Protein 6DL4 (pdb70)

Organism: Homo sapiens (NCBI:txid9606)

Structure (mmCIF, N/CA/C/O backbone):
data_6DL4
#
_entry.id   6DL4
#
loop_
_atom_site.group_PDB
_atom_site.id
_atom_site.type_symbol
_atom_site.label_atom_id
_atom_site.label_alt_id
_atom_site.label_comp_id
_atom_site.label_asym_id
_atom_site.label_entity_id
_atom_site.label_seq_id
_atom_site.pdbx_PDB_ins_code
_atom_site.Cartn_x
_atom_site.Cartn_y
_atom_site.Cartn_z
_atom_site.occupancy
_atom_site.B_iso_or_equiv
_atom_site.auth_seq_id
_atom_site.auth_comp_id
_atom_site.auth_asym_id
_atom_site.auth_atom_id
_atom_site.pdbx_PDB_model_num
ATOM 1 N N . ARG A 1 1 ? 61.241 -18.728 27.549 1.00 0.00 1 ARG A N 1
ATOM 2 C CA . ARG A 1 1 ? 60.206 -19.514 26.819 1.00 0.00 1 ARG A CA 1
ATOM 3 C C . ARG A 1 1 ? 59.659 -18.659 25.681 1.00 0.00 1 ARG A C 1
ATOM 4 O O . ARG A 1 1 ? 59.208 -19.176 24.654 1.00 0.00 1 ARG A O 1
ATOM 27 N N . MET A 1 2 ? 59.711 -17.339 25.861 1.00 0.00 2 MET A N 1
ATOM 28 C CA . MET A 1 2 ? 59.231 -16.410 24.834 1.00 0.00 2 MET A CA 1
ATOM 29 C C . MET A 1 2 ? 60.412 -15.803 24.096 1.00 0.00 2 MET A C 1
ATOM 30 O O . MET A 1 2 ? 61.142 -14.976 24.640 1.00 0.00 2 MET A O 1
ATOM 44 N N . ALA A 1 3 ? 60.597 -16.225 22.857 1.00 0.00 3 ALA A N 1
ATOM 45 C CA . ALA A 1 3 ? 61.694 -15.728 22.047 1.00 0.00 3 ALA A CA 1
ATOM 46 C C . ALA A 1 3 ? 61.538 -14.227 21.795 1.00 0.00 3 ALA A C 1
ATOM 47 O O . ALA A 1 3 ? 62.522 -13.485 21.724 1.00 0.00 3 ALA A O 1
ATOM 54 N N . HIS A 1 4 ? 60.293 -13.791 21.662 1.00 0.00 4 HIS A N 1
ATOM 55 C CA . HIS A 1 4 ? 59.997 -12.387 21.422 1.00 0.00 4 HIS A CA 1
ATOM 56 C C . HIS A 1 4 ? 59.973 -11.612 22.738 1.00 0.00 4 HIS A C 1
ATOM 57 O O . HIS A 1 4 ? 59.247 -11.970 23.661 1.00 0.00 4 HIS A O 1
ATOM 71 N N . GLU A 1 5 ? 60.776 -10.552 22.817 1.00 0.00 5 GLU A N 1
ATOM 72 C CA . GLU A 1 5 ? 60.837 -9.739 24.028 1.00 0.00 5 GLU A CA 1
ATOM 73 C C . GLU A 1 5 ? 61.348 -8.338 23.700 1.00 0.00 5 GLU A C 1
ATOM 74 O O . GLU A 1 5 ? 61.171 -7.397 24.477 1.00 0.00 5 GLU A O 1
ATOM 86 N N . GLY A 1 6 ? 61.969 -8.212 22.529 1.00 0.00 6 GLY A N 1
ATOM 87 C CA . GLY A 1 6 ? 62.498 -6.929 22.068 1.00 0.00 6 GLY A CA 1
ATOM 88 C C . GLY A 1 6 ? 62.542 -6.887 20.539 1.00 0.00 6 GLY A C 1
ATOM 89 O O . GLY A 1 6 ? 62.582 -7.928 19.884 1.00 0.00 6 GLY A O 1
ATOM 93 N N . ALA A 1 7 ? 62.521 -5.682 19.979 1.00 0.00 7 ALA A N 1
ATOM 94 C CA . ALA A 1 7 ? 62.544 -5.518 18.528 1.00 0.00 7 ALA A CA 1
ATOM 95 C C . ALA A 1 7 ? 63.831 -6.068 17.930 1.00 0.00 7 ALA A C 1
ATOM 96 O O . ALA A 1 7 ? 64.908 -5.903 18.501 1.00 0.00 7 ALA A O 1
ATOM 103 N N . LEU A 1 8 ? 63.709 -6.712 16.772 1.00 0.00 8 LEU A N 1
ATOM 104 C CA . LEU A 1 8 ? 64.864 -7.282 16.093 1.00 0.00 8 LEU A CA 1
ATOM 105 C C . LEU A 1 8 ? 65.529 -6.217 15.227 1.00 0.00 8 LEU A C 1
ATOM 106 O O . LEU A 1 8 ? 64.877 -5.597 14.385 1.00 0.00 8 LEU A O 1
ATOM 122 N N . THR A 1 9 ? 66.828 -6.002 15.434 1.00 0.00 9 THR A N 1
ATOM 123 C CA . THR A 1 9 ? 67.550 -5.001 14.652 1.00 0.00 9 THR A CA 1
ATOM 124 C C . THR A 1 9 ? 67.692 -5.463 13.206 1.00 0.00 9 THR A C 1
ATOM 125 O O . THR A 1 9 ? 68.039 -6.613 12.940 1.00 0.00 9 THR A O 1
ATOM 136 N N . GLY A 1 10 ? 67.418 -4.562 12.273 1.00 0.00 10 GLY A N 1
ATOM 137 C CA . GLY A 1 10 ? 67.521 -4.895 10.859 1.00 0.00 10 GLY A CA 1
ATOM 138 C C . GLY A 1 10 ? 68.946 -5.294 10.494 1.00 0.00 10 GLY A C 1
ATOM 139 O O . GLY A 1 10 ? 69.900 -4.919 11.178 1.00 0.00 10 GLY A O 1
ATOM 143 N N . VAL A 1 11 ? 69.082 -6.060 9.412 1.00 0.00 11 VAL A N 1
ATOM 144 C CA . VAL A 1 11 ? 70.395 -6.506 8.941 1.00 0.00 11 VAL A CA 1
ATOM 145 C C . VAL A 1 11 ? 70.789 -5.736 7.684 1.00 0.00 11 VAL A C 1
ATOM 146 O O . VAL A 1 11 ? 71.954 -5.380 7.492 1.00 0.00 11 VAL A O 1
ATOM 159 N N . THR A 1 12 ? 69.803 -5.477 6.833 1.00 0.00 12 THR A N 1
ATOM 160 C CA . THR A 1 12 ? 70.039 -4.751 5.592 1.00 0.00 12 THR A CA 1
ATOM 161 C C . THR A 1 12 ? 70.659 -3.364 5.844 1.00 0.00 12 THR A C 1
ATOM 162 O O . THR A 1 12 ? 70.794 -2.568 4.915 1.00 0.00 12 THR A O 1
ATOM 173 N N . THR A 1 13 ? 71.066 -3.080 7.086 1.00 0.00 13 THR A N 1
ATOM 174 C CA . THR A 1 13 ? 71.673 -1.777 7.390 1.00 0.00 13 THR A CA 1
ATOM 175 C C . THR A 1 13 ? 72.787 -1.438 6.398 1.00 0.00 13 THR A C 1
ATOM 176 O O . THR A 1 13 ? 72.940 -0.275 6.020 1.00 0.00 13 THR A O 1
ATOM 187 N N . ASP A 1 14 ? 73.566 -2.441 5.981 1.00 0.00 14 ASP A N 1
ATOM 188 C CA . ASP A 1 14 ? 74.661 -2.208 5.033 1.00 0.00 14 ASP A CA 1
ATOM 189 C C . ASP A 1 14 ? 75.288 -3.532 4.587 1.00 0.00 14 ASP A C 1
ATOM 190 O O . ASP A 1 14 ? 75.378 -3.823 3.391 1.00 0.00 14 ASP A O 1
ATOM 199 N N . GLN A 1 15 ? 75.713 -4.339 5.559 1.00 0.00 15 GLN A N 1
ATOM 200 C CA . GLN A 1 15 ? 76.322 -5.647 5.274 1.00 0.00 15 GLN A CA 1
ATOM 201 C C . GLN A 1 15 ? 75.464 -6.749 5.872 1.00 0.00 15 GLN A C 1
ATOM 202 O O . GLN A 1 15 ? 74.477 -6.474 6.557 1.00 0.00 15 GLN A O 1
ATOM 216 N N . LYS A 1 16 ? 75.837 -8.000 5.612 1.00 0.00 16 LYS A N 1
ATOM 217 C CA . LYS A 1 16 ? 75.089 -9.142 6.139 1.00 0.00 16 LYS A CA 1
ATOM 218 C C . LYS A 1 16 ? 75.924 -9.882 7.180 1.00 0.00 16 LYS A C 1
ATOM 219 O O . LYS A 1 16 ? 75.401 -10.349 8.196 1.00 0.00 16 LYS A O 1
ATOM 238 N N . GLU A 1 17 ? 77.227 -9.996 6.902 1.00 0.00 17 GLU A N 1
ATOM 239 C CA . GLU A 1 17 ? 78.158 -10.700 7.792 1.00 0.00 17 GLU A CA 1
ATOM 240 C C . GLU A 1 17 ? 79.246 -9.777 8.362 1.00 0.00 17 GLU A C 1
ATOM 241 O O . GLU A 1 17 ? 80.029 -9.175 7.624 1.00 0.00 17 GLU A O 1
ATOM 253 N N . LYS A 1 18 ? 79.276 -9.676 9.693 1.00 0.00 18 LYS A N 1
ATOM 254 C CA . LYS A 1 18 ? 80.257 -8.830 10.378 1.00 0.00 18 LYS A CA 1
ATOM 255 C C . LYS A 1 18 ? 81.574 -9.578 10.572 1.00 0.00 18 LYS A C 1
ATOM 256 O O . LYS A 1 18 ? 81.661 -10.535 11.343 1.00 0.00 18 LYS A O 1
ATOM 275 N N . GLN A 1 19 ? 82.601 -9.126 9.862 1.00 0.00 19 GLN A N 1
ATOM 276 C CA . GLN A 1 19 ? 83.924 -9.744 9.940 1.00 0.00 19 GLN A CA 1
ATOM 277 C C . GLN A 1 19 ? 84.853 -8.853 10.750 1.00 0.00 19 GLN A C 1
ATOM 278 O O . GLN A 1 19 ? 84.551 -7.679 10.978 1.00 0.00 19 GLN A O 1
ATOM 292 N N . LYS A 1 20 ? 85.964 -9.423 11.214 1.00 0.00 20 LYS A N 1
ATOM 293 C CA . LYS A 1 20 ? 86.918 -8.675 12.033 1.00 0.00 20 LYS A CA 1
ATOM 294 C C . LYS A 1 20 ? 87.890 -7.877 11.151 1.00 0.00 20 LYS A C 1
ATOM 295 O O . LYS A 1 20 ? 88.342 -8.382 10.122 1.00 0.00 20 LYS A O 1
ATOM 314 N N . PRO A 1 21 ? 88.224 -6.649 11.522 1.00 0.00 21 PRO A N 1
ATOM 315 C CA . PRO A 1 21 ? 89.160 -5.805 10.718 1.00 0.00 21 PRO A CA 1
ATOM 316 C C . PRO A 1 21 ? 90.485 -6.533 10.433 1.00 0.00 21 PRO A C 1
ATOM 317 O O . PRO A 1 21 ? 90.859 -7.450 11.159 1.00 0.00 21 PRO A O 1
ATOM 328 N N . ASP A 1 22 ? 91.200 -6.093 9.390 1.00 0.00 22 ASP A N 1
ATOM 329 C CA . ASP A 1 22 ? 92.498 -6.685 9.027 1.00 0.00 22 ASP A CA 1
ATOM 330 C C . ASP A 1 22 ? 92.982 -6.091 7.702 1.00 0.00 22 ASP A C 1
ATOM 331 O O . ASP A 1 22 ? 92.424 -6.385 6.647 1.00 0.00 22 ASP A O 1
ATOM 340 N N . ILE A 1 23 ? 93.985 -5.217 7.751 1.00 0.00 23 ILE A N 1
ATOM 341 C CA . ILE A 1 23 ? 94.467 -4.578 6.523 1.00 0.00 23 ILE A CA 1
ATOM 342 C C . ILE A 1 23 ? 95.418 -5.465 5.702 1.00 0.00 23 ILE A C 1
ATOM 343 O O . ILE A 1 23 ? 96.066 -6.376 6.223 1.00 0.00 23 ILE A O 1
ATOM 359 N N . VAL A 1 24 ? 95.485 -5.151 4.402 1.00 0.00 24 VAL A N 1
ATOM 360 C CA . VAL A 1 24 ? 96.343 -5.857 3.440 1.00 0.00 24 VAL A CA 1
ATOM 361 C C . VAL A 1 24 ? 97.416 -4.902 2.911 1.00 0.00 24 VAL A C 1
ATOM 362 O O . VAL A 1 24 ? 97.119 -3.771 2.509 1.00 0.00 24 VAL A O 1
ATOM 375 N N . LEU A 1 25 ? 98.662 -5.369 2.887 1.00 0.00 25 LEU A N 1
ATOM 376 C CA . LEU A 1 25 ? 99.768 -4.551 2.391 1.00 0.00 25 LEU A CA 1
ATOM 377 C C . LEU A 1 25 ? 100.897 -5.443 1.855 1.00 0.00 25 LEU A C 1
ATOM 378 O O . LEU A 1 25 ? 100.661 -6.593 1.476 1.00 0.00 25 LEU A O 1
ATOM 394 N N . TYR A 1 26 ? 102.120 -4.903 1.812 1.00 0.00 26 TYR A N 1
ATOM 395 C CA . TYR A 1 26 ? 103.289 -5.645 1.317 1.00 0.00 26 TYR A CA 1
ATOM 396 C C . TYR A 1 26 ? 104.285 -5.864 2.462 1.00 0.00 26 TYR A C 1
ATOM 397 O O . TYR A 1 26 ? 105.190 -5.050 2.660 1.00 0.00 26 TYR A O 1
ATOM 415 N N . PRO A 1 27 ? 104.170 -6.943 3.200 1.00 0.00 27 PRO A N 1
ATOM 416 C CA . PRO A 1 27 ? 105.124 -7.220 4.301 1.00 0.00 27 PRO A CA 1
ATOM 417 C C . PRO A 1 27 ? 106.512 -7.515 3.738 1.00 0.00 27 PRO A C 1
ATOM 418 O O . PRO A 1 27 ? 107.522 -7.355 4.421 1.00 0.00 27 PRO A O 1
ATOM 429 N N . GLU A 1 28 ? 106.542 -7.942 2.478 1.00 0.00 28 GLU A N 1
ATOM 430 C CA . GLU A 1 28 ? 107.803 -8.254 1.815 1.00 0.00 28 GLU A CA 1
ATOM 431 C C . GLU A 1 28 ? 108.409 -6.993 1.211 1.00 0.00 28 GLU A C 1
ATOM 432 O O . GLU A 1 28 ? 107.817 -6.413 0.303 1.00 0.00 28 GLU A O 1
ATOM 444 N N . PRO A 1 29 ? 109.560 -6.552 1.655 1.00 0.00 29 PRO A N 1
ATOM 445 C CA . PRO A 1 29 ? 110.176 -5.339 1.068 1.00 0.00 29 PRO A CA 1
ATOM 446 C C . PRO A 1 29 ? 110.395 -5.503 -0.435 1.00 0.00 29 PRO A C 1
ATOM 447 O O . PRO A 1 29 ? 110.635 -6.610 -0.917 1.00 0.00 29 PRO A O 1
ATOM 458 N N . VAL A 1 30 ? 110.327 -4.397 -1.180 1.00 0.00 30 VAL A N 1
ATOM 459 C CA . VAL A 1 30 ? 110.547 -4.451 -2.638 1.00 0.00 30 VAL A CA 1
ATOM 460 C C . VAL A 1 30 ? 111.534 -3.370 -3.078 1.00 0.00 30 VAL A C 1
ATOM 461 O O . VAL A 1 30 ? 111.499 -2.238 -2.588 1.00 0.00 30 VAL A O 1
ATOM 474 N N . ARG A 1 31 ? 112.428 -3.747 -4.001 1.00 0.00 31 ARG A N 1
ATOM 475 C CA . ARG A 1 31 ? 113.458 -2.838 -4.525 1.00 0.00 31 ARG A CA 1
ATOM 476 C C . ARG A 1 31 ? 113.400 -2.766 -6.046 1.00 0.00 31 ARG A C 1
ATOM 477 O O . ARG A 1 31 ? 113.305 -3.794 -6.722 1.00 0.00 31 ARG A O 1
ATOM 498 N N . VAL A 1 32 ? 113.465 -1.550 -6.590 1.00 0.00 32 VAL A N 1
ATOM 499 C CA . VAL A 1 32 ? 113.427 -1.367 -8.043 1.00 0.00 32 VAL A CA 1
ATOM 500 C C . VAL A 1 32 ? 114.476 -0.340 -8.460 1.00 0.00 32 VAL A C 1
ATOM 501 O O . VAL A 1 32 ? 114.799 0.560 -7.692 1.00 0.00 32 VAL A O 1
ATOM 514 N N . LEU A 1 33 ? 114.997 -0.478 -9.677 1.00 0.00 33 LEU A N 1
ATOM 515 C CA . LEU A 1 33 ? 116.007 0.450 -10.184 1.00 0.00 33 LEU A CA 1
ATOM 516 C C . LEU A 1 33 ? 115.321 1.592 -10.933 1.00 0.00 33 LEU A C 1
ATOM 517 O O . LEU A 1 33 ? 114.355 1.368 -11.663 1.00 0.00 33 LEU A O 1
ATOM 533 N N . GLU A 1 34 ? 115.807 2.815 -10.736 1.00 0.00 34 GLU A N 1
ATOM 534 C CA . GLU A 1 34 ? 115.215 3.979 -11.396 1.00 0.00 34 GLU A CA 1
ATOM 535 C C . GLU A 1 34 ? 115.039 3.721 -12.880 1.00 0.00 34 GLU A C 1
ATOM 536 O O . GLU A 1 34 ? 115.912 3.147 -13.528 1.00 0.00 34 GLU A O 1
ATOM 548 N N . GLY A 1 35 ? 113.904 4.157 -13.409 1.00 0.00 35 GLY A N 1
ATOM 549 C CA . GLY A 1 35 ? 113.593 3.973 -14.829 1.00 0.00 35 GLY A CA 1
ATOM 550 C C . GLY A 1 35 ? 112.571 2.863 -14.981 1.00 0.00 35 GLY A C 1
ATOM 551 O O . GLY A 1 35 ? 112.133 2.539 -16.084 1.00 0.00 35 GLY A O 1
ATOM 555 N N . GLU A 1 36 ? 112.182 2.298 -13.845 1.00 0.00 36 GLU A N 1
ATOM 556 C CA . GLU A 1 36 ? 111.185 1.235 -13.808 1.00 0.00 36 GLU A CA 1
ATOM 557 C C . GLU A 1 36 ? 109.987 1.677 -12.992 1.00 0.00 36 GLU A C 1
ATOM 558 O O . GLU A 1 36 ? 110.128 2.292 -11.935 1.00 0.00 36 GLU A O 1
ATOM 570 N N . THR A 1 37 ? 108.816 1.344 -13.491 1.00 0.00 37 THR A N 1
ATOM 571 C CA . THR A 1 37 ? 107.576 1.689 -12.812 1.00 0.00 37 THR A CA 1
ATOM 572 C C . THR A 1 37 ? 107.306 0.657 -11.737 1.00 0.00 37 THR A C 1
ATOM 573 O O . THR A 1 37 ? 107.502 -0.536 -11.956 1.00 0.00 37 THR A O 1
ATOM 584 N N . ALA A 1 38 ? 106.867 1.119 -10.575 1.00 0.00 38 ALA A N 1
ATOM 585 C CA . ALA A 1 38 ? 106.586 0.220 -9.463 1.00 0.00 38 ALA A CA 1
ATOM 586 C C . ALA A 1 38 ? 105.087 0.109 -9.246 1.00 0.00 38 ALA A C 1
ATOM 587 O O . ALA A 1 38 ? 104.345 1.070 -9.459 1.00 0.00 38 ALA A O 1
ATOM 594 N N . ARG A 1 39 ? 104.646 -1.066 -8.808 1.00 0.00 39 ARG A N 1
ATOM 595 C CA . ARG A 1 39 ? 103.227 -1.291 -8.548 1.00 0.00 39 ARG A CA 1
ATOM 596 C C . ARG A 1 39 ? 103.027 -1.997 -7.219 1.00 0.00 39 ARG A C 1
ATOM 597 O O . ARG A 1 39 ? 103.512 -3.109 -7.006 1.00 0.00 39 ARG A O 1
ATOM 618 N N . PHE A 1 40 ? 102.285 -1.341 -6.334 1.00 0.00 40 PHE A N 1
ATOM 619 C CA . PHE A 1 40 ? 101.977 -1.892 -5.017 1.00 0.00 40 PHE A CA 1
ATOM 620 C C . PHE A 1 40 ? 100.505 -1.706 -4.727 1.00 0.00 40 PHE A C 1
ATOM 621 O O . PHE A 1 40 ? 99.882 -0.783 -5.248 1.00 0.00 40 PHE A O 1
ATOM 638 N N . ARG A 1 41 ? 99.945 -2.582 -3.902 1.00 0.00 41 ARG A N 1
ATOM 639 C CA . ARG A 1 41 ? 98.532 -2.492 -3.555 1.00 0.00 41 ARG A CA 1
ATOM 640 C C . ARG A 1 41 ? 98.362 -2.254 -2.055 1.00 0.00 41 ARG A C 1
ATOM 641 O O . ARG A 1 41 ? 99.070 -2.841 -1.234 1.00 0.00 41 ARG A O 1
ATOM 662 N N . CYS A 1 42 ? 97.399 -1.399 -1.712 1.00 0.00 42 CYS A N 1
ATOM 663 C CA . CYS A 1 42 ? 97.101 -1.079 -0.317 1.00 0.00 42 CYS A CA 1
ATOM 664 C C . CYS A 1 42 ? 95.601 -0.870 -0.158 1.00 0.00 42 CYS A C 1
ATOM 665 O O . CYS A 1 42 ? 95.060 0.173 -0.522 1.00 0.00 42 CYS A O 1
ATOM 673 N N . ARG A 1 43 ? 94.947 -1.880 0.390 1.00 0.00 43 ARG A N 1
ATOM 674 C CA . ARG A 1 43 ? 93.501 -1.852 0.613 1.00 0.00 43 ARG A CA 1
ATOM 675 C C . ARG A 1 43 ? 93.236 -2.298 2.034 1.00 0.00 43 AR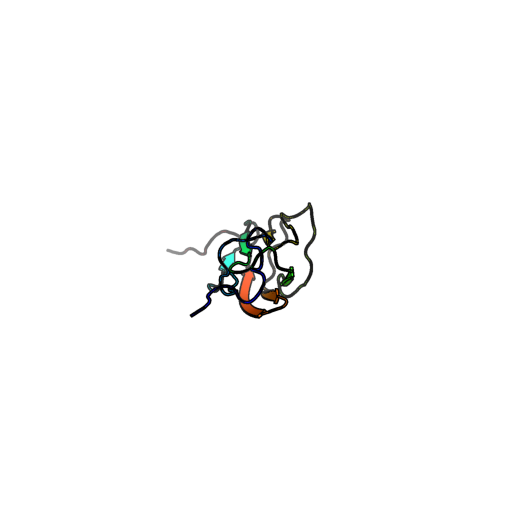G A C 1
ATOM 676 O O . ARG A 1 43 ? 94.166 -2.722 2.725 1.00 0.00 43 ARG A O 1
ATOM 697 N N . VAL A 1 44 ? 91.987 -2.249 2.490 1.00 0.00 44 VAL A N 1
ATOM 698 C CA . VAL A 1 44 ? 91.644 -2.690 3.831 1.00 0.00 44 VAL A CA 1
ATOM 699 C C . VAL A 1 44 ? 90.507 -3.702 3.686 1.00 0.00 44 VAL A C 1
ATOM 700 O O . VAL A 1 44 ? 89.942 -3.833 2.596 1.00 0.00 44 VAL A O 1
ATOM 713 N N . THR A 1 45 ? 90.154 -4.414 4.750 1.00 0.00 45 THR A N 1
ATOM 714 C CA . THR A 1 45 ? 89.075 -5.393 4.649 1.00 0.00 45 THR A CA 1
ATOM 715 C C . THR A 1 45 ? 88.579 -5.793 6.041 1.00 0.00 45 THR A C 1
ATOM 716 O O . THR A 1 45 ? 89.118 -5.345 7.053 1.00 0.00 45 THR A O 1
ATOM 727 N N . GLY A 1 46 ? 87.551 -6.633 6.082 1.00 0.00 46 GLY A N 1
ATOM 728 C CA . GLY A 1 46 ? 86.984 -7.093 7.343 1.00 0.00 46 GLY A CA 1
ATOM 729 C C . GLY A 1 46 ? 85.911 -6.133 7.845 1.00 0.00 46 GLY A C 1
ATOM 730 O O . GLY A 1 46 ? 85.080 -6.499 8.677 1.00 0.00 46 GLY A O 1
ATOM 734 N N . TYR A 1 47 ? 85.939 -4.893 7.357 1.00 0.00 47 TYR A N 1
ATOM 735 C CA . TYR A 1 47 ? 84.967 -3.885 7.787 1.00 0.00 47 TYR A CA 1
ATOM 736 C C . TYR A 1 47 ? 84.534 -3.018 6.587 1.00 0.00 47 TYR A C 1
ATOM 737 O O . TYR A 1 47 ? 85.365 -2.696 5.735 1.00 0.00 47 TYR A O 1
ATOM 755 N N . PRO A 1 48 ? 83.276 -2.627 6.491 1.00 0.00 48 PRO A N 1
ATOM 756 C CA . PRO A 1 48 ? 82.812 -1.781 5.352 1.00 0.00 48 PRO A CA 1
ATOM 757 C C . PRO A 1 48 ? 83.648 -0.498 5.206 1.00 0.00 48 PRO A C 1
ATOM 758 O O . PRO A 1 48 ? 84.208 -0.001 6.180 1.00 0.00 48 PRO A O 1
ATOM 769 N N . GLN A 1 49 ? 83.714 0.001 3.969 1.00 0.00 49 GLN A N 1
ATOM 770 C CA . GLN A 1 49 ? 84.466 1.219 3.616 1.00 0.00 49 GLN A CA 1
ATOM 771 C C . GLN A 1 49 ? 84.904 2.047 4.836 1.00 0.00 49 GLN A C 1
ATOM 772 O O . GLN A 1 49 ? 84.257 3.035 5.181 1.00 0.00 49 GLN A O 1
ATOM 786 N N . PRO A 1 50 ? 85.999 1.680 5.468 1.00 0.00 50 PRO A N 1
ATOM 787 C CA . PRO A 1 50 ? 86.550 2.420 6.645 1.00 0.00 50 PRO A CA 1
ATOM 788 C C . PRO A 1 50 ? 87.272 3.698 6.193 1.00 0.00 50 PRO A C 1
ATOM 789 O O . PRO A 1 50 ? 87.272 4.028 5.005 1.00 0.00 50 PRO A O 1
ATOM 800 N N . LYS A 1 51 ? 87.895 4.413 7.137 1.00 0.00 51 LYS A N 1
ATOM 801 C CA . LYS A 1 51 ? 88.622 5.647 6.805 1.00 0.00 51 LYS A CA 1
ATOM 802 C C . LYS A 1 51 ? 90.098 5.465 7.109 1.00 0.00 51 LYS A C 1
ATOM 803 O O . LYS A 1 51 ? 90.528 5.666 8.242 1.00 0.00 51 LYS A O 1
ATOM 822 N N . VAL A 1 52 ? 90.876 5.057 6.106 1.00 0.00 52 VAL A N 1
ATOM 823 C CA . VAL A 1 52 ? 92.302 4.816 6.302 1.00 0.00 52 VAL A CA 1
ATOM 824 C C . VAL A 1 52 ? 93.138 5.790 5.487 1.00 0.00 52 VAL A C 1
ATOM 825 O O . VAL A 1 52 ? 92.650 6.423 4.546 1.00 0.00 52 VAL A O 1
ATOM 838 N N . ASN A 1 53 ? 94.404 5.887 5.859 1.00 0.00 53 ASN A N 1
ATOM 839 C CA . ASN A 1 53 ? 95.348 6.757 5.174 1.00 0.00 53 ASN A CA 1
ATOM 840 C C . ASN A 1 53 ? 96.685 6.035 5.071 1.00 0.00 53 ASN A C 1
ATOM 841 O O . ASN A 1 53 ? 96.844 4.950 5.629 1.00 0.00 53 ASN A O 1
ATOM 852 N N . TRP A 1 54 ? 97.646 6.602 4.347 1.00 0.00 54 TRP A N 1
ATOM 853 C CA . TRP A 1 54 ? 98.945 5.919 4.198 1.00 0.00 54 TRP A CA 1
ATOM 854 C C . TRP A 1 54 ? 100.083 6.928 4.054 1.00 0.00 54 TRP A C 1
ATOM 855 O O . TRP A 1 54 ? 99.854 8.123 3.860 1.00 0.00 54 TRP A O 1
ATOM 876 N N . TYR A 1 55 ? 101.314 6.421 4.152 1.00 0.00 55 TYR A N 1
ATOM 877 C CA . TYR A 1 55 ? 102.514 7.259 4.041 1.00 0.00 55 TYR A CA 1
ATOM 878 C C . TYR A 1 55 ? 103.474 6.710 2.982 1.00 0.00 55 TYR A C 1
ATOM 879 O O . TYR A 1 55 ? 103.995 5.609 3.130 1.00 0.00 55 TYR A O 1
ATOM 897 N N . LEU A 1 56 ? 103.728 7.489 1.930 1.00 0.00 56 LEU A N 1
ATOM 898 C CA . LEU A 1 56 ? 104.661 7.063 0.884 1.00 0.00 56 LEU A CA 1
ATOM 899 C C . LEU A 1 56 ? 106.054 7.545 1.267 1.00 0.00 56 LEU A C 1
ATOM 900 O O . LEU A 1 56 ? 106.218 8.709 1.620 1.00 0.00 56 LEU A O 1
ATOM 916 N N . ASN A 1 57 ? 107.068 6.676 1.197 1.00 0.00 57 ASN A N 1
ATOM 917 C CA . ASN A 1 57 ? 108.421 7.087 1.558 1.00 0.00 57 ASN A CA 1
ATOM 918 C C . ASN A 1 57 ? 108.415 7.792 2.913 1.00 0.00 57 ASN A C 1
ATOM 919 O O . ASN A 1 57 ? 109.418 8.377 3.323 1.00 0.00 57 ASN A O 1
ATOM 930 N N . GLY A 1 58 ? 107.279 7.719 3.610 1.00 0.00 58 GLY A N 1
ATOM 931 C CA . GLY A 1 58 ? 107.132 8.356 4.920 1.00 0.00 58 GLY A CA 1
ATOM 932 C C . GLY A 1 58 ? 106.425 9.705 4.774 1.00 0.00 58 GLY A C 1
ATOM 933 O O . GLY A 1 58 ? 106.579 10.599 5.611 1.00 0.00 58 GLY A O 1
ATOM 937 N N . GLN A 1 59 ? 105.656 9.838 3.689 1.00 0.00 59 GLN A N 1
ATOM 938 C CA . GLN A 1 59 ? 104.918 11.071 3.389 1.00 0.00 59 GLN A CA 1
ATOM 939 C C . GLN A 1 59 ? 103.416 10.792 3.243 1.00 0.00 59 GLN A C 1
ATOM 940 O O . GLN A 1 59 ? 102.991 10.052 2.354 1.00 0.00 59 GLN A O 1
ATOM 954 N N . LEU A 1 60 ? 102.628 11.410 4.114 1.00 0.00 60 LEU A N 1
ATOM 955 C CA . LEU A 1 60 ? 101.170 11.270 4.103 1.00 0.00 60 LEU A CA 1
ATOM 956 C C . LEU A 1 60 ? 100.563 12.046 2.944 1.00 0.00 60 LEU A C 1
ATOM 957 O O . LEU A 1 60 ? 101.136 13.038 2.520 1.00 0.00 60 LEU A O 1
ATOM 973 N N . ILE A 1 61 ? 99.417 11.565 2.435 1.00 0.00 61 ILE A N 1
ATOM 974 C CA . ILE A 1 61 ? 98.714 12.233 1.313 1.00 0.00 61 ILE A CA 1
ATOM 975 C C . ILE A 1 61 ? 99.556 12.303 0.031 1.00 0.00 61 ILE A C 1
ATOM 976 O O . ILE A 1 61 ? 100.554 13.017 -0.049 1.00 0.00 61 ILE A O 1
ATOM 992 N N . ARG A 1 62 ? 99.088 11.548 -0.977 1.00 0.00 62 ARG A N 1
ATOM 993 C CA . ARG A 1 62 ? 99.718 11.488 -2.309 1.00 0.00 62 ARG A CA 1
ATOM 994 C C . ARG A 1 62 ? 98.798 12.157 -3.341 1.00 0.00 62 ARG A C 1
ATOM 995 O O . ARG A 1 62 ? 97.586 12.229 -3.141 1.00 0.00 62 ARG A O 1
ATOM 1016 N N . LYS A 1 63 ? 99.386 12.671 -4.418 1.00 0.00 63 LYS A N 1
ATOM 1017 C CA . LYS A 1 63 ? 98.624 13.371 -5.452 1.00 0.00 63 LYS A CA 1
ATOM 1018 C C . LYS A 1 63 ? 97.525 12.510 -6.080 1.00 0.00 63 LYS A C 1
ATOM 1019 O O . LYS A 1 63 ? 97.649 11.293 -6.201 1.00 0.00 63 LYS A O 1
ATOM 1038 N N . SER A 1 64 ? 96.435 13.186 -6.447 1.00 0.00 64 SER A N 1
ATOM 1039 C CA . SER A 1 64 ? 95.257 12.555 -7.040 1.00 0.00 64 SER A CA 1
ATOM 1040 C C . SER A 1 64 ? 95.493 12.116 -8.489 1.00 0.00 64 SER A C 1
ATOM 1041 O O . SER A 1 64 ? 96.515 11.513 -8.796 1.00 0.00 64 SER A O 1
ATOM 1049 N N . LYS A 1 65 ? 94.487 12.384 -9.330 1.00 0.00 65 LYS A N 1
ATOM 1050 C CA . LYS A 1 65 ? 94.465 12.020 -10.758 1.00 0.00 65 LYS A CA 1
ATOM 1051 C C . LYS A 1 65 ? 95.831 11.660 -11.356 1.00 0.00 65 LYS A C 1
ATOM 1052 O O . LYS A 1 65 ? 95.897 10.835 -12.264 1.00 0.00 65 LYS A O 1
ATOM 1071 N N . ARG A 1 66 ? 96.912 12.252 -10.861 1.00 0.00 66 ARG A N 1
ATOM 1072 C CA . ARG A 1 66 ? 98.235 11.931 -11.392 1.00 0.00 66 ARG A CA 1
ATOM 1073 C C . ARG A 1 66 ? 98.525 10.447 -11.172 1.00 0.00 66 ARG A C 1
ATOM 1074 O O . ARG A 1 66 ? 99.115 9.785 -12.023 1.00 0.00 66 ARG A O 1
ATOM 1095 N N . PHE A 1 67 ? 98.105 9.947 -10.011 1.00 0.00 67 PHE A N 1
ATOM 1096 C CA . PHE A 1 67 ? 98.300 8.545 -9.634 1.00 0.00 67 PHE A CA 1
ATOM 1097 C C . PHE A 1 67 ? 96.958 7.923 -9.235 1.00 0.00 67 PHE A C 1
ATOM 1098 O O . PHE A 1 67 ? 96.069 8.625 -8.758 1.00 0.00 67 PHE A O 1
ATOM 1115 N N . ARG A 1 68 ? 96.794 6.612 -9.432 1.00 0.00 68 ARG A N 1
ATOM 1116 C CA . ARG A 1 68 ? 95.533 5.978 -9.075 1.00 0.00 68 ARG A CA 1
ATOM 1117 C C . ARG A 1 68 ? 95.386 5.954 -7.566 1.00 0.00 68 ARG A C 1
ATOM 1118 O O . ARG A 1 68 ? 96.106 5.242 -6.866 1.00 0.00 68 ARG A O 1
ATOM 1139 N N . VAL A 1 69 ? 94.449 6.750 -7.064 1.00 0.00 69 VAL A N 1
ATOM 1140 C CA . VAL A 1 69 ? 94.221 6.821 -5.628 1.00 0.00 69 VAL A CA 1
ATOM 1141 C C . VAL A 1 69 ? 92.780 7.216 -5.332 1.00 0.00 69 VAL A C 1
ATOM 1142 O O . VAL A 1 69 ? 92.239 8.135 -5.943 1.00 0.00 69 VAL A O 1
ATOM 1155 N N . ARG A 1 70 ? 92.169 6.527 -4.380 1.00 0.00 70 ARG A N 1
ATOM 1156 C CA . ARG A 1 70 ? 90.791 6.824 -3.993 1.00 0.00 70 ARG A CA 1
ATOM 1157 C C . ARG A 1 70 ? 90.647 6.646 -2.491 1.00 0.00 70 ARG A C 1
ATOM 1158 O O . ARG A 1 70 ? 90.767 5.537 -1.972 1.00 0.00 70 ARG A O 1
ATOM 1179 N N . TYR A 1 71 ? 90.404 7.741 -1.785 1.00 0.00 71 TYR A N 1
ATOM 1180 C CA . TYR A 1 71 ? 90.276 7.659 -0.337 1.00 0.00 71 TYR A CA 1
ATOM 1181 C C . TYR A 1 71 ? 88.905 7.124 0.054 1.00 0.00 71 TYR A C 1
ATOM 1182 O O . TYR A 1 71 ? 87.967 7.889 0.278 1.00 0.00 71 TYR A O 1
ATOM 1200 N N . ASP A 1 72 ? 88.825 5.803 0.147 1.00 0.00 72 ASP A N 1
ATOM 1201 C CA . ASP A 1 72 ? 87.601 5.102 0.521 1.00 0.00 72 ASP A CA 1
ATOM 1202 C C . ASP A 1 72 ? 87.952 3.646 0.800 1.00 0.00 72 ASP A C 1
ATOM 1203 O O . ASP A 1 72 ? 87.124 2.746 0.641 1.00 0.00 72 ASP A O 1
ATOM 1212 N N . GLY A 1 73 ? 89.207 3.425 1.199 1.00 0.00 73 GLY A N 1
ATOM 1213 C CA . GLY A 1 73 ? 89.700 2.082 1.482 1.00 0.00 73 GLY A CA 1
ATOM 1214 C C . GLY A 1 73 ? 90.616 1.583 0.354 1.00 0.00 73 GLY A C 1
ATOM 1215 O O . GLY A 1 73 ? 91.360 0.627 0.545 1.00 0.00 73 GLY A O 1
ATOM 1219 N N . ILE A 1 74 ? 90.523 2.211 -0.836 1.00 0.00 74 ILE A N 1
ATOM 1220 C CA . ILE A 1 74 ? 91.325 1.789 -2.005 1.00 0.00 74 ILE A CA 1
ATOM 1221 C C . ILE A 1 74 ? 92.479 2.752 -2.295 1.00 0.00 74 ILE A C 1
ATOM 1222 O O . ILE A 1 74 ? 92.258 3.913 -2.622 1.00 0.00 74 ILE A O 1
ATOM 1238 N N . HIS A 1 75 ? 93.720 2.260 -2.199 1.00 0.00 75 HIS A N 1
ATOM 1239 C CA . HIS A 1 75 ? 94.892 3.108 -2.488 1.00 0.00 75 HIS A CA 1
ATOM 1240 C C . HIS A 1 75 ? 96.021 2.323 -3.189 1.00 0.00 75 HIS A C 1
ATOM 1241 O O . HIS A 1 75 ? 96.691 1.494 -2.573 1.00 0.00 75 HIS A O 1
ATOM 1255 N N . TYR A 1 76 ? 96.243 2.622 -4.479 1.00 0.00 76 TYR A N 1
ATOM 1256 C CA . TYR A 1 76 ? 97.306 1.969 -5.260 1.00 0.00 76 TYR A CA 1
ATOM 1257 C C . TYR A 1 76 ? 98.458 2.955 -5.481 1.00 0.00 76 TYR A C 1
ATOM 1258 O O . TYR A 1 76 ? 98.234 4.118 -5.802 1.00 0.00 76 TYR A O 1
ATOM 1276 N N . LEU A 1 77 ? 99.692 2.480 -5.288 1.00 0.00 77 LEU A N 1
ATOM 1277 C CA . LEU A 1 77 ? 100.883 3.322 -5.461 1.00 0.00 77 LEU A CA 1
ATOM 1278 C C . LEU A 1 77 ? 101.553 3.061 -6.813 1.00 0.00 77 LEU A C 1
ATOM 1279 O O . LEU A 1 77 ? 102.272 2.075 -6.956 1.00 0.00 77 LEU A O 1
ATOM 1295 N N . ASP A 1 78 ? 101.348 3.946 -7.790 1.00 0.00 78 ASP A N 1
ATOM 1296 C CA . ASP A 1 78 ? 101.972 3.784 -9.113 1.00 0.00 78 ASP A CA 1
ATOM 1297 C C . ASP A 1 78 ? 102.968 4.907 -9.375 1.00 0.00 78 ASP A C 1
ATOM 1298 O O . ASP A 1 78 ? 102.572 6.041 -9.634 1.00 0.00 78 ASP A O 1
ATOM 1307 N N . ILE A 1 79 ? 104.266 4.598 -9.311 1.00 0.00 79 ILE A N 1
ATOM 1308 C CA . ILE A 1 79 ? 105.297 5.616 -9.551 1.00 0.00 79 ILE A CA 1
ATOM 1309 C C . ILE A 1 79 ? 105.980 5.393 -10.903 1.00 0.00 79 ILE A C 1
ATOM 1310 O O . ILE A 1 79 ? 106.780 4.472 -11.060 1.00 0.00 79 ILE A O 1
ATOM 1326 N N . VAL A 1 80 ? 105.691 6.274 -11.858 1.00 0.00 80 VAL A N 1
ATOM 1327 C CA . VAL A 1 80 ? 106.289 6.222 -13.185 1.00 0.00 80 VAL A CA 1
ATOM 1328 C C . VAL A 1 80 ? 106.634 7.647 -13.617 1.00 0.00 80 VAL A C 1
ATOM 1329 O O . VAL A 1 80 ? 107.021 7.898 -14.758 1.00 0.00 80 VAL A O 1
ATOM 1342 N N . ASP A 1 81 ? 106.476 8.588 -12.686 1.00 0.00 81 ASP A N 1
ATOM 1343 C CA . ASP A 1 81 ? 106.753 9.989 -12.974 1.00 0.00 81 ASP A CA 1
ATOM 1344 C C . ASP A 1 81 ? 108.225 10.174 -13.312 1.00 0.00 81 ASP A C 1
ATOM 1345 O O . ASP A 1 81 ? 108.661 11.270 -13.669 1.00 0.00 81 ASP A O 1
ATOM 1354 N N . CYS A 1 82 ? 108.969 9.068 -13.251 1.00 0.00 82 CYS A N 1
ATOM 1355 C CA . CYS A 1 82 ? 110.388 9.062 -13.606 1.00 0.00 82 CYS A CA 1
ATOM 1356 C C . CYS A 1 82 ? 111.282 9.455 -12.428 1.00 0.00 82 CYS A C 1
ATOM 1357 O O . CYS A 1 82 ? 112.505 9.314 -12.496 1.00 0.00 82 CYS A O 1
ATOM 1365 N N . LYS A 1 83 ? 110.666 9.883 -11.328 1.00 0.00 83 LYS A N 1
ATOM 1366 C CA . LYS A 1 83 ? 111.416 10.212 -10.114 1.00 0.00 83 LYS A CA 1
ATOM 1367 C C . LYS A 1 83 ? 111.204 9.040 -9.167 1.00 0.00 83 LYS A C 1
ATOM 1368 O O . LYS A 1 83 ? 110.175 8.940 -8.507 1.00 0.00 83 LYS A O 1
ATOM 1387 N N . SER A 1 84 ? 112.182 8.140 -9.133 1.00 0.00 84 SER A N 1
ATOM 1388 C CA . SER A 1 84 ? 112.109 6.949 -8.312 1.00 0.00 84 SER A CA 1
ATOM 1389 C C . SER A 1 84 ? 113.402 6.790 -7.508 1.00 0.00 84 SER A C 1
ATOM 1390 O O . SER A 1 84 ? 113.382 6.269 -6.400 1.00 0.00 84 SER A O 1
ATOM 1398 N N . TYR A 1 85 ? 114.520 7.207 -8.112 1.00 0.00 85 TYR A N 1
ATOM 1399 C CA . TYR A 1 85 ? 115.857 7.083 -7.499 1.00 0.00 85 TYR A CA 1
ATOM 1400 C C . TYR A 1 85 ? 115.926 7.660 -6.079 1.00 0.00 85 TYR A C 1
ATOM 1401 O O . TYR A 1 85 ? 116.647 8.619 -5.824 1.00 0.00 85 TYR A O 1
ATOM 1419 N N . ASP A 1 86 ? 115.169 7.102 -5.152 1.00 0.00 86 ASP A N 1
ATOM 1420 C CA . ASP A 1 86 ? 115.185 7.599 -3.794 1.00 0.00 86 ASP A CA 1
ATOM 1421 C C . ASP A 1 86 ? 114.655 6.526 -2.856 1.00 0.00 86 ASP A C 1
ATOM 1422 O O . ASP A 1 86 ? 113.498 6.121 -2.948 1.00 0.00 86 ASP A O 1
ATOM 1431 N N . THR A 1 87 ? 115.503 6.027 -1.973 1.00 0.00 87 THR A N 1
ATOM 1432 C CA . THR A 1 87 ? 115.067 4.986 -1.050 1.00 0.00 87 THR A CA 1
ATOM 1433 C C . THR A 1 87 ? 114.352 5.607 0.147 1.00 0.00 87 THR A C 1
ATOM 1434 O O . THR A 1 87 ? 114.856 6.548 0.755 1.00 0.00 87 THR A O 1
ATOM 1445 N N . GLY A 1 88 ? 113.160 5.096 0.481 1.00 0.00 88 GLY A N 1
ATOM 1446 C CA . GLY A 1 88 ? 112.396 5.646 1.603 1.00 0.00 88 GLY A CA 1
ATOM 1447 C C . GLY A 1 88 ? 111.669 4.543 2.363 1.00 0.00 88 GLY A C 1
ATOM 1448 O O . GLY A 1 88 ? 112.069 3.376 2.325 1.00 0.00 88 GLY A O 1
ATOM 1452 N N . GLU A 1 89 ? 110.588 4.907 3.057 1.00 0.00 89 GLU A N 1
ATOM 1453 C CA . GLU A 1 89 ? 109.823 3.921 3.823 1.00 0.00 89 GLU A CA 1
ATOM 1454 C C . GLU A 1 89 ? 108.342 4.193 3.723 1.00 0.00 89 GLU A C 1
ATOM 1455 O O . GLU A 1 89 ? 107.904 5.344 3.692 1.00 0.00 89 GLU A O 1
ATOM 1467 N N . VAL A 1 90 ? 107.569 3.117 3.657 1.00 0.00 90 VAL A N 1
ATOM 1468 C CA . VAL A 1 90 ? 106.122 3.213 3.554 1.00 0.00 90 VAL A CA 1
ATOM 1469 C C . VAL A 1 90 ? 105.492 2.633 4.815 1.00 0.00 90 VAL A C 1
ATOM 1470 O O . VAL A 1 90 ? 105.904 1.581 5.295 1.00 0.00 90 VAL A O 1
ATOM 1483 N N . LYS A 1 91 ? 104.489 3.314 5.349 1.00 0.00 91 LYS A N 1
ATOM 1484 C CA . LYS A 1 91 ? 103.804 2.842 6.545 1.00 0.00 91 LYS A CA 1
ATOM 1485 C C . LYS A 1 91 ? 102.325 3.140 6.398 1.00 0.00 91 LYS A C 1
ATOM 1486 O O . LYS A 1 91 ? 101.945 4.274 6.121 1.00 0.00 91 LYS A O 1
ATOM 1505 N N . VAL A 1 92 ? 101.489 2.118 6.554 1.00 0.00 92 VAL A N 1
ATOM 1506 C CA . VAL A 1 92 ? 100.046 2.285 6.397 1.00 0.00 92 VAL A CA 1
ATOM 1507 C C . VAL A 1 92 ? 99.315 2.030 7.715 1.00 0.00 92 VAL A C 1
ATOM 1508 O O . VAL A 1 92 ? 99.626 1.093 8.445 1.00 0.00 92 VAL A O 1
ATOM 1521 N N . THR A 1 93 ? 98.334 2.880 7.998 1.00 0.00 93 THR A N 1
ATOM 1522 C CA . THR A 1 93 ? 97.531 2.776 9.213 1.00 0.00 93 THR A CA 1
ATOM 1523 C C . THR A 1 93 ? 96.071 2.825 8.814 1.00 0.00 93 THR A C 1
ATOM 1524 O O . THR A 1 93 ? 95.750 3.231 7.701 1.00 0.00 93 THR A O 1
ATOM 1535 N N . ALA A 1 94 ? 95.184 2.422 9.707 1.00 0.00 94 ALA A N 1
ATOM 1536 C CA . ALA A 1 94 ? 93.758 2.447 9.395 1.00 0.00 94 ALA A CA 1
ATOM 1537 C C . ALA A 1 94 ? 92.967 2.804 10.629 1.00 0.00 94 ALA A C 1
ATOM 1538 O O . ALA A 1 94 ? 93.422 2.589 11.750 1.00 0.00 94 ALA A O 1
ATOM 1545 N N . GLU A 1 95 ? 91.778 3.350 10.423 1.00 0.00 95 GLU A N 1
ATOM 1546 C CA . GLU A 1 95 ? 90.927 3.737 11.535 1.00 0.00 95 GLU A CA 1
ATOM 1547 C C . GLU A 1 95 ? 89.561 3.105 11.359 1.00 0.00 95 GLU A C 1
ATOM 1548 O O . GLU A 1 95 ? 89.093 2.917 10.230 1.00 0.00 95 GLU A O 1
ATOM 1560 N N . ASN A 1 96 ? 88.926 2.791 12.477 1.00 0.00 96 ASN A N 1
ATOM 1561 C CA . ASN A 1 96 ? 87.611 2.184 12.463 1.00 0.00 96 ASN A CA 1
ATOM 1562 C C . ASN A 1 96 ? 86.919 2.506 13.790 1.00 0.00 96 ASN A C 1
ATOM 1563 O O . ASN A 1 96 ? 87.583 2.535 14.827 1.00 0.00 96 ASN A O 1
ATOM 1574 N N . PRO A 1 97 ? 85.628 2.746 13.808 1.00 0.00 97 PRO A N 1
ATOM 1575 C CA . PRO A 1 97 ? 84.939 3.053 15.084 1.00 0.00 97 PRO A CA 1
ATOM 1576 C C . PRO A 1 97 ? 85.143 1.939 16.112 1.00 0.00 97 PRO A C 1
ATOM 1577 O O . PRO A 1 97 ? 85.014 2.171 17.314 1.00 0.00 97 PRO A O 1
ATOM 1588 N N . GLU A 1 98 ? 85.447 0.721 15.641 1.00 0.00 98 GLU A N 1
ATOM 1589 C CA . GLU A 1 98 ? 85.643 -0.419 16.548 1.00 0.00 98 GLU A CA 1
ATOM 1590 C C . GLU A 1 98 ? 87.056 -1.026 16.458 1.00 0.00 98 GLU A C 1
ATOM 1591 O O . GLU A 1 98 ? 87.345 -1.997 17.162 1.00 0.00 98 GLU A O 1
ATOM 1603 N N . GLY A 1 99 ? 87.941 -0.479 15.614 1.00 0.00 99 GLY A N 1
ATOM 1604 C CA . GLY A 1 99 ? 89.283 -1.034 15.504 1.00 0.00 99 GLY A CA 1
ATOM 1605 C C . GLY A 1 99 ? 90.276 -0.049 14.897 1.00 0.00 99 GLY A C 1
ATOM 1606 O O . GLY A 1 99 ? 89.912 0.902 14.202 1.00 0.00 99 GLY A O 1
ATOM 1610 N N . VAL A 1 100 ? 91.540 -0.336 15.169 1.00 0.00 100 VAL A N 1
ATOM 1611 C CA . VAL A 1 100 ? 92.665 0.444 14.668 1.00 0.00 100 VAL A CA 1
ATOM 1612 C C . VAL A 1 100 ? 93.810 -0.516 14.350 1.00 0.00 100 VAL A C 1
ATOM 1613 O O . VAL A 1 100 ? 94.097 -1.412 15.142 1.00 0.00 100 VAL A O 1
ATOM 1626 N N . ILE A 1 101 ? 94.465 -0.345 13.197 1.00 0.00 101 ILE A N 1
ATOM 1627 C CA . ILE A 1 101 ? 95.575 -1.239 12.826 1.00 0.00 101 ILE A CA 1
ATOM 1628 C C . ILE A 1 101 ? 96.771 -0.446 12.296 1.00 0.00 101 ILE A C 1
ATOM 1629 O O . ILE A 1 101 ? 96.644 0.717 11.933 1.00 0.00 101 ILE A O 1
ATOM 1645 N N . GLU A 1 102 ? 97.927 -1.104 12.263 1.00 0.00 102 GLU A N 1
ATOM 1646 C CA . GLU A 1 102 ? 99.160 -0.481 11.785 1.00 0.00 102 GLU A CA 1
ATOM 1647 C C . GLU A 1 102 ? 100.173 -1.534 11.326 1.00 0.00 102 GLU A C 1
ATOM 1648 O O . GLU A 1 102 ? 100.335 -2.573 11.963 1.00 0.00 102 GLU A O 1
ATOM 1660 N N . HIS A 1 103 ? 100.844 -1.246 10.211 1.00 0.00 103 HIS A N 1
ATOM 1661 C CA . HIS A 1 103 ? 101.848 -2.157 9.646 1.00 0.00 103 HIS A CA 1
ATOM 1662 C C . HIS A 1 103 ? 102.987 -1.356 8.998 1.00 0.00 103 HIS A C 1
ATOM 1663 O O . HIS A 1 103 ? 102.744 -0.378 8.293 1.00 0.00 103 HIS A O 1
ATOM 1677 N N . LYS A 1 104 ? 104.235 -1.782 9.232 1.00 0.00 104 LYS A N 1
ATOM 1678 C CA . LYS A 1 104 ? 105.401 -1.095 8.656 1.00 0.00 104 LYS A CA 1
ATOM 1679 C C . LYS A 1 104 ? 106.115 -1.959 7.622 1.00 0.00 104 LYS A C 1
ATOM 1680 O O . LYS A 1 104 ? 106.389 -3.141 7.853 1.00 0.00 104 LYS A O 1
ATOM 1699 N N . VAL A 1 105 ? 106.446 -1.341 6.490 1.00 0.00 105 VAL A N 1
ATOM 1700 C CA . VAL A 1 105 ? 107.171 -2.024 5.414 1.00 0.00 105 VAL A CA 1
ATOM 1701 C C . VAL A 1 105 ? 108.270 -1.098 4.879 1.00 0.00 105 VAL A C 1
ATOM 1702 O O . VAL A 1 105 ? 108.196 0.116 5.059 1.00 0.00 105 VAL A O 1
ATOM 1715 N N . LYS A 1 106 ? 109.293 -1.675 4.241 1.00 0.00 106 LYS A N 1
ATOM 1716 C CA . LYS A 1 106 ? 110.414 -0.877 3.707 1.00 0.00 106 LYS A CA 1
ATOM 1717 C C . LYS A 1 106 ? 110.546 -0.985 2.181 1.00 0.00 106 LYS A C 1
ATOM 1718 O O . LYS A 1 106 ? 110.679 -2.083 1.622 1.00 0.00 106 LYS A O 1
ATOM 1737 N N . LEU A 1 107 ? 110.568 0.173 1.513 1.00 0.00 107 LEU A N 1
ATOM 1738 C CA . LEU A 1 107 ? 110.746 0.224 0.059 1.00 0.00 107 LEU A CA 1
ATOM 1739 C C . LEU A 1 107 ? 111.975 1.066 -0.247 1.00 0.00 107 LEU A C 1
ATOM 1740 O O . LEU A 1 107 ? 112.063 2.208 0.190 1.00 0.00 107 LEU A O 1
ATOM 1756 N N . GLU A 1 108 ? 112.925 0.498 -0.992 1.00 0.00 108 GLU A N 1
ATOM 1757 C CA . GLU A 1 108 ? 114.148 1.217 -1.352 1.00 0.00 108 GLU A CA 1
ATOM 1758 C C . GLU A 1 108 ? 114.306 1.220 -2.868 1.00 0.00 108 GLU A C 1
ATOM 1759 O O . GLU A 1 108 ? 114.264 0.165 -3.500 1.00 0.00 108 GLU A O 1
ATOM 1771 N N . ILE A 1 109 ? 114.464 2.409 -3.461 1.00 0.00 109 ILE A N 1
ATOM 1772 C CA . ILE A 1 109 ? 114.604 2.510 -4.912 1.00 0.00 109 ILE A CA 1
ATOM 1773 C C . ILE A 1 109 ? 116.034 2.889 -5.303 1.00 0.00 109 ILE A C 1
ATOM 1774 O O . ILE A 1 109 ? 116.479 4.003 -5.023 1.00 0.00 109 ILE A O 1
ATOM 1790 N N . GLN A 1 110 ? 116.735 1.962 -5.958 1.00 0.00 110 GLN A N 1
ATOM 1791 C CA . GLN A 1 110 ? 118.111 2.202 -6.393 1.00 0.00 110 GLN A CA 1
ATOM 1792 C C . GLN A 1 110 ? 118.143 3.066 -7.658 1.00 0.00 110 GLN A C 1
ATOM 1793 O O . GLN A 1 110 ? 117.450 4.075 -7.738 1.00 0.00 110 GLN A O 1
ATOM 1807 N N . GLN A 1 111 ? 118.962 2.674 -8.641 1.00 0.00 111 GLN A N 1
ATOM 1808 C CA . GLN A 1 111 ? 119.080 3.442 -9.878 1.00 0.00 111 GLN A CA 1
ATOM 1809 C C . GLN A 1 111 ? 119.584 2.580 -11.035 1.00 0.00 111 GLN A C 1
ATOM 1810 O O . GLN A 1 111 ? 120.232 1.557 -10.826 1.00 0.00 111 GLN A O 1
ATOM 1824 N N . LEU A 1 112 ? 119.294 3.033 -12.256 1.00 0.00 112 LEU A N 1
ATOM 1825 C CA . LEU A 1 112 ? 119.724 2.344 -13.479 1.00 0.00 112 LEU A CA 1
ATOM 1826 C C . LEU A 1 112 ? 118.701 1.297 -13.923 1.00 0.00 112 LEU A C 1
ATOM 1827 O O . LEU A 1 112 ? 117.499 1.500 -13.800 1.00 0.00 112 LEU A O 1
ATOM 1843 N N . GLU A 1 113 ? 119.188 0.180 -14.459 1.00 0.00 113 GLU A N 1
ATOM 1844 C CA . GLU A 1 113 ? 118.296 -0.875 -14.928 1.00 0.00 113 GLU A CA 1
ATOM 1845 C C . GLU A 1 113 ? 119.091 -2.132 -15.286 1.00 0.00 113 GLU A C 1
ATOM 1846 O O . GLU A 1 113 ? 118.582 -3.248 -15.192 1.00 0.00 113 GLU A O 1
ATOM 1858 N N . HIS A 1 114 ? 120.345 -1.928 -15.691 1.00 0.00 114 HIS A N 1
ATOM 1859 C CA . HIS A 1 114 ? 121.230 -3.030 -16.071 1.00 0.00 114 HIS A CA 1
ATOM 1860 C C . HIS A 1 114 ? 121.964 -3.603 -14.864 1.00 0.00 114 HIS A C 1
ATOM 1861 O O . HIS A 1 114 ? 122.489 -2.865 -14.031 1.00 0.00 114 HIS A O 1
ATOM 1875 N N . HIS A 1 115 ? 122.014 -4.929 -14.795 1.00 0.00 115 HIS A N 1
ATOM 1876 C CA . HIS A 1 115 ? 122.706 -5.601 -13.706 1.00 0.00 115 HIS A CA 1
ATOM 1877 C C . HIS A 1 115 ? 124.181 -5.750 -14.051 1.00 0.00 115 HIS A C 1
ATOM 1878 O O . HIS A 1 115 ? 124.566 -5.701 -15.220 1.00 0.00 115 HIS A O 1
ATOM 1892 N N . HIS A 1 116 ? 124.992 -5.929 -13.023 1.00 0.00 116 HIS A N 1
ATOM 1893 C CA . HIS A 1 116 ? 126.426 -6.086 -13.210 1.00 0.00 116 HIS A CA 1
ATOM 1894 C C . HIS A 1 116 ? 126.723 -7.392 -13.939 1.00 0.00 116 HIS A C 1
ATOM 1895 O O . HIS A 1 116 ? 125.936 -8.332 -13.878 1.00 0.00 116 HIS A O 1
ATOM 1909 N N . HIS A 1 117 ? 127.865 -7.451 -14.629 1.00 0.00 117 HIS A N 1
ATOM 1910 C CA . HIS A 1 117 ? 128.240 -8.662 -15.362 1.00 0.00 117 HIS A CA 1
ATOM 1911 C C . HIS A 1 117 ? 129.756 -8.849 -15.381 1.00 0.00 117 HIS A C 1
ATOM 1912 O O . HIS A 1 117 ? 130.517 -7.887 -15.248 1.00 0.00 117 HIS A O 1
ATOM 1926 N N . HIS A 1 118 ? 130.186 -10.098 -15.546 1.00 0.00 118 HIS A N 1
ATOM 1927 C CA . HIS A 1 118 ? 131.613 -10.417 -15.582 1.00 0.00 118 HIS A CA 1
ATOM 1928 C C . HIS A 1 118 ? 131.860 -11.658 -16.431 1.00 0.00 118 HIS A C 1
ATOM 1929 O O . HIS A 1 118 ? 130.953 -12.163 -17.094 1.00 0.00 118 HIS A O 1
ATOM 1943 N N . HIS A 1 119 ? 133.093 -12.142 -16.411 1.00 0.00 119 HIS A N 1
ATOM 1944 C CA . HIS A 1 119 ? 133.442 -13.321 -17.187 1.00 0.00 119 HIS A CA 1
ATOM 1945 C C . HIS A 1 119 ? 132.410 -14.426 -16.960 1.00 0.00 119 HIS A C 1
ATOM 1946 O O . HIS A 1 119 ? 132.241 -14.826 -15.821 1.00 0.00 119 HIS A O 1
ATOM 1961 N N . ARG A 1 1 ? 76.934 15.005 -20.956 1.00 0.00 1 ARG A N 2
ATOM 1962 C CA . ARG A 1 1 ? 75.698 14.169 -21.015 1.00 0.00 1 ARG A CA 2
ATOM 1963 C C . ARG A 1 1 ? 76.073 12.691 -20.883 1.00 0.00 1 ARG A C 2
ATOM 1964 O O . ARG A 1 1 ? 76.529 12.251 -19.826 1.00 0.00 1 ARG A O 2
ATOM 1987 N N . MET A 1 2 ? 75.877 11.924 -21.964 1.00 0.00 2 MET A N 2
ATOM 1988 C CA . MET A 1 2 ? 76.200 10.493 -21.951 1.00 0.00 2 MET A CA 2
ATOM 1989 C C . MET A 1 2 ? 77.633 10.260 -22.408 1.00 0.00 2 MET A C 2
ATOM 1990 O O . MET A 1 2 ? 78.039 10.715 -23.474 1.00 0.00 2 MET A O 2
ATOM 2004 N N . ALA A 1 3 ? 78.392 9.541 -21.589 1.00 0.00 3 ALA A N 2
ATOM 2005 C CA . ALA A 1 3 ? 79.784 9.235 -21.905 1.00 0.00 3 ALA A CA 2
ATOM 2006 C C . ALA A 1 3 ? 79.887 7.892 -22.615 1.00 0.00 3 ALA A C 2
ATOM 2007 O O . ALA A 1 3 ? 80.367 7.802 -23.744 1.00 0.00 3 ALA A O 2
ATOM 2014 N N . HIS A 1 4 ? 79.435 6.845 -21.926 1.00 0.00 4 HIS A N 2
ATOM 2015 C CA . HIS A 1 4 ? 79.478 5.490 -22.472 1.00 0.00 4 HIS A CA 2
ATOM 2016 C C . HIS A 1 4 ? 78.362 4.638 -21.868 1.00 0.00 4 HIS A C 2
ATOM 2017 O O . HIS A 1 4 ? 77.187 5.000 -21.943 1.00 0.00 4 HIS A O 2
ATOM 2031 N N . GLU A 1 5 ? 78.729 3.504 -21.275 1.00 0.00 5 GLU A N 2
ATOM 2032 C CA . GLU A 1 5 ? 77.730 2.626 -20.675 1.00 0.00 5 GLU A CA 2
ATOM 2033 C C . GLU A 1 5 ? 76.967 3.362 -19.594 1.00 0.00 5 GLU A C 2
ATOM 2034 O O . GLU A 1 5 ? 77.560 3.973 -18.704 1.00 0.00 5 GLU A O 2
ATOM 2046 N N . GLY A 1 6 ? 75.649 3.295 -19.673 1.00 0.00 6 GLY A N 2
ATOM 2047 C CA . GLY A 1 6 ? 74.806 3.956 -18.690 1.00 0.00 6 GLY A CA 2
ATOM 2048 C C . GLY A 1 6 ? 74.986 3.343 -17.301 1.00 0.00 6 GLY A C 2
ATOM 2049 O O . GLY A 1 6 ? 75.066 4.062 -16.307 1.00 0.00 6 GLY A O 2
ATOM 2053 N N . ALA A 1 7 ? 75.043 2.013 -17.234 1.00 0.00 7 ALA A N 2
ATOM 2054 C CA . ALA A 1 7 ? 75.208 1.330 -15.951 1.00 0.00 7 ALA A CA 2
ATOM 2055 C C . ALA A 1 7 ? 76.587 1.618 -15.365 1.00 0.00 7 ALA A C 2
ATOM 2056 O O . ALA A 1 7 ? 77.588 1.601 -16.082 1.00 0.00 7 ALA A O 2
ATOM 2063 N N . LEU A 1 8 ? 76.646 1.895 -14.058 1.00 0.00 8 LEU A N 2
ATOM 2064 C CA . LEU A 1 8 ? 77.925 2.203 -13.411 1.00 0.00 8 LEU A CA 2
ATOM 2065 C C . LEU A 1 8 ? 78.509 0.988 -12.713 1.00 0.00 8 LEU A C 2
ATOM 2066 O O . LEU A 1 8 ? 77.847 0.344 -11.901 1.00 0.00 8 LEU A O 2
ATOM 2082 N N . THR A 1 9 ? 79.772 0.695 -13.006 1.00 0.00 9 THR A N 2
ATOM 2083 C CA . THR A 1 9 ? 80.448 -0.429 -12.362 1.00 0.00 9 THR A CA 2
ATOM 2084 C C . THR A 1 9 ? 81.274 0.098 -11.192 1.00 0.00 9 THR A C 2
ATOM 2085 O O . THR A 1 9 ? 82.117 0.983 -11.354 1.00 0.00 9 THR A O 2
ATOM 2096 N N . GLY A 1 10 ? 81.020 -0.444 -10.009 1.00 0.00 10 GLY A N 2
ATOM 2097 C CA . GLY A 1 10 ? 81.729 -0.011 -8.820 1.00 0.00 10 GLY A CA 2
ATOM 2098 C C . GLY A 1 10 ? 81.068 -0.559 -7.558 1.00 0.00 10 GLY A C 2
ATOM 2099 O O . GLY A 1 10 ? 81.581 -0.372 -6.457 1.00 0.00 10 GLY A O 2
ATOM 2103 N N . VAL A 1 11 ? 79.929 -1.234 -7.725 1.00 0.00 11 VAL A N 2
ATOM 2104 C CA . VAL A 1 11 ? 79.220 -1.803 -6.574 1.00 0.00 11 VAL A CA 2
ATOM 2105 C C . VAL A 1 11 ? 79.721 -3.225 -6.310 1.00 0.00 11 VAL A C 2
ATOM 2106 O O . VAL A 1 11 ? 79.754 -4.063 -7.215 1.00 0.00 11 VAL A O 2
ATOM 2119 N N . THR A 1 12 ? 80.091 -3.493 -5.057 1.00 0.00 12 THR A N 2
ATOM 2120 C CA . THR A 1 12 ? 80.569 -4.824 -4.664 1.00 0.00 12 THR A CA 2
ATOM 2121 C C . THR A 1 12 ? 80.163 -5.110 -3.228 1.00 0.00 12 THR A C 2
ATOM 2122 O O . THR A 1 12 ? 80.767 -5.945 -2.548 1.00 0.00 12 THR A O 2
ATOM 2133 N N . THR A 1 13 ? 79.109 -4.435 -2.776 1.00 0.00 13 THR A N 2
ATOM 2134 C CA . THR A 1 13 ? 78.596 -4.638 -1.432 1.00 0.00 13 THR A CA 2
ATOM 2135 C C . THR A 1 13 ? 77.784 -5.927 -1.411 1.00 0.00 13 THR A C 2
ATOM 2136 O O . THR A 1 13 ? 77.251 -6.339 -2.441 1.00 0.00 13 THR A O 2
ATOM 2147 N N . ASP A 1 14 ? 77.707 -6.588 -0.262 1.00 0.00 14 ASP A N 2
ATOM 2148 C CA . ASP A 1 14 ? 76.973 -7.847 -0.187 1.00 0.00 14 ASP A CA 2
ATOM 2149 C C . ASP A 1 14 ? 76.553 -8.176 1.241 1.00 0.00 14 ASP A C 2
ATOM 2150 O O . ASP A 1 14 ? 75.377 -8.423 1.508 1.00 0.00 14 ASP A O 2
ATOM 2159 N N . GLN A 1 15 ? 77.521 -8.181 2.162 1.00 0.00 15 GLN A N 2
ATOM 2160 C CA . GLN A 1 15 ? 77.244 -8.487 3.570 1.00 0.00 15 GLN A CA 2
ATOM 2161 C C . GLN A 1 15 ? 77.450 -7.237 4.434 1.00 0.00 15 GLN A C 2
ATOM 2162 O O . GLN A 1 15 ? 78.192 -6.331 4.063 1.00 0.00 15 GLN A O 2
ATOM 2176 N N . LYS A 1 16 ? 76.761 -7.199 5.581 1.00 0.00 16 LYS A N 2
ATOM 2177 C CA . LYS A 1 16 ? 76.838 -6.054 6.500 1.00 0.00 16 LYS A CA 2
ATOM 2178 C C . LYS A 1 16 ? 77.212 -6.531 7.903 1.00 0.00 16 LYS A C 2
ATOM 2179 O O . LYS A 1 16 ? 77.198 -5.756 8.861 1.00 0.00 16 LYS A O 2
ATOM 2198 N N . GLU A 1 17 ? 77.545 -7.810 8.009 1.00 0.00 17 GLU A N 2
ATOM 2199 C CA . GLU A 1 17 ? 77.919 -8.396 9.292 1.00 0.00 17 GLU A CA 2
ATOM 2200 C C . GLU A 1 17 ? 79.287 -7.910 9.745 1.00 0.00 17 GLU A C 2
ATOM 2201 O O . GLU A 1 17 ? 80.259 -7.954 8.987 1.00 0.00 17 GLU A O 2
ATOM 2213 N N . LYS A 1 18 ? 79.355 -7.458 10.995 1.00 0.00 18 LYS A N 2
ATOM 2214 C CA . LYS A 1 18 ? 80.608 -6.969 11.563 1.00 0.00 18 LYS A CA 2
ATOM 2215 C C . LYS A 1 18 ? 81.597 -8.121 11.711 1.00 0.00 18 LYS A C 2
ATOM 2216 O O . LYS A 1 18 ? 81.228 -9.209 12.153 1.00 0.00 18 LYS A O 2
ATOM 2235 N N . GLN A 1 19 ? 82.852 -7.884 11.331 1.00 0.00 19 GLN A N 2
ATOM 2236 C CA . GLN A 1 19 ? 83.890 -8.920 11.419 1.00 0.00 19 GLN A CA 2
ATOM 2237 C C . GLN A 1 19 ? 85.173 -8.345 12.026 1.00 0.00 19 GLN A C 2
ATOM 2238 O O . GLN A 1 19 ? 85.207 -7.189 12.446 1.00 0.00 19 GLN A O 2
ATOM 2252 N N . LYS A 1 20 ? 86.225 -9.163 12.075 1.00 0.00 20 LYS A N 2
ATOM 2253 C CA . LYS A 1 20 ? 87.504 -8.731 12.644 1.00 0.00 20 LYS A CA 2
ATOM 2254 C C . LYS A 1 20 ? 88.323 -7.949 11.603 1.00 0.00 20 LYS A C 2
ATOM 2255 O O . LYS A 1 20 ? 88.591 -8.474 10.520 1.00 0.00 20 LYS A O 2
ATOM 2274 N N . PRO A 1 21 ? 88.739 -6.724 11.883 1.00 0.00 21 PRO A N 2
ATOM 2275 C CA . PRO A 1 21 ? 89.545 -5.938 10.907 1.00 0.00 21 PRO A CA 2
ATOM 2276 C C . PRO A 1 21 ? 90.845 -6.659 10.546 1.00 0.00 21 PRO A C 2
ATOM 2277 O O . PRO A 1 21 ? 91.265 -7.582 11.239 1.00 0.00 21 PRO A O 2
ATOM 2288 N N . ASP A 1 22 ? 91.480 -6.198 9.471 1.00 0.00 22 ASP A N 2
ATOM 2289 C CA . ASP A 1 22 ? 92.749 -6.766 9.015 1.00 0.00 22 ASP A CA 2
ATOM 2290 C C . ASP A 1 22 ? 93.082 -6.259 7.616 1.00 0.00 22 ASP A C 2
ATOM 2291 O O . ASP A 1 22 ? 92.489 -6.697 6.629 1.00 0.00 22 ASP A O 2
ATOM 2300 N N . ILE A 1 23 ? 94.024 -5.328 7.536 1.00 0.00 23 ILE A N 2
ATOM 2301 C CA . ILE A 1 23 ? 94.412 -4.771 6.246 1.00 0.00 23 ILE A CA 2
ATOM 2302 C C . ILE A 1 23 ? 95.361 -5.706 5.498 1.00 0.00 23 ILE A C 2
ATOM 2303 O O . ILE A 1 23 ? 96.011 -6.567 6.095 1.00 0.00 23 ILE A O 2
ATOM 2319 N N . VAL A 1 24 ? 95.457 -5.489 4.187 1.00 0.00 24 VAL A N 2
ATOM 2320 C CA . VAL A 1 24 ? 96.351 -6.258 3.320 1.00 0.00 24 VAL A CA 2
ATOM 2321 C C . VAL A 1 24 ? 97.381 -5.291 2.749 1.00 0.00 24 VAL A C 2
ATOM 2322 O O . VAL A 1 24 ? 97.035 -4.177 2.332 1.00 0.00 24 VAL A O 2
ATOM 2335 N N . LEU A 1 25 ? 98.646 -5.714 2.743 1.00 0.00 25 LEU A N 2
ATOM 2336 C CA . LEU A 1 25 ? 99.733 -4.879 2.244 1.00 0.00 25 LEU A CA 2
ATOM 2337 C C . LEU A 1 25 ? 100.872 -5.756 1.700 1.00 0.00 25 LEU A C 2
ATOM 2338 O O . LEU A 1 25 ? 100.643 -6.905 1.329 1.00 0.00 25 LEU A O 2
ATOM 2354 N N . TYR A 1 26 ? 102.097 -5.211 1.657 1.00 0.00 26 TYR A N 2
ATOM 2355 C CA . TYR A 1 26 ? 103.274 -5.958 1.161 1.00 0.00 26 TYR A CA 2
ATOM 2356 C C . TYR A 1 26 ? 104.250 -6.263 2.318 1.00 0.00 26 TYR A C 2
ATOM 2357 O O . TYR A 1 26 ? 105.097 -5.433 2.637 1.00 0.00 26 TYR A O 2
ATOM 2375 N N . PRO A 1 27 ? 104.168 -7.419 2.945 1.00 0.00 27 PRO A N 2
ATOM 2376 C CA . PRO A 1 27 ? 105.089 -7.771 4.067 1.00 0.00 27 PRO A CA 2
ATOM 2377 C C . PRO A 1 27 ? 106.535 -7.946 3.596 1.00 0.00 27 PRO A C 2
ATOM 2378 O O . PRO A 1 27 ? 107.477 -7.831 4.380 1.00 0.00 27 PRO A O 2
ATOM 2389 N N . GLU A 1 28 ? 106.693 -8.230 2.310 1.00 0.00 28 GLU A N 2
ATOM 2390 C CA . GLU A 1 28 ? 108.012 -8.427 1.723 1.00 0.00 28 GLU A CA 2
ATOM 2391 C C . GLU A 1 28 ? 108.551 -7.094 1.178 1.00 0.00 28 GLU A C 2
ATOM 2392 O O . GLU A 1 28 ? 107.889 -6.468 0.353 1.00 0.00 28 GLU A O 2
ATOM 2404 N N . PRO A 1 29 ? 109.722 -6.641 1.586 1.00 0.00 29 PRO A N 2
ATOM 2405 C CA . PRO A 1 29 ? 110.272 -5.364 1.055 1.00 0.00 29 PRO A CA 2
ATOM 2406 C C . PRO A 1 29 ? 110.446 -5.445 -0.461 1.00 0.00 29 PRO A C 2
ATOM 2407 O O . PRO A 1 29 ? 110.707 -6.521 -1.001 1.00 0.00 29 PRO A O 2
ATOM 2418 N N . VAL A 1 30 ? 110.314 -4.308 -1.144 1.00 0.00 30 VAL A N 2
ATOM 2419 C CA . VAL A 1 30 ? 110.475 -4.279 -2.607 1.00 0.00 30 VAL A CA 2
ATOM 2420 C C . VAL A 1 30 ? 111.451 -3.181 -3.019 1.00 0.00 30 VAL A C 2
ATOM 2421 O O . VAL A 1 30 ? 111.418 -2.068 -2.495 1.00 0.00 30 VAL A O 2
ATOM 2434 N N . ARG A 1 31 ? 112.332 -3.521 -3.960 1.00 0.00 31 ARG A N 2
ATOM 2435 C CA . ARG A 1 31 ? 113.346 -2.590 -4.460 1.00 0.00 31 ARG A CA 2
ATOM 2436 C C . ARG A 1 31 ? 113.284 -2.496 -5.985 1.00 0.00 31 ARG A C 2
ATOM 2437 O O . ARG A 1 31 ? 113.173 -3.512 -6.670 1.00 0.00 31 ARG A O 2
ATOM 2458 N N . VAL A 1 32 ? 113.359 -1.271 -6.516 1.00 0.00 32 VAL A N 2
ATOM 2459 C CA . VAL A 1 32 ? 113.313 -1.067 -7.969 1.00 0.00 32 VAL A CA 2
ATOM 2460 C C . VAL A 1 32 ? 114.417 -0.093 -8.393 1.00 0.00 32 VAL A C 2
ATOM 2461 O O . VAL A 1 32 ? 114.861 0.735 -7.597 1.00 0.00 32 VAL A O 2
ATOM 2474 N N . LEU A 1 33 ? 114.871 -0.220 -9.641 1.00 0.00 33 LEU A N 2
ATOM 2475 C CA . LEU A 1 33 ? 115.945 0.630 -10.167 1.00 0.00 33 LEU A CA 2
ATOM 2476 C C . LEU A 1 33 ? 115.372 1.818 -10.952 1.00 0.00 33 LEU A C 2
ATOM 2477 O O . LEU A 1 33 ? 114.447 1.660 -11.746 1.00 0.00 33 LEU A O 2
ATOM 2493 N N . GLU A 1 34 ? 115.936 3.005 -10.721 1.00 0.00 34 GLU A N 2
ATOM 2494 C CA . GLU A 1 34 ? 115.482 4.222 -11.408 1.00 0.00 34 GLU A CA 2
ATOM 2495 C C . GLU A 1 34 ? 115.179 3.959 -12.871 1.00 0.00 34 GLU A C 2
ATOM 2496 O O . GLU A 1 34 ? 116.009 3.417 -13.600 1.00 0.00 34 GLU A O 2
ATOM 2508 N N . GLY A 1 35 ? 113.991 4.369 -13.307 1.00 0.00 35 GLY A N 2
ATOM 2509 C CA . GLY A 1 35 ? 113.593 4.190 -14.703 1.00 0.00 35 GLY A CA 2
ATOM 2510 C C . GLY A 1 35 ? 112.624 3.030 -14.840 1.00 0.00 35 GLY A C 2
ATOM 2511 O O . GLY A 1 35 ? 112.174 2.705 -15.938 1.00 0.00 35 GLY A O 2
ATOM 2515 N N . GLU A 1 36 ? 112.295 2.420 -13.706 1.00 0.00 36 GLU A N 2
ATOM 2516 C CA . GLU A 1 36 ? 111.362 1.299 -13.677 1.00 0.00 36 GLU A CA 2
ATOM 2517 C C . GLU A 1 36 ? 110.154 1.641 -12.829 1.00 0.00 36 GLU A C 2
ATOM 2518 O O . GLU A 1 36 ? 110.273 2.161 -11.718 1.00 0.00 36 GLU A O 2
ATOM 2530 N N . THR A 1 37 ? 108.992 1.349 -13.380 1.00 0.00 37 THR A N 2
ATOM 2531 C CA . THR A 1 37 ? 107.732 1.621 -12.702 1.00 0.00 37 THR A CA 2
ATOM 2532 C C . THR A 1 37 ? 107.365 0.465 -11.777 1.00 0.00 37 THR A C 2
ATOM 2533 O O . THR A 1 37 ? 107.749 -0.681 -12.016 1.00 0.00 37 THR A O 2
ATOM 2544 N N . ALA A 1 38 ? 106.628 0.776 -10.711 1.00 0.00 38 ALA A N 2
ATOM 2545 C CA . ALA A 1 38 ? 106.218 -0.238 -9.732 1.00 0.00 38 ALA A CA 2
ATOM 2546 C C . ALA A 1 38 ? 104.705 -0.321 -9.649 1.00 0.00 38 ALA A C 2
ATOM 2547 O O . ALA A 1 38 ? 104.001 0.635 -9.969 1.00 0.00 38 ALA A O 2
ATOM 2554 N N . ARG A 1 39 ? 104.205 -1.470 -9.201 1.00 0.00 39 ARG A N 2
ATOM 2555 C CA . ARG A 1 39 ? 102.766 -1.668 -9.061 1.00 0.00 39 ARG A CA 2
ATOM 2556 C C . ARG A 1 39 ? 102.452 -2.308 -7.714 1.00 0.00 39 ARG A C 2
ATOM 2557 O O . ARG A 1 39 ? 102.811 -3.456 -7.462 1.00 0.00 39 ARG A O 2
ATOM 2578 N N . PHE A 1 40 ? 101.768 -1.550 -6.858 1.00 0.00 40 PHE A N 2
ATOM 2579 C CA . PHE A 1 40 ? 101.387 -2.032 -5.528 1.00 0.00 40 PHE A CA 2
ATOM 2580 C C . PHE A 1 40 ? 99.891 -1.849 -5.329 1.00 0.00 40 PHE A C 2
ATOM 2581 O O . PHE A 1 40 ? 99.304 -0.891 -5.829 1.00 0.00 40 PHE A O 2
ATOM 2598 N N . ARG A 1 41 ? 99.278 -2.760 -4.582 1.00 0.00 41 ARG A N 2
ATOM 2599 C CA . ARG A 1 41 ? 97.845 -2.682 -4.298 1.00 0.00 41 ARG A CA 2
ATOM 2600 C C . ARG A 1 41 ? 97.631 -2.886 -2.808 1.00 0.00 41 ARG A C 2
ATOM 2601 O O . ARG A 1 41 ? 98.352 -3.660 -2.174 1.00 0.00 41 ARG A O 2
ATOM 2622 N N . CYS A 1 42 ? 96.638 -2.211 -2.244 1.00 0.00 42 CYS A N 2
ATOM 2623 C CA . CYS A 1 42 ? 96.356 -2.365 -0.823 1.00 0.00 42 CYS A CA 2
ATOM 2624 C C . CYS A 1 42 ? 94.902 -1.999 -0.548 1.00 0.00 42 CYS A C 2
ATOM 2625 O O . CYS A 1 42 ? 94.364 -1.052 -1.120 1.00 0.00 42 CYS A O 2
ATOM 2633 N N . ARG A 1 43 ? 94.264 -2.789 0.307 1.00 0.00 43 ARG A N 2
ATOM 2634 C CA . ARG A 1 43 ? 92.851 -2.596 0.645 1.00 0.00 43 ARG A CA 2
ATOM 2635 C C . ARG A 1 43 ? 92.623 -2.903 2.105 1.00 0.00 43 ARG A C 2
ATOM 2636 O O . ARG A 1 43 ? 93.559 -3.276 2.808 1.00 0.00 43 ARG A O 2
ATOM 2657 N N . VAL A 1 44 ? 91.375 -2.804 2.573 1.00 0.00 44 VAL A N 2
ATOM 2658 C CA . VAL A 1 44 ? 91.056 -3.138 3.958 1.00 0.00 44 VAL A CA 2
ATOM 2659 C C . VAL A 1 44 ? 90.120 -4.345 3.924 1.00 0.00 44 VAL A C 2
ATOM 2660 O O . VAL A 1 44 ? 89.525 -4.636 2.886 1.00 0.00 44 VAL A O 2
ATOM 2673 N N . THR A 1 45 ? 89.962 -5.043 5.047 1.00 0.00 45 THR A N 2
ATOM 2674 C CA . THR A 1 45 ? 89.065 -6.202 5.075 1.00 0.00 45 THR A CA 2
ATOM 2675 C C . THR A 1 45 ? 88.387 -6.359 6.436 1.00 0.00 45 THR A C 2
ATOM 2676 O O . THR A 1 45 ? 88.956 -6.025 7.475 1.00 0.00 45 THR A O 2
ATOM 2687 N N . GLY A 1 46 ? 87.176 -6.909 6.404 1.00 0.00 46 GLY A N 2
ATOM 2688 C CA . GLY A 1 46 ? 86.405 -7.167 7.613 1.00 0.00 46 GLY A CA 2
ATOM 2689 C C . GLY A 1 46 ? 85.560 -5.969 8.018 1.00 0.00 46 GLY A C 2
ATOM 2690 O O . GLY A 1 46 ? 84.785 -6.054 8.970 1.00 0.00 46 GLY A O 2
ATOM 2694 N N . TYR A 1 47 ? 85.707 -4.849 7.307 1.00 0.00 47 TYR A N 2
ATOM 2695 C CA . TYR A 1 47 ? 84.934 -3.649 7.635 1.00 0.00 47 TYR A CA 2
ATOM 2696 C C . TYR A 1 47 ? 84.479 -2.897 6.366 1.00 0.00 47 TYR A C 2
ATOM 2697 O O . TYR A 1 47 ? 85.304 -2.624 5.493 1.00 0.00 47 TYR A O 2
ATOM 2715 N N . PRO A 1 48 ? 83.210 -2.531 6.239 1.00 0.00 48 PRO A N 2
ATOM 2716 C CA . PRO A 1 48 ? 82.732 -1.780 5.040 1.00 0.00 48 PRO A CA 2
ATOM 2717 C C . PRO A 1 48 ? 83.431 -0.414 4.926 1.00 0.00 48 PRO A C 2
ATOM 2718 O O . PRO A 1 48 ? 84.000 0.074 5.903 1.00 0.00 48 PRO A O 2
ATOM 2729 N N . GLN A 1 49 ? 83.373 0.175 3.721 1.00 0.00 49 GLN A N 2
ATOM 2730 C CA . GLN A 1 49 ? 83.985 1.489 3.420 1.00 0.00 49 GLN A CA 2
ATOM 2731 C C . GLN A 1 49 ? 84.615 2.166 4.647 1.00 0.00 49 GLN A C 2
ATOM 2732 O O . GLN A 1 49 ? 84.041 3.098 5.208 1.00 0.00 49 GLN A O 2
ATOM 2746 N N . PRO A 1 50 ? 85.777 1.731 5.058 1.00 0.00 50 PRO A N 2
ATOM 2747 C CA . PRO A 1 50 ? 86.495 2.324 6.221 1.00 0.00 50 PRO A CA 2
ATOM 2748 C C . PRO A 1 50 ? 87.184 3.633 5.820 1.00 0.00 50 PRO A C 2
ATOM 2749 O O . PRO A 1 50 ? 87.395 3.881 4.632 1.00 0.00 50 PRO A O 2
ATOM 2760 N N . LYS A 1 51 ? 87.552 4.462 6.804 1.00 0.00 51 LYS A N 2
ATOM 2761 C CA . LYS A 1 51 ? 88.233 5.730 6.520 1.00 0.00 51 LYS A CA 2
ATOM 2762 C C . LYS A 1 51 ? 89.710 5.589 6.860 1.00 0.00 51 LYS A C 2
ATOM 2763 O O . LYS A 1 51 ? 90.075 5.553 8.034 1.00 0.00 51 LYS A O 2
ATOM 2782 N N . VAL A 1 52 ? 90.556 5.437 5.840 1.00 0.00 52 VAL A N 2
ATOM 2783 C CA . VAL A 1 52 ? 91.987 5.220 6.061 1.00 0.00 52 VAL A CA 2
ATOM 2784 C C . VAL A 1 52 ? 92.862 6.171 5.232 1.00 0.00 52 VAL A C 2
ATOM 2785 O O . VAL A 1 52 ? 92.398 6.791 4.273 1.00 0.00 52 VAL A O 2
ATOM 2798 N N . ASN A 1 53 ? 94.143 6.246 5.607 1.00 0.00 53 ASN A N 2
ATOM 2799 C CA . ASN A 1 53 ? 95.127 7.083 4.908 1.00 0.00 53 ASN A CA 2
ATOM 2800 C C . ASN A 1 53 ? 96.438 6.314 4.838 1.00 0.00 53 ASN A C 2
ATOM 2801 O O . ASN A 1 53 ? 96.528 5.210 5.377 1.00 0.00 53 ASN A O 2
ATOM 2812 N N . TRP A 1 54 ? 97.458 6.864 4.176 1.00 0.00 54 TRP A N 2
ATOM 2813 C CA . TRP A 1 54 ? 98.733 6.146 4.077 1.00 0.00 54 TRP A CA 2
ATOM 2814 C C . TRP A 1 54 ? 99.919 7.101 4.126 1.00 0.00 54 TRP A C 2
ATOM 2815 O O . TRP A 1 54 ? 99.758 8.311 3.991 1.00 0.00 54 TRP A O 2
ATOM 2836 N N . TYR A 1 55 ? 101.109 6.524 4.325 1.00 0.00 55 TYR A N 2
ATOM 2837 C CA . TYR A 1 55 ? 102.356 7.286 4.407 1.00 0.00 55 TYR A CA 2
ATOM 2838 C C . TYR A 1 55 ? 103.365 6.777 3.374 1.00 0.00 55 TYR A C 2
ATOM 2839 O O . TYR A 1 55 ? 103.919 5.697 3.534 1.00 0.00 55 TYR A O 2
ATOM 2857 N N . LEU A 1 56 ? 103.622 7.558 2.333 1.00 0.00 56 LEU A N 2
ATOM 2858 C CA . LEU A 1 56 ? 104.596 7.152 1.317 1.00 0.00 56 LEU A CA 2
ATOM 2859 C C . LEU A 1 56 ? 105.975 7.624 1.753 1.00 0.00 56 LEU A C 2
ATOM 2860 O O . LEU A 1 56 ? 106.121 8.757 2.209 1.00 0.00 56 LEU A O 2
ATOM 2876 N N . ASN A 1 57 ? 106.994 6.779 1.607 1.00 0.00 57 ASN A N 2
ATOM 2877 C CA . ASN A 1 57 ? 108.342 7.166 1.993 1.00 0.00 57 ASN A CA 2
ATOM 2878 C C . ASN A 1 57 ? 108.364 7.806 3.381 1.00 0.00 57 ASN A C 2
ATOM 2879 O O . ASN A 1 57 ? 109.394 8.333 3.801 1.00 0.00 57 ASN A O 2
ATOM 2890 N N . GLY A 1 58 ? 107.230 7.753 4.091 1.00 0.00 58 GLY A N 2
ATOM 2891 C CA . GLY A 1 58 ? 107.124 8.348 5.429 1.00 0.00 58 GLY A CA 2
ATOM 2892 C C . GLY A 1 58 ? 106.370 9.685 5.366 1.00 0.00 58 GLY A C 2
ATOM 2893 O O . GLY A 1 58 ? 106.536 10.537 6.239 1.00 0.00 58 GLY A O 2
ATOM 2897 N N . GLN A 1 59 ? 105.549 9.867 4.318 1.00 0.00 59 GLN A N 2
ATOM 2898 C CA . GLN A 1 59 ? 104.778 11.112 4.134 1.00 0.00 59 GLN A CA 2
ATOM 2899 C C . GLN A 1 59 ? 103.277 10.830 3.984 1.00 0.00 59 GLN A C 2
ATOM 2900 O O . GLN A 1 59 ? 102.858 10.159 3.042 1.00 0.00 59 GLN A O 2
ATOM 2914 N N . LEU A 1 60 ? 102.478 11.366 4.912 1.00 0.00 60 LEU A N 2
ATOM 2915 C CA . LEU A 1 60 ? 101.024 11.183 4.891 1.00 0.00 60 LEU A CA 2
ATOM 2916 C C . LEU A 1 60 ? 100.371 11.856 3.685 1.00 0.00 60 LEU A C 2
ATOM 2917 O O . LEU A 1 60 ? 100.773 12.946 3.301 1.00 0.00 60 LEU A O 2
ATOM 2933 N N . ILE A 1 61 ? 99.336 11.214 3.122 1.00 0.00 61 ILE A N 2
ATOM 2934 C CA . ILE A 1 61 ? 98.600 11.790 1.986 1.00 0.00 61 ILE A CA 2
ATOM 2935 C C . ILE A 1 61 ? 99.321 11.585 0.652 1.00 0.00 61 ILE A C 2
ATOM 2936 O O . ILE A 1 61 ? 100.340 12.210 0.358 1.00 0.00 61 ILE A O 2
ATOM 2952 N N . ARG A 1 62 ? 98.732 10.719 -0.161 1.00 0.00 62 ARG A N 2
ATOM 2953 C CA . ARG A 1 62 ? 99.251 10.440 -1.502 1.00 0.00 62 ARG A CA 2
ATOM 2954 C C . ARG A 1 62 ? 98.653 11.429 -2.497 1.00 0.00 62 ARG A C 2
ATOM 2955 O O . ARG A 1 62 ? 97.533 11.906 -2.315 1.00 0.00 62 ARG A O 2
ATOM 2976 N N . LYS A 1 63 ? 99.395 11.729 -3.555 1.00 0.00 63 LYS A N 2
ATOM 2977 C CA . LYS A 1 63 ? 98.905 12.657 -4.567 1.00 0.00 63 LYS A CA 2
ATOM 2978 C C . LYS A 1 63 ? 97.697 12.068 -5.288 1.00 0.00 63 LYS A C 2
ATOM 2979 O O . LYS A 1 63 ? 97.645 10.872 -5.571 1.00 0.00 63 LYS A O 2
ATOM 2998 N N . SER A 1 64 ? 96.714 12.921 -5.541 1.00 0.00 64 SER A N 2
ATOM 2999 C CA . SER A 1 64 ? 95.473 12.504 -6.186 1.00 0.00 64 SER A CA 2
ATOM 3000 C C . SER A 1 64 ? 95.633 12.276 -7.686 1.00 0.00 64 SER A C 2
ATOM 3001 O O . SER A 1 64 ? 96.619 11.706 -8.130 1.00 0.00 64 SER A O 2
ATOM 3009 N N . LYS A 1 65 ? 94.605 12.699 -8.425 1.00 0.00 65 LYS A N 2
ATOM 3010 C CA . LYS A 1 65 ? 94.513 12.557 -9.884 1.00 0.00 65 LYS A CA 2
ATOM 3011 C C . LYS A 1 65 ? 95.848 12.217 -10.572 1.00 0.00 65 LYS A C 2
ATOM 3012 O O . LYS A 1 65 ? 95.861 11.447 -11.533 1.00 0.00 65 LYS A O 2
ATOM 3031 N N . ARG A 1 66 ? 96.962 12.773 -10.097 1.00 0.00 66 ARG A N 2
ATOM 3032 C CA . ARG A 1 66 ? 98.263 12.480 -10.709 1.00 0.00 66 ARG A CA 2
ATOM 3033 C C . ARG A 1 66 ? 98.588 10.991 -10.560 1.00 0.00 66 ARG A C 2
ATOM 3034 O O . ARG A 1 66 ? 99.103 10.356 -11.481 1.00 0.00 66 ARG A O 2
ATOM 3055 N N . PHE A 1 67 ? 98.256 10.445 -9.394 1.00 0.00 67 PHE A N 2
ATOM 3056 C CA . PHE A 1 67 ? 98.468 9.029 -9.090 1.00 0.00 67 PHE A CA 2
ATOM 3057 C C . PHE A 1 67 ? 97.124 8.416 -8.716 1.00 0.00 67 PHE A C 2
ATOM 3058 O O . PHE A 1 67 ? 96.266 9.098 -8.155 1.00 0.00 67 PHE A O 2
ATOM 3075 N N . ARG A 1 68 ? 96.921 7.149 -9.048 1.00 0.00 68 ARG A N 2
ATOM 3076 C CA . ARG A 1 68 ? 95.646 6.506 -8.757 1.00 0.00 68 ARG A CA 2
ATOM 3077 C C . ARG A 1 68 ? 95.463 6.255 -7.266 1.00 0.00 68 ARG A C 2
ATOM 3078 O O . ARG A 1 68 ? 96.192 5.471 -6.648 1.00 0.00 68 ARG A O 2
ATOM 3099 N N . VAL A 1 69 ? 94.451 6.904 -6.703 1.00 0.00 69 VAL A N 2
ATOM 3100 C CA . VAL A 1 69 ? 94.129 6.735 -5.295 1.00 0.00 69 VAL A CA 2
ATOM 3101 C C . VAL A 1 69 ? 92.652 7.017 -5.074 1.00 0.00 69 VAL A C 2
ATOM 3102 O O . VAL A 1 69 ? 92.133 8.034 -5.531 1.00 0.00 69 VAL A O 2
ATOM 3115 N N . ARG A 1 70 ? 91.981 6.124 -4.358 1.00 0.00 70 ARG A N 2
ATOM 3116 C CA . ARG A 1 70 ? 90.559 6.300 -4.065 1.00 0.00 70 ARG A CA 2
ATOM 3117 C C . ARG A 1 70 ? 90.353 6.149 -2.574 1.00 0.00 70 ARG A C 2
ATOM 3118 O O . ARG A 1 70 ? 90.388 5.040 -2.041 1.00 0.00 70 ARG A O 2
ATOM 3139 N N . TYR A 1 71 ? 90.164 7.262 -1.886 1.00 0.00 71 TYR A N 2
ATOM 3140 C CA . TYR A 1 71 ? 89.997 7.193 -0.448 1.00 0.00 71 TYR A CA 2
ATOM 3141 C C . TYR A 1 71 ? 88.622 6.646 -0.094 1.00 0.00 71 TYR A C 2
ATOM 3142 O O . TYR A 1 71 ? 87.661 7.394 0.072 1.00 0.00 71 TYR A O 2
ATOM 3160 N N . ASP A 1 72 ? 88.555 5.327 0.032 1.00 0.00 72 ASP A N 2
ATOM 3161 C CA . ASP A 1 72 ? 87.325 4.637 0.386 1.00 0.00 72 ASP A CA 2
ATOM 3162 C C . ASP A 1 72 ? 87.654 3.174 0.657 1.00 0.00 72 ASP A C 2
ATOM 3163 O O . ASP A 1 72 ? 86.826 2.286 0.460 1.00 0.00 72 ASP A O 2
ATOM 3172 N N . GLY A 1 73 ? 88.891 2.941 1.111 1.00 0.00 73 GLY A N 2
ATOM 3173 C CA . GLY A 1 73 ? 89.367 1.593 1.417 1.00 0.00 73 GLY A CA 2
ATOM 3174 C C . GLY A 1 73 ? 90.343 1.084 0.353 1.00 0.00 73 GLY A C 2
ATOM 3175 O O . GLY A 1 73 ? 91.066 0.116 0.594 1.00 0.00 73 GLY A O 2
ATOM 3179 N N . ILE A 1 74 ? 90.326 1.717 -0.833 1.00 0.00 74 ILE A N 2
ATOM 3180 C CA . ILE A 1 74 ? 91.193 1.302 -1.954 1.00 0.00 74 ILE A CA 2
ATOM 3181 C C . ILE A 1 74 ? 92.281 2.328 -2.259 1.00 0.00 74 ILE A C 2
ATOM 3182 O O . ILE A 1 74 ? 91.990 3.484 -2.543 1.00 0.00 74 ILE A O 2
ATOM 3198 N N . HIS A 1 75 ? 93.539 1.893 -2.242 1.00 0.00 75 HIS A N 2
ATOM 3199 C CA . HIS A 1 75 ? 94.648 2.797 -2.561 1.00 0.00 75 HIS A CA 2
ATOM 3200 C C . HIS A 1 75 ? 95.745 2.109 -3.379 1.00 0.00 75 HIS A C 2
ATOM 3201 O O . HIS A 1 75 ? 96.439 1.229 -2.876 1.00 0.00 75 HIS A O 2
ATOM 3215 N N . TYR A 1 76 ? 95.910 2.530 -4.638 1.00 0.00 76 TYR A N 2
ATOM 3216 C CA . TYR A 1 76 ? 96.949 1.954 -5.503 1.00 0.00 76 TYR A CA 2
ATOM 3217 C C . TYR A 1 76 ? 98.184 2.860 -5.487 1.00 0.00 76 TYR A C 2
ATOM 3218 O O . TYR A 1 76 ? 98.101 4.040 -5.835 1.00 0.00 76 TYR A O 2
ATOM 3236 N N . LEU A 1 77 ? 99.335 2.295 -5.110 1.00 0.00 77 LEU A N 2
ATOM 3237 C CA . LEU A 1 77 ? 100.598 3.045 -5.084 1.00 0.00 77 LEU A CA 2
ATOM 3238 C C . LEU A 1 77 ? 101.480 2.606 -6.259 1.00 0.00 77 LEU A C 2
ATOM 3239 O O . LEU A 1 77 ? 102.077 1.531 -6.213 1.00 0.00 77 LEU A O 2
ATOM 3255 N N . ASP A 1 78 ? 101.547 3.417 -7.324 1.00 0.00 78 ASP A N 2
ATOM 3256 C CA . ASP A 1 78 ? 102.346 3.055 -8.508 1.00 0.00 78 ASP A CA 2
ATOM 3257 C C . ASP A 1 78 ? 103.380 4.115 -8.873 1.00 0.00 78 ASP A C 2
ATOM 3258 O O . ASP A 1 78 ? 103.071 5.302 -8.980 1.00 0.00 78 ASP A O 2
ATOM 3267 N N . ILE A 1 79 ? 104.610 3.655 -9.106 1.00 0.00 79 ILE A N 2
ATOM 3268 C CA . ILE A 1 79 ? 105.690 4.544 -9.513 1.00 0.00 79 ILE A CA 2
ATOM 3269 C C . ILE A 1 79 ? 105.646 4.700 -11.021 1.00 0.00 79 ILE A C 2
ATOM 3270 O O . ILE A 1 79 ? 105.057 3.869 -11.712 1.00 0.00 79 ILE A O 2
ATOM 3286 N N . VAL A 1 80 ? 106.285 5.744 -11.535 1.00 0.00 80 VAL A N 2
ATOM 3287 C CA . VAL A 1 80 ? 106.318 5.984 -12.974 1.00 0.00 80 VAL A CA 2
ATOM 3288 C C . VAL A 1 80 ? 107.757 6.178 -13.416 1.00 0.00 80 VAL A C 2
ATOM 3289 O O . VAL A 1 80 ? 108.637 6.382 -12.580 1.00 0.00 80 VAL A O 2
ATOM 3302 N N . ASP A 1 81 ? 107.990 6.101 -14.720 1.00 0.00 81 ASP A N 2
ATOM 3303 C CA . ASP A 1 81 ? 109.333 6.265 -15.263 1.00 0.00 81 ASP A CA 2
ATOM 3304 C C . ASP A 1 81 ? 109.834 7.683 -15.011 1.00 0.00 81 ASP A C 2
ATOM 3305 O O . ASP A 1 81 ? 110.174 8.413 -15.943 1.00 0.00 81 ASP A O 2
ATOM 3314 N N . CYS A 1 82 ? 109.892 8.056 -13.741 1.00 0.00 82 CYS A N 2
ATOM 3315 C CA . CYS A 1 82 ? 110.363 9.373 -13.346 1.00 0.00 82 CYS A CA 2
ATOM 3316 C C . CYS A 1 82 ? 110.025 9.600 -11.876 1.00 0.00 82 CYS A C 2
ATOM 3317 O O . CYS A 1 82 ? 108.917 9.289 -11.438 1.00 0.00 82 CYS A O 2
ATOM 3325 N N . LYS A 1 83 ? 110.993 10.119 -11.122 1.00 0.00 83 LYS A N 2
ATOM 3326 C CA . LYS A 1 83 ? 110.809 10.371 -9.693 1.00 0.00 83 LYS A CA 2
ATOM 3327 C C . LYS A 1 83 ? 110.769 9.055 -8.922 1.00 0.00 83 LYS A C 2
ATOM 3328 O O . LYS A 1 83 ? 109.744 8.700 -8.338 1.00 0.00 83 LYS A O 2
ATOM 3347 N N . SER A 1 84 ? 111.892 8.322 -8.925 1.00 0.00 84 SER A N 2
ATOM 3348 C CA . SER A 1 84 ? 111.975 7.045 -8.228 1.00 0.00 84 SER A CA 2
ATOM 3349 C C . SER A 1 84 ? 113.317 6.905 -7.499 1.00 0.00 84 SER A C 2
ATOM 3350 O O . SER A 1 84 ? 113.360 6.369 -6.410 1.00 0.00 84 SER A O 2
ATOM 3358 N N . TYR A 1 85 ? 114.394 7.379 -8.136 1.00 0.00 85 TYR A N 2
ATOM 3359 C CA . TYR A 1 85 ? 115.766 7.289 -7.582 1.00 0.00 85 TYR A CA 2
ATOM 3360 C C . TYR A 1 85 ? 115.897 7.857 -6.158 1.00 0.00 85 TYR A C 2
ATOM 3361 O O . TYR A 1 85 ? 116.680 8.773 -5.917 1.00 0.00 85 TYR A O 2
ATOM 3379 N N . ASP A 1 86 ? 115.149 7.309 -5.217 1.00 0.00 86 ASP A N 2
ATOM 3380 C CA . ASP A 1 86 ? 115.206 7.784 -3.837 1.00 0.00 86 ASP A CA 2
ATOM 3381 C C . ASP A 1 86 ? 114.672 6.717 -2.883 1.00 0.00 86 ASP A C 2
ATOM 3382 O O . ASP A 1 86 ? 113.514 6.306 -2.971 1.00 0.00 86 ASP A O 2
ATOM 3391 N N . THR A 1 87 ? 115.526 6.226 -1.994 1.00 0.00 87 THR A N 2
ATOM 3392 C CA . THR A 1 87 ? 115.100 5.194 -1.057 1.00 0.00 87 THR A CA 2
ATOM 3393 C C . THR A 1 87 ? 114.398 5.810 0.142 1.00 0.00 87 THR A C 2
ATOM 3394 O O . THR A 1 87 ? 114.938 6.697 0.799 1.00 0.00 87 THR A O 2
ATOM 3405 N N . GLY A 1 88 ? 113.183 5.332 0.423 1.00 0.00 88 GLY A N 2
ATOM 3406 C CA . GLY A 1 88 ? 112.401 5.836 1.549 1.00 0.00 88 GLY A CA 2
ATOM 3407 C C . GLY A 1 88 ? 111.721 4.676 2.271 1.00 0.00 88 GLY A C 2
ATOM 3408 O O . GLY A 1 88 ? 112.148 3.520 2.155 1.00 0.00 88 GLY A O 2
ATOM 3412 N N . GLU A 1 89 ? 110.650 4.975 3.004 1.00 0.00 89 GLU A N 2
ATOM 3413 C CA . GLU A 1 89 ? 109.924 3.929 3.727 1.00 0.00 89 GLU A CA 2
ATOM 3414 C C . GLU A 1 89 ? 108.427 4.108 3.598 1.00 0.00 89 GLU A C 2
ATOM 3415 O O . GLU A 1 89 ? 107.902 5.207 3.785 1.00 0.00 89 GLU A O 2
ATOM 3427 N N . VAL A 1 90 ? 107.727 3.012 3.309 1.00 0.00 90 VAL A N 2
ATOM 3428 C CA . VAL A 1 90 ? 106.282 3.044 3.193 1.00 0.00 90 VAL A CA 2
ATOM 3429 C C . VAL A 1 90 ? 105.695 2.426 4.453 1.00 0.00 90 VAL A C 2
ATOM 3430 O O . VAL A 1 90 ? 106.248 1.482 5.012 1.00 0.00 90 VAL A O 2
ATOM 3443 N N . LYS A 1 91 ? 104.599 2.992 4.910 1.00 0.00 91 LYS A N 2
ATOM 3444 C CA . LYS A 1 91 ? 103.933 2.548 6.111 1.00 0.00 91 LYS A CA 2
ATOM 3445 C C . LYS A 1 91 ? 102.458 2.806 5.906 1.00 0.00 91 LYS A C 2
ATOM 3446 O O . LYS A 1 91 ? 102.042 3.949 5.730 1.00 0.00 91 LYS A O 2
ATOM 3465 N N . VAL A 1 92 ? 101.667 1.754 5.890 1.00 0.00 92 VAL A N 2
ATOM 3466 C CA . VAL A 1 92 ? 100.238 1.911 5.655 1.00 0.00 92 VAL A CA 2
ATOM 3467 C C . VAL A 1 92 ? 99.493 2.077 6.974 1.00 0.00 92 VAL A C 2
ATOM 3468 O O . VAL A 1 92 ? 99.700 1.318 7.915 1.00 0.00 92 VAL A O 2
ATOM 3481 N N . THR A 1 93 ? 98.626 3.091 7.037 1.00 0.00 93 THR A N 2
ATOM 3482 C CA . THR A 1 93 ? 97.854 3.364 8.258 1.00 0.00 93 THR A CA 2
ATOM 3483 C C . THR A 1 93 ? 96.365 3.257 7.963 1.00 0.00 93 THR A C 2
ATOM 3484 O O . THR A 1 93 ? 95.938 3.415 6.817 1.00 0.00 93 THR A O 2
ATOM 3495 N N . ALA A 1 94 ? 95.570 2.992 8.995 1.00 0.00 94 ALA A N 2
ATOM 3496 C CA . ALA A 1 94 ? 94.131 2.865 8.817 1.00 0.00 94 ALA A CA 2
ATOM 3497 C C . ALA A 1 94 ? 93.392 3.280 10.081 1.00 0.00 94 ALA A C 2
ATOM 3498 O O . ALA A 1 94 ? 93.900 3.124 11.192 1.00 0.00 94 ALA A O 2
ATOM 3505 N N . GLU A 1 95 ? 92.177 3.788 9.899 1.00 0.00 95 GLU A N 2
ATOM 3506 C CA . GLU A 1 95 ? 91.342 4.201 11.021 1.00 0.00 95 GLU A CA 2
ATOM 3507 C C . GLU A 1 95 ? 89.952 3.609 10.847 1.00 0.00 95 GLU A C 2
ATOM 3508 O O . GLU A 1 95 ? 89.461 3.434 9.720 1.00 0.00 95 GLU A O 2
ATOM 3520 N N . ASN A 1 96 ? 89.314 3.317 11.973 1.00 0.00 96 ASN A N 2
ATOM 3521 C CA . ASN A 1 96 ? 87.977 2.747 11.970 1.00 0.00 96 ASN A CA 2
ATOM 3522 C C . ASN A 1 96 ? 87.266 3.135 13.272 1.00 0.00 96 ASN A C 2
ATOM 3523 O O . ASN A 1 96 ? 87.918 3.312 14.301 1.00 0.00 96 ASN A O 2
ATOM 3534 N N . PRO A 1 97 ? 85.961 3.255 13.266 1.00 0.00 97 PRO A N 2
ATOM 3535 C CA . PRO A 1 97 ? 85.208 3.608 14.499 1.00 0.00 97 PRO A CA 2
ATOM 3536 C C . PRO A 1 97 ? 85.448 2.582 15.620 1.00 0.00 97 PRO A C 2
ATOM 3537 O O . PRO A 1 97 ? 85.238 2.885 16.794 1.00 0.00 97 PRO A O 2
ATOM 3548 N N . GLU A 1 98 ? 85.853 1.358 15.246 1.00 0.00 98 GLU A N 2
ATOM 3549 C CA . GLU A 1 98 ? 86.074 0.291 16.238 1.00 0.00 98 GLU A CA 2
ATOM 3550 C C . GLU A 1 98 ? 87.511 -0.255 16.244 1.00 0.00 98 GLU A C 2
ATOM 3551 O O . GLU A 1 98 ? 87.776 -1.243 16.925 1.00 0.00 98 GLU A O 2
ATOM 3563 N N . GLY A 1 99 ? 88.443 0.352 15.506 1.00 0.00 99 GLY A N 2
ATOM 3564 C CA . GLY A 1 99 ? 89.803 -0.159 15.505 1.00 0.00 99 GLY A CA 2
ATOM 3565 C C . GLY A 1 99 ? 90.754 0.756 14.739 1.00 0.00 99 GLY A C 2
ATOM 3566 O O . GLY A 1 99 ? 90.337 1.702 14.079 1.00 0.00 99 GLY A O 2
ATOM 3570 N N . VAL A 1 100 ? 92.035 0.435 14.823 1.00 0.00 100 VAL A N 2
ATOM 3571 C CA . VAL A 1 100 ? 93.076 1.189 14.126 1.00 0.00 100 VAL A CA 2
ATOM 3572 C C . VAL A 1 100 ? 94.214 0.232 13.781 1.00 0.00 100 VAL A C 2
ATOM 3573 O O . VAL A 1 100 ? 94.631 -0.551 14.634 1.00 0.00 100 VAL A O 2
ATOM 3586 N N . ILE A 1 101 ? 94.712 0.264 12.539 1.00 0.00 101 ILE A N 2
ATOM 3587 C CA . ILE A 1 101 ? 95.794 -0.653 12.151 1.00 0.00 101 ILE A CA 2
ATOM 3588 C C . ILE A 1 101 ? 96.901 0.051 11.369 1.00 0.00 101 ILE A C 2
ATOM 3589 O O . ILE A 1 101 ? 96.642 0.881 10.503 1.00 0.00 101 ILE A O 2
ATOM 3605 N N . GLU A 1 102 ? 98.140 -0.324 11.675 1.00 0.00 102 GLU A N 2
ATOM 3606 C CA . GLU A 1 102 ? 99.319 0.225 11.006 1.00 0.00 102 GLU A CA 2
ATOM 3607 C C . GLU A 1 102 ? 100.324 -0.901 10.738 1.00 0.00 102 GLU A C 2
ATOM 3608 O O . GLU A 1 102 ? 100.361 -1.892 11.464 1.00 0.00 102 GLU A O 2
ATOM 3620 N N . HIS A 1 103 ? 101.140 -0.739 9.700 1.00 0.00 103 HIS A N 2
ATOM 3621 C CA . HIS A 1 103 ? 102.148 -1.744 9.347 1.00 0.00 103 HIS A CA 2
ATOM 3622 C C . HIS A 1 103 ? 103.403 -1.051 8.815 1.00 0.00 103 HIS A C 2
ATOM 3623 O O . HIS A 1 103 ? 103.313 -0.016 8.155 1.00 0.00 103 HIS A O 2
ATOM 3637 N N . LYS A 1 104 ? 104.572 -1.617 9.116 1.00 0.00 104 LYS A N 2
ATOM 3638 C CA . LYS A 1 104 ? 105.846 -1.031 8.679 1.00 0.00 104 LYS A CA 2
ATOM 3639 C C . LYS A 1 104 ? 106.556 -1.913 7.661 1.00 0.00 104 LYS A C 2
ATOM 3640 O O . LYS A 1 104 ? 106.798 -3.097 7.902 1.00 0.00 104 LYS A O 2
ATOM 3659 N N . VAL A 1 105 ? 106.910 -1.307 6.528 1.00 0.00 105 VAL A N 2
ATOM 3660 C CA . VAL A 1 105 ? 107.622 -2.009 5.463 1.00 0.00 105 VAL A CA 2
ATOM 3661 C C . VAL A 1 105 ? 108.713 -1.098 4.903 1.00 0.00 105 VAL A C 2
ATOM 3662 O O . VAL A 1 105 ? 108.627 0.123 5.027 1.00 0.00 105 VAL A O 2
ATOM 3675 N N . LYS A 1 106 ? 109.742 -1.691 4.299 1.00 0.00 106 LYS A N 2
ATOM 3676 C CA . LYS A 1 106 ? 110.852 -0.911 3.738 1.00 0.00 106 LYS A CA 2
ATOM 3677 C C . LYS A 1 106 ? 110.902 -1.010 2.216 1.00 0.00 106 LYS A C 2
ATOM 3678 O O . LYS A 1 106 ? 111.038 -2.099 1.650 1.00 0.00 106 LYS A O 2
ATOM 3697 N N . LEU A 1 107 ? 110.835 0.146 1.557 1.00 0.00 107 LEU A N 2
ATOM 3698 C CA . LEU A 1 107 ? 110.921 0.200 0.099 1.00 0.00 107 LEU A CA 2
ATOM 3699 C C . LEU A 1 107 ? 112.054 1.134 -0.272 1.00 0.00 107 LEU A C 2
ATOM 3700 O O . LEU A 1 107 ? 112.027 2.316 0.078 1.00 0.00 107 LEU A O 2
ATOM 3716 N N . GLU A 1 108 ? 113.054 0.605 -0.964 1.00 0.00 108 GLU A N 2
ATOM 3717 C CA . GLU A 1 108 ? 114.207 1.403 -1.363 1.00 0.00 108 GLU A CA 2
ATOM 3718 C C . GLU A 1 108 ? 114.355 1.422 -2.879 1.00 0.00 108 GLU A C 2
ATOM 3719 O O . GLU A 1 108 ? 114.308 0.379 -3.522 1.00 0.00 108 GLU A O 2
ATOM 3731 N N . ILE A 1 109 ? 114.533 2.619 -3.452 1.00 0.00 109 ILE A N 2
ATOM 3732 C CA . ILE A 1 109 ? 114.697 2.740 -4.900 1.00 0.00 109 ILE A CA 2
ATOM 3733 C C . ILE A 1 109 ? 116.137 3.137 -5.225 1.00 0.00 109 ILE A C 2
ATOM 3734 O O . ILE A 1 109 ? 116.563 4.253 -4.917 1.00 0.00 109 ILE A O 2
ATOM 3750 N N . GLN A 1 110 ? 116.874 2.219 -5.855 1.00 0.00 110 GLN A N 2
ATOM 3751 C CA . GLN A 1 110 ? 118.271 2.478 -6.218 1.00 0.00 110 GLN A CA 2
ATOM 3752 C C . GLN A 1 110 ? 118.353 3.185 -7.567 1.00 0.00 110 GLN A C 2
ATOM 3753 O O . GLN A 1 110 ? 117.697 4.205 -7.778 1.00 0.00 110 GLN A O 2
ATOM 3767 N N . GLN A 1 111 ? 119.158 2.642 -8.485 1.00 0.00 111 GLN A N 2
ATOM 3768 C CA . GLN A 1 111 ? 119.308 3.237 -9.811 1.00 0.00 111 GLN A CA 2
ATOM 3769 C C . GLN A 1 111 ? 119.604 2.161 -10.854 1.00 0.00 111 GLN A C 2
ATOM 3770 O O . GLN A 1 111 ? 120.145 1.103 -10.531 1.00 0.00 111 GLN A O 2
ATOM 3784 N N . LEU A 1 112 ? 119.248 2.443 -12.113 1.00 0.00 112 LEU A N 2
ATOM 3785 C CA . LEU A 1 112 ? 119.482 1.501 -13.214 1.00 0.00 112 LEU A CA 2
ATOM 3786 C C . LEU A 1 112 ? 120.709 1.936 -14.006 1.00 0.00 112 LEU A C 2
ATOM 3787 O O . LEU A 1 112 ? 121.446 1.103 -14.542 1.00 0.00 112 LEU A O 2
ATOM 3803 N N . GLU A 1 113 ? 120.927 3.245 -14.069 1.00 0.00 113 GLU A N 2
ATOM 3804 C CA . GLU A 1 113 ? 122.072 3.785 -14.792 1.00 0.00 113 GLU A CA 2
ATOM 3805 C C . GLU A 1 113 ? 123.359 3.605 -13.993 1.00 0.00 113 GLU A C 2
ATOM 3806 O O . GLU A 1 113 ? 123.362 3.686 -12.761 1.00 0.00 113 GLU A O 2
ATOM 3818 N N . HIS A 1 114 ? 124.453 3.373 -14.709 1.00 0.00 114 HIS A N 2
ATOM 3819 C CA . HIS A 1 114 ? 125.755 3.197 -14.079 1.00 0.00 114 HIS A CA 2
ATOM 3820 C C . HIS A 1 114 ? 126.228 4.520 -13.497 1.00 0.00 114 HIS A C 2
ATOM 3821 O O . HIS A 1 114 ? 125.500 5.513 -13.522 1.00 0.00 114 HIS A O 2
ATOM 3835 N N . HIS A 1 115 ? 127.452 4.538 -12.985 1.00 0.00 115 HIS A N 2
ATOM 3836 C CA . HIS A 1 115 ? 128.001 5.760 -12.415 1.00 0.00 115 HIS A CA 2
ATOM 3837 C C . HIS A 1 115 ? 128.134 6.822 -13.499 1.00 0.00 115 HIS A C 2
ATOM 3838 O O . HIS A 1 115 ? 127.842 7.996 -13.270 1.00 0.00 115 HIS A O 2
ATOM 3852 N N . HIS A 1 116 ? 128.568 6.399 -14.689 1.00 0.00 116 HIS A N 2
ATOM 3853 C CA . HIS A 1 116 ? 128.725 7.325 -15.810 1.00 0.00 116 HIS A CA 2
ATOM 3854 C C . HIS A 1 116 ? 127.397 7.498 -16.538 1.00 0.00 116 HIS A C 2
ATOM 3855 O O . HIS A 1 116 ? 126.497 6.665 -16.420 1.00 0.00 116 HIS A O 2
ATOM 3869 N N . HIS A 1 117 ? 127.280 8.592 -17.285 1.00 0.00 117 HIS A N 2
ATOM 3870 C CA . HIS A 1 117 ? 126.057 8.890 -18.031 1.00 0.00 117 HIS A CA 2
ATOM 3871 C C . HIS A 1 117 ? 126.403 9.470 -19.396 1.00 0.00 117 HIS A C 2
ATOM 3872 O O . HIS A 1 117 ? 127.529 9.911 -19.629 1.00 0.00 117 HIS A O 2
ATOM 3886 N N . HIS A 1 118 ? 125.431 9.462 -20.297 1.00 0.00 118 HIS A N 2
ATOM 3887 C CA . HIS A 1 118 ? 125.647 9.982 -21.637 1.00 0.00 118 HIS A CA 2
ATOM 3888 C C . HIS A 1 118 ? 125.991 11.465 -21.592 1.00 0.00 118 HIS A C 2
ATOM 3889 O O . HIS A 1 118 ? 125.312 12.255 -20.934 1.00 0.00 118 HIS A O 2
ATOM 3903 N N . HIS A 1 119 ? 127.050 11.831 -22.301 1.00 0.00 119 HIS A N 2
ATOM 3904 C CA . HIS A 1 119 ? 127.488 13.217 -22.349 1.00 0.00 119 HIS A CA 2
ATOM 3905 C C . HIS A 1 119 ? 126.336 14.127 -22.762 1.00 0.00 119 HIS A C 2
ATOM 3906 O O . HIS A 1 119 ? 125.343 13.606 -23.242 1.00 0.00 119 HIS A O 2
ATOM 3921 N N . ARG A 1 1 ? 92.101 -5.360 -26.864 1.00 0.00 1 ARG A N 3
ATOM 3922 C CA . ARG A 1 1 ? 90.895 -6.233 -26.825 1.00 0.00 1 ARG A CA 3
ATOM 3923 C C . ARG A 1 1 ? 91.290 -7.610 -26.299 1.00 0.00 1 ARG A C 3
ATOM 3924 O O . ARG A 1 1 ? 90.652 -8.612 -26.622 1.00 0.00 1 ARG A O 3
ATOM 3947 N N . MET A 1 2 ? 92.349 -7.655 -25.495 1.00 0.00 2 MET A N 3
ATOM 3948 C CA . MET A 1 2 ? 92.826 -8.920 -24.938 1.00 0.00 2 MET A CA 3
ATOM 3949 C C . MET A 1 2 ? 92.031 -9.293 -23.686 1.00 0.00 2 MET A C 3
ATOM 3950 O O . MET A 1 2 ? 91.650 -8.423 -22.902 1.00 0.00 2 MET A O 3
ATOM 3964 N N . ALA A 1 3 ? 91.781 -10.593 -23.510 1.00 0.00 3 ALA A N 3
ATOM 3965 C CA . ALA A 1 3 ? 91.025 -11.075 -22.351 1.00 0.00 3 ALA A CA 3
ATOM 3966 C C . ALA A 1 3 ? 91.363 -12.532 -22.040 1.00 0.00 3 ALA A C 3
ATOM 3967 O O . ALA A 1 3 ? 91.817 -13.277 -22.909 1.00 0.00 3 ALA A O 3
ATOM 3974 N N . HIS A 1 4 ? 91.135 -12.931 -20.789 1.00 0.00 4 HIS A N 3
ATOM 3975 C CA . HIS A 1 4 ? 91.410 -14.299 -20.359 1.00 0.00 4 HIS A CA 3
ATOM 3976 C C . HIS A 1 4 ? 90.584 -14.639 -19.117 1.00 0.00 4 HIS A C 3
ATOM 3977 O O . HIS A 1 4 ? 91.102 -15.179 -18.138 1.00 0.00 4 HIS A O 3
ATOM 3991 N N . GLU A 1 5 ? 89.291 -14.314 -19.164 1.00 0.00 5 GLU A N 3
ATOM 3992 C CA . GLU A 1 5 ? 88.396 -14.586 -18.038 1.00 0.00 5 GLU A CA 3
ATOM 3993 C C . GLU A 1 5 ? 87.695 -15.930 -18.222 1.00 0.00 5 GLU A C 3
ATOM 3994 O O . GLU A 1 5 ? 86.624 -16.005 -18.825 1.00 0.00 5 GLU A O 3
ATOM 4006 N N . GLY A 1 6 ? 88.307 -16.990 -17.702 1.00 0.00 6 GLY A N 3
ATOM 4007 C CA . GLY A 1 6 ? 87.732 -18.329 -17.818 1.00 0.00 6 GLY A CA 3
ATOM 4008 C C . GLY A 1 6 ? 86.744 -18.610 -16.687 1.00 0.00 6 GLY A C 3
ATOM 4009 O O . GLY A 1 6 ? 85.592 -18.968 -16.932 1.00 0.00 6 GLY A O 3
ATOM 4013 N N . ALA A 1 7 ? 87.208 -18.454 -15.450 1.00 0.00 7 ALA A N 3
ATOM 4014 C CA . ALA A 1 7 ? 86.365 -18.702 -14.280 1.00 0.00 7 ALA A CA 3
ATOM 4015 C C . ALA A 1 7 ? 85.238 -17.677 -14.181 1.00 0.00 7 ALA A C 3
ATOM 4016 O O . ALA A 1 7 ? 85.390 -16.528 -14.597 1.00 0.00 7 ALA A O 3
ATOM 4023 N N . LEU A 1 8 ? 84.107 -18.105 -13.619 1.00 0.00 8 LEU A N 3
ATOM 4024 C CA . LEU A 1 8 ? 82.950 -17.225 -13.454 1.00 0.00 8 LEU A CA 3
ATOM 4025 C C . LEU A 1 8 ? 83.050 -16.457 -12.136 1.00 0.00 8 LEU A C 3
ATOM 4026 O O . LEU A 1 8 ? 83.277 -17.046 -11.078 1.00 0.00 8 LEU A O 3
ATOM 4042 N N . THR A 1 9 ? 82.888 -15.136 -12.217 1.00 0.00 9 THR A N 3
ATOM 4043 C CA . THR A 1 9 ? 82.969 -14.273 -11.032 1.00 0.00 9 THR A CA 3
ATOM 4044 C C . THR A 1 9 ? 81.610 -14.120 -10.359 1.00 0.00 9 THR A C 3
ATOM 4045 O O . THR A 1 9 ? 80.567 -14.351 -10.972 1.00 0.00 9 THR A O 3
ATOM 4056 N N . GLY A 1 10 ? 81.636 -13.718 -9.092 1.00 0.00 10 GLY A N 3
ATOM 4057 C CA . GLY A 1 10 ? 80.407 -13.519 -8.341 1.00 0.00 10 GLY A CA 3
ATOM 4058 C C . GLY A 1 10 ? 79.561 -12.430 -8.990 1.00 0.00 10 GLY A C 3
ATOM 4059 O O . GLY A 1 10 ? 80.048 -11.659 -9.816 1.00 0.00 10 GLY A O 3
ATOM 4063 N N . VAL A 1 11 ? 78.290 -12.385 -8.617 1.00 0.00 11 VAL A N 3
ATOM 4064 C CA . VAL A 1 11 ? 77.360 -11.403 -9.170 1.00 0.00 11 VAL A CA 3
ATOM 4065 C C . VAL A 1 11 ? 77.461 -10.063 -8.439 1.00 0.00 11 VAL A C 3
ATOM 4066 O O . VAL A 1 11 ? 77.479 -10.012 -7.208 1.00 0.00 11 VAL A O 3
ATOM 4079 N N . THR A 1 12 ? 77.518 -8.980 -9.213 1.00 0.00 12 THR A N 3
ATOM 4080 C CA . THR A 1 12 ? 77.610 -7.637 -8.641 1.00 0.00 12 THR A CA 3
ATOM 4081 C C . THR A 1 12 ? 76.321 -7.273 -7.909 1.00 0.00 12 THR A C 3
ATOM 4082 O O . THR A 1 12 ? 75.594 -6.367 -8.319 1.00 0.00 12 THR A O 3
ATOM 4093 N N . THR A 1 13 ? 76.049 -7.974 -6.815 1.00 0.00 13 THR A N 3
ATOM 4094 C CA . THR A 1 13 ? 74.848 -7.704 -6.030 1.00 0.00 13 THR A CA 3
ATOM 4095 C C . THR A 1 13 ? 75.083 -6.513 -5.103 1.00 0.00 13 THR A C 3
ATOM 4096 O O . THR A 1 13 ? 75.294 -5.391 -5.562 1.00 0.00 13 THR A O 3
ATOM 4107 N N . ASP A 1 14 ? 75.047 -6.767 -3.798 1.00 0.00 14 ASP A N 3
ATOM 4108 C CA . ASP A 1 14 ? 75.258 -5.715 -2.807 1.00 0.00 14 ASP A CA 3
ATOM 4109 C C . ASP A 1 14 ? 75.855 -6.308 -1.535 1.00 0.00 14 ASP A C 3
ATOM 4110 O O . ASP A 1 14 ? 75.478 -7.403 -1.115 1.00 0.00 14 ASP A O 3
ATOM 4119 N N . GLN A 1 15 ? 76.793 -5.585 -0.929 1.00 0.00 15 GLN A N 3
ATOM 4120 C CA . GLN A 1 15 ? 77.445 -6.054 0.294 1.00 0.00 15 GLN A CA 3
ATOM 4121 C C . GLN A 1 15 ? 76.734 -5.509 1.529 1.00 0.00 15 GLN A C 3
ATOM 4122 O O . GLN A 1 15 ? 76.686 -4.298 1.750 1.00 0.00 15 GLN A O 3
ATOM 4136 N N . LYS A 1 16 ? 76.191 -6.420 2.337 1.00 0.00 16 LYS A N 3
ATOM 4137 C CA . LYS A 1 16 ? 75.485 -6.047 3.565 1.00 0.00 16 LYS A CA 3
ATOM 4138 C C . LYS A 1 16 ? 76.076 -6.789 4.756 1.00 0.00 16 LYS A C 3
ATOM 4139 O O . LYS A 1 16 ? 75.559 -6.707 5.871 1.00 0.00 16 LYS A O 3
ATOM 4158 N N . GLU A 1 17 ? 77.163 -7.515 4.508 1.00 0.00 17 GLU A N 3
ATOM 4159 C CA . GLU A 1 17 ? 77.834 -8.282 5.557 1.00 0.00 17 GLU A CA 3
ATOM 4160 C C . GLU A 1 17 ? 79.054 -7.530 6.067 1.00 0.00 17 GLU A C 3
ATOM 4161 O O . GLU A 1 17 ? 79.963 -7.212 5.299 1.00 0.00 17 GLU A O 3
ATOM 4173 N N . LYS A 1 18 ? 79.077 -7.259 7.369 1.00 0.00 18 LYS A N 3
ATOM 4174 C CA . LYS A 1 18 ? 80.200 -6.554 7.973 1.00 0.00 18 LYS A CA 3
ATOM 4175 C C . LYS A 1 18 ? 81.304 -7.540 8.329 1.00 0.00 18 LYS A C 3
ATOM 4176 O O . LYS A 1 18 ? 81.045 -8.600 8.898 1.00 0.00 18 LYS A O 3
ATOM 4195 N N . GLN A 1 19 ? 82.538 -7.199 7.971 1.00 0.00 19 GLN A N 3
ATOM 4196 C CA . GLN A 1 19 ? 83.682 -8.068 8.243 1.00 0.00 19 GLN A CA 3
ATOM 4197 C C . GLN A 1 19 ? 84.524 -7.479 9.365 1.00 0.00 19 GLN A C 3
ATOM 4198 O O . GLN A 1 19 ? 84.290 -6.353 9.804 1.00 0.00 19 GLN A O 3
ATOM 4212 N N . LYS A 1 20 ? 85.506 -8.242 9.830 1.00 0.00 20 LYS A N 3
ATOM 4213 C CA . LYS A 1 20 ? 86.380 -7.771 10.897 1.00 0.00 20 LYS A CA 3
ATOM 4214 C C . LYS A 1 20 ? 87.522 -6.947 10.294 1.00 0.00 20 LYS A C 3
ATOM 4215 O O . LYS A 1 20 ? 88.041 -7.305 9.237 1.00 0.00 20 LYS A O 3
ATOM 4234 N N . PRO A 1 21 ? 87.932 -5.864 10.916 1.00 0.00 21 PRO A N 3
ATOM 4235 C CA . PRO A 1 21 ? 89.037 -5.034 10.365 1.00 0.00 21 PRO A CA 3
ATOM 4236 C C . PRO A 1 21 ? 90.280 -5.886 10.094 1.00 0.00 21 PRO A C 3
ATOM 4237 O O . PRO A 1 21 ? 90.620 -6.762 10.889 1.00 0.00 21 PRO A O 3
ATOM 4248 N N . ASP A 1 22 ? 90.967 -5.593 8.984 1.00 0.00 22 ASP A N 3
ATOM 4249 C CA . ASP A 1 22 ? 92.190 -6.319 8.625 1.00 0.00 22 ASP A CA 3
ATOM 4250 C C . ASP A 1 22 ? 92.789 -5.770 7.328 1.00 0.00 22 ASP A C 3
ATOM 4251 O O . ASP A 1 22 ? 92.252 -5.994 6.240 1.00 0.00 22 ASP A O 3
ATOM 4260 N N . ILE A 1 23 ? 93.883 -5.022 7.456 1.00 0.00 23 ILE A N 3
ATOM 4261 C CA . ILE A 1 23 ? 94.540 -4.423 6.285 1.00 0.00 23 ILE A CA 3
ATOM 4262 C C . ILE A 1 23 ? 95.514 -5.388 5.611 1.00 0.00 23 ILE A C 3
ATOM 4263 O O . ILE A 1 23 ? 96.095 -6.262 6.252 1.00 0.00 23 ILE A O 3
ATOM 4279 N N . VAL A 1 24 ? 95.688 -5.194 4.301 1.00 0.00 24 VAL A N 3
ATOM 4280 C CA . VAL A 1 24 ? 96.604 -6.003 3.494 1.00 0.00 24 VAL A CA 3
ATOM 4281 C C . VAL A 1 24 ? 97.608 -5.075 2.809 1.00 0.00 24 VAL A C 3
ATOM 4282 O O . VAL A 1 24 ? 97.262 -3.956 2.412 1.00 0.00 24 VAL A O 3
ATOM 4295 N N . LEU A 1 25 ? 98.843 -5.546 2.665 1.00 0.00 25 LEU A N 3
ATOM 4296 C CA . LEU A 1 25 ? 99.897 -4.765 2.029 1.00 0.00 25 LEU A CA 3
ATOM 4297 C C . LEU A 1 25 ? 100.970 -5.704 1.475 1.00 0.00 25 LEU A C 3
ATOM 4298 O O . LEU A 1 25 ? 100.677 -6.853 1.153 1.00 0.00 25 LEU A O 3
ATOM 4314 N N . TYR A 1 26 ? 102.210 -5.222 1.382 1.00 0.00 26 TYR A N 3
ATOM 4315 C CA . TYR A 1 26 ? 103.324 -6.041 0.893 1.00 0.00 26 TYR A CA 3
ATOM 4316 C C . TYR A 1 26 ? 104.044 -6.667 2.109 1.00 0.00 26 TYR A C 3
ATOM 4317 O O . TYR A 1 26 ? 104.705 -5.948 2.857 1.00 0.00 26 TYR A O 3
ATOM 4335 N N . PRO A 1 27 ? 103.915 -7.959 2.353 1.00 0.00 27 PRO A N 3
ATOM 4336 C CA . PRO A 1 27 ? 104.564 -8.589 3.541 1.00 0.00 27 PRO A CA 3
ATOM 4337 C C . PRO A 1 27 ? 106.092 -8.472 3.517 1.00 0.00 27 PRO A C 3
ATOM 4338 O O . PRO A 1 27 ? 106.732 -8.501 4.569 1.00 0.00 27 PRO A O 3
ATOM 4349 N N . GLU A 1 28 ? 106.675 -8.361 2.321 1.00 0.00 28 GLU A N 3
ATOM 4350 C CA . GLU A 1 28 ? 108.135 -8.268 2.186 1.00 0.00 28 GLU A CA 3
ATOM 4351 C C . GLU A 1 28 ? 108.554 -6.942 1.527 1.00 0.00 28 GLU A C 3
ATOM 4352 O O . GLU A 1 28 ? 107.822 -6.408 0.693 1.00 0.00 28 GLU A O 3
ATOM 4364 N N . PRO A 1 29 ? 109.714 -6.408 1.867 1.00 0.00 29 PRO A N 3
ATOM 4365 C CA . PRO A 1 29 ? 110.201 -5.133 1.262 1.00 0.00 29 PRO A CA 3
ATOM 4366 C C . PRO A 1 29 ? 110.289 -5.241 -0.265 1.00 0.00 29 PRO A C 3
ATOM 4367 O O . PRO A 1 29 ? 110.447 -6.334 -0.807 1.00 0.00 29 PRO A O 3
ATOM 4378 N N . VAL A 1 30 ? 110.191 -4.101 -0.951 1.00 0.00 30 VAL A N 3
ATOM 4379 C CA . VAL A 1 30 ? 110.270 -4.081 -2.419 1.00 0.00 30 VAL A CA 3
ATOM 4380 C C . VAL A 1 30 ? 111.275 -3.030 -2.874 1.00 0.00 30 VAL A C 3
ATOM 4381 O O . VAL A 1 30 ? 111.296 -1.915 -2.354 1.00 0.00 30 VAL A O 3
ATOM 4394 N N . ARG A 1 31 ? 112.104 -3.386 -3.853 1.00 0.00 31 ARG A N 3
ATOM 4395 C CA . ARG A 1 31 ? 113.104 -2.463 -4.383 1.00 0.00 31 ARG A CA 3
ATOM 4396 C C . ARG A 1 31 ? 113.069 -2.463 -5.909 1.00 0.00 31 ARG A C 3
ATOM 4397 O O . ARG A 1 31 ? 112.955 -3.518 -6.534 1.00 0.00 31 ARG A O 3
ATOM 4418 N N . VAL A 1 32 ? 113.157 -1.273 -6.510 1.00 0.00 32 VAL A N 3
ATOM 4419 C CA . VAL A 1 32 ? 113.126 -1.160 -7.976 1.00 0.00 32 VAL A CA 3
ATOM 4420 C C . VAL A 1 32 ? 114.264 -0.244 -8.443 1.00 0.00 32 VAL A C 3
ATOM 4421 O O . VAL A 1 32 ? 114.830 0.499 -7.647 1.00 0.00 32 VAL A O 3
ATOM 4434 N N . LEU A 1 33 ? 114.626 -0.332 -9.725 1.00 0.00 33 LEU A N 3
ATOM 4435 C CA . LEU A 1 33 ? 115.735 0.464 -10.267 1.00 0.00 33 LEU A CA 3
ATOM 4436 C C . LEU A 1 33 ? 115.229 1.683 -11.046 1.00 0.00 33 LEU A C 3
ATOM 4437 O O . LEU A 1 33 ? 114.297 1.581 -11.845 1.00 0.00 33 LEU A O 3
ATOM 4453 N N . GLU A 1 34 ? 115.856 2.833 -10.801 1.00 0.00 34 GLU A N 3
ATOM 4454 C CA . GLU A 1 34 ? 115.473 4.071 -11.476 1.00 0.00 34 GLU A CA 3
ATOM 4455 C C . GLU A 1 34 ? 115.198 3.830 -12.951 1.00 0.00 34 GLU A C 3
ATOM 4456 O O . GLU A 1 34 ? 116.042 3.297 -13.674 1.00 0.00 34 GLU A O 3
ATOM 4468 N N . GLY A 1 35 ? 114.004 4.235 -13.387 1.00 0.00 35 GLY A N 3
ATOM 4469 C CA . GLY A 1 35 ? 113.595 4.071 -14.782 1.00 0.00 35 GLY A CA 3
ATOM 4470 C C . GLY A 1 35 ? 112.652 2.885 -14.932 1.00 0.00 35 GLY A C 3
ATOM 4471 O O . GLY A 1 35 ? 112.237 2.544 -16.041 1.00 0.00 35 GLY A O 3
ATOM 4475 N N . GLU A 1 36 ? 112.305 2.265 -13.803 1.00 0.00 36 GLU A N 3
ATOM 4476 C CA . GLU A 1 36 ? 111.395 1.118 -13.800 1.00 0.00 36 GLU A CA 3
ATOM 4477 C C . GLU A 1 36 ? 110.097 1.474 -13.084 1.00 0.00 36 GLU A C 3
ATOM 4478 O O . GLU A 1 36 ? 110.116 1.959 -11.954 1.00 0.00 36 GLU A O 3
ATOM 4490 N N . THR A 1 37 ? 108.973 1.214 -13.738 1.00 0.00 37 THR A N 3
ATOM 4491 C CA . THR A 1 37 ? 107.672 1.493 -13.145 1.00 0.00 37 THR A CA 3
ATOM 4492 C C . THR A 1 37 ? 107.319 0.384 -12.166 1.00 0.00 37 THR A C 3
ATOM 4493 O O . THR A 1 37 ? 107.677 -0.773 -12.383 1.00 0.00 37 THR A O 3
ATOM 4504 N N . ALA A 1 38 ? 106.636 0.735 -11.077 1.00 0.00 38 ALA A N 3
ATOM 4505 C CA . ALA A 1 38 ? 106.265 -0.262 -10.062 1.00 0.00 38 ALA A CA 3
ATOM 4506 C C . ALA A 1 38 ? 104.764 -0.257 -9.810 1.00 0.00 38 ALA A C 3
ATOM 4507 O O . ALA A 1 38 ? 104.074 0.704 -10.137 1.00 0.00 38 ALA A O 3
ATOM 4514 N N . ARG A 1 39 ? 104.273 -1.345 -9.216 1.00 0.00 39 ARG A N 3
ATOM 4515 C CA . ARG A 1 39 ? 102.850 -1.480 -8.898 1.00 0.00 39 ARG A CA 3
ATOM 4516 C C . ARG A 1 39 ? 102.682 -2.105 -7.518 1.00 0.00 39 ARG A C 3
ATOM 4517 O O . ARG A 1 39 ? 103.258 -3.154 -7.229 1.00 0.00 39 ARG A O 3
ATOM 4538 N N . PHE A 1 40 ? 101.882 -1.465 -6.673 1.00 0.00 40 PHE A N 3
ATOM 4539 C CA . PHE A 1 40 ? 101.632 -1.973 -5.320 1.00 0.00 40 PHE A CA 3
ATOM 4540 C C . PHE A 1 40 ? 100.139 -2.060 -5.062 1.00 0.00 40 PHE A C 3
ATOM 4541 O O . PHE A 1 40 ? 99.402 -1.107 -5.312 1.00 0.00 40 PHE A O 3
ATOM 4558 N N . ARG A 1 41 ? 99.695 -3.199 -4.548 1.00 0.00 41 ARG A N 3
ATOM 4559 C CA . ARG A 1 41 ? 98.283 -3.395 -4.245 1.00 0.00 41 ARG A CA 3
ATOM 4560 C C . ARG A 1 41 ? 98.077 -3.308 -2.742 1.00 0.00 41 ARG A C 3
ATOM 4561 O O . ARG A 1 41 ? 98.738 -4.012 -1.977 1.00 0.00 41 ARG A O 3
ATOM 4582 N N . CYS A 1 42 ? 97.139 -2.467 -2.319 1.00 0.00 42 CYS A N 3
ATOM 4583 C CA . CYS A 1 42 ? 96.841 -2.333 -0.897 1.00 0.00 42 CYS A CA 3
ATOM 4584 C C . CYS A 1 42 ? 95.366 -2.013 -0.705 1.00 0.00 42 CYS A C 3
ATOM 4585 O O . CYS A 1 42 ? 94.837 -1.074 -1.300 1.00 0.00 42 CYS A O 3
ATOM 4593 N N . ARG A 1 43 ? 94.698 -2.826 0.103 1.00 0.00 43 ARG A N 3
ATOM 4594 C CA . ARG A 1 43 ? 93.263 -2.667 0.353 1.00 0.00 43 ARG A CA 3
ATOM 4595 C C . ARG A 1 43 ? 93.009 -2.828 1.845 1.00 0.00 43 ARG A C 3
ATOM 4596 O O . ARG A 1 43 ? 93.935 -3.130 2.591 1.00 0.00 43 ARG A O 3
ATOM 4617 N N . VAL A 1 44 ? 91.770 -2.657 2.299 1.00 0.00 44 VAL A N 3
ATOM 4618 C CA . VAL A 1 44 ? 91.433 -2.835 3.708 1.00 0.00 44 VAL A CA 3
ATOM 4619 C C . VAL A 1 44 ? 90.147 -3.665 3.743 1.00 0.00 44 VAL A C 3
ATOM 4620 O O . VAL A 1 44 ? 89.555 -3.901 2.690 1.00 0.00 44 VAL A O 3
ATOM 4633 N N . THR A 1 45 ? 89.680 -4.091 4.917 1.00 0.00 45 THR A N 3
ATOM 4634 C CA . THR A 1 45 ? 88.433 -4.862 4.980 1.00 0.00 45 THR A CA 3
ATOM 4635 C C . THR A 1 45 ? 87.675 -4.533 6.264 1.00 0.00 45 THR A C 3
ATOM 4636 O O . THR A 1 45 ? 88.266 -4.062 7.235 1.00 0.00 45 THR A O 3
ATOM 4647 N N . GLY A 1 46 ? 86.366 -4.793 6.264 1.00 0.00 46 GLY A N 3
ATOM 4648 C CA . GLY A 1 46 ? 85.541 -4.529 7.442 1.00 0.00 46 GLY A CA 3
ATOM 4649 C C . GLY A 1 46 ? 84.142 -4.052 7.063 1.00 0.00 46 GLY A C 3
ATOM 4650 O O . GLY A 1 46 ? 83.196 -4.837 7.017 1.00 0.00 46 GLY A O 3
ATOM 4654 N N . TYR A 1 47 ? 84.022 -2.750 6.816 1.00 0.00 47 TYR A N 3
ATOM 4655 C CA . TYR A 1 47 ? 82.736 -2.137 6.465 1.00 0.00 47 TYR A CA 3
ATOM 4656 C C . TYR A 1 47 ? 82.922 -1.127 5.315 1.00 0.00 47 TYR A C 3
ATOM 4657 O O . TYR A 1 47 ? 83.914 -0.399 5.298 1.00 0.00 47 TYR A O 3
ATOM 4675 N N . PRO A 1 48 ? 82.010 -1.058 4.359 1.00 0.00 48 PRO A N 3
ATOM 4676 C CA . PRO A 1 48 ? 82.144 -0.096 3.226 1.00 0.00 48 PRO A CA 3
ATOM 4677 C C . PRO A 1 48 ? 82.362 1.344 3.711 1.00 0.00 48 PRO A C 3
ATOM 4678 O O . PRO A 1 48 ? 81.694 1.814 4.631 1.00 0.00 48 PRO A O 3
ATOM 4689 N N . GLN A 1 49 ? 83.318 2.017 3.076 1.00 0.00 49 GLN A N 3
ATOM 4690 C CA . GLN A 1 49 ? 83.675 3.395 3.406 1.00 0.00 49 GLN A CA 3
ATOM 4691 C C . GLN A 1 49 ? 84.414 3.465 4.748 1.00 0.00 49 GLN A C 3
ATOM 4692 O O . GLN A 1 49 ? 83.902 4.028 5.716 1.00 0.00 49 GLN A O 3
ATOM 4706 N N . PRO A 1 50 ? 85.618 2.930 4.816 1.00 0.00 50 PRO A N 3
ATOM 4707 C CA . PRO A 1 50 ? 86.467 2.952 6.044 1.00 0.00 50 PRO A CA 3
ATOM 4708 C C . PRO A 1 50 ? 87.343 4.210 6.098 1.00 0.00 50 PRO A C 3
ATOM 4709 O O . PRO A 1 50 ? 87.306 5.043 5.192 1.00 0.00 50 PRO A O 3
ATOM 4720 N N . LYS A 1 51 ? 88.167 4.309 7.143 1.00 0.00 51 LYS A N 3
ATOM 4721 C CA . LYS A 1 51 ? 89.095 5.433 7.287 1.00 0.00 51 LYS A CA 3
ATOM 4722 C C . LYS A 1 51 ? 90.502 4.962 6.925 1.00 0.00 51 LYS A C 3
ATOM 4723 O O . LYS A 1 51 ? 90.932 3.897 7.366 1.00 0.00 51 LYS A O 3
ATOM 4742 N N . VAL A 1 52 ? 91.218 5.739 6.103 1.00 0.00 52 VAL A N 3
ATOM 4743 C CA . VAL A 1 52 ? 92.570 5.350 5.687 1.00 0.00 52 VAL A CA 3
ATOM 4744 C C . VAL A 1 52 ? 93.512 6.546 5.587 1.00 0.00 52 VAL A C 3
ATOM 4745 O O . VAL A 1 52 ? 93.148 7.604 5.071 1.00 0.00 52 VAL A O 3
ATOM 4758 N N . ASN A 1 53 ? 94.743 6.342 6.054 1.00 0.00 53 ASN A N 3
ATOM 4759 C CA . ASN A 1 53 ? 95.786 7.368 5.995 1.00 0.00 53 ASN A CA 3
ATOM 4760 C C . ASN A 1 53 ? 97.037 6.745 5.385 1.00 0.00 53 ASN A C 3
ATOM 4761 O O . ASN A 1 53 ? 97.462 5.663 5.798 1.00 0.00 53 ASN A O 3
ATOM 4772 N N . TRP A 1 54 ? 97.598 7.400 4.367 1.00 0.00 54 TRP A N 3
ATOM 4773 C CA . TRP A 1 54 ? 98.771 6.862 3.666 1.00 0.00 54 TRP A CA 3
ATOM 4774 C C . TRP A 1 54 ? 100.028 7.677 3.925 1.00 0.00 54 TRP A C 3
ATOM 4775 O O . TRP A 1 54 ? 100.006 8.903 3.886 1.00 0.00 54 TRP A O 3
ATOM 4796 N N . TYR A 1 55 ? 101.135 6.964 4.145 1.00 0.00 55 TYR A N 3
ATOM 4797 C CA . TYR A 1 55 ? 102.433 7.595 4.369 1.00 0.00 55 TYR A CA 3
ATOM 4798 C C . TYR A 1 55 ? 103.450 7.063 3.357 1.00 0.00 55 TYR A C 3
ATOM 4799 O O . TYR A 1 55 ? 103.980 5.969 3.520 1.00 0.00 55 TYR A O 3
ATOM 4817 N N . LEU A 1 56 ? 103.726 7.839 2.312 1.00 0.00 56 LEU A N 3
ATOM 4818 C CA . LEU A 1 56 ? 104.692 7.418 1.292 1.00 0.00 56 LEU A CA 3
ATOM 4819 C C . LEU A 1 56 ? 106.082 7.903 1.686 1.00 0.00 56 LEU A C 3
ATOM 4820 O O . LEU A 1 56 ? 106.243 9.043 2.114 1.00 0.00 56 LEU A O 3
ATOM 4836 N N . ASN A 1 57 ? 107.096 7.051 1.534 1.00 0.00 57 ASN A N 3
ATOM 4837 C CA . ASN A 1 57 ? 108.460 7.433 1.884 1.00 0.00 57 ASN A CA 3
ATOM 4838 C C . ASN A 1 57 ? 108.516 8.087 3.261 1.00 0.00 57 ASN A C 3
ATOM 4839 O O . ASN A 1 57 ? 109.552 8.620 3.648 1.00 0.00 57 ASN A O 3
ATOM 4850 N N . GLY A 1 58 ? 107.404 8.035 3.998 1.00 0.00 58 GLY A N 3
ATOM 4851 C CA . GLY A 1 58 ? 107.337 8.643 5.329 1.00 0.00 58 GLY A CA 3
ATOM 4852 C C . GLY A 1 58 ? 106.674 10.020 5.246 1.00 0.00 58 GLY A C 3
ATOM 4853 O O . GLY A 1 58 ? 106.876 10.875 6.109 1.00 0.00 58 GLY A O 3
ATOM 4857 N N . GLN A 1 59 ? 105.876 10.215 4.192 1.00 0.00 59 GLN A N 3
ATOM 4858 C CA . GLN A 1 59 ? 105.161 11.476 3.965 1.00 0.00 59 GLN A CA 3
ATOM 4859 C C . GLN A 1 59 ? 103.665 11.208 3.842 1.00 0.00 59 GLN A C 3
ATOM 4860 O O . GLN A 1 59 ? 103.237 10.387 3.033 1.00 0.00 59 GLN A O 3
ATOM 4874 N N . LEU A 1 60 ? 102.879 11.903 4.650 1.00 0.00 60 LEU A N 3
ATOM 4875 C CA . LEU A 1 60 ? 101.428 11.733 4.644 1.00 0.00 60 LEU A CA 3
ATOM 4876 C C . LEU A 1 60 ? 100.802 12.350 3.386 1.00 0.00 60 LEU A C 3
ATOM 4877 O O . LEU A 1 60 ? 101.368 13.274 2.815 1.00 0.00 60 LEU A O 3
ATOM 4893 N N . ILE A 1 61 ? 99.661 11.773 2.957 1.00 0.00 61 ILE A N 3
ATOM 4894 C CA . ILE A 1 61 ? 98.924 12.216 1.752 1.00 0.00 61 ILE A CA 3
ATOM 4895 C C . ILE A 1 61 ? 99.710 12.008 0.461 1.00 0.00 61 ILE A C 3
ATOM 4896 O O . ILE A 1 61 ? 100.677 12.714 0.169 1.00 0.00 61 ILE A O 3
ATOM 4912 N N . ARG A 1 62 ? 99.224 11.055 -0.334 1.00 0.00 62 ARG A N 3
ATOM 4913 C CA . ARG A 1 62 ? 99.797 10.755 -1.639 1.00 0.00 62 ARG A CA 3
ATOM 4914 C C . ARG A 1 62 ? 98.988 11.529 -2.683 1.00 0.00 62 ARG A C 3
ATOM 4915 O O . ARG A 1 62 ? 97.769 11.648 -2.564 1.00 0.00 62 ARG A O 3
ATOM 4936 N N . LYS A 1 63 ? 99.668 12.101 -3.666 1.00 0.00 63 LYS A N 3
ATOM 4937 C CA . LYS A 1 63 ? 98.989 12.917 -4.673 1.00 0.00 63 LYS A CA 3
ATOM 4938 C C . LYS A 1 63 ? 97.889 12.159 -5.409 1.00 0.00 63 LYS A C 3
ATOM 4939 O O . LYS A 1 63 ? 97.973 10.952 -5.634 1.00 0.00 63 LYS A O 3
ATOM 4958 N N . SER A 1 64 ? 96.847 12.911 -5.759 1.00 0.00 64 SER A N 3
ATOM 4959 C CA . SER A 1 64 ? 95.677 12.381 -6.454 1.00 0.00 64 SER A CA 3
ATOM 4960 C C . SER A 1 64 ? 95.964 12.118 -7.934 1.00 0.00 64 SER A C 3
ATOM 4961 O O . SER A 1 64 ? 96.989 11.545 -8.272 1.00 0.00 64 SER A O 3
ATOM 4969 N N . LYS A 1 65 ? 95.001 12.509 -8.777 1.00 0.00 65 LYS A N 3
ATOM 4970 C CA . LYS A 1 65 ? 95.040 12.327 -10.239 1.00 0.00 65 LYS A CA 3
ATOM 4971 C C . LYS A 1 65 ? 96.405 11.894 -10.805 1.00 0.00 65 LYS A C 3
ATOM 4972 O O . LYS A 1 65 ? 96.449 11.085 -11.731 1.00 0.00 65 LYS A O 3
ATOM 4991 N N . ARG A 1 66 ? 97.510 12.403 -10.269 1.00 0.00 66 ARG A N 3
ATOM 4992 C CA . ARG A 1 66 ? 98.823 12.003 -10.778 1.00 0.00 66 ARG A CA 3
ATOM 4993 C C . ARG A 1 66 ? 99.010 10.497 -10.578 1.00 0.00 66 ARG A C 3
ATOM 4994 O O . ARG A 1 66 ? 99.538 9.804 -11.447 1.00 0.00 66 ARG A O 3
ATOM 5015 N N . PHE A 1 67 ? 98.538 9.998 -9.436 1.00 0.00 67 PHE A N 3
ATOM 5016 C CA . PHE A 1 67 ? 98.609 8.568 -9.112 1.00 0.00 67 PHE A CA 3
ATOM 5017 C C . PHE A 1 67 ? 97.195 8.045 -8.881 1.00 0.00 67 PHE A C 3
ATOM 5018 O O . PHE A 1 67 ? 96.302 8.815 -8.529 1.00 0.00 67 PHE A O 3
ATOM 5035 N N . ARG A 1 68 ? 96.979 6.744 -9.069 1.00 0.00 68 ARG A N 3
ATOM 5036 C CA . ARG A 1 68 ? 95.652 6.179 -8.857 1.00 0.00 68 ARG A CA 3
ATOM 5037 C C . ARG A 1 68 ? 95.327 6.215 -7.369 1.00 0.00 68 ARG A C 3
ATOM 5038 O O . ARG A 1 68 ? 95.938 5.500 -6.571 1.00 0.00 68 ARG A O 3
ATOM 5059 N N . VAL A 1 69 ? 94.368 7.068 -7.001 1.00 0.00 69 VAL A N 3
ATOM 5060 C CA . VAL A 1 69 ? 93.969 7.220 -5.601 1.00 0.00 69 VAL A CA 3
ATOM 5061 C C . VAL A 1 69 ? 92.451 7.252 -5.452 1.00 0.00 69 VAL A C 3
ATOM 5062 O O . VAL A 1 69 ? 91.764 8.010 -6.137 1.00 0.00 69 VAL A O 3
ATOM 5075 N N . ARG A 1 70 ? 91.946 6.476 -4.503 1.00 0.00 70 ARG A N 3
ATOM 5076 C CA . ARG A 1 70 ? 90.526 6.466 -4.204 1.00 0.00 70 ARG A CA 3
ATOM 5077 C C . ARG A 1 70 ? 90.379 6.201 -2.719 1.00 0.00 70 ARG A C 3
ATOM 5078 O O . ARG A 1 70 ? 90.476 5.057 -2.268 1.00 0.00 70 ARG A O 3
ATOM 5099 N N . TYR A 1 71 ? 90.180 7.269 -1.949 1.00 0.00 71 TYR A N 3
ATOM 5100 C CA . TYR A 1 71 ? 90.070 7.118 -0.511 1.00 0.00 71 TYR A CA 3
ATOM 5101 C C . TYR A 1 71 ? 88.720 6.515 -0.149 1.00 0.00 71 TYR A C 3
ATOM 5102 O O . TYR A 1 71 ? 87.757 7.228 0.130 1.00 0.00 71 TYR A O 3
ATOM 5120 N N . ASP A 1 72 ? 88.683 5.192 -0.143 1.00 0.00 72 ASP A N 3
ATOM 5121 C CA . ASP A 1 72 ? 87.484 4.440 0.192 1.00 0.00 72 ASP A CA 3
ATOM 5122 C C . ASP A 1 72 ? 87.892 2.998 0.462 1.00 0.00 72 ASP A C 3
ATOM 5123 O O . ASP A 1 72 ? 87.100 2.068 0.312 1.00 0.00 72 ASP A O 3
ATOM 5132 N N . GLY A 1 73 ? 89.160 2.832 0.850 1.00 0.00 73 GLY A N 3
ATOM 5133 C CA . GLY A 1 73 ? 89.725 1.519 1.134 1.00 0.00 73 GLY A CA 3
ATOM 5134 C C . GLY A 1 73 ? 90.597 1.037 -0.027 1.00 0.00 73 GLY A C 3
ATOM 5135 O O . GLY A 1 73 ? 91.362 0.076 0.113 1.00 0.00 73 GLY A O 3
ATOM 5139 N N . ILE A 1 74 ? 90.447 1.695 -1.181 1.00 0.00 74 ILE A N 3
ATOM 5140 C CA . ILE A 1 74 ? 91.191 1.336 -2.394 1.00 0.00 74 ILE A CA 3
ATOM 5141 C C . ILE A 1 74 ? 92.345 2.297 -2.633 1.00 0.00 74 ILE A C 3
ATOM 5142 O O . ILE A 1 74 ? 92.128 3.485 -2.869 1.00 0.00 74 ILE A O 3
ATOM 5158 N N . HIS A 1 75 ? 93.575 1.793 -2.561 1.00 0.00 75 HIS A N 3
ATOM 5159 C CA . HIS A 1 75 ? 94.747 2.654 -2.763 1.00 0.00 75 HIS A CA 3
ATOM 5160 C C . HIS A 1 75 ? 95.851 1.942 -3.561 1.00 0.00 75 HIS A C 3
ATOM 5161 O O . HIS A 1 75 ? 96.502 1.011 -3.065 1.00 0.00 75 HIS A O 3
ATOM 5175 N N . TYR A 1 76 ? 96.044 2.390 -4.802 1.00 0.00 76 TYR A N 3
ATOM 5176 C CA . TYR A 1 76 ? 97.067 1.814 -5.687 1.00 0.00 76 TYR A CA 3
ATOM 5177 C C . TYR A 1 76 ? 98.228 2.800 -5.867 1.00 0.00 76 TYR A C 3
ATOM 5178 O O . TYR A 1 76 ? 98.020 3.935 -6.295 1.00 0.00 76 TYR A O 3
ATOM 5196 N N . LEU A 1 77 ? 99.457 2.351 -5.581 1.00 0.00 77 LEU A N 3
ATOM 5197 C CA . LEU A 1 77 ? 100.648 3.198 -5.763 1.00 0.00 77 LEU A CA 3
ATOM 5198 C C . LEU A 1 77 ? 101.423 2.738 -6.997 1.00 0.00 77 LEU A C 3
ATOM 5199 O O . LEU A 1 77 ? 102.052 1.678 -6.967 1.00 0.00 77 LEU A O 3
ATOM 5215 N N . ASP A 1 78 ? 101.378 3.515 -8.082 1.00 0.00 78 ASP A N 3
ATOM 5216 C CA . ASP A 1 78 ? 102.087 3.139 -9.316 1.00 0.00 78 ASP A CA 3
ATOM 5217 C C . ASP A 1 78 ? 103.123 4.186 -9.725 1.00 0.00 78 ASP A C 3
ATOM 5218 O O . ASP A 1 78 ? 102.779 5.314 -10.078 1.00 0.00 78 ASP A O 3
ATOM 5227 N N . ILE A 1 79 ? 104.397 3.787 -9.700 1.00 0.00 79 ILE A N 3
ATOM 5228 C CA . ILE A 1 79 ? 105.483 4.681 -10.097 1.00 0.00 79 ILE A CA 3
ATOM 5229 C C . ILE A 1 79 ? 105.547 4.737 -11.613 1.00 0.00 79 ILE A C 3
ATOM 5230 O O . ILE A 1 79 ? 105.053 3.831 -12.290 1.00 0.00 79 ILE A O 3
ATOM 5246 N N . VAL A 1 80 ? 106.213 5.758 -12.144 1.00 0.00 80 VAL A N 3
ATOM 5247 C CA . VAL A 1 80 ? 106.394 5.893 -13.579 1.00 0.00 80 VAL A CA 3
ATOM 5248 C C . VAL A 1 80 ? 107.840 6.275 -13.823 1.00 0.00 80 VAL A C 3
ATOM 5249 O O . VAL A 1 80 ? 108.532 6.664 -12.885 1.00 0.00 80 VAL A O 3
ATOM 5262 N N . ASP A 1 81 ? 108.306 6.162 -15.054 1.00 0.00 81 ASP A N 3
ATOM 5263 C CA . ASP A 1 81 ? 109.688 6.515 -15.343 1.00 0.00 81 ASP A CA 3
ATOM 5264 C C . ASP A 1 81 ? 109.878 8.016 -15.162 1.00 0.00 81 ASP A C 3
ATOM 5265 O O . ASP A 1 81 ? 110.161 8.736 -16.119 1.00 0.00 81 ASP A O 3
ATOM 5274 N N . CYS A 1 82 ? 109.704 8.488 -13.921 1.00 0.00 82 CYS A N 3
ATOM 5275 C CA . CYS A 1 82 ? 109.843 9.914 -13.618 1.00 0.00 82 CYS A CA 3
ATOM 5276 C C . CYS A 1 82 ? 110.683 10.136 -12.364 1.00 0.00 82 CYS A C 3
ATOM 5277 O O . CYS A 1 82 ? 111.841 10.547 -12.445 1.00 0.00 82 CYS A O 3
ATOM 5285 N N . LYS A 1 83 ? 110.086 9.871 -11.201 1.00 0.00 83 LYS A N 3
ATOM 5286 C CA . LYS A 1 83 ? 110.775 10.057 -9.920 1.00 0.00 83 LYS A CA 3
ATOM 5287 C C . LYS A 1 83 ? 110.725 8.777 -9.098 1.00 0.00 83 LYS A C 3
ATOM 5288 O O . LYS A 1 83 ? 109.684 8.429 -8.541 1.00 0.00 83 LYS A O 3
ATOM 5307 N N . SER A 1 84 ? 111.853 8.073 -9.026 1.00 0.00 84 SER A N 3
ATOM 5308 C CA . SER A 1 84 ? 111.923 6.828 -8.272 1.00 0.00 84 SER A CA 3
ATOM 5309 C C . SER A 1 84 ? 113.279 6.695 -7.574 1.00 0.00 84 SER A C 3
ATOM 5310 O O . SER A 1 84 ? 113.348 6.160 -6.483 1.00 0.00 84 SER A O 3
ATOM 5318 N N . TYR A 1 85 ? 114.341 7.165 -8.238 1.00 0.00 85 TYR A N 3
ATOM 5319 C CA . TYR A 1 85 ? 115.724 7.087 -7.718 1.00 0.00 85 TYR A CA 3
ATOM 5320 C C . TYR A 1 85 ? 115.883 7.666 -6.303 1.00 0.00 85 TYR A C 3
ATOM 5321 O O . TYR A 1 85 ? 116.667 8.588 -6.081 1.00 0.00 85 TYR A O 3
ATOM 5339 N N . ASP A 1 86 ? 115.155 7.120 -5.342 1.00 0.00 86 ASP A N 3
ATOM 5340 C CA . ASP A 1 86 ? 115.245 7.601 -3.972 1.00 0.00 86 ASP A CA 3
ATOM 5341 C C . ASP A 1 86 ? 114.656 6.578 -3.000 1.00 0.00 86 ASP A C 3
ATOM 5342 O O . ASP A 1 86 ? 113.511 6.145 -3.143 1.00 0.00 86 ASP A O 3
ATOM 5351 N N . THR A 1 87 ? 115.461 6.154 -2.036 1.00 0.00 87 THR A N 3
ATOM 5352 C CA . THR A 1 87 ? 115.017 5.157 -1.068 1.00 0.00 87 THR A CA 3
ATOM 5353 C C . THR A 1 87 ? 114.331 5.814 0.131 1.00 0.00 87 THR A C 3
ATOM 5354 O O . THR A 1 87 ? 114.862 6.759 0.715 1.00 0.00 87 THR A O 3
ATOM 5365 N N . GLY A 1 88 ? 113.146 5.311 0.497 1.00 0.00 88 GLY A N 3
ATOM 5366 C CA . GLY A 1 88 ? 112.395 5.857 1.633 1.00 0.00 88 GLY A CA 3
ATOM 5367 C C . GLY A 1 88 ? 111.684 4.741 2.401 1.00 0.00 88 GLY A C 3
ATOM 5368 O O . GLY A 1 88 ? 112.093 3.577 2.346 1.00 0.00 88 GLY A O 3
ATOM 5372 N N . GLU A 1 89 ? 110.606 5.092 3.112 1.00 0.00 89 GLU A N 3
ATOM 5373 C CA . GLU A 1 89 ? 109.853 4.088 3.880 1.00 0.00 89 GLU A CA 3
ATOM 5374 C C . GLU A 1 89 ? 108.350 4.321 3.768 1.00 0.00 89 GLU A C 3
ATOM 5375 O O . GLU A 1 89 ? 107.887 5.463 3.781 1.00 0.00 89 GLU A O 3
ATOM 5387 N N . VAL A 1 90 ? 107.587 3.229 3.646 1.00 0.00 90 VAL A N 3
ATOM 5388 C CA . VAL A 1 90 ? 106.132 3.313 3.520 1.00 0.00 90 VAL A CA 3
ATOM 5389 C C . VAL A 1 90 ? 105.467 2.714 4.758 1.00 0.00 90 VAL A C 3
ATOM 5390 O O . VAL A 1 90 ? 105.867 1.656 5.239 1.00 0.00 90 VAL A O 3
ATOM 5403 N N . LYS A 1 91 ? 104.443 3.396 5.255 1.00 0.00 91 LYS A N 3
ATOM 5404 C CA . LYS A 1 91 ? 103.693 2.939 6.421 1.00 0.00 91 LYS A CA 3
ATOM 5405 C C . LYS A 1 91 ? 102.208 3.108 6.137 1.00 0.00 91 LYS A C 3
ATOM 5406 O O . LYS A 1 91 ? 101.754 4.204 5.816 1.00 0.00 91 LYS A O 3
ATOM 5425 N N . VAL A 1 92 ? 101.452 2.017 6.217 1.00 0.00 92 VAL A N 3
ATOM 5426 C CA . VAL A 1 92 ? 100.020 2.061 5.926 1.00 0.00 92 VAL A CA 3
ATOM 5427 C C . VAL A 1 92 ? 99.226 1.782 7.185 1.00 0.00 92 VAL A C 3
ATOM 5428 O O . VAL A 1 92 ? 99.525 0.844 7.918 1.00 0.00 92 VAL A O 3
ATOM 5441 N N . THR A 1 93 ? 98.213 2.601 7.437 1.00 0.00 93 THR A N 3
ATOM 5442 C CA . THR A 1 93 ? 97.388 2.423 8.632 1.00 0.00 93 THR A CA 3
ATOM 5443 C C . THR A 1 93 ? 95.951 2.806 8.343 1.00 0.00 93 THR A C 3
ATOM 5444 O O . THR A 1 93 ? 95.678 3.571 7.421 1.00 0.00 93 THR A O 3
ATOM 5455 N N . ALA A 1 94 ? 95.030 2.266 9.132 1.00 0.00 94 ALA A N 3
ATOM 5456 C CA . ALA A 1 94 ? 93.616 2.554 8.952 1.00 0.00 94 ALA A CA 3
ATOM 5457 C C . ALA A 1 94 ? 92.929 2.608 10.303 1.00 0.00 94 ALA A C 3
ATOM 5458 O O . ALA A 1 94 ? 93.392 2.006 11.272 1.00 0.00 94 ALA A O 3
ATOM 5465 N N . GLU A 1 95 ? 91.828 3.340 10.362 1.00 0.00 95 GLU A N 3
ATOM 5466 C CA . GLU A 1 95 ? 91.066 3.488 11.595 1.00 0.00 95 GLU A CA 3
ATOM 5467 C C . GLU A 1 95 ? 89.672 2.902 11.397 1.00 0.00 95 GLU A C 3
ATOM 5468 O O . GLU A 1 95 ? 89.203 2.755 10.262 1.00 0.00 95 GLU A O 3
ATOM 5480 N N . ASN A 1 96 ? 89.014 2.577 12.503 1.00 0.00 96 ASN A N 3
ATOM 5481 C CA . ASN A 1 96 ? 87.675 2.008 12.467 1.00 0.00 96 ASN A CA 3
ATOM 5482 C C . ASN A 1 96 ? 86.988 2.325 13.795 1.00 0.00 96 ASN A C 3
ATOM 5483 O O . ASN A 1 96 ? 87.661 2.622 14.781 1.00 0.00 96 ASN A O 3
ATOM 5494 N N . PRO A 1 97 ? 85.686 2.279 13.852 1.00 0.00 97 PRO A N 3
ATOM 5495 C CA . PRO A 1 97 ? 84.949 2.584 15.105 1.00 0.00 97 PRO A CA 3
ATOM 5496 C C . PRO A 1 97 ? 85.623 1.937 16.318 1.00 0.00 97 PRO A C 3
ATOM 5497 O O . PRO A 1 97 ? 86.004 2.621 17.268 1.00 0.00 97 PRO A O 3
ATOM 5508 N N . GLU A 1 98 ? 85.752 0.613 16.278 1.00 0.00 98 GLU A N 3
ATOM 5509 C CA . GLU A 1 98 ? 86.367 -0.138 17.380 1.00 0.00 98 GLU A CA 3
ATOM 5510 C C . GLU A 1 98 ? 87.595 -0.922 16.918 1.00 0.00 98 GLU A C 3
ATOM 5511 O O . GLU A 1 98 ? 87.968 -1.914 17.546 1.00 0.00 98 GLU A O 3
ATOM 5523 N N . GLY A 1 99 ? 88.227 -0.490 15.821 1.00 0.00 99 GLY A N 3
ATOM 5524 C CA . GLY A 1 99 ? 89.406 -1.178 15.302 1.00 0.00 99 GLY A CA 3
ATOM 5525 C C . GLY A 1 99 ? 90.509 -0.186 14.964 1.00 0.00 99 GLY A C 3
ATOM 5526 O O . GLY A 1 99 ? 90.289 0.786 14.242 1.00 0.00 99 GLY A O 3
ATOM 5530 N N . VAL A 1 100 ? 91.704 -0.461 15.468 1.00 0.00 100 VAL A N 3
ATOM 5531 C CA . VAL A 1 100 ? 92.868 0.383 15.205 1.00 0.00 100 VAL A CA 3
ATOM 5532 C C . VAL A 1 100 ? 93.987 -0.504 14.673 1.00 0.00 100 VAL A C 3
ATOM 5533 O O . VAL A 1 100 ? 94.303 -1.532 15.271 1.00 0.00 100 VAL A O 3
ATOM 5546 N N . ILE A 1 101 ? 94.566 -0.129 13.535 1.00 0.00 101 ILE A N 3
ATOM 5547 C CA . ILE A 1 101 ? 95.627 -0.937 12.929 1.00 0.00 101 ILE A CA 3
ATOM 5548 C C . ILE A 1 101 ? 96.707 -0.086 12.260 1.00 0.00 101 ILE A C 3
ATOM 5549 O O . ILE A 1 101 ? 96.456 1.027 11.798 1.00 0.00 101 ILE A O 3
ATOM 5565 N N . GLU A 1 102 ? 97.913 -0.656 12.209 1.00 0.00 102 GLU A N 3
ATOM 5566 C CA . GLU A 1 102 ? 99.069 -0.010 11.592 1.00 0.00 102 GLU A CA 3
ATOM 5567 C C . GLU A 1 102 ? 100.054 -1.080 11.117 1.00 0.00 102 GLU A C 3
ATOM 5568 O O . GLU A 1 102 ? 100.129 -2.160 11.703 1.00 0.00 102 GLU A O 3
ATOM 5580 N N . HIS A 1 103 ? 100.798 -0.794 10.049 1.00 0.00 103 HIS A N 3
ATOM 5581 C CA . HIS A 1 103 ? 101.755 -1.764 9.506 1.00 0.00 103 HIS A CA 3
ATOM 5582 C C . HIS A 1 103 ? 102.995 -1.044 8.969 1.00 0.00 103 HIS A C 3
ATOM 5583 O O . HIS A 1 103 ? 102.881 -0.039 8.268 1.00 0.00 103 HIS A O 3
ATOM 5597 N N . LYS A 1 104 ? 104.181 -1.558 9.310 1.00 0.00 104 LYS A N 3
ATOM 5598 C CA . LYS A 1 104 ? 105.442 -0.946 8.862 1.00 0.00 104 LYS A CA 3
ATOM 5599 C C . LYS A 1 104 ? 106.122 -1.797 7.786 1.00 0.00 104 LYS A C 3
ATOM 5600 O O . LYS A 1 104 ? 106.357 -2.991 7.974 1.00 0.00 104 LYS A O 3
ATOM 5619 N N . VAL A 1 105 ? 106.452 -1.154 6.664 1.00 0.00 105 VAL A N 3
ATOM 5620 C CA . VAL A 1 105 ? 107.129 -1.821 5.548 1.00 0.00 105 VAL A CA 3
ATOM 5621 C C . VAL A 1 105 ? 108.119 -0.848 4.908 1.00 0.00 105 VAL A C 3
ATOM 5622 O O . VAL A 1 105 ? 107.846 0.349 4.825 1.00 0.00 105 VAL A O 3
ATOM 5635 N N . LYS A 1 106 ? 109.286 -1.352 4.486 1.00 0.00 106 LYS A N 3
ATOM 5636 C CA . LYS A 1 106 ? 110.318 -0.488 3.890 1.00 0.00 106 LYS A CA 3
ATOM 5637 C C . LYS A 1 106 ? 110.502 -0.742 2.392 1.00 0.00 106 LYS A C 3
ATOM 5638 O O . LYS A 1 106 ? 110.611 -1.887 1.935 1.00 0.00 106 LYS A O 3
ATOM 5657 N N . LEU A 1 107 ? 110.554 0.359 1.636 1.00 0.00 107 LEU A N 3
ATOM 5658 C CA . LEU A 1 107 ? 110.751 0.307 0.185 1.00 0.00 107 LEU A CA 3
ATOM 5659 C C . LEU A 1 107 ? 111.975 1.144 -0.174 1.00 0.00 107 LEU A C 3
ATOM 5660 O O . LEU A 1 107 ? 112.050 2.312 0.207 1.00 0.00 107 LEU A O 3
ATOM 5676 N N . GLU A 1 108 ? 112.934 0.560 -0.899 1.00 0.00 108 GLU A N 3
ATOM 5677 C CA . GLU A 1 108 ? 114.146 1.292 -1.285 1.00 0.00 108 GLU A CA 3
ATOM 5678 C C . GLU A 1 108 ? 114.325 1.263 -2.805 1.00 0.00 108 GLU A C 3
ATOM 5679 O O . GLU A 1 108 ? 114.373 0.194 -3.417 1.00 0.00 108 GLU A O 3
ATOM 5691 N N . ILE A 1 109 ? 114.429 2.449 -3.417 1.00 0.00 109 ILE A N 3
ATOM 5692 C CA . ILE A 1 109 ? 114.608 2.534 -4.870 1.00 0.00 109 ILE A CA 3
ATOM 5693 C C . ILE A 1 109 ? 116.051 2.908 -5.195 1.00 0.00 109 ILE A C 3
ATOM 5694 O O . ILE A 1 109 ? 116.506 4.000 -4.842 1.00 0.00 109 ILE A O 3
ATOM 5710 N N . GLN A 1 110 ? 116.770 1.994 -5.866 1.00 0.00 110 GLN A N 3
ATOM 5711 C CA . GLN A 1 110 ? 118.176 2.238 -6.218 1.00 0.00 110 GLN A CA 3
ATOM 5712 C C . GLN A 1 110 ? 118.318 2.857 -7.611 1.00 0.00 110 GLN A C 3
ATOM 5713 O O . GLN A 1 110 ? 117.733 3.904 -7.884 1.00 0.00 110 GLN A O 3
ATOM 5727 N N . GLN A 1 111 ? 119.119 2.234 -8.484 1.00 0.00 111 GLN A N 3
ATOM 5728 C CA . GLN A 1 111 ? 119.333 2.784 -9.826 1.00 0.00 111 GLN A CA 3
ATOM 5729 C C . GLN A 1 111 ? 119.593 1.686 -10.860 1.00 0.00 111 GLN A C 3
ATOM 5730 O O . GLN A 1 111 ? 120.132 0.628 -10.537 1.00 0.00 111 GLN A O 3
ATOM 5744 N N . LEU A 1 112 ? 119.214 1.962 -12.115 1.00 0.00 112 LEU A N 3
ATOM 5745 C CA . LEU A 1 112 ? 119.417 1.010 -13.208 1.00 0.00 112 LEU A CA 3
ATOM 5746 C C . LEU A 1 112 ? 120.781 0.337 -13.083 1.00 0.00 112 LEU A C 3
ATOM 5747 O O . LEU A 1 112 ? 121.817 0.962 -13.306 1.00 0.00 112 LEU A O 3
ATOM 5763 N N . GLU A 1 113 ? 120.768 -0.938 -12.719 1.00 0.00 113 GLU A N 3
ATOM 5764 C CA . GLU A 1 113 ? 122.005 -1.696 -12.556 1.00 0.00 113 GLU A CA 3
ATOM 5765 C C . GLU A 1 113 ? 122.523 -2.193 -13.900 1.00 0.00 113 GLU A C 3
ATOM 5766 O O . GLU A 1 113 ? 121.770 -2.304 -14.869 1.00 0.00 113 GLU A O 3
ATOM 5778 N N . HIS A 1 114 ? 123.813 -2.504 -13.945 1.00 0.00 114 HIS A N 3
ATOM 5779 C CA . HIS A 1 114 ? 124.424 -3.005 -15.169 1.00 0.00 114 HIS A CA 3
ATOM 5780 C C . HIS A 1 114 ? 124.015 -4.456 -15.392 1.00 0.00 114 HIS A C 3
ATOM 5781 O O . HIS A 1 114 ? 123.948 -5.240 -14.447 1.00 0.00 114 HIS A O 3
ATOM 5795 N N . HIS A 1 115 ? 123.737 -4.807 -16.642 1.00 0.00 115 HIS A N 3
ATOM 5796 C CA . HIS A 1 115 ? 123.330 -6.168 -16.966 1.00 0.00 115 HIS A CA 3
ATOM 5797 C C . HIS A 1 115 ? 124.293 -7.178 -16.348 1.00 0.00 115 HIS A C 3
ATOM 5798 O O . HIS A 1 115 ? 125.251 -7.608 -16.992 1.00 0.00 115 HIS A O 3
ATOM 5812 N N . HIS A 1 116 ? 124.031 -7.557 -15.100 1.00 0.00 116 HIS A N 3
ATOM 5813 C CA . HIS A 1 116 ? 124.882 -8.519 -14.417 1.00 0.00 116 HIS A CA 3
ATOM 5814 C C . HIS A 1 116 ? 124.804 -9.875 -15.112 1.00 0.00 116 HIS A C 3
ATOM 5815 O O . HIS A 1 116 ? 125.819 -10.535 -15.323 1.00 0.00 116 HIS A O 3
ATOM 5829 N N . HIS A 1 117 ? 123.587 -10.277 -15.475 1.00 0.00 117 HIS A N 3
ATOM 5830 C CA . HIS A 1 117 ? 123.380 -11.551 -16.157 1.00 0.00 117 HIS A CA 3
ATOM 5831 C C . HIS A 1 117 ? 123.613 -11.387 -17.654 1.00 0.00 117 HIS A C 3
ATOM 5832 O O . HIS A 1 117 ? 123.050 -10.495 -18.288 1.00 0.00 117 HIS A O 3
ATOM 5846 N N . HIS A 1 118 ? 124.457 -12.253 -18.214 1.00 0.00 118 HIS A N 3
ATOM 5847 C CA . HIS A 1 118 ? 124.775 -12.205 -19.643 1.00 0.00 118 HIS A CA 3
ATOM 5848 C C . HIS A 1 118 ? 124.490 -13.553 -20.296 1.00 0.00 118 HIS A C 3
ATOM 5849 O O . HIS A 1 118 ? 124.941 -14.592 -19.815 1.00 0.00 118 HIS A O 3
ATOM 5863 N N . HIS A 1 119 ? 123.736 -13.531 -21.390 1.00 0.00 119 HIS A N 3
ATOM 5864 C CA . HIS A 1 119 ? 123.396 -14.763 -22.095 1.00 0.00 119 HIS A CA 3
ATOM 5865 C C . HIS A 1 119 ? 122.851 -14.453 -23.486 1.00 0.00 119 HIS A C 3
ATOM 5866 O O . HIS A 1 119 ? 123.072 -15.255 -24.380 1.00 0.00 119 HIS A O 3
ATOM 5881 N N . ARG A 1 1 ? 57.754 1.516 21.159 1.00 0.00 1 ARG A N 4
ATOM 5882 C CA . ARG A 1 1 ? 58.848 0.697 21.747 1.00 0.00 1 ARG A CA 4
ATOM 5883 C C . ARG A 1 1 ? 58.253 -0.571 22.355 1.00 0.00 1 ARG A C 4
ATOM 5884 O O . ARG A 1 1 ? 58.761 -1.094 23.346 1.00 0.00 1 ARG A O 4
ATOM 5907 N N . MET A 1 2 ? 57.177 -1.059 21.743 1.00 0.00 2 MET A N 4
ATOM 5908 C CA . MET A 1 2 ? 56.520 -2.273 22.215 1.00 0.00 2 MET A CA 4
ATOM 5909 C C . MET A 1 2 ? 57.253 -3.497 21.676 1.00 0.00 2 MET A C 4
ATOM 5910 O O . MET A 1 2 ? 56.874 -4.635 21.954 1.00 0.00 2 MET A O 4
ATOM 5924 N N . ALA A 1 3 ? 58.302 -3.251 20.897 1.00 0.00 3 ALA A N 4
ATOM 5925 C CA . ALA A 1 3 ? 59.081 -4.336 20.314 1.00 0.00 3 ALA A CA 4
ATOM 5926 C C . ALA A 1 3 ? 59.535 -5.297 21.404 1.00 0.00 3 ALA A C 4
ATOM 5927 O O . ALA A 1 3 ? 59.748 -4.897 22.549 1.00 0.00 3 ALA A O 4
ATOM 5934 N N . HIS A 1 4 ? 59.670 -6.569 21.047 1.00 0.00 4 HIS A N 4
ATOM 5935 C CA . HIS A 1 4 ? 60.084 -7.574 22.013 1.00 0.00 4 HIS A CA 4
ATOM 5936 C C . HIS A 1 4 ? 61.460 -7.245 22.572 1.00 0.00 4 HIS A C 4
ATOM 5937 O O . HIS A 1 4 ? 62.371 -6.861 21.839 1.00 0.00 4 HIS A O 4
ATOM 5951 N N . GLU A 1 5 ? 61.598 -7.396 23.882 1.00 0.00 5 GLU A N 4
ATOM 5952 C CA . GLU A 1 5 ? 62.862 -7.116 24.548 1.00 0.00 5 GLU A CA 4
ATOM 5953 C C . GLU A 1 5 ? 63.819 -8.293 24.385 1.00 0.00 5 GLU A C 4
ATOM 5954 O O . GLU A 1 5 ? 64.537 -8.655 25.318 1.00 0.00 5 GLU A O 4
ATOM 5966 N N . GLY A 1 6 ? 63.826 -8.886 23.192 1.00 0.00 6 GLY A N 4
ATOM 5967 C CA . GLY A 1 6 ? 64.701 -10.020 22.916 1.00 0.00 6 GLY A CA 4
ATOM 5968 C C . GLY A 1 6 ? 66.164 -9.595 22.986 1.00 0.00 6 GLY A C 4
ATOM 5969 O O . GLY A 1 6 ? 67.013 -10.331 23.487 1.00 0.00 6 GLY A O 4
ATOM 5973 N N . ALA A 1 7 ? 66.446 -8.396 22.481 1.00 0.00 7 ALA A N 4
ATOM 5974 C CA . ALA A 1 7 ? 67.803 -7.855 22.489 1.00 0.00 7 ALA A CA 4
ATOM 5975 C C . ALA A 1 7 ? 68.002 -6.955 23.710 1.00 0.00 7 ALA A C 4
ATOM 5976 O O . ALA A 1 7 ? 67.195 -6.061 23.967 1.00 0.00 7 ALA A O 4
ATOM 5983 N N . LEU A 1 8 ? 69.073 -7.197 24.460 1.00 0.00 8 LEU A N 4
ATOM 5984 C CA . LEU A 1 8 ? 69.349 -6.397 25.651 1.00 0.00 8 LEU A CA 4
ATOM 5985 C C . LEU A 1 8 ? 69.851 -5.009 25.261 1.00 0.00 8 LEU A C 4
ATOM 5986 O O . LEU A 1 8 ? 70.672 -4.863 24.356 1.00 0.00 8 LEU A O 4
ATOM 6002 N N . THR A 1 9 ? 69.344 -3.991 25.953 1.00 0.00 9 THR A N 4
ATOM 6003 C CA . THR A 1 9 ? 69.733 -2.607 25.682 1.00 0.00 9 THR A CA 4
ATOM 6004 C C . THR A 1 9 ? 71.023 -2.244 26.410 1.00 0.00 9 THR A C 4
ATOM 6005 O O . THR A 1 9 ? 71.425 -2.919 27.358 1.00 0.00 9 THR A O 4
ATOM 6016 N N . GLY A 1 10 ? 71.665 -1.168 25.960 1.00 0.00 10 GLY A N 4
ATOM 6017 C CA . GLY A 1 10 ? 72.909 -0.711 26.574 1.00 0.00 10 GLY A CA 4
ATOM 6018 C C . GLY A 1 10 ? 73.717 0.132 25.594 1.00 0.00 10 GLY A C 4
ATOM 6019 O O . GLY A 1 10 ? 74.105 1.261 25.897 1.00 0.00 10 GLY A O 4
ATOM 6023 N N . VAL A 1 11 ? 73.964 -0.430 24.419 1.00 0.00 11 VAL A N 4
ATOM 6024 C CA . VAL A 1 11 ? 74.726 0.257 23.384 1.00 0.00 11 VAL A CA 4
ATOM 6025 C C . VAL A 1 11 ? 73.943 1.447 22.828 1.00 0.00 11 VAL A C 4
ATOM 6026 O O . VAL A 1 11 ? 72.719 1.394 22.706 1.00 0.00 11 VAL A O 4
ATOM 6039 N N . THR A 1 12 ? 74.659 2.515 22.485 1.00 0.00 12 THR A N 4
ATOM 6040 C CA . THR A 1 12 ? 74.019 3.704 21.932 1.00 0.00 12 THR A CA 4
ATOM 6041 C C . THR A 1 12 ? 73.633 3.443 20.482 1.00 0.00 12 THR A C 4
ATOM 6042 O O . THR A 1 12 ? 73.889 4.264 19.599 1.00 0.00 12 THR A O 4
ATOM 6053 N N . THR A 1 13 ? 73.039 2.281 20.244 1.00 0.00 13 THR A N 4
ATOM 6054 C CA . THR A 1 13 ? 72.636 1.893 18.900 1.00 0.00 13 THR A CA 4
ATOM 6055 C C . THR A 1 13 ? 73.789 2.106 17.925 1.00 0.00 13 THR A C 4
ATOM 6056 O O . THR A 1 13 ? 74.596 1.199 17.719 1.00 0.00 13 THR A O 4
ATOM 6067 N N . ASP A 1 14 ? 73.849 3.303 17.326 1.00 0.00 14 ASP A N 4
ATOM 6068 C CA . ASP A 1 14 ? 74.897 3.651 16.352 1.00 0.00 14 ASP A CA 4
ATOM 6069 C C . ASP A 1 14 ? 75.464 2.412 15.658 1.00 0.00 14 ASP A C 4
ATOM 6070 O O . ASP A 1 14 ? 74.728 1.665 15.014 1.00 0.00 14 ASP A O 4
ATOM 6079 N N . GLN A 1 15 ? 76.768 2.194 15.791 1.00 0.00 15 GLN A N 4
ATOM 6080 C CA . GLN A 1 15 ? 77.404 1.037 15.168 1.00 0.00 15 GLN A CA 4
ATOM 6081 C C . GLN A 1 15 ? 77.208 -0.208 16.023 1.00 0.00 15 GLN A C 4
ATOM 6082 O O . GLN A 1 15 ? 77.752 -0.313 17.122 1.00 0.00 15 GLN A O 4
ATOM 6096 N N . LYS A 1 16 ? 76.418 -1.147 15.504 1.00 0.00 16 LYS A N 4
ATOM 6097 C CA . LYS A 1 16 ? 76.130 -2.395 16.212 1.00 0.00 16 LYS A CA 4
ATOM 6098 C C . LYS A 1 16 ? 76.442 -3.596 15.323 1.00 0.00 16 LYS A C 4
ATOM 6099 O O . LYS A 1 16 ? 76.072 -4.726 15.637 1.00 0.00 16 LYS A O 4
ATOM 6118 N N . GLU A 1 17 ? 77.139 -3.343 14.214 1.00 0.00 17 GLU A N 4
ATOM 6119 C CA . GLU A 1 17 ? 77.510 -4.410 13.285 1.00 0.00 17 GLU A CA 4
ATOM 6120 C C . GLU A 1 17 ? 78.939 -4.869 13.555 1.00 0.00 17 GLU A C 4
ATOM 6121 O O . GLU A 1 17 ? 79.870 -4.062 13.562 1.00 0.00 17 GLU A O 4
ATOM 6133 N N . LYS A 1 18 ? 79.108 -6.174 13.786 1.00 0.00 18 LYS A N 4
ATOM 6134 C CA . LYS A 1 18 ? 80.428 -6.742 14.066 1.00 0.00 18 LYS A CA 4
ATOM 6135 C C . LYS A 1 18 ? 81.041 -7.330 12.804 1.00 0.00 18 LYS A C 4
ATOM 6136 O O . LYS A 1 18 ? 80.407 -8.105 12.089 1.00 0.00 18 LYS A O 4
ATOM 6155 N N . GLN A 1 19 ? 82.291 -6.962 12.555 1.00 0.00 19 GLN A N 4
ATOM 6156 C CA . GLN A 1 19 ? 83.024 -7.454 11.393 1.00 0.00 19 GLN A CA 4
ATOM 6157 C C . GLN A 1 19 ? 84.492 -7.631 11.772 1.00 0.00 19 GLN A C 4
ATOM 6158 O O . GLN A 1 19 ? 84.967 -6.977 12.693 1.00 0.00 19 GLN A O 4
ATOM 6172 N N . LYS A 1 20 ? 85.207 -8.506 11.067 1.00 0.00 20 LYS A N 4
ATOM 6173 C CA . LYS A 1 20 ? 86.627 -8.737 11.356 1.00 0.00 20 LYS A CA 4
ATOM 6174 C C . LYS A 1 20 ? 87.496 -7.696 10.614 1.00 0.00 20 LYS A C 4
ATOM 6175 O O . LYS A 1 20 ? 87.596 -7.762 9.390 1.00 0.00 20 LYS A O 4
ATOM 6194 N N . PRO A 1 21 ? 88.130 -6.739 11.291 1.00 0.00 21 PRO A N 4
ATOM 6195 C CA . PRO A 1 21 ? 88.976 -5.720 10.594 1.00 0.00 21 PRO A CA 4
ATOM 6196 C C . PRO A 1 21 ? 90.282 -6.318 10.074 1.00 0.00 21 PRO A C 4
ATOM 6197 O O . PRO A 1 21 ? 90.804 -7.285 10.633 1.00 0.00 21 PRO A O 4
ATOM 6208 N N . ASP A 1 22 ? 90.804 -5.728 9.006 1.00 0.00 22 ASP A N 4
ATOM 6209 C CA . ASP A 1 22 ? 92.049 -6.199 8.423 1.00 0.00 22 ASP A CA 4
ATOM 6210 C C . ASP A 1 22 ? 92.584 -5.194 7.403 1.00 0.00 22 ASP A C 4
ATOM 6211 O O . ASP A 1 22 ? 91.879 -4.269 6.995 1.00 0.00 22 ASP A O 4
ATOM 6220 N N . ILE A 1 23 ? 93.826 -5.403 6.980 1.00 0.00 23 ILE A N 4
ATOM 6221 C CA . ILE A 1 23 ? 94.457 -4.534 5.985 1.00 0.00 23 ILE A CA 4
ATOM 6222 C C . ILE A 1 23 ? 95.418 -5.324 5.091 1.00 0.00 23 ILE A C 4
ATOM 6223 O O . ILE A 1 23 ? 96.171 -6.177 5.561 1.00 0.00 23 ILE A O 4
ATOM 6239 N N . VAL A 1 24 ? 95.392 -5.029 3.792 1.00 0.00 24 VAL A N 4
ATOM 6240 C CA . VAL A 1 24 ? 96.274 -5.699 2.833 1.00 0.00 24 VAL A CA 4
ATOM 6241 C C . VAL A 1 24 ? 97.450 -4.778 2.520 1.00 0.00 24 VAL A C 4
ATOM 6242 O O . VAL A 1 24 ? 97.261 -3.601 2.213 1.00 0.00 24 VAL A O 4
ATOM 6255 N N . LEU A 1 25 ? 98.667 -5.309 2.634 1.00 0.00 25 LEU A N 4
ATOM 6256 C CA . LEU A 1 25 ? 99.864 -4.508 2.395 1.00 0.00 25 LEU A CA 4
ATOM 6257 C C . LEU A 1 25 ? 101.008 -5.382 1.878 1.00 0.00 25 LEU A C 4
ATOM 6258 O O . LEU A 1 25 ? 100.785 -6.516 1.452 1.00 0.00 25 LEU A O 4
ATOM 6274 N N . TYR A 1 26 ? 102.234 -4.847 1.918 1.00 0.00 26 TYR A N 4
ATOM 6275 C CA . TYR A 1 26 ? 103.418 -5.582 1.460 1.00 0.00 26 TYR A CA 4
ATOM 6276 C C . TYR A 1 26 ? 104.339 -5.897 2.650 1.00 0.00 26 TYR A C 4
ATOM 6277 O O . TYR A 1 26 ? 105.183 -5.080 3.008 1.00 0.00 26 TYR A O 4
ATOM 6295 N N . PRO A 1 27 ? 104.211 -7.056 3.262 1.00 0.00 27 PRO A N 4
ATOM 6296 C CA . PRO A 1 27 ? 105.076 -7.434 4.414 1.00 0.00 27 PRO A CA 4
ATOM 6297 C C . PRO A 1 27 ? 106.526 -7.653 3.976 1.00 0.00 27 PRO A C 4
ATOM 6298 O O . PRO A 1 27 ? 107.440 -7.661 4.800 1.00 0.00 27 PRO A O 4
ATOM 6309 N N . GLU A 1 28 ? 106.722 -7.850 2.672 1.00 0.00 28 GLU A N 4
ATOM 6310 C CA . GLU A 1 28 ? 108.058 -8.091 2.120 1.00 0.00 28 GLU A CA 4
ATOM 6311 C C . GLU A 1 28 ? 108.665 -6.792 1.550 1.00 0.00 28 GLU A C 4
ATOM 6312 O O . GLU A 1 28 ? 108.032 -6.136 0.722 1.00 0.00 28 GLU A O 4
ATOM 6324 N N . PRO A 1 29 ? 109.871 -6.404 1.938 1.00 0.00 29 PRO A N 4
ATOM 6325 C CA . PRO A 1 29 ? 110.494 -5.167 1.383 1.00 0.00 29 PRO A CA 4
ATOM 6326 C C . PRO A 1 29 ? 110.681 -5.285 -0.137 1.00 0.00 29 PRO A C 4
ATOM 6327 O O . PRO A 1 29 ? 110.984 -6.366 -0.643 1.00 0.00 29 PRO A O 4
ATOM 6338 N N . VAL A 1 30 ? 110.518 -4.172 -0.862 1.00 0.00 30 VAL A N 4
ATOM 6339 C CA . VAL A 1 30 ? 110.695 -4.184 -2.327 1.00 0.00 30 VAL A CA 4
ATOM 6340 C C . VAL A 1 30 ? 111.679 -3.096 -2.768 1.00 0.00 30 VAL A C 4
ATOM 6341 O O . VAL A 1 30 ? 111.573 -1.940 -2.355 1.00 0.00 30 VAL A O 4
ATOM 6354 N N . ARG A 1 31 ? 112.628 -3.483 -3.624 1.00 0.00 31 ARG A N 4
ATOM 6355 C CA . ARG A 1 31 ? 113.636 -2.562 -4.157 1.00 0.00 31 ARG A CA 4
ATOM 6356 C C . ARG A 1 31 ? 113.596 -2.565 -5.688 1.00 0.00 31 ARG A C 4
ATOM 6357 O O . ARG A 1 31 ? 113.658 -3.622 -6.313 1.00 0.00 31 ARG A O 4
ATOM 6378 N N . VAL A 1 32 ? 113.497 -1.373 -6.286 1.00 0.00 32 VAL A N 4
ATOM 6379 C CA . VAL A 1 32 ? 113.454 -1.237 -7.753 1.00 0.00 32 VAL A CA 4
ATOM 6380 C C . VAL A 1 32 ? 114.582 -0.291 -8.187 1.00 0.00 32 VAL A C 4
ATOM 6381 O O . VAL A 1 32 ? 115.330 0.188 -7.340 1.00 0.00 32 VAL A O 4
ATOM 6394 N N . LEU A 1 33 ? 114.735 -0.050 -9.494 1.00 0.00 33 LEU A N 4
ATOM 6395 C CA . LEU A 1 33 ? 115.805 0.823 -10.002 1.00 0.00 33 LEU A CA 4
ATOM 6396 C C . LEU A 1 33 ? 115.235 1.950 -10.869 1.00 0.00 33 LEU A C 4
ATOM 6397 O O . LEU A 1 33 ? 114.392 1.707 -11.728 1.00 0.00 33 LEU A O 4
ATOM 6413 N N . GLU A 1 34 ? 115.716 3.177 -10.663 1.00 0.00 34 GLU A N 4
ATOM 6414 C CA . GLU A 1 34 ? 115.257 4.321 -11.462 1.00 0.00 34 GLU A CA 4
ATOM 6415 C C . GLU A 1 34 ? 115.091 3.914 -12.922 1.00 0.00 34 GLU A C 4
ATOM 6416 O O . GLU A 1 34 ? 116.016 3.377 -13.532 1.00 0.00 34 GLU A O 4
ATOM 6428 N N . GLY A 1 35 ? 113.904 4.163 -13.474 1.00 0.00 35 GLY A N 4
ATOM 6429 C CA . GLY A 1 35 ? 113.621 3.807 -14.868 1.00 0.00 35 GLY A CA 4
ATOM 6430 C C . GLY A 1 35 ? 112.752 2.552 -14.951 1.00 0.00 35 GLY A C 4
ATOM 6431 O O . GLY A 1 35 ? 112.439 2.078 -16.044 1.00 0.00 35 GLY A O 4
ATOM 6435 N N . GLU A 1 36 ? 112.356 2.022 -13.790 1.00 0.00 36 GLU A N 4
ATOM 6436 C CA . GLU A 1 36 ? 111.504 0.826 -13.731 1.00 0.00 36 GLU A CA 4
ATOM 6437 C C . GLU A 1 36 ? 110.211 1.144 -12.987 1.00 0.00 36 GLU A C 4
ATOM 6438 O O . GLU A 1 36 ? 110.239 1.661 -11.870 1.00 0.00 36 GLU A O 4
ATOM 6450 N N . THR A 1 37 ? 109.080 0.825 -13.608 1.00 0.00 37 THR A N 4
ATOM 6451 C CA . THR A 1 37 ? 107.786 1.076 -12.985 1.00 0.00 37 THR A CA 4
ATOM 6452 C C . THR A 1 37 ? 107.449 -0.049 -12.020 1.00 0.00 37 THR A C 4
ATOM 6453 O O . THR A 1 37 ? 107.964 -1.160 -12.146 1.00 0.00 37 THR A O 4
ATOM 6464 N N . ALA A 1 38 ? 106.586 0.241 -11.049 1.00 0.00 38 ALA A N 4
ATOM 6465 C CA . ALA A 1 38 ? 106.192 -0.759 -10.056 1.00 0.00 38 ALA A CA 4
ATOM 6466 C C . ALA A 1 38 ? 104.688 -0.695 -9.805 1.00 0.00 38 ALA A C 4
ATOM 6467 O O . ALA A 1 38 ? 104.013 0.241 -10.245 1.00 0.00 38 ALA A O 4
ATOM 6474 N N . ARG A 1 39 ? 104.181 -1.693 -9.081 1.00 0.00 39 ARG A N 4
ATOM 6475 C CA . ARG A 1 39 ? 102.753 -1.759 -8.759 1.00 0.00 39 ARG A CA 4
ATOM 6476 C C . ARG A 1 39 ? 102.531 -2.281 -7.342 1.00 0.00 39 ARG A C 4
ATOM 6477 O O . ARG A 1 39 ? 103.058 -3.329 -6.965 1.00 0.00 39 ARG A O 4
ATOM 6498 N N . PHE A 1 40 ? 101.729 -1.549 -6.569 1.00 0.00 40 PHE A N 4
ATOM 6499 C CA . PHE A 1 40 ? 101.409 -1.938 -5.192 1.00 0.00 40 PHE A CA 4
ATOM 6500 C C . PHE A 1 40 ? 99.906 -1.825 -4.955 1.00 0.00 40 PHE A C 4
ATOM 6501 O O . PHE A 1 40 ? 99.247 -0.939 -5.503 1.00 0.00 40 PHE A O 4
ATOM 6518 N N . ARG A 1 41 ? 99.369 -2.722 -4.131 1.00 0.00 41 ARG A N 4
ATOM 6519 C CA . ARG A 1 41 ? 97.938 -2.721 -3.812 1.00 0.00 41 ARG A CA 4
ATOM 6520 C C . ARG A 1 41 ? 97.744 -2.634 -2.306 1.00 0.00 41 ARG A C 4
ATOM 6521 O O . ARG A 1 41 ? 98.467 -3.275 -1.544 1.00 0.00 41 ARG A O 4
ATOM 6542 N N . CYS A 1 42 ? 96.758 -1.845 -1.873 1.00 0.00 42 CYS A N 4
ATOM 6543 C CA . CYS A 1 42 ? 96.484 -1.703 -0.443 1.00 0.00 42 CYS A CA 4
ATOM 6544 C C . CYS A 1 42 ? 94.995 -1.472 -0.189 1.00 0.00 42 CYS A C 4
ATOM 6545 O O . CYS A 1 42 ? 94.389 -0.574 -0.774 1.00 0.00 42 CYS A O 4
ATOM 6553 N N . ARG A 1 43 ? 94.413 -2.295 0.692 1.00 0.00 43 ARG A N 4
ATOM 6554 C CA . ARG A 1 43 ? 92.989 -2.190 1.032 1.00 0.00 43 ARG A CA 4
ATOM 6555 C C . ARG A 1 43 ? 92.840 -2.007 2.541 1.00 0.00 43 ARG A C 4
ATOM 6556 O O . ARG A 1 43 ? 93.806 -2.182 3.282 1.00 0.00 43 ARG A O 4
ATOM 6577 N N . VAL A 1 44 ? 91.633 -1.672 3.000 1.00 0.00 44 VAL A N 4
ATOM 6578 C CA . VAL A 1 44 ? 91.371 -1.488 4.428 1.00 0.00 44 VAL A CA 4
ATOM 6579 C C . VAL A 1 44 ? 89.865 -1.637 4.672 1.00 0.00 44 VAL A C 4
ATOM 6580 O O . VAL A 1 44 ? 89.120 -0.683 4.453 1.00 0.00 44 VAL A O 4
ATOM 6593 N N . THR A 1 45 ? 89.401 -2.823 5.097 1.00 0.00 45 THR A N 4
ATOM 6594 C CA . THR A 1 45 ? 87.957 -3.030 5.321 1.00 0.00 45 THR A CA 4
ATOM 6595 C C . THR A 1 45 ? 87.659 -3.676 6.670 1.00 0.00 45 THR A C 4
ATOM 6596 O O . THR A 1 45 ? 88.275 -4.672 7.050 1.00 0.00 45 THR A O 4
ATOM 6607 N N . GLY A 1 46 ? 86.690 -3.101 7.374 1.00 0.00 46 GLY A N 4
ATOM 6608 C CA . GLY A 1 46 ? 86.274 -3.611 8.673 1.00 0.00 46 GLY A CA 4
ATOM 6609 C C . GLY A 1 46 ? 84.962 -2.956 9.097 1.00 0.00 46 GLY A C 4
ATOM 6610 O O . GLY A 1 46 ? 84.038 -3.620 9.548 1.00 0.00 46 GLY A O 4
ATOM 6614 N N . TYR A 1 47 ? 84.889 -1.641 8.936 1.00 0.00 47 TYR A N 4
ATOM 6615 C CA . TYR A 1 47 ? 83.690 -0.877 9.294 1.00 0.00 47 TYR A CA 4
ATOM 6616 C C . TYR A 1 47 ? 83.407 0.140 8.182 1.00 0.00 47 TYR A C 4
ATOM 6617 O O . TYR A 1 47 ? 84.209 0.282 7.261 1.00 0.00 47 TYR A O 4
ATOM 6635 N N . PRO A 1 48 ? 82.301 0.842 8.238 1.00 0.00 48 PRO A N 4
ATOM 6636 C CA . PRO A 1 48 ? 81.971 1.839 7.188 1.00 0.00 48 PRO A CA 4
ATOM 6637 C C . PRO A 1 48 ? 83.011 2.963 7.103 1.00 0.00 48 PRO A C 4
ATOM 6638 O O . PRO A 1 48 ? 83.399 3.547 8.116 1.00 0.00 48 PRO A O 4
ATOM 6649 N N . GLN A 1 49 ? 83.433 3.250 5.871 1.00 0.00 49 GLN A N 4
ATOM 6650 C CA . GLN A 1 49 ? 84.414 4.301 5.587 1.00 0.00 49 GLN A CA 4
ATOM 6651 C C . GLN A 1 49 ? 85.377 4.525 6.749 1.00 0.00 49 GLN A C 4
ATOM 6652 O O . GLN A 1 49 ? 85.300 5.537 7.449 1.00 0.00 49 GLN A O 4
ATOM 6666 N N . PRO A 1 50 ? 86.297 3.621 6.944 1.00 0.00 50 PRO A N 4
ATOM 6667 C CA . PRO A 1 50 ? 87.314 3.739 8.020 1.00 0.00 50 PRO A CA 4
ATOM 6668 C C . PRO A 1 50 ? 88.339 4.806 7.629 1.00 0.00 50 PRO A C 4
ATOM 6669 O O . PRO A 1 50 ? 88.504 5.084 6.442 1.00 0.00 50 PRO A O 4
ATOM 6680 N N . LYS A 1 51 ? 89.035 5.405 8.594 1.00 0.00 51 LYS A N 4
ATOM 6681 C CA . LYS A 1 51 ? 90.019 6.417 8.228 1.00 0.00 51 LYS A CA 4
ATOM 6682 C C . LYS A 1 51 ? 91.209 5.731 7.573 1.00 0.00 51 LYS A C 4
ATOM 6683 O O . LYS A 1 51 ? 91.736 4.748 8.096 1.00 0.00 51 LYS A O 4
ATOM 6702 N N . VAL A 1 52 ? 91.616 6.242 6.414 1.00 0.00 52 VAL A N 4
ATOM 6703 C CA . VAL A 1 52 ? 92.735 5.661 5.669 1.00 0.00 52 VAL A CA 4
ATOM 6704 C C . VAL A 1 52 ? 93.754 6.724 5.293 1.00 0.00 52 VAL A C 4
ATOM 6705 O O . VAL A 1 52 ? 93.399 7.802 4.813 1.00 0.00 52 VAL A O 4
ATOM 6718 N N . ASN A 1 53 ? 95.024 6.402 5.500 1.00 0.00 53 ASN A N 4
ATOM 6719 C CA . ASN A 1 53 ? 96.111 7.317 5.170 1.00 0.00 53 ASN A CA 4
ATOM 6720 C C . ASN A 1 53 ? 97.322 6.523 4.698 1.00 0.00 53 ASN A C 4
ATOM 6721 O O . ASN A 1 53 ? 97.722 5.546 5.344 1.00 0.00 53 ASN A O 4
ATOM 6732 N N . TRP A 1 54 ? 97.912 6.939 3.572 1.00 0.00 54 TRP A N 4
ATOM 6733 C CA . TRP A 1 54 ? 99.085 6.241 3.035 1.00 0.00 54 TRP A CA 4
ATOM 6734 C C . TRP A 1 54 ? 100.334 7.050 3.330 1.00 0.00 54 TRP A C 4
ATOM 6735 O O . TRP A 1 54 ? 100.318 8.268 3.209 1.00 0.00 54 TRP A O 4
ATOM 6756 N N . TYR A 1 55 ? 101.424 6.369 3.679 1.00 0.00 55 TYR A N 4
ATOM 6757 C CA . TYR A 1 55 ? 102.688 7.056 3.946 1.00 0.00 55 TYR A CA 4
ATOM 6758 C C . TYR A 1 55 ? 103.743 6.562 2.974 1.00 0.00 55 TYR A C 4
ATOM 6759 O O . TYR A 1 55 ? 104.334 5.509 3.175 1.00 0.00 55 TYR A O 4
ATOM 6777 N N . LEU A 1 56 ? 103.974 7.325 1.916 1.00 0.00 56 LEU A N 4
ATOM 6778 C CA . LEU A 1 56 ? 104.966 6.945 0.918 1.00 0.00 56 LEU A CA 4
ATOM 6779 C C . LEU A 1 56 ? 106.306 7.556 1.289 1.00 0.00 56 LEU A C 4
ATOM 6780 O O . LEU A 1 56 ? 106.372 8.725 1.658 1.00 0.00 56 LEU A O 4
ATOM 6796 N N . ASN A 1 57 ? 107.379 6.782 1.182 1.00 0.00 57 ASN A N 4
ATOM 6797 C CA . ASN A 1 57 ? 108.700 7.292 1.511 1.00 0.00 57 ASN A CA 4
ATOM 6798 C C . ASN A 1 57 ? 108.718 7.948 2.887 1.00 0.00 57 ASN A C 4
ATOM 6799 O O . ASN A 1 57 ? 109.716 8.552 3.269 1.00 0.00 57 ASN A O 4
ATOM 6810 N N . GLY A 1 58 ? 107.623 7.802 3.640 1.00 0.00 58 GLY A N 4
ATOM 6811 C CA . GLY A 1 58 ? 107.532 8.387 4.985 1.00 0.00 58 GLY A CA 4
ATOM 6812 C C . GLY A 1 58 ? 106.719 9.683 4.970 1.00 0.00 58 GLY A C 4
ATOM 6813 O O . GLY A 1 58 ? 106.677 10.409 5.962 1.00 0.00 58 GLY A O 4
ATOM 6817 N N . GLN A 1 59 ? 106.073 9.964 3.834 1.00 0.00 59 GLN A N 4
ATOM 6818 C CA . GLN A 1 59 ? 105.255 11.176 3.676 1.00 0.00 59 GLN A CA 4
ATOM 6819 C C . GLN A 1 59 ? 103.783 10.797 3.511 1.00 0.00 59 GLN A C 4
ATOM 6820 O O . GLN A 1 59 ? 103.452 9.945 2.688 1.00 0.00 59 GLN A O 4
ATOM 6834 N N . LEU A 1 60 ? 102.903 11.428 4.294 1.00 0.00 60 LEU A N 4
ATOM 6835 C CA . LEU A 1 60 ? 101.469 11.129 4.222 1.00 0.00 60 LEU A CA 4
ATOM 6836 C C . LEU A 1 60 ? 100.794 11.849 3.059 1.00 0.00 60 LEU A C 4
ATOM 6837 O O . LEU A 1 60 ? 101.211 12.937 2.681 1.00 0.00 60 LEU A O 4
ATOM 6853 N N . ILE A 1 61 ? 99.724 11.238 2.529 1.00 0.00 61 ILE A N 4
ATOM 6854 C CA . ILE A 1 61 ? 98.948 11.836 1.429 1.00 0.00 61 ILE A CA 4
ATOM 6855 C C . ILE A 1 61 ? 99.681 11.816 0.089 1.00 0.00 61 ILE A C 4
ATOM 6856 O O . ILE A 1 61 ? 100.652 12.540 -0.130 1.00 0.00 61 ILE A O 4
ATOM 6872 N N . ARG A 1 62 ? 99.145 11.021 -0.819 1.00 0.00 62 ARG A N 4
ATOM 6873 C CA . ARG A 1 62 ? 99.664 10.936 -2.186 1.00 0.00 62 ARG A CA 4
ATOM 6874 C C . ARG A 1 62 ? 98.784 11.808 -3.085 1.00 0.00 62 ARG A C 4
ATOM 6875 O O . ARG A 1 62 ? 97.597 11.985 -2.809 1.00 0.00 62 ARG A O 4
ATOM 6896 N N . LYS A 1 63 ? 99.359 12.370 -4.140 1.00 0.00 63 LYS A N 4
ATOM 6897 C CA . LYS A 1 63 ? 98.595 13.241 -5.032 1.00 0.00 63 LYS A CA 4
ATOM 6898 C C . LYS A 1 63 ? 97.427 12.495 -5.681 1.00 0.00 63 LYS A C 4
ATOM 6899 O O . LYS A 1 63 ? 97.481 11.284 -5.896 1.00 0.00 63 LYS A O 4
ATOM 6918 N N . SER A 1 64 ? 96.358 13.243 -5.953 1.00 0.00 64 SER A N 4
ATOM 6919 C CA . SER A 1 64 ? 95.136 12.691 -6.540 1.00 0.00 64 SER A CA 4
ATOM 6920 C C . SER A 1 64 ? 95.315 12.338 -8.016 1.00 0.00 64 SER A C 4
ATOM 6921 O O . SER A 1 64 ? 96.301 11.718 -8.384 1.00 0.00 64 SER A O 4
ATOM 6929 N N . LYS A 1 65 ? 94.311 12.694 -8.823 1.00 0.00 65 LYS A N 4
ATOM 6930 C CA . LYS A 1 65 ? 94.281 12.400 -10.267 1.00 0.00 65 LYS A CA 4
ATOM 6931 C C . LYS A 1 65 ? 95.657 12.096 -10.878 1.00 0.00 65 LYS A C 4
ATOM 6932 O O . LYS A 1 65 ? 95.749 11.283 -11.798 1.00 0.00 65 LYS A O 4
ATOM 6951 N N . ARG A 1 66 ? 96.722 12.725 -10.390 1.00 0.00 66 ARG A N 4
ATOM 6952 C CA . ARG A 1 66 ? 98.045 12.453 -10.948 1.00 0.00 66 ARG A CA 4
ATOM 6953 C C . ARG A 1 66 ? 98.402 10.986 -10.732 1.00 0.00 66 ARG A C 4
ATOM 6954 O O . ARG A 1 66 ? 98.962 10.334 -11.613 1.00 0.00 66 ARG A O 4
ATOM 6975 N N . PHE A 1 67 ? 98.027 10.466 -9.567 1.00 0.00 67 PHE A N 4
ATOM 6976 C CA . PHE A 1 67 ? 98.252 9.062 -9.229 1.00 0.00 67 PHE A CA 4
ATOM 6977 C C . PHE A 1 67 ? 96.909 8.424 -8.892 1.00 0.00 67 PHE A C 4
ATOM 6978 O O . PHE A 1 67 ? 95.988 9.103 -8.439 1.00 0.00 67 PHE A O 4
ATOM 6995 N N . ARG A 1 68 ? 96.791 7.129 -9.131 1.00 0.00 68 ARG A N 4
ATOM 6996 C CA . ARG A 1 68 ? 95.542 6.435 -8.860 1.00 0.00 68 ARG A CA 4
ATOM 6997 C C . ARG A 1 68 ? 95.329 6.286 -7.353 1.00 0.00 68 ARG A C 4
ATOM 6998 O O . ARG A 1 68 ? 96.025 5.514 -6.689 1.00 0.00 68 ARG A O 4
ATOM 7019 N N . VAL A 1 69 ? 94.325 6.994 -6.826 1.00 0.00 69 VAL A N 4
ATOM 7020 C CA . VAL A 1 69 ? 93.988 6.896 -5.407 1.00 0.00 69 VAL A CA 4
ATOM 7021 C C . VAL A 1 69 ? 92.492 7.140 -5.211 1.00 0.00 69 VAL A C 4
ATOM 7022 O O . VAL A 1 69 ? 91.961 8.166 -5.635 1.00 0.00 69 VAL A O 4
ATOM 7035 N N . ARG A 1 70 ? 91.819 6.205 -4.540 1.00 0.00 70 ARG A N 4
ATOM 7036 C CA . ARG A 1 70 ? 90.389 6.343 -4.256 1.00 0.00 70 ARG A CA 4
ATOM 7037 C C . ARG A 1 70 ? 90.201 6.342 -2.749 1.00 0.00 70 ARG A C 4
ATOM 7038 O O . ARG A 1 70 ? 90.232 5.295 -2.107 1.00 0.00 70 ARG A O 4
ATOM 7059 N N . TYR A 1 71 ? 90.041 7.527 -2.180 1.00 0.00 71 TYR A N 4
ATOM 7060 C CA . TYR A 1 71 ? 89.899 7.639 -0.739 1.00 0.00 71 TYR A CA 4
ATOM 7061 C C . TYR A 1 71 ? 88.522 7.164 -0.291 1.00 0.00 71 TYR A C 4
ATOM 7062 O O . TYR A 1 71 ? 87.530 7.885 -0.395 1.00 0.00 71 TYR A O 4
ATOM 7080 N N . ASP A 1 72 ? 88.490 5.937 0.208 1.00 0.00 72 ASP A N 4
ATOM 7081 C CA . ASP A 1 72 ? 87.256 5.317 0.685 1.00 0.00 72 ASP A CA 4
ATOM 7082 C C . ASP A 1 72 ? 87.567 3.933 1.240 1.00 0.00 72 ASP A C 4
ATOM 7083 O O . ASP A 1 72 ? 86.862 3.421 2.110 1.00 0.00 72 ASP A O 4
ATOM 7092 N N . GLY A 1 73 ? 88.636 3.340 0.720 1.00 0.00 73 GLY A N 4
ATOM 7093 C CA . GLY A 1 73 ? 89.068 2.020 1.142 1.00 0.00 73 GLY A CA 4
ATOM 7094 C C . GLY A 1 73 ? 90.097 1.470 0.156 1.00 0.00 73 GLY A C 4
ATOM 7095 O O . GLY A 1 73 ? 90.873 0.576 0.483 1.00 0.00 73 GLY A O 4
ATOM 7099 N N . ILE A 1 74 ? 90.069 1.994 -1.072 1.00 0.00 74 ILE A N 4
ATOM 7100 C CA . ILE A 1 74 ? 90.977 1.547 -2.132 1.00 0.00 74 ILE A CA 4
ATOM 7101 C C . ILE A 1 74 ? 92.062 2.579 -2.410 1.00 0.00 74 ILE A C 4
ATOM 7102 O O . ILE A 1 74 ? 91.773 3.717 -2.764 1.00 0.00 74 ILE A O 4
ATOM 7118 N N . HIS A 1 75 ? 93.314 2.171 -2.262 1.00 0.00 75 HIS A N 4
ATOM 7119 C CA . HIS A 1 75 ? 94.434 3.081 -2.511 1.00 0.00 75 HIS A CA 4
ATOM 7120 C C . HIS A 1 75 ? 95.600 2.381 -3.214 1.00 0.00 75 HIS A C 4
ATOM 7121 O O . HIS A 1 75 ? 96.287 1.552 -2.617 1.00 0.00 75 HIS A O 4
ATOM 7135 N N . TYR A 1 76 ? 95.816 2.727 -4.485 1.00 0.00 76 TYR A N 4
ATOM 7136 C CA . TYR A 1 76 ? 96.908 2.131 -5.264 1.00 0.00 76 TYR A CA 4
ATOM 7137 C C . TYR A 1 76 ? 98.119 3.067 -5.292 1.00 0.00 76 TYR A C 4
ATOM 7138 O O . TYR A 1 76 ? 98.012 4.224 -5.695 1.00 0.00 76 TYR A O 4
ATOM 7156 N N . LEU A 1 77 ? 99.277 2.548 -4.882 1.00 0.00 77 LEU A N 4
ATOM 7157 C CA . LEU A 1 77 ? 100.527 3.322 -4.881 1.00 0.00 77 LEU A CA 4
ATOM 7158 C C . LEU A 1 77 ? 101.402 2.883 -6.056 1.00 0.00 77 LEU A C 4
ATOM 7159 O O . LEU A 1 77 ? 102.099 1.871 -5.968 1.00 0.00 77 LEU A O 4
ATOM 7175 N N . ASP A 1 78 ? 101.334 3.614 -7.174 1.00 0.00 78 ASP A N 4
ATOM 7176 C CA . ASP A 1 78 ? 102.097 3.245 -8.378 1.00 0.00 78 ASP A CA 4
ATOM 7177 C C . ASP A 1 78 ? 103.190 4.257 -8.727 1.00 0.00 78 ASP A C 4
ATOM 7178 O O . ASP A 1 78 ? 103.049 5.457 -8.501 1.00 0.00 78 ASP A O 4
ATOM 7187 N N . ILE A 1 79 ? 104.275 3.749 -9.317 1.00 0.00 79 ILE A N 4
ATOM 7188 C CA . ILE A 1 79 ? 105.403 4.589 -9.748 1.00 0.00 79 ILE A CA 4
ATOM 7189 C C . ILE A 1 79 ? 105.664 4.358 -11.232 1.00 0.00 79 ILE A C 4
ATOM 7190 O O . ILE A 1 79 ? 105.178 3.381 -11.802 1.00 0.00 79 ILE A O 4
ATOM 7206 N N . VAL A 1 80 ? 106.416 5.261 -11.871 1.00 0.00 80 VAL A N 4
ATOM 7207 C CA . VAL A 1 80 ? 106.701 5.133 -13.302 1.00 0.00 80 VAL A CA 4
ATOM 7208 C C . VAL A 1 80 ? 108.183 5.323 -13.569 1.00 0.00 80 VAL A C 4
ATOM 7209 O O . VAL A 1 80 ? 108.933 5.726 -12.681 1.00 0.00 80 VAL A O 4
ATOM 7222 N N . ASP A 1 81 ? 108.599 5.016 -14.793 1.00 0.00 81 ASP A N 4
ATOM 7223 C CA . ASP A 1 81 ? 110.000 5.149 -15.169 1.00 0.00 81 ASP A CA 4
ATOM 7224 C C . ASP A 1 81 ? 110.427 6.612 -15.110 1.00 0.00 81 ASP A C 4
ATOM 7225 O O . ASP A 1 81 ? 110.703 7.233 -16.135 1.00 0.00 81 ASP A O 4
ATOM 7234 N N . CYS A 1 82 ? 110.469 7.144 -13.889 1.00 0.00 82 CYS A N 4
ATOM 7235 C CA . CYS A 1 82 ? 110.851 8.531 -13.642 1.00 0.00 82 CYS A CA 4
ATOM 7236 C C . CYS A 1 82 ? 110.314 8.954 -12.277 1.00 0.00 82 CYS A C 4
ATOM 7237 O O . CYS A 1 82 ? 109.222 8.547 -11.887 1.00 0.00 82 CYS A O 4
ATOM 7245 N N . LYS A 1 83 ? 111.091 9.753 -11.550 1.00 0.00 83 LYS A N 4
ATOM 7246 C CA . LYS A 1 83 ? 110.674 10.199 -10.231 1.00 0.00 83 LYS A CA 4
ATOM 7247 C C . LYS A 1 83 ? 110.577 9.010 -9.281 1.00 0.00 83 LYS A C 4
ATOM 7248 O O . LYS A 1 83 ? 109.527 8.770 -8.687 1.00 0.00 83 LYS A O 4
ATOM 7267 N N . SER A 1 84 ? 111.679 8.263 -9.129 1.00 0.00 84 SER A N 4
ATOM 7268 C CA . SER A 1 84 ? 111.701 7.108 -8.243 1.00 0.00 84 SER A CA 4
ATOM 7269 C C . SER A 1 84 ? 112.996 7.090 -7.418 1.00 0.00 84 SER A C 4
ATOM 7270 O O . SER A 1 84 ? 112.992 6.648 -6.279 1.00 0.00 84 SER A O 4
ATOM 7278 N N . TYR A 1 85 ? 114.094 7.549 -8.030 1.00 0.00 85 TYR A N 4
ATOM 7279 C CA . TYR A 1 85 ? 115.438 7.564 -7.407 1.00 0.00 85 TYR A CA 4
ATOM 7280 C C . TYR A 1 85 ? 115.473 8.170 -5.984 1.00 0.00 85 TYR A C 4
ATOM 7281 O O . TYR A 1 85 ? 116.116 9.193 -5.748 1.00 0.00 85 TYR A O 4
ATOM 7299 N N . ASP A 1 86 ? 114.769 7.543 -5.034 1.00 0.00 86 ASP A N 4
ATOM 7300 C CA . ASP A 1 86 ? 114.737 8.041 -3.653 1.00 0.00 86 ASP A CA 4
ATOM 7301 C C . ASP A 1 86 ? 114.448 6.906 -2.653 1.00 0.00 86 ASP A C 4
ATOM 7302 O O . ASP A 1 86 ? 113.330 6.391 -2.580 1.00 0.00 86 ASP A O 4
ATOM 7311 N N . THR A 1 87 ? 115.439 6.495 -1.875 1.00 0.00 87 THR A N 4
ATOM 7312 C CA . THR A 1 87 ? 115.192 5.427 -0.912 1.00 0.00 87 THR A CA 4
ATOM 7313 C C . THR A 1 87 ? 114.411 5.984 0.276 1.00 0.00 87 THR A C 4
ATOM 7314 O O . THR A 1 87 ? 114.827 6.971 0.883 1.00 0.00 87 THR A O 4
ATOM 7325 N N . GLY A 1 88 ? 113.274 5.362 0.605 1.00 0.00 88 GLY A N 4
ATOM 7326 C CA . GLY A 1 88 ? 112.455 5.835 1.725 1.00 0.00 88 GLY A CA 4
ATOM 7327 C C . GLY A 1 88 ? 111.772 4.672 2.441 1.00 0.00 88 GLY A C 4
ATOM 7328 O O . GLY A 1 88 ? 112.280 3.544 2.443 1.00 0.00 88 GLY A O 4
ATOM 7332 N N . GLU A 1 89 ? 110.610 4.935 3.045 1.00 0.00 89 GLU A N 4
ATOM 7333 C CA . GLU A 1 89 ? 109.887 3.872 3.760 1.00 0.00 89 GLU A CA 4
ATOM 7334 C C . GLU A 1 89 ? 108.380 3.994 3.568 1.00 0.00 89 GLU A C 4
ATOM 7335 O O . GLU A 1 89 ? 107.836 5.098 3.547 1.00 0.00 89 GLU A O 4
ATOM 7347 N N . VAL A 1 90 ? 107.707 2.846 3.436 1.00 0.00 90 VAL A N 4
ATOM 7348 C CA . VAL A 1 90 ? 106.256 2.813 3.254 1.00 0.00 90 VAL A CA 4
ATOM 7349 C C . VAL A 1 90 ? 105.601 2.221 4.494 1.00 0.00 90 VAL A C 4
ATOM 7350 O O . VAL A 1 90 ? 106.034 1.193 5.009 1.00 0.00 90 VAL A O 4
ATOM 7363 N N . LYS A 1 91 ? 104.550 2.877 4.957 1.00 0.00 91 LYS A N 4
ATOM 7364 C CA . LYS A 1 91 ? 103.816 2.423 6.129 1.00 0.00 91 LYS A CA 4
ATOM 7365 C C . LYS A 1 91 ? 102.331 2.677 5.923 1.00 0.00 91 LYS A C 4
ATOM 7366 O O . LYS A 1 91 ? 101.936 3.748 5.467 1.00 0.00 91 LYS A O 4
ATOM 7385 N N . VAL A 1 92 ? 101.508 1.689 6.249 1.00 0.00 92 VAL A N 4
ATOM 7386 C CA . VAL A 1 92 ? 100.063 1.818 6.084 1.00 0.00 92 VAL A CA 4
ATOM 7387 C C . VAL A 1 92 ? 99.410 1.874 7.452 1.00 0.00 92 VAL A C 4
ATOM 7388 O O . VAL A 1 92 ? 99.632 1.000 8.291 1.00 0.00 92 VAL A O 4
ATOM 7401 N N . THR A 1 93 ? 98.613 2.918 7.681 1.00 0.00 93 THR A N 4
ATOM 7402 C CA . THR A 1 93 ? 97.944 3.085 8.970 1.00 0.00 93 THR A CA 4
ATOM 7403 C C . THR A 1 93 ? 96.456 3.329 8.789 1.00 0.00 93 THR A C 4
ATOM 7404 O O . THR A 1 93 ? 96.043 4.215 8.040 1.00 0.00 93 THR A O 4
ATOM 7415 N N . ALA A 1 94 ? 95.657 2.542 9.503 1.00 0.00 94 ALA A N 4
ATOM 7416 C CA . ALA A 1 94 ? 94.204 2.663 9.458 1.00 0.00 94 ALA A CA 4
ATOM 7417 C C . ALA A 1 94 ? 93.707 2.890 10.872 1.00 0.00 94 ALA A C 4
ATOM 7418 O O . ALA A 1 94 ? 94.227 2.291 11.810 1.00 0.00 94 ALA A O 4
ATOM 7425 N N . GLU A 1 95 ? 92.726 3.776 11.043 1.00 0.00 95 GLU A N 4
ATOM 7426 C CA . GLU A 1 95 ? 92.226 4.075 12.384 1.00 0.00 95 GLU A CA 4
ATOM 7427 C C . GLU A 1 95 ? 90.708 4.193 12.421 1.00 0.00 95 GLU A C 4
ATOM 7428 O O . GLU A 1 95 ? 90.128 5.189 11.989 1.00 0.00 95 GLU A O 4
ATOM 7440 N N . ASN A 1 96 ? 90.076 3.167 12.978 1.00 0.00 96 ASN A N 4
ATOM 7441 C CA . ASN A 1 96 ? 88.628 3.134 13.132 1.00 0.00 96 ASN A CA 4
ATOM 7442 C C . ASN A 1 96 ? 88.304 3.403 14.609 1.00 0.00 96 ASN A C 4
ATOM 7443 O O . ASN A 1 96 ? 89.058 2.982 15.484 1.00 0.00 96 ASN A O 4
ATOM 7454 N N . PRO A 1 97 ? 87.243 4.110 14.921 1.00 0.00 97 PRO A N 4
ATOM 7455 C CA . PRO A 1 97 ? 86.901 4.426 16.338 1.00 0.00 97 PRO A CA 4
ATOM 7456 C C . PRO A 1 97 ? 86.891 3.198 17.268 1.00 0.00 97 PRO A C 4
ATOM 7457 O O . PRO A 1 97 ? 86.799 3.364 18.484 1.00 0.00 97 PRO A O 4
ATOM 7468 N N . GLU A 1 98 ? 86.933 1.971 16.720 1.00 0.00 98 GLU A N 4
ATOM 7469 C CA . GLU A 1 98 ? 86.870 0.762 17.566 1.00 0.00 98 GLU A CA 4
ATOM 7470 C C . GLU A 1 98 ? 88.174 -0.048 17.582 1.00 0.00 98 GLU A C 4
ATOM 7471 O O . GLU A 1 98 ? 88.379 -0.861 18.482 1.00 0.00 98 GLU A O 4
ATOM 7483 N N . GLY A 1 99 ? 89.054 0.163 16.608 1.00 0.00 99 GLY A N 4
ATOM 7484 C CA . GLY A 1 99 ? 90.308 -0.568 16.568 1.00 0.00 99 GLY A CA 4
ATOM 7485 C C . GLY A 1 99 ? 91.296 0.149 15.669 1.00 0.00 99 GLY A C 4
ATOM 7486 O O . GLY A 1 99 ? 90.932 1.075 14.957 1.00 0.00 99 GLY A O 4
ATOM 7490 N N . VAL A 1 100 ? 92.544 -0.283 15.706 1.00 0.00 100 VAL A N 4
ATOM 7491 C CA . VAL A 1 100 ? 93.589 0.325 14.879 1.00 0.00 100 VAL A CA 4
ATOM 7492 C C . VAL A 1 100 ? 94.573 -0.744 14.413 1.00 0.00 100 VAL A C 4
ATOM 7493 O O . VAL A 1 100 ? 94.981 -1.600 15.196 1.00 0.00 100 VAL A O 4
ATOM 7506 N N . ILE A 1 101 ? 94.959 -0.692 13.136 1.00 0.00 101 ILE A N 4
ATOM 7507 C CA . ILE A 1 101 ? 95.907 -1.669 12.593 1.00 0.00 101 ILE A CA 4
ATOM 7508 C C . ILE A 1 101 ? 96.823 -1.039 11.546 1.00 0.00 101 ILE A C 4
ATOM 7509 O O . ILE A 1 101 ? 96.369 -0.369 10.617 1.00 0.00 101 ILE A O 4
ATOM 7525 N N . GLU A 1 102 ? 98.125 -1.273 11.723 1.00 0.00 102 GLU A N 4
ATOM 7526 C CA . GLU A 1 102 ? 99.144 -0.746 10.817 1.00 0.00 102 GLU A CA 4
ATOM 7527 C C . GLU A 1 102 ? 100.300 -1.735 10.693 1.00 0.00 102 GLU A C 4
ATOM 7528 O O . GLU A 1 102 ? 100.422 -2.659 11.493 1.00 0.00 102 GLU A O 4
ATOM 7540 N N . HIS A 1 103 ? 101.156 -1.517 9.697 1.00 0.00 103 HIS A N 4
ATOM 7541 C CA . HIS A 1 103 ? 102.323 -2.379 9.477 1.00 0.00 103 HIS A CA 4
ATOM 7542 C C . HIS A 1 103 ? 103.484 -1.562 8.912 1.00 0.00 103 HIS A C 4
ATOM 7543 O O . HIS A 1 103 ? 103.280 -0.682 8.077 1.00 0.00 103 HIS A O 4
ATOM 7557 N N . LYS A 1 104 ? 104.704 -1.869 9.358 1.00 0.00 104 LYS A N 4
ATOM 7558 C CA . LYS A 1 104 ? 105.892 -1.162 8.870 1.00 0.00 104 LYS A CA 4
ATOM 7559 C C . LYS A 1 104 ? 106.499 -1.922 7.695 1.00 0.00 104 LYS A C 4
ATOM 7560 O O . LYS A 1 104 ? 106.666 -3.141 7.748 1.00 0.00 104 LYS A O 4
ATOM 7579 N N . VAL A 1 105 ? 106.819 -1.192 6.631 1.00 0.00 105 VAL A N 4
ATOM 7580 C CA . VAL A 1 105 ? 107.403 -1.788 5.427 1.00 0.00 105 VAL A CA 4
ATOM 7581 C C . VAL A 1 105 ? 108.507 -0.877 4.897 1.00 0.00 105 VAL A C 4
ATOM 7582 O O . VAL A 1 105 ? 108.375 0.343 4.935 1.00 0.00 105 VAL A O 4
ATOM 7595 N N . LYS A 1 106 ? 109.613 -1.468 4.429 1.00 0.00 106 LYS A N 4
ATOM 7596 C CA . LYS A 1 106 ? 110.744 -0.683 3.922 1.00 0.00 106 LYS A CA 4
ATOM 7597 C C . LYS A 1 106 ? 110.924 -0.849 2.412 1.00 0.00 106 LYS A C 4
ATOM 7598 O O . LYS A 1 106 ? 111.160 -1.955 1.916 1.00 0.00 106 LYS A O 4
ATOM 7617 N N . LEU A 1 107 ? 110.848 0.271 1.684 1.00 0.00 107 LEU A N 4
ATOM 7618 C CA . LEU A 1 107 ? 111.045 0.260 0.228 1.00 0.00 107 LEU A CA 4
ATOM 7619 C C . LEU A 1 107 ? 112.199 1.181 -0.112 1.00 0.00 107 LEU A C 4
ATOM 7620 O O . LEU A 1 107 ? 112.201 2.349 0.281 1.00 0.00 107 LEU A O 4
ATOM 7636 N N . GLU A 1 108 ? 113.179 0.663 -0.839 1.00 0.00 108 GLU A N 4
ATOM 7637 C CA . GLU A 1 108 ? 114.337 1.458 -1.225 1.00 0.00 108 GLU A CA 4
ATOM 7638 C C . GLU A 1 108 ? 114.459 1.468 -2.740 1.00 0.00 108 GLU A C 4
ATOM 7639 O O . GLU A 1 108 ? 114.594 0.410 -3.347 1.00 0.00 108 GLU A O 4
ATOM 7651 N N . ILE A 1 109 ? 114.428 2.650 -3.364 1.00 0.00 109 ILE A N 4
ATOM 7652 C CA . ILE A 1 109 ? 114.569 2.712 -4.826 1.00 0.00 109 ILE A CA 4
ATOM 7653 C C . ILE A 1 109 ? 115.934 3.316 -5.159 1.00 0.00 109 ILE A C 4
ATOM 7654 O O . ILE A 1 109 ? 116.233 4.462 -4.821 1.00 0.00 109 ILE A O 4
ATOM 7670 N N . GLN A 1 110 ? 116.762 2.483 -5.792 1.00 0.00 110 GLN A N 4
ATOM 7671 C CA . GLN A 1 110 ? 118.131 2.861 -6.147 1.00 0.00 110 GLN A CA 4
ATOM 7672 C C . GLN A 1 110 ? 118.192 3.574 -7.499 1.00 0.00 110 GLN A C 4
ATOM 7673 O O . GLN A 1 110 ? 117.466 4.539 -7.731 1.00 0.00 110 GLN A O 4
ATOM 7687 N N . GLN A 1 111 ? 119.075 3.108 -8.386 1.00 0.00 111 GLN A N 4
ATOM 7688 C CA . GLN A 1 111 ? 119.226 3.731 -9.702 1.00 0.00 111 GLN A CA 4
ATOM 7689 C C . GLN A 1 111 ? 119.688 2.706 -10.740 1.00 0.00 111 GLN A C 4
ATOM 7690 O O . GLN A 1 111 ? 120.304 1.702 -10.384 1.00 0.00 111 GLN A O 4
ATOM 7704 N N . LEU A 1 112 ? 119.363 2.967 -12.019 1.00 0.00 112 LEU A N 4
ATOM 7705 C CA . LEU A 1 112 ? 119.716 2.073 -13.141 1.00 0.00 112 LEU A CA 4
ATOM 7706 C C . LEU A 1 112 ? 120.827 1.083 -12.777 1.00 0.00 112 LEU A C 4
ATOM 7707 O O . LEU A 1 112 ? 120.553 -0.018 -12.299 1.00 0.00 112 LEU A O 4
ATOM 7723 N N . GLU A 1 113 ? 122.078 1.470 -13.021 1.00 0.00 113 GLU A N 4
ATOM 7724 C CA . GLU A 1 113 ? 123.220 0.597 -12.727 1.00 0.00 113 GLU A CA 4
ATOM 7725 C C . GLU A 1 113 ? 124.415 1.413 -12.245 1.00 0.00 113 GLU A C 4
ATOM 7726 O O . GLU A 1 113 ? 125.301 1.757 -13.027 1.00 0.00 113 GLU A O 4
ATOM 7738 N N . HIS A 1 114 ? 124.431 1.719 -10.947 1.00 0.00 114 HIS A N 4
ATOM 7739 C CA . HIS A 1 114 ? 125.520 2.498 -10.351 1.00 0.00 114 HIS A CA 4
ATOM 7740 C C . HIS A 1 114 ? 126.478 1.592 -9.584 1.00 0.00 114 HIS A C 4
ATOM 7741 O O . HIS A 1 114 ? 127.596 1.992 -9.256 1.00 0.00 114 HIS A O 4
ATOM 7755 N N . HIS A 1 115 ? 126.037 0.364 -9.301 1.00 0.00 115 HIS A N 4
ATOM 7756 C CA . HIS A 1 115 ? 126.863 -0.603 -8.569 1.00 0.00 115 HIS A CA 4
ATOM 7757 C C . HIS A 1 115 ? 127.161 -1.815 -9.443 1.00 0.00 115 HIS A C 4
ATOM 7758 O O . HIS A 1 115 ? 126.258 -2.417 -10.024 1.00 0.00 115 HIS A O 4
ATOM 7772 N N . HIS A 1 116 ? 128.442 -2.164 -9.534 1.00 0.00 116 HIS A N 4
ATOM 7773 C CA . HIS A 1 116 ? 128.877 -3.303 -10.342 1.00 0.00 116 HIS A CA 4
ATOM 7774 C C . HIS A 1 116 ? 128.993 -4.560 -9.484 1.00 0.00 116 HIS A C 4
ATOM 7775 O O . HIS A 1 116 ? 129.735 -5.484 -9.818 1.00 0.00 116 HIS A O 4
ATOM 7789 N N . HIS A 1 117 ? 128.259 -4.587 -8.377 1.00 0.00 117 HIS A N 4
ATOM 7790 C CA . HIS A 1 117 ? 128.291 -5.735 -7.477 1.00 0.00 117 HIS A CA 4
ATOM 7791 C C . HIS A 1 117 ? 127.832 -7.001 -8.196 1.00 0.00 117 HIS A C 4
ATOM 7792 O O . HIS A 1 117 ? 128.405 -8.074 -8.011 1.00 0.00 117 HIS A O 4
ATOM 7806 N N . HIS A 1 118 ? 126.791 -6.865 -9.008 1.00 0.00 118 HIS A N 4
ATOM 7807 C CA . HIS A 1 118 ? 126.248 -8.002 -9.746 1.00 0.00 118 HIS A CA 4
ATOM 7808 C C . HIS A 1 118 ? 127.318 -8.645 -10.629 1.00 0.00 118 HIS A C 4
ATOM 7809 O O . HIS A 1 118 ? 127.577 -8.188 -11.743 1.00 0.00 118 HIS A O 4
ATOM 7823 N N . HIS A 1 119 ? 127.933 -9.711 -10.123 1.00 0.00 119 HIS A N 4
ATOM 7824 C CA . HIS A 1 119 ? 128.971 -10.418 -10.868 1.00 0.00 119 HIS A CA 4
ATOM 7825 C C . HIS A 1 119 ? 129.974 -9.438 -11.469 1.00 0.00 119 HIS A C 4
ATOM 7826 O O . HIS A 1 119 ? 130.359 -8.512 -10.773 1.00 0.00 119 HIS A O 4
ATOM 7841 N N . ARG A 1 1 ? 98.578 -15.396 5.964 1.00 0.00 1 ARG A N 5
ATOM 7842 C CA . ARG A 1 1 ? 99.277 -16.638 5.532 1.00 0.00 1 ARG A CA 5
ATOM 7843 C C . ARG A 1 1 ? 99.994 -16.395 4.204 1.00 0.00 1 ARG A C 5
ATOM 7844 O O . ARG A 1 1 ? 99.437 -15.808 3.278 1.00 0.00 1 ARG A O 5
ATOM 7867 N N . MET A 1 2 ? 101.241 -16.850 4.130 1.00 0.00 2 MET A N 5
ATOM 7868 C CA . MET A 1 2 ? 102.047 -16.687 2.925 1.00 0.00 2 MET A CA 5
ATOM 7869 C C . MET A 1 2 ? 101.439 -17.469 1.756 1.00 0.00 2 MET A C 5
ATOM 7870 O O . MET A 1 2 ? 101.443 -17.003 0.616 1.00 0.00 2 MET A O 5
ATOM 7884 N N . ALA A 1 3 ? 100.931 -18.664 2.049 1.00 0.00 3 ALA A N 5
ATOM 7885 C CA . ALA A 1 3 ? 100.336 -19.518 1.018 1.00 0.00 3 ALA A CA 5
ATOM 7886 C C . ALA A 1 3 ? 99.499 -18.708 0.025 1.00 0.00 3 ALA A C 5
ATOM 7887 O O . ALA A 1 3 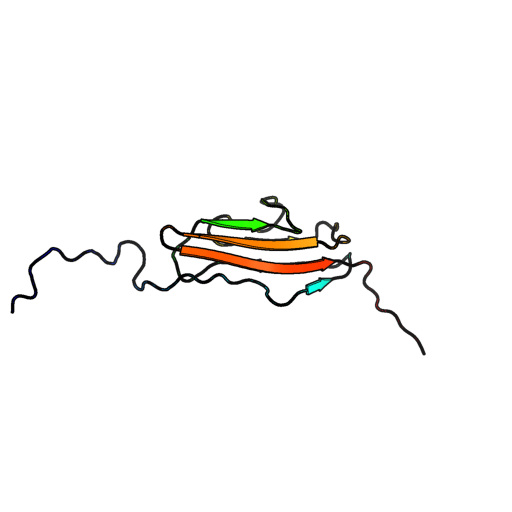? 98.318 -18.450 0.264 1.00 0.00 3 ALA A O 5
ATOM 7894 N N . HIS A 1 4 ? 100.109 -18.321 -1.098 1.00 0.00 4 HIS A N 5
ATOM 7895 C CA . HIS A 1 4 ? 99.389 -17.560 -2.119 1.00 0.00 4 HIS A CA 5
ATOM 7896 C C . HIS A 1 4 ? 98.429 -18.471 -2.890 1.00 0.00 4 HIS A C 5
ATOM 7897 O O . HIS A 1 4 ? 97.284 -18.103 -3.158 1.00 0.00 4 HIS A O 5
ATOM 7911 N N . GLU A 1 5 ? 98.913 -19.654 -3.255 1.00 0.00 5 GLU A N 5
ATOM 7912 C CA . GLU A 1 5 ? 98.106 -20.614 -4.009 1.00 0.00 5 GLU A CA 5
ATOM 7913 C C . GLU A 1 5 ? 97.045 -21.269 -3.125 1.00 0.00 5 GLU A C 5
ATOM 7914 O O . GLU A 1 5 ? 96.714 -22.441 -3.308 1.00 0.00 5 GLU A O 5
ATOM 7926 N N . GLY A 1 6 ? 96.512 -20.508 -2.175 1.00 0.00 6 GLY A N 5
ATOM 7927 C CA . GLY A 1 6 ? 95.486 -21.027 -1.273 1.00 0.00 6 GLY A CA 5
ATOM 7928 C C . GLY A 1 6 ? 94.101 -20.958 -1.912 1.00 0.00 6 GLY A C 5
ATOM 7929 O O . GLY A 1 6 ? 93.916 -21.352 -3.066 1.00 0.00 6 GLY A O 5
ATOM 7933 N N . ALA A 1 7 ? 93.132 -20.462 -1.151 1.00 0.00 7 ALA A N 5
ATOM 7934 C CA . ALA A 1 7 ? 91.761 -20.344 -1.639 1.00 0.00 7 ALA A CA 5
ATOM 7935 C C . ALA A 1 7 ? 91.668 -19.258 -2.706 1.00 0.00 7 ALA A C 5
ATOM 7936 O O . ALA A 1 7 ? 92.367 -18.246 -2.637 1.00 0.00 7 ALA A O 5
ATOM 7943 N N . LEU A 1 8 ? 90.797 -19.464 -3.693 1.00 0.00 8 LEU A N 5
ATOM 7944 C CA . LEU A 1 8 ? 90.631 -18.480 -4.759 1.00 0.00 8 LEU A CA 5
ATOM 7945 C C . LEU A 1 8 ? 89.830 -17.290 -4.243 1.00 0.00 8 LEU A C 5
ATOM 7946 O O . LEU A 1 8 ? 88.828 -17.455 -3.546 1.00 0.00 8 LEU A O 5
ATOM 7962 N N . THR A 1 9 ? 90.278 -16.093 -4.594 1.00 0.00 9 THR A N 5
ATOM 7963 C CA . THR A 1 9 ? 89.596 -14.882 -4.161 1.00 0.00 9 THR A CA 5
ATOM 7964 C C . THR A 1 9 ? 88.206 -14.804 -4.778 1.00 0.00 9 THR A C 5
ATOM 7965 O O . THR A 1 9 ? 87.947 -15.397 -5.826 1.00 0.00 9 THR A O 5
ATOM 7976 N N . GLY A 1 10 ? 87.318 -14.069 -4.123 1.00 0.00 10 GLY A N 5
ATOM 7977 C CA . GLY A 1 10 ? 85.957 -13.915 -4.610 1.00 0.00 10 GLY A CA 5
ATOM 7978 C C . GLY A 1 10 ? 85.269 -12.750 -3.910 1.00 0.00 10 GLY A C 5
ATOM 7979 O O . GLY A 1 10 ? 85.929 -11.874 -3.348 1.00 0.00 10 GLY A O 5
ATOM 7983 N N . VAL A 1 11 ? 83.942 -12.748 -3.944 1.00 0.00 11 VAL A N 5
ATOM 7984 C CA . VAL A 1 11 ? 83.175 -11.688 -3.304 1.00 0.00 11 VAL A CA 5
ATOM 7985 C C . VAL A 1 11 ? 82.944 -12.023 -1.838 1.00 0.00 11 VAL A C 5
ATOM 7986 O O . VAL A 1 11 ? 82.569 -13.145 -1.499 1.00 0.00 11 VAL A O 5
ATOM 7999 N N . THR A 1 12 ? 83.163 -11.041 -0.980 1.00 0.00 12 THR A N 5
ATOM 8000 C CA . THR A 1 12 ? 82.975 -11.228 0.449 1.00 0.00 12 THR A CA 5
ATOM 8001 C C . THR A 1 12 ? 81.532 -11.645 0.778 1.00 0.00 12 THR A C 5
ATOM 8002 O O . THR A 1 12 ? 81.140 -11.652 1.943 1.00 0.00 12 THR A O 5
ATOM 8013 N N . THR A 1 13 ? 80.746 -11.990 -0.247 1.00 0.00 13 THR A N 5
ATOM 8014 C CA . THR A 1 13 ? 79.361 -12.394 -0.027 1.00 0.00 13 THR A CA 5
ATOM 8015 C C . THR A 1 13 ? 78.635 -11.345 0.810 1.00 0.00 13 THR A C 5
ATOM 8016 O O . THR A 1 13 ? 78.690 -11.376 2.036 1.00 0.00 13 THR A O 5
ATOM 8027 N N . ASP A 1 14 ? 77.971 -10.408 0.128 1.00 0.00 14 ASP A N 5
ATOM 8028 C CA . ASP A 1 14 ? 77.241 -9.327 0.797 1.00 0.00 14 ASP A CA 5
ATOM 8029 C C . ASP A 1 14 ? 78.205 -8.189 1.144 1.00 0.00 14 ASP A C 5
ATOM 8030 O O . ASP A 1 14 ? 79.198 -8.395 1.843 1.00 0.00 14 ASP A O 5
ATOM 8039 N N . GLN A 1 15 ? 77.916 -6.997 0.625 1.00 0.00 15 GLN A N 5
ATOM 8040 C CA . GLN A 1 15 ? 78.774 -5.831 0.853 1.00 0.00 15 GLN A CA 5
ATOM 8041 C C . GLN A 1 15 ? 78.362 -5.048 2.104 1.00 0.00 15 GLN A C 5
ATOM 8042 O O . GLN A 1 15 ? 78.811 -3.920 2.312 1.00 0.00 15 GLN A O 5
ATOM 8056 N N . LYS A 1 16 ? 77.527 -5.660 2.944 1.00 0.00 16 LYS A N 5
ATOM 8057 C CA . LYS A 1 16 ? 77.080 -5.019 4.189 1.00 0.00 16 LYS A CA 5
ATOM 8058 C C . LYS A 1 16 ? 77.360 -5.929 5.385 1.00 0.00 16 LYS A C 5
ATOM 8059 O O . LYS A 1 16 ? 76.871 -5.684 6.490 1.00 0.00 16 LYS A O 5
ATOM 8078 N N . GLU A 1 17 ? 78.147 -6.982 5.162 1.00 0.00 17 GLU A N 5
ATOM 8079 C CA . GLU A 1 17 ? 78.478 -7.919 6.238 1.00 0.00 17 GLU A CA 5
ATOM 8080 C C . GLU A 1 17 ? 79.603 -7.365 7.099 1.00 0.00 17 GLU A C 5
ATOM 8081 O O . GLU A 1 17 ? 80.483 -6.659 6.607 1.00 0.00 17 GLU A O 5
ATOM 8093 N N . LYS A 1 18 ? 79.586 -7.706 8.387 1.00 0.00 18 LYS A N 5
ATOM 8094 C CA . LYS A 1 18 ? 80.630 -7.252 9.301 1.00 0.00 18 LYS A CA 5
ATOM 8095 C C . LYS A 1 18 ? 81.706 -8.318 9.435 1.00 0.00 18 LYS A C 5
ATOM 8096 O O . LYS A 1 18 ? 81.437 -9.425 9.904 1.00 0.00 18 LYS A O 5
ATOM 8115 N N . GLN A 1 19 ? 82.926 -7.992 9.013 1.00 0.00 19 GLN A N 5
ATOM 8116 C CA . GLN A 1 19 ? 84.037 -8.939 9.078 1.00 0.00 19 GLN A CA 5
ATOM 8117 C C . GLN A 1 19 ? 85.006 -8.514 10.174 1.00 0.00 19 GLN A C 5
ATOM 8118 O O . GLN A 1 19 ? 84.793 -7.501 10.838 1.00 0.00 19 GLN A O 5
ATOM 8132 N N . LYS A 1 20 ? 86.072 -9.286 10.361 1.00 0.00 20 LYS A N 5
ATOM 8133 C CA . LYS A 1 20 ? 87.060 -8.962 11.387 1.00 0.00 20 LYS A CA 5
ATOM 8134 C C . LYS A 1 20 ? 88.053 -7.925 10.838 1.00 0.00 20 LYS A C 5
ATOM 8135 O O . LYS A 1 20 ? 88.453 -8.021 9.677 1.00 0.00 20 LYS A O 5
ATOM 8154 N N . PRO A 1 21 ? 88.464 -6.944 11.616 1.00 0.00 21 PRO A N 5
ATOM 8155 C CA . PRO A 1 21 ? 89.426 -5.929 11.110 1.00 0.00 21 PRO A CA 5
ATOM 8156 C C . PRO A 1 21 ? 90.714 -6.598 10.633 1.00 0.00 21 PRO A C 5
ATOM 8157 O O . PRO A 1 21 ? 91.223 -7.495 11.301 1.00 0.00 21 PRO A O 5
ATOM 8168 N N . ASP A 1 22 ? 91.250 -6.124 9.503 1.00 0.00 22 ASP A N 5
ATOM 8169 C CA . ASP A 1 22 ? 92.500 -6.664 8.962 1.00 0.00 22 ASP A CA 5
ATOM 8170 C C . ASP A 1 22 ? 92.879 -5.993 7.639 1.00 0.00 22 ASP A C 5
ATOM 8171 O O . ASP A 1 22 ? 92.273 -6.262 6.598 1.00 0.00 22 ASP A O 5
ATOM 8180 N N . ILE A 1 23 ? 93.852 -5.085 7.689 1.00 0.00 23 ILE A N 5
ATOM 8181 C CA . ILE A 1 23 ? 94.269 -4.380 6.475 1.00 0.00 23 ILE A CA 5
ATOM 8182 C C . ILE A 1 23 ? 95.206 -5.243 5.626 1.00 0.00 23 ILE A C 5
ATOM 8183 O O . ILE A 1 23 ? 95.905 -6.115 6.137 1.00 0.00 23 ILE A O 5
ATOM 8199 N N . VAL A 1 24 ? 95.196 -4.989 4.320 1.00 0.00 24 VAL A N 5
ATOM 8200 C CA . VAL A 1 24 ? 96.022 -5.729 3.362 1.00 0.00 24 VAL A CA 5
ATOM 8201 C C . VAL A 1 24 ? 97.115 -4.815 2.800 1.00 0.00 24 VAL A C 5
ATOM 8202 O O . VAL A 1 24 ? 96.836 -3.683 2.392 1.00 0.00 24 VAL A O 5
ATOM 8215 N N . LEU A 1 25 ? 98.358 -5.315 2.773 1.00 0.00 25 LEU A N 5
ATOM 8216 C CA . LEU A 1 25 ? 99.487 -4.537 2.255 1.00 0.00 25 LEU A CA 5
ATOM 8217 C C . LEU A 1 25 ? 100.591 -5.469 1.740 1.00 0.00 25 LEU A C 5
ATOM 8218 O O . LEU A 1 25 ? 100.362 -6.664 1.552 1.00 0.00 25 LEU A O 5
ATOM 8234 N N . TYR A 1 26 ? 101.789 -4.923 1.523 1.00 0.00 26 TYR A N 5
ATOM 8235 C CA . TYR A 1 26 ? 102.908 -5.744 1.045 1.00 0.00 26 TYR A CA 5
ATOM 8236 C C . TYR A 1 26 ? 103.368 -6.681 2.182 1.00 0.00 26 TYR A C 5
ATOM 8237 O O . TYR A 1 26 ? 103.818 -6.197 3.221 1.00 0.00 26 TYR A O 5
ATOM 8255 N N . PRO A 1 27 ? 103.255 -7.994 2.038 1.00 0.00 27 PRO A N 5
ATOM 8256 C CA . PRO A 1 27 ? 103.666 -8.929 3.125 1.00 0.00 27 PRO A CA 5
ATOM 8257 C C . PRO A 1 27 ? 105.148 -8.776 3.478 1.00 0.00 27 PRO A C 5
ATOM 8258 O O . PRO A 1 27 ? 105.560 -9.084 4.597 1.00 0.00 27 PRO A O 5
ATOM 8269 N N . GLU A 1 28 ? 105.952 -8.304 2.520 1.00 0.00 28 GLU A N 5
ATOM 8270 C CA . GLU A 1 28 ? 107.387 -8.127 2.757 1.00 0.00 28 GLU A CA 5
ATOM 8271 C C . GLU A 1 28 ? 107.889 -6.845 2.084 1.00 0.00 28 GLU A C 5
ATOM 8272 O O . GLU A 1 28 ? 107.153 -6.220 1.319 1.00 0.00 28 GLU A O 5
ATOM 8284 N N . PRO A 1 29 ? 109.117 -6.433 2.338 1.00 0.00 29 PRO A N 5
ATOM 8285 C CA . PRO A 1 29 ? 109.689 -5.198 1.724 1.00 0.00 29 PRO A CA 5
ATOM 8286 C C . PRO A 1 29 ? 110.071 -5.422 0.255 1.00 0.00 29 PRO A C 5
ATOM 8287 O O . PRO A 1 29 ? 110.292 -6.559 -0.166 1.00 0.00 29 PRO A O 5
ATOM 8298 N N . VAL A 1 30 ? 110.156 -4.336 -0.522 1.00 0.00 30 VAL A N 5
ATOM 8299 C CA . VAL A 1 30 ? 110.526 -4.449 -1.942 1.00 0.00 30 VAL A CA 5
ATOM 8300 C C . VAL A 1 30 ? 111.474 -3.325 -2.364 1.00 0.00 30 VAL A C 5
ATOM 8301 O O . VAL A 1 30 ? 111.426 -2.210 -1.832 1.00 0.00 30 VAL A O 5
ATOM 8314 N N . ARG A 1 31 ? 112.349 -3.639 -3.325 1.00 0.00 31 ARG A N 5
ATOM 8315 C CA . ARG A 1 31 ? 113.330 -2.676 -3.827 1.00 0.00 31 ARG A CA 5
ATOM 8316 C C . ARG A 1 31 ? 113.318 -2.660 -5.358 1.00 0.00 31 ARG A C 5
ATOM 8317 O O . ARG A 1 31 ? 113.279 -3.720 -5.984 1.00 0.00 31 ARG A O 5
ATOM 8338 N N . VAL A 1 32 ? 113.361 -1.467 -5.966 1.00 0.00 32 VAL A N 5
ATOM 8339 C CA . VAL A 1 32 ? 113.361 -1.359 -7.433 1.00 0.00 32 VAL A CA 5
ATOM 8340 C C . VAL A 1 32 ? 114.513 -0.458 -7.889 1.00 0.00 32 VAL A C 5
ATOM 8341 O O . VAL A 1 32 ? 114.989 0.383 -7.128 1.00 0.00 32 VAL A O 5
ATOM 8354 N N . LEU A 1 33 ? 114.963 -0.644 -9.132 1.00 0.00 33 LEU A N 5
ATOM 8355 C CA . LEU A 1 33 ? 116.064 0.152 -9.673 1.00 0.00 33 LEU A CA 5
ATOM 8356 C C . LEU A 1 33 ? 115.513 1.284 -10.542 1.00 0.00 33 LEU A C 5
ATOM 8357 O O . LEU A 1 33 ? 114.599 1.075 -11.339 1.00 0.00 33 LEU A O 5
ATOM 8373 N N . GLU A 1 34 ? 116.068 2.482 -10.380 1.00 0.00 34 GLU A N 5
ATOM 8374 C CA . GLU A 1 34 ? 115.619 3.640 -11.154 1.00 0.00 34 GLU A CA 5
ATOM 8375 C C . GLU A 1 34 ? 115.504 3.307 -12.634 1.00 0.00 34 GLU A C 5
ATOM 8376 O O . GLU A 1 34 ? 116.380 2.658 -13.204 1.00 0.00 34 GLU A O 5
ATOM 8388 N N . GLY A 1 35 ? 114.408 3.744 -13.247 1.00 0.00 35 GLY A N 5
ATOM 8389 C CA . GLY A 1 35 ? 114.169 3.479 -14.665 1.00 0.00 35 GLY A CA 5
ATOM 8390 C C . GLY A 1 35 ? 113.152 2.361 -14.817 1.00 0.00 35 GLY A C 5
ATOM 8391 O O . GLY A 1 35 ? 112.774 1.988 -15.929 1.00 0.00 35 GLY A O 5
ATOM 8395 N N . GLU A 1 36 ? 112.707 1.840 -13.678 1.00 0.00 36 GLU A N 5
ATOM 8396 C CA . GLU A 1 36 ? 111.718 0.766 -13.648 1.00 0.00 36 GLU A CA 5
ATOM 8397 C C . GLU A 1 36 ? 110.410 1.270 -13.056 1.00 0.00 36 GLU A C 5
ATOM 8398 O O . GLU A 1 36 ? 110.387 1.767 -11.932 1.00 0.00 36 GLU A O 5
ATOM 8410 N N . THR A 1 37 ? 109.317 1.121 -13.792 1.00 0.00 37 THR A N 5
ATOM 8411 C CA . THR A 1 37 ? 108.022 1.549 -13.278 1.00 0.00 37 THR A CA 5
ATOM 8412 C C . THR A 1 37 ? 107.502 0.489 -12.320 1.00 0.00 37 THR A C 5
ATOM 8413 O O . THR A 1 37 ? 107.798 -0.696 -12.487 1.00 0.00 37 THR A O 5
ATOM 8424 N N . ALA A 1 38 ? 106.743 0.909 -11.310 1.00 0.00 38 ALA A N 5
ATOM 8425 C CA . ALA A 1 38 ? 106.210 -0.039 -10.324 1.00 0.00 38 ALA A CA 5
ATOM 8426 C C . ALA A 1 38 ? 104.725 0.191 -10.086 1.00 0.00 38 ALA A C 5
ATOM 8427 O O . ALA A 1 38 ? 104.133 1.126 -10.620 1.00 0.00 38 ALA A O 5
ATOM 8434 N N . ARG A 1 39 ? 104.138 -0.673 -9.265 1.00 0.00 39 ARG A N 5
ATOM 8435 C CA . ARG A 1 39 ? 102.719 -0.579 -8.926 1.00 0.00 39 ARG A CA 5
ATOM 8436 C C . ARG A 1 39 ? 102.470 -1.152 -7.533 1.00 0.00 39 ARG A C 5
ATOM 8437 O O . ARG A 1 39 ? 103.059 -2.165 -7.156 1.00 0.00 39 ARG A O 5
ATOM 8458 N N . PHE A 1 40 ? 101.582 -0.504 -6.778 1.00 0.00 40 PHE A N 5
ATOM 8459 C CA . PHE A 1 40 ? 101.241 -0.958 -5.427 1.00 0.00 40 PHE A CA 5
ATOM 8460 C C . PHE A 1 40 ? 99.739 -0.890 -5.213 1.00 0.00 40 PHE A C 5
ATOM 8461 O O . PHE A 1 40 ? 99.075 0.013 -5.720 1.00 0.00 40 PHE A O 5
ATOM 8478 N N . ARG A 1 41 ? 99.206 -1.839 -4.450 1.00 0.00 41 ARG A N 5
ATOM 8479 C CA . ARG A 1 41 ? 97.775 -1.873 -4.154 1.00 0.00 41 ARG A CA 5
ATOM 8480 C C . ARG A 1 41 ? 97.565 -2.120 -2.666 1.00 0.00 41 ARG A C 5
ATOM 8481 O O . ARG A 1 41 ? 98.367 -2.793 -2.023 1.00 0.00 41 ARG A O 5
ATOM 8502 N N . CYS A 1 42 ? 96.483 -1.576 -2.122 1.00 0.00 42 CYS A N 5
ATOM 8503 C CA . CYS A 1 42 ? 96.186 -1.751 -0.706 1.00 0.00 42 CYS A CA 5
ATOM 8504 C C . CYS A 1 42 ? 94.696 -1.555 -0.452 1.00 0.00 42 CYS A C 5
ATOM 8505 O O . CYS A 1 42 ? 94.078 -0.627 -0.971 1.00 0.00 42 CYS A O 5
ATOM 8513 N N . ARG A 1 43 ? 94.125 -2.455 0.334 1.00 0.00 43 ARG A N 5
ATOM 8514 C CA . ARG A 1 43 ? 92.699 -2.423 0.655 1.00 0.00 43 ARG A CA 5
ATOM 8515 C C . ARG A 1 43 ? 92.535 -2.569 2.162 1.00 0.00 43 ARG A C 5
ATOM 8516 O O . ARG A 1 43 ? 93.519 -2.800 2.856 1.00 0.00 43 ARG A O 5
ATOM 8537 N N . VAL A 1 44 ? 91.307 -2.469 2.679 1.00 0.00 44 VAL A N 5
ATOM 8538 C CA . VAL A 1 44 ? 91.057 -2.641 4.113 1.00 0.00 44 VAL A CA 5
ATOM 8539 C C . VAL A 1 44 ? 90.065 -3.792 4.293 1.00 0.00 44 VAL A C 5
ATOM 8540 O O . VAL A 1 44 ? 89.465 -4.254 3.320 1.00 0.00 44 VAL A O 5
ATOM 8553 N N . THR A 1 45 ? 89.855 -4.230 5.535 1.00 0.00 45 THR A N 5
ATOM 8554 C CA . THR A 1 45 ? 88.884 -5.292 5.805 1.00 0.00 45 THR A CA 5
ATOM 8555 C C . THR A 1 45 ? 88.209 -5.052 7.155 1.00 0.00 45 THR A C 5
ATOM 8556 O O . THR A 1 45 ? 88.786 -4.410 8.034 1.00 0.00 45 THR A O 5
ATOM 8567 N N . GLY A 1 46 ? 86.996 -5.589 7.327 1.00 0.00 46 GLY A N 5
ATOM 8568 C CA . GLY A 1 46 ? 86.271 -5.445 8.592 1.00 0.00 46 GLY A CA 5
ATOM 8569 C C . GLY A 1 46 ? 84.979 -4.645 8.444 1.00 0.00 46 GLY A C 5
ATOM 8570 O O . GLY A 1 46 ? 83.890 -5.176 8.647 1.00 0.00 46 GLY A O 5
ATOM 8574 N N . TYR A 1 47 ? 85.109 -3.355 8.139 1.00 0.00 47 TYR A N 5
ATOM 8575 C CA . TYR A 1 47 ? 83.942 -2.467 8.024 1.00 0.00 47 TYR A CA 5
ATOM 8576 C C . TYR A 1 47 ? 84.074 -1.513 6.821 1.00 0.00 47 TYR A C 5
ATOM 8577 O O . TYR A 1 47 ? 85.183 -1.101 6.490 1.00 0.00 47 TYR A O 5
ATOM 8595 N N . PRO A 1 48 ? 82.981 -1.130 6.169 1.00 0.00 48 PRO A N 5
ATOM 8596 C CA . PRO A 1 48 ? 83.050 -0.190 5.015 1.00 0.00 48 PRO A CA 5
ATOM 8597 C C . PRO A 1 48 ? 83.940 1.023 5.322 1.00 0.00 48 PRO A C 5
ATOM 8598 O O . PRO A 1 48 ? 84.282 1.286 6.472 1.00 0.00 48 PRO A O 5
ATOM 8609 N N . GLN A 1 49 ? 84.275 1.739 4.257 1.00 0.00 49 GLN A N 5
ATOM 8610 C CA . GLN A 1 49 ? 85.109 2.949 4.300 1.00 0.00 49 GLN A CA 5
ATOM 8611 C C . GLN A 1 49 ? 85.482 3.415 5.715 1.00 0.00 49 GLN A C 5
ATOM 8612 O O . GLN A 1 49 ? 84.898 4.372 6.226 1.00 0.00 49 GLN A O 5
ATOM 8626 N N . PRO A 1 50 ? 86.468 2.803 6.326 1.00 0.00 50 PRO A N 5
ATOM 8627 C CA . PRO A 1 50 ? 86.962 3.211 7.674 1.00 0.00 50 PRO A CA 5
ATOM 8628 C C . PRO A 1 50 ? 87.879 4.431 7.533 1.00 0.00 50 PRO A C 5
ATOM 8629 O O . PRO A 1 50 ? 87.772 5.176 6.563 1.00 0.00 50 PRO A O 5
ATOM 8640 N N . LYS A 1 51 ? 88.810 4.609 8.468 1.00 0.00 51 LYS A N 5
ATOM 8641 C CA . LYS A 1 51 ? 89.763 5.715 8.367 1.00 0.00 51 LYS A CA 5
ATOM 8642 C C . LYS A 1 51 ? 91.001 5.185 7.647 1.00 0.00 51 LYS A C 5
ATOM 8643 O O . LYS A 1 51 ? 91.552 4.159 8.040 1.00 0.00 51 LYS A O 5
ATOM 8662 N N . VAL A 1 52 ? 91.421 5.858 6.578 1.00 0.00 52 VAL A N 5
ATOM 8663 C CA . VAL A 1 52 ? 92.583 5.408 5.800 1.00 0.00 52 VAL A CA 5
ATOM 8664 C C . VAL A 1 52 ? 93.617 6.520 5.654 1.00 0.00 52 VAL A C 5
ATOM 8665 O O . VAL A 1 52 ? 93.283 7.654 5.311 1.00 0.00 52 VAL A O 5
ATOM 8678 N N . ASN A 1 53 ? 94.877 6.179 5.908 1.00 0.00 53 ASN A N 5
ATOM 8679 C CA . ASN A 1 53 ? 95.972 7.142 5.793 1.00 0.00 53 ASN A CA 5
ATOM 8680 C C . ASN A 1 53 ? 97.219 6.429 5.293 1.00 0.00 53 ASN A C 5
ATOM 8681 O O . ASN A 1 53 ? 97.582 5.374 5.816 1.00 0.00 53 ASN A O 5
ATOM 8692 N N . TRP A 1 54 ? 97.861 6.983 4.255 1.00 0.00 54 TRP A N 5
ATOM 8693 C CA . TRP A 1 54 ? 99.054 6.348 3.681 1.00 0.00 54 TRP A CA 5
ATOM 8694 C C . TRP A 1 54 ? 100.264 7.260 3.813 1.00 0.00 54 TRP A C 5
ATOM 8695 O O . TRP A 1 54 ? 100.154 8.476 3.685 1.00 0.00 54 TRP A O 5
ATOM 8716 N N . TYR A 1 55 ? 101.424 6.653 4.038 1.00 0.00 55 TYR A N 5
ATOM 8717 C CA . TYR A 1 55 ? 102.674 7.397 4.154 1.00 0.00 55 TYR A CA 5
ATOM 8718 C C . TYR A 1 55 ? 103.659 6.873 3.114 1.00 0.00 55 TYR A C 5
ATOM 8719 O O . TYR A 1 55 ? 104.249 5.815 3.295 1.00 0.00 55 TYR A O 5
ATOM 8737 N N . LEU A 1 56 ? 103.830 7.608 2.017 1.00 0.00 56 LEU A N 5
ATOM 8738 C CA . LEU A 1 56 ? 104.749 7.181 0.960 1.00 0.00 56 LEU A CA 5
ATOM 8739 C C . LEU A 1 56 ? 106.134 7.721 1.255 1.00 0.00 56 LEU A C 5
ATOM 8740 O O . LEU A 1 56 ? 106.275 8.892 1.585 1.00 0.00 56 LEU A O 5
ATOM 8756 N N . ASN A 1 57 ? 107.169 6.897 1.122 1.00 0.00 57 ASN A N 5
ATOM 8757 C CA . ASN A 1 57 ? 108.516 7.373 1.388 1.00 0.00 57 ASN A CA 5
ATOM 8758 C C . ASN A 1 57 ? 108.580 8.050 2.758 1.00 0.00 57 ASN A C 5
ATOM 8759 O O . ASN A 1 57 ? 109.589 8.664 3.103 1.00 0.00 57 ASN A O 5
ATOM 8770 N N . GLY A 1 58 ? 107.497 7.924 3.533 1.00 0.00 58 GLY A N 5
ATOM 8771 C CA . GLY A 1 58 ? 107.418 8.538 4.862 1.00 0.00 58 GLY A CA 5
ATOM 8772 C C . GLY A 1 58 ? 106.712 9.888 4.758 1.00 0.00 58 GLY A C 5
ATOM 8773 O O . GLY A 1 58 ? 106.832 10.745 5.636 1.00 0.00 58 GLY A O 5
ATOM 8777 N N . GLN A 1 59 ? 105.979 10.056 3.656 1.00 0.00 59 GLN A N 5
ATOM 8778 C CA . GLN A 1 59 ? 105.237 11.286 3.371 1.00 0.00 59 GLN A CA 5
ATOM 8779 C C . GLN A 1 59 ? 103.752 10.974 3.161 1.00 0.00 59 GLN A C 5
ATOM 8780 O O . GLN A 1 59 ? 103.398 10.029 2.457 1.00 0.00 59 GLN A O 5
ATOM 8794 N N . LEU A 1 60 ? 102.891 11.760 3.803 1.00 0.00 60 LEU A N 5
ATOM 8795 C CA . LEU A 1 60 ? 101.440 11.550 3.720 1.00 0.00 60 LEU A CA 5
ATOM 8796 C C . LEU A 1 60 ? 100.804 12.253 2.507 1.00 0.00 60 LEU A C 5
ATOM 8797 O O . LEU A 1 60 ? 101.304 13.272 2.039 1.00 0.00 60 LEU A O 5
ATOM 8813 N N . ILE A 1 61 ? 99.689 11.666 2.018 1.00 0.00 61 ILE A N 5
ATOM 8814 C CA . ILE A 1 61 ? 98.927 12.207 0.873 1.00 0.00 61 ILE A CA 5
ATOM 8815 C C . ILE A 1 61 ? 99.732 12.282 -0.432 1.00 0.00 61 ILE A C 5
ATOM 8816 O O . ILE A 1 61 ? 100.649 13.091 -0.585 1.00 0.00 61 ILE A O 5
ATOM 8832 N N . ARG A 1 62 ? 99.297 11.455 -1.393 1.00 0.00 62 ARG A N 5
ATOM 8833 C CA . ARG A 1 62 ? 99.877 11.430 -2.742 1.00 0.00 62 ARG A CA 5
ATOM 8834 C C . ARG A 1 62 ? 99.000 12.271 -3.660 1.00 0.00 62 ARG A C 5
ATOM 8835 O O . ARG A 1 62 ? 97.824 12.489 -3.379 1.00 0.00 62 ARG A O 5
ATOM 8856 N N . LYS A 1 63 ? 99.571 12.740 -4.758 1.00 0.00 63 LYS A N 5
ATOM 8857 C CA . LYS A 1 63 ? 98.809 13.548 -5.694 1.00 0.00 63 LYS A CA 5
ATOM 8858 C C . LYS A 1 63 ? 97.642 12.744 -6.267 1.00 0.00 63 LYS A C 5
ATOM 8859 O O . LYS A 1 63 ? 97.741 11.537 -6.480 1.00 0.00 63 LYS A O 5
ATOM 8878 N N . SER A 1 64 ? 96.527 13.432 -6.480 1.00 0.00 64 SER A N 5
ATOM 8879 C CA . SER A 1 64 ? 95.309 12.809 -6.992 1.00 0.00 64 SER A CA 5
ATOM 8880 C C . SER A 1 64 ? 95.413 12.497 -8.485 1.00 0.00 64 SER A C 5
ATOM 8881 O O . SER A 1 64 ? 96.432 11.999 -8.932 1.00 0.00 64 SER A O 5
ATOM 8889 N N . LYS A 1 65 ? 94.320 12.760 -9.212 1.00 0.00 65 LYS A N 5
ATOM 8890 C CA . LYS A 1 65 ? 94.197 12.496 -10.664 1.00 0.00 65 LYS A CA 5
ATOM 8891 C C . LYS A 1 65 ? 95.489 12.040 -11.360 1.00 0.00 65 LYS A C 5
ATOM 8892 O O . LYS A 1 65 ? 95.449 11.106 -12.162 1.00 0.00 65 LYS A O 5
ATOM 8911 N N . ARG A 1 66 ? 96.621 12.674 -11.086 1.00 0.00 66 ARG A N 5
ATOM 8912 C CA . ARG A 1 66 ? 97.859 12.264 -11.744 1.00 0.00 66 ARG A CA 5
ATOM 8913 C C . ARG A 1 66 ? 98.155 10.806 -11.406 1.00 0.00 66 ARG A C 5
ATOM 8914 O O . ARG A 1 66 ? 98.674 10.058 -12.234 1.00 0.00 66 ARG A O 5
ATOM 8935 N N . PHE A 1 67 ? 97.766 10.399 -10.201 1.00 0.00 67 PHE A N 5
ATOM 8936 C CA . PHE A 1 67 ? 97.926 9.019 -9.747 1.00 0.00 67 PHE A CA 5
ATOM 8937 C C . PHE A 1 67 ? 96.549 8.484 -9.374 1.00 0.00 67 PHE A C 5
ATOM 8938 O O . PHE A 1 67 ? 95.667 9.250 -8.986 1.00 0.00 67 PHE A O 5
ATOM 8955 N N . ARG A 1 68 ? 96.353 7.183 -9.526 1.00 0.00 68 ARG A N 5
ATOM 8956 C CA . ARG A 1 68 ? 95.049 6.590 -9.233 1.00 0.00 68 ARG A CA 5
ATOM 8957 C C . ARG A 1 68 ? 94.834 6.430 -7.726 1.00 0.00 68 ARG A C 5
ATOM 8958 O O . ARG A 1 68 ? 95.536 5.662 -7.060 1.00 0.00 68 ARG A O 5
ATOM 8979 N N . VAL A 1 69 ? 93.824 7.134 -7.197 1.00 0.00 69 VAL A N 5
ATOM 8980 C CA . VAL A 1 69 ? 93.491 7.041 -5.775 1.00 0.00 69 VAL A CA 5
ATOM 8981 C C . VAL A 1 69 ? 91.981 7.187 -5.570 1.00 0.00 69 VAL A C 5
ATOM 8982 O O . VAL A 1 69 ? 91.368 8.139 -6.052 1.00 0.00 69 VAL A O 5
ATOM 8995 N N . ARG A 1 70 ? 91.394 6.250 -4.829 1.00 0.00 70 ARG A N 5
ATOM 8996 C CA . ARG A 1 70 ? 89.960 6.281 -4.530 1.00 0.00 70 ARG A CA 5
ATOM 8997 C C . ARG A 1 70 ? 89.790 6.207 -3.024 1.00 0.00 70 ARG A C 5
ATOM 8998 O O . ARG A 1 70 ? 89.913 5.142 -2.426 1.00 0.00 70 ARG A O 5
ATOM 9019 N N . TYR A 1 71 ? 89.531 7.345 -2.403 1.00 0.00 71 TYR A N 5
ATOM 9020 C CA . TYR A 1 71 ? 89.393 7.370 -0.959 1.00 0.00 71 TYR A CA 5
ATOM 9021 C C . TYR A 1 71 ? 88.065 6.741 -0.543 1.00 0.00 71 TYR A C 5
ATOM 9022 O O . TYR A 1 71 ? 87.059 7.436 -0.394 1.00 0.00 71 TYR A O 5
ATOM 9040 N N . ASP A 1 72 ? 88.085 5.419 -0.352 1.00 0.00 72 ASP A N 5
ATOM 9041 C CA . ASP A 1 72 ? 86.900 4.662 0.050 1.00 0.00 72 ASP A CA 5
ATOM 9042 C C . ASP A 1 72 ? 87.315 3.246 0.445 1.00 0.00 72 ASP A C 5
ATOM 9043 O O . ASP A 1 72 ? 86.557 2.293 0.271 1.00 0.00 72 ASP A O 5
ATOM 9052 N N . GLY A 1 73 ? 88.537 3.116 0.962 1.00 0.00 73 GLY A N 5
ATOM 9053 C CA . GLY A 1 73 ? 89.073 1.815 1.367 1.00 0.00 73 GLY A CA 5
ATOM 9054 C C . GLY A 1 73 ? 90.115 1.325 0.365 1.00 0.00 73 GLY A C 5
ATOM 9055 O O . GLY A 1 73 ? 90.850 0.368 0.644 1.00 0.00 73 GLY A O 5
ATOM 9059 N N . ILE A 1 74 ? 90.140 1.952 -0.824 1.00 0.00 74 ILE A N 5
ATOM 9060 C CA . ILE A 1 74 ? 91.069 1.550 -1.890 1.00 0.00 74 ILE A CA 5
ATOM 9061 C C . ILE A 1 74 ? 92.089 2.641 -2.204 1.00 0.00 74 ILE A C 5
ATOM 9062 O O . ILE A 1 74 ? 91.731 3.787 -2.448 1.00 0.00 74 ILE A O 5
ATOM 9078 N N . HIS A 1 75 ? 93.364 2.278 -2.197 1.00 0.00 75 HIS A N 5
ATOM 9079 C CA . HIS A 1 75 ? 94.434 3.244 -2.486 1.00 0.00 75 HIS A CA 5
ATOM 9080 C C . HIS A 1 75 ? 95.526 2.620 -3.359 1.00 0.00 75 HIS A C 5
ATOM 9081 O O . HIS A 1 75 ? 96.299 1.779 -2.899 1.00 0.00 75 HIS A O 5
ATOM 9095 N N . TYR A 1 76 ? 95.590 3.053 -4.621 1.00 0.00 76 TYR A N 5
ATOM 9096 C CA . TYR A 1 76 ? 96.602 2.549 -5.556 1.00 0.00 76 TYR A CA 5
ATOM 9097 C C . TYR A 1 76 ? 97.721 3.586 -5.682 1.00 0.00 76 TYR A C 5
ATOM 9098 O O . TYR A 1 76 ? 97.503 4.692 -6.175 1.00 0.00 76 TYR A O 5
ATOM 9116 N N . LEU A 1 77 ? 98.923 3.207 -5.244 1.00 0.00 77 LEU A N 5
ATOM 9117 C CA . LEU A 1 77 ? 100.094 4.088 -5.314 1.00 0.00 77 LEU A CA 5
ATOM 9118 C C . LEU A 1 77 ? 101.028 3.612 -6.432 1.00 0.00 77 LEU A C 5
ATOM 9119 O O . LEU A 1 77 ? 101.652 2.560 -6.303 1.00 0.00 77 LEU A O 5
ATOM 9135 N N . ASP A 1 78 ? 101.097 4.358 -7.539 1.00 0.00 78 ASP A N 5
ATOM 9136 C CA . ASP A 1 78 ? 101.938 3.953 -8.680 1.00 0.00 78 ASP A CA 5
ATOM 9137 C C . ASP A 1 78 ? 103.018 4.984 -9.022 1.00 0.00 78 ASP A C 5
ATOM 9138 O O . ASP A 1 78 ? 102.837 6.184 -8.839 1.00 0.00 78 ASP A O 5
ATOM 9147 N N . ILE A 1 79 ? 104.130 4.472 -9.557 1.00 0.00 79 ILE A N 5
ATOM 9148 C CA . ILE A 1 79 ? 105.266 5.291 -9.995 1.00 0.00 79 ILE A CA 5
ATOM 9149 C C . ILE A 1 79 ? 105.531 4.984 -11.463 1.00 0.00 79 ILE A C 5
ATOM 9150 O O . ILE A 1 79 ? 105.014 3.995 -11.985 1.00 0.00 79 ILE A O 5
ATOM 9166 N N . VAL A 1 80 ? 106.318 5.821 -12.142 1.00 0.00 80 VAL A N 5
ATOM 9167 C CA . VAL A 1 80 ? 106.596 5.608 -13.558 1.00 0.00 80 VAL A CA 5
ATOM 9168 C C . VAL A 1 80 ? 108.083 5.743 -13.833 1.00 0.00 80 VAL A C 5
ATOM 9169 O O . VAL A 1 80 ? 108.844 6.168 -12.971 1.00 0.00 80 VAL A O 5
ATOM 9182 N N . ASP A 1 81 ? 108.474 5.359 -15.041 1.00 0.00 81 ASP A N 5
ATOM 9183 C CA . ASP A 1 81 ? 109.869 5.421 -15.459 1.00 0.00 81 ASP A CA 5
ATOM 9184 C C . ASP A 1 81 ? 110.437 6.835 -15.305 1.00 0.00 81 ASP A C 5
ATOM 9185 O O . ASP A 1 81 ? 110.709 7.515 -16.294 1.00 0.00 81 ASP A O 5
ATOM 9194 N N . CYS A 1 82 ? 110.631 7.242 -14.047 1.00 0.00 82 CYS A N 5
ATOM 9195 C CA . CYS A 1 82 ? 111.189 8.553 -13.704 1.00 0.00 82 CYS A CA 5
ATOM 9196 C C . CYS A 1 82 ? 110.793 8.937 -12.277 1.00 0.00 82 CYS A C 5
ATOM 9197 O O . CYS A 1 82 ? 109.697 8.608 -11.825 1.00 0.00 82 CYS A O 5
ATOM 9205 N N . LYS A 1 83 ? 111.707 9.617 -11.575 1.00 0.00 83 LYS A N 5
ATOM 9206 C CA . LYS A 1 83 ? 111.478 10.036 -10.190 1.00 0.00 83 LYS A CA 5
ATOM 9207 C C . LYS A 1 83 ? 111.340 8.815 -9.290 1.00 0.00 83 LYS A C 5
ATOM 9208 O O . LYS A 1 83 ? 110.295 8.609 -8.673 1.00 0.00 83 LYS A O 5
ATOM 9227 N N . SER A 1 84 ? 112.396 7.997 -9.219 1.00 0.00 84 SER A N 5
ATOM 9228 C CA . SER A 1 84 ? 112.374 6.795 -8.398 1.00 0.00 84 SER A CA 5
ATOM 9229 C C . SER A 1 84 ? 113.632 6.695 -7.525 1.00 0.00 84 SER A C 5
ATOM 9230 O O . SER A 1 84 ? 113.548 6.274 -6.384 1.00 0.00 84 SER A O 5
ATOM 9238 N N . TYR A 1 85 ? 114.788 7.071 -8.085 1.00 0.00 85 TYR A N 5
ATOM 9239 C CA . TYR A 1 85 ? 116.074 7.001 -7.363 1.00 0.00 85 TYR A CA 5
ATOM 9240 C C . TYR A 1 85 ? 116.044 7.740 -6.016 1.00 0.00 85 TYR A C 5
ATOM 9241 O O . TYR A 1 85 ? 116.710 8.763 -5.839 1.00 0.00 85 TYR A O 5
ATOM 9259 N N . ASP A 1 86 ? 115.251 7.240 -5.069 1.00 0.00 86 ASP A N 5
ATOM 9260 C CA . ASP A 1 86 ? 115.141 7.871 -3.758 1.00 0.00 86 ASP A CA 5
ATOM 9261 C C . ASP A 1 86 ? 114.757 6.822 -2.713 1.00 0.00 86 ASP A C 5
ATOM 9262 O O . ASP A 1 86 ? 113.644 6.294 -2.728 1.00 0.00 86 ASP A O 5
ATOM 9271 N N . THR A 1 87 ? 115.694 6.473 -1.834 1.00 0.00 87 THR A N 5
ATOM 9272 C CA . THR A 1 87 ? 115.420 5.447 -0.828 1.00 0.00 87 THR A CA 5
ATOM 9273 C C . THR A 1 87 ? 114.659 6.027 0.363 1.00 0.00 87 THR A C 5
ATOM 9274 O O . THR A 1 87 ? 115.141 6.953 1.019 1.00 0.00 87 THR A O 5
ATOM 9285 N N . GLY A 1 88 ? 113.467 5.480 0.652 1.00 0.00 88 GLY A N 5
ATOM 9286 C CA . GLY A 1 88 ? 112.665 5.966 1.778 1.00 0.00 88 GLY A CA 5
ATOM 9287 C C . GLY A 1 88 ? 111.925 4.813 2.456 1.00 0.00 88 GLY A C 5
ATOM 9288 O O . GLY A 1 88 ? 112.381 3.660 2.433 1.00 0.00 88 GLY A O 5
ATOM 9292 N N . GLU A 1 89 ? 110.773 5.116 3.060 1.00 0.00 89 GLU A N 5
ATOM 9293 C CA . GLU A 1 89 ? 109.995 4.073 3.740 1.00 0.00 89 GLU A CA 5
ATOM 9294 C C . GLU A 1 89 ? 108.497 4.306 3.597 1.00 0.00 89 GLU A C 5
ATOM 9295 O O . GLU A 1 89 ? 108.036 5.445 3.540 1.00 0.00 89 GLU A O 5
ATOM 9307 N N . VAL A 1 90 ? 107.737 3.207 3.531 1.00 0.00 90 VAL A N 5
ATOM 9308 C CA . VAL A 1 90 ? 106.285 3.273 3.389 1.00 0.00 90 VAL A CA 5
ATOM 9309 C C . VAL A 1 90 ? 105.615 2.614 4.592 1.00 0.00 90 VAL A C 5
ATOM 9310 O O . VAL A 1 90 ? 106.123 1.635 5.138 1.00 0.00 90 VAL A O 5
ATOM 9323 N N . LYS A 1 91 ? 104.475 3.160 4.997 1.00 0.00 91 LYS A N 5
ATOM 9324 C CA . LYS A 1 91 ? 103.721 2.630 6.129 1.00 0.00 91 LYS A CA 5
ATOM 9325 C C . LYS A 1 91 ? 102.228 2.783 5.857 1.00 0.00 91 LYS A C 5
ATOM 9326 O O . LYS A 1 91 ? 101.768 3.871 5.514 1.00 0.00 91 LYS A O 5
ATOM 9345 N N . VAL A 1 92 ? 101.474 1.691 6.004 1.00 0.00 92 VAL A N 5
ATOM 9346 C CA . VAL A 1 92 ? 100.026 1.718 5.762 1.00 0.00 92 VAL A CA 5
ATOM 9347 C C . VAL A 1 92 ? 99.301 1.454 7.069 1.00 0.00 92 VAL A C 5
ATOM 9348 O O . VAL A 1 92 ? 99.663 0.550 7.811 1.00 0.00 92 VAL A O 5
ATOM 9361 N N . THR A 1 93 ? 98.281 2.248 7.351 1.00 0.00 93 THR A N 5
ATOM 9362 C CA . THR A 1 93 ? 97.521 2.083 8.586 1.00 0.00 93 THR A CA 5
ATOM 9363 C C . THR A 1 93 ? 96.061 2.454 8.367 1.00 0.00 93 THR A C 5
ATOM 9364 O O . THR A 1 93 ? 95.736 3.232 7.468 1.00 0.00 93 THR A O 5
ATOM 9375 N N . ALA A 1 94 ? 95.184 1.905 9.201 1.00 0.00 94 ALA A N 5
ATOM 9376 C CA . ALA A 1 94 ? 93.761 2.189 9.107 1.00 0.00 94 ALA A CA 5
ATOM 9377 C C . ALA A 1 94 ? 93.162 2.012 10.490 1.00 0.00 94 ALA A C 5
ATOM 9378 O O . ALA A 1 94 ? 93.647 1.196 11.268 1.00 0.00 94 ALA A O 5
ATOM 9385 N N . GLU A 1 95 ? 92.133 2.785 10.816 1.00 0.00 95 GLU A N 5
ATOM 9386 C CA . GLU A 1 95 ? 91.527 2.696 12.141 1.00 0.00 95 GLU A CA 5
ATOM 9387 C C . GLU A 1 95 ? 90.007 2.692 12.078 1.00 0.00 95 GLU A C 5
ATOM 9388 O O . GLU A 1 95 ? 89.374 3.717 11.824 1.00 0.00 95 GLU A O 5
ATOM 9400 N N . ASN A 1 96 ? 89.428 1.529 12.352 1.00 0.00 96 ASN A N 5
ATOM 9401 C CA . ASN A 1 96 ? 87.985 1.383 12.365 1.00 0.00 96 ASN A CA 5
ATOM 9402 C C . ASN A 1 96 ? 87.468 1.807 13.740 1.00 0.00 96 ASN A C 5
ATOM 9403 O O . ASN A 1 96 ? 88.273 2.063 14.638 1.00 0.00 96 ASN A O 5
ATOM 9414 N N . PRO A 1 97 ? 86.177 1.909 13.945 1.00 0.00 97 PRO A N 5
ATOM 9415 C CA . PRO A 1 97 ? 85.637 2.340 15.263 1.00 0.00 97 PRO A CA 5
ATOM 9416 C C . PRO A 1 97 ? 85.789 1.260 16.337 1.00 0.00 97 PRO A C 5
ATOM 9417 O O . PRO A 1 97 ? 85.664 1.544 17.529 1.00 0.00 97 PRO A O 5
ATOM 9428 N N . GLU A 1 98 ? 86.028 0.017 15.912 1.00 0.00 98 GLU A N 5
ATOM 9429 C CA . GLU A 1 98 ? 86.159 -1.096 16.856 1.00 0.00 98 GLU A CA 5
ATOM 9430 C C . GLU A 1 98 ? 87.608 -1.582 16.996 1.00 0.00 98 GLU A C 5
ATOM 9431 O O . GLU A 1 98 ? 87.866 -2.517 17.750 1.00 0.00 98 GLU A O 5
ATOM 9443 N N . GLY A 1 99 ? 88.554 -0.974 16.276 1.00 0.00 99 GLY A N 5
ATOM 9444 C CA . GLY A 1 99 ? 89.937 -1.421 16.375 1.00 0.00 99 GLY A CA 5
ATOM 9445 C C . GLY A 1 99 ? 90.911 -0.488 15.659 1.00 0.00 99 GLY A C 5
ATOM 9446 O O . GLY A 1 99 ? 90.516 0.483 15.011 1.00 0.00 99 GLY A O 5
ATOM 9450 N N . VAL A 1 100 ? 92.193 -0.818 15.798 1.00 0.00 100 VAL A N 5
ATOM 9451 C CA . VAL A 1 100 ? 93.287 -0.053 15.188 1.00 0.00 100 VAL A CA 5
ATOM 9452 C C . VAL A 1 100 ? 94.357 -1.006 14.646 1.00 0.00 100 VAL A C 5
ATOM 9453 O O . VAL A 1 100 ? 94.743 -1.963 15.322 1.00 0.00 100 VAL A O 5
ATOM 9466 N N . ILE A 1 101 ? 94.847 -0.730 13.431 1.00 0.00 101 ILE A N 5
ATOM 9467 C CA . ILE A 1 101 ? 95.887 -1.567 12.818 1.00 0.00 101 ILE A CA 5
ATOM 9468 C C . ILE A 1 101 ? 96.942 -0.704 12.131 1.00 0.00 101 ILE A C 5
ATOM 9469 O O . ILE A 1 101 ? 96.659 0.401 11.671 1.00 0.00 101 ILE A O 5
ATOM 9485 N N . GLU A 1 102 ? 98.160 -1.235 12.058 1.00 0.00 102 GLU A N 5
ATOM 9486 C CA . GLU A 1 102 ? 99.271 -0.539 11.414 1.00 0.00 102 GLU A CA 5
ATOM 9487 C C . GLU A 1 102 ? 100.354 -1.537 11.012 1.00 0.00 102 GLU A C 5
ATOM 9488 O O . GLU A 1 102 ? 100.586 -2.528 11.702 1.00 0.00 102 GLU A O 5
ATOM 9500 N N . HIS A 1 103 ? 101.018 -1.266 9.892 1.00 0.00 103 HIS A N 5
ATOM 9501 C CA . HIS A 1 103 ? 102.085 -2.136 9.395 1.00 0.00 103 HIS A CA 5
ATOM 9502 C C . HIS A 1 103 ? 103.233 -1.286 8.866 1.00 0.00 103 HIS A C 5
ATOM 9503 O O . HIS A 1 103 ? 103.019 -0.351 8.096 1.00 0.00 103 HIS A O 5
ATOM 9517 N N . LYS A 1 104 ? 104.450 -1.621 9.276 1.00 0.00 104 LYS A N 5
ATOM 9518 C CA . LYS A 1 104 ? 105.636 -0.890 8.838 1.00 0.00 104 LYS A CA 5
ATOM 9519 C C . LYS A 1 104 ? 106.432 -1.726 7.836 1.00 0.00 104 LYS A C 5
ATOM 9520 O O . LYS A 1 104 ? 106.759 -2.884 8.102 1.00 0.00 104 LYS A O 5
ATOM 9539 N N . VAL A 1 105 ? 106.753 -1.122 6.689 1.00 0.00 105 VAL A N 5
ATOM 9540 C CA . VAL A 1 105 ? 107.530 -1.803 5.646 1.00 0.00 105 VAL A CA 5
ATOM 9541 C C . VAL A 1 105 ? 108.636 -0.874 5.152 1.00 0.00 105 VAL A C 5
ATOM 9542 O O . VAL A 1 105 ? 108.534 0.343 5.292 1.00 0.00 105 VAL A O 5
ATOM 9555 N N . LYS A 1 106 ? 109.695 -1.446 4.571 1.00 0.00 106 LYS A N 5
ATOM 9556 C CA . LYS A 1 106 ? 110.815 -0.643 4.059 1.00 0.00 106 LYS A CA 5
ATOM 9557 C C . LYS A 1 106 ? 110.928 -0.768 2.547 1.00 0.00 106 LYS A C 5
ATOM 9558 O O . LYS A 1 106 ? 111.061 -1.864 2.000 1.00 0.00 106 LYS A O 5
ATOM 9577 N N . LEU A 1 107 ? 110.880 0.373 1.870 1.00 0.00 107 LEU A N 5
ATOM 9578 C CA . LEU A 1 107 ? 110.993 0.406 0.414 1.00 0.00 107 LEU A CA 5
ATOM 9579 C C . LEU A 1 107 ? 112.152 1.310 0.040 1.00 0.00 107 LEU A C 5
ATOM 9580 O O . LEU A 1 107 ? 112.145 2.492 0.382 1.00 0.00 107 LEU A O 5
ATOM 9596 N N . GLU A 1 108 ? 113.146 0.770 -0.667 1.00 0.00 108 GLU A N 5
ATOM 9597 C CA . GLU A 1 108 ? 114.301 1.580 -1.075 1.00 0.00 108 GLU A CA 5
ATOM 9598 C C . GLU A 1 108 ? 114.517 1.477 -2.575 1.00 0.00 108 GLU A C 5
ATOM 9599 O O . GLU A 1 108 ? 114.608 0.378 -3.135 1.00 0.00 108 GLU A O 5
ATOM 9611 N N . ILE A 1 109 ? 114.586 2.635 -3.234 1.00 0.00 109 ILE A N 5
ATOM 9612 C CA . ILE A 1 109 ? 114.784 2.666 -4.679 1.00 0.00 109 ILE A CA 5
ATOM 9613 C C . ILE A 1 109 ? 116.230 3.026 -4.999 1.00 0.00 109 ILE A C 5
ATOM 9614 O O . ILE A 1 109 ? 116.664 4.154 -4.752 1.00 0.00 109 ILE A O 5
ATOM 9630 N N . GLN A 1 110 ? 116.977 2.064 -5.548 1.00 0.00 110 GLN A N 5
ATOM 9631 C CA . GLN A 1 110 ? 118.382 2.294 -5.886 1.00 0.00 110 GLN A CA 5
ATOM 9632 C C . GLN A 1 110 ? 118.514 2.886 -7.295 1.00 0.00 110 GLN A C 5
ATOM 9633 O O . GLN A 1 110 ? 117.837 3.861 -7.628 1.00 0.00 110 GLN A O 5
ATOM 9647 N N . GLN A 1 111 ? 119.381 2.291 -8.125 1.00 0.00 111 GLN A N 5
ATOM 9648 C CA . GLN A 1 111 ? 119.580 2.771 -9.495 1.00 0.00 111 GLN A CA 5
ATOM 9649 C C . GLN A 1 111 ? 119.924 1.608 -10.421 1.00 0.00 111 GLN A C 5
ATOM 9650 O O . GLN A 1 111 ? 120.462 0.592 -9.982 1.00 0.00 111 GLN A O 5
ATOM 9664 N N . LEU A 1 112 ? 119.625 1.771 -11.708 1.00 0.00 112 LEU A N 5
ATOM 9665 C CA . LEU A 1 112 ? 119.922 0.731 -12.696 1.00 0.00 112 LEU A CA 5
ATOM 9666 C C . LEU A 1 112 ? 121.390 0.794 -13.098 1.00 0.00 112 LEU A C 5
ATOM 9667 O O . LEU A 1 112 ? 121.783 1.613 -13.929 1.00 0.00 112 LEU A O 5
ATOM 9683 N N . GLU A 1 113 ? 122.196 -0.081 -12.501 1.00 0.00 113 GLU A N 5
ATOM 9684 C CA . GLU A 1 113 ? 123.627 -0.133 -12.791 1.00 0.00 113 GLU A CA 5
ATOM 9685 C C . GLU A 1 113 ? 124.009 -1.515 -13.313 1.00 0.00 113 GLU A C 5
ATOM 9686 O O . GLU A 1 113 ? 123.740 -2.530 -12.668 1.00 0.00 113 GLU A O 5
ATOM 9698 N N . HIS A 1 114 ? 124.650 -1.547 -14.473 1.00 0.00 114 HIS A N 5
ATOM 9699 C CA . HIS A 1 114 ? 125.078 -2.811 -15.059 1.00 0.00 114 HIS A CA 5
ATOM 9700 C C . HIS A 1 114 ? 126.237 -3.396 -14.247 1.00 0.00 114 HIS A C 5
ATOM 9701 O O . HIS A 1 114 ? 127.133 -4.035 -14.798 1.00 0.00 114 HIS A O 5
ATOM 9715 N N . HIS A 1 115 ? 126.213 -3.160 -12.935 1.00 0.00 115 HIS A N 5
ATOM 9716 C CA . HIS A 1 115 ? 127.262 -3.648 -12.048 1.00 0.00 115 HIS A CA 5
ATOM 9717 C C . HIS A 1 115 ? 127.377 -5.168 -12.117 1.00 0.00 115 HIS A C 5
ATOM 9718 O O . HIS A 1 115 ? 128.483 -5.708 -12.169 1.00 0.00 115 HIS A O 5
ATOM 9732 N N . HIS A 1 116 ? 126.233 -5.857 -12.108 1.00 0.00 116 HIS A N 5
ATOM 9733 C CA . HIS A 1 116 ? 126.219 -7.326 -12.159 1.00 0.00 116 HIS A CA 5
ATOM 9734 C C . HIS A 1 116 ? 125.580 -7.832 -13.454 1.00 0.00 116 HIS A C 5
ATOM 9735 O O . HIS A 1 116 ? 125.011 -8.920 -13.487 1.00 0.00 116 HIS A O 5
ATOM 9749 N N . HIS A 1 117 ? 125.678 -7.038 -14.513 1.00 0.00 117 HIS A N 5
ATOM 9750 C CA . HIS A 1 117 ? 125.106 -7.419 -15.804 1.00 0.00 117 HIS A CA 5
ATOM 9751 C C . HIS A 1 117 ? 125.814 -8.647 -16.377 1.00 0.00 117 HIS A C 5
ATOM 9752 O O . HIS A 1 117 ? 125.174 -9.560 -16.895 1.00 0.00 117 HIS A O 5
ATOM 9766 N N . HIS A 1 118 ? 127.143 -8.651 -16.282 1.00 0.00 118 HIS A N 5
ATOM 9767 C CA . HIS A 1 118 ? 127.956 -9.758 -16.796 1.00 0.00 118 HIS A CA 5
ATOM 9768 C C . HIS A 1 118 ? 128.817 -10.346 -15.680 1.00 0.00 118 HIS A C 5
ATOM 9769 O O . HIS A 1 118 ? 129.475 -9.610 -14.945 1.00 0.00 118 HIS A O 5
ATOM 9783 N N . HIS A 1 119 ? 128.806 -11.671 -15.548 1.00 0.00 119 HIS A N 5
ATOM 9784 C CA . HIS A 1 119 ? 129.594 -12.326 -14.505 1.00 0.00 119 HIS A CA 5
ATOM 9785 C C . HIS A 1 119 ? 131.010 -11.761 -14.479 1.00 0.00 119 HIS A C 5
ATOM 9786 O O . HIS A 1 119 ? 131.524 -11.547 -13.394 1.00 0.00 119 HIS A O 5
ATOM 9801 N N . ARG A 1 1 ? 77.319 -8.448 -15.740 1.00 0.00 1 ARG A N 6
ATOM 9802 C CA . ARG A 1 1 ? 78.063 -8.509 -17.032 1.00 0.00 1 ARG A CA 6
ATOM 9803 C C . ARG A 1 1 ? 79.543 -8.762 -16.765 1.00 0.00 1 ARG A C 6
ATOM 9804 O O . ARG A 1 1 ? 80.095 -8.306 -15.758 1.00 0.00 1 ARG A O 6
ATOM 9827 N N . MET A 1 2 ? 80.188 -9.475 -17.684 1.00 0.00 2 MET A N 6
ATOM 9828 C CA . MET A 1 2 ? 81.616 -9.783 -17.568 1.00 0.00 2 MET A CA 6
ATOM 9829 C C . MET A 1 2 ? 82.415 -8.804 -18.427 1.00 0.00 2 MET A C 6
ATOM 9830 O O . MET A 1 2 ? 82.225 -8.727 -19.641 1.00 0.00 2 MET A O 6
ATOM 9844 N N . ALA A 1 3 ? 83.303 -8.049 -17.786 1.00 0.00 3 ALA A N 6
ATOM 9845 C CA . ALA A 1 3 ? 84.115 -7.071 -18.505 1.00 0.00 3 ALA A CA 6
ATOM 9846 C C . ALA A 1 3 ? 85.383 -6.735 -17.723 1.00 0.00 3 ALA A C 6
ATOM 9847 O O . ALA A 1 3 ? 86.358 -6.242 -18.291 1.00 0.00 3 ALA A O 6
ATOM 9854 N N . HIS A 1 4 ? 85.363 -7.000 -16.423 1.00 0.00 4 HIS A N 6
ATOM 9855 C CA . HIS A 1 4 ? 86.518 -6.718 -15.580 1.00 0.00 4 HIS A CA 6
ATOM 9856 C C . HIS A 1 4 ? 87.694 -7.632 -15.928 1.00 0.00 4 HIS A C 6
ATOM 9857 O O . HIS A 1 4 ? 88.818 -7.169 -16.118 1.00 0.00 4 HIS A O 6
ATOM 9871 N N . GLU A 1 5 ? 87.421 -8.932 -16.007 1.00 0.00 5 GLU A N 6
ATOM 9872 C CA . GLU A 1 5 ? 88.458 -9.909 -16.329 1.00 0.00 5 GLU A CA 6
ATOM 9873 C C . GLU A 1 5 ? 87.856 -11.291 -16.545 1.00 0.00 5 GLU A C 6
ATOM 9874 O O . GLU A 1 5 ? 86.653 -11.491 -16.390 1.00 0.00 5 GLU A O 6
ATOM 9886 N N . GLY A 1 6 ? 88.720 -12.241 -16.879 1.00 0.00 6 GLY A N 6
ATOM 9887 C CA . GLY A 1 6 ? 88.297 -13.614 -17.090 1.00 0.00 6 GLY A CA 6
ATOM 9888 C C . GLY A 1 6 ? 88.160 -14.335 -15.751 1.00 0.00 6 GLY A C 6
ATOM 9889 O O . GLY A 1 6 ? 88.446 -15.525 -15.646 1.00 0.00 6 GLY A O 6
ATOM 9893 N N . ALA A 1 7 ? 87.729 -13.603 -14.723 1.00 0.00 7 ALA A N 6
ATOM 9894 C CA . ALA A 1 7 ? 87.569 -14.197 -13.395 1.00 0.00 7 ALA A CA 6
ATOM 9895 C C . ALA A 1 7 ? 86.533 -15.313 -13.435 1.00 0.00 7 ALA A C 6
ATOM 9896 O O . ALA A 1 7 ? 85.593 -15.268 -14.227 1.00 0.00 7 ALA A O 6
ATOM 9903 N N . LEU A 1 8 ? 86.711 -16.312 -12.574 1.00 0.00 8 LEU A N 6
ATOM 9904 C CA . LEU A 1 8 ? 85.779 -17.431 -12.521 1.00 0.00 8 LEU A CA 6
ATOM 9905 C C . LEU A 1 8 ? 84.537 -17.041 -11.718 1.00 0.00 8 LEU A C 6
ATOM 9906 O O . LEU A 1 8 ? 84.640 -16.570 -10.583 1.00 0.00 8 LEU A O 6
ATOM 9922 N N . THR A 1 9 ? 83.373 -17.253 -12.319 1.00 0.00 9 THR A N 6
ATOM 9923 C CA . THR A 1 9 ? 82.096 -16.945 -11.679 1.00 0.00 9 THR A CA 6
ATOM 9924 C C . THR A 1 9 ? 81.661 -18.102 -10.773 1.00 0.00 9 THR A C 6
ATOM 9925 O O . THR A 1 9 ? 82.008 -19.257 -11.032 1.00 0.00 9 THR A O 6
ATOM 9936 N N . GLY A 1 10 ? 80.893 -17.798 -9.727 1.00 0.00 10 GLY A N 6
ATOM 9937 C CA . GLY A 1 10 ? 80.416 -18.838 -8.820 1.00 0.00 10 GLY A CA 6
ATOM 9938 C C . GLY A 1 10 ? 81.440 -19.120 -7.733 1.00 0.00 10 GLY A C 6
ATOM 9939 O O . GLY A 1 10 ? 81.766 -20.275 -7.461 1.00 0.00 10 GLY A O 6
ATOM 9943 N N . VAL A 1 11 ? 81.954 -18.057 -7.118 1.00 0.00 11 VAL A N 6
ATOM 9944 C CA . VAL A 1 11 ? 82.957 -18.190 -6.056 1.00 0.00 11 VAL A CA 6
ATOM 9945 C C . VAL A 1 11 ? 82.432 -17.643 -4.727 1.00 0.00 11 VAL A C 6
ATOM 9946 O O . VAL A 1 11 ? 82.098 -16.458 -4.606 1.00 0.00 11 VAL A O 6
ATOM 9959 N N . THR A 1 12 ? 82.380 -18.516 -3.729 1.00 0.00 12 THR A N 6
ATOM 9960 C CA . THR A 1 12 ? 81.907 -18.150 -2.394 1.00 0.00 12 THR A CA 6
ATOM 9961 C C . THR A 1 12 ? 82.910 -17.242 -1.671 1.00 0.00 12 THR A C 6
ATOM 9962 O O . THR A 1 12 ? 83.513 -17.641 -0.672 1.00 0.00 12 THR A O 6
ATOM 9973 N N . THR A 1 13 ? 83.093 -16.022 -2.188 1.00 0.00 13 THR A N 6
ATOM 9974 C CA . THR A 1 13 ? 84.038 -15.065 -1.595 1.00 0.00 13 THR A CA 6
ATOM 9975 C C . THR A 1 13 ? 83.341 -14.050 -0.682 1.00 0.00 13 THR A C 6
ATOM 9976 O O . THR A 1 13 ? 82.732 -13.083 -1.150 1.00 0.00 13 THR A O 6
ATOM 9987 N N . ASP A 1 14 ? 83.453 -14.278 0.625 1.00 0.00 14 ASP A N 6
ATOM 9988 C CA . ASP A 1 14 ? 82.858 -13.384 1.617 1.00 0.00 14 ASP A CA 6
ATOM 9989 C C . ASP A 1 14 ? 81.493 -12.881 1.168 1.00 0.00 14 ASP A C 6
ATOM 9990 O O . ASP A 1 14 ? 81.381 -11.782 0.624 1.00 0.00 14 ASP A O 6
ATOM 9999 N N . GLN A 1 15 ? 80.456 -13.673 1.394 1.00 0.00 15 GLN A N 6
ATOM 10000 C CA . GLN A 1 15 ? 79.110 -13.277 0.997 1.00 0.00 15 GLN A CA 6
ATOM 10001 C C . GLN A 1 15 ? 78.693 -11.987 1.700 1.00 0.00 15 GLN A C 6
ATOM 10002 O O . GLN A 1 15 ? 78.991 -10.887 1.239 1.00 0.00 15 GLN A O 6
ATOM 10016 N N . LYS A 1 16 ? 77.995 -12.146 2.828 1.00 0.00 16 LYS A N 6
ATOM 10017 C CA . LYS A 1 16 ? 77.525 -11.007 3.618 1.00 0.00 16 LYS A CA 6
ATOM 10018 C C . LYS A 1 16 ? 78.035 -11.141 5.053 1.00 0.00 16 LYS A C 6
ATOM 10019 O O . LYS A 1 16 ? 77.687 -10.343 5.923 1.00 0.00 16 LYS A O 6
ATOM 10038 N N . GLU A 1 17 ? 78.870 -12.156 5.283 1.00 0.00 17 GLU A N 6
ATOM 10039 C CA . GLU A 1 17 ? 79.440 -12.403 6.610 1.00 0.00 17 GLU A CA 6
ATOM 10040 C C . GLU A 1 17 ? 80.332 -11.227 7.012 1.00 0.00 17 GLU A C 6
ATOM 10041 O O . GLU A 1 17 ? 81.091 -10.707 6.195 1.00 0.00 17 GLU A O 6
ATOM 10053 N N . LYS A 1 18 ? 80.200 -10.786 8.258 1.00 0.00 18 LYS A N 6
ATOM 10054 C CA . LYS A 1 18 ? 80.966 -9.635 8.741 1.00 0.00 18 LYS A CA 6
ATOM 10055 C C . LYS A 1 18 ? 82.471 -9.849 8.613 1.00 0.00 18 LYS A C 6
ATOM 10056 O O . LYS A 1 18 ? 83.011 -10.866 9.049 1.00 0.00 18 LYS A O 6
ATOM 10075 N N . GLN A 1 19 ? 83.135 -8.875 7.994 1.00 0.00 19 GLN A N 6
ATOM 10076 C CA . GLN A 1 19 ? 84.578 -8.953 7.783 1.00 0.00 19 GLN A CA 6
ATOM 10077 C C . GLN A 1 19 ? 85.337 -8.517 9.028 1.00 0.00 19 GLN A C 6
ATOM 10078 O O . GLN A 1 19 ? 84.955 -7.560 9.700 1.00 0.00 19 GLN A O 6
ATOM 10092 N N . LYS A 1 20 ? 86.421 -9.228 9.327 1.00 0.00 20 LYS A N 6
ATOM 10093 C CA . LYS A 1 20 ? 87.245 -8.910 10.489 1.00 0.00 20 LYS A CA 6
ATOM 10094 C C . LYS A 1 20 ? 88.270 -7.836 10.106 1.00 0.00 20 LYS A C 6
ATOM 10095 O O . LYS A 1 20 ? 88.875 -7.931 9.039 1.00 0.00 20 LYS A O 6
ATOM 10114 N N . PRO A 1 21 ? 88.489 -6.818 10.914 1.00 0.00 21 PRO A N 6
ATOM 10115 C CA . PRO A 1 21 ? 89.483 -5.771 10.564 1.00 0.00 21 PRO A CA 6
ATOM 10116 C C . PRO A 1 21 ? 90.869 -6.383 10.315 1.00 0.00 21 PRO A C 6
ATOM 10117 O O . PRO A 1 21 ? 91.287 -7.306 11.010 1.00 0.00 21 PRO A O 6
ATOM 10128 N N . ASP A 1 22 ? 91.572 -5.834 9.323 1.00 0.00 22 ASP A N 6
ATOM 10129 C CA . ASP A 1 22 ? 92.918 -6.281 8.959 1.00 0.00 22 ASP A CA 6
ATOM 10130 C C . ASP A 1 22 ? 93.258 -5.735 7.579 1.00 0.00 22 ASP A C 6
ATOM 10131 O O . ASP A 1 22 ? 92.638 -6.114 6.588 1.00 0.00 22 ASP A O 6
ATOM 10140 N N . ILE A 1 23 ? 94.214 -4.820 7.501 1.00 0.00 23 ILE A N 6
ATOM 10141 C CA . ILE A 1 23 ? 94.568 -4.246 6.209 1.00 0.00 23 ILE A CA 6
ATOM 10142 C C . ILE A 1 23 ? 95.498 -5.167 5.441 1.00 0.00 23 ILE A C 6
ATOM 10143 O O . ILE A 1 23 ? 96.177 -6.012 6.024 1.00 0.00 23 ILE A O 6
ATOM 10159 N N . VAL A 1 24 ? 95.550 -4.966 4.127 1.00 0.00 24 VAL A N 6
ATOM 10160 C CA . VAL A 1 24 ? 96.432 -5.745 3.264 1.00 0.00 24 VAL A CA 6
ATOM 10161 C C . VAL A 1 24 ? 97.446 -4.811 2.622 1.00 0.00 24 VAL A C 6
ATOM 10162 O O . VAL A 1 24 ? 97.093 -3.735 2.124 1.00 0.00 24 VAL A O 6
ATOM 10175 N N . LEU A 1 25 ? 98.705 -5.243 2.615 1.00 0.00 25 LEU A N 6
ATOM 10176 C CA . LEU A 1 25 ? 99.779 -4.464 2.019 1.00 0.00 25 LEU A CA 6
ATOM 10177 C C . LEU A 1 25 ? 100.924 -5.404 1.618 1.00 0.00 25 LEU A C 6
ATOM 10178 O O . LEU A 1 25 ? 100.686 -6.579 1.343 1.00 0.00 25 LEU A O 6
ATOM 10194 N N . TYR A 1 26 ? 102.155 -4.892 1.569 1.00 0.00 26 TYR A N 6
ATOM 10195 C CA . TYR A 1 26 ? 103.318 -5.708 1.191 1.00 0.00 26 TYR A CA 6
ATOM 10196 C C . TYR A 1 26 ? 104.236 -5.922 2.404 1.00 0.00 26 TYR A C 6
ATOM 10197 O O . TYR A 1 26 ? 105.088 -5.082 2.678 1.00 0.00 26 TYR A O 6
ATOM 10215 N N . PRO A 1 27 ? 104.104 -7.009 3.132 1.00 0.00 27 PRO A N 6
ATOM 10216 C CA . PRO A 1 27 ? 104.973 -7.257 4.311 1.00 0.00 27 PRO A CA 6
ATOM 10217 C C . PRO A 1 27 ? 106.422 -7.521 3.892 1.00 0.00 27 PRO A C 6
ATOM 10218 O O . PRO A 1 27 ? 107.340 -7.395 4.697 1.00 0.00 27 PRO A O 6
ATOM 10229 N N . GLU A 1 28 ? 106.612 -7.902 2.632 1.00 0.00 28 GLU A N 6
ATOM 10230 C CA . GLU A 1 28 ? 107.948 -8.196 2.120 1.00 0.00 28 GLU A CA 6
ATOM 10231 C C . GLU A 1 28 ? 108.571 -6.935 1.490 1.00 0.00 28 GLU A C 6
ATOM 10232 O O . GLU A 1 28 ? 107.953 -6.324 0.616 1.00 0.00 28 GLU A O 6
ATOM 10244 N N . PRO A 1 29 ? 109.763 -6.520 1.892 1.00 0.00 29 PRO A N 6
ATOM 10245 C CA . PRO A 1 29 ? 110.393 -5.306 1.300 1.00 0.00 29 PRO A CA 6
ATOM 10246 C C . PRO A 1 29 ? 110.501 -5.429 -0.217 1.00 0.00 29 PRO A C 6
ATOM 10247 O O . PRO A 1 29 ? 110.701 -6.523 -0.750 1.00 0.00 29 PRO A O 6
ATOM 10258 N N . VAL A 1 30 ? 110.374 -4.297 -0.906 1.00 0.00 30 VAL A N 6
ATOM 10259 C CA . VAL A 1 30 ? 110.464 -4.269 -2.372 1.00 0.00 30 VAL A CA 6
ATOM 10260 C C . VAL A 1 30 ? 111.497 -3.224 -2.797 1.00 0.00 30 VAL A C 6
ATOM 10261 O O . VAL A 1 30 ? 111.568 -2.147 -2.209 1.00 0.00 30 VAL A O 6
ATOM 10274 N N . ARG A 1 31 ? 112.311 -3.548 -3.809 1.00 0.00 31 ARG A N 6
ATOM 10275 C CA . ARG A 1 31 ? 113.345 -2.619 -4.283 1.00 0.00 31 ARG A CA 6
ATOM 10276 C C . ARG A 1 31 ? 113.183 -2.346 -5.777 1.00 0.00 31 ARG A C 6
ATOM 10277 O O . ARG A 1 31 ? 113.019 -3.270 -6.574 1.00 0.00 31 ARG A O 6
ATOM 10298 N N . VAL A 1 32 ? 113.229 -1.063 -6.151 1.00 0.00 32 VAL A N 6
ATOM 10299 C CA . VAL A 1 32 ? 113.084 -0.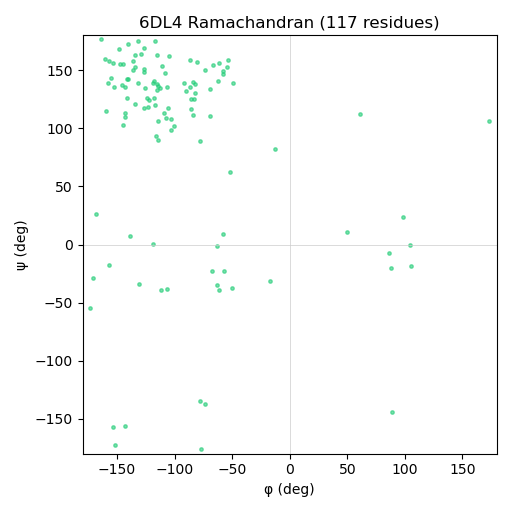655 -7.547 1.00 0.00 32 VAL A CA 6
ATOM 10300 C C . VAL A 1 32 ? 114.374 -0.016 -8.050 1.00 0.00 32 VAL A C 6
ATOM 10301 O O . VAL A 1 32 ? 115.209 0.436 -7.277 1.00 0.00 32 VAL A O 6
ATOM 10314 N N . LEU A 1 33 ? 114.489 0.039 -9.367 1.00 0.00 33 LEU A N 6
ATOM 10315 C CA . LEU A 1 33 ? 115.632 0.652 -10.036 1.00 0.00 33 LEU A CA 6
ATOM 10316 C C . LEU A 1 33 ? 115.152 1.914 -10.735 1.00 0.00 33 LEU A C 6
ATOM 10317 O O . LEU A 1 33 ? 114.171 1.871 -11.476 1.00 0.00 33 LEU A O 6
ATOM 10333 N N . GLU A 1 34 ? 115.829 3.039 -10.502 1.00 0.00 34 GLU A N 6
ATOM 10334 C CA . GLU A 1 34 ? 115.424 4.296 -11.137 1.00 0.00 34 GLU A CA 6
ATOM 10335 C C . GLU A 1 34 ? 115.004 4.058 -12.581 1.00 0.00 34 GLU A C 6
ATOM 10336 O O . GLU A 1 34 ? 115.813 3.636 -13.408 1.00 0.00 34 GLU A O 6
ATOM 10348 N N . GLY A 1 35 ? 113.747 4.377 -12.883 1.00 0.00 35 GLY A N 6
ATOM 10349 C CA . GLY A 1 35 ? 113.228 4.236 -14.249 1.00 0.00 35 GLY A CA 6
ATOM 10350 C C . GLY A 1 35 ? 112.468 2.929 -14.462 1.00 0.00 35 GLY A C 6
ATOM 10351 O O . GLY A 1 35 ? 111.911 2.705 -15.537 1.00 0.00 35 GLY A O 6
ATOM 10355 N N . GLU A 1 36 ? 112.396 2.095 -13.429 1.00 0.00 36 GLU A N 6
ATOM 10356 C CA . GLU A 1 36 ? 111.642 0.845 -13.531 1.00 0.00 36 GLU A CA 6
ATOM 10357 C C . GLU A 1 36 ? 110.309 1.053 -12.832 1.00 0.00 36 GLU A C 6
ATOM 10358 O O . GLU A 1 36 ? 110.260 1.389 -11.648 1.00 0.00 36 GLU A O 6
ATOM 10370 N N . THR A 1 37 ? 109.229 0.899 -13.584 1.00 0.00 37 THR A N 6
ATOM 10371 C CA . THR A 1 37 ? 107.899 1.117 -13.039 1.00 0.00 37 THR A CA 6
ATOM 10372 C C . THR A 1 37 ? 107.514 0.002 -12.098 1.00 0.00 37 THR A C 6
ATOM 10373 O O . THR A 1 37 ? 107.798 -1.172 -12.345 1.00 0.00 37 THR A O 6
ATOM 10384 N N . ALA A 1 38 ? 106.880 0.394 -11.006 1.00 0.00 38 ALA A N 6
ATOM 10385 C CA . ALA A 1 38 ? 106.448 -0.537 -9.977 1.00 0.00 38 ALA A CA 6
ATOM 10386 C C . ALA A 1 38 ? 104.935 -0.427 -9.780 1.00 0.00 38 ALA A C 6
ATOM 10387 O O . ALA A 1 38 ? 104.316 0.570 -10.164 1.00 0.00 38 ALA A O 6
ATOM 10394 N N . ARG A 1 39 ? 104.360 -1.455 -9.156 1.00 0.00 39 ARG A N 6
ATOM 10395 C CA . ARG A 1 39 ? 102.923 -1.485 -8.881 1.00 0.00 39 ARG A CA 6
ATOM 10396 C C . ARG A 1 39 ? 102.671 -2.015 -7.482 1.00 0.00 39 ARG A C 6
ATOM 10397 O O . ARG A 1 39 ? 103.038 -3.144 -7.161 1.00 0.00 39 ARG A O 6
ATOM 10418 N N . PHE A 1 40 ? 102.039 -1.195 -6.654 1.00 0.00 40 PHE A N 6
ATOM 10419 C CA . PHE A 1 40 ? 101.730 -1.581 -5.282 1.00 0.00 40 PHE A CA 6
ATOM 10420 C C . PHE A 1 40 ? 100.229 -1.516 -5.057 1.00 0.00 40 PHE A C 6
ATOM 10421 O O . PHE A 1 40 ? 99.578 -0.531 -5.416 1.00 0.00 40 PHE A O 6
ATOM 10438 N N . ARG A 1 41 ? 99.680 -2.564 -4.449 1.00 0.00 41 ARG A N 6
ATOM 10439 C CA . ARG A 1 41 ? 98.246 -2.622 -4.160 1.00 0.00 41 ARG A CA 6
ATOM 10440 C C . ARG A 1 41 ? 98.033 -2.437 -2.668 1.00 0.00 41 ARG A C 6
ATOM 10441 O O . ARG A 1 41 ? 98.802 -2.945 -1.852 1.00 0.00 41 ARG A O 6
ATOM 10462 N N . CYS A 1 42 ? 96.984 -1.709 -2.319 1.00 0.00 42 CYS A N 6
ATOM 10463 C CA . CYS A 1 42 ? 96.670 -1.456 -0.913 1.00 0.00 42 CYS A CA 6
ATOM 10464 C C . CYS A 1 42 ? 95.166 -1.335 -0.702 1.00 0.00 42 CYS A C 6
ATOM 10465 O O . CYS A 1 42 ? 94.548 -0.366 -1.132 1.00 0.00 42 CYS A O 6
ATOM 10473 N N . ARG A 1 43 ? 94.584 -2.322 -0.029 1.00 0.00 43 ARG A N 6
ATOM 10474 C CA . ARG A 1 43 ? 93.149 -2.326 0.255 1.00 0.00 43 ARG A CA 6
ATOM 10475 C C . ARG A 1 43 ? 92.985 -2.514 1.753 1.00 0.00 43 ARG A C 6
ATOM 10476 O O . ARG A 1 43 ? 93.982 -2.740 2.438 1.00 0.00 43 ARG A O 6
ATOM 10497 N N . VAL A 1 44 ? 91.764 -2.439 2.295 1.00 0.00 44 VAL A N 6
ATOM 10498 C CA . VAL A 1 44 ? 91.562 -2.630 3.731 1.00 0.00 44 VAL A CA 6
ATOM 10499 C C . VAL A 1 44 ? 90.446 -3.660 3.928 1.00 0.00 44 VAL A C 6
ATOM 10500 O O . VAL A 1 44 ? 89.747 -3.999 2.972 1.00 0.00 44 VAL A O 6
ATOM 10513 N N . THR A 1 45 ? 90.236 -4.135 5.159 1.00 0.00 45 THR A N 6
ATOM 10514 C CA . THR A 1 45 ? 89.154 -5.084 5.428 1.00 0.00 45 THR A CA 6
ATOM 10515 C C . THR A 1 45 ? 88.529 -4.769 6.786 1.00 0.00 45 THR A C 6
ATOM 10516 O O . THR A 1 45 ? 89.168 -4.141 7.629 1.00 0.00 45 THR A O 6
ATOM 10527 N N . GLY A 1 46 ? 87.283 -5.196 6.999 1.00 0.00 46 GLY A N 6
ATOM 10528 C CA . GLY A 1 46 ? 86.598 -4.943 8.274 1.00 0.00 46 GLY A CA 6
ATOM 10529 C C . GLY A 1 46 ? 85.143 -4.529 8.054 1.00 0.00 46 GLY A C 6
ATOM 10530 O O . GLY A 1 46 ? 84.219 -5.313 8.282 1.00 0.00 46 GLY A O 6
ATOM 10534 N N . TYR A 1 47 ? 84.950 -3.287 7.617 1.00 0.00 47 TYR A N 6
ATOM 10535 C CA . TYR A 1 47 ? 83.609 -2.749 7.369 1.00 0.00 47 TYR A CA 6
ATOM 10536 C C . TYR A 1 47 ? 83.610 -1.978 6.036 1.00 0.00 47 TYR A C 6
ATOM 10537 O O . TYR A 1 47 ? 84.586 -1.307 5.723 1.00 0.00 47 TYR A O 6
ATOM 10555 N N . PRO A 1 48 ? 82.572 -2.069 5.238 1.00 0.00 48 PRO A N 6
ATOM 10556 C CA . PRO A 1 48 ? 82.546 -1.359 3.930 1.00 0.00 48 PRO A CA 6
ATOM 10557 C C . PRO A 1 48 ? 82.864 0.140 4.054 1.00 0.00 48 PRO A C 6
ATOM 10558 O O . PRO A 1 48 ? 82.132 0.890 4.700 1.00 0.00 48 PRO A O 6
ATOM 10569 N N . GLN A 1 49 ? 83.952 0.557 3.399 1.00 0.00 49 GLN A N 6
ATOM 10570 C CA . GLN A 1 49 ? 84.389 1.958 3.373 1.00 0.00 49 GLN A CA 6
ATOM 10571 C C . GLN A 1 49 ? 84.844 2.493 4.737 1.00 0.00 49 GLN A C 6
ATOM 10572 O O . GLN A 1 49 ? 84.185 3.357 5.322 1.00 0.00 49 GLN A O 6
ATOM 10586 N N . PRO A 1 50 ? 85.982 2.052 5.221 1.00 0.00 50 PRO A N 6
ATOM 10587 C CA . PRO A 1 50 ? 86.570 2.546 6.498 1.00 0.00 50 PRO A CA 6
ATOM 10588 C C . PRO A 1 50 ? 87.410 3.805 6.248 1.00 0.00 50 PRO A C 6
ATOM 10589 O O . PRO A 1 50 ? 87.278 4.454 5.210 1.00 0.00 50 PRO A O 6
ATOM 10600 N N . LYS A 1 51 ? 88.307 4.107 7.188 1.00 0.00 51 LYS A N 6
ATOM 10601 C CA . LYS A 1 51 ? 89.217 5.254 7.054 1.00 0.00 51 LYS A CA 6
ATOM 10602 C C . LYS A 1 51 ? 90.607 4.750 6.662 1.00 0.00 51 LYS A C 6
ATOM 10603 O O . LYS A 1 51 ? 91.058 3.728 7.174 1.00 0.00 51 LYS A O 6
ATOM 10622 N N . VAL A 1 52 ? 91.292 5.451 5.750 1.00 0.00 52 VAL A N 6
ATOM 10623 C CA . VAL A 1 52 ? 92.630 5.015 5.325 1.00 0.00 52 VAL A CA 6
ATOM 10624 C C . VAL A 1 52 ? 93.547 6.194 4.995 1.00 0.00 52 VAL A C 6
ATOM 10625 O O . VAL A 1 52 ? 93.129 7.180 4.386 1.00 0.00 52 VAL A O 6
ATOM 10638 N N . ASN A 1 53 ? 94.818 6.054 5.377 1.00 0.00 53 ASN A N 6
ATOM 10639 C CA . ASN A 1 53 ? 95.838 7.069 5.107 1.00 0.00 53 ASN A CA 6
ATOM 10640 C C . ASN A 1 53 ? 97.148 6.376 4.710 1.00 0.00 53 ASN A C 6
ATOM 10641 O O . ASN A 1 53 ? 97.471 5.322 5.257 1.00 0.00 53 ASN A O 6
ATOM 10652 N N . TRP A 1 54 ? 97.892 6.945 3.742 1.00 0.00 54 TRP A N 6
ATOM 10653 C CA . TRP A 1 54 ? 99.154 6.319 3.286 1.00 0.00 54 TRP A CA 6
ATOM 10654 C C . TRP A 1 54 ? 100.343 7.253 3.456 1.00 0.00 54 TRP A C 6
ATOM 10655 O O . TRP A 1 54 ? 100.215 8.467 3.339 1.00 0.00 54 TRP A O 6
ATOM 10676 N N . TYR A 1 55 ? 101.501 6.654 3.706 1.00 0.00 55 TYR A N 6
ATOM 10677 C CA . TYR A 1 55 ? 102.744 7.398 3.871 1.00 0.00 55 TYR A CA 6
ATOM 10678 C C . TYR A 1 55 ? 103.768 6.926 2.840 1.00 0.00 55 TYR A C 6
ATOM 10679 O O . TYR A 1 55 ? 104.285 5.825 2.952 1.00 0.00 55 TYR A O 6
ATOM 10697 N N . LEU A 1 56 ? 104.064 7.749 1.837 1.00 0.00 56 LEU A N 6
ATOM 10698 C CA . LEU A 1 56 ? 105.047 7.368 0.815 1.00 0.00 56 LEU A CA 6
ATOM 10699 C C . LEU A 1 56 ? 106.427 7.839 1.271 1.00 0.00 56 LEU A C 6
ATOM 10700 O O . LEU A 1 56 ? 106.583 8.988 1.684 1.00 0.00 56 LEU A O 6
ATOM 10716 N N . ASN A 1 57 ? 107.426 6.955 1.222 1.00 0.00 57 ASN A N 6
ATOM 10717 C CA . ASN A 1 57 ? 108.764 7.308 1.664 1.00 0.00 57 ASN A CA 6
ATOM 10718 C C . ASN A 1 57 ? 108.702 7.943 3.048 1.00 0.00 57 ASN A C 6
ATOM 10719 O O . ASN A 1 57 ? 109.701 8.459 3.542 1.00 0.00 57 ASN A O 6
ATOM 10730 N N . GLY A 1 58 ? 107.520 7.875 3.674 1.00 0.00 58 GLY A N 6
ATOM 10731 C CA . GLY A 1 58 ? 107.313 8.438 5.008 1.00 0.00 58 GLY A CA 6
ATOM 10732 C C . GLY A 1 58 ? 106.579 9.780 4.926 1.00 0.00 58 GLY A C 6
ATOM 10733 O O . GLY A 1 58 ? 106.695 10.614 5.825 1.00 0.00 58 GLY A O 6
ATOM 10737 N N . GLN A 1 59 ? 105.826 9.983 3.835 1.00 0.00 59 GLN A N 6
ATOM 10738 C CA . GLN A 1 59 ? 105.071 11.228 3.631 1.00 0.00 59 GLN A CA 6
ATOM 10739 C C . GLN A 1 59 ? 103.576 10.960 3.465 1.00 0.00 59 GLN A C 6
ATOM 10740 O O . GLN A 1 59 ? 103.146 10.297 2.517 1.00 0.00 59 GLN A O 6
ATOM 10754 N N . LEU A 1 60 ? 102.802 11.506 4.392 1.00 0.00 60 LEU A N 6
ATOM 10755 C CA . LEU A 1 60 ? 101.347 11.373 4.395 1.00 0.00 60 LEU A CA 6
ATOM 10756 C C . LEU A 1 60 ? 100.715 12.093 3.202 1.00 0.00 60 LEU A C 6
ATOM 10757 O O . LEU A 1 60 ? 101.304 13.028 2.683 1.00 0.00 60 LEU A O 6
ATOM 10773 N N . ILE A 1 61 ? 99.535 11.593 2.776 1.00 0.00 61 ILE A N 6
ATOM 10774 C CA . ILE A 1 61 ? 98.755 12.136 1.632 1.00 0.00 61 ILE A CA 6
ATOM 10775 C C . ILE A 1 61 ? 99.424 11.917 0.279 1.00 0.00 61 ILE A C 6
ATOM 10776 O O . ILE A 1 61 ? 100.402 12.575 -0.073 1.00 0.00 61 ILE A O 6
ATOM 10792 N N . ARG A 1 62 ? 98.828 11.007 -0.494 1.00 0.00 62 ARG A N 6
ATOM 10793 C CA . ARG A 1 62 ? 99.295 10.709 -1.843 1.00 0.00 62 ARG A CA 6
ATOM 10794 C C . ARG A 1 62 ? 98.658 11.705 -2.815 1.00 0.00 62 ARG A C 6
ATOM 10795 O O . ARG A 1 62 ? 97.628 12.303 -2.503 1.00 0.00 62 ARG A O 6
ATOM 10816 N N . LYS A 1 63 ? 99.260 11.895 -3.984 1.00 0.00 63 LYS A N 6
ATOM 10817 C CA . LYS A 1 63 ? 98.709 12.835 -4.957 1.00 0.00 63 LYS A CA 6
ATOM 10818 C C . LYS A 1 63 ? 97.488 12.243 -5.662 1.00 0.00 63 LYS A C 6
ATOM 10819 O O . LYS A 1 63 ? 97.420 11.042 -5.930 1.00 0.00 63 LYS A O 6
ATOM 10838 N N . SER A 1 64 ? 96.514 13.116 -5.896 1.00 0.00 64 SER A N 6
ATOM 10839 C CA . SER A 1 64 ? 95.237 12.746 -6.505 1.00 0.00 64 SER A CA 6
ATOM 10840 C C . SER A 1 64 ? 95.332 12.480 -8.008 1.00 0.00 64 SER A C 6
ATOM 10841 O O . SER A 1 64 ? 96.246 11.813 -8.482 1.00 0.00 64 SER A O 6
ATOM 10849 N N . LYS A 1 65 ? 94.320 12.970 -8.713 1.00 0.00 65 LYS A N 6
ATOM 10850 C CA . LYS A 1 65 ? 94.154 12.809 -10.160 1.00 0.00 65 LYS A CA 6
ATOM 10851 C C . LYS A 1 65 ? 95.424 12.380 -10.921 1.00 0.00 65 LYS A C 6
ATOM 10852 O O . LYS A 1 65 ? 95.322 11.608 -11.875 1.00 0.00 65 LYS A O 6
ATOM 10871 N N . ARG A 1 66 ? 96.605 12.859 -10.535 1.00 0.00 66 ARG A N 6
ATOM 10872 C CA . ARG A 1 66 ? 97.823 12.464 -11.254 1.00 0.00 66 ARG A CA 6
ATOM 10873 C C . ARG A 1 66 ? 98.028 10.952 -11.152 1.00 0.00 66 ARG A C 6
ATOM 10874 O O . ARG A 1 66 ? 98.440 10.305 -12.116 1.00 0.00 66 ARG A O 6
ATOM 10895 N N . PHE A 1 67 ? 97.712 10.397 -9.986 1.00 0.00 67 PHE A N 6
ATOM 10896 C CA . PHE A 1 67 ? 97.824 8.956 -9.749 1.00 0.00 67 PHE A CA 6
ATOM 10897 C C . PHE A 1 67 ? 96.467 8.429 -9.312 1.00 0.00 67 PHE A C 6
ATOM 10898 O O . PHE A 1 67 ? 95.663 9.164 -8.741 1.00 0.00 67 PHE A O 6
ATOM 10915 N N . ARG A 1 68 ? 96.195 7.166 -9.599 1.00 0.00 68 ARG A N 6
ATOM 10916 C CA . ARG A 1 68 ? 94.909 6.592 -9.239 1.00 0.00 68 ARG A CA 6
ATOM 10917 C C . ARG A 1 68 ? 94.812 6.396 -7.730 1.00 0.00 68 ARG A C 6
ATOM 10918 O O . ARG A 1 68 ? 95.535 5.578 -7.151 1.00 0.00 68 ARG A O 6
ATOM 10939 N N . VAL A 1 69 ? 93.887 7.126 -7.103 1.00 0.00 69 VAL A N 6
ATOM 10940 C CA . VAL A 1 69 ? 93.664 7.005 -5.665 1.00 0.00 69 VAL A CA 6
ATOM 10941 C C . VAL A 1 69 ? 92.206 7.319 -5.344 1.00 0.00 69 VAL A C 6
ATOM 10942 O O . VAL A 1 69 ? 91.669 8.340 -5.776 1.00 0.00 69 VAL A O 6
ATOM 10955 N N . ARG A 1 70 ? 91.580 6.435 -4.578 1.00 0.00 70 ARG A N 6
ATOM 10956 C CA . ARG A 1 70 ? 90.184 6.600 -4.174 1.00 0.00 70 ARG A CA 6
ATOM 10957 C C . ARG A 1 70 ? 90.094 6.354 -2.684 1.00 0.00 70 ARG A C 6
ATOM 10958 O O . ARG A 1 70 ? 90.106 5.208 -2.235 1.00 0.00 70 ARG A O 6
ATOM 10979 N N . TYR A 1 71 ? 90.021 7.422 -1.906 1.00 0.00 71 TYR A N 6
ATOM 10980 C CA . TYR A 1 71 ? 89.964 7.257 -0.465 1.00 0.00 71 TYR A CA 6
ATOM 10981 C C . TYR A 1 71 ? 88.608 6.698 -0.049 1.00 0.00 71 TYR A C 6
ATOM 10982 O O . TYR A 1 71 ? 87.701 7.436 0.327 1.00 0.00 71 TYR A O 6
ATOM 11000 N N . ASP A 1 72 ? 88.505 5.379 -0.095 1.00 0.00 72 ASP A N 6
ATOM 11001 C CA . ASP A 1 72 ? 87.287 4.682 0.290 1.00 0.00 72 ASP A CA 6
ATOM 11002 C C . ASP A 1 72 ? 87.613 3.212 0.506 1.00 0.00 72 ASP A C 6
ATOM 11003 O O . ASP A 1 72 ? 86.749 2.343 0.389 1.00 0.00 72 ASP A O 6
ATOM 11012 N N . GLY A 1 73 ? 88.886 2.941 0.807 1.00 0.00 73 GLY A N 6
ATOM 11013 C CA . GLY A 1 73 ? 89.365 1.577 1.026 1.00 0.00 73 GLY A CA 6
ATOM 11014 C C . GLY A 1 73 ? 90.241 1.117 -0.144 1.00 0.00 73 GLY A C 6
ATOM 11015 O O . GLY A 1 73 ? 90.997 0.151 -0.012 1.00 0.00 73 GLY A O 6
ATOM 11019 N N . ILE A 1 74 ? 90.104 1.802 -1.289 1.00 0.00 74 ILE A N 6
ATOM 11020 C CA . ILE A 1 74 ? 90.863 1.466 -2.507 1.00 0.00 74 ILE A CA 6
ATOM 11021 C C . ILE A 1 74 ? 91.941 2.507 -2.774 1.00 0.00 74 ILE A C 6
ATOM 11022 O O . ILE A 1 74 ? 91.634 3.668 -3.039 1.00 0.00 74 ILE A O 6
ATOM 11038 N N . HIS A 1 75 ? 93.203 2.104 -2.707 1.00 0.00 75 HIS A N 6
ATOM 11039 C CA . HIS A 1 75 ? 94.297 3.049 -2.945 1.00 0.00 75 HIS A CA 6
ATOM 11040 C C . HIS A 1 75 ? 95.425 2.389 -3.735 1.00 0.00 75 HIS A C 6
ATOM 11041 O O . HIS A 1 75 ? 96.122 1.514 -3.220 1.00 0.00 75 HIS A O 6
ATOM 11055 N N . TYR A 1 76 ? 95.602 2.814 -4.982 1.00 0.00 76 TYR A N 6
ATOM 11056 C CA . TYR A 1 76 ? 96.658 2.255 -5.824 1.00 0.00 76 TYR A CA 6
ATOM 11057 C C . TYR A 1 76 ? 97.864 3.183 -5.817 1.00 0.00 76 TYR A C 6
ATOM 11058 O O . TYR A 1 76 ? 97.779 4.328 -6.263 1.00 0.00 76 TYR A O 6
ATOM 11076 N N . LEU A 1 77 ? 99.000 2.673 -5.341 1.00 0.00 77 LEU A N 6
ATOM 11077 C CA . LEU A 1 77 ? 100.239 3.453 -5.312 1.00 0.00 77 LEU A CA 6
ATOM 11078 C C . LEU A 1 77 ? 101.162 2.998 -6.444 1.00 0.00 77 LEU A C 6
ATOM 11079 O O . LEU A 1 77 ? 101.744 1.912 -6.380 1.00 0.00 77 LEU A O 6
ATOM 11095 N N . ASP A 1 78 ? 101.278 3.824 -7.489 1.00 0.00 78 ASP A N 6
ATOM 11096 C CA . ASP A 1 78 ? 102.117 3.487 -8.649 1.00 0.00 78 ASP A CA 6
ATOM 11097 C C . ASP A 1 78 ? 103.184 4.558 -8.900 1.00 0.00 78 ASP A C 6
ATOM 11098 O O . ASP A 1 78 ? 102.926 5.754 -8.746 1.00 0.00 78 ASP A O 6
ATOM 11107 N N . ILE A 1 79 ? 104.387 4.113 -9.291 1.00 0.00 79 ILE A N 6
ATOM 11108 C CA . ILE A 1 79 ? 105.507 5.032 -9.571 1.00 0.00 79 ILE A CA 6
ATOM 11109 C C . ILE A 1 79 ? 106.174 4.663 -10.900 1.00 0.00 79 ILE A C 6
ATOM 11110 O O . ILE A 1 79 ? 106.811 3.620 -11.013 1.00 0.00 79 ILE A O 6
ATOM 11126 N N . VAL A 1 80 ? 106.007 5.506 -11.914 1.00 0.00 80 VAL A N 6
ATOM 11127 C CA . VAL A 1 80 ? 106.577 5.225 -13.233 1.00 0.00 80 VAL A CA 6
ATOM 11128 C C . VAL A 1 80 ? 108.002 5.763 -13.311 1.00 0.00 80 VAL A C 6
ATOM 11129 O O . VAL A 1 80 ? 108.664 5.943 -12.289 1.00 0.00 80 VAL A O 6
ATOM 11142 N N . ASP A 1 81 ? 108.460 6.029 -14.528 1.00 0.00 81 ASP A N 6
ATOM 11143 C CA . ASP A 1 81 ? 109.795 6.565 -14.725 1.00 0.00 81 ASP A CA 6
ATOM 11144 C C . ASP A 1 81 ? 109.806 8.028 -14.326 1.00 0.00 81 ASP A C 6
ATOM 11145 O O . ASP A 1 81 ? 110.241 8.891 -15.091 1.00 0.00 81 ASP A O 6
ATOM 11154 N N . CYS A 1 82 ? 109.327 8.297 -13.112 1.00 0.00 82 CYS A N 6
ATOM 11155 C CA . CYS A 1 82 ? 109.281 9.657 -12.597 1.00 0.00 82 CYS A CA 6
ATOM 11156 C C . CYS A 1 82 ? 109.260 9.667 -11.079 1.00 0.00 82 CYS A C 6
ATOM 11157 O O . CYS A 1 82 ? 108.246 9.332 -10.466 1.00 0.00 82 CYS A O 6
ATOM 11165 N N . LYS A 1 83 ? 110.383 10.052 -10.475 1.00 0.00 83 LYS A N 6
ATOM 11166 C CA . LYS A 1 83 ? 110.500 10.106 -9.024 1.00 0.00 83 LYS A CA 6
ATOM 11167 C C . LYS A 1 83 ? 110.563 8.701 -8.448 1.00 0.00 83 LYS A C 6
ATOM 11168 O O . LYS A 1 83 ? 109.559 8.165 -7.978 1.00 0.00 83 LYS A O 6
ATOM 11187 N N . SER A 1 84 ? 111.750 8.092 -8.505 1.00 0.00 84 SER A N 6
ATOM 11188 C CA . SER A 1 84 ? 111.923 6.738 -8.002 1.00 0.00 84 SER A CA 6
ATOM 11189 C C . SER A 1 84 ? 113.295 6.556 -7.337 1.00 0.00 84 SER A C 6
ATOM 11190 O O . SER A 1 84 ? 113.393 5.918 -6.301 1.00 0.00 84 SER A O 6
ATOM 11198 N N . TYR A 1 85 ? 114.339 7.116 -7.952 1.00 0.00 85 TYR A N 6
ATOM 11199 C CA . TYR A 1 85 ? 115.730 7.009 -7.449 1.00 0.00 85 TYR A CA 6
ATOM 11200 C C . TYR A 1 85 ? 115.908 7.528 -6.016 1.00 0.00 85 TYR A C 6
ATOM 11201 O O . TYR A 1 85 ? 116.705 8.431 -5.769 1.00 0.00 85 TYR A O 6
ATOM 11219 N N . ASP A 1 86 ? 115.170 6.985 -5.065 1.00 0.00 86 ASP A N 6
ATOM 11220 C CA . ASP A 1 86 ? 115.284 7.464 -3.695 1.00 0.00 86 ASP A CA 6
ATOM 11221 C C . ASP A 1 86 ? 114.809 6.415 -2.699 1.00 0.00 86 ASP A C 6
ATOM 11222 O O . ASP A 1 86 ? 113.655 5.975 -2.724 1.00 0.00 86 ASP A O 6
ATOM 11231 N N . THR A 1 87 ? 115.724 5.970 -1.848 1.00 0.00 87 THR A N 6
ATOM 11232 C CA . THR A 1 87 ? 115.388 4.948 -0.869 1.00 0.00 87 THR A CA 6
ATOM 11233 C C . THR A 1 87 ? 114.737 5.574 0.358 1.00 0.00 87 THR A C 6
ATOM 11234 O O . THR A 1 87 ? 115.360 6.359 1.072 1.00 0.00 87 THR A O 6
ATOM 11245 N N . GLY A 1 88 ? 113.470 5.219 0.588 1.00 0.00 88 GLY A N 6
ATOM 11246 C CA . GLY A 1 88 ? 112.709 5.743 1.725 1.00 0.00 88 GLY A CA 6
ATOM 11247 C C . GLY A 1 88 ? 111.920 4.620 2.401 1.00 0.00 88 GLY A C 6
ATOM 11248 O O . GLY A 1 88 ? 112.325 3.453 2.364 1.00 0.00 88 GLY A O 6
ATOM 11252 N N . GLU A 1 89 ? 110.787 4.962 3.023 1.00 0.00 89 GLU A N 6
ATOM 11253 C CA . GLU A 1 89 ? 109.967 3.947 3.700 1.00 0.00 89 GLU A CA 6
ATOM 11254 C C . GLU A 1 89 ? 108.484 4.271 3.585 1.00 0.00 89 GLU A C 6
ATOM 11255 O O . GLU A 1 89 ? 108.095 5.438 3.640 1.00 0.00 89 GLU A O 6
ATOM 11267 N N . VAL A 1 90 ? 107.648 3.234 3.430 1.00 0.00 90 VAL A N 6
ATOM 11268 C CA . VAL A 1 90 ? 106.209 3.426 3.319 1.00 0.00 90 VAL A CA 6
ATOM 11269 C C . VAL A 1 90 ? 105.481 2.745 4.477 1.00 0.00 90 VAL A C 6
ATOM 11270 O O . VAL A 1 90 ? 105.796 1.613 4.843 1.00 0.00 90 VAL A O 6
ATOM 11283 N N . LYS A 1 91 ? 104.505 3.446 5.043 1.00 0.00 91 LYS A N 6
ATOM 11284 C CA . LYS A 1 91 ? 103.721 2.921 6.160 1.00 0.00 91 LYS A CA 6
ATOM 11285 C C . LYS A 1 91 ? 102.233 3.156 5.903 1.00 0.00 91 LYS A C 6
ATOM 11286 O O . LYS A 1 91 ? 101.829 4.259 5.535 1.00 0.00 91 LYS A O 6
ATOM 11305 N N . VAL A 1 92 ? 101.420 2.118 6.088 1.00 0.00 92 VAL A N 6
ATOM 11306 C CA . VAL A 1 92 ? 99.977 2.222 5.862 1.00 0.00 92 VAL A CA 6
ATOM 11307 C C . VAL A 1 92 ? 99.238 1.978 7.175 1.00 0.00 92 VAL A C 6
ATOM 11308 O O . VAL A 1 92 ? 99.535 1.027 7.895 1.00 0.00 92 VAL A O 6
ATOM 11321 N N . THR A 1 93 ? 98.278 2.848 7.480 1.00 0.00 93 THR A N 6
ATOM 11322 C CA . THR A 1 93 ? 97.502 2.725 8.716 1.00 0.00 93 THR A CA 6
ATOM 11323 C C . THR A 1 93 ? 96.024 2.962 8.447 1.00 0.00 93 THR A C 6
ATOM 11324 O O . THR A 1 93 ? 95.662 3.702 7.535 1.00 0.00 93 THR A O 6
ATOM 11335 N N . ALA A 1 94 ? 95.173 2.318 9.244 1.00 0.00 94 ALA A N 6
ATOM 11336 C CA . ALA A 1 94 ? 93.724 2.449 9.087 1.00 0.00 94 ALA A CA 6
ATOM 11337 C C . ALA A 1 94 ? 93.066 2.667 10.440 1.00 0.00 94 ALA A C 6
ATOM 11338 O O . ALA A 1 94 ? 93.644 2.358 11.480 1.00 0.00 94 ALA A O 6
ATOM 11345 N N . GLU A 1 95 ? 91.852 3.203 10.418 1.00 0.00 95 GLU A N 6
ATOM 11346 C CA . GLU A 1 95 ? 91.109 3.465 11.647 1.00 0.00 95 GLU A CA 6
ATOM 11347 C C . GLU A 1 95 ? 89.688 2.939 11.511 1.00 0.00 95 GLU A C 6
ATOM 11348 O O . GLU A 1 95 ? 89.157 2.819 10.402 1.00 0.00 95 GLU A O 6
ATOM 11360 N N . ASN A 1 96 ? 89.069 2.649 12.647 1.00 0.00 96 ASN A N 6
ATOM 11361 C CA . ASN A 1 96 ? 87.704 2.157 12.674 1.00 0.00 96 ASN A CA 6
ATOM 11362 C C . ASN A 1 96 ? 87.096 2.499 14.028 1.00 0.00 96 ASN A C 6
ATOM 11363 O O . ASN A 1 96 ? 87.818 2.610 15.019 1.00 0.00 96 ASN A O 6
ATOM 11374 N N . PRO A 1 97 ? 85.805 2.656 14.111 1.00 0.00 97 PRO A N 6
ATOM 11375 C CA . PRO A 1 97 ? 85.157 2.982 15.405 1.00 0.00 97 PRO A CA 6
ATOM 11376 C C . PRO A 1 97 ? 85.491 1.955 16.501 1.00 0.00 97 PRO A C 6
ATOM 11377 O O . PRO A 1 97 ? 85.469 2.291 17.685 1.00 0.00 97 PRO A O 6
ATOM 11388 N N . GLU A 1 98 ? 85.779 0.709 16.112 1.00 0.00 98 GLU A N 6
ATOM 11389 C CA . GLU A 1 98 ? 86.085 -0.344 17.093 1.00 0.00 98 GLU A CA 6
ATOM 11390 C C . GLU A 1 98 ? 87.459 -0.984 16.883 1.00 0.00 98 GLU A C 6
ATOM 11391 O O . GLU A 1 98 ? 87.780 -1.976 17.543 1.00 0.00 98 GLU A O 6
ATOM 11403 N N . GLY A 1 99 ? 88.275 -0.458 15.968 1.00 0.00 99 GLY A N 6
ATOM 11404 C CA . GLY A 1 99 ? 89.576 -1.066 15.739 1.00 0.00 99 GLY A CA 6
ATOM 11405 C C . GLY A 1 99 ? 90.561 -0.104 15.105 1.00 0.00 99 GLY A C 6
ATOM 11406 O O . GLY A 1 99 ? 90.189 0.873 14.458 1.00 0.00 99 GLY A O 6
ATOM 11410 N N . VAL A 1 100 ? 91.829 -0.417 15.304 1.00 0.00 100 VAL A N 6
ATOM 11411 C CA . VAL A 1 100 ? 92.921 0.377 14.760 1.00 0.00 100 VAL A CA 6
ATOM 11412 C C . VAL A 1 100 ? 94.031 -0.559 14.296 1.00 0.00 100 VAL A C 6
ATOM 11413 O O . VAL A 1 100 ? 94.356 -1.525 14.986 1.00 0.00 100 VAL A O 6
ATOM 11426 N N . ILE A 1 101 ? 94.599 -0.296 13.118 1.00 0.00 101 ILE A N 6
ATOM 11427 C CA . ILE A 1 101 ? 95.658 -1.163 12.581 1.00 0.00 101 ILE A CA 6
ATOM 11428 C C . ILE A 1 101 ? 96.857 -0.339 12.087 1.00 0.00 101 ILE A C 6
ATOM 11429 O O . ILE A 1 101 ? 96.717 0.825 11.716 1.00 0.00 101 ILE A O 6
ATOM 11445 N N . GLU A 1 102 ? 98.034 -0.972 12.075 1.00 0.00 102 GLU A N 6
ATOM 11446 C CA . GLU A 1 102 ? 99.260 -0.313 11.612 1.00 0.00 102 GLU A CA 6
ATOM 11447 C C . GLU A 1 102 ? 100.272 -1.350 11.127 1.00 0.00 102 GLU A C 6
ATOM 11448 O O . GLU A 1 102 ? 100.486 -2.374 11.780 1.00 0.00 102 GLU A O 6
ATOM 11460 N N . HIS A 1 103 ? 100.887 -1.081 9.970 1.00 0.00 103 HIS A N 6
ATOM 11461 C CA . HIS A 1 103 ? 101.874 -2.001 9.389 1.00 0.00 103 HIS A CA 6
ATOM 11462 C C . HIS A 1 103 ? 103.083 -1.234 8.835 1.00 0.00 103 HIS A C 6
ATOM 11463 O O . HIS A 1 103 ? 102.927 -0.251 8.106 1.00 0.00 103 HIS A O 6
ATOM 11477 N N . LYS A 1 104 ? 104.289 -1.701 9.179 1.00 0.00 104 LYS A N 6
ATOM 11478 C CA . LYS A 1 104 ? 105.528 -1.065 8.710 1.00 0.00 104 LYS A CA 6
ATOM 11479 C C . LYS A 1 104 ? 106.264 -1.964 7.717 1.00 0.00 104 LYS A C 6
ATOM 11480 O O . LYS A 1 104 ? 106.489 -3.149 7.975 1.00 0.00 104 LYS A O 6
ATOM 11499 N N . VAL A 1 105 ? 106.660 -1.377 6.590 1.00 0.00 105 VAL A N 6
ATOM 11500 C CA . VAL A 1 105 ? 107.400 -2.099 5.553 1.00 0.00 105 VAL A CA 6
ATOM 11501 C C . VAL A 1 105 ? 108.415 -1.142 4.922 1.00 0.00 105 VAL A C 6
ATOM 11502 O O . VAL A 1 105 ? 108.145 0.052 4.783 1.00 0.00 105 VAL A O 6
ATOM 11515 N N . LYS A 1 106 ? 109.600 -1.659 4.581 1.00 0.00 106 LYS A N 6
ATOM 11516 C CA . LYS A 1 106 ? 110.668 -0.820 4.014 1.00 0.00 106 LYS A CA 6
ATOM 11517 C C . LYS A 1 106 ? 110.838 -1.006 2.512 1.00 0.00 106 LYS A C 6
ATOM 11518 O O . LYS A 1 106 ? 110.875 -2.131 1.999 1.00 0.00 106 LYS A O 6
ATOM 11537 N N . LEU A 1 107 ? 110.968 0.123 1.820 1.00 0.00 107 LEU A N 6
ATOM 11538 C CA . LEU A 1 107 ? 111.165 0.129 0.377 1.00 0.00 107 LEU A CA 6
ATOM 11539 C C . LEU A 1 107 ? 112.385 0.978 0.047 1.00 0.00 107 LEU A C 6
ATOM 11540 O O . LEU A 1 107 ? 112.433 2.160 0.385 1.00 0.00 107 LEU A O 6
ATOM 11556 N N . GLU A 1 108 ? 113.365 0.384 -0.630 1.00 0.00 108 GLU A N 6
ATOM 11557 C CA . GLU A 1 108 ? 114.570 1.117 -1.023 1.00 0.00 108 GLU A CA 6
ATOM 11558 C C . GLU A 1 108 ? 114.684 1.105 -2.535 1.00 0.00 108 GLU A C 6
ATOM 11559 O O . GLU A 1 108 ? 114.714 0.042 -3.152 1.00 0.00 108 GLU A O 6
ATOM 11571 N N . ILE A 1 109 ? 114.721 2.294 -3.144 1.00 0.00 109 ILE A N 6
ATOM 11572 C CA . ILE A 1 109 ? 114.804 2.381 -4.597 1.00 0.00 109 ILE A CA 6
ATOM 11573 C C . ILE A 1 109 ? 116.208 2.783 -5.029 1.00 0.00 109 ILE A C 6
ATOM 11574 O O . ILE A 1 109 ? 116.610 3.938 -4.865 1.00 0.00 109 ILE A O 6
ATOM 11590 N N . GLN A 1 110 ? 116.931 1.816 -5.582 1.00 0.00 110 GLN A N 6
ATOM 11591 C CA . GLN A 1 110 ? 118.299 2.054 -6.036 1.00 0.00 110 GLN A CA 6
ATOM 11592 C C . GLN A 1 110 ? 118.309 2.914 -7.302 1.00 0.00 110 GLN A C 6
ATOM 11593 O O . GLN A 1 110 ? 117.627 3.941 -7.365 1.00 0.00 110 GLN A O 6
ATOM 11607 N N . GLN A 1 111 ? 119.095 2.508 -8.308 1.00 0.00 111 GLN A N 6
ATOM 11608 C CA . GLN A 1 111 ? 119.182 3.281 -9.548 1.00 0.00 111 GLN A CA 6
ATOM 11609 C C . GLN A 1 111 ? 119.560 2.412 -10.746 1.00 0.00 111 GLN A C 6
ATOM 11610 O O . GLN A 1 111 ? 120.213 1.378 -10.602 1.00 0.00 111 GLN A O 6
ATOM 11624 N N . LEU A 1 112 ? 119.156 2.864 -11.939 1.00 0.00 112 LEU A N 6
ATOM 11625 C CA . LEU A 1 112 ? 119.459 2.164 -13.187 1.00 0.00 112 LEU A CA 6
ATOM 11626 C C . LEU A 1 112 ? 120.411 3.009 -14.025 1.00 0.00 112 LEU A C 6
ATOM 11627 O O . LEU A 1 112 ? 120.083 4.139 -14.387 1.00 0.00 112 LEU A O 6
ATOM 11643 N N . GLU A 1 113 ? 121.584 2.467 -14.348 1.00 0.00 113 GLU A N 6
ATOM 11644 C CA . GLU A 1 113 ? 122.550 3.207 -15.161 1.00 0.00 113 GLU A CA 6
ATOM 11645 C C . GLU A 1 113 ? 122.263 2.997 -16.639 1.00 0.00 113 GLU A C 6
ATOM 11646 O O . GLU A 1 113 ? 122.294 1.869 -17.135 1.00 0.00 113 GLU A O 6
ATOM 11658 N N . HIS A 1 114 ? 121.977 4.089 -17.342 1.00 0.00 114 HIS A N 6
ATOM 11659 C CA . HIS A 1 114 ? 121.680 4.014 -18.768 1.00 0.00 114 HIS A CA 6
ATOM 11660 C C . HIS A 1 114 ? 122.970 4.014 -19.583 1.00 0.00 114 HIS A C 6
ATOM 11661 O O . HIS A 1 114 ? 123.868 4.816 -19.337 1.00 0.00 114 HIS A O 6
ATOM 11675 N N . HIS A 1 115 ? 123.047 3.111 -20.556 1.00 0.00 115 HIS A N 6
ATOM 11676 C CA . HIS A 1 115 ? 124.226 3.010 -21.408 1.00 0.00 115 HIS A CA 6
ATOM 11677 C C . HIS A 1 115 ? 124.194 4.071 -22.509 1.00 0.00 115 HIS A C 6
ATOM 11678 O O . HIS A 1 115 ? 124.061 5.264 -22.233 1.00 0.00 115 HIS A O 6
ATOM 11692 N N . HIS A 1 116 ? 124.331 3.624 -23.759 1.00 0.00 116 HIS A N 6
ATOM 11693 C CA . HIS A 1 116 ? 124.333 4.537 -24.900 1.00 0.00 116 HIS A CA 6
ATOM 11694 C C . HIS A 1 116 ? 123.867 3.830 -26.171 1.00 0.00 116 HIS A C 6
ATOM 11695 O O . HIS A 1 116 ? 123.860 2.598 -26.245 1.00 0.00 116 HIS A O 6
ATOM 11709 N N . HIS A 1 117 ? 123.496 4.626 -27.170 1.00 0.00 117 HIS A N 6
ATOM 11710 C CA . HIS A 1 117 ? 123.039 4.095 -28.450 1.00 0.00 117 HIS A CA 6
ATOM 11711 C C . HIS A 1 117 ? 124.197 3.464 -29.215 1.00 0.00 117 HIS A C 6
ATOM 11712 O O . HIS A 1 117 ? 125.325 3.964 -29.177 1.00 0.00 117 HIS A O 6
ATOM 11726 N N . HIS A 1 118 ? 123.911 2.366 -29.906 1.00 0.00 118 HIS A N 6
ATOM 11727 C CA . HIS A 1 118 ? 124.934 1.670 -30.676 1.00 0.00 118 HIS A CA 6
ATOM 11728 C C . HIS A 1 118 ? 125.229 2.406 -31.977 1.00 0.00 118 HIS A C 6
ATOM 11729 O O . HIS A 1 118 ? 124.319 2.861 -32.669 1.00 0.00 118 HIS A O 6
ATOM 11743 N N . HIS A 1 119 ? 126.512 2.513 -32.298 1.00 0.00 119 HIS A N 6
ATOM 11744 C CA . HIS A 1 119 ? 126.934 3.188 -33.516 1.00 0.00 119 HIS A CA 6
ATOM 11745 C C . HIS A 1 119 ? 126.297 4.570 -33.617 1.00 0.00 119 HIS A C 6
ATOM 11746 O O . HIS A 1 119 ? 126.013 4.993 -34.724 1.00 0.00 119 HIS A O 6
ATOM 11761 N N . ARG A 1 1 ? 84.525 11.226 -12.717 1.00 0.00 1 ARG A N 7
ATOM 11762 C CA . ARG A 1 1 ? 84.283 11.289 -14.186 1.00 0.00 1 ARG A CA 7
ATOM 11763 C C . ARG A 1 1 ? 83.882 9.905 -14.685 1.00 0.00 1 ARG A C 7
ATOM 11764 O O . ARG A 1 1 ? 84.273 8.890 -14.107 1.00 0.00 1 ARG A O 7
ATOM 11787 N N . MET A 1 2 ? 83.091 9.870 -15.756 1.00 0.00 2 MET A N 7
ATOM 11788 C CA . MET A 1 2 ? 82.628 8.605 -16.329 1.00 0.00 2 MET A CA 7
ATOM 11789 C C . MET A 1 2 ? 83.492 8.209 -17.528 1.00 0.00 2 MET A C 7
ATOM 11790 O O . MET A 1 2 ? 83.077 8.345 -18.678 1.00 0.00 2 MET A O 7
ATOM 11804 N N . ALA A 1 3 ? 84.694 7.715 -17.244 1.00 0.00 3 ALA A N 7
ATOM 11805 C CA . ALA A 1 3 ? 85.613 7.292 -18.298 1.00 0.00 3 ALA A CA 7
ATOM 11806 C C . ALA A 1 3 ? 86.784 6.519 -17.698 1.00 0.00 3 ALA A C 7
ATOM 11807 O O . ALA A 1 3 ? 87.393 6.962 -16.723 1.00 0.00 3 ALA A O 7
ATOM 11814 N N . HIS A 1 4 ? 87.093 5.362 -18.276 1.00 0.00 4 HIS A N 7
ATOM 11815 C CA . HIS A 1 4 ? 88.193 4.539 -17.776 1.00 0.00 4 HIS A CA 7
ATOM 11816 C C . HIS A 1 4 ? 88.756 3.651 -18.884 1.00 0.00 4 HIS A C 7
ATOM 11817 O O . HIS A 1 4 ? 88.034 3.241 -19.794 1.00 0.00 4 HIS A O 7
ATOM 11831 N N . GLU A 1 5 ? 90.051 3.361 -18.800 1.00 0.00 5 GLU A N 7
ATOM 11832 C CA . GLU A 1 5 ? 90.712 2.525 -19.800 1.00 0.00 5 GLU A CA 7
ATOM 11833 C C . GLU A 1 5 ? 90.220 1.082 -19.724 1.00 0.00 5 GLU A C 7
ATOM 11834 O O . GLU A 1 5 ? 90.034 0.425 -20.749 1.00 0.00 5 GLU A O 7
ATOM 11846 N N . GLY A 1 6 ? 90.015 0.594 -18.508 1.00 0.00 6 GLY A N 7
ATOM 11847 C CA . GLY A 1 6 ? 89.551 -0.773 -18.311 1.00 0.00 6 GLY A CA 7
ATOM 11848 C C . GLY A 1 6 ? 89.174 -0.999 -16.852 1.00 0.00 6 GLY A C 7
ATOM 11849 O O . GLY A 1 6 ? 89.873 -0.542 -15.948 1.00 0.00 6 GLY A O 7
ATOM 11853 N N . ALA A 1 7 ? 88.068 -1.695 -16.625 1.00 0.00 7 ALA A N 7
ATOM 11854 C CA . ALA A 1 7 ? 87.621 -1.958 -15.263 1.00 0.00 7 ALA A CA 7
ATOM 11855 C C . ALA A 1 7 ? 88.594 -2.885 -14.542 1.00 0.00 7 ALA A C 7
ATOM 11856 O O . ALA A 1 7 ? 89.104 -3.840 -15.127 1.00 0.00 7 ALA A O 7
ATOM 11863 N N . LEU A 1 8 ? 88.840 -2.604 -13.265 1.00 0.00 8 LEU A N 7
ATOM 11864 C CA . LEU A 1 8 ? 89.744 -3.434 -12.481 1.00 0.00 8 LEU A CA 7
ATOM 11865 C C . LEU A 1 8 ? 89.046 -4.731 -12.090 1.00 0.00 8 LEU A C 7
ATOM 11866 O O . LEU A 1 8 ? 87.862 -4.731 -11.752 1.00 0.00 8 LEU A O 7
ATOM 11882 N N . THR A 1 9 ? 89.779 -5.833 -12.132 1.00 0.00 9 THR A N 7
ATOM 11883 C CA . THR A 1 9 ? 89.207 -7.122 -11.769 1.00 0.00 9 THR A CA 7
ATOM 11884 C C . THR A 1 9 ? 88.985 -7.203 -10.260 1.00 0.00 9 THR A C 7
ATOM 11885 O O . THR A 1 9 ? 89.838 -6.787 -9.474 1.00 0.00 9 THR A O 7
ATOM 11896 N N . GLY A 1 10 ? 87.833 -7.737 -9.864 1.00 0.00 10 GLY A N 7
ATOM 11897 C CA . GLY A 1 10 ? 87.499 -7.868 -8.447 1.00 0.00 10 GLY A CA 7
ATOM 11898 C C . GLY A 1 10 ? 86.027 -8.232 -8.271 1.00 0.00 10 GLY A C 7
ATOM 11899 O O . GLY A 1 10 ? 85.154 -7.622 -8.888 1.00 0.00 10 GLY A O 7
ATOM 11903 N N . VAL A 1 11 ? 85.749 -9.223 -7.425 1.00 0.00 11 VAL A N 7
ATOM 11904 C CA . VAL A 1 11 ? 84.366 -9.643 -7.184 1.00 0.00 11 VAL A CA 7
ATOM 11905 C C . VAL A 1 11 ? 83.769 -8.837 -6.038 1.00 0.00 11 VAL A C 7
ATOM 11906 O O . VAL A 1 11 ? 84.329 -8.793 -4.943 1.00 0.00 11 VAL A O 7
ATOM 11919 N N . THR A 1 12 ? 82.627 -8.203 -6.290 1.00 0.00 12 THR A N 7
ATOM 11920 C CA . THR A 1 12 ? 81.970 -7.409 -5.261 1.00 0.00 12 THR A CA 7
ATOM 11921 C C . THR A 1 12 ? 81.690 -8.270 -4.031 1.00 0.00 12 THR A C 7
ATOM 11922 O O . THR A 1 12 ? 82.478 -8.292 -3.085 1.00 0.00 12 THR A O 7
ATOM 11933 N N . THR A 1 13 ? 80.565 -8.981 -4.052 1.00 0.00 13 THR A N 7
ATOM 11934 C CA . THR A 1 13 ? 80.188 -9.847 -2.935 1.00 0.00 13 THR A CA 7
ATOM 11935 C C . THR A 1 13 ? 79.621 -9.021 -1.779 1.00 0.00 13 THR A C 7
ATOM 11936 O O . THR A 1 13 ? 80.368 -8.468 -0.971 1.00 0.00 13 THR A O 7
ATOM 11947 N N . ASP A 1 14 ? 78.294 -8.940 -1.721 1.00 0.00 14 ASP A N 7
ATOM 11948 C CA . ASP A 1 14 ? 77.614 -8.173 -0.678 1.00 0.00 14 ASP A CA 7
ATOM 11949 C C . ASP A 1 14 ? 77.472 -8.981 0.612 1.00 0.00 14 ASP A C 7
ATOM 11950 O O . ASP A 1 14 ? 77.316 -10.202 0.584 1.00 0.00 14 ASP A O 7
ATOM 11959 N N . GLN A 1 15 ? 77.518 -8.275 1.745 1.00 0.00 15 GLN A N 7
ATOM 11960 C CA . GLN A 1 15 ? 77.388 -8.902 3.063 1.00 0.00 15 GLN A CA 7
ATOM 11961 C C . GLN A 1 15 ? 76.554 -8.013 3.985 1.00 0.00 15 GLN A C 7
ATOM 11962 O O . GLN A 1 15 ? 76.470 -6.801 3.785 1.00 0.00 15 GLN A O 7
ATOM 11976 N N . LYS A 1 16 ? 75.949 -8.629 5.000 1.00 0.00 16 LYS A N 7
ATOM 11977 C CA . LYS A 1 16 ? 75.123 -7.905 5.973 1.00 0.00 16 LYS A CA 7
ATOM 11978 C C . LYS A 1 16 ? 75.649 -8.191 7.375 1.00 0.00 16 LYS A C 7
ATOM 11979 O O . LYS A 1 16 ? 74.998 -7.899 8.378 1.00 0.00 16 LYS A O 7
ATOM 11998 N N . GLU A 1 17 ? 76.842 -8.781 7.421 1.00 0.00 17 GLU A N 7
ATOM 11999 C CA . GLU A 1 17 ? 77.488 -9.139 8.681 1.00 0.00 17 GLU A CA 7
ATOM 12000 C C . GLU A 1 17 ? 78.772 -8.333 8.865 1.00 0.00 17 GLU A C 7
ATOM 12001 O O . GLU A 1 17 ? 79.605 -8.271 7.963 1.00 0.00 17 GLU A O 7
ATOM 12013 N N . LYS A 1 18 ? 78.930 -7.732 10.038 1.00 0.00 18 LYS A N 7
ATOM 12014 C CA . LYS A 1 18 ? 80.134 -6.951 10.313 1.00 0.00 18 LYS A CA 7
ATOM 12015 C C . LYS A 1 18 ? 81.345 -7.876 10.271 1.00 0.00 18 LYS A C 7
ATOM 12016 O O . LYS A 1 18 ? 81.329 -8.950 10.872 1.00 0.00 18 LYS A O 7
ATOM 12035 N N . GLN A 1 19 ? 82.386 -7.483 9.538 1.00 0.00 19 GLN A N 7
ATOM 12036 C CA . GLN A 1 19 ? 83.577 -8.322 9.414 1.00 0.00 19 GLN A CA 7
ATOM 12037 C C . GLN A 1 19 ? 84.596 -7.997 10.494 1.00 0.00 19 GLN A C 7
ATOM 12038 O O . GLN A 1 19 ? 84.539 -6.942 11.125 1.00 0.00 19 GLN A O 7
ATOM 12052 N N . LYS A 1 20 ? 85.547 -8.909 10.679 1.00 0.00 20 LYS A N 7
ATOM 12053 C CA . LYS A 1 20 ? 86.605 -8.717 11.660 1.00 0.00 20 LYS A CA 7
ATOM 12054 C C . LYS A 1 20 ? 87.740 -7.906 11.017 1.00 0.00 20 LYS A C 7
ATOM 12055 O O . LYS A 1 20 ? 88.070 -8.138 9.853 1.00 0.00 20 LYS A O 7
ATOM 12074 N N . PRO A 1 21 ? 88.342 -6.963 11.711 1.00 0.00 21 PRO A N 7
ATOM 12075 C CA . PRO A 1 21 ? 89.438 -6.155 11.108 1.00 0.00 21 PRO A CA 7
ATOM 12076 C C . PRO A 1 21 ? 90.593 -7.036 10.621 1.00 0.00 21 PRO A C 7
ATOM 12077 O O . PRO A 1 21 ? 90.953 -8.023 11.263 1.00 0.00 21 PRO A O 7
ATOM 12088 N N . ASP A 1 22 ? 91.186 -6.646 9.497 1.00 0.00 22 ASP A N 7
ATOM 12089 C CA . ASP A 1 22 ? 92.322 -7.377 8.945 1.00 0.00 22 ASP A CA 7
ATOM 12090 C C . ASP A 1 22 ? 92.934 -6.591 7.791 1.00 0.00 22 ASP A C 7
ATOM 12091 O O . ASP A 1 22 ? 92.400 -6.555 6.685 1.00 0.00 22 ASP A O 7
ATOM 12100 N N . ILE A 1 23 ? 94.045 -5.930 8.073 1.00 0.00 23 ILE A N 7
ATOM 12101 C CA . ILE A 1 23 ? 94.719 -5.113 7.095 1.00 0.00 23 ILE A CA 7
ATOM 12102 C C . ILE A 1 23 ? 95.612 -5.955 6.171 1.00 0.00 23 ILE A C 7
ATOM 12103 O O . ILE A 1 23 ? 96.372 -6.811 6.627 1.00 0.00 23 ILE A O 7
ATOM 12119 N N . VAL A 1 24 ? 95.517 -5.674 4.866 1.00 0.00 24 VAL A N 7
ATOM 12120 C CA . VAL A 1 24 ? 96.314 -6.363 3.842 1.00 0.00 24 VAL A CA 7
ATOM 12121 C C . VAL A 1 24 ? 97.169 -5.324 3.107 1.00 0.00 24 VAL A C 7
ATOM 12122 O O . VAL A 1 24 ? 96.685 -4.233 2.808 1.00 0.00 24 VAL A O 7
ATOM 12135 N N . LEU A 1 25 ? 98.430 -5.658 2.815 1.00 0.00 25 LEU A N 7
ATOM 12136 C CA . LEU A 1 25 ? 99.324 -4.718 2.113 1.00 0.00 25 LEU A CA 7
ATOM 12137 C C . LEU A 1 25 ? 100.520 -5.460 1.501 1.00 0.00 25 LEU A C 7
ATOM 12138 O O . LEU A 1 25 ? 100.443 -6.655 1.211 1.00 0.00 25 LEU A O 7
ATOM 12154 N N . TYR A 1 26 ? 101.619 -4.733 1.306 1.00 0.00 26 TYR A N 7
ATOM 12155 C CA . TYR A 1 26 ? 102.831 -5.296 0.729 1.00 0.00 26 TYR A CA 7
ATOM 12156 C C . TYR A 1 26 ? 103.117 -6.676 1.341 1.00 0.00 26 TYR A C 7
ATOM 12157 O O . TYR A 1 26 ? 103.397 -6.764 2.536 1.00 0.00 26 TYR A O 7
ATOM 12175 N N . PRO A 1 27 ? 103.073 -7.750 0.579 1.00 0.00 27 PRO A N 7
ATOM 12176 C CA . PRO A 1 27 ? 103.360 -9.095 1.144 1.00 0.00 27 PRO A CA 7
ATOM 12177 C C . PRO A 1 27 ? 104.809 -9.173 1.625 1.00 0.00 27 PRO A C 7
ATOM 12178 O O . PRO A 1 27 ? 105.166 -10.034 2.430 1.00 0.00 27 PRO A O 7
ATOM 12189 N N . GLU A 1 28 ? 105.633 -8.267 1.114 1.00 0.00 28 GLU A N 7
ATOM 12190 C CA . GLU A 1 28 ? 107.041 -8.231 1.480 1.00 0.00 28 GLU A CA 7
ATOM 12191 C C . GLU A 1 28 ? 107.689 -6.950 0.941 1.00 0.00 28 GLU A C 7
ATOM 12192 O O . GLU A 1 28 ? 107.250 -6.422 -0.080 1.00 0.00 28 GLU A O 7
ATOM 12204 N N . PRO A 1 29 ? 108.718 -6.441 1.585 1.00 0.00 29 PRO A N 7
ATOM 12205 C CA . PRO A 1 29 ? 109.402 -5.205 1.108 1.00 0.00 29 PRO A CA 7
ATOM 12206 C C . PRO A 1 29 ? 109.753 -5.334 -0.374 1.00 0.00 29 PRO A C 7
ATOM 12207 O O . PRO A 1 29 ? 110.018 -6.434 -0.858 1.00 0.00 29 PRO A O 7
ATOM 12218 N N . VAL A 1 30 ? 109.757 -4.210 -1.097 1.00 0.00 30 VAL A N 7
ATOM 12219 C CA . VAL A 1 30 ? 110.085 -4.239 -2.526 1.00 0.00 30 VAL A CA 7
ATOM 12220 C C . VAL A 1 30 ? 111.044 -3.109 -2.887 1.00 0.00 30 VAL A C 7
ATOM 12221 O O . VAL A 1 30 ? 110.924 -1.986 -2.392 1.00 0.00 30 VAL A O 7
ATOM 12234 N N . ARG A 1 31 ? 111.987 -3.419 -3.772 1.00 0.00 31 ARG A N 7
ATOM 12235 C CA . ARG A 1 31 ? 112.964 -2.444 -4.240 1.00 0.00 31 ARG A CA 7
ATOM 12236 C C . ARG A 1 31 ? 113.077 -2.534 -5.754 1.00 0.00 31 ARG A C 7
ATOM 12237 O O . ARG A 1 31 ? 113.067 -3.629 -6.317 1.00 0.00 31 ARG A O 7
ATOM 12258 N N . VAL A 1 32 ? 113.186 -1.384 -6.411 1.00 0.00 32 VAL A N 7
ATOM 12259 C CA . VAL A 1 32 ? 113.309 -1.340 -7.870 1.00 0.00 32 VAL A CA 7
ATOM 12260 C C . VAL A 1 32 ? 114.566 -0.545 -8.229 1.00 0.00 32 VAL A C 7
ATOM 12261 O O . VAL A 1 32 ? 115.332 -0.173 -7.346 1.00 0.00 32 VAL A O 7
ATOM 12274 N N . LEU A 1 33 ? 114.779 -0.300 -9.519 1.00 0.00 33 LEU A N 7
ATOM 12275 C CA . LEU A 1 33 ? 115.949 0.453 -9.981 1.00 0.00 33 LEU A CA 7
ATOM 12276 C C . LEU A 1 33 ? 115.483 1.646 -10.801 1.00 0.00 33 LEU A C 7
ATOM 12277 O O . LEU A 1 33 ? 114.472 1.563 -11.496 1.00 0.00 33 LEU A O 7
ATOM 12293 N N . GLU A 1 34 ? 116.214 2.754 -10.736 1.00 0.00 34 GLU A N 7
ATOM 12294 C CA . GLU A 1 34 ? 115.822 3.925 -11.508 1.00 0.00 34 GLU A CA 7
ATOM 12295 C C . GLU A 1 34 ? 115.643 3.524 -12.963 1.00 0.00 34 GLU A C 7
ATOM 12296 O O . GLU A 1 34 ? 116.514 2.880 -13.548 1.00 0.00 34 GLU A O 7
ATOM 12308 N N . GLY A 1 35 ? 114.504 3.893 -13.544 1.00 0.00 35 GLY A N 7
ATOM 12309 C CA . GLY A 1 35 ? 114.215 3.549 -14.934 1.00 0.00 35 GLY A CA 7
ATOM 12310 C C . GLY A 1 35 ? 113.227 2.389 -15.003 1.00 0.00 35 GLY A C 7
ATOM 12311 O O . GLY A 1 35 ? 112.717 2.058 -16.072 1.00 0.00 35 GLY A O 7
ATOM 12315 N N . GLU A 1 36 ? 112.961 1.774 -13.846 1.00 0.00 36 GLU A N 7
ATOM 12316 C CA . GLU A 1 36 ? 112.027 0.647 -13.763 1.00 0.00 36 GLU A CA 7
ATOM 12317 C C . GLU A 1 36 ? 110.759 1.063 -13.019 1.00 0.00 36 GLU A C 7
ATOM 12318 O O . GLU A 1 36 ? 110.824 1.490 -11.866 1.00 0.00 36 GLU A O 7
ATOM 12330 N N . THR A 1 37 ? 109.609 0.934 -13.675 1.00 0.00 37 THR A N 7
ATOM 12331 C CA . THR A 1 37 ? 108.342 1.301 -13.047 1.00 0.00 37 THR A CA 7
ATOM 12332 C C . THR A 1 37 ? 107.899 0.216 -12.071 1.00 0.00 37 THR A C 7
ATOM 12333 O O . THR A 1 37 ? 108.153 -0.968 -12.292 1.00 0.00 37 THR A O 7
ATOM 12344 N N . ALA A 1 38 ? 107.239 0.627 -10.983 1.00 0.00 38 ALA A N 7
ATOM 12345 C CA . ALA A 1 38 ? 106.765 -0.320 -9.964 1.00 0.00 38 ALA A CA 7
ATOM 12346 C C . ALA A 1 38 ? 105.242 -0.270 -9.856 1.00 0.00 38 ALA A C 7
ATOM 12347 O O . ALA A 1 38 ? 104.601 0.632 -10.403 1.00 0.00 38 ALA A O 7
ATOM 12354 N N . ARG A 1 39 ? 104.671 -1.243 -9.141 1.00 0.00 39 ARG A N 7
ATOM 12355 C CA . ARG A 1 39 ? 103.220 -1.310 -8.965 1.00 0.00 39 ARG A CA 7
ATOM 12356 C C . ARG A 1 39 ? 102.874 -1.882 -7.601 1.00 0.00 39 ARG A C 7
ATOM 12357 O O . ARG A 1 39 ? 103.347 -2.956 -7.230 1.00 0.00 39 ARG A O 7
ATOM 12378 N N . PHE A 1 40 ? 102.034 -1.169 -6.856 1.00 0.00 40 PHE A N 7
ATOM 12379 C CA . PHE A 1 40 ? 101.622 -1.628 -5.534 1.00 0.00 40 PHE A CA 7
ATOM 12380 C C . PHE A 1 40 ? 100.139 -1.351 -5.305 1.00 0.00 40 PHE A C 7
ATOM 12381 O O . PHE A 1 40 ? 99.576 -0.408 -5.859 1.00 0.00 40 PHE A O 7
ATOM 12398 N N . ARG A 1 41 ? 99.526 -2.167 -4.453 1.00 0.00 41 ARG A N 7
ATOM 12399 C CA . ARG A 1 41 ? 98.114 -2.014 -4.101 1.00 0.00 41 ARG A CA 7
ATOM 12400 C C . ARG A 1 41 ? 97.975 -2.121 -2.590 1.00 0.00 41 ARG A C 7
ATOM 12401 O O . ARG A 1 41 ? 98.833 -2.704 -1.926 1.00 0.00 41 ARG A O 7
ATOM 12422 N N . CYS A 1 42 ? 96.906 -1.561 -2.039 1.00 0.00 42 CYS A N 7
ATOM 12423 C CA . CYS A 1 42 ? 96.700 -1.613 -0.597 1.00 0.00 42 CYS A CA 7
ATOM 12424 C C . CYS A 1 42 ? 95.215 -1.534 -0.261 1.00 0.00 42 CYS A C 7
ATOM 12425 O O . CYS A 1 42 ? 94.544 -0.571 -0.610 1.00 0.00 42 CYS A O 7
ATOM 12433 N N . ARG A 1 43 ? 94.715 -2.541 0.446 1.00 0.00 43 ARG A N 7
ATOM 12434 C CA . ARG A 1 43 ? 93.312 -2.569 0.859 1.00 0.00 43 ARG A CA 7
ATOM 12435 C C . ARG A 1 43 ? 93.268 -2.746 2.364 1.00 0.00 43 ARG A C 7
ATOM 12436 O O . ARG A 1 43 ? 94.305 -2.978 2.986 1.00 0.00 43 ARG A O 7
ATOM 12457 N N . VAL A 1 44 ? 92.086 -2.679 2.965 1.00 0.00 44 VAL A N 7
ATOM 12458 C CA . VAL A 1 44 ? 91.939 -2.875 4.404 1.00 0.00 44 VAL A CA 7
ATOM 12459 C C . VAL A 1 44 ? 90.671 -3.716 4.586 1.00 0.00 44 VAL A C 7
ATOM 12460 O O . VAL A 1 44 ? 89.949 -3.922 3.609 1.00 0.00 44 VAL A O 7
ATOM 12473 N N . THR A 1 45 ? 90.356 -4.187 5.796 1.00 0.00 45 THR A N 7
ATOM 12474 C CA . THR A 1 45 ? 89.125 -4.970 5.994 1.00 0.00 45 THR A CA 7
ATOM 12475 C C . THR A 1 45 ? 88.434 -4.553 7.287 1.00 0.00 45 THR A C 7
ATOM 12476 O O . THR A 1 45 ? 89.082 -4.089 8.225 1.00 0.00 45 THR A O 7
ATOM 12487 N N . GLY A 1 46 ? 87.113 -4.731 7.330 1.00 0.00 46 GLY A N 7
ATOM 12488 C CA . GLY A 1 46 ? 86.333 -4.378 8.514 1.00 0.00 46 GLY A CA 7
ATOM 12489 C C . GLY A 1 46 ? 84.917 -3.970 8.124 1.00 0.00 46 GLY A C 7
ATOM 12490 O O . GLY A 1 46 ? 83.997 -4.787 8.130 1.00 0.00 46 GLY A O 7
ATOM 12494 N N . TYR A 1 47 ? 84.753 -2.693 7.783 1.00 0.00 47 TYR A N 7
ATOM 12495 C CA . TYR A 1 47 ? 83.450 -2.150 7.386 1.00 0.00 47 TYR A CA 7
ATOM 12496 C C . TYR A 1 47 ? 83.612 -1.292 6.117 1.00 0.00 47 TYR A C 7
ATOM 12497 O O . TYR A 1 47 ? 84.588 -0.550 6.005 1.00 0.00 47 TYR A O 7
ATOM 12515 N N . PRO A 1 48 ? 82.700 -1.358 5.168 1.00 0.00 48 PRO A N 7
ATOM 12516 C CA . PRO A 1 48 ? 82.818 -0.539 3.930 1.00 0.00 48 PRO A CA 7
ATOM 12517 C C . PRO A 1 48 ? 82.931 0.954 4.252 1.00 0.00 48 PRO A C 7
ATOM 12518 O O . PRO A 1 48 ? 82.329 1.439 5.210 1.00 0.00 48 PRO A O 7
ATOM 12529 N N . GLN A 1 49 ? 83.729 1.656 3.449 1.00 0.00 49 GLN A N 7
ATOM 12530 C CA . GLN A 1 49 ? 83.970 3.088 3.620 1.00 0.00 49 GLN A CA 7
ATOM 12531 C C . GLN A 1 49 ? 84.643 3.391 4.960 1.00 0.00 49 GLN A C 7
ATOM 12532 O O . GLN A 1 49 ? 84.049 4.026 5.831 1.00 0.00 49 GLN A O 7
ATOM 12546 N N . PRO A 1 50 ? 85.889 2.990 5.122 1.00 0.00 50 PRO A N 7
ATOM 12547 C CA . PRO A 1 50 ? 86.682 3.262 6.355 1.00 0.00 50 PRO A CA 7
ATOM 12548 C C . PRO A 1 50 ? 87.316 4.656 6.297 1.00 0.00 50 PRO A C 7
ATOM 12549 O O . PRO A 1 50 ? 86.945 5.483 5.465 1.00 0.00 50 PRO A O 7
ATOM 12560 N N . LYS A 1 51 ? 88.290 4.899 7.175 1.00 0.00 51 LYS A N 7
ATOM 12561 C CA . LYS A 1 51 ? 88.990 6.186 7.201 1.00 0.00 51 LYS A CA 7
ATOM 12562 C C . LYS A 1 51 ? 90.479 5.959 7.436 1.00 0.00 51 LYS A C 7
ATOM 12563 O O . LYS A 1 51 ? 90.933 5.887 8.579 1.00 0.00 51 LYS A O 7
ATOM 12582 N N . VAL A 1 52 ? 91.234 5.800 6.343 1.00 0.00 52 VAL A N 7
ATOM 12583 C CA . VAL A 1 52 ? 92.672 5.529 6.428 1.00 0.00 52 VAL A CA 7
ATOM 12584 C C . VAL A 1 52 ? 93.480 6.525 5.590 1.00 0.00 52 VAL A C 7
ATOM 12585 O O . VAL A 1 52 ? 92.931 7.246 4.757 1.00 0.00 52 VAL A O 7
ATOM 12598 N N . ASN A 1 53 ? 94.794 6.537 5.814 1.00 0.00 53 ASN A N 7
ATOM 12599 C CA . ASN A 1 53 ? 95.703 7.418 5.074 1.00 0.00 53 ASN A CA 7
ATOM 12600 C C . ASN A 1 53 ? 96.999 6.675 4.761 1.00 0.00 53 ASN A C 7
ATOM 12601 O O . ASN A 1 53 ? 97.241 5.587 5.300 1.00 0.00 53 ASN A O 7
ATOM 12612 N N . TRP A 1 54 ? 97.830 7.248 3.878 1.00 0.00 54 TRP A N 7
ATOM 12613 C CA . TRP A 1 54 ? 99.096 6.602 3.492 1.00 0.00 54 TRP A CA 7
ATOM 12614 C C . TRP A 1 54 ? 100.284 7.539 3.696 1.00 0.00 54 TRP A C 7
ATOM 12615 O O . TRP A 1 54 ? 100.155 8.759 3.599 1.00 0.00 54 TRP A O 7
ATOM 12636 N N . TYR A 1 55 ? 101.452 6.938 3.923 1.00 0.00 55 TYR A N 7
ATOM 12637 C CA . TYR A 1 55 ? 102.695 7.689 4.078 1.00 0.00 55 TYR A CA 7
ATOM 12638 C C . TYR A 1 55 ? 103.692 7.161 3.053 1.00 0.00 55 TYR A C 7
ATOM 12639 O O . TYR A 1 55 ? 104.275 6.099 3.243 1.00 0.00 55 TYR A O 7
ATOM 12657 N N . LEU A 1 56 ? 103.891 7.894 1.965 1.00 0.00 56 LEU A N 7
ATOM 12658 C CA . LEU A 1 56 ? 104.830 7.453 0.935 1.00 0.00 56 LEU A CA 7
ATOM 12659 C C . LEU A 1 56 ? 106.228 7.919 1.309 1.00 0.00 56 LEU A C 7
ATOM 12660 O O . LEU A 1 56 ? 106.406 9.061 1.728 1.00 0.00 56 LEU A O 7
ATOM 12676 N N . ASN A 1 57 ? 107.230 7.050 1.156 1.00 0.00 57 ASN A N 7
ATOM 12677 C CA . ASN A 1 57 ? 108.603 7.406 1.500 1.00 0.00 57 ASN A CA 7
ATOM 12678 C C . ASN A 1 57 ? 108.672 8.106 2.856 1.00 0.00 57 ASN A C 7
ATOM 12679 O O . ASN A 1 57 ? 109.723 8.621 3.230 1.00 0.00 57 ASN A O 7
ATOM 12690 N N . GLY A 1 58 ? 107.554 8.109 3.588 1.00 0.00 58 GLY A N 7
ATOM 12691 C CA . GLY A 1 58 ? 107.485 8.759 4.895 1.00 0.00 58 GLY A CA 7
ATOM 12692 C C . GLY A 1 58 ? 106.813 10.133 4.773 1.00 0.00 58 GLY A C 7
ATOM 12693 O O . GLY A 1 58 ? 107.052 11.028 5.583 1.00 0.00 58 GLY A O 7
ATOM 12697 N N . GLN A 1 59 ? 105.963 10.283 3.746 1.00 0.00 59 GLN A N 7
ATOM 12698 C CA . GLN A 1 59 ? 105.234 11.538 3.498 1.00 0.00 59 GLN A CA 7
ATOM 12699 C C . GLN A 1 59 ? 103.729 11.265 3.434 1.00 0.00 59 GLN A C 7
ATOM 12700 O O . GLN A 1 59 ? 103.269 10.480 2.607 1.00 0.00 59 GLN A O 7
ATOM 12714 N N . LEU A 1 60 ? 102.977 11.905 4.325 1.00 0.00 60 LEU A N 7
ATOM 12715 C CA . LEU A 1 60 ? 101.524 11.717 4.405 1.00 0.00 60 LEU A CA 7
ATOM 12716 C C . LEU A 1 60 ? 100.767 12.356 3.235 1.00 0.00 60 LEU A C 7
ATOM 12717 O O . LEU A 1 60 ? 101.047 13.488 2.856 1.00 0.00 60 LEU A O 7
ATOM 12733 N N . ILE A 1 61 ? 99.772 11.619 2.707 1.00 0.00 61 ILE A N 7
ATOM 12734 C CA . ILE A 1 61 ? 98.924 12.117 1.610 1.00 0.00 61 ILE A CA 7
ATOM 12735 C C . ILE A 1 61 ? 99.584 12.000 0.236 1.00 0.00 61 ILE A C 7
ATOM 12736 O O . ILE A 1 61 ? 100.488 12.753 -0.119 1.00 0.00 61 ILE A O 7
ATOM 12752 N N . ARG A 1 62 ? 99.054 11.083 -0.551 1.00 0.00 62 ARG A N 7
ATOM 12753 C CA . ARG A 1 62 ? 99.510 10.901 -1.929 1.00 0.00 62 ARG A CA 7
ATOM 12754 C C . ARG A 1 62 ? 98.644 11.769 -2.834 1.00 0.00 62 ARG A C 7
ATOM 12755 O O . ARG A 1 62 ? 97.449 11.925 -2.589 1.00 0.00 62 ARG A O 7
ATOM 12776 N N . LYS A 1 63 ? 99.237 12.337 -3.874 1.00 0.00 63 LYS A N 7
ATOM 12777 C CA . LYS A 1 63 ? 98.475 13.185 -4.780 1.00 0.00 63 LYS A CA 7
ATOM 12778 C C . LYS A 1 63 ? 97.399 12.375 -5.491 1.00 0.00 63 LYS A C 7
ATOM 12779 O O . LYS A 1 63 ? 97.569 11.186 -5.761 1.00 0.00 63 LYS A O 7
ATOM 12798 N N . SER A 1 64 ? 96.283 13.036 -5.765 1.00 0.00 64 SER A N 7
ATOM 12799 C CA . SER A 1 64 ? 95.145 12.403 -6.420 1.00 0.00 64 SER A CA 7
ATOM 12800 C C . SER A 1 64 ? 95.399 12.207 -7.917 1.00 0.00 64 SER A C 7
ATOM 12801 O O . SER A 1 64 ? 96.470 11.772 -8.309 1.00 0.00 64 SER A O 7
ATOM 12809 N N . LYS A 1 65 ? 94.367 12.499 -8.714 1.00 0.00 65 LYS A N 7
ATOM 12810 C CA . LYS A 1 65 ? 94.375 12.353 -10.186 1.00 0.00 65 LYS A CA 7
ATOM 12811 C C . LYS A 1 65 ? 95.742 12.021 -10.813 1.00 0.00 65 LYS A C 7
ATOM 12812 O O . LYS A 1 65 ? 95.802 11.187 -11.716 1.00 0.00 65 LYS A O 7
ATOM 12831 N N . ARG A 1 66 ? 96.833 12.643 -10.368 1.00 0.00 66 ARG A N 7
ATOM 12832 C CA . ARG A 1 66 ? 98.137 12.332 -10.960 1.00 0.00 66 ARG A CA 7
ATOM 12833 C C . ARG A 1 66 ? 98.422 10.855 -10.740 1.00 0.00 66 ARG A C 7
ATOM 12834 O O . ARG A 1 66 ? 98.912 10.157 -11.629 1.00 0.00 66 ARG A O 7
ATOM 12855 N N . PHE A 1 67 ? 98.055 10.382 -9.558 1.00 0.00 67 PHE A N 7
ATOM 12856 C CA . PHE A 1 67 ? 98.198 8.978 -9.197 1.00 0.00 67 PHE A CA 7
ATOM 12857 C C . PHE A 1 67 ? 96.827 8.451 -8.816 1.00 0.00 67 PHE A C 7
ATOM 12858 O O . PHE A 1 67 ? 95.951 9.219 -8.419 1.00 0.00 67 PHE A O 7
ATOM 12875 N N . ARG A 1 68 ? 96.630 7.153 -8.945 1.00 0.00 68 ARG A N 7
ATOM 12876 C CA . ARG A 1 68 ? 95.339 6.570 -8.613 1.00 0.00 68 ARG A CA 7
ATOM 12877 C C . ARG A 1 68 ? 95.181 6.413 -7.107 1.00 0.00 68 ARG A C 7
ATOM 12878 O O . ARG A 1 68 ? 95.963 5.717 -6.461 1.00 0.00 68 ARG A O 7
ATOM 12899 N N . VAL A 1 69 ? 94.135 7.034 -6.560 1.00 0.00 69 VAL A N 7
ATOM 12900 C CA . VAL A 1 69 ? 93.844 6.925 -5.131 1.00 0.00 69 VAL A CA 7
ATOM 12901 C C . VAL A 1 69 ? 92.335 7.009 -4.914 1.00 0.00 69 VAL A C 7
ATOM 12902 O O . VAL A 1 69 ? 91.707 8.008 -5.262 1.00 0.00 69 VAL A O 7
ATOM 12915 N N . ARG A 1 70 ? 91.761 5.966 -4.321 1.00 0.00 70 ARG A N 7
ATOM 12916 C CA . ARG A 1 70 ? 90.325 5.945 -4.037 1.00 0.00 70 ARG A CA 7
ATOM 12917 C C . ARG A 1 70 ? 90.149 5.910 -2.532 1.00 0.00 70 ARG A C 7
ATOM 12918 O O . ARG A 1 70 ? 90.278 4.865 -1.900 1.00 0.00 70 ARG A O 7
ATOM 12939 N N . TYR A 1 71 ? 89.882 7.062 -1.953 1.00 0.00 71 TYR A N 7
ATOM 12940 C CA . TYR A 1 71 ? 89.744 7.137 -0.514 1.00 0.00 71 TYR A CA 7
ATOM 12941 C C . TYR A 1 71 ? 88.434 6.499 -0.068 1.00 0.00 71 TYR A C 7
ATOM 12942 O O . TYR A 1 71 ? 87.411 7.173 0.054 1.00 0.00 71 TYR A O 7
ATOM 12960 N N . ASP A 1 72 ? 88.475 5.187 0.173 1.00 0.00 72 ASP A N 7
ATOM 12961 C CA . ASP A 1 72 ? 87.294 4.451 0.604 1.00 0.00 72 ASP A CA 7
ATOM 12962 C C . ASP A 1 72 ? 87.658 2.994 0.903 1.00 0.00 72 ASP A C 7
ATOM 12963 O O . ASP A 1 72 ? 86.811 2.105 0.816 1.00 0.00 72 ASP A O 7
ATOM 12972 N N . GLY A 1 73 ? 88.928 2.758 1.254 1.00 0.00 73 GLY A N 7
ATOM 12973 C CA . GLY A 1 73 ? 89.406 1.406 1.565 1.00 0.00 73 GLY A CA 7
ATOM 12974 C C . GLY A 1 73 ? 90.469 0.947 0.563 1.00 0.00 73 GLY A C 7
ATOM 12975 O O . GLY A 1 73 ? 91.238 0.026 0.850 1.00 0.00 73 GLY A O 7
ATOM 12979 N N . ILE A 1 74 ? 90.472 1.573 -0.626 1.00 0.00 74 ILE A N 7
ATOM 12980 C CA . ILE A 1 74 ? 91.411 1.214 -1.704 1.00 0.00 74 ILE A CA 7
ATOM 12981 C C . ILE A 1 74 ? 92.400 2.342 -2.010 1.00 0.00 74 ILE A C 7
ATOM 12982 O O . ILE A 1 74 ? 92.007 3.480 -2.222 1.00 0.00 74 ILE A O 7
ATOM 12998 N N . HIS A 1 75 ? 93.688 2.014 -2.052 1.00 0.00 75 HIS A N 7
ATOM 12999 C CA . HIS A 1 75 ? 94.717 3.018 -2.354 1.00 0.00 75 HIS A CA 7
ATOM 13000 C C . HIS A 1 75 ? 95.822 2.433 -3.234 1.00 0.00 75 HIS A C 7
ATOM 13001 O O . HIS A 1 75 ? 96.596 1.587 -2.786 1.00 0.00 75 HIS A O 7
ATOM 13015 N N . TYR A 1 76 ? 95.901 2.894 -4.477 1.00 0.00 76 TYR A N 7
ATOM 13016 C CA . TYR A 1 76 ? 96.933 2.410 -5.394 1.00 0.00 76 TYR A CA 7
ATOM 13017 C C . TYR A 1 76 ? 98.155 3.327 -5.316 1.00 0.00 76 TYR A C 7
ATOM 13018 O O . TYR A 1 76 ? 98.064 4.529 -5.564 1.00 0.00 76 TYR A O 7
ATOM 13036 N N . LEU A 1 77 ? 99.303 2.733 -4.992 1.00 0.00 77 LEU A N 7
ATOM 13037 C CA . LEU A 1 77 ? 100.572 3.462 -4.901 1.00 0.00 77 LEU A CA 7
ATOM 13038 C C . LEU A 1 77 ? 101.459 3.028 -6.067 1.00 0.00 77 LEU A C 7
ATOM 13039 O O . LEU A 1 77 ? 102.123 1.994 -5.989 1.00 0.00 77 LEU A O 7
ATOM 13055 N N . ASP A 1 78 ? 101.441 3.791 -7.164 1.00 0.00 78 ASP A N 7
ATOM 13056 C CA . ASP A 1 78 ? 102.225 3.434 -8.356 1.00 0.00 78 ASP A CA 7
ATOM 13057 C C . ASP A 1 78 ? 103.238 4.514 -8.744 1.00 0.00 78 ASP A C 7
ATOM 13058 O O . ASP A 1 78 ? 102.968 5.710 -8.640 1.00 0.00 78 ASP A O 7
ATOM 13067 N N . ILE A 1 79 ? 104.391 4.057 -9.243 1.00 0.00 79 ILE A N 7
ATOM 13068 C CA . ILE A 1 79 ? 105.465 4.937 -9.724 1.00 0.00 79 ILE A CA 7
ATOM 13069 C C . ILE A 1 79 ? 105.726 4.588 -11.185 1.00 0.00 79 ILE A C 7
ATOM 13070 O O . ILE A 1 79 ? 105.273 3.538 -11.645 1.00 0.00 79 ILE A O 7
ATOM 13086 N N . VAL A 1 80 ? 106.454 5.431 -11.928 1.00 0.00 80 VAL A N 7
ATOM 13087 C CA . VAL A 1 80 ? 106.737 5.140 -13.332 1.00 0.00 80 VAL A CA 7
ATOM 13088 C C . VAL A 1 80 ? 108.187 5.490 -13.641 1.00 0.00 80 VAL A C 7
ATOM 13089 O O . VAL A 1 80 ? 108.875 6.073 -12.805 1.00 0.00 80 VAL A O 7
ATOM 13102 N N . ASP A 1 81 ? 108.644 5.133 -14.835 1.00 0.00 81 ASP A N 7
ATOM 13103 C CA . ASP A 1 81 ? 110.017 5.420 -15.243 1.00 0.00 81 ASP A CA 7
ATOM 13104 C C . ASP A 1 81 ? 110.283 6.929 -15.219 1.00 0.00 81 ASP A C 7
ATOM 13105 O O . ASP A 1 81 ? 110.461 7.545 -16.268 1.00 0.00 81 ASP A O 7
ATOM 13114 N N . CYS A 1 82 ? 110.347 7.494 -14.006 1.00 0.00 82 CYS A N 7
ATOM 13115 C CA . CYS A 1 82 ? 110.624 8.922 -13.809 1.00 0.00 82 CYS A CA 7
ATOM 13116 C C . CYS A 1 82 ? 110.549 9.276 -12.324 1.00 0.00 82 CYS A C 7
ATOM 13117 O O . CYS A 1 82 ? 109.611 8.875 -11.638 1.00 0.00 82 CYS A O 7
ATOM 13125 N N . LYS A 1 83 ? 111.543 10.019 -11.826 1.00 0.00 83 LYS A N 7
ATOM 13126 C CA . LYS A 1 83 ? 111.588 10.417 -10.415 1.00 0.00 83 LYS A CA 7
ATOM 13127 C C . LYS A 1 83 ? 111.298 9.246 -9.481 1.00 0.00 83 LYS A C 7
ATOM 13128 O O . LYS A 1 83 ? 110.278 9.207 -8.795 1.00 0.00 83 LYS A O 7
ATOM 13147 N N . SER A 1 84 ? 112.233 8.295 -9.447 1.00 0.00 84 SER A N 7
ATOM 13148 C CA . SER A 1 84 ? 112.120 7.124 -8.592 1.00 0.00 84 SER A CA 7
ATOM 13149 C C . SER A 1 84 ? 113.390 6.978 -7.749 1.00 0.00 84 SER A C 7
ATOM 13150 O O . SER A 1 84 ? 113.331 6.517 -6.621 1.00 0.00 84 SER A O 7
ATOM 13158 N N . TYR A 1 85 ? 114.526 7.356 -8.343 1.00 0.00 85 TYR A N 7
ATOM 13159 C CA . TYR A 1 85 ? 115.855 7.255 -7.712 1.00 0.00 85 TYR A CA 7
ATOM 13160 C C . TYR A 1 85 ? 115.932 7.866 -6.294 1.00 0.00 85 TYR A C 7
ATOM 13161 O O . TYR A 1 85 ? 116.720 8.778 -6.042 1.00 0.00 85 TYR A O 7
ATOM 13179 N N . ASP A 1 86 ? 115.133 7.345 -5.363 1.00 0.00 86 ASP A N 7
ATOM 13180 C CA . ASP A 1 86 ? 115.139 7.842 -3.982 1.00 0.00 86 ASP A CA 7
ATOM 13181 C C . ASP A 1 86 ? 114.694 6.752 -2.998 1.00 0.00 86 ASP A C 7
ATOM 13182 O O . ASP A 1 86 ? 113.537 6.323 -2.985 1.00 0.00 86 ASP A O 7
ATOM 13191 N N . THR A 1 87 ? 115.624 6.274 -2.183 1.00 0.00 87 THR A N 7
ATOM 13192 C CA . THR A 1 87 ? 115.292 5.228 -1.224 1.00 0.00 87 THR A CA 7
ATOM 13193 C C . THR A 1 87 ? 114.602 5.819 0.003 1.00 0.00 87 THR A C 7
ATOM 13194 O O . THR A 1 87 ? 115.121 6.751 0.617 1.00 0.00 87 THR A O 7
ATOM 13205 N N . GLY A 1 88 ? 113.426 5.287 0.367 1.00 0.00 88 GLY A N 7
ATOM 13206 C CA . GLY A 1 88 ? 112.698 5.800 1.529 1.00 0.00 88 GLY A CA 7
ATOM 13207 C C . GLY A 1 88 ? 111.936 4.685 2.240 1.00 0.00 88 GLY A C 7
ATOM 13208 O O . GLY A 1 88 ? 112.319 3.509 2.184 1.00 0.00 88 GLY A O 7
ATOM 13212 N N . GLU A 1 89 ? 110.842 5.049 2.910 1.00 0.00 89 GLU A N 7
ATOM 13213 C CA . GLU A 1 89 ? 110.042 4.052 3.630 1.00 0.00 89 GLU A CA 7
ATOM 13214 C C . GLU A 1 89 ? 108.555 4.353 3.510 1.00 0.00 89 GLU A C 7
ATOM 13215 O O . GLU A 1 89 ? 108.149 5.515 3.460 1.00 0.00 89 GLU A O 7
ATOM 13227 N N . VAL A 1 90 ? 107.745 3.294 3.445 1.00 0.00 90 VAL A N 7
ATOM 13228 C CA . VAL A 1 90 ? 106.296 3.439 3.315 1.00 0.00 90 VAL A CA 7
ATOM 13229 C C . VAL A 1 90 ? 105.606 2.833 4.535 1.00 0.00 90 VAL A C 7
ATOM 13230 O O . VAL A 1 90 ? 105.948 1.740 4.977 1.00 0.00 90 VAL A O 7
ATOM 13243 N N . LYS A 1 91 ? 104.638 3.563 5.075 1.00 0.00 91 LYS A N 7
ATOM 13244 C CA . LYS A 1 91 ? 103.886 3.120 6.244 1.00 0.00 91 LYS A CA 7
ATOM 13245 C C . LYS A 1 91 ? 102.419 3.484 6.066 1.00 0.00 91 LYS A C 7
ATOM 13246 O O . LYS A 1 91 ? 102.092 4.616 5.721 1.00 0.00 91 LYS A O 7
ATOM 13265 N N . VAL A 1 92 ? 101.534 2.523 6.282 1.00 0.00 92 VAL A N 7
ATOM 13266 C CA . VAL A 1 92 ? 100.100 2.761 6.121 1.00 0.00 92 VAL A CA 7
ATOM 13267 C C . VAL A 1 92 ? 99.366 2.416 7.407 1.00 0.00 92 VAL A C 7
ATOM 13268 O O . VAL A 1 92 ? 99.573 1.351 7.988 1.00 0.00 92 VAL A O 7
ATOM 13281 N N . THR A 1 93 ? 98.508 3.335 7.848 1.00 0.00 93 THR A N 7
ATOM 13282 C CA . THR A 1 93 ? 97.735 3.136 9.078 1.00 0.00 93 THR A CA 7
ATOM 13283 C C . THR A 1 93 ? 96.250 3.247 8.784 1.00 0.00 93 THR A C 7
ATOM 13284 O O . THR A 1 93 ? 95.810 4.169 8.097 1.00 0.00 93 THR A O 7
ATOM 13295 N N . ALA A 1 94 ? 95.478 2.292 9.302 1.00 0.00 94 ALA A N 7
ATOM 13296 C CA . ALA A 1 94 ? 94.035 2.273 9.088 1.00 0.00 94 ALA A CA 7
ATOM 13297 C C . ALA A 1 94 ? 93.302 2.449 10.410 1.00 0.00 94 ALA A C 7
ATOM 13298 O O . ALA A 1 94 ? 93.786 2.038 11.464 1.00 0.00 94 ALA A O 7
ATOM 13305 N N . GLU A 1 95 ? 92.131 3.074 10.341 1.00 0.00 95 GLU A N 7
ATOM 13306 C CA . GLU A 1 95 ? 91.320 3.323 11.529 1.00 0.00 95 GLU A CA 7
ATOM 13307 C C . GLU A 1 95 ? 89.862 2.979 11.244 1.00 0.00 95 GLU A C 7
ATOM 13308 O O . GLU A 1 95 ? 89.405 3.050 10.097 1.00 0.00 95 GLU A O 7
ATOM 13320 N N . ASN A 1 96 ? 89.134 2.618 12.299 1.00 0.00 96 ASN A N 7
ATOM 13321 C CA . ASN A 1 96 ? 87.725 2.266 12.176 1.00 0.00 96 ASN A CA 7
ATOM 13322 C C . ASN A 1 96 ? 87.022 2.521 13.513 1.00 0.00 96 ASN A C 7
ATOM 13323 O O . ASN A 1 96 ? 87.665 2.489 14.563 1.00 0.00 96 ASN A O 7
ATOM 13334 N N . PRO A 1 97 ? 85.737 2.789 13.513 1.00 0.00 97 PRO A N 7
ATOM 13335 C CA . PRO A 1 97 ? 85.000 3.067 14.778 1.00 0.00 97 PRO A CA 7
ATOM 13336 C C . PRO A 1 97 ? 85.124 1.929 15.802 1.00 0.00 97 PRO A C 7
ATOM 13337 O O . PRO A 1 97 ? 85.024 2.172 17.005 1.00 0.00 97 PRO A O 7
ATOM 13348 N N . GLU A 1 98 ? 85.300 0.689 15.329 1.00 0.00 98 GLU A N 7
ATOM 13349 C CA . GLU A 1 98 ? 85.382 -0.468 16.238 1.00 0.00 98 GLU A CA 7
ATOM 13350 C C . GLU A 1 98 ? 86.717 -1.222 16.123 1.00 0.00 98 GLU A C 7
ATOM 13351 O O . GLU A 1 98 ? 86.820 -2.355 16.591 1.00 0.00 98 GLU A O 7
ATOM 13363 N N . GLY A 1 99 ? 87.738 -0.634 15.501 1.00 0.00 99 GLY A N 7
ATOM 13364 C CA . GLY A 1 99 ? 89.004 -1.342 15.372 1.00 0.00 99 GLY A CA 7
ATOM 13365 C C . GLY A 1 99 ? 90.144 -0.401 15.010 1.00 0.00 99 GLY A C 7
ATOM 13366 O O . GLY A 1 99 ? 89.936 0.665 14.432 1.00 0.00 99 GLY A O 7
ATOM 13370 N N . VAL A 1 100 ? 91.356 -0.832 15.338 1.00 0.00 100 VAL A N 7
ATOM 13371 C CA . VAL A 1 100 ? 92.567 -0.072 15.036 1.00 0.00 100 VAL A CA 7
ATOM 13372 C C . VAL A 1 100 ? 93.624 -1.022 14.477 1.00 0.00 100 VAL A C 7
ATOM 13373 O O . VAL A 1 100 ? 93.850 -2.098 15.031 1.00 0.00 100 VAL A O 7
ATOM 13386 N N . ILE A 1 101 ? 94.264 -0.628 13.379 1.00 0.00 101 ILE A N 7
ATOM 13387 C CA . ILE A 1 101 ? 95.292 -1.467 12.748 1.00 0.00 101 ILE A CA 7
ATOM 13388 C C . ILE A 1 101 ? 96.346 -0.605 12.057 1.00 0.00 101 ILE A C 7
ATOM 13389 O O . ILE A 1 101 ? 96.097 0.549 11.729 1.00 0.00 101 ILE A O 7
ATOM 13405 N N . GLU A 1 102 ? 97.529 -1.186 11.855 1.00 0.00 102 GLU A N 7
ATOM 13406 C CA . GLU A 1 102 ? 98.625 -0.475 11.207 1.00 0.00 102 GLU A CA 7
ATOM 13407 C C . GLU A 1 102 ? 99.767 -1.434 10.865 1.00 0.00 102 GLU A C 7
ATOM 13408 O O . GLU A 1 102 ? 99.875 -2.515 11.444 1.00 0.00 102 GLU A O 7
ATOM 13420 N N . HIS A 1 103 ? 100.623 -1.024 9.928 1.00 0.00 103 HIS A N 7
ATOM 13421 C CA . HIS A 1 103 ? 101.764 -1.849 9.522 1.00 0.00 103 HIS A CA 7
ATOM 13422 C C . HIS A 1 103 ? 102.895 -0.977 8.970 1.00 0.00 103 HIS A C 7
ATOM 13423 O O . HIS A 1 103 ? 102.655 0.084 8.396 1.00 0.00 103 HIS A O 7
ATOM 13437 N N . LYS A 1 104 ? 104.131 -1.451 9.144 1.00 0.00 104 LYS A N 7
ATOM 13438 C CA . LYS A 1 104 ? 105.317 -0.734 8.657 1.00 0.00 104 LYS A CA 7
ATOM 13439 C C . LYS A 1 104 ? 106.077 -1.597 7.652 1.00 0.00 104 LYS A C 7
ATOM 13440 O O . LYS A 1 104 ? 106.276 -2.793 7.869 1.00 0.00 104 LYS A O 7
ATOM 13459 N N . VAL A 1 105 ? 106.480 -0.983 6.538 1.00 0.00 105 VAL A N 7
ATOM 13460 C CA . VAL A 1 105 ? 107.205 -1.695 5.480 1.00 0.00 105 VAL A CA 7
ATOM 13461 C C . VAL A 1 105 ? 108.373 -0.846 4.980 1.00 0.00 105 VAL A C 7
ATOM 13462 O O . VAL A 1 105 ? 108.425 0.356 5.242 1.00 0.00 105 VAL A O 7
ATOM 13475 N N . LYS A 1 106 ? 109.314 -1.470 4.262 1.00 0.00 106 LYS A N 7
ATOM 13476 C CA . LYS A 1 106 ? 110.480 -0.749 3.734 1.00 0.00 106 LYS A CA 7
ATOM 13477 C C . LYS A 1 106 ? 110.575 -0.855 2.214 1.00 0.00 106 LYS A C 7
ATOM 13478 O O . LYS A 1 106 ? 110.623 -1.954 1.645 1.00 0.00 106 LYS A O 7
ATOM 13497 N N . LEU A 1 107 ? 110.610 0.308 1.561 1.00 0.00 107 LEU A N 7
ATOM 13498 C CA . LEU A 1 107 ? 110.718 0.371 0.100 1.00 0.00 107 LEU A CA 7
ATOM 13499 C C . LEU A 1 107 ? 111.914 1.229 -0.267 1.00 0.00 107 LEU A C 7
ATOM 13500 O O . LEU A 1 107 ? 112.008 2.373 0.173 1.00 0.00 107 LEU A O 7
ATOM 13516 N N . GLU A 1 108 ? 112.828 0.700 -1.079 1.00 0.00 108 GLU A N 7
ATOM 13517 C CA . GLU A 1 108 ? 114.003 1.471 -1.485 1.00 0.00 108 GLU A CA 7
ATOM 13518 C C . GLU A 1 108 ? 114.236 1.348 -2.985 1.00 0.00 108 GLU A C 7
ATOM 13519 O O . GLU A 1 108 ? 114.345 0.242 -3.510 1.00 0.00 108 GLU A O 7
ATOM 13531 N N . ILE A 1 109 ? 114.315 2.493 -3.684 1.00 0.00 109 ILE A N 7
ATOM 13532 C CA . ILE A 1 109 ? 114.549 2.474 -5.136 1.00 0.00 109 ILE A CA 7
ATOM 13533 C C . ILE A 1 109 ? 115.959 2.990 -5.426 1.00 0.00 109 ILE A C 7
ATOM 13534 O O . ILE A 1 109 ? 116.262 4.168 -5.226 1.00 0.00 109 ILE A O 7
ATOM 13550 N N . GLN A 1 110 ? 116.815 2.070 -5.864 1.00 0.00 110 GLN A N 7
ATOM 13551 C CA . GLN A 1 110 ? 118.216 2.394 -6.145 1.00 0.00 110 GLN A CA 7
ATOM 13552 C C . GLN A 1 110 ? 118.405 3.000 -7.539 1.00 0.00 110 GLN A C 7
ATOM 13553 O O . GLN A 1 110 ? 117.791 4.015 -7.870 1.00 0.00 110 GLN A O 7
ATOM 13567 N N . GLN A 1 111 ? 119.276 2.385 -8.348 1.00 0.00 111 GLN A N 7
ATOM 13568 C CA . GLN A 1 111 ? 119.557 2.886 -9.697 1.00 0.00 111 GLN A CA 7
ATOM 13569 C C . GLN A 1 111 ? 119.897 1.740 -10.647 1.00 0.00 111 GLN A C 7
ATOM 13570 O O . GLN A 1 111 ? 120.353 0.682 -10.216 1.00 0.00 111 GLN A O 7
ATOM 13584 N N . LEU A 1 112 ? 119.702 1.964 -11.944 1.00 0.00 112 LEU A N 7
ATOM 13585 C CA . LEU A 1 112 ? 120.024 0.936 -12.928 1.00 0.00 112 LEU A CA 7
ATOM 13586 C C . LEU A 1 112 ? 121.516 0.636 -12.876 1.00 0.00 112 LEU A C 7
ATOM 13587 O O . LEU A 1 112 ? 121.929 -0.521 -12.937 1.00 0.00 112 LEU A O 7
ATOM 13603 N N . GLU A 1 113 ? 122.324 1.690 -12.754 1.00 0.00 113 GLU A N 7
ATOM 13604 C CA . GLU A 1 113 ? 123.779 1.537 -12.681 1.00 0.00 113 GLU A CA 7
ATOM 13605 C C . GLU A 1 113 ? 124.235 1.502 -11.227 1.00 0.00 113 GLU A C 7
ATOM 13606 O O . GLU A 1 113 ? 123.986 2.435 -10.464 1.00 0.00 113 GLU A O 7
ATOM 13618 N N . HIS A 1 114 ? 124.903 0.417 -10.847 1.00 0.00 114 HIS A N 7
ATOM 13619 C CA . HIS A 1 114 ? 125.389 0.265 -9.478 1.00 0.00 114 HIS A CA 7
ATOM 13620 C C . HIS A 1 114 ? 126.583 -0.683 -9.447 1.00 0.00 114 HIS A C 7
ATOM 13621 O O . HIS A 1 114 ? 126.442 -1.867 -9.138 1.00 0.00 114 HIS A O 7
ATOM 13635 N N . HIS A 1 115 ? 127.757 -0.154 -9.781 1.00 0.00 115 HIS A N 7
ATOM 13636 C CA . HIS A 1 115 ? 128.973 -0.959 -9.799 1.00 0.00 115 HIS A CA 7
ATOM 13637 C C . HIS A 1 115 ? 130.208 -0.071 -9.665 1.00 0.00 115 HIS A C 7
ATOM 13638 O O . HIS A 1 115 ? 131.307 -0.455 -10.071 1.00 0.00 115 HIS A O 7
ATOM 13652 N N . HIS A 1 116 ? 130.022 1.120 -9.100 1.00 0.00 116 HIS A N 7
ATOM 13653 C CA . HIS A 1 116 ? 131.128 2.062 -8.926 1.00 0.00 116 HIS A CA 7
ATOM 13654 C C . HIS A 1 116 ? 131.848 1.826 -7.600 1.00 0.00 116 HIS A C 7
ATOM 13655 O O . HIS A 1 116 ? 132.051 2.758 -6.821 1.00 0.00 116 HIS A O 7
ATOM 13669 N N . HIS A 1 117 ? 132.243 0.576 -7.353 1.00 0.00 117 HIS A N 7
ATOM 13670 C CA . HIS A 1 117 ? 132.958 0.219 -6.122 1.00 0.00 117 HIS A CA 7
ATOM 13671 C C . HIS A 1 117 ? 134.337 -0.340 -6.452 1.00 0.00 117 HIS A C 7
ATOM 13672 O O . HIS A 1 117 ? 134.500 -1.080 -7.422 1.00 0.00 117 HIS A O 7
ATOM 13686 N N . HIS A 1 118 ? 135.328 0.020 -5.642 1.00 0.00 118 HIS A N 7
ATOM 13687 C CA . HIS A 1 118 ? 136.690 -0.457 -5.857 1.00 0.00 118 HIS A CA 7
ATOM 13688 C C . HIS A 1 118 ? 136.771 -1.963 -5.621 1.00 0.00 118 HIS A C 7
ATOM 13689 O O . HIS A 1 118 ? 137.370 -2.695 -6.410 1.00 0.00 118 HIS A O 7
ATOM 13703 N N . HIS A 1 119 ? 136.166 -2.416 -4.525 1.00 0.00 119 HIS A N 7
ATOM 13704 C CA . HIS A 1 119 ? 136.172 -3.838 -4.181 1.00 0.00 119 HIS A CA 7
ATOM 13705 C C . HIS A 1 119 ? 137.543 -4.453 -4.445 1.00 0.00 119 HIS A C 7
ATOM 13706 O O . HIS A 1 119 ? 137.592 -5.635 -4.744 1.00 0.00 119 HIS A O 7
ATOM 13721 N N . ARG A 1 1 ? 66.528 -4.263 -25.173 1.00 0.00 1 ARG A N 8
ATOM 13722 C CA . ARG A 1 1 ? 66.118 -4.297 -23.743 1.00 0.00 1 ARG A CA 8
ATOM 13723 C C . ARG A 1 1 ? 65.706 -2.889 -23.333 1.00 0.00 1 ARG A C 8
ATOM 13724 O O . ARG A 1 1 ? 66.449 -1.927 -23.531 1.00 0.00 1 ARG A O 8
ATOM 13747 N N . MET A 1 2 ? 64.501 -2.777 -22.789 1.00 0.00 2 MET A N 8
ATOM 13748 C CA . MET A 1 2 ? 63.962 -1.484 -22.382 1.00 0.00 2 MET A CA 8
ATOM 13749 C C . MET A 1 2 ? 64.832 -0.811 -21.322 1.00 0.00 2 MET A C 8
ATOM 13750 O O . MET A 1 2 ? 65.045 0.400 -21.368 1.00 0.00 2 MET A O 8
ATOM 13764 N N . ALA A 1 3 ? 65.328 -1.593 -20.370 1.00 0.00 3 ALA A N 8
ATOM 13765 C CA . ALA A 1 3 ? 66.168 -1.046 -19.308 1.00 0.00 3 ALA A CA 8
ATOM 13766 C C . ALA A 1 3 ? 67.566 -0.723 -19.827 1.00 0.00 3 ALA A C 8
ATOM 13767 O O . ALA A 1 3 ? 68.049 -1.350 -20.770 1.00 0.00 3 ALA A O 8
ATOM 13774 N N . HIS A 1 4 ? 68.216 0.250 -19.196 1.00 0.00 4 HIS A N 8
ATOM 13775 C CA . HIS A 1 4 ? 69.563 0.636 -19.593 1.00 0.00 4 HIS A CA 8
ATOM 13776 C C . HIS A 1 4 ? 70.576 -0.382 -19.082 1.00 0.00 4 HIS A C 8
ATOM 13777 O O . HIS A 1 4 ? 70.388 -0.977 -18.020 1.00 0.00 4 HIS A O 8
ATOM 13791 N N . GLU A 1 5 ? 71.645 -0.583 -19.841 1.00 0.00 5 GLU A N 8
ATOM 13792 C CA . GLU A 1 5 ? 72.673 -1.537 -19.450 1.00 0.00 5 GLU A CA 8
ATOM 13793 C C . GLU A 1 5 ? 73.294 -1.141 -18.115 1.00 0.00 5 GLU A C 8
ATOM 13794 O O . GLU A 1 5 ? 73.777 -0.020 -17.947 1.00 0.00 5 GLU A O 8
ATOM 13806 N N . GLY A 1 6 ? 73.284 -2.070 -17.168 1.00 0.00 6 GLY A N 8
ATOM 13807 C CA . GLY A 1 6 ? 73.855 -1.813 -15.854 1.00 0.00 6 GLY A CA 8
ATOM 13808 C C . GLY A 1 6 ? 73.915 -3.097 -15.036 1.00 0.00 6 GLY A C 8
ATOM 13809 O O . GLY A 1 6 ? 73.278 -4.091 -15.382 1.00 0.00 6 GLY A O 8
ATOM 13813 N N . ALA A 1 7 ? 74.683 -3.072 -13.949 1.00 0.00 7 ALA A N 8
ATOM 13814 C CA . ALA A 1 7 ? 74.809 -4.245 -13.090 1.00 0.00 7 ALA A CA 8
ATOM 13815 C C . ALA A 1 7 ? 73.516 -4.466 -12.312 1.00 0.00 7 ALA A C 8
ATOM 13816 O O . ALA A 1 7 ? 72.888 -3.508 -11.861 1.00 0.00 7 ALA A O 8
ATOM 13823 N N . LEU A 1 8 ? 73.117 -5.727 -12.157 1.00 0.00 8 LEU A N 8
ATOM 13824 C CA . LEU A 1 8 ? 71.890 -6.035 -11.429 1.00 0.00 8 LEU A CA 8
ATOM 13825 C C . LEU A 1 8 ? 72.103 -5.842 -9.933 1.00 0.00 8 LEU A C 8
ATOM 13826 O O . LEU A 1 8 ? 73.157 -6.182 -9.395 1.00 0.00 8 LEU A O 8
ATOM 13842 N N . THR A 1 9 ? 71.098 -5.287 -9.268 1.00 0.00 9 THR A N 8
ATOM 13843 C CA . THR A 1 9 ? 71.182 -5.044 -7.835 1.00 0.00 9 THR A CA 8
ATOM 13844 C C . THR A 1 9 ? 70.857 -6.308 -7.051 1.00 0.00 9 THR A C 8
ATOM 13845 O O . THR A 1 9 ? 70.221 -7.227 -7.566 1.00 0.00 9 THR A O 8
ATOM 13856 N N . GLY A 1 10 ? 71.296 -6.340 -5.796 1.00 0.00 10 GLY A N 8
ATOM 13857 C CA . GLY A 1 10 ? 71.053 -7.487 -4.924 1.00 0.00 10 GLY A CA 8
ATOM 13858 C C . GLY A 1 10 ? 69.857 -7.233 -4.013 1.00 0.00 10 GLY A C 8
ATOM 13859 O O . GLY A 1 10 ? 69.647 -7.965 -3.048 1.00 0.00 10 GLY A O 8
ATOM 13863 N N . VAL A 1 11 ? 69.087 -6.188 -4.325 1.00 0.00 11 VAL A N 8
ATOM 13864 C CA . VAL A 1 11 ? 67.913 -5.819 -3.529 1.00 0.00 11 VAL A CA 8
ATOM 13865 C C . VAL A 1 11 ? 68.237 -5.829 -2.032 1.00 0.00 11 VAL A C 8
ATOM 13866 O O . VAL A 1 11 ? 69.339 -6.198 -1.629 1.00 0.00 11 VAL A O 8
ATOM 13879 N N . THR A 1 12 ? 67.272 -5.417 -1.209 1.00 0.00 12 THR A N 8
ATOM 13880 C CA . THR A 1 12 ? 67.471 -5.383 0.243 1.00 0.00 12 THR A CA 8
ATOM 13881 C C . THR A 1 12 ? 68.898 -4.946 0.600 1.00 0.00 12 THR A C 8
ATOM 13882 O O . THR A 1 12 ? 69.756 -5.778 0.893 1.00 0.00 12 THR A O 8
ATOM 13893 N N . THR A 1 13 ? 69.139 -3.634 0.577 1.00 0.00 13 THR A N 8
ATOM 13894 C CA . THR A 1 13 ? 70.461 -3.091 0.902 1.00 0.00 13 THR A CA 8
ATOM 13895 C C . THR A 1 13 ? 70.576 -2.850 2.404 1.00 0.00 13 THR A C 8
ATOM 13896 O O . THR A 1 13 ? 69.772 -2.122 2.986 1.00 0.00 13 THR A O 8
ATOM 13907 N N . ASP A 1 14 ? 71.589 -3.449 3.022 1.00 0.00 14 ASP A N 8
ATOM 13908 C CA . ASP A 1 14 ? 71.807 -3.276 4.454 1.00 0.00 14 ASP A CA 8
ATOM 13909 C C . ASP A 1 14 ? 73.109 -3.934 4.882 1.00 0.00 14 ASP A C 8
ATOM 13910 O O . ASP A 1 14 ? 73.166 -5.148 5.082 1.00 0.00 14 ASP A O 8
ATOM 13919 N N . GLN A 1 15 ? 74.150 -3.124 5.029 1.00 0.00 15 GLN A N 8
ATOM 13920 C CA . GLN A 1 15 ? 75.457 -3.629 5.442 1.00 0.00 15 GLN A CA 8
ATOM 13921 C C . GLN A 1 15 ? 76.151 -2.596 6.330 1.00 0.00 15 GLN A C 8
ATOM 13922 O O . GLN A 1 15 ? 77.167 -2.014 5.952 1.00 0.00 15 GLN A O 8
ATOM 13936 N N . LYS A 1 16 ? 75.580 -2.373 7.516 1.00 0.00 16 LYS A N 8
ATOM 13937 C CA . LYS A 1 16 ? 76.127 -1.406 8.476 1.00 0.00 16 LYS A CA 8
ATOM 13938 C C . LYS A 1 16 ? 76.390 -2.070 9.822 1.00 0.00 16 LYS A C 8
ATOM 13939 O O . LYS A 1 16 ? 76.621 -1.393 10.822 1.00 0.00 16 LYS A O 8
ATOM 13958 N N . GLU A 1 17 ? 76.351 -3.396 9.847 1.00 0.00 17 GLU A N 8
ATOM 13959 C CA . GLU A 1 17 ? 76.587 -4.130 11.083 1.00 0.00 17 GLU A CA 8
ATOM 13960 C C . GLU A 1 17 ? 78.081 -4.291 11.326 1.00 0.00 17 GLU A C 8
ATOM 13961 O O . GLU A 1 17 ? 78.900 -3.931 10.481 1.00 0.00 17 GLU A O 8
ATOM 13973 N N . LYS A 1 18 ? 78.426 -4.832 12.485 1.00 0.00 18 LYS A N 8
ATOM 13974 C CA . LYS A 1 18 ? 79.826 -5.033 12.833 1.00 0.00 18 LYS A CA 8
ATOM 13975 C C . LYS A 1 18 ? 80.445 -6.127 11.961 1.00 0.00 18 LYS A C 8
ATOM 13976 O O . LYS A 1 18 ? 79.832 -7.168 11.721 1.00 0.00 18 LYS A O 8
ATOM 13995 N N . GLN A 1 19 ? 81.670 -5.886 11.500 1.00 0.00 19 GLN A N 8
ATOM 13996 C CA . GLN A 1 19 ? 82.397 -6.840 10.665 1.00 0.00 19 GLN A CA 8
ATOM 13997 C C . GLN A 1 19 ? 83.852 -6.847 11.131 1.00 0.00 19 GLN A C 8
ATOM 13998 O O . GLN A 1 19 ? 84.282 -5.903 11.786 1.00 0.00 19 GLN A O 8
ATOM 14012 N N . LYS A 1 20 ? 84.602 -7.902 10.816 1.00 0.00 20 LYS A N 8
ATOM 14013 C CA . LYS A 1 20 ? 86.003 -7.984 11.243 1.00 0.00 20 LYS A CA 8
ATOM 14014 C C . LYS A 1 20 ? 86.909 -7.217 10.262 1.00 0.00 20 LYS A C 8
ATOM 14015 O O . LYS A 1 20 ? 87.075 -7.661 9.126 1.00 0.00 20 LYS A O 8
ATOM 14034 N N . PRO A 1 21 ? 87.509 -6.095 10.639 1.00 0.00 21 PRO A N 8
ATOM 14035 C CA . PRO A 1 21 ? 88.393 -5.346 9.702 1.00 0.00 21 PRO A CA 8
ATOM 14036 C C . PRO A 1 21 ? 89.720 -6.070 9.488 1.00 0.00 21 PRO A C 8
ATOM 14037 O O . PRO A 1 21 ? 90.110 -6.921 10.288 1.00 0.00 21 PRO A O 8
ATOM 14048 N N . ASP A 1 22 ? 90.415 -5.715 8.413 1.00 0.00 22 ASP A N 8
ATOM 14049 C CA . ASP A 1 22 ? 91.703 -6.333 8.121 1.00 0.00 22 ASP A CA 8
ATOM 14050 C C . ASP A 1 22 ? 92.330 -5.742 6.850 1.00 0.00 22 ASP A C 8
ATOM 14051 O O . ASP A 1 22 ? 91.793 -5.870 5.746 1.00 0.00 22 ASP A O 8
ATOM 14060 N N . ILE A 1 23 ? 93.440 -5.033 7.044 1.00 0.00 23 ILE A N 8
ATOM 14061 C CA . ILE A 1 23 ? 94.149 -4.363 5.950 1.00 0.00 23 ILE A CA 8
ATOM 14062 C C . ILE A 1 23 ? 95.208 -5.272 5.315 1.00 0.00 23 ILE A C 8
ATOM 14063 O O . ILE A 1 23 ? 95.908 -6.018 6.000 1.00 0.00 23 ILE A O 8
ATOM 14079 N N . VAL A 1 24 ? 95.326 -5.166 3.987 1.00 0.00 24 VAL A N 8
ATOM 14080 C CA . VAL A 1 24 ? 96.308 -5.934 3.213 1.00 0.00 24 VAL A CA 8
ATOM 14081 C C . VAL A 1 24 ? 97.329 -4.979 2.596 1.00 0.00 24 VAL A C 8
ATOM 14082 O O . VAL A 1 24 ? 96.970 -3.899 2.113 1.00 0.00 24 VAL A O 8
ATOM 14095 N N . LEU A 1 25 ? 98.601 -5.387 2.604 1.00 0.00 25 LEU A N 8
ATOM 14096 C CA . LEU A 1 25 ? 99.678 -4.570 2.042 1.00 0.00 25 LEU A CA 8
ATOM 14097 C C . LEU A 1 25 ? 100.836 -5.464 1.584 1.00 0.00 25 LEU A C 8
ATOM 14098 O O . LEU A 1 25 ? 100.641 -6.659 1.400 1.00 0.00 25 LEU A O 8
ATOM 14114 N N . TYR A 1 26 ? 102.032 -4.878 1.411 1.00 0.00 26 TYR A N 8
ATOM 14115 C CA . TYR A 1 26 ? 103.229 -5.632 0.993 1.00 0.00 26 TYR A CA 8
ATOM 14116 C C . TYR A 1 26 ? 104.053 -6.022 2.247 1.00 0.00 26 TYR A C 8
ATOM 14117 O O . TYR A 1 26 ? 104.765 -5.174 2.787 1.00 0.00 26 TYR A O 8
ATOM 14135 N N . PRO A 1 27 ? 103.979 -7.252 2.742 1.00 0.00 27 PRO A N 8
ATOM 14136 C CA . PRO A 1 27 ? 104.748 -7.647 3.959 1.00 0.00 27 PRO A CA 8
ATOM 14137 C C . PRO A 1 27 ? 106.253 -7.756 3.692 1.00 0.00 27 PRO A C 8
ATOM 14138 O O . PRO A 1 27 ? 107.060 -7.666 4.616 1.00 0.00 27 PRO A O 8
ATOM 14149 N N . GLU A 1 28 ? 106.619 -7.974 2.429 1.00 0.00 28 GLU A N 8
ATOM 14150 C CA . GLU A 1 28 ? 108.031 -8.123 2.058 1.00 0.00 28 GLU A CA 8
ATOM 14151 C C . GLU A 1 28 ? 108.597 -6.804 1.504 1.00 0.00 28 GLU A C 8
ATOM 14152 O O . GLU A 1 28 ? 107.956 -6.172 0.663 1.00 0.00 28 GLU A O 8
ATOM 14164 N N . PRO A 1 29 ? 109.773 -6.373 1.928 1.00 0.00 29 PRO A N 8
ATOM 14165 C CA . PRO A 1 29 ? 110.365 -5.109 1.403 1.00 0.00 29 PRO A CA 8
ATOM 14166 C C . PRO A 1 29 ? 110.566 -5.201 -0.116 1.00 0.00 29 PRO A C 8
ATOM 14167 O O . PRO A 1 29 ? 110.861 -6.277 -0.635 1.00 0.00 29 PRO A O 8
ATOM 14178 N N . VAL A 1 30 ? 110.423 -4.075 -0.825 1.00 0.00 30 VAL A N 8
ATOM 14179 C CA . VAL A 1 30 ? 110.614 -4.068 -2.288 1.00 0.00 30 VAL A CA 8
ATOM 14180 C C . VAL A 1 30 ? 111.604 -2.977 -2.697 1.00 0.00 30 VAL A C 8
ATOM 14181 O O . VAL A 1 30 ? 111.526 -1.842 -2.228 1.00 0.00 30 VAL A O 8
ATOM 14194 N N . ARG A 1 31 ? 112.532 -3.332 -3.584 1.00 0.00 31 ARG A N 8
ATOM 14195 C CA . ARG A 1 31 ? 113.536 -2.393 -4.073 1.00 0.00 31 ARG A CA 8
ATOM 14196 C C . ARG A 1 31 ? 113.518 -2.364 -5.598 1.00 0.00 31 ARG A C 8
ATOM 14197 O O . ARG A 1 31 ? 113.502 -3.411 -6.244 1.00 0.00 31 ARG A O 8
ATOM 14218 N N . VAL A 1 32 ? 113.516 -1.162 -6.175 1.00 0.00 32 VAL A N 8
ATOM 14219 C CA . VAL A 1 32 ? 113.498 -1.015 -7.636 1.00 0.00 32 VAL A CA 8
ATOM 14220 C C . VAL A 1 32 ? 114.596 -0.051 -8.079 1.00 0.00 32 VAL A C 8
ATOM 14221 O O . VAL A 1 32 ? 114.992 0.835 -7.324 1.00 0.00 32 VAL A O 8
ATOM 14234 N N . LEU A 1 33 ? 115.095 -0.230 -9.302 1.00 0.00 33 LEU A N 8
ATOM 14235 C CA . LEU A 1 33 ? 116.156 0.636 -9.815 1.00 0.00 33 LEU A CA 8
ATOM 14236 C C . LEU A 1 33 ? 115.550 1.787 -10.616 1.00 0.00 33 LEU A C 8
ATOM 14237 O O . LEU A 1 33 ? 114.595 1.596 -11.356 1.00 0.00 33 LEU A O 8
ATOM 14253 N N . GLU A 1 34 ? 116.076 2.990 -10.428 1.00 0.00 34 GLU A N 8
ATOM 14254 C CA . GLU A 1 34 ? 115.532 4.160 -11.116 1.00 0.00 34 GLU A CA 8
ATOM 14255 C C . GLU A 1 34 ? 115.285 3.885 -12.596 1.00 0.00 34 GLU A C 8
ATOM 14256 O O . GLU A 1 34 ? 116.146 3.343 -13.292 1.00 0.00 34 GLU A O 8
ATOM 14268 N N . GLY A 1 35 ? 114.095 4.270 -13.062 1.00 0.00 35 GLY A N 8
ATOM 14269 C CA . GLY A 1 35 ? 113.717 4.075 -14.464 1.00 0.00 35 GLY A CA 8
ATOM 14270 C C . GLY A 1 35 ? 112.797 2.870 -14.621 1.00 0.00 35 GLY A C 8
ATOM 14271 O O . GLY A 1 35 ? 112.439 2.491 -15.735 1.00 0.00 35 GLY A O 8
ATOM 14275 N N . GLU A 1 36 ? 112.412 2.279 -13.494 1.00 0.00 36 GLU A N 8
ATOM 14276 C CA . GLU A 1 36 ? 111.522 1.118 -13.486 1.00 0.00 36 GLU A CA 8
ATOM 14277 C C . GLU A 1 36 ? 110.241 1.464 -12.727 1.00 0.00 36 GLU A C 8
ATOM 14278 O O . GLU A 1 36 ? 110.290 1.859 -11.562 1.00 0.00 36 GLU A O 8
ATOM 14290 N N . THR A 1 37 ? 109.100 1.309 -13.385 1.00 0.00 37 THR A N 8
ATOM 14291 C CA . THR A 1 37 ? 107.820 1.603 -12.753 1.00 0.00 37 THR A CA 8
ATOM 14292 C C . THR A 1 37 ? 107.468 0.500 -11.759 1.00 0.00 37 THR A C 8
ATOM 14293 O O . THR A 1 37 ? 107.936 -0.631 -11.893 1.00 0.00 37 THR A O 8
ATOM 14304 N N . ALA A 1 38 ? 106.664 0.835 -10.750 1.00 0.00 38 ALA A N 8
ATOM 14305 C CA . ALA A 1 38 ? 106.280 -0.139 -9.721 1.00 0.00 38 ALA A CA 8
ATOM 14306 C C . ALA A 1 38 ? 104.772 -0.328 -9.687 1.00 0.00 38 ALA A C 8
ATOM 14307 O O . ALA A 1 38 ? 104.015 0.536 -10.129 1.00 0.00 38 ALA A O 8
ATOM 14314 N N . ARG A 1 39 ? 104.343 -1.473 -9.152 1.00 0.00 39 ARG A N 8
ATOM 14315 C CA . ARG A 1 39 ? 102.917 -1.785 -9.053 1.00 0.00 39 ARG A CA 8
ATOM 14316 C C . ARG A 1 39 ? 102.582 -2.257 -7.645 1.00 0.00 39 ARG A C 8
ATOM 14317 O O . ARG A 1 39 ? 102.888 -3.388 -7.269 1.00 0.00 39 ARG A O 8
ATOM 14338 N N . PHE A 1 40 ? 101.949 -1.379 -6.868 1.00 0.00 40 PHE A N 8
ATOM 14339 C CA . PHE A 1 40 ? 101.565 -1.699 -5.488 1.00 0.00 40 PHE A CA 8
ATOM 14340 C C . PHE A 1 40 ? 100.059 -1.549 -5.323 1.00 0.00 40 PHE A C 8
ATOM 14341 O O . PHE A 1 40 ? 99.426 -0.705 -5.961 1.00 0.00 40 PHE A O 8
ATOM 14358 N N . ARG A 1 41 ? 99.498 -2.377 -4.453 1.00 0.00 41 ARG A N 8
ATOM 14359 C CA . ARG A 1 41 ? 98.069 -2.347 -4.182 1.00 0.00 41 ARG A CA 8
ATOM 14360 C C . ARG A 1 41 ? 97.839 -2.357 -2.680 1.00 0.00 41 ARG A C 8
ATOM 14361 O O . ARG A 1 41 ? 98.619 -2.940 -1.927 1.00 0.00 41 ARG A O 8
ATOM 14382 N N . CYS A 1 42 ? 96.758 -1.728 -2.249 1.00 0.00 42 CYS A N 8
ATOM 14383 C CA . CYS A 1 42 ? 96.424 -1.686 -0.836 1.00 0.00 42 CYS A CA 8
ATOM 14384 C C . CYS A 1 42 ? 94.922 -1.557 -0.687 1.00 0.00 42 CYS A C 8
ATOM 14385 O O . CYS A 1 42 ? 94.306 -0.676 -1.276 1.00 0.00 42 CYS A O 8
ATOM 14393 N N . ARG A 1 43 ? 94.338 -2.450 0.092 1.00 0.00 43 ARG A N 8
ATOM 14394 C CA . ARG A 1 43 ? 92.889 -2.449 0.312 1.00 0.00 43 ARG A CA 8
ATOM 14395 C C . ARG A 1 43 ? 92.617 -2.476 1.799 1.00 0.00 43 ARG A C 8
ATOM 14396 O O . ARG A 1 43 ? 93.550 -2.596 2.593 1.00 0.00 43 ARG A O 8
ATOM 14417 N N . VAL A 1 44 ? 91.351 -2.386 2.201 1.00 0.00 44 VAL A N 8
ATOM 14418 C CA . VAL A 1 44 ? 90.987 -2.426 3.608 1.00 0.00 44 VAL A CA 8
ATOM 14419 C C . VAL A 1 44 ? 89.754 -3.323 3.722 1.00 0.00 44 VAL A C 8
ATOM 14420 O O . VAL A 1 44 ? 89.165 -3.672 2.698 1.00 0.00 44 VAL A O 8
ATOM 14433 N N . THR A 1 45 ? 89.324 -3.674 4.932 1.00 0.00 45 THR A N 8
ATOM 14434 C CA . THR A 1 45 ? 88.117 -4.500 5.081 1.00 0.00 45 THR A CA 8
ATOM 14435 C C . THR A 1 45 ? 87.292 -4.040 6.282 1.00 0.00 45 THR A C 8
ATOM 14436 O O . THR A 1 45 ? 87.831 -3.474 7.236 1.00 0.00 45 THR A O 8
ATOM 14447 N N . GLY A 1 46 ? 85.979 -4.291 6.220 1.00 0.00 46 GLY A N 8
ATOM 14448 C CA . GLY A 1 46 ? 85.055 -3.905 7.295 1.00 0.00 46 GLY A CA 8
ATOM 14449 C C . GLY A 1 46 ? 83.761 -3.333 6.714 1.00 0.00 46 GLY A C 8
ATOM 14450 O O . GLY A 1 46 ? 82.852 -4.081 6.355 1.00 0.00 46 GLY A O 8
ATOM 14454 N N . TYR A 1 47 ? 83.684 -2.000 6.614 1.00 0.00 47 TYR A N 8
ATOM 14455 C CA . TYR A 1 47 ? 82.488 -1.340 6.060 1.00 0.00 47 TYR A CA 8
ATOM 14456 C C . TYR A 1 47 ? 82.906 -0.218 5.094 1.00 0.00 47 TYR A C 8
ATOM 14457 O O . TYR A 1 47 ? 84.063 0.197 5.094 1.00 0.00 47 TYR A O 8
ATOM 14475 N N . PRO A 1 48 ? 81.993 0.295 4.289 1.00 0.00 48 PRO A N 8
ATOM 14476 C CA . PRO A 1 48 ? 82.322 1.397 3.336 1.00 0.00 48 PRO A CA 8
ATOM 14477 C C . PRO A 1 48 ? 82.718 2.694 4.052 1.00 0.00 48 PRO A C 8
ATOM 14478 O O . PRO A 1 48 ? 82.157 3.045 5.090 1.00 0.00 48 PRO A O 8
ATOM 14489 N N . GLN A 1 49 ? 83.682 3.404 3.464 1.00 0.00 49 GLN A N 8
ATOM 14490 C CA . GLN A 1 49 ? 84.171 4.675 4.000 1.00 0.00 49 GLN A CA 8
ATOM 14491 C C . GLN A 1 49 ? 84.855 4.512 5.358 1.00 0.00 49 GLN A C 8
ATOM 14492 O O . GLN A 1 49 ? 84.335 4.968 6.377 1.00 0.00 49 GLN A O 8
ATOM 14506 N N . PRO A 1 50 ? 86.020 3.913 5.388 1.00 0.00 50 PRO A N 8
ATOM 14507 C CA . PRO A 1 50 ? 86.809 3.731 6.639 1.00 0.00 50 PRO A CA 8
ATOM 14508 C C . PRO A 1 50 ? 87.699 4.964 6.894 1.00 0.00 50 PRO A C 8
ATOM 14509 O O . PRO A 1 50 ? 87.771 5.861 6.055 1.00 0.00 50 PRO A O 8
ATOM 14520 N N . LYS A 1 51 ? 88.416 4.977 8.020 1.00 0.00 51 LYS A N 8
ATOM 14521 C CA . LYS A 1 51 ? 89.341 6.077 8.329 1.00 0.00 51 LYS A CA 8
ATOM 14522 C C . LYS A 1 51 ? 90.753 5.550 8.116 1.00 0.00 51 LYS A C 8
ATOM 14523 O O . LYS A 1 51 ? 91.240 4.760 8.923 1.00 0.00 51 LYS A O 8
ATOM 14542 N N . VAL A 1 52 ? 91.420 5.984 7.041 1.00 0.00 52 VAL A N 8
ATOM 14543 C CA . VAL A 1 52 ? 92.783 5.516 6.769 1.00 0.00 52 VAL A CA 8
ATOM 14544 C C . VAL A 1 52 ? 93.621 6.590 6.076 1.00 0.00 52 VAL A C 8
ATOM 14545 O O . VAL A 1 52 ? 93.097 7.564 5.536 1.00 0.00 52 VAL A O 8
ATOM 14558 N N . ASN A 1 53 ? 94.924 6.366 6.069 1.00 0.00 53 ASN A N 8
ATOM 14559 C CA . ASN A 1 53 ? 95.865 7.266 5.417 1.00 0.00 53 ASN A CA 8
ATOM 14560 C C . ASN A 1 53 ? 97.121 6.474 5.087 1.00 0.00 53 ASN A C 8
ATOM 14561 O O . ASN A 1 53 ? 97.441 5.516 5.791 1.00 0.00 53 ASN A O 8
ATOM 14572 N N . TRP A 1 54 ? 97.835 6.856 4.023 1.00 0.00 54 TRP A N 8
ATOM 14573 C CA . TRP A 1 54 ? 99.058 6.132 3.636 1.00 0.00 54 TRP A CA 8
ATOM 14574 C C . TRP A 1 54 ? 100.274 7.040 3.759 1.00 0.00 54 TRP A C 8
ATOM 14575 O O . TRP A 1 54 ? 100.170 8.255 3.610 1.00 0.00 54 TRP A O 8
ATOM 14596 N N . TYR A 1 55 ? 101.431 6.430 4.009 1.00 0.00 55 TYR A N 8
ATOM 14597 C CA . TYR A 1 55 ? 102.679 7.178 4.125 1.00 0.00 55 TYR A CA 8
ATOM 14598 C C . TYR A 1 55 ? 103.695 6.627 3.121 1.00 0.00 55 TYR A C 8
ATOM 14599 O O . TYR A 1 55 ? 104.317 5.594 3.366 1.00 0.00 55 TYR A O 8
ATOM 14617 N N . LEU A 1 56 ? 103.862 7.318 1.993 1.00 0.00 56 LEU A N 8
ATOM 14618 C CA . LEU A 1 56 ? 104.813 6.877 0.963 1.00 0.00 56 LEU A CA 8
ATOM 14619 C C . LEU A 1 56 ? 106.191 7.458 1.267 1.00 0.00 56 LEU A C 8
ATOM 14620 O O . LEU A 1 56 ? 106.294 8.617 1.655 1.00 0.00 56 LEU A O 8
ATOM 14636 N N . ASN A 1 57 ? 107.258 6.675 1.090 1.00 0.00 57 ASN A N 8
ATOM 14637 C CA . ASN A 1 57 ? 108.602 7.171 1.369 1.00 0.00 57 ASN A CA 8
ATOM 14638 C C . ASN A 1 57 ? 108.644 7.884 2.720 1.00 0.00 57 ASN A C 8
ATOM 14639 O O . ASN A 1 57 ? 109.633 8.538 3.046 1.00 0.00 57 ASN A O 8
ATOM 14650 N N . GLY A 1 58 ? 107.570 7.738 3.506 1.00 0.00 58 GLY A N 8
ATOM 14651 C CA . GLY A 1 58 ? 107.483 8.370 4.824 1.00 0.00 58 GLY A CA 8
ATOM 14652 C C . GLY A 1 58 ? 106.770 9.720 4.731 1.00 0.00 58 GLY A C 8
ATOM 14653 O O . GLY A 1 58 ? 106.958 10.592 5.578 1.00 0.00 58 GLY A O 8
ATOM 14657 N N . GLN A 1 59 ? 105.948 9.878 3.689 1.00 0.00 59 GLN A N 8
ATOM 14658 C CA . GLN A 1 59 ? 105.189 11.114 3.461 1.00 0.00 59 GLN A CA 8
ATOM 14659 C C . GLN A 1 59 ? 103.697 10.802 3.347 1.00 0.00 59 GLN A C 8
ATOM 14660 O O . GLN A 1 59 ? 103.303 9.903 2.606 1.00 0.00 59 GLN A O 8
ATOM 14674 N N . LEU A 1 60 ? 102.876 11.548 4.081 1.00 0.00 60 LEU A N 8
ATOM 14675 C CA . LEU A 1 60 ? 101.427 11.342 4.073 1.00 0.00 60 LEU A CA 8
ATOM 14676 C C . LEU A 1 60 ? 100.746 12.037 2.887 1.00 0.00 60 LEU A C 8
ATOM 14677 O O . LEU A 1 60 ? 101.257 13.025 2.374 1.00 0.00 60 LEU A O 8
ATOM 14693 N N . ILE A 1 61 ? 99.600 11.469 2.462 1.00 0.00 61 ILE A N 8
ATOM 14694 C CA . ILE A 1 61 ? 98.803 12.004 1.329 1.00 0.00 61 ILE A CA 8
ATOM 14695 C C . ILE A 1 61 ? 99.581 12.000 0.018 1.00 0.00 61 ILE A C 8
ATOM 14696 O O . ILE A 1 61 ? 100.504 12.787 -0.186 1.00 0.00 61 ILE A O 8
ATOM 14712 N N . ARG A 1 62 ? 99.146 11.118 -0.883 1.00 0.00 62 ARG A N 8
ATOM 14713 C CA . ARG A 1 62 ? 99.736 11.000 -2.217 1.00 0.00 62 ARG A CA 8
ATOM 14714 C C . ARG A 1 62 ? 98.836 11.718 -3.217 1.00 0.00 62 ARG A C 8
ATOM 14715 O O . ARG A 1 62 ? 97.630 11.835 -2.998 1.00 0.00 62 ARG A O 8
ATOM 14736 N N . LYS A 1 63 ? 99.416 12.224 -4.294 1.00 0.00 63 LYS A N 8
ATOM 14737 C CA . LYS A 1 63 ? 98.631 12.956 -5.278 1.00 0.00 63 LYS A CA 8
ATOM 14738 C C . LYS A 1 63 ? 97.459 12.120 -5.798 1.00 0.00 63 LYS A C 8
ATOM 14739 O O . LYS A 1 63 ? 97.580 10.919 -6.035 1.00 0.00 63 LYS A O 8
ATOM 14758 N N . SER A 1 64 ? 96.322 12.793 -5.951 1.00 0.00 64 SER A N 8
ATOM 14759 C CA . SER A 1 64 ? 95.086 12.169 -6.419 1.00 0.00 64 SER A CA 8
ATOM 14760 C C . SER A 1 64 ? 95.123 11.890 -7.924 1.00 0.00 64 SER A C 8
ATOM 14761 O O . SER A 1 64 ? 96.112 11.381 -8.433 1.00 0.00 64 SER A O 8
ATOM 14769 N N . LYS A 1 65 ? 93.998 12.192 -8.589 1.00 0.00 65 LYS A N 8
ATOM 14770 C CA . LYS A 1 65 ? 93.797 11.975 -10.034 1.00 0.00 65 LYS A CA 8
ATOM 14771 C C . LYS A 1 65 ? 95.087 11.721 -10.831 1.00 0.00 65 LYS A C 8
ATOM 14772 O O . LYS A 1 65 ? 95.063 10.966 -11.802 1.00 0.00 65 LYS A O 8
ATOM 14791 N N . ARG A 1 66 ? 96.201 12.330 -10.443 1.00 0.00 66 ARG A N 8
ATOM 14792 C CA . ARG A 1 66 ? 97.446 12.114 -11.176 1.00 0.00 66 ARG A CA 8
ATOM 14793 C C . ARG A 1 66 ? 97.798 10.624 -11.126 1.00 0.00 66 ARG A C 8
ATOM 14794 O O . ARG A 1 66 ? 98.215 10.039 -12.126 1.00 0.00 66 ARG A O 8
ATOM 14815 N N . PHE A 1 67 ? 97.577 10.010 -9.963 1.00 0.00 67 PHE A N 8
ATOM 14816 C CA . PHE A 1 67 ? 97.811 8.574 -9.776 1.00 0.00 67 PHE A CA 8
ATOM 14817 C C . PHE A 1 67 ? 96.495 7.923 -9.362 1.00 0.00 67 PHE A C 8
ATOM 14818 O O . PHE A 1 67 ? 95.553 8.620 -8.983 1.00 0.00 67 PHE A O 8
ATOM 14835 N N . ARG A 1 68 ? 96.410 6.599 -9.438 1.00 0.00 68 ARG A N 8
ATOM 14836 C CA . ARG A 1 68 ? 95.172 5.919 -9.068 1.00 0.00 68 ARG A CA 8
ATOM 14837 C C . ARG A 1 68 ? 94.940 5.994 -7.562 1.00 0.00 68 ARG A C 8
ATOM 14838 O O . ARG A 1 68 ? 95.654 5.367 -6.777 1.00 0.00 68 ARG A O 8
ATOM 14859 N N . VAL A 1 69 ? 93.918 6.761 -7.169 1.00 0.00 69 VAL A N 8
ATOM 14860 C CA . VAL A 1 69 ? 93.566 6.917 -5.758 1.00 0.00 69 VAL A CA 8
ATOM 14861 C C . VAL A 1 69 ? 92.044 6.983 -5.586 1.00 0.00 69 VAL A C 8
ATOM 14862 O O . VAL A 1 69 ? 91.362 7.717 -6.299 1.00 0.00 69 VAL A O 8
ATOM 14875 N N . ARG A 1 70 ? 91.524 6.256 -4.599 1.00 0.00 70 ARG A N 8
ATOM 14876 C CA . ARG A 1 70 ? 90.094 6.284 -4.296 1.00 0.00 70 ARG A CA 8
ATOM 14877 C C . ARG A 1 70 ? 89.936 6.199 -2.784 1.00 0.00 70 ARG A C 8
ATOM 14878 O O . ARG A 1 70 ? 90.058 5.126 -2.194 1.00 0.00 70 ARG A O 8
ATOM 14899 N N . TYR A 1 71 ? 89.686 7.337 -2.155 1.00 0.00 71 TYR A N 8
ATOM 14900 C CA . TYR A 1 71 ? 89.556 7.359 -0.707 1.00 0.00 71 TYR A CA 8
ATOM 14901 C C . TYR A 1 71 ? 88.238 6.722 -0.290 1.00 0.00 71 TYR A C 8
ATOM 14902 O O . TYR A 1 71 ? 87.216 7.395 -0.170 1.00 0.00 71 TYR A O 8
ATOM 14920 N N . ASP A 1 72 ? 88.280 5.412 -0.079 1.00 0.00 72 ASP A N 8
ATOM 14921 C CA . ASP A 1 72 ? 87.100 4.657 0.315 1.00 0.00 72 ASP A CA 8
ATOM 14922 C C . ASP A 1 72 ? 87.507 3.214 0.612 1.00 0.00 72 ASP A C 8
ATOM 14923 O O . ASP A 1 72 ? 86.706 2.290 0.481 1.00 0.00 72 ASP A O 8
ATOM 14932 N N . GLY A 1 73 ? 88.772 3.037 1.008 1.00 0.00 73 GLY A N 8
ATOM 14933 C CA . GLY A 1 73 ? 89.313 1.714 1.319 1.00 0.00 73 GLY A CA 8
ATOM 14934 C C . GLY A 1 73 ? 90.292 1.261 0.240 1.00 0.00 73 GLY A C 8
ATOM 14935 O O . GLY A 1 73 ? 91.128 0.385 0.478 1.00 0.00 73 GLY A O 8
ATOM 14939 N N . ILE A 1 74 ? 90.161 1.841 -0.957 1.00 0.00 74 ILE A N 8
ATOM 14940 C CA . ILE A 1 74 ? 91.020 1.480 -2.093 1.00 0.00 74 ILE A CA 8
ATOM 14941 C C . ILE A 1 74 ? 92.077 2.540 -2.372 1.00 0.00 74 ILE A C 8
ATOM 14942 O O . ILE A 1 74 ? 91.766 3.677 -2.711 1.00 0.00 74 ILE A O 8
ATOM 14958 N N . HIS A 1 75 ? 93.332 2.144 -2.247 1.00 0.00 75 HIS A N 8
ATOM 14959 C CA . HIS A 1 75 ? 94.451 3.053 -2.507 1.00 0.00 75 HIS A CA 8
ATOM 14960 C C . HIS A 1 75 ? 95.583 2.336 -3.253 1.00 0.00 75 HIS A C 8
ATOM 14961 O O . HIS A 1 75 ? 96.333 1.556 -2.666 1.00 0.00 75 HIS A O 8
ATOM 14975 N N . TYR A 1 76 ? 95.702 2.616 -4.551 1.00 0.00 76 TYR A N 8
ATOM 14976 C CA . TYR A 1 76 ? 96.754 2.007 -5.380 1.00 0.00 76 TYR A CA 8
ATOM 14977 C C . TYR A 1 76 ? 97.904 2.996 -5.547 1.00 0.00 76 TYR A C 8
ATOM 14978 O O . TYR A 1 76 ? 97.700 4.138 -5.962 1.00 0.00 76 TYR A O 8
ATOM 14996 N N . LEU A 1 77 ? 99.114 2.545 -5.219 1.00 0.00 77 LEU A N 8
ATOM 14997 C CA . LEU A 1 77 ? 100.312 3.381 -5.327 1.00 0.00 77 LEU A CA 8
ATOM 14998 C C . LEU A 1 77 ? 101.204 2.919 -6.480 1.00 0.00 77 LEU A C 8
ATOM 14999 O O . LEU A 1 77 ? 101.860 1.885 -6.376 1.00 0.00 77 LEU A O 8
ATOM 15015 N N . ASP A 1 78 ? 101.212 3.666 -7.587 1.00 0.00 78 ASP A N 8
ATOM 15016 C CA . ASP A 1 78 ? 102.018 3.288 -8.761 1.00 0.00 78 ASP A CA 8
ATOM 15017 C C . ASP A 1 78 ? 103.129 4.298 -9.064 1.00 0.00 78 ASP A C 8
ATOM 15018 O O . ASP A 1 78 ? 102.918 5.509 -9.007 1.00 0.00 78 ASP A O 8
ATOM 15027 N N . ILE A 1 79 ? 104.307 3.782 -9.437 1.00 0.00 79 ILE A N 8
ATOM 15028 C CA . ILE A 1 79 ? 105.440 4.636 -9.807 1.00 0.00 79 ILE A CA 8
ATOM 15029 C C . ILE A 1 79 ? 105.534 4.689 -11.328 1.00 0.00 79 ILE A C 8
ATOM 15030 O O . ILE A 1 79 ? 105.001 3.811 -12.010 1.00 0.00 79 ILE A O 8
ATOM 15046 N N . VAL A 1 80 ? 106.226 5.699 -11.860 1.00 0.00 80 VAL A N 8
ATOM 15047 C CA . VAL A 1 80 ? 106.386 5.838 -13.307 1.00 0.00 80 VAL A CA 8
ATOM 15048 C C . VAL A 1 80 ? 107.861 6.019 -13.623 1.00 0.00 80 VAL A C 8
ATOM 15049 O O . VAL A 1 80 ? 108.637 6.358 -12.734 1.00 0.00 80 VAL A O 8
ATOM 15062 N N . ASP A 1 81 ? 108.242 5.783 -14.878 1.00 0.00 81 ASP A N 8
ATOM 15063 C CA . ASP A 1 81 ? 109.637 5.925 -15.286 1.00 0.00 81 ASP A CA 8
ATOM 15064 C C . ASP A 1 81 ? 110.130 7.343 -15.008 1.00 0.00 81 ASP A C 8
ATOM 15065 O O . ASP A 1 81 ? 110.362 8.118 -15.932 1.00 0.00 81 ASP A O 8
ATOM 15074 N N . CYS A 1 82 ? 110.284 7.662 -13.723 1.00 0.00 82 CYS A N 8
ATOM 15075 C CA . CYS A 1 82 ? 110.747 8.978 -13.286 1.00 0.00 82 CYS A CA 8
ATOM 15076 C C . CYS A 1 82 ? 110.313 9.228 -11.841 1.00 0.00 82 CYS A C 8
ATOM 15077 O O . CYS A 1 82 ? 109.277 8.729 -11.405 1.00 0.00 82 CYS A O 8
ATOM 15085 N N . LYS A 1 83 ? 111.118 10.001 -11.115 1.00 0.00 83 LYS A N 8
ATOM 15086 C CA . LYS A 1 83 ? 110.826 10.331 -9.720 1.00 0.00 83 LYS A CA 8
ATOM 15087 C C . LYS A 1 83 ? 110.806 9.078 -8.855 1.00 0.00 83 LYS A C 8
ATOM 15088 O O . LYS A 1 83 ? 109.795 8.772 -8.225 1.00 0.00 83 LYS A O 8
ATOM 15107 N N . SER A 1 84 ? 111.920 8.347 -8.821 1.00 0.00 84 SER A N 8
ATOM 15108 C CA . SER A 1 84 ? 111.999 7.133 -8.028 1.00 0.00 84 SER A CA 8
ATOM 15109 C C . SER A 1 84 ? 113.340 7.045 -7.293 1.00 0.00 84 SER A C 8
ATOM 15110 O O . SER A 1 84 ? 113.389 6.555 -6.178 1.00 0.00 84 SER A O 8
ATOM 15118 N N . TYR A 1 85 ? 114.422 7.490 -7.942 1.00 0.00 85 TYR A N 8
ATOM 15119 C CA . TYR A 1 85 ? 115.774 7.409 -7.350 1.00 0.00 85 TYR A CA 8
ATOM 15120 C C . TYR A 1 85 ? 115.874 8.046 -5.957 1.00 0.00 85 TYR A C 8
ATOM 15121 O O . TYR A 1 85 ? 116.550 9.060 -5.775 1.00 0.00 85 TYR A O 8
ATOM 15139 N N . ASP A 1 86 ? 115.204 7.455 -4.974 1.00 0.00 86 ASP A N 8
ATOM 15140 C CA . ASP A 1 86 ? 115.244 7.978 -3.618 1.00 0.00 86 ASP A CA 8
ATOM 15141 C C . ASP A 1 86 ? 114.803 6.902 -2.638 1.00 0.00 86 ASP A C 8
ATOM 15142 O O . ASP A 1 86 ? 113.691 6.377 -2.731 1.00 0.00 86 ASP A O 8
ATOM 15151 N N . THR A 1 87 ? 115.690 6.532 -1.726 1.00 0.00 87 THR A N 8
ATOM 15152 C CA . THR A 1 87 ? 115.364 5.485 -0.766 1.00 0.00 87 THR A CA 8
ATOM 15153 C C . THR A 1 87 ? 114.561 6.042 0.401 1.00 0.00 87 THR A C 8
ATOM 15154 O O . THR A 1 87 ? 115.022 6.933 1.114 1.00 0.00 87 THR A O 8
ATOM 15165 N N . GLY A 1 88 ? 113.350 5.515 0.589 1.00 0.00 88 GLY A N 8
ATOM 15166 C CA . GLY A 1 88 ? 112.473 5.966 1.670 1.00 0.00 88 GLY A CA 8
ATOM 15167 C C . GLY A 1 88 ? 111.847 4.775 2.389 1.00 0.00 88 GLY A C 8
ATOM 15168 O O . GLY A 1 88 ? 112.400 3.671 2.390 1.00 0.00 88 GLY A O 8
ATOM 15172 N N . GLU A 1 89 ? 110.683 4.993 2.994 1.00 0.00 89 GLU A N 8
ATOM 15173 C CA . GLU A 1 89 ? 110.001 3.913 3.708 1.00 0.00 89 GLU A CA 8
ATOM 15174 C C . GLU A 1 89 ? 108.492 4.050 3.584 1.00 0.00 89 GLU A C 8
ATOM 15175 O O . GLU A 1 89 ? 107.963 5.159 3.524 1.00 0.00 89 GLU A O 8
ATOM 15187 N N . VAL A 1 90 ? 107.801 2.914 3.544 1.00 0.00 90 VAL A N 8
ATOM 15188 C CA . VAL A 1 90 ? 106.344 2.896 3.429 1.00 0.00 90 VAL A CA 8
ATOM 15189 C C . VAL A 1 90 ? 105.740 2.347 4.710 1.00 0.00 90 VAL A C 8
ATOM 15190 O O . VAL A 1 90 ? 106.252 1.395 5.293 1.00 0.00 90 VAL A O 8
ATOM 15203 N N . LYS A 1 91 ? 104.637 2.950 5.123 1.00 0.00 91 LYS A N 8
ATOM 15204 C CA . LYS A 1 91 ? 103.924 2.539 6.314 1.00 0.00 91 LYS A CA 8
ATOM 15205 C C . LYS A 1 91 ? 102.455 2.785 6.054 1.00 0.00 91 LYS A C 8
ATOM 15206 O O . LYS A 1 91 ? 102.079 3.869 5.617 1.00 0.00 91 LYS A O 8
ATOM 15225 N N . VAL A 1 92 ? 101.626 1.783 6.294 1.00 0.00 92 VAL A N 8
ATOM 15226 C CA . VAL A 1 92 ? 100.196 1.921 6.051 1.00 0.00 92 VAL A CA 8
ATOM 15227 C C . VAL A 1 92 ? 99.439 1.793 7.355 1.00 0.00 92 VAL A C 8
ATOM 15228 O O . VAL A 1 92 ? 99.688 0.887 8.150 1.00 0.00 92 VAL A O 8
ATOM 15241 N N . THR A 1 93 ? 98.519 2.723 7.573 1.00 0.00 93 THR A N 8
ATOM 15242 C CA . THR A 1 93 ? 97.719 2.732 8.790 1.00 0.00 93 THR A CA 8
ATOM 15243 C C . THR A 1 93 ? 96.238 2.733 8.457 1.00 0.00 93 THR A C 8
ATOM 15244 O O . THR A 1 93 ? 95.729 3.642 7.801 1.00 0.00 93 THR A O 8
ATOM 15255 N N . ALA A 1 94 ? 95.556 1.706 8.939 1.00 0.00 94 ALA A N 8
ATOM 15256 C CA . ALA A 1 94 ? 94.124 1.555 8.738 1.00 0.00 94 ALA A CA 8
ATOM 15257 C C . ALA A 1 94 ? 93.474 1.389 10.098 1.00 0.00 94 ALA A C 8
ATOM 15258 O O . ALA A 1 94 ? 93.933 0.590 10.914 1.00 0.00 94 ALA A O 8
ATOM 15265 N N . GLU A 1 95 ? 92.416 2.149 10.362 1.00 0.00 95 GLU A N 8
ATOM 15266 C CA . GLU A 1 95 ? 91.755 2.056 11.657 1.00 0.00 95 GLU A CA 8
ATOM 15267 C C . GLU A 1 95 ? 90.274 2.374 11.568 1.00 0.00 95 GLU A C 8
ATOM 15268 O O . GLU A 1 95 ? 89.853 3.335 10.912 1.00 0.00 95 GLU A O 8
ATOM 15280 N N . ASN A 1 96 ? 89.497 1.554 12.270 1.00 0.00 96 ASN A N 8
ATOM 15281 C CA . ASN A 1 96 ? 88.051 1.714 12.349 1.00 0.00 96 ASN A CA 8
ATOM 15282 C C . ASN A 1 96 ? 87.728 2.231 13.759 1.00 0.00 96 ASN A C 8
ATOM 15283 O O . ASN A 1 96 ? 88.626 2.295 14.598 1.00 0.00 96 ASN A O 8
ATOM 15294 N N . PRO A 1 97 ? 86.509 2.611 14.052 1.00 0.00 97 PRO A N 8
ATOM 15295 C CA . PRO A 1 97 ? 86.170 3.131 15.408 1.00 0.00 97 PRO A CA 8
ATOM 15296 C C . PRO A 1 97 ? 86.287 2.066 16.505 1.00 0.00 97 PRO A C 8
ATOM 15297 O O . PRO A 1 97 ? 86.356 2.400 17.689 1.00 0.00 97 PRO A O 8
ATOM 15308 N N . GLU A 1 98 ? 86.293 0.787 16.122 1.00 0.00 98 GLU A N 8
ATOM 15309 C CA . GLU A 1 98 ? 86.382 -0.299 17.109 1.00 0.00 98 GLU A CA 8
ATOM 15310 C C . GLU A 1 98 ? 87.787 -0.896 17.184 1.00 0.00 98 GLU A C 8
ATOM 15311 O O . GLU A 1 98 ? 88.023 -1.816 17.967 1.00 0.00 98 GLU A O 8
ATOM 15323 N N . GLY A 1 99 ? 88.722 -0.398 16.379 1.00 0.00 99 GLY A N 8
ATOM 15324 C CA . GLY A 1 99 ? 90.067 -0.944 16.412 1.00 0.00 99 GLY A CA 8
ATOM 15325 C C . GLY A 1 99 ? 91.045 -0.108 15.600 1.00 0.00 99 GLY A C 8
ATOM 15326 O O . GLY A 1 99 ? 90.662 0.835 14.907 1.00 0.00 99 GLY A O 8
ATOM 15330 N N . VAL A 1 100 ? 92.317 -0.478 15.704 1.00 0.00 100 VAL A N 8
ATOM 15331 C CA . VAL A 1 100 ? 93.402 0.205 14.995 1.00 0.00 100 VAL A CA 8
ATOM 15332 C C . VAL A 1 100 ? 94.376 -0.821 14.412 1.00 0.00 100 VAL A C 8
ATOM 15333 O O . VAL A 1 100 ? 94.479 -1.941 14.914 1.00 0.00 100 VAL A O 8
ATOM 15346 N N . ILE A 1 101 ? 95.099 -0.425 13.363 1.00 0.00 101 ILE A N 8
ATOM 15347 C CA . ILE A 1 101 ? 96.085 -1.314 12.730 1.00 0.00 101 ILE A CA 8
ATOM 15348 C C . ILE A 1 101 ? 97.267 -0.503 12.184 1.00 0.00 101 ILE A C 8
ATOM 15349 O O . ILE A 1 101 ? 97.093 0.628 11.728 1.00 0.00 101 ILE A O 8
ATOM 15365 N N . GLU A 1 102 ? 98.463 -1.094 12.212 1.00 0.00 102 GLU A N 8
ATOM 15366 C CA . GLU A 1 102 ? 99.660 -0.418 11.695 1.00 0.00 102 GLU A CA 8
ATOM 15367 C C . GLU A 1 102 ? 100.710 -1.442 11.245 1.00 0.00 102 GLU A C 8
ATOM 15368 O O . GLU A 1 102 ? 100.976 -2.415 11.950 1.00 0.00 102 GLU A O 8
ATOM 15380 N N . HIS A 1 103 ? 101.300 -1.222 10.059 1.00 0.00 103 HIS A N 8
ATOM 15381 C CA . HIS A 1 103 ? 102.317 -2.138 9.519 1.00 0.00 103 HIS A CA 8
ATOM 15382 C C . HIS A 1 103 ? 103.523 -1.358 8.986 1.00 0.00 103 HIS A C 8
ATOM 15383 O O . HIS A 1 103 ? 103.360 -0.391 8.247 1.00 0.00 103 HIS A O 8
ATOM 15397 N N . LYS A 1 104 ? 104.730 -1.794 9.347 1.00 0.00 104 LYS A N 8
ATOM 15398 C CA . LYS A 1 104 ? 105.950 -1.128 8.877 1.00 0.00 104 LYS A CA 8
ATOM 15399 C C . LYS A 1 104 ? 106.539 -1.875 7.684 1.00 0.00 104 LYS A C 8
ATOM 15400 O O . LYS A 1 104 ? 106.590 -3.106 7.663 1.00 0.00 104 LYS A O 8
ATOM 15419 N N . VAL A 1 105 ? 106.973 -1.108 6.691 1.00 0.00 105 VAL A N 8
ATOM 15420 C CA . VAL A 1 105 ? 107.554 -1.659 5.470 1.00 0.00 105 VAL A CA 8
ATOM 15421 C C . VAL A 1 105 ? 108.704 -0.772 4.992 1.00 0.00 105 VAL A C 8
ATOM 15422 O O . VAL A 1 105 ? 108.648 0.447 5.136 1.00 0.00 105 VAL A O 8
ATOM 15435 N N . LYS A 1 106 ? 109.756 -1.386 4.438 1.00 0.00 106 LYS A N 8
ATOM 15436 C CA . LYS A 1 106 ? 110.919 -0.628 3.958 1.00 0.00 106 LYS A CA 8
ATOM 15437 C C . LYS A 1 106 ? 111.090 -0.771 2.445 1.00 0.00 106 LYS A C 8
ATOM 15438 O O . LYS A 1 106 ? 111.263 -1.879 1.923 1.00 0.00 106 LYS A O 8
ATOM 15457 N N . LEU A 1 107 ? 111.063 0.364 1.741 1.00 0.00 107 LEU A N 8
ATOM 15458 C CA . LEU A 1 107 ? 111.245 0.374 0.286 1.00 0.00 107 LEU A CA 8
ATOM 15459 C C . LEU A 1 107 ? 112.401 1.299 -0.054 1.00 0.00 107 LEU A C 8
ATOM 15460 O O . LEU A 1 107 ? 112.407 2.465 0.345 1.00 0.00 107 LEU A O 8
ATOM 15476 N N . GLU A 1 108 ? 113.384 0.777 -0.781 1.00 0.00 108 GLU A N 8
ATOM 15477 C CA . GLU A 1 108 ? 114.558 1.560 -1.161 1.00 0.00 108 GLU A CA 8
ATOM 15478 C C . GLU A 1 108 ? 114.696 1.578 -2.687 1.00 0.00 108 GLU A C 8
ATOM 15479 O O . GLU A 1 108 ? 114.720 0.527 -3.328 1.00 0.00 108 GLU A O 8
ATOM 15491 N N . ILE A 1 109 ? 114.779 2.779 -3.270 1.00 0.00 109 ILE A N 8
ATOM 15492 C CA . ILE A 1 109 ? 114.907 2.899 -4.725 1.00 0.00 109 ILE A CA 8
ATOM 15493 C C . ILE A 1 109 ? 116.327 3.319 -5.094 1.00 0.00 109 ILE A C 8
ATOM 15494 O O . ILE A 1 109 ? 116.753 4.429 -4.771 1.00 0.00 109 ILE A O 8
ATOM 15510 N N . GLN A 1 110 ? 117.058 2.427 -5.768 1.00 0.00 110 GLN A N 8
ATOM 15511 C CA . GLN A 1 110 ? 118.438 2.711 -6.170 1.00 0.00 110 GLN A CA 8
ATOM 15512 C C . GLN A 1 110 ? 118.492 3.287 -7.590 1.00 0.00 110 GLN A C 8
ATOM 15513 O O . GLN A 1 110 ? 117.757 4.221 -7.913 1.00 0.00 110 GLN A O 8
ATOM 15527 N N . GLN A 1 111 ? 119.366 2.732 -8.439 1.00 0.00 111 GLN A N 8
ATOM 15528 C CA . GLN A 1 111 ? 119.505 3.210 -9.818 1.00 0.00 111 GLN A CA 8
ATOM 15529 C C . GLN A 1 111 ? 119.859 2.058 -10.759 1.00 0.00 111 GLN A C 8
ATOM 15530 O O . GLN A 1 111 ? 120.476 1.074 -10.344 1.00 0.00 111 GLN A O 8
ATOM 15544 N N . LEU A 1 112 ? 119.482 2.195 -12.031 1.00 0.00 112 LEU A N 8
ATOM 15545 C CA . LEU A 1 112 ? 119.787 1.167 -13.027 1.00 0.00 112 LEU A CA 8
ATOM 15546 C C . LEU A 1 112 ? 121.292 1.091 -13.236 1.00 0.00 112 LEU A C 8
ATOM 15547 O O . LEU A 1 112 ? 121.956 2.111 -13.414 1.00 0.00 112 LEU A O 8
ATOM 15563 N N . GLU A 1 113 ? 121.829 -0.122 -13.199 1.00 0.00 113 GLU A N 8
ATOM 15564 C CA . GLU A 1 113 ? 123.263 -0.312 -13.371 1.00 0.00 113 GLU A CA 8
ATOM 15565 C C . GLU A 1 113 ? 123.715 0.262 -14.713 1.00 0.00 113 GLU A C 8
ATOM 15566 O O . GLU A 1 113 ? 124.226 1.381 -14.777 1.00 0.00 113 GLU A O 8
ATOM 15578 N N . HIS A 1 114 ? 123.523 -0.505 -15.789 1.00 0.00 114 HIS A N 8
ATOM 15579 C CA . HIS A 1 114 ? 123.915 -0.049 -17.126 1.00 0.00 114 HIS A CA 8
ATOM 15580 C C . HIS A 1 114 ? 122.757 0.662 -17.814 1.00 0.00 114 HIS A C 8
ATOM 15581 O O . HIS A 1 114 ? 121.651 0.129 -17.908 1.00 0.00 114 HIS A O 8
ATOM 15595 N N . HIS A 1 115 ? 123.024 1.873 -18.292 1.00 0.00 115 HIS A N 8
ATOM 15596 C CA . HIS A 1 115 ? 122.006 2.667 -18.975 1.00 0.00 115 HIS A CA 8
ATOM 15597 C C . HIS A 1 115 ? 121.948 2.303 -20.465 1.00 0.00 115 HIS A C 8
ATOM 15598 O O . HIS A 1 115 ? 120.891 1.938 -20.980 1.00 0.00 115 HIS A O 8
ATOM 15612 N N . HIS A 1 116 ? 123.088 2.407 -21.149 1.00 0.00 116 HIS A N 8
ATOM 15613 C CA . HIS A 1 116 ? 123.148 2.087 -22.575 1.00 0.00 116 HIS A CA 8
ATOM 15614 C C . HIS A 1 116 ? 124.570 1.717 -22.988 1.00 0.00 116 HIS A C 8
ATOM 15615 O O . HIS A 1 116 ? 125.524 1.951 -22.246 1.00 0.00 116 HIS A O 8
ATOM 15629 N N . HIS A 1 117 ? 124.702 1.142 -24.177 1.00 0.00 117 HIS A N 8
ATOM 15630 C CA . HIS A 1 117 ? 126.008 0.744 -24.684 1.00 0.00 117 HIS A CA 8
ATOM 15631 C C . HIS A 1 117 ? 126.847 1.974 -25.014 1.00 0.00 117 HIS A C 8
ATOM 15632 O O . HIS A 1 117 ? 126.347 2.938 -25.591 1.00 0.00 117 HIS A O 8
ATOM 15646 N N . HIS A 1 118 ? 128.125 1.928 -24.655 1.00 0.00 118 HIS A N 8
ATOM 15647 C CA . HIS A 1 118 ? 129.023 3.045 -24.931 1.00 0.00 118 HIS A CA 8
ATOM 15648 C C . HIS A 1 118 ? 129.372 3.072 -26.418 1.00 0.00 118 HIS A C 8
ATOM 15649 O O . HIS A 1 118 ? 129.663 2.034 -27.013 1.00 0.00 118 HIS A O 8
ATOM 15663 N N . HIS A 1 119 ? 129.330 4.261 -27.014 1.00 0.00 119 HIS A N 8
ATOM 15664 C CA . HIS A 1 119 ? 129.635 4.401 -28.437 1.00 0.00 119 HIS A CA 8
ATOM 15665 C C . HIS A 1 119 ? 130.897 3.621 -28.796 1.00 0.00 119 HIS A C 8
ATOM 15666 O O . HIS A 1 119 ? 130.810 2.752 -29.647 1.00 0.00 119 HIS A O 8
ATOM 15681 N N . ARG A 1 1 ? 70.636 -1.627 -11.287 1.00 0.00 1 ARG A N 9
ATOM 15682 C CA . ARG A 1 1 ? 71.660 -2.705 -11.175 1.00 0.00 1 ARG A CA 9
ATOM 15683 C C . ARG A 1 1 ? 72.674 -2.573 -12.308 1.00 0.00 1 ARG A C 9
ATOM 15684 O O . ARG A 1 1 ? 73.687 -3.271 -12.328 1.00 0.00 1 ARG A O 9
ATOM 15707 N N . MET A 1 2 ? 72.392 -1.681 -13.252 1.00 0.00 2 MET A N 9
ATOM 15708 C CA . MET A 1 2 ? 73.287 -1.477 -14.387 1.00 0.00 2 MET A CA 9
ATOM 15709 C C . MET A 1 2 ? 74.562 -0.752 -13.957 1.00 0.00 2 MET A C 9
ATOM 15710 O O . MET A 1 2 ? 75.586 -0.829 -14.636 1.00 0.00 2 MET A O 9
ATOM 15724 N N . ALA A 1 3 ? 74.493 -0.048 -12.833 1.00 0.00 3 ALA A N 9
ATOM 15725 C CA . ALA A 1 3 ? 75.654 0.685 -12.335 1.00 0.00 3 ALA A CA 9
ATOM 15726 C C . ALA A 1 3 ? 76.827 -0.262 -12.084 1.00 0.00 3 ALA A C 9
ATOM 15727 O O . ALA A 1 3 ? 77.981 0.095 -12.320 1.00 0.00 3 ALA A O 9
ATOM 15734 N N . HIS A 1 4 ? 76.527 -1.474 -11.616 1.00 0.00 4 HIS A N 9
ATOM 15735 C CA . HIS A 1 4 ? 77.569 -2.469 -11.349 1.00 0.00 4 HIS A CA 9
ATOM 15736 C C . HIS A 1 4 ? 77.710 -3.403 -12.551 1.00 0.00 4 HIS A C 9
ATOM 15737 O O . HIS A 1 4 ? 76.722 -3.961 -13.029 1.00 0.00 4 HIS A O 9
ATOM 15751 N N . GLU A 1 5 ? 78.935 -3.558 -13.051 1.00 0.00 5 GLU A N 9
ATOM 15752 C CA . GLU A 1 5 ? 79.170 -4.416 -14.213 1.00 0.00 5 GLU A CA 9
ATOM 15753 C C . GLU A 1 5 ? 78.885 -5.880 -13.884 1.00 0.00 5 GLU A C 9
ATOM 15754 O O . GLU A 1 5 ? 78.304 -6.605 -14.693 1.00 0.00 5 GLU A O 9
ATOM 15766 N N . GLY A 1 6 ? 79.297 -6.310 -12.695 1.00 0.00 6 GLY A N 9
ATOM 15767 C CA . GLY A 1 6 ? 79.081 -7.692 -12.263 1.00 0.00 6 GLY A CA 9
ATOM 15768 C C . GLY A 1 6 ? 77.908 -7.772 -11.297 1.00 0.00 6 GLY A C 9
ATOM 15769 O O . GLY A 1 6 ? 78.079 -8.100 -10.122 1.00 0.00 6 GLY A O 9
ATOM 15773 N N . ALA A 1 7 ? 76.717 -7.468 -11.797 1.00 0.00 7 ALA A N 9
ATOM 15774 C CA . ALA A 1 7 ? 75.524 -7.505 -10.963 1.00 0.00 7 ALA A CA 9
ATOM 15775 C C . ALA A 1 7 ? 75.204 -8.939 -10.547 1.00 0.00 7 ALA A C 9
ATOM 15776 O O . ALA A 1 7 ? 75.328 -9.873 -11.339 1.00 0.00 7 ALA A O 9
ATOM 15783 N N . LEU A 1 8 ? 74.789 -9.100 -9.294 1.00 0.00 8 LEU A N 9
ATOM 15784 C CA . LEU A 1 8 ? 74.444 -10.415 -8.765 1.00 0.00 8 LEU A CA 9
ATOM 15785 C C . LEU A 1 8 ? 73.001 -10.773 -9.128 1.00 0.00 8 LEU A C 9
ATOM 15786 O O . LEU A 1 8 ? 72.100 -9.938 -9.035 1.00 0.00 8 LEU A O 9
ATOM 15802 N N . THR A 1 9 ? 72.788 -12.023 -9.534 1.00 0.00 9 THR A N 9
ATOM 15803 C CA . THR A 1 9 ? 71.449 -12.487 -9.900 1.00 0.00 9 THR A CA 9
ATOM 15804 C C . THR A 1 9 ? 70.712 -12.982 -8.659 1.00 0.00 9 THR A C 9
ATOM 15805 O O . THR A 1 9 ? 71.206 -13.846 -7.936 1.00 0.00 9 THR A O 9
ATOM 15816 N N . GLY A 1 10 ? 69.534 -12.419 -8.409 1.00 0.00 10 GLY A N 9
ATOM 15817 C CA . GLY A 1 10 ? 68.753 -12.806 -7.240 1.00 0.00 10 GLY A CA 9
ATOM 15818 C C . GLY A 1 10 ? 69.557 -12.563 -5.965 1.00 0.00 10 GLY A C 9
ATOM 15819 O O . GLY A 1 10 ? 70.214 -11.532 -5.824 1.00 0.00 10 GLY A O 9
ATOM 15823 N N . VAL A 1 11 ? 69.512 -13.523 -5.044 1.00 0.00 11 VAL A N 9
ATOM 15824 C CA . VAL A 1 11 ? 70.254 -13.402 -3.792 1.00 0.00 11 VAL A CA 9
ATOM 15825 C C . VAL A 1 11 ? 70.488 -14.780 -3.178 1.00 0.00 11 VAL A C 9
ATOM 15826 O O . VAL A 1 11 ? 69.546 -15.526 -2.913 1.00 0.00 11 VAL A O 9
ATOM 15839 N N . THR A 1 12 ? 71.757 -15.108 -2.949 1.00 0.00 12 THR A N 9
ATOM 15840 C CA . THR A 1 12 ? 72.128 -16.394 -2.354 1.00 0.00 12 THR A CA 9
ATOM 15841 C C . THR A 1 12 ? 72.982 -16.155 -1.116 1.00 0.00 12 THR A C 9
ATOM 15842 O O . THR A 1 12 ? 72.617 -16.541 -0.004 1.00 0.00 12 THR A O 9
ATOM 15853 N N . THR A 1 13 ? 74.121 -15.505 -1.326 1.00 0.00 13 THR A N 9
ATOM 15854 C CA . THR A 1 13 ? 75.045 -15.197 -0.237 1.00 0.00 13 THR A CA 9
ATOM 15855 C C . THR A 1 13 ? 74.761 -13.806 0.327 1.00 0.00 13 THR A C 9
ATOM 15856 O O . THR A 1 13 ? 74.577 -12.848 -0.424 1.00 0.00 13 THR A O 9
ATOM 15867 N N . ASP A 1 14 ? 74.735 -13.696 1.657 1.00 0.00 14 ASP A N 9
ATOM 15868 C CA . ASP A 1 14 ? 74.486 -12.409 2.312 1.00 0.00 14 ASP A CA 9
ATOM 15869 C C . ASP A 1 14 ? 75.800 -11.789 2.784 1.00 0.00 14 ASP A C 9
ATOM 15870 O O . ASP A 1 14 ? 76.384 -12.227 3.776 1.00 0.00 14 ASP A O 9
ATOM 15879 N N . GLN A 1 15 ? 76.263 -10.766 2.064 1.00 0.00 15 GLN A N 9
ATOM 15880 C CA . GLN A 1 15 ? 77.516 -10.082 2.408 1.00 0.00 15 GLN A CA 9
ATOM 15881 C C . GLN A 1 15 ? 77.221 -8.722 3.044 1.00 0.00 15 GLN A C 9
ATOM 15882 O O . GLN A 1 15 ? 77.784 -7.704 2.643 1.00 0.00 15 GLN A O 9
ATOM 15896 N N . LYS A 1 16 ? 76.327 -8.713 4.035 1.00 0.00 16 LYS A N 9
ATOM 15897 C CA . LYS A 1 16 ? 75.952 -7.472 4.724 1.00 0.00 16 LYS A CA 9
ATOM 15898 C C . LYS A 1 16 ? 76.149 -7.601 6.234 1.00 0.00 16 LYS A C 9
ATOM 15899 O O . LYS A 1 16 ? 75.661 -6.773 7.003 1.00 0.00 16 LYS A O 9
ATOM 15918 N N . GLU A 1 17 ? 76.868 -8.642 6.653 1.00 0.00 17 GLU A N 9
ATOM 15919 C CA . GLU A 1 17 ? 77.124 -8.864 8.079 1.00 0.00 17 GLU A CA 9
ATOM 15920 C C . GLU A 1 17 ? 78.365 -8.105 8.541 1.00 0.00 17 GLU A C 9
ATOM 15921 O O . GLU A 1 17 ? 79.340 -7.972 7.800 1.00 0.00 17 GLU A O 9
ATOM 15933 N N . LYS A 1 18 ? 78.323 -7.633 9.785 1.00 0.00 18 LYS A N 9
ATOM 15934 C CA . LYS A 1 18 ? 79.447 -6.912 10.374 1.00 0.00 18 LYS A CA 9
ATOM 15935 C C . LYS A 1 18 ? 80.623 -7.870 10.590 1.00 0.00 18 LYS A C 9
ATOM 15936 O O . LYS A 1 18 ? 80.462 -8.908 11.232 1.00 0.00 18 LYS A O 9
ATOM 15955 N N . GLN A 1 19 ? 81.800 -7.536 10.048 1.00 0.00 19 GLN A N 9
ATOM 15956 C CA . GLN A 1 19 ? 82.980 -8.402 10.194 1.00 0.00 19 GLN A CA 9
ATOM 15957 C C . GLN A 1 19 ? 84.105 -7.665 10.921 1.00 0.00 19 GLN A C 9
ATOM 15958 O O . GLN A 1 19 ? 84.012 -6.465 11.178 1.00 0.00 19 GLN A O 9
ATOM 15972 N N . LYS A 1 20 ? 85.163 -8.402 11.256 1.00 0.00 20 LYS A N 9
ATOM 15973 C CA . LYS A 1 20 ? 86.308 -7.827 11.961 1.00 0.00 20 LYS A CA 9
ATOM 15974 C C . LYS A 1 20 ? 87.287 -7.168 10.964 1.00 0.00 20 LYS A C 9
ATOM 15975 O O . LYS A 1 20 ? 87.534 -7.724 9.894 1.00 0.00 20 LYS A O 9
ATOM 15994 N N . PRO A 1 21 ? 87.853 -6.015 11.281 1.00 0.00 21 PRO A N 9
ATOM 15995 C CA . PRO A 1 21 ? 88.815 -5.329 10.363 1.00 0.00 21 PRO A CA 9
ATOM 15996 C C . PRO A 1 21 ? 90.032 -6.211 10.036 1.00 0.00 21 PRO A C 9
ATOM 15997 O O . PRO A 1 21 ? 90.426 -7.059 10.835 1.00 0.00 21 PRO A O 9
ATOM 16008 N N . ASP A 1 22 ? 90.644 -5.963 8.874 1.00 0.00 22 ASP A N 9
ATOM 16009 C CA . ASP A 1 22 ? 91.842 -6.701 8.473 1.00 0.00 22 ASP A CA 9
ATOM 16010 C C . ASP A 1 22 ? 92.439 -6.103 7.194 1.00 0.00 22 ASP A C 9
ATOM 16011 O O . ASP A 1 22 ? 91.924 -6.307 6.093 1.00 0.00 22 ASP A O 9
ATOM 16020 N N . ILE A 1 23 ? 93.500 -5.319 7.372 1.00 0.00 23 ILE A N 9
ATOM 16021 C CA . ILE A 1 23 ? 94.159 -4.629 6.258 1.00 0.00 23 ILE A CA 9
ATOM 16022 C C . ILE A 1 23 ? 95.150 -5.528 5.509 1.00 0.00 23 ILE A C 9
ATOM 16023 O O . ILE A 1 23 ? 95.836 -6.360 6.101 1.00 0.00 23 ILE A O 9
ATOM 16039 N N . VAL A 1 24 ? 95.221 -5.315 4.189 1.00 0.00 24 VAL A N 9
ATOM 16040 C CA . VAL A 1 24 ? 96.127 -6.056 3.307 1.00 0.00 24 VAL A CA 9
ATOM 16041 C C . VAL A 1 24 ? 97.178 -5.093 2.726 1.00 0.00 24 VAL A C 9
ATOM 16042 O O . VAL A 1 24 ? 96.838 -4.003 2.255 1.00 0.00 24 VAL A O 9
ATOM 16055 N N . LEU A 1 25 ? 98.447 -5.515 2.733 1.00 0.00 25 LEU A N 9
ATOM 16056 C CA . LEU A 1 25 ? 99.541 -4.706 2.180 1.00 0.00 25 LEU A CA 9
ATOM 16057 C C . LEU A 1 25 ? 100.660 -5.629 1.692 1.00 0.00 25 LEU A C 9
ATOM 16058 O O . LEU A 1 25 ? 100.426 -6.817 1.492 1.00 0.00 25 LEU A O 9
ATOM 16074 N N . TYR A 1 26 ? 101.874 -5.090 1.516 1.00 0.00 26 TYR A N 9
ATOM 16075 C CA . TYR A 1 26 ? 103.028 -5.899 1.078 1.00 0.00 26 TYR A CA 9
ATOM 16076 C C . TYR A 1 26 ? 103.921 -6.228 2.298 1.00 0.00 26 TYR A C 9
ATOM 16077 O O . TYR A 1 26 ? 104.694 -5.372 2.728 1.00 0.00 26 TYR A O 9
ATOM 16095 N N . PRO A 1 27 ? 103.846 -7.421 2.876 1.00 0.00 27 PRO A N 9
ATOM 16096 C CA . PRO A 1 27 ? 104.691 -7.769 4.059 1.00 0.00 27 PRO A CA 9
ATOM 16097 C C . PRO A 1 27 ? 106.169 -7.902 3.687 1.00 0.00 27 PRO A C 9
ATOM 16098 O O . PRO A 1 27 ? 107.049 -7.797 4.542 1.00 0.00 27 PRO A O 9
ATOM 16109 N N . GLU A 1 28 ? 106.427 -8.148 2.406 1.00 0.00 28 GLU A N 9
ATOM 16110 C CA . GLU A 1 28 ? 107.796 -8.312 1.914 1.00 0.00 28 GLU A CA 9
ATOM 16111 C C . GLU A 1 28 ? 108.342 -6.977 1.370 1.00 0.00 28 GLU A C 9
ATOM 16112 O O . GLU A 1 28 ? 107.717 -6.379 0.494 1.00 0.00 28 GLU A O 9
ATOM 16124 N N . PRO A 1 29 ? 109.483 -6.492 1.837 1.00 0.00 29 PRO A N 9
ATOM 16125 C CA . PRO A 1 29 ? 110.044 -5.209 1.320 1.00 0.00 29 PRO A CA 9
ATOM 16126 C C . PRO A 1 29 ? 110.330 -5.302 -0.180 1.00 0.00 29 PRO A C 9
ATOM 16127 O O . PRO A 1 29 ? 110.660 -6.374 -0.686 1.00 0.00 29 PRO A O 9
ATOM 16138 N N . VAL A 1 30 ? 110.208 -4.177 -0.889 1.00 0.00 30 VAL A N 9
ATOM 16139 C CA . VAL A 1 30 ? 110.468 -4.162 -2.336 1.00 0.00 30 VAL A CA 9
ATOM 16140 C C . VAL A 1 30 ? 111.364 -2.991 -2.725 1.00 0.00 30 VAL A C 9
ATOM 16141 O O . VAL A 1 30 ? 111.166 -1.860 -2.279 1.00 0.00 30 VAL A O 9
ATOM 16154 N N . ARG A 1 31 ? 112.337 -3.277 -3.583 1.00 0.00 31 ARG A N 9
ATOM 16155 C CA . ARG A 1 31 ? 113.264 -2.265 -4.077 1.00 0.00 31 ARG A CA 9
ATOM 16156 C C . ARG A 1 31 ? 113.243 -2.273 -5.603 1.00 0.00 31 ARG A C 9
ATOM 16157 O O . ARG A 1 31 ? 113.255 -3.339 -6.218 1.00 0.00 31 ARG A O 9
ATOM 16178 N N . VAL A 1 32 ? 113.207 -1.086 -6.216 1.00 0.00 32 VAL A N 9
ATOM 16179 C CA . VAL A 1 32 ? 113.177 -0.987 -7.680 1.00 0.00 32 VAL A CA 9
ATOM 16180 C C . VAL A 1 32 ? 114.278 -0.041 -8.147 1.00 0.00 32 VAL A C 9
ATOM 16181 O O . VAL A 1 32 ? 114.801 0.737 -7.357 1.00 0.00 32 VAL A O 9
ATOM 16194 N N . LEU A 1 33 ? 114.654 -0.136 -9.427 1.00 0.00 33 LEU A N 9
ATOM 16195 C CA . LEU A 1 33 ? 115.722 0.699 -9.975 1.00 0.00 33 LEU A CA 9
ATOM 16196 C C . LEU A 1 33 ? 115.145 1.819 -10.820 1.00 0.00 33 LEU A C 9
ATOM 16197 O O . LEU A 1 33 ? 114.265 1.590 -11.648 1.00 0.00 33 LEU A O 9
ATOM 16213 N N . GLU A 1 34 ? 115.641 3.030 -10.611 1.00 0.00 34 GLU A N 9
ATOM 16214 C CA . GLU A 1 34 ? 115.159 4.171 -11.371 1.00 0.00 34 GLU A CA 9
ATOM 16215 C C . GLU A 1 34 ? 115.069 3.810 -12.846 1.00 0.00 34 GLU A C 9
ATOM 16216 O O . GLU A 1 34 ? 115.994 3.227 -13.412 1.00 0.00 34 GLU A O 9
ATOM 16228 N N . GLY A 1 35 ? 113.941 4.147 -13.457 1.00 0.00 35 GLY A N 9
ATOM 16229 C CA . GLY A 1 35 ? 113.725 3.838 -14.868 1.00 0.00 35 GLY A CA 9
ATOM 16230 C C . GLY A 1 35 ? 112.886 2.572 -15.006 1.00 0.00 35 GLY A C 9
ATOM 16231 O O . GLY A 1 35 ? 112.524 2.172 -16.110 1.00 0.00 35 GLY A O 9
ATOM 16235 N N . GLU A 1 36 ? 112.562 1.955 -13.867 1.00 0.00 36 GLU A N 9
ATOM 16236 C CA . GLU A 1 36 ? 111.736 0.741 -13.849 1.00 0.00 36 GLU A CA 9
ATOM 16237 C C . GLU A 1 36 ? 110.418 1.040 -13.142 1.00 0.00 36 GLU A C 9
ATOM 16238 O O . GLU A 1 36 ? 110.412 1.496 -11.999 1.00 0.00 36 GLU A O 9
ATOM 16250 N N . THR A 1 37 ? 109.304 0.781 -13.814 1.00 0.00 37 THR A N 9
ATOM 16251 C CA . THR A 1 37 ? 107.999 1.035 -13.215 1.00 0.00 37 THR A CA 9
ATOM 16252 C C . THR A 1 37 ? 107.652 -0.066 -12.221 1.00 0.00 37 THR A C 9
ATOM 16253 O O . THR A 1 37 ? 108.078 -1.212 -12.378 1.00 0.00 37 THR A O 9
ATOM 16264 N N . ALA A 1 38 ? 106.889 0.286 -11.184 1.00 0.00 38 ALA A N 9
ATOM 16265 C CA . ALA A 1 38 ? 106.501 -0.683 -10.151 1.00 0.00 38 ALA A CA 9
ATOM 16266 C C . ALA A 1 38 ? 104.997 -0.617 -9.893 1.00 0.00 38 ALA A C 9
ATOM 16267 O O . ALA A 1 38 ? 104.330 0.344 -10.291 1.00 0.00 38 ALA A O 9
ATOM 16274 N N . ARG A 1 39 ? 104.476 -1.636 -9.199 1.00 0.00 39 ARG A N 9
ATOM 16275 C CA . ARG A 1 39 ? 103.046 -1.686 -8.877 1.00 0.00 39 ARG A CA 9
ATOM 16276 C C . ARG A 1 39 ? 102.810 -2.229 -7.470 1.00 0.00 39 ARG A C 9
ATOM 16277 O O . ARG A 1 39 ? 103.229 -3.338 -7.137 1.00 0.00 39 ARG A O 9
ATOM 16298 N N . PHE A 1 40 ? 102.106 -1.434 -6.665 1.00 0.00 40 PHE A N 9
ATOM 16299 C CA . PHE A 1 40 ? 101.765 -1.799 -5.288 1.00 0.00 40 PHE A CA 9
ATOM 16300 C C . PHE A 1 40 ? 100.265 -1.620 -5.072 1.00 0.00 40 PHE A C 9
ATOM 16301 O O . PHE A 1 40 ? 99.644 -0.741 -5.670 1.00 0.00 40 PHE A O 9
ATOM 16318 N N . ARG A 1 41 ? 99.687 -2.461 -4.216 1.00 0.00 41 ARG A N 9
ATOM 16319 C CA . ARG A 1 41 ? 98.255 -2.392 -3.931 1.00 0.00 41 ARG A CA 9
ATOM 16320 C C . ARG A 1 41 ? 98.012 -2.288 -2.432 1.00 0.00 41 ARG A C 9
ATOM 16321 O O . ARG A 1 41 ? 98.712 -2.908 -1.632 1.00 0.00 41 ARG A O 9
ATOM 16342 N N . CYS A 1 42 ? 96.993 -1.520 -2.058 1.00 0.00 42 CYS A N 9
ATOM 16343 C CA . CYS A 1 42 ? 96.631 -1.362 -0.651 1.00 0.00 42 CYS A CA 9
ATOM 16344 C C . CYS A 1 42 ? 95.115 -1.300 -0.524 1.00 0.00 42 CYS A C 9
ATOM 16345 O O . CYS A 1 42 ? 94.482 -0.376 -1.016 1.00 0.00 42 CYS A O 9
ATOM 16353 N N . ARG A 1 43 ? 94.531 -2.303 0.121 1.00 0.00 43 ARG A N 9
ATOM 16354 C CA . ARG A 1 43 ? 93.077 -2.364 0.290 1.00 0.00 43 ARG A CA 9
ATOM 16355 C C . ARG A 1 43 ? 92.765 -2.604 1.763 1.00 0.00 43 ARG A C 9
ATOM 16356 O O . ARG A 1 43 ? 93.678 -2.865 2.545 1.00 0.00 43 ARG A O 9
ATOM 16377 N N . VAL A 1 44 ? 91.490 -2.555 2.155 1.00 0.00 44 VAL A N 9
ATOM 16378 C CA . VAL A 1 44 ? 91.098 -2.810 3.542 1.00 0.00 44 VAL A CA 9
ATOM 16379 C C . VAL A 1 44 ? 89.982 -3.856 3.501 1.00 0.00 44 VAL A C 9
ATOM 16380 O O . VAL A 1 44 ? 89.463 -4.147 2.423 1.00 0.00 44 VAL A O 9
ATOM 16393 N N . THR A 1 45 ? 89.576 -4.400 4.646 1.00 0.00 45 THR A N 9
ATOM 16394 C CA . THR A 1 45 ? 88.482 -5.377 4.659 1.00 0.00 45 THR A CA 9
ATOM 16395 C C . THR A 1 45 ? 87.604 -5.158 5.877 1.00 0.00 45 THR A C 9
ATOM 16396 O O . THR A 1 45 ? 88.061 -4.640 6.896 1.00 0.00 45 THR A O 9
ATOM 16407 N N . GLY A 1 46 ? 86.340 -5.563 5.773 1.00 0.00 46 GLY A N 9
ATOM 16408 C CA . GLY A 1 46 ? 85.399 -5.416 6.883 1.00 0.00 46 GLY A CA 9
ATOM 16409 C C . GLY A 1 46 ? 84.084 -4.802 6.420 1.00 0.00 46 GLY A C 9
ATOM 16410 O O . GLY A 1 46 ? 83.210 -5.488 5.891 1.00 0.00 46 GLY A O 9
ATOM 16414 N N . TYR A 1 47 ? 83.954 -3.498 6.648 1.00 0.00 47 TYR A N 9
ATOM 16415 C CA . TYR A 1 47 ? 82.741 -2.749 6.283 1.00 0.00 47 TYR A CA 9
ATOM 16416 C C . TYR A 1 47 ? 83.060 -1.714 5.198 1.00 0.00 47 TYR A C 9
ATOM 16417 O O . TYR A 1 47 ? 84.219 -1.347 4.999 1.00 0.00 47 TYR A O 9
ATOM 16435 N N . PRO A 1 48 ? 82.054 -1.235 4.502 1.00 0.00 48 PRO A N 9
ATOM 16436 C CA . PRO A 1 48 ? 82.230 -0.220 3.424 1.00 0.00 48 PRO A CA 9
ATOM 16437 C C . PRO A 1 48 ? 83.173 0.924 3.834 1.00 0.00 48 PRO A C 9
ATOM 16438 O O . PRO A 1 48 ? 83.443 1.133 5.017 1.00 0.00 48 PRO A O 9
ATOM 16449 N N . GLN A 1 49 ? 83.648 1.645 2.813 1.00 0.00 49 GLN A N 9
ATOM 16450 C CA . GLN A 1 49 ? 84.563 2.791 2.956 1.00 0.00 49 GLN A CA 9
ATOM 16451 C C . GLN A 1 49 ? 84.869 3.162 4.415 1.00 0.00 49 GLN A C 9
ATOM 16452 O O . GLN A 1 49 ? 84.272 4.092 4.958 1.00 0.00 49 GLN A O 9
ATOM 16466 N N . PRO A 1 50 ? 85.806 2.490 5.041 1.00 0.00 50 PRO A N 9
ATOM 16467 C CA . PRO A 1 50 ? 86.221 2.796 6.439 1.00 0.00 50 PRO A CA 9
ATOM 16468 C C . PRO A 1 50 ? 87.138 4.025 6.471 1.00 0.00 50 PRO A C 9
ATOM 16469 O O . PRO A 1 50 ? 87.122 4.840 5.549 1.00 0.00 50 PRO A O 9
ATOM 16480 N N . LYS A 1 51 ? 87.953 4.140 7.522 1.00 0.00 51 LYS A N 9
ATOM 16481 C CA . LYS A 1 51 ? 88.890 5.263 7.645 1.00 0.00 51 LYS A CA 9
ATOM 16482 C C . LYS A 1 51 ? 90.302 4.770 7.364 1.00 0.00 51 LYS A C 9
ATOM 16483 O O . LYS A 1 51 ? 90.711 3.741 7.896 1.00 0.00 51 LYS A O 9
ATOM 16502 N N . VAL A 1 52 ? 91.043 5.483 6.508 1.00 0.00 52 VAL A N 9
ATOM 16503 C CA . VAL A 1 52 ? 92.402 5.055 6.165 1.00 0.00 52 VAL A CA 9
ATOM 16504 C C . VAL A 1 52 ? 93.341 6.232 5.899 1.00 0.00 52 VAL A C 9
ATOM 16505 O O . VAL A 1 52 ? 92.921 7.313 5.485 1.00 0.00 52 VAL A O 9
ATOM 16518 N N . ASN A 1 53 ? 94.627 5.975 6.122 1.00 0.00 53 ASN A N 9
ATOM 16519 C CA . ASN A 1 53 ? 95.688 6.955 5.898 1.00 0.00 53 ASN A CA 9
ATOM 16520 C C . ASN A 1 53 ? 96.982 6.198 5.590 1.00 0.00 53 ASN A C 9
ATOM 16521 O O . ASN A 1 53 ? 97.253 5.172 6.213 1.00 0.00 53 ASN A O 9
ATOM 16532 N N . TRP A 1 54 ? 97.785 6.682 4.634 1.00 0.00 54 TRP A N 9
ATOM 16533 C CA . TRP A 1 54 ? 99.039 5.990 4.290 1.00 0.00 54 TRP A CA 9
ATOM 16534 C C . TRP A 1 54 ? 100.140 7.001 4.020 1.00 0.00 54 TRP A C 9
ATOM 16535 O O . TRP A 1 54 ? 99.857 8.154 3.695 1.00 0.00 54 TRP A O 9
ATOM 16556 N N . TYR A 1 55 ? 101.404 6.565 4.143 1.00 0.00 55 TYR A N 9
ATOM 16557 C CA . TYR A 1 55 ? 102.541 7.464 3.908 1.00 0.00 55 TYR A CA 9
ATOM 16558 C C . TYR A 1 55 ? 103.584 6.821 2.986 1.00 0.00 55 TYR A C 9
ATOM 16559 O O . TYR A 1 55 ? 104.099 5.744 3.280 1.00 0.00 55 TYR A O 9
ATOM 16577 N N . LEU A 1 56 ? 103.912 7.507 1.892 1.00 0.00 56 LEU A N 9
ATOM 16578 C CA . LEU A 1 56 ? 104.922 7.012 0.951 1.00 0.00 56 LEU A CA 9
ATOM 16579 C C . LEU A 1 56 ? 106.287 7.516 1.395 1.00 0.00 56 LEU A C 9
ATOM 16580 O O . LEU A 1 56 ? 106.420 8.685 1.747 1.00 0.00 56 LEU A O 9
ATOM 16596 N N . ASN A 1 57 ? 107.315 6.669 1.368 1.00 0.00 57 ASN A N 9
ATOM 16597 C CA . ASN A 1 57 ? 108.643 7.102 1.776 1.00 0.00 57 ASN A CA 9
ATOM 16598 C C . ASN A 1 57 ? 108.596 7.871 3.095 1.00 0.00 57 ASN A C 9
ATOM 16599 O O . ASN A 1 57 ? 109.600 8.442 3.510 1.00 0.00 57 ASN A O 9
ATOM 16610 N N . GLY A 1 58 ? 107.431 7.870 3.750 1.00 0.00 58 GLY A N 9
ATOM 16611 C CA . GLY A 1 58 ? 107.256 8.584 5.017 1.00 0.00 58 GLY A CA 9
ATOM 16612 C C . GLY A 1 58 ? 106.532 9.923 4.794 1.00 0.00 58 GLY A C 9
ATOM 16613 O O . GLY A 1 58 ? 106.615 10.828 5.625 1.00 0.00 58 GLY A O 9
ATOM 16617 N N . GLN A 1 59 ? 105.818 10.038 3.665 1.00 0.00 59 GLN A N 9
ATOM 16618 C CA . GLN A 1 59 ? 105.073 11.266 3.326 1.00 0.00 59 GLN A CA 9
ATOM 16619 C C . GLN A 1 59 ? 103.589 10.944 3.134 1.00 0.00 59 GLN A C 9
ATOM 16620 O O . GLN A 1 59 ? 103.235 10.074 2.341 1.00 0.00 59 GLN A O 9
ATOM 16634 N N . LEU A 1 60 ? 102.732 11.646 3.875 1.00 0.00 60 LEU A N 9
ATOM 16635 C CA . LEU A 1 60 ? 101.281 11.430 3.816 1.00 0.00 60 LEU A CA 9
ATOM 16636 C C . LEU A 1 60 ? 100.604 12.193 2.678 1.00 0.00 60 LEU A C 9
ATOM 16637 O O . LEU A 1 60 ? 101.094 13.231 2.249 1.00 0.00 60 LEU A O 9
ATOM 16653 N N . ILE A 1 61 ? 99.462 11.649 2.203 1.00 0.00 61 ILE A N 9
ATOM 16654 C CA . ILE A 1 61 ? 98.671 12.275 1.125 1.00 0.00 61 ILE A CA 9
ATOM 16655 C C . ILE A 1 61 ? 99.470 12.460 -0.167 1.00 0.00 61 ILE A C 9
ATOM 16656 O O . ILE A 1 61 ? 100.379 13.287 -0.255 1.00 0.00 61 ILE A O 9
ATOM 16672 N N . ARG A 1 62 ? 99.046 11.704 -1.185 1.00 0.00 62 ARG A N 9
ATOM 16673 C CA . ARG A 1 62 ? 99.621 11.780 -2.528 1.00 0.00 62 ARG A CA 9
ATOM 16674 C C . ARG A 1 62 ? 98.598 12.480 -3.422 1.00 0.00 62 ARG A C 9
ATOM 16675 O O . ARG A 1 62 ? 97.399 12.420 -3.158 1.00 0.00 62 ARG A O 9
ATOM 16696 N N . LYS A 1 63 ? 99.059 13.148 -4.463 1.00 0.00 63 LYS A N 9
ATOM 16697 C CA . LYS A 1 63 ? 98.151 13.854 -5.356 1.00 0.00 63 LYS A CA 9
ATOM 16698 C C . LYS A 1 63 ? 97.143 12.902 -6.008 1.00 0.00 63 LYS A C 9
ATOM 16699 O O . LYS A 1 63 ? 97.414 11.719 -6.213 1.00 0.00 63 LYS A O 9
ATOM 16718 N N . SER A 1 64 ? 95.967 13.452 -6.300 1.00 0.00 64 SER A N 9
ATOM 16719 C CA . SER A 1 64 ? 94.862 12.702 -6.898 1.00 0.00 64 SER A CA 9
ATOM 16720 C C . SER A 1 64 ? 95.100 12.407 -8.381 1.00 0.00 64 SER A C 9
ATOM 16721 O O . SER A 1 64 ? 96.192 12.015 -8.766 1.00 0.00 64 SER A O 9
ATOM 16729 N N . LYS A 1 65 ? 94.030 12.562 -9.171 1.00 0.00 65 LYS A N 9
ATOM 16730 C CA . LYS A 1 65 ? 94.008 12.300 -10.626 1.00 0.00 65 LYS A CA 9
ATOM 16731 C C . LYS A 1 65 ? 95.375 12.011 -11.264 1.00 0.00 65 LYS A C 9
ATOM 16732 O O . LYS A 1 65 ? 95.468 11.138 -12.126 1.00 0.00 65 LYS A O 9
ATOM 16751 N N . ARG A 1 66 ? 96.428 12.714 -10.870 1.00 0.00 66 ARG A N 9
ATOM 16752 C CA . ARG A 1 66 ? 97.735 12.455 -11.468 1.00 0.00 66 ARG A CA 9
ATOM 16753 C C . ARG A 1 66 ? 98.156 11.015 -11.170 1.00 0.00 66 ARG A C 9
ATOM 16754 O O . ARG A 1 66 ? 98.741 10.340 -12.017 1.00 0.00 66 ARG A O 9
ATOM 16775 N N . PHE A 1 67 ? 97.820 10.546 -9.969 1.00 0.00 67 PHE A N 9
ATOM 16776 C CA . PHE A 1 67 ? 98.122 9.176 -9.548 1.00 0.00 67 PHE A CA 9
ATOM 16777 C C . PHE A 1 67 ? 96.815 8.454 -9.230 1.00 0.00 67 PHE A C 9
ATOM 16778 O O . PHE A 1 67 ? 95.875 9.071 -8.724 1.00 0.00 67 PHE A O 9
ATOM 16795 N N . ARG A 1 68 ? 96.731 7.161 -9.537 1.00 0.00 68 ARG A N 9
ATOM 16796 C CA . ARG A 1 68 ? 95.497 6.425 -9.278 1.00 0.00 68 ARG A CA 9
ATOM 16797 C C . ARG A 1 68 ? 95.308 6.222 -7.775 1.00 0.00 68 ARG A C 9
ATOM 16798 O O . ARG A 1 68 ? 96.046 5.469 -7.131 1.00 0.00 68 ARG A O 9
ATOM 16819 N N . VAL A 1 69 ? 94.301 6.897 -7.225 1.00 0.00 69 VAL A N 9
ATOM 16820 C CA . VAL A 1 69 ? 94.001 6.795 -5.802 1.00 0.00 69 VAL A CA 9
ATOM 16821 C C . VAL A 1 69 ? 92.519 7.056 -5.558 1.00 0.00 69 VAL A C 9
ATOM 16822 O O . VAL A 1 69 ? 91.950 8.004 -6.100 1.00 0.00 69 VAL A O 9
ATOM 16835 N N . ARG A 1 70 ? 91.901 6.222 -4.724 1.00 0.00 70 ARG A N 9
ATOM 16836 C CA . ARG A 1 70 ? 90.483 6.383 -4.392 1.00 0.00 70 ARG A CA 9
ATOM 16837 C C . ARG A 1 70 ? 90.296 6.255 -2.888 1.00 0.00 70 ARG A C 9
ATOM 16838 O O . ARG A 1 70 ? 90.386 5.163 -2.331 1.00 0.00 70 ARG A O 9
ATOM 16859 N N . TYR A 1 71 ? 90.048 7.376 -2.225 1.00 0.00 71 TYR A N 9
ATOM 16860 C CA . TYR A 1 71 ? 89.882 7.353 -0.782 1.00 0.00 71 TYR A CA 9
ATOM 16861 C C . TYR A 1 71 ? 88.539 6.740 -0.400 1.00 0.00 71 TYR A C 9
ATOM 16862 O O . TYR A 1 71 ? 87.539 7.441 -0.264 1.00 0.00 71 TYR A O 9
ATOM 16880 N N . ASP A 1 72 ? 88.545 5.426 -0.214 1.00 0.00 72 ASP A N 9
ATOM 16881 C CA . ASP A 1 72 ? 87.350 4.679 0.169 1.00 0.00 72 ASP A CA 9
ATOM 16882 C C . ASP A 1 72 ? 87.756 3.255 0.541 1.00 0.00 72 ASP A C 9
ATOM 16883 O O . ASP A 1 72 ? 86.956 2.321 0.452 1.00 0.00 72 ASP A O 9
ATOM 16892 N N . GLY A 1 73 ? 89.017 3.103 0.951 1.00 0.00 73 GLY A N 9
ATOM 16893 C CA . GLY A 1 73 ? 89.561 1.799 1.329 1.00 0.00 73 GLY A CA 9
ATOM 16894 C C . GLY A 1 73 ? 90.656 1.363 0.351 1.00 0.00 73 GLY A C 9
ATOM 16895 O O . GLY A 1 73 ? 91.419 0.439 0.643 1.00 0.00 73 GLY A O 9
ATOM 16899 N N . ILE A 1 74 ? 90.696 2.001 -0.830 1.00 0.00 74 ILE A N 9
ATOM 16900 C CA . ILE A 1 74 ? 91.674 1.648 -1.875 1.00 0.00 74 ILE A CA 9
ATOM 16901 C C . ILE A 1 74 ? 92.657 2.782 -2.171 1.00 0.00 74 ILE A C 9
ATOM 16902 O O . ILE A 1 74 ? 92.266 3.900 -2.482 1.00 0.00 74 ILE A O 9
ATOM 16918 N N . HIS A 1 75 ? 93.941 2.467 -2.094 1.00 0.00 75 HIS A N 9
ATOM 16919 C CA . HIS A 1 75 ? 95.000 3.445 -2.373 1.00 0.00 75 HIS A CA 9
ATOM 16920 C C . HIS A 1 75 ? 96.143 2.753 -3.117 1.00 0.00 75 HIS A C 9
ATOM 16921 O O . HIS A 1 75 ? 96.821 1.892 -2.554 1.00 0.00 75 HIS A O 9
ATOM 16935 N N . TYR A 1 76 ? 96.345 3.098 -4.386 1.00 0.00 76 TYR A N 9
ATOM 16936 C CA . TYR A 1 76 ? 97.409 2.455 -5.163 1.00 0.00 76 TYR A CA 9
ATOM 16937 C C . TYR A 1 76 ? 98.677 3.294 -5.151 1.00 0.00 76 TYR A C 9
ATOM 16938 O O . TYR A 1 76 ? 98.674 4.457 -5.556 1.00 0.00 76 TYR A O 9
ATOM 16956 N N . LEU A 1 77 ? 99.773 2.667 -4.740 1.00 0.00 77 LEU A N 9
ATOM 16957 C CA . LEU A 1 77 ? 101.084 3.302 -4.735 1.00 0.00 77 LEU A CA 9
ATOM 16958 C C . LEU A 1 77 ? 101.754 2.978 -6.070 1.00 0.00 77 LEU A C 9
ATOM 16959 O O . LEU A 1 77 ? 102.545 2.038 -6.157 1.00 0.00 77 LEU A O 9
ATOM 16975 N N . ASP A 1 78 ? 101.397 3.714 -7.123 1.00 0.00 78 ASP A N 9
ATOM 16976 C CA . ASP A 1 78 ? 101.943 3.442 -8.461 1.00 0.00 78 ASP A CA 9
ATOM 16977 C C . ASP A 1 78 ? 103.038 4.427 -8.867 1.00 0.00 78 ASP A C 9
ATOM 16978 O O . ASP A 1 78 ? 102.904 5.639 -8.700 1.00 0.00 78 ASP A O 9
ATOM 16987 N N . ILE A 1 79 ? 104.115 3.876 -9.436 1.00 0.00 79 ILE A N 9
ATOM 16988 C CA . ILE A 1 79 ? 105.250 4.673 -9.917 1.00 0.00 79 ILE A CA 9
ATOM 16989 C C . ILE A 1 79 ? 105.536 4.299 -11.367 1.00 0.00 79 ILE A C 9
ATOM 16990 O O . ILE A 1 79 ? 105.054 3.271 -11.847 1.00 0.00 79 ILE A O 9
ATOM 17006 N N . VAL A 1 80 ? 106.310 5.126 -12.075 1.00 0.00 80 VAL A N 9
ATOM 17007 C CA . VAL A 1 80 ? 106.628 4.854 -13.475 1.00 0.00 80 VAL A CA 9
ATOM 17008 C C . VAL A 1 80 ? 108.118 5.040 -13.716 1.00 0.00 80 VAL A C 9
ATOM 17009 O O . VAL A 1 80 ? 108.832 5.516 -12.836 1.00 0.00 80 VAL A O 9
ATOM 17022 N N . ASP A 1 81 ? 108.585 4.649 -14.901 1.00 0.00 81 ASP A N 9
ATOM 17023 C CA . ASP A 1 81 ? 110.003 4.774 -15.233 1.00 0.00 81 ASP A CA 9
ATOM 17024 C C . ASP A 1 81 ? 110.436 6.234 -15.165 1.00 0.00 81 ASP A C 9
ATOM 17025 O O . ASP A 1 81 ? 110.693 6.855 -16.194 1.00 0.00 81 ASP A O 9
ATOM 17034 N N . CYS A 1 82 ? 110.510 6.766 -13.947 1.00 0.00 82 CYS A N 9
ATOM 17035 C CA . CYS A 1 82 ? 110.908 8.155 -13.716 1.00 0.00 82 CYS A CA 9
ATOM 17036 C C . CYS A 1 82 ? 110.408 8.610 -12.345 1.00 0.00 82 CYS A C 9
ATOM 17037 O O . CYS A 1 82 ? 109.318 8.224 -11.920 1.00 0.00 82 CYS A O 9
ATOM 17045 N N . LYS A 1 83 ? 111.217 9.422 -11.662 1.00 0.00 83 LYS A N 9
ATOM 17046 C CA . LYS A 1 83 ? 110.869 9.936 -10.335 1.00 0.00 83 LYS A CA 9
ATOM 17047 C C . LYS A 1 83 ? 110.780 8.808 -9.315 1.00 0.00 83 LYS A C 9
ATOM 17048 O O . LYS A 1 83 ? 109.714 8.552 -8.754 1.00 0.00 83 LYS A O 9
ATOM 17067 N N . SER A 1 84 ? 111.911 8.135 -9.073 1.00 0.00 84 SER A N 9
ATOM 17068 C CA . SER A 1 84 ? 111.959 7.042 -8.118 1.00 0.00 84 SER A CA 9
ATOM 17069 C C . SER A 1 84 ? 113.295 7.038 -7.357 1.00 0.00 84 SER A C 9
ATOM 17070 O O . SER A 1 84 ? 113.339 6.652 -6.194 1.00 0.00 84 SER A O 9
ATOM 17078 N N . TYR A 1 85 ? 114.375 7.422 -8.047 1.00 0.00 85 TYR A N 9
ATOM 17079 C CA . TYR A 1 85 ? 115.742 7.402 -7.477 1.00 0.00 85 TYR A CA 9
ATOM 17080 C C . TYR A 1 85 ? 115.859 8.049 -6.087 1.00 0.00 85 TYR A C 9
ATOM 17081 O O . TYR A 1 85 ? 116.499 9.089 -5.919 1.00 0.00 85 TYR A O 9
ATOM 17099 N N . ASP A 1 86 ? 115.240 7.422 -5.095 1.00 0.00 86 ASP A N 9
ATOM 17100 C CA . ASP A 1 86 ? 115.282 7.920 -3.727 1.00 0.00 86 ASP A CA 9
ATOM 17101 C C . ASP A 1 86 ? 114.821 6.816 -2.771 1.00 0.00 86 ASP A C 9
ATOM 17102 O O . ASP A 1 86 ? 113.711 6.300 -2.884 1.00 0.00 86 ASP A O 9
ATOM 17111 N N . THR A 1 87 ? 115.685 6.411 -1.856 1.00 0.00 87 THR A N 9
ATOM 17112 C CA . THR A 1 87 ? 115.327 5.342 -0.930 1.00 0.00 87 THR A CA 9
ATOM 17113 C C . THR A 1 87 ? 114.522 5.891 0.244 1.00 0.00 87 THR A C 9
ATOM 17114 O O . THR A 1 87 ? 114.932 6.863 0.875 1.00 0.00 87 THR A O 9
ATOM 17125 N N . GLY A 1 88 ? 113.362 5.283 0.541 1.00 0.00 88 GLY A N 9
ATOM 17126 C CA . GLY A 1 88 ? 112.534 5.767 1.647 1.00 0.00 88 GLY A CA 9
ATOM 17127 C C . GLY A 1 88 ? 111.900 4.617 2.416 1.00 0.00 88 GLY A C 9
ATOM 17128 O O . GLY A 1 88 ? 112.363 3.473 2.358 1.00 0.00 88 GLY A O 9
ATOM 17132 N N . GLU A 1 89 ? 110.819 4.928 3.128 1.00 0.00 89 GLU A N 9
ATOM 17133 C CA . GLU A 1 89 ? 110.105 3.919 3.903 1.00 0.00 89 GLU A CA 9
ATOM 17134 C C . GLU A 1 89 ? 108.608 4.162 3.826 1.00 0.00 89 GLU A C 9
ATOM 17135 O O . GLU A 1 89 ? 108.158 5.308 3.779 1.00 0.00 89 GLU A O 9
ATOM 17147 N N . VAL A 1 90 ? 107.837 3.078 3.806 1.00 0.00 90 VAL A N 9
ATOM 17148 C CA . VAL A 1 90 ? 106.383 3.171 3.728 1.00 0.00 90 VAL A CA 9
ATOM 17149 C C . VAL A 1 90 ? 105.753 2.517 4.952 1.00 0.00 90 VAL A C 9
ATOM 17150 O O . VAL A 1 90 ? 106.116 1.408 5.340 1.00 0.00 90 VAL A O 9
ATOM 17163 N N . LYS A 1 91 ? 104.799 3.217 5.540 1.00 0.00 91 LYS A N 9
ATOM 17164 C CA . LYS A 1 91 ? 104.085 2.731 6.710 1.00 0.00 91 LYS A CA 9
ATOM 17165 C C . LYS A 1 91 ? 102.616 3.051 6.519 1.00 0.00 91 LYS A C 9
ATOM 17166 O O . LYS A 1 91 ? 102.268 4.153 6.097 1.00 0.00 91 LYS A O 9
ATOM 17185 N N . VAL A 1 92 ? 101.758 2.078 6.787 1.00 0.00 92 VAL A N 9
ATOM 17186 C CA . VAL A 1 92 ? 100.324 2.264 6.596 1.00 0.00 92 VAL A CA 9
ATOM 17187 C C . VAL A 1 92 ? 99.586 2.216 7.923 1.00 0.00 92 VAL A C 9
ATOM 17188 O O . VAL A 1 92 ? 99.717 1.263 8.691 1.00 0.00 92 VAL A O 9
ATOM 17201 N N . THR A 1 93 ? 98.795 3.254 8.176 1.00 0.00 93 THR A N 9
ATOM 17202 C CA . THR A 1 93 ? 98.011 3.346 9.404 1.00 0.00 93 THR A CA 9
ATOM 17203 C C . THR A 1 93 ? 96.536 3.459 9.058 1.00 0.00 93 THR A C 9
ATOM 17204 O O . THR A 1 93 ? 96.130 4.335 8.295 1.00 0.00 93 THR A O 9
ATOM 17215 N N . ALA A 1 94 ? 95.739 2.553 9.611 1.00 0.00 94 ALA A N 9
ATOM 17216 C CA . ALA A 1 94 ? 94.309 2.523 9.358 1.00 0.00 94 ALA A CA 9
ATOM 17217 C C . ALA A 1 94 ? 93.549 2.697 10.658 1.00 0.00 94 ALA A C 9
ATOM 17218 O O . ALA A 1 94 ? 94.039 2.357 11.733 1.00 0.00 94 ALA A O 9
ATOM 17225 N N . GLU A 1 95 ? 92.346 3.230 10.544 1.00 0.00 95 GLU A N 9
ATOM 17226 C CA . GLU A 1 95 ? 91.490 3.464 11.696 1.00 0.00 95 GLU A CA 9
ATOM 17227 C C . GLU A 1 95 ? 90.126 2.841 11.422 1.00 0.00 95 GLU A C 9
ATOM 17228 O O . GLU A 1 95 ? 89.724 2.696 10.263 1.00 0.00 95 GLU A O 9
ATOM 17240 N N . ASN A 1 96 ? 89.405 2.485 12.479 1.00 0.00 96 ASN A N 9
ATOM 17241 C CA . ASN A 1 96 ? 88.083 1.891 12.334 1.00 0.00 96 ASN A CA 9
ATOM 17242 C C . ASN A 1 96 ? 87.282 2.139 13.615 1.00 0.00 96 ASN A C 9
ATOM 17243 O O . ASN A 1 96 ? 87.868 2.234 14.694 1.00 0.00 96 ASN A O 9
ATOM 17254 N N . PRO A 1 97 ? 85.977 2.246 13.546 1.00 0.00 97 PRO A N 9
ATOM 17255 C CA . PRO A 1 97 ? 85.163 2.483 14.767 1.00 0.00 97 PRO A CA 9
ATOM 17256 C C . PRO A 1 97 ? 85.364 1.397 15.839 1.00 0.00 97 PRO A C 9
ATOM 17257 O O . PRO A 1 97 ? 85.116 1.648 17.018 1.00 0.00 97 PRO A O 9
ATOM 17268 N N . GLU A 1 98 ? 85.780 0.185 15.437 1.00 0.00 98 GLU A N 9
ATOM 17269 C CA . GLU A 1 98 ? 85.963 -0.917 16.405 1.00 0.00 98 GLU A CA 9
ATOM 17270 C C . GLU A 1 98 ? 87.421 -1.379 16.541 1.00 0.00 98 GLU A C 9
ATOM 17271 O O . GLU A 1 98 ? 87.688 -2.329 17.274 1.00 0.00 98 GLU A O 9
ATOM 17283 N N . GLY A 1 99 ? 88.367 -0.735 15.855 1.00 0.00 99 GLY A N 9
ATOM 17284 C CA . GLY A 1 99 ? 89.756 -1.155 15.970 1.00 0.00 99 GLY A CA 9
ATOM 17285 C C . GLY A 1 99 ? 90.704 -0.207 15.246 1.00 0.00 99 GLY A C 9
ATOM 17286 O O . GLY A 1 99 ? 90.281 0.715 14.548 1.00 0.00 99 GLY A O 9
ATOM 17290 N N . VAL A 1 100 ? 91.990 -0.477 15.411 1.00 0.00 100 VAL A N 9
ATOM 17291 C CA . VAL A 1 100 ? 93.051 0.304 14.774 1.00 0.00 100 VAL A CA 9
ATOM 17292 C C . VAL A 1 100 ? 94.195 -0.633 14.400 1.00 0.00 100 VAL A C 9
ATOM 17293 O O . VAL A 1 100 ? 94.514 -1.554 15.150 1.00 0.00 100 VAL A O 9
ATOM 17306 N N . ILE A 1 101 ? 94.790 -0.422 13.224 1.00 0.00 101 ILE A N 9
ATOM 17307 C CA . ILE A 1 101 ? 95.876 -1.292 12.757 1.00 0.00 101 ILE A CA 9
ATOM 17308 C C . ILE A 1 101 ? 97.042 -0.488 12.194 1.00 0.00 101 ILE A C 9
ATOM 17309 O O . ILE A 1 101 ? 96.893 0.675 11.837 1.00 0.00 101 ILE A O 9
ATOM 17325 N N . GLU A 1 102 ? 98.209 -1.129 12.111 1.00 0.00 102 GLU A N 9
ATOM 17326 C CA . GLU A 1 102 ? 99.399 -0.471 11.573 1.00 0.00 102 GLU A CA 9
ATOM 17327 C C . GLU A 1 102 ? 100.454 -1.505 11.179 1.00 0.00 102 GLU A C 9
ATOM 17328 O O . GLU A 1 102 ? 100.603 -2.534 11.840 1.00 0.00 102 GLU A O 9
ATOM 17340 N N . HIS A 1 103 ? 101.185 -1.228 10.096 1.00 0.00 103 HIS A N 9
ATOM 17341 C CA . HIS A 1 103 ? 102.229 -2.144 9.618 1.00 0.00 103 HIS A CA 9
ATOM 17342 C C . HIS A 1 103 ? 103.450 -1.369 9.129 1.00 0.00 103 HIS A C 9
ATOM 17343 O O . HIS A 1 103 ? 103.320 -0.342 8.462 1.00 0.00 103 HIS A O 9
ATOM 17357 N N . LYS A 1 104 ? 104.637 -1.877 9.460 1.00 0.00 104 LYS A N 9
ATOM 17358 C CA . LYS A 1 104 ? 105.885 -1.237 9.046 1.00 0.00 104 LYS A CA 9
ATOM 17359 C C . LYS A 1 104 ? 106.517 -2.006 7.891 1.00 0.00 104 LYS A C 9
ATOM 17360 O O . LYS A 1 104 ? 106.815 -3.194 8.009 1.00 0.00 104 LYS A O 9
ATOM 17379 N N . VAL A 1 105 ? 106.737 -1.306 6.781 1.00 0.00 105 VAL A N 9
ATOM 17380 C CA . VAL A 1 105 ? 107.356 -1.897 5.593 1.00 0.00 105 VAL A CA 9
ATOM 17381 C C . VAL A 1 105 ? 108.459 -0.959 5.111 1.00 0.00 105 VAL A C 9
ATOM 17382 O O . VAL A 1 105 ? 108.501 0.204 5.514 1.00 0.00 105 VAL A O 9
ATOM 17395 N N . LYS A 1 106 ? 109.371 -1.464 4.279 1.00 0.00 106 LYS A N 9
ATOM 17396 C CA . LYS A 1 106 ? 110.485 -0.641 3.794 1.00 0.00 106 LYS A CA 9
ATOM 17397 C C . LYS A 1 106 ? 110.672 -0.758 2.284 1.00 0.00 106 LYS A C 9
ATOM 17398 O O . LYS A 1 106 ? 110.851 -1.853 1.744 1.00 0.00 106 LYS A O 9
ATOM 17417 N N . LEU A 1 107 ? 110.652 0.395 1.609 1.00 0.00 107 LEU A N 9
ATOM 17418 C CA . LEU A 1 107 ? 110.846 0.448 0.159 1.00 0.00 107 LEU A CA 9
ATOM 17419 C C . LEU A 1 107 ? 112.055 1.308 -0.147 1.00 0.00 107 LEU A C 9
ATOM 17420 O O . LEU A 1 107 ? 112.098 2.477 0.232 1.00 0.00 107 LEU A O 9
ATOM 17436 N N . GLU A 1 108 ? 113.049 0.731 -0.821 1.00 0.00 108 GLU A N 9
ATOM 17437 C CA . GLU A 1 108 ? 114.271 1.462 -1.159 1.00 0.00 108 GLU A CA 9
ATOM 17438 C C . GLU A 1 108 ? 114.530 1.350 -2.657 1.00 0.00 108 GLU A C 9
ATOM 17439 O O . GLU A 1 108 ? 114.607 0.238 -3.179 1.00 0.00 108 GLU A O 9
ATOM 17451 N N . ILE A 1 109 ? 114.665 2.484 -3.365 1.00 0.00 109 ILE A N 9
ATOM 17452 C CA . ILE A 1 109 ? 114.914 2.420 -4.816 1.00 0.00 109 ILE A CA 9
ATOM 17453 C C . ILE A 1 109 ? 116.267 3.024 -5.170 1.00 0.00 109 ILE A C 9
ATOM 17454 O O . ILE A 1 109 ? 116.564 4.183 -4.869 1.00 0.00 109 ILE A O 9
ATOM 17470 N N . GLN A 1 110 ? 117.067 2.189 -5.832 1.00 0.00 110 GLN A N 9
ATOM 17471 C CA . GLN A 1 110 ? 118.403 2.571 -6.273 1.00 0.00 110 GLN A CA 9
ATOM 17472 C C . GLN A 1 110 ? 118.340 3.222 -7.657 1.00 0.00 110 GLN A C 9
ATOM 17473 O O . GLN A 1 110 ? 117.616 4.194 -7.854 1.00 0.00 110 GLN A O 9
ATOM 17487 N N . GLN A 1 111 ? 119.099 2.692 -8.614 1.00 0.00 111 GLN A N 9
ATOM 17488 C CA . GLN A 1 111 ? 119.115 3.255 -9.960 1.00 0.00 111 GLN A CA 9
ATOM 17489 C C . GLN A 1 111 ? 119.532 2.204 -10.983 1.00 0.00 111 GLN A C 9
ATOM 17490 O O . GLN A 1 111 ? 120.167 1.205 -10.642 1.00 0.00 111 GLN A O 9
ATOM 17504 N N . LEU A 1 112 ? 119.179 2.444 -12.245 1.00 0.00 112 LEU A N 9
ATOM 17505 C CA . LEU A 1 112 ? 119.521 1.526 -13.332 1.00 0.00 112 LEU A CA 9
ATOM 17506 C C . LEU A 1 112 ? 120.592 2.146 -14.223 1.00 0.00 112 LEU A C 9
ATOM 17507 O O . LEU A 1 112 ? 121.769 1.791 -14.140 1.00 0.00 112 LEU A O 9
ATOM 17523 N N . GLU A 1 113 ? 120.169 3.074 -15.077 1.00 0.00 113 GLU A N 9
ATOM 17524 C CA . GLU A 1 113 ? 121.086 3.746 -15.993 1.00 0.00 113 GLU A CA 9
ATOM 17525 C C . GLU A 1 113 ? 121.739 4.943 -15.305 1.00 0.00 113 GLU A C 9
ATOM 17526 O O . GLU A 1 113 ? 121.049 5.821 -14.786 1.00 0.00 113 GLU A O 9
ATOM 17538 N N . HIS A 1 114 ? 123.070 4.971 -15.295 1.00 0.00 114 HIS A N 9
ATOM 17539 C CA . HIS A 1 114 ? 123.788 6.071 -14.655 1.00 0.00 114 HIS A CA 9
ATOM 17540 C C . HIS A 1 114 ? 123.465 7.400 -15.334 1.00 0.00 114 HIS A C 9
ATOM 17541 O O . HIS A 1 114 ? 123.180 8.393 -14.666 1.00 0.00 114 HIS A O 9
ATOM 17555 N N . HIS A 1 115 ? 123.511 7.415 -16.667 1.00 0.00 115 HIS A N 9
ATOM 17556 C CA . HIS A 1 115 ? 123.221 8.632 -17.429 1.00 0.00 115 HIS A CA 9
ATOM 17557 C C . HIS A 1 115 ? 122.459 8.291 -18.708 1.00 0.00 115 HIS A C 9
ATOM 17558 O O . HIS A 1 115 ? 122.774 7.313 -19.386 1.00 0.00 115 HIS A O 9
ATOM 17572 N N . HIS A 1 116 ? 121.455 9.105 -19.033 1.00 0.00 116 HIS A N 9
ATOM 17573 C CA . HIS A 1 116 ? 120.657 8.879 -20.236 1.00 0.00 116 HIS A CA 9
ATOM 17574 C C . HIS A 1 116 ? 121.363 9.470 -21.453 1.00 0.00 116 HIS A C 9
ATOM 17575 O O . HIS A 1 116 ? 121.767 10.633 -21.449 1.00 0.00 116 HIS A O 9
ATOM 17589 N N . HIS A 1 117 ? 121.521 8.651 -22.486 1.00 0.00 117 HIS A N 9
ATOM 17590 C CA . HIS A 1 117 ? 122.193 9.090 -23.701 1.00 0.00 117 HIS A CA 9
ATOM 17591 C C . HIS A 1 117 ? 121.834 8.177 -24.869 1.00 0.00 117 HIS A C 9
ATOM 17592 O O . HIS A 1 117 ? 122.108 8.493 -26.027 1.00 0.00 117 HIS A O 9
ATOM 17606 N N . HIS A 1 118 ? 121.235 7.030 -24.550 1.00 0.00 118 HIS A N 9
ATOM 17607 C CA . HIS A 1 118 ? 120.852 6.046 -25.566 1.00 0.00 118 HIS A CA 9
ATOM 17608 C C . HIS A 1 118 ? 119.336 5.952 -25.695 1.00 0.00 118 HIS A C 9
ATOM 17609 O O . HIS A 1 118 ? 118.609 6.063 -24.709 1.00 0.00 118 HIS A O 9
ATOM 17623 N N . HIS A 1 119 ? 118.867 5.737 -26.922 1.00 0.00 119 HIS A N 9
ATOM 17624 C CA . HIS A 1 119 ? 117.434 5.619 -27.175 1.00 0.00 119 HIS A CA 9
ATOM 17625 C C . HIS A 1 119 ? 116.657 6.677 -26.395 1.00 0.00 119 HIS A C 9
ATOM 17626 O O . HIS A 1 119 ? 116.942 7.850 -26.580 1.00 0.00 119 HIS A O 9
ATOM 17641 N N . ARG A 1 1 ? 69.279 3.120 -3.495 1.00 0.00 1 ARG A N 10
ATOM 17642 C CA . ARG A 1 1 ? 68.894 2.581 -4.829 1.00 0.00 1 ARG A CA 10
ATOM 17643 C C . ARG A 1 1 ? 70.154 2.276 -5.650 1.00 0.00 1 ARG A C 10
ATOM 17644 O O . ARG A 1 1 ? 70.071 1.838 -6.796 1.00 0.00 1 ARG A O 10
ATOM 17667 N N . MET A 1 2 ? 71.322 2.499 -5.051 1.00 0.00 2 MET A N 10
ATOM 17668 C CA . MET A 1 2 ? 72.589 2.241 -5.735 1.00 0.00 2 MET A CA 10
ATOM 17669 C C . MET A 1 2 ? 72.840 0.740 -5.854 1.00 0.00 2 MET A C 10
ATOM 17670 O O . MET A 1 2 ? 73.978 0.300 -6.011 1.00 0.00 2 MET A O 10
ATOM 17684 N N . ALA A 1 3 ? 71.771 -0.036 -5.769 1.00 0.00 3 ALA A N 10
ATOM 17685 C CA . ALA A 1 3 ? 71.874 -1.486 -5.853 1.00 0.00 3 ALA A CA 10
ATOM 17686 C C . ALA A 1 3 ? 72.457 -1.933 -7.195 1.00 0.00 3 ALA A C 10
ATOM 17687 O O . ALA A 1 3 ? 73.239 -2.880 -7.249 1.00 0.00 3 ALA A O 10
ATOM 17694 N N . HIS A 1 4 ? 72.075 -1.256 -8.276 1.00 0.00 4 HIS A N 10
ATOM 17695 C CA . HIS A 1 4 ? 72.572 -1.609 -9.603 1.00 0.00 4 HIS A CA 10
ATOM 17696 C C . HIS A 1 4 ? 74.062 -1.269 -9.730 1.00 0.00 4 HIS A C 10
ATOM 17697 O O . HIS A 1 4 ? 74.456 -0.479 -10.584 1.00 0.00 4 HIS A O 10
ATOM 17711 N N . GLU A 1 5 ? 74.881 -1.870 -8.865 1.00 0.00 5 GLU A N 10
ATOM 17712 C CA . GLU A 1 5 ? 76.319 -1.617 -8.889 1.00 0.00 5 GLU A CA 10
ATOM 17713 C C . GLU A 1 5 ? 76.952 -2.189 -10.156 1.00 0.00 5 GLU A C 10
ATOM 17714 O O . GLU A 1 5 ? 77.555 -1.460 -10.945 1.00 0.00 5 GLU A O 10
ATOM 17726 N N . GLY A 1 6 ? 76.803 -3.493 -10.347 1.00 0.00 6 GLY A N 10
ATOM 17727 C CA . GLY A 1 6 ? 77.363 -4.149 -11.522 1.00 0.00 6 GLY A CA 10
ATOM 17728 C C . GLY A 1 6 ? 76.875 -5.586 -11.626 1.00 0.00 6 GLY A C 10
ATOM 17729 O O . GLY A 1 6 ? 75.690 -5.843 -11.848 1.00 0.00 6 GLY A O 10
ATOM 17733 N N . ALA A 1 7 ? 77.800 -6.519 -11.463 1.00 0.00 7 ALA A N 10
ATOM 17734 C CA . ALA A 1 7 ? 77.467 -7.932 -11.538 1.00 0.00 7 ALA A CA 10
ATOM 17735 C C . ALA A 1 7 ? 76.433 -8.296 -10.479 1.00 0.00 7 ALA A C 10
ATOM 17736 O O . ALA A 1 7 ? 76.397 -7.702 -9.401 1.00 0.00 7 ALA A O 10
ATOM 17743 N N . LEU A 1 8 ? 75.598 -9.276 -10.801 1.00 0.00 8 LEU A N 10
ATOM 17744 C CA . LEU A 1 8 ? 74.561 -9.727 -9.879 1.00 0.00 8 LEU A CA 10
ATOM 17745 C C . LEU A 1 8 ? 75.152 -10.796 -8.947 1.00 0.00 8 LEU A C 10
ATOM 17746 O O . LEU A 1 8 ? 75.689 -11.804 -9.409 1.00 0.00 8 LEU A O 10
ATOM 17762 N N . THR A 1 9 ? 75.062 -10.561 -7.634 1.00 0.00 9 THR A N 10
ATOM 17763 C CA . THR A 1 9 ? 75.599 -11.501 -6.644 1.00 0.00 9 THR A CA 10
ATOM 17764 C C . THR A 1 9 ? 74.473 -12.315 -6.008 1.00 0.00 9 THR A C 10
ATOM 17765 O O . THR A 1 9 ? 73.357 -11.826 -5.839 1.00 0.00 9 THR A O 10
ATOM 17776 N N . GLY A 1 10 ? 74.777 -13.568 -5.670 1.00 0.00 10 GLY A N 10
ATOM 17777 C CA . GLY A 1 10 ? 73.784 -14.460 -5.066 1.00 0.00 10 GLY A CA 10
ATOM 17778 C C . GLY A 1 10 ? 73.843 -14.399 -3.548 1.00 0.00 10 GLY A C 10
ATOM 17779 O O . GLY A 1 10 ? 73.200 -15.190 -2.860 1.00 0.00 10 GLY A O 10
ATOM 17783 N N . VAL A 1 11 ? 74.621 -13.450 -3.034 1.00 0.00 11 VAL A N 10
ATOM 17784 C CA . VAL A 1 11 ? 74.773 -13.275 -1.592 1.00 0.00 11 VAL A CA 10
ATOM 17785 C C . VAL A 1 11 ? 74.363 -11.863 -1.183 1.00 0.00 11 VAL A C 10
ATOM 17786 O O . VAL A 1 11 ? 74.797 -10.875 -1.778 1.00 0.00 11 VAL A O 10
ATOM 17799 N N . THR A 1 12 ? 73.512 -11.784 -0.165 1.00 0.00 12 THR A N 10
ATOM 17800 C CA . THR A 1 12 ? 73.026 -10.502 0.342 1.00 0.00 12 THR A CA 10
ATOM 17801 C C . THR A 1 12 ? 73.703 -10.171 1.664 1.00 0.00 12 THR A C 10
ATOM 17802 O O . THR A 1 12 ? 73.043 -10.026 2.695 1.00 0.00 12 THR A O 10
ATOM 17813 N N . THR A 1 13 ? 75.023 -10.065 1.625 1.00 0.00 13 THR A N 10
ATOM 17814 C CA . THR A 1 13 ? 75.805 -9.754 2.818 1.00 0.00 13 THR A CA 10
ATOM 17815 C C . THR A 1 13 ? 76.435 -8.376 2.672 1.00 0.00 13 THR A C 10
ATOM 17816 O O . THR A 1 13 ? 75.813 -7.453 2.144 1.00 0.00 13 THR A O 10
ATOM 17827 N N . ASP A 1 14 ? 77.677 -8.247 3.127 1.00 0.00 14 ASP A N 10
ATOM 17828 C CA . ASP A 1 14 ? 78.388 -6.976 3.031 1.00 0.00 14 ASP A CA 10
ATOM 17829 C C . ASP A 1 14 ? 77.534 -5.838 3.553 1.00 0.00 14 ASP A C 10
ATOM 17830 O O . ASP A 1 14 ? 77.712 -4.685 3.156 1.00 0.00 14 ASP A O 10
ATOM 17839 N N . GLN A 1 15 ? 76.605 -6.157 4.433 1.00 0.00 15 GLN A N 10
ATOM 17840 C CA . GLN A 1 15 ? 75.727 -5.142 4.986 1.00 0.00 15 GLN A CA 10
ATOM 17841 C C . GLN A 1 15 ? 76.515 -4.167 5.865 1.00 0.00 15 GLN A C 10
ATOM 17842 O O . GLN A 1 15 ? 77.491 -3.569 5.417 1.00 0.00 15 GLN A O 10
ATOM 17856 N N . LYS A 1 16 ? 76.089 -4.016 7.118 1.00 0.00 16 LYS A N 10
ATOM 17857 C CA . LYS A 1 16 ? 76.756 -3.114 8.065 1.00 0.00 16 LYS A CA 10
ATOM 17858 C C . LYS A 1 16 ? 77.135 -3.879 9.323 1.00 0.00 16 LYS A C 10
ATOM 17859 O O . LYS A 1 16 ? 77.555 -3.290 10.320 1.00 0.00 16 LYS A O 10
ATOM 17878 N N . GLU A 1 17 ? 76.976 -5.192 9.269 1.00 0.00 17 GLU A N 10
ATOM 17879 C CA . GLU A 1 17 ? 77.291 -6.042 10.404 1.00 0.00 17 GLU A CA 10
ATOM 17880 C C . GLU A 1 17 ? 78.781 -5.954 10.728 1.00 0.00 17 GLU A C 10
ATOM 17881 O O . GLU A 1 17 ? 79.607 -5.760 9.837 1.00 0.00 17 GLU A O 10
ATOM 17893 N N . LYS A 1 18 ? 79.117 -6.096 12.005 1.00 0.00 18 LYS A N 10
ATOM 17894 C CA . LYS A 1 18 ? 80.515 -6.029 12.423 1.00 0.00 18 LYS A CA 10
ATOM 17895 C C . LYS A 1 18 ? 81.263 -7.287 12.013 1.00 0.00 18 LYS A C 10
ATOM 17896 O O . LYS A 1 18 ? 80.726 -8.394 12.077 1.00 0.00 18 LYS A O 10
ATOM 17915 N N . GLN A 1 19 ? 82.507 -7.098 11.579 1.00 0.00 19 GLN A N 10
ATOM 17916 C CA . GLN A 1 19 ? 83.360 -8.194 11.134 1.00 0.00 19 GLN A CA 10
ATOM 17917 C C . GLN A 1 19 ? 84.753 -7.995 11.741 1.00 0.00 19 GLN A C 10
ATOM 17918 O O . GLN A 1 19 ? 85.024 -6.950 12.332 1.00 0.00 19 GLN A O 10
ATOM 17932 N N . LYS A 1 20 ? 85.624 -8.991 11.615 1.00 0.00 20 LYS A N 10
ATOM 17933 C CA . LYS A 1 20 ? 86.970 -8.896 12.180 1.00 0.00 20 LYS A CA 10
ATOM 17934 C C . LYS A 1 20 ? 87.899 -8.079 11.258 1.00 0.00 20 LYS A C 10
ATOM 17935 O O . LYS A 1 20 ? 88.171 -8.506 10.135 1.00 0.00 20 LYS A O 10
ATOM 17954 N N . PRO A 1 21 ? 88.406 -6.928 11.693 1.00 0.00 21 PRO A N 10
ATOM 17955 C CA . PRO A 1 21 ? 89.319 -6.104 10.845 1.00 0.00 21 PRO A CA 10
ATOM 17956 C C . PRO A 1 21 ? 90.606 -6.846 10.497 1.00 0.00 21 PRO A C 10
ATOM 17957 O O . PRO A 1 21 ? 91.024 -7.758 11.211 1.00 0.00 21 PRO A O 10
ATOM 17968 N N . ASP A 1 22 ? 91.222 -6.430 9.396 1.00 0.00 22 ASP A N 10
ATOM 17969 C CA . ASP A 1 22 ? 92.461 -7.037 8.935 1.00 0.00 22 ASP A CA 10
ATOM 17970 C C . ASP A 1 22 ? 92.873 -6.429 7.598 1.00 0.00 22 ASP A C 10
ATOM 17971 O O . ASP A 1 22 ? 92.281 -6.727 6.561 1.00 0.00 22 ASP A O 10
ATOM 17980 N N . ILE A 1 23 ? 93.866 -5.551 7.628 1.00 0.00 23 ILE A N 10
ATOM 17981 C CA . ILE A 1 23 ? 94.321 -4.901 6.406 1.00 0.00 23 ILE A CA 10
ATOM 17982 C C . ILE A 1 23 ? 95.259 -5.797 5.605 1.00 0.00 23 ILE A C 10
ATOM 17983 O O . ILE A 1 23 ? 95.941 -6.660 6.159 1.00 0.00 23 ILE A O 10
ATOM 17999 N N . VAL A 1 24 ? 95.291 -5.564 4.291 1.00 0.00 24 VAL A N 10
ATOM 18000 C CA . VAL A 1 24 ? 96.155 -6.317 3.377 1.00 0.00 24 VAL A CA 10
ATOM 18001 C C . VAL A 1 24 ? 97.184 -5.358 2.777 1.00 0.00 24 VAL A C 10
ATOM 18002 O O . VAL A 1 24 ? 96.845 -4.248 2.366 1.00 0.00 24 VAL A O 10
ATOM 18015 N N . LEU A 1 25 ? 98.439 -5.791 2.734 1.00 0.00 25 LEU A N 10
ATOM 18016 C CA . LEU A 1 25 ? 99.518 -4.964 2.193 1.00 0.00 25 LEU A CA 10
ATOM 18017 C C . LEU A 1 25 ? 100.662 -5.860 1.727 1.00 0.00 25 LEU A C 10
ATOM 18018 O O . LEU A 1 25 ? 100.449 -7.043 1.489 1.00 0.00 25 LEU A O 10
ATOM 18034 N N . TYR A 1 26 ? 101.873 -5.309 1.609 1.00 0.00 26 TYR A N 10
ATOM 18035 C CA . TYR A 1 26 ? 103.025 -6.116 1.188 1.00 0.00 26 TYR A CA 10
ATOM 18036 C C . TYR A 1 26 ? 103.642 -6.816 2.421 1.00 0.00 26 TYR A C 10
ATOM 18037 O O . TYR A 1 26 ? 104.200 -6.144 3.289 1.00 0.00 26 TYR A O 10
ATOM 18055 N N . PRO A 1 27 ? 103.547 -8.136 2.540 1.00 0.00 27 PRO A N 10
ATOM 18056 C CA . PRO A 1 27 ? 104.118 -8.850 3.718 1.00 0.00 27 PRO A CA 10
ATOM 18057 C C . PRO A 1 27 ? 105.640 -8.698 3.818 1.00 0.00 27 PRO A C 10
ATOM 18058 O O . PRO A 1 27 ? 106.202 -8.850 4.899 1.00 0.00 27 PRO A O 10
ATOM 18069 N N . GLU A 1 28 ? 106.304 -8.412 2.690 1.00 0.00 28 GLU A N 10
ATOM 18070 C CA . GLU A 1 28 ? 107.772 -8.263 2.681 1.00 0.00 28 GLU A CA 10
ATOM 18071 C C . GLU A 1 28 ? 108.174 -6.943 2.002 1.00 0.00 28 GLU A C 10
ATOM 18072 O O . GLU A 1 28 ? 107.329 -6.302 1.381 1.00 0.00 28 GLU A O 10
ATOM 18084 N N . PRO A 1 29 ? 109.430 -6.516 2.087 1.00 0.00 29 PRO A N 10
ATOM 18085 C CA . PRO A 1 29 ? 109.879 -5.243 1.445 1.00 0.00 29 PRO A CA 10
ATOM 18086 C C . PRO A 1 29 ? 110.068 -5.439 -0.063 1.00 0.00 29 PRO A C 10
ATOM 18087 O O . PRO A 1 29 ? 110.318 -6.556 -0.514 1.00 0.00 29 PRO A O 10
ATOM 18098 N N . VAL A 1 30 ? 109.964 -4.359 -0.840 1.00 0.00 30 VAL A N 10
ATOM 18099 C CA . VAL A 1 30 ? 110.146 -4.459 -2.292 1.00 0.00 30 VAL A CA 10
ATOM 18100 C C . VAL A 1 30 ? 110.977 -3.290 -2.813 1.00 0.00 30 VAL A C 10
ATOM 18101 O O . VAL A 1 30 ? 110.846 -2.163 -2.340 1.00 0.00 30 VAL A O 10
ATOM 18114 N N . ARG A 1 31 ? 111.841 -3.571 -3.791 1.00 0.00 31 ARG A N 10
ATOM 18115 C CA . ARG A 1 31 ? 112.706 -2.540 -4.367 1.00 0.00 31 ARG A CA 10
ATOM 18116 C C . ARG A 1 31 ? 112.828 -2.687 -5.885 1.00 0.00 31 ARG A C 10
ATOM 18117 O O . ARG A 1 31 ? 112.770 -3.795 -6.420 1.00 0.00 31 ARG A O 10
ATOM 18138 N N . VAL A 1 32 ? 113.020 -1.557 -6.575 1.00 0.00 32 VAL A N 10
ATOM 18139 C CA . VAL A 1 32 ? 113.178 -1.563 -8.037 1.00 0.00 32 VAL A CA 10
ATOM 18140 C C . VAL A 1 32 ? 114.440 -0.775 -8.409 1.00 0.00 32 VAL A C 10
ATOM 18141 O O . VAL A 1 32 ? 115.200 -0.382 -7.534 1.00 0.00 32 VAL A O 10
ATOM 18154 N N . LEU A 1 33 ? 114.667 -0.572 -9.706 1.00 0.00 33 LEU A N 10
ATOM 18155 C CA . LEU A 1 33 ? 115.843 0.157 -10.189 1.00 0.00 33 LEU A CA 10
ATOM 18156 C C . LEU A 1 33 ? 115.412 1.408 -10.963 1.00 0.00 33 LEU A C 10
ATOM 18157 O O . LEU A 1 33 ? 114.438 1.367 -11.718 1.00 0.00 33 LEU A O 10
ATOM 18173 N N . GLU A 1 34 ? 116.141 2.513 -10.786 1.00 0.00 34 GLU A N 10
ATOM 18174 C CA . GLU A 1 34 ? 115.807 3.748 -11.502 1.00 0.00 34 GLU A CA 10
ATOM 18175 C C . GLU A 1 34 ? 115.668 3.448 -12.982 1.00 0.00 34 GLU A C 10
ATOM 18176 O O . GLU A 1 34 ? 116.535 2.801 -13.579 1.00 0.00 34 GLU A O 10
ATOM 18188 N N . GLY A 1 35 ? 114.563 3.906 -13.565 1.00 0.00 35 GLY A N 10
ATOM 18189 C CA . GLY A 1 35 ? 114.286 3.670 -14.978 1.00 0.00 35 GLY A CA 10
ATOM 18190 C C . GLY A 1 35 ? 113.242 2.571 -15.117 1.00 0.00 35 GLY A C 10
ATOM 18191 O O . GLY A 1 35 ? 112.795 2.258 -16.217 1.00 0.00 35 GLY A O 10
ATOM 18195 N N . GLU A 1 36 ? 112.843 2.005 -13.975 1.00 0.00 36 GLU A N 10
ATOM 18196 C CA . GLU A 1 36 ? 111.828 0.949 -13.949 1.00 0.00 36 GLU A CA 10
ATOM 18197 C C . GLU A 1 36 ? 110.619 1.423 -13.147 1.00 0.00 36 GLU A C 10
ATOM 18198 O O . GLU A 1 36 ? 110.763 1.903 -12.022 1.00 0.00 36 GLU A O 10
ATOM 18210 N N . THR A 1 37 ? 109.429 1.284 -13.724 1.00 0.00 37 THR A N 10
ATOM 18211 C CA . THR A 1 37 ? 108.211 1.696 -13.039 1.00 0.00 37 THR A CA 10
ATOM 18212 C C . THR A 1 37 ? 107.822 0.634 -12.024 1.00 0.00 37 THR A C 10
ATOM 18213 O O . THR A 1 37 ? 108.253 -0.514 -12.129 1.00 0.00 37 THR A O 10
ATOM 18224 N N . ALA A 1 38 ? 107.041 1.022 -11.014 1.00 0.00 38 ALA A N 10
ATOM 18225 C CA . ALA A 1 38 ? 106.643 0.084 -9.957 1.00 0.00 38 ALA A CA 10
ATOM 18226 C C . ALA A 1 38 ? 105.127 -0.022 -9.853 1.00 0.00 38 ALA A C 10
ATOM 18227 O O . ALA A 1 38 ? 104.402 0.906 -10.206 1.00 0.00 38 ALA A O 10
ATOM 18234 N N . ARG A 1 39 ? 104.653 -1.170 -9.364 1.00 0.00 39 ARG A N 10
ATOM 18235 C CA . ARG A 1 39 ? 103.219 -1.401 -9.211 1.00 0.00 39 ARG A CA 10
ATOM 18236 C C . ARG A 1 39 ? 102.919 -1.962 -7.826 1.00 0.00 39 ARG A C 10
ATOM 18237 O O . ARG A 1 39 ? 103.225 -3.118 -7.530 1.00 0.00 39 ARG A O 10
ATOM 18258 N N . PHE A 1 40 ? 102.305 -1.133 -6.985 1.00 0.00 40 PHE A N 10
ATOM 18259 C CA . PHE A 1 40 ? 101.948 -1.542 -5.627 1.00 0.00 40 PHE A CA 10
ATOM 18260 C C . PHE A 1 40 ? 100.450 -1.328 -5.419 1.00 0.00 40 PHE A C 10
ATOM 18261 O O . PHE A 1 40 ? 99.852 -0.417 -5.997 1.00 0.00 40 PHE A O 10
ATOM 18278 N N . ARG A 1 41 ? 99.850 -2.176 -4.591 1.00 0.00 41 ARG A N 10
ATOM 18279 C CA . ARG A 1 41 ? 98.422 -2.098 -4.294 1.00 0.00 41 ARG A CA 10
ATOM 18280 C C . ARG A 1 41 ? 98.204 -2.272 -2.801 1.00 0.00 41 ARG A C 10
ATOM 18281 O O . ARG A 1 41 ? 98.967 -2.971 -2.137 1.00 0.00 41 ARG A O 10
ATOM 18302 N N . CYS A 1 42 ? 97.147 -1.670 -2.276 1.00 0.00 42 CYS A N 10
ATOM 18303 C CA . CYS A 1 42 ? 96.835 -1.808 -0.862 1.00 0.00 42 CYS A CA 10
ATOM 18304 C C . CYS A 1 42 ? 95.341 -1.637 -0.653 1.00 0.00 42 CYS A C 10
ATOM 18305 O O . CYS A 1 42 ? 94.739 -0.696 -1.160 1.00 0.00 42 CYS A O 10
ATOM 18313 N N . ARG A 1 43 ? 94.744 -2.557 0.087 1.00 0.00 43 ARG A N 10
ATOM 18314 C CA . ARG A 1 43 ? 93.309 -2.515 0.365 1.00 0.00 43 ARG A CA 10
ATOM 18315 C C . ARG A 1 43 ? 93.125 -2.743 1.847 1.00 0.00 43 ARG A C 10
ATOM 18316 O O . ARG A 1 43 ? 94.100 -3.018 2.545 1.00 0.00 43 ARG A O 10
ATOM 18337 N N . VAL A 1 44 ? 91.896 -2.671 2.350 1.00 0.00 44 VAL A N 10
ATOM 18338 C CA . VAL A 1 44 ? 91.640 -2.920 3.766 1.00 0.00 44 VAL A CA 10
ATOM 18339 C C . VAL A 1 44 ? 90.501 -3.935 3.851 1.00 0.00 44 VAL A C 10
ATOM 18340 O O . VAL A 1 44 ? 89.883 -4.249 2.833 1.00 0.00 44 VAL A O 10
ATOM 18353 N N . THR A 1 45 ? 90.203 -4.448 5.048 1.00 0.00 45 THR A N 10
ATOM 18354 C CA . THR A 1 45 ? 89.111 -5.418 5.203 1.00 0.00 45 THR A CA 10
ATOM 18355 C C . THR A 1 45 ? 88.321 -5.139 6.482 1.00 0.00 45 THR A C 10
ATOM 18356 O O . THR A 1 45 ? 88.881 -4.695 7.484 1.00 0.00 45 THR A O 10
ATOM 18367 N N . GLY A 1 46 ? 87.018 -5.409 6.434 1.00 0.00 46 GLY A N 10
ATOM 18368 C CA . GLY A 1 46 ? 86.153 -5.193 7.590 1.00 0.00 46 GLY A CA 10
ATOM 18369 C C . GLY A 1 46 ? 84.717 -4.943 7.155 1.00 0.00 46 GLY A C 10
ATOM 18370 O O . GLY A 1 46 ? 83.947 -5.881 6.945 1.00 0.00 46 GLY A O 10
ATOM 18374 N N . TYR A 1 47 ? 84.354 -3.669 7.033 1.00 0.00 47 TYR A N 10
ATOM 18375 C CA . TYR A 1 47 ? 82.994 -3.297 6.633 1.00 0.00 47 TYR A CA 10
ATOM 18376 C C . TYR A 1 47 ? 83.036 -2.167 5.603 1.00 0.00 47 TYR A C 10
ATOM 18377 O O . TYR A 1 47 ? 84.031 -1.450 5.503 1.00 0.00 47 TYR A O 10
ATOM 18395 N N . PRO A 1 48 ? 81.980 -1.995 4.842 1.00 0.00 48 PRO A N 10
ATOM 18396 C CA . PRO A 1 48 ? 81.926 -0.928 3.810 1.00 0.00 48 PRO A CA 10
ATOM 18397 C C . PRO A 1 48 ? 82.144 0.469 4.398 1.00 0.00 48 PRO A C 10
ATOM 18398 O O . PRO A 1 48 ? 81.652 0.790 5.481 1.00 0.00 48 PRO A O 10
ATOM 18409 N N . GLN A 1 49 ? 82.870 1.290 3.652 1.00 0.00 49 GLN A N 10
ATOM 18410 C CA . GLN A 1 49 ? 83.156 2.666 4.047 1.00 0.00 49 GLN A CA 10
ATOM 18411 C C . GLN A 1 49 ? 84.153 2.739 5.207 1.00 0.00 49 GLN A C 10
ATOM 18412 O O . GLN A 1 49 ? 83.790 3.124 6.316 1.00 0.00 49 GLN A O 10
ATOM 18426 N N . PRO A 1 50 ? 85.405 2.424 4.962 1.00 0.00 50 PRO A N 10
ATOM 18427 C CA . PRO A 1 50 ? 86.487 2.505 5.989 1.00 0.00 50 PRO A CA 10
ATOM 18428 C C . PRO A 1 50 ? 87.071 3.925 6.081 1.00 0.00 50 PRO A C 10
ATOM 18429 O O . PRO A 1 50 ? 86.909 4.726 5.160 1.00 0.00 50 PRO A O 10
ATOM 18440 N N . LYS A 1 51 ? 87.783 4.216 7.178 1.00 0.00 51 LYS A N 10
ATOM 18441 C CA . LYS A 1 51 ? 88.420 5.531 7.347 1.00 0.00 51 LYS A CA 10
ATOM 18442 C C . LYS A 1 51 ? 89.907 5.341 7.594 1.00 0.00 51 LYS A C 10
ATOM 18443 O O . LYS A 1 51 ? 90.321 5.233 8.742 1.00 0.00 51 LYS A O 10
ATOM 18462 N N . VAL A 1 52 ? 90.717 5.256 6.530 1.00 0.00 52 VAL A N 10
ATOM 18463 C CA . VAL A 1 52 ? 92.158 5.033 6.699 1.00 0.00 52 VAL A CA 10
ATOM 18464 C C . VAL A 1 52 ? 92.980 6.104 6.002 1.00 0.00 52 VAL A C 10
ATOM 18465 O O . VAL A 1 52 ? 92.495 6.817 5.126 1.00 0.00 52 VAL A O 10
ATOM 18478 N N . ASN A 1 53 ? 94.243 6.180 6.399 1.00 0.00 53 ASN A N 10
ATOM 18479 C CA . ASN A 1 53 ? 95.190 7.131 5.831 1.00 0.00 53 ASN A CA 10
ATOM 18480 C C . ASN A 1 53 ? 96.516 6.412 5.631 1.00 0.00 53 ASN A C 10
ATOM 18481 O O . ASN A 1 53 ? 96.714 5.329 6.184 1.00 0.00 53 ASN A O 10
ATOM 18492 N N . TRP A 1 54 ? 97.414 6.976 4.828 1.00 0.00 54 TRP A N 10
ATOM 18493 C CA . TRP A 1 54 ? 98.696 6.306 4.573 1.00 0.00 54 TRP A CA 10
ATOM 18494 C C . TRP A 1 54 ? 99.798 7.319 4.311 1.00 0.00 54 TRP A C 10
ATOM 18495 O O . TRP A 1 54 ? 99.535 8.504 4.118 1.00 0.00 54 TRP A O 10
ATOM 18516 N N . TYR A 1 55 ? 101.041 6.842 4.313 1.00 0.00 55 TYR A N 10
ATOM 18517 C CA . TYR A 1 55 ? 102.194 7.710 4.089 1.00 0.00 55 TYR A CA 10
ATOM 18518 C C . TYR A 1 55 ? 103.136 7.136 3.030 1.00 0.00 55 TYR A C 10
ATOM 18519 O O . TYR A 1 55 ? 103.740 6.085 3.238 1.00 0.00 55 TYR A O 10
ATOM 18537 N N . LEU A 1 56 ? 103.302 7.846 1.916 1.00 0.00 56 LEU A N 10
ATOM 18538 C CA . LEU A 1 56 ? 104.224 7.390 0.875 1.00 0.00 56 LEU A CA 10
ATOM 18539 C C . LEU A 1 56 ? 105.629 7.872 1.226 1.00 0.00 56 LEU A C 10
ATOM 18540 O O . LEU A 1 56 ? 105.800 9.019 1.631 1.00 0.00 56 LEU A O 10
ATOM 18556 N N . ASN A 1 57 ? 106.641 7.020 1.062 1.00 0.00 57 ASN A N 10
ATOM 18557 C CA . ASN A 1 57 ? 108.011 7.414 1.372 1.00 0.00 57 ASN A CA 10
ATOM 18558 C C . ASN A 1 57 ? 108.097 8.048 2.756 1.00 0.00 57 ASN A C 10
ATOM 18559 O O . ASN A 1 57 ? 109.137 8.588 3.132 1.00 0.00 57 ASN A O 10
ATOM 18570 N N . GLY A 1 58 ? 107.000 7.974 3.512 1.00 0.00 58 GLY A N 10
ATOM 18571 C CA . GLY A 1 58 ? 106.954 8.560 4.852 1.00 0.00 58 GLY A CA 10
ATOM 18572 C C . GLY A 1 58 ? 106.292 9.931 4.786 1.00 0.00 58 GLY A C 10
ATOM 18573 O O . GLY A 1 58 ? 106.525 10.791 5.635 1.00 0.00 58 GLY A O 10
ATOM 18577 N N . GLN A 1 59 ? 105.466 10.127 3.754 1.00 0.00 59 GLN A N 10
ATOM 18578 C CA . GLN A 1 59 ? 104.764 11.396 3.552 1.00 0.00 59 GLN A CA 10
ATOM 18579 C C . GLN A 1 59 ? 103.253 11.165 3.421 1.00 0.00 59 GLN A C 10
ATOM 18580 O O . GLN A 1 59 ? 102.801 10.452 2.526 1.00 0.00 59 GLN A O 10
ATOM 18594 N N . LEU A 1 60 ? 102.482 11.785 4.319 1.00 0.00 60 LEU A N 10
ATOM 18595 C CA . LEU A 1 60 ? 101.019 11.664 4.320 1.00 0.00 60 LEU A CA 10
ATOM 18596 C C . LEU A 1 60 ? 100.401 12.479 3.188 1.00 0.00 60 LEU A C 10
ATOM 18597 O O . LEU A 1 60 ? 100.960 13.493 2.788 1.00 0.00 60 LEU A O 10
ATOM 18613 N N . ILE A 1 61 ? 99.255 11.997 2.679 1.00 0.00 61 ILE A N 10
ATOM 18614 C CA . ILE A 1 61 ? 98.514 12.665 1.588 1.00 0.00 61 ILE A CA 10
ATOM 18615 C C . ILE A 1 61 ? 99.318 12.740 0.287 1.00 0.00 61 ILE A C 10
ATOM 18616 O O . ILE A 1 61 ? 100.288 13.485 0.163 1.00 0.00 61 ILE A O 10
ATOM 18632 N N . ARG A 1 62 ? 98.848 11.953 -0.689 1.00 0.00 62 ARG A N 10
ATOM 18633 C CA . ARG A 1 62 ? 99.443 11.890 -2.025 1.00 0.00 62 ARG A CA 10
ATOM 18634 C C . ARG A 1 62 ? 98.485 12.523 -3.032 1.00 0.00 62 ARG A C 10
ATOM 18635 O O . ARG A 1 62 ? 97.266 12.457 -2.874 1.00 0.00 62 ARG A O 10
ATOM 18656 N N . LYS A 1 63 ? 99.047 13.160 -4.049 1.00 0.00 63 LYS A N 10
ATOM 18657 C CA . LYS A 1 63 ? 98.246 13.838 -5.064 1.00 0.00 63 LYS A CA 10
ATOM 18658 C C . LYS A 1 63 ? 97.326 12.865 -5.806 1.00 0.00 63 LYS A C 10
ATOM 18659 O O . LYS A 1 63 ? 97.597 11.668 -5.900 1.00 0.00 63 LYS A O 10
ATOM 18678 N N . SER A 1 64 ? 96.208 13.414 -6.283 1.00 0.00 64 SER A N 10
ATOM 18679 C CA . SER A 1 64 ? 95.174 12.650 -6.979 1.00 0.00 64 SER A CA 10
ATOM 18680 C C . SER A 1 64 ? 95.560 12.267 -8.420 1.00 0.00 64 SER A C 10
ATOM 18681 O O . SER A 1 64 ? 96.686 11.861 -8.679 1.00 0.00 64 SER A O 10
ATOM 18689 N N . LYS A 1 65 ? 94.566 12.360 -9.317 1.00 0.00 65 LYS A N 10
ATOM 18690 C CA . LYS A 1 65 ? 94.675 11.995 -10.744 1.00 0.00 65 LYS A CA 10
ATOM 18691 C C . LYS A 1 65 ? 96.090 11.651 -11.246 1.00 0.00 65 LYS A C 10
ATOM 18692 O O . LYS A 1 65 ? 96.237 10.696 -12.010 1.00 0.00 65 LYS A O 10
ATOM 18711 N N . ARG A 1 66 ? 97.123 12.393 -10.851 1.00 0.00 66 ARG A N 10
ATOM 18712 C CA . ARG A 1 66 ? 98.471 12.072 -11.334 1.00 0.00 66 ARG A CA 10
ATOM 18713 C C . ARG A 1 66 ? 98.843 10.660 -10.886 1.00 0.00 66 ARG A C 10
ATOM 18714 O O . ARG A 1 66 ? 99.421 9.885 -11.650 1.00 0.00 66 ARG A O 10
ATOM 18735 N N . PHE A 1 67 ? 98.473 10.323 -9.654 1.00 0.00 67 PHE A N 10
ATOM 18736 C CA . PHE A 1 67 ? 98.721 8.989 -9.095 1.00 0.00 67 PHE A CA 10
ATOM 18737 C C . PHE A 1 67 ? 97.379 8.356 -8.726 1.00 0.00 67 PHE A C 10
ATOM 18738 O O . PHE A 1 67 ? 96.495 9.041 -8.212 1.00 0.00 67 PHE A O 10
ATOM 18755 N N . ARG A 1 68 ? 97.204 7.062 -8.996 1.00 0.00 68 ARG A N 10
ATOM 18756 C CA . ARG A 1 68 ? 95.934 6.410 -8.688 1.00 0.00 68 ARG A CA 10
ATOM 18757 C C . ARG A 1 68 ? 95.726 6.334 -7.185 1.00 0.00 68 ARG A C 10
ATOM 18758 O O . ARG A 1 68 ? 96.477 5.669 -6.472 1.00 0.00 68 ARG A O 10
ATOM 18779 N N . VAL A 1 69 ? 94.692 7.021 -6.706 1.00 0.00 69 VAL A N 10
ATOM 18780 C CA . VAL A 1 69 ? 94.385 7.024 -5.285 1.00 0.00 69 VAL A CA 10
ATOM 18781 C C . VAL A 1 69 ? 92.894 7.250 -5.051 1.00 0.00 69 VAL A C 10
ATOM 18782 O O . VAL A 1 69 ? 92.282 8.138 -5.647 1.00 0.00 69 VAL A O 10
ATOM 18795 N N . ARG A 1 70 ? 92.323 6.439 -4.165 1.00 0.00 70 ARG A N 10
ATOM 18796 C CA . ARG A 1 70 ? 90.905 6.536 -3.823 1.00 0.00 70 ARG A CA 10
ATOM 18797 C C . ARG A 1 70 ? 90.744 6.394 -2.322 1.00 0.00 70 ARG A C 10
ATOM 18798 O O . ARG A 1 70 ? 90.799 5.294 -1.778 1.00 0.00 70 ARG A O 10
ATOM 18819 N N . TYR A 1 71 ? 90.561 7.516 -1.655 1.00 0.00 71 TYR A N 10
ATOM 18820 C CA . TYR A 1 71 ? 90.432 7.504 -0.214 1.00 0.00 71 TYR A CA 10
ATOM 18821 C C . TYR A 1 71 ? 89.088 6.907 0.206 1.00 0.00 71 TYR A C 10
ATOM 18822 O O . TYR A 1 71 ? 88.100 7.622 0.382 1.00 0.00 71 TYR A O 10
ATOM 18840 N N . ASP A 1 72 ? 89.075 5.580 0.372 1.00 0.00 72 ASP A N 10
ATOM 18841 C CA . ASP A 1 72 ? 87.877 4.849 0.782 1.00 0.00 72 ASP A CA 10
ATOM 18842 C C . ASP A 1 72 ? 88.220 3.372 0.980 1.00 0.00 72 ASP A C 10
ATOM 18843 O O . ASP A 1 72 ? 87.369 2.498 0.799 1.00 0.00 72 ASP A O 10
ATOM 18852 N N . GLY A 1 73 ? 89.476 3.104 1.349 1.00 0.00 73 GLY A N 10
ATOM 18853 C CA . GLY A 1 73 ? 89.951 1.732 1.574 1.00 0.00 73 GLY A CA 10
ATOM 18854 C C . GLY A 1 73 ? 90.982 1.312 0.526 1.00 0.00 73 GLY A C 10
ATOM 18855 O O . GLY A 1 73 ? 91.757 0.374 0.753 1.00 0.00 73 GLY A O 10
ATOM 18859 N N . ILE A 1 74 ? 90.962 1.984 -0.634 1.00 0.00 74 ILE A N 10
ATOM 18860 C CA . ILE A 1 74 ? 91.882 1.662 -1.737 1.00 0.00 74 ILE A CA 10
ATOM 18861 C C . ILE A 1 74 ? 92.922 2.757 -1.963 1.00 0.00 74 ILE A C 10
ATOM 18862 O O . ILE A 1 74 ? 92.588 3.913 -2.199 1.00 0.00 74 ILE A O 10
ATOM 18878 N N . HIS A 1 75 ? 94.191 2.369 -1.900 1.00 0.00 75 HIS A N 10
ATOM 18879 C CA . HIS A 1 75 ? 95.295 3.314 -2.107 1.00 0.00 75 HIS A CA 10
ATOM 18880 C C . HIS A 1 75 ? 96.386 2.676 -2.987 1.00 0.00 75 HIS A C 10
ATOM 18881 O O . HIS A 1 75 ? 97.117 1.790 -2.536 1.00 0.00 75 HIS A O 10
ATOM 18895 N N . TYR A 1 76 ? 96.480 3.115 -4.249 1.00 0.00 76 TYR A N 10
ATOM 18896 C CA . TYR A 1 76 ? 97.481 2.563 -5.175 1.00 0.00 76 TYR A CA 10
ATOM 18897 C C . TYR A 1 76 ? 98.689 3.490 -5.275 1.00 0.00 76 TYR A C 10
ATOM 18898 O O . TYR A 1 76 ? 98.565 4.659 -5.642 1.00 0.00 76 TYR A O 10
ATOM 18916 N N . LEU A 1 77 ? 99.867 2.938 -4.981 1.00 0.00 77 LEU A N 10
ATOM 18917 C CA . LEU A 1 77 ? 101.122 3.687 -5.069 1.00 0.00 77 LEU A CA 10
ATOM 18918 C C . LEU A 1 77 ? 101.868 3.283 -6.347 1.00 0.00 77 LEU A C 10
ATOM 18919 O O . LEU A 1 77 ? 102.541 2.258 -6.357 1.00 0.00 77 LEU A O 10
ATOM 18935 N N . ASP A 1 78 ? 101.730 4.058 -7.426 1.00 0.00 78 ASP A N 10
ATOM 18936 C CA . ASP A 1 78 ? 102.392 3.716 -8.697 1.00 0.00 78 ASP A CA 10
ATOM 18937 C C . ASP A 1 78 ? 103.509 4.687 -9.078 1.00 0.00 78 ASP A C 10
ATOM 18938 O O . ASP A 1 78 ? 103.380 5.903 -8.926 1.00 0.00 78 ASP A O 10
ATOM 18947 N N . ILE A 1 79 ? 104.589 4.124 -9.633 1.00 0.00 79 ILE A N 10
ATOM 18948 C CA . ILE A 1 79 ? 105.725 4.915 -10.111 1.00 0.00 79 ILE A CA 10
ATOM 18949 C C . ILE A 1 79 ? 105.738 4.867 -11.633 1.00 0.00 79 ILE A C 10
ATOM 18950 O O . ILE A 1 79 ? 105.154 3.961 -12.229 1.00 0.00 79 ILE A O 10
ATOM 18966 N N . VAL A 1 80 ? 106.429 5.821 -12.254 1.00 0.00 80 VAL A N 10
ATOM 18967 C CA . VAL A 1 80 ? 106.534 5.880 -13.707 1.00 0.00 80 VAL A CA 10
ATOM 18968 C C . VAL A 1 80 ? 108.002 6.092 -14.084 1.00 0.00 80 VAL A C 10
ATOM 18969 O O . VAL A 1 80 ? 108.825 6.370 -13.215 1.00 0.00 80 VAL A O 10
ATOM 18982 N N . ASP A 1 81 ? 108.331 5.948 -15.368 1.00 0.00 81 ASP A N 10
ATOM 18983 C CA . ASP A 1 81 ? 109.713 6.126 -15.819 1.00 0.00 81 ASP A CA 10
ATOM 18984 C C . ASP A 1 81 ? 110.174 7.558 -15.557 1.00 0.00 81 ASP A C 10
ATOM 18985 O O . ASP A 1 81 ? 110.408 8.326 -16.490 1.00 0.00 81 ASP A O 10
ATOM 18994 N N . CYS A 1 82 ? 110.303 7.900 -14.275 1.00 0.00 82 CYS A N 10
ATOM 18995 C CA . CYS A 1 82 ? 110.734 9.235 -13.870 1.00 0.00 82 CYS A CA 10
ATOM 18996 C C . CYS A 1 82 ? 110.415 9.462 -12.391 1.00 0.00 82 CYS A C 10
ATOM 18997 O O . CYS A 1 82 ? 109.300 9.195 -11.938 1.00 0.00 82 CYS A O 10
ATOM 19005 N N . LYS A 1 83 ? 111.407 9.968 -11.659 1.00 0.00 83 LYS A N 10
ATOM 19006 C CA . LYS A 1 83 ? 111.261 10.260 -10.234 1.00 0.00 83 LYS A CA 10
ATOM 19007 C C . LYS A 1 83 ? 111.095 8.992 -9.403 1.00 0.00 83 LYS A C 10
ATOM 19008 O O . LYS A 1 83 ? 110.090 8.828 -8.708 1.00 0.00 83 LYS A O 10
ATOM 19027 N N . SER A 1 84 ? 112.091 8.104 -9.453 1.00 0.00 84 SER A N 10
ATOM 19028 C CA . SER A 1 84 ? 112.054 6.868 -8.685 1.00 0.00 84 SER A CA 10
ATOM 19029 C C . SER A 1 84 ? 113.330 6.728 -7.843 1.00 0.00 84 SER A C 10
ATOM 19030 O O . SER A 1 84 ? 113.268 6.262 -6.714 1.00 0.00 84 SER A O 10
ATOM 19038 N N . TYR A 1 85 ? 114.471 7.128 -8.422 1.00 0.00 85 TYR A N 10
ATOM 19039 C CA . TYR A 1 85 ? 115.794 7.038 -7.771 1.00 0.00 85 TYR A CA 10
ATOM 19040 C C . TYR A 1 85 ? 115.846 7.661 -6.362 1.00 0.00 85 TYR A C 10
ATOM 19041 O O . TYR A 1 85 ? 116.612 8.594 -6.109 1.00 0.00 85 TYR A O 10
ATOM 19059 N N . ASP A 1 86 ? 115.045 7.140 -5.430 1.00 0.00 86 ASP A N 10
ATOM 19060 C CA . ASP A 1 86 ? 115.039 7.667 -4.070 1.00 0.00 86 ASP A CA 10
ATOM 19061 C C . ASP A 1 86 ? 114.518 6.614 -3.082 1.00 0.00 86 ASP A C 10
ATOM 19062 O O . ASP A 1 86 ? 113.359 6.203 -3.128 1.00 0.00 86 ASP A O 10
ATOM 19071 N N . THR A 1 87 ? 115.395 6.145 -2.202 1.00 0.00 87 THR A N 10
ATOM 19072 C CA . THR A 1 87 ? 114.992 5.131 -1.236 1.00 0.00 87 THR A CA 10
ATOM 19073 C C . THR A 1 87 ? 114.251 5.782 -0.066 1.00 0.00 87 THR A C 10
ATOM 19074 O O . THR A 1 87 ? 114.745 6.748 0.515 1.00 0.00 87 THR A O 10
ATOM 19085 N N . GLY A 1 88 ? 113.063 5.266 0.286 1.00 0.00 88 GLY A N 10
ATOM 19086 C CA . GLY A 1 88 ? 112.298 5.840 1.392 1.00 0.00 88 GLY A CA 10
ATOM 19087 C C . GLY A 1 88 ? 111.516 4.758 2.120 1.00 0.00 88 GLY A C 10
ATOM 19088 O O . GLY A 1 88 ? 111.934 3.594 2.159 1.00 0.00 88 GLY A O 10
ATOM 19092 N N . GLU A 1 89 ? 110.378 5.126 2.712 1.00 0.00 89 GLU A N 10
ATOM 19093 C CA . GLU A 1 89 ? 109.587 4.135 3.444 1.00 0.00 89 GLU A CA 10
ATOM 19094 C C . GLU A 1 89 ? 108.091 4.389 3.343 1.00 0.00 89 GLU A C 10
ATOM 19095 O O . GLU A 1 89 ? 107.635 5.532 3.339 1.00 0.00 89 GLU A O 10
ATOM 19107 N N . VAL A 1 90 ? 107.328 3.297 3.273 1.00 0.00 90 VAL A N 10
ATOM 19108 C CA . VAL A 1 90 ? 105.873 3.368 3.187 1.00 0.00 90 VAL A CA 10
ATOM 19109 C C . VAL A 1 90 ? 105.268 2.681 4.407 1.00 0.00 90 VAL A C 10
ATOM 19110 O O . VAL A 1 90 ? 105.739 1.630 4.838 1.00 0.00 90 VAL A O 10
ATOM 19123 N N . LYS A 1 91 ? 104.247 3.300 4.978 1.00 0.00 91 LYS A N 10
ATOM 19124 C CA . LYS A 1 91 ? 103.585 2.777 6.165 1.00 0.00 91 LYS A CA 10
ATOM 19125 C C . LYS A 1 91 ? 102.087 2.980 6.027 1.00 0.00 91 LYS A C 10
ATOM 19126 O O . LYS A 1 91 ? 101.626 4.088 5.763 1.00 0.00 91 LYS A O 10
ATOM 19145 N N . VAL A 1 92 ? 101.332 1.905 6.190 1.00 0.00 92 VAL A N 10
ATOM 19146 C CA . VAL A 1 92 ? 99.881 1.972 6.061 1.00 0.00 92 VAL A CA 10
ATOM 19147 C C . VAL A 1 92 ? 99.212 1.874 7.425 1.00 0.00 92 VAL A C 10
ATOM 19148 O O . VAL A 1 92 ? 99.326 0.864 8.112 1.00 0.00 92 VAL A O 10
ATOM 19161 N N . THR A 1 93 ? 98.494 2.932 7.798 1.00 0.00 93 THR A N 10
ATOM 19162 C CA . THR A 1 93 ? 97.781 2.975 9.077 1.00 0.00 93 THR A CA 10
ATOM 19163 C C . THR A 1 93 ? 96.290 3.088 8.824 1.00 0.00 93 THR A C 10
ATOM 19164 O O . THR A 1 93 ? 95.849 3.958 8.075 1.00 0.00 93 THR A O 10
ATOM 19175 N N . ALA A 1 94 ? 95.510 2.198 9.436 1.00 0.00 94 ALA A N 10
ATOM 19176 C CA . ALA A 1 94 ? 94.063 2.197 9.251 1.00 0.00 94 ALA A CA 10
ATOM 19177 C C . ALA A 1 94 ? 93.349 2.526 10.550 1.00 0.00 94 ALA A C 10
ATOM 19178 O O . ALA A 1 94 ? 93.880 2.316 11.639 1.00 0.00 94 ALA A O 10
ATOM 19185 N N . GLU A 1 95 ? 92.138 3.057 10.420 1.00 0.00 95 GLU A N 10
ATOM 19186 C CA . GLU A 1 95 ? 91.330 3.432 11.576 1.00 0.00 95 GLU A CA 10
ATOM 19187 C C . GLU A 1 95 ? 89.893 2.982 11.356 1.00 0.00 95 GLU A C 10
ATOM 19188 O O . GLU A 1 95 ? 89.408 2.934 10.217 1.00 0.00 95 GLU A O 10
ATOM 19200 N N . ASN A 1 96 ? 89.209 2.659 12.450 1.00 0.00 96 ASN A N 10
ATOM 19201 C CA . ASN A 1 96 ? 87.828 2.208 12.386 1.00 0.00 96 ASN A CA 10
ATOM 19202 C C . ASN A 1 96 ? 87.134 2.520 13.717 1.00 0.00 96 ASN A C 10
ATOM 19203 O O . ASN A 1 96 ? 87.803 2.628 14.746 1.00 0.00 96 ASN A O 10
ATOM 19214 N N . PRO A 1 97 ? 85.831 2.686 13.739 1.00 0.00 97 PRO A N 10
ATOM 19215 C CA . PRO A 1 97 ? 85.126 3.010 15.006 1.00 0.00 97 PRO A CA 10
ATOM 19216 C C . PRO A 1 97 ? 85.325 1.923 16.072 1.00 0.00 97 PRO A C 10
ATOM 19217 O O . PRO A 1 97 ? 85.277 2.212 17.269 1.00 0.00 97 PRO A O 10
ATOM 19228 N N . GLU A 1 98 ? 85.527 0.672 15.636 1.00 0.00 98 GLU A N 10
ATOM 19229 C CA . GLU A 1 98 ? 85.703 -0.451 16.575 1.00 0.00 98 GLU A CA 10
ATOM 19230 C C . GLU A 1 98 ? 87.085 -1.124 16.447 1.00 0.00 98 GLU A C 10
ATOM 19231 O O . GLU A 1 98 ? 87.346 -2.120 17.119 1.00 0.00 98 GLU A O 10
ATOM 19243 N N . GLY A 1 99 ? 87.972 -0.614 15.589 1.00 0.00 99 GLY A N 10
ATOM 19244 C CA . GLY A 1 99 ? 89.283 -1.244 15.438 1.00 0.00 99 GLY A CA 10
ATOM 19245 C C . GLY A 1 99 ? 90.334 -0.275 14.914 1.00 0.00 99 GLY A C 10
ATOM 19246 O O . GLY A 1 99 ? 90.032 0.670 14.189 1.00 0.00 99 GLY A O 10
ATOM 19250 N N . VAL A 1 100 ? 91.583 -0.552 15.273 1.00 0.00 100 VAL A N 10
ATOM 19251 C CA . VAL A 1 100 ? 92.726 0.255 14.840 1.00 0.00 100 VAL A CA 10
ATOM 19252 C C . VAL A 1 100 ? 93.894 -0.674 14.503 1.00 0.00 100 VAL A C 10
ATOM 19253 O O . VAL A 1 100 ? 94.132 -1.652 15.209 1.00 0.00 100 VAL A O 10
ATOM 19266 N N . ILE A 1 101 ? 94.614 -0.389 13.410 1.00 0.00 101 ILE A N 10
ATOM 19267 C CA . ILE A 1 101 ? 95.737 -1.248 13.004 1.00 0.00 101 ILE A CA 10
ATOM 19268 C C . ILE A 1 101 ? 96.896 -0.421 12.451 1.00 0.00 101 ILE A C 10
ATOM 19269 O O . ILE A 1 101 ? 96.704 0.688 11.956 1.00 0.00 101 ILE A O 10
ATOM 19285 N N . GLU A 1 102 ? 98.106 -0.979 12.538 1.00 0.00 102 GLU A N 10
ATOM 19286 C CA . GLU A 1 102 ? 99.299 -0.298 12.036 1.00 0.00 102 GLU A CA 10
ATOM 19287 C C . GLU A 1 102 ? 100.275 -1.305 11.424 1.00 0.00 102 GLU A C 10
ATOM 19288 O O . GLU A 1 102 ? 100.630 -2.301 12.052 1.00 0.00 102 GLU A O 10
ATOM 19300 N N . HIS A 1 103 ? 100.707 -1.025 10.191 1.00 0.00 103 HIS A N 10
ATOM 19301 C CA . HIS A 1 103 ? 101.652 -1.888 9.467 1.00 0.00 103 HIS A CA 10
ATOM 19302 C C . HIS A 1 103 ? 102.783 -1.034 8.886 1.00 0.00 103 HIS A C 10
ATOM 19303 O O . HIS A 1 103 ? 102.524 -0.056 8.190 1.00 0.00 103 HIS A O 10
ATOM 19317 N N . LYS A 1 104 ? 104.030 -1.413 9.160 1.00 0.00 104 LYS A N 10
ATOM 19318 C CA . LYS A 1 104 ? 105.189 -0.674 8.639 1.00 0.00 104 LYS A CA 10
ATOM 19319 C C . LYS A 1 104 ? 105.975 -1.544 7.666 1.00 0.00 104 LYS A C 10
ATOM 19320 O O . LYS A 1 104 ? 106.278 -2.703 7.951 1.00 0.00 104 LYS A O 10
ATOM 19339 N N . VAL A 1 105 ? 106.307 -0.971 6.511 1.00 0.00 105 VAL A N 10
ATOM 19340 C CA . VAL A 1 105 ? 107.072 -1.681 5.487 1.00 0.00 105 VAL A CA 10
ATOM 19341 C C . VAL A 1 105 ? 108.181 -0.779 4.967 1.00 0.00 105 VAL A C 10
ATOM 19342 O O . VAL A 1 105 ? 108.109 0.443 5.101 1.00 0.00 105 VAL A O 10
ATOM 19355 N N . LYS A 1 106 ? 109.204 -1.384 4.372 1.00 0.00 106 LYS A N 10
ATOM 19356 C CA . LYS A 1 106 ? 110.329 -0.626 3.825 1.00 0.00 106 LYS A CA 10
ATOM 19357 C C . LYS A 1 106 ? 110.393 -0.773 2.311 1.00 0.00 106 LYS A C 10
ATOM 19358 O O . LYS A 1 106 ? 110.487 -1.881 1.770 1.00 0.00 106 LYS A O 10
ATOM 19377 N N . LEU A 1 107 ? 110.334 0.366 1.628 1.00 0.00 107 LEU A N 10
ATOM 19378 C CA . LEU A 1 107 ? 110.380 0.394 0.168 1.00 0.00 107 LEU A CA 10
ATOM 19379 C C . LEU A 1 107 ? 111.540 1.262 -0.270 1.00 0.00 107 LEU A C 10
ATOM 19380 O O . LEU A 1 107 ? 111.627 2.426 0.125 1.00 0.00 107 LEU A O 10
ATOM 19396 N N . GLU A 1 108 ? 112.437 0.711 -1.083 1.00 0.00 108 GLU A N 10
ATOM 19397 C CA . GLU A 1 108 ? 113.581 1.483 -1.549 1.00 0.00 108 GLU A CA 10
ATOM 19398 C C . GLU A 1 108 ? 113.836 1.254 -3.029 1.00 0.00 108 GLU A C 10
ATOM 19399 O O . GLU A 1 108 ? 113.807 0.118 -3.505 1.00 0.00 108 GLU A O 10
ATOM 19411 N N . ILE A 1 109 ? 114.092 2.346 -3.765 1.00 0.00 109 ILE A N 10
ATOM 19412 C CA . ILE A 1 109 ? 114.361 2.243 -5.206 1.00 0.00 109 ILE A CA 10
ATOM 19413 C C . ILE A 1 109 ? 115.798 2.694 -5.488 1.00 0.00 109 ILE A C 10
ATOM 19414 O O . ILE A 1 109 ? 116.154 3.862 -5.302 1.00 0.00 109 ILE A O 10
ATOM 19430 N N . GLN A 1 110 ? 116.612 1.718 -5.897 1.00 0.00 110 GLN A N 10
ATOM 19431 C CA . GLN A 1 110 ? 118.033 1.935 -6.171 1.00 0.00 110 GLN A CA 10
ATOM 19432 C C . GLN A 1 110 ? 118.259 2.600 -7.525 1.00 0.00 110 GLN A C 10
ATOM 19433 O O . GLN A 1 110 ? 117.635 3.608 -7.845 1.00 0.00 110 GLN A O 10
ATOM 19447 N N . GLN A 1 111 ? 119.171 2.025 -8.319 1.00 0.00 111 GLN A N 10
ATOM 19448 C CA . GLN A 1 111 ? 119.482 2.563 -9.638 1.00 0.00 111 GLN A CA 10
ATOM 19449 C C . GLN A 1 111 ? 119.891 1.448 -10.594 1.00 0.00 111 GLN A C 10
ATOM 19450 O O . GLN A 1 111 ? 120.368 0.394 -10.170 1.00 0.00 111 GLN A O 10
ATOM 19464 N N . LEU A 1 112 ? 119.711 1.689 -11.890 1.00 0.00 112 LEU A N 10
ATOM 19465 C CA . LEU A 1 112 ? 120.078 0.694 -12.889 1.00 0.00 112 LEU A CA 10
ATOM 19466 C C . LEU A 1 112 ? 121.536 0.291 -12.702 1.00 0.00 112 LEU A C 10
ATOM 19467 O O . LEU A 1 112 ? 122.430 1.139 -12.682 1.00 0.00 112 LEU A O 10
ATOM 19483 N N . GLU A 1 113 ? 121.765 -1.009 -12.553 1.00 0.00 113 GLU A N 10
ATOM 19484 C CA . GLU A 1 113 ? 123.117 -1.520 -12.350 1.00 0.00 113 GLU A CA 10
ATOM 19485 C C . GLU A 1 113 ? 124.011 -1.197 -13.546 1.00 0.00 113 GLU A C 10
ATOM 19486 O O . GLU A 1 113 ? 123.564 -1.220 -14.694 1.00 0.00 113 GLU A O 10
ATOM 19498 N N . HIS A 1 114 ? 125.284 -0.909 -13.262 1.00 0.00 114 HIS A N 10
ATOM 19499 C CA . HIS A 1 114 ? 126.262 -0.596 -14.308 1.00 0.00 114 HIS A CA 10
ATOM 19500 C C . HIS A 1 114 ? 127.033 -1.858 -14.679 1.00 0.00 114 HIS A C 10
ATOM 19501 O O . HIS A 1 114 ? 127.366 -2.671 -13.816 1.00 0.00 114 HIS A O 10
ATOM 19515 N N . HIS A 1 115 ? 127.299 -2.019 -15.971 1.00 0.00 115 HIS A N 10
ATOM 19516 C CA . HIS A 1 115 ? 128.012 -3.196 -16.463 1.00 0.00 115 HIS A CA 10
ATOM 19517 C C . HIS A 1 115 ? 129.397 -3.314 -15.836 1.00 0.00 115 HIS A C 10
ATOM 19518 O O . HIS A 1 115 ? 130.100 -2.318 -15.658 1.00 0.00 115 HIS A O 10
ATOM 19532 N N . HIS A 1 116 ? 129.778 -4.548 -15.501 1.00 0.00 116 HIS A N 10
ATOM 19533 C CA . HIS A 1 116 ? 131.081 -4.807 -14.887 1.00 0.00 116 HIS A CA 10
ATOM 19534 C C . HIS A 1 116 ? 131.614 -6.189 -15.275 1.00 0.00 116 HIS A C 10
ATOM 19535 O O . HIS A 1 116 ? 132.787 -6.333 -15.626 1.00 0.00 116 HIS A O 10
ATOM 19549 N N . HIS A 1 117 ? 130.752 -7.204 -15.205 1.00 0.00 117 HIS A N 10
ATOM 19550 C CA . HIS A 1 117 ? 131.161 -8.566 -15.548 1.00 0.00 117 HIS A CA 10
ATOM 19551 C C . HIS A 1 117 ? 129.953 -9.387 -15.996 1.00 0.00 117 HIS A C 10
ATOM 19552 O O . HIS A 1 117 ? 129.932 -9.925 -17.103 1.00 0.00 117 HIS A O 10
ATOM 19566 N N . HIS A 1 118 ? 128.950 -9.477 -15.125 1.00 0.00 118 HIS A N 10
ATOM 19567 C CA . HIS A 1 118 ? 127.733 -10.232 -15.426 1.00 0.00 118 HIS A CA 10
ATOM 19568 C C . HIS A 1 118 ? 126.730 -9.350 -16.165 1.00 0.00 118 HIS A C 10
ATOM 19569 O O . HIS A 1 118 ? 126.372 -8.269 -15.694 1.00 0.00 118 HIS A O 10
ATOM 19583 N N . HIS A 1 119 ? 126.285 -9.816 -17.329 1.00 0.00 119 HIS A N 10
ATOM 19584 C CA . HIS A 1 119 ? 125.331 -9.065 -18.140 1.00 0.00 119 HIS A CA 10
ATOM 19585 C C . HIS A 1 119 ? 124.409 -10.021 -18.893 1.00 0.00 119 HIS A C 10
ATOM 19586 O O . HIS A 1 119 ? 124.529 -11.215 -18.678 1.00 0.00 119 HIS A O 10
ATOM 19601 N N . ARG A 1 1 ? 64.164 -34.730 -12.847 1.00 0.00 1 ARG A N 11
ATOM 19602 C CA . ARG A 1 1 ? 63.567 -33.369 -12.973 1.00 0.00 1 ARG A CA 11
ATOM 19603 C C . ARG A 1 1 ? 64.689 -32.346 -13.123 1.00 0.00 1 ARG A C 11
ATOM 19604 O O . ARG A 1 1 ? 65.834 -32.618 -12.763 1.00 0.00 1 ARG A O 11
ATOM 19627 N N . MET A 1 2 ? 64.356 -31.174 -13.657 1.00 0.00 2 MET A N 11
ATOM 19628 C CA . MET A 1 2 ? 65.349 -30.120 -13.847 1.00 0.00 2 MET A CA 11
ATOM 19629 C C . MET A 1 2 ? 65.566 -29.344 -12.552 1.00 0.00 2 MET A C 11
ATOM 19630 O O . MET A 1 2 ? 64.622 -29.087 -11.806 1.00 0.00 2 MET A O 11
ATOM 19644 N N . ALA A 1 3 ? 66.818 -28.971 -12.293 1.00 0.00 3 ALA A N 11
ATOM 19645 C CA . ALA A 1 3 ? 67.158 -28.221 -11.086 1.00 0.00 3 ALA A CA 11
ATOM 19646 C C . ALA A 1 3 ? 68.337 -27.294 -11.358 1.00 0.00 3 ALA A C 11
ATOM 19647 O O . ALA A 1 3 ? 69.060 -27.464 -12.338 1.00 0.00 3 ALA A O 11
ATOM 19654 N N . HIS A 1 4 ? 68.522 -26.307 -10.490 1.00 0.00 4 HIS A N 11
ATOM 19655 C CA . HIS A 1 4 ? 69.611 -25.354 -10.658 1.00 0.00 4 HIS A CA 11
ATOM 19656 C C . HIS A 1 4 ? 70.952 -26.078 -10.713 1.00 0.00 4 HIS A C 11
ATOM 19657 O O . HIS A 1 4 ? 71.166 -27.069 -10.016 1.00 0.00 4 HIS A O 11
ATOM 19671 N N . GLU A 1 5 ? 71.846 -25.581 -11.564 1.00 0.00 5 GLU A N 11
ATOM 19672 C CA . GLU A 1 5 ? 73.163 -26.191 -11.726 1.00 0.00 5 GLU A CA 11
ATOM 19673 C C . GLU A 1 5 ? 73.991 -26.072 -10.447 1.00 0.00 5 GLU A C 11
ATOM 19674 O O . GLU A 1 5 ? 74.680 -27.016 -10.059 1.00 0.00 5 GLU A O 11
ATOM 19686 N N . GLY A 1 6 ? 73.930 -24.915 -9.794 1.00 0.00 6 GLY A N 11
ATOM 19687 C CA . GLY A 1 6 ? 74.691 -24.710 -8.565 1.00 0.00 6 GLY A CA 11
ATOM 19688 C C . GLY A 1 6 ? 74.272 -23.422 -7.863 1.00 0.00 6 GLY A C 11
ATOM 19689 O O . GLY A 1 6 ? 74.492 -23.262 -6.663 1.00 0.00 6 GLY A O 11
ATOM 19693 N N . ALA A 1 7 ? 73.670 -22.508 -8.613 1.00 0.00 7 ALA A N 11
ATOM 19694 C CA . ALA A 1 7 ? 73.229 -21.242 -8.039 1.00 0.00 7 ALA A CA 11
ATOM 19695 C C . ALA A 1 7 ? 72.183 -21.486 -6.954 1.00 0.00 7 ALA A C 11
ATOM 19696 O O . ALA A 1 7 ? 71.311 -22.341 -7.103 1.00 0.00 7 ALA A O 11
ATOM 19703 N N . LEU A 1 8 ? 72.276 -20.727 -5.859 1.00 0.00 8 LEU A N 11
ATOM 19704 C CA . LEU A 1 8 ? 71.329 -20.866 -4.750 1.00 0.00 8 LEU A CA 11
ATOM 19705 C C . LEU A 1 8 ? 70.224 -19.817 -4.855 1.00 0.00 8 LEU A C 11
ATOM 19706 O O . LEU A 1 8 ? 70.494 -18.631 -5.037 1.00 0.00 8 LEU A O 11
ATOM 19722 N N . THR A 1 9 ? 68.978 -20.269 -4.740 1.00 0.00 9 THR A N 11
ATOM 19723 C CA . THR A 1 9 ? 67.832 -19.369 -4.822 1.00 0.00 9 THR A CA 11
ATOM 19724 C C . THR A 1 9 ? 67.631 -18.650 -3.489 1.00 0.00 9 THR A C 11
ATOM 19725 O O . THR A 1 9 ? 67.578 -19.288 -2.437 1.00 0.00 9 THR A O 11
ATOM 19736 N N . GLY A 1 10 ? 67.513 -17.325 -3.536 1.00 0.00 10 GLY A N 11
ATOM 19737 C CA . GLY A 1 10 ? 67.313 -16.542 -2.319 1.00 0.00 10 GLY A CA 11
ATOM 19738 C C . GLY A 1 10 ? 67.810 -15.112 -2.499 1.00 0.00 10 GLY A C 11
ATOM 19739 O O . GLY A 1 10 ? 67.886 -14.606 -3.620 1.00 0.00 10 GLY A O 11
ATOM 19743 N N . VAL A 1 11 ? 68.152 -14.466 -1.388 1.00 0.00 11 VAL A N 11
ATOM 19744 C CA . VAL A 1 11 ? 68.643 -13.095 -1.439 1.00 0.00 11 VAL A CA 11
ATOM 19745 C C . VAL A 1 11 ? 70.037 -13.068 -2.056 1.00 0.00 11 VAL A C 11
ATOM 19746 O O . VAL A 1 11 ? 70.686 -14.106 -2.181 1.00 0.00 11 VAL A O 11
ATOM 19759 N N . THR A 1 12 ? 70.487 -11.887 -2.460 1.00 0.00 12 THR A N 11
ATOM 19760 C CA . THR A 1 12 ? 71.799 -11.761 -3.083 1.00 0.00 12 THR A CA 11
ATOM 19761 C C . THR A 1 12 ? 72.916 -12.048 -2.084 1.00 0.00 12 THR A C 11
ATOM 19762 O O . THR A 1 12 ? 73.610 -11.137 -1.633 1.00 0.00 12 THR A O 11
ATOM 19773 N N . THR A 1 13 ? 73.084 -13.340 -1.773 1.00 0.00 13 THR A N 11
ATOM 19774 C CA . THR A 1 13 ? 74.120 -13.824 -0.846 1.00 0.00 13 THR A CA 11
ATOM 19775 C C . THR A 1 13 ? 74.674 -12.713 0.055 1.00 0.00 13 THR A C 11
ATOM 19776 O O . THR A 1 13 ? 73.995 -12.257 0.973 1.00 0.00 13 THR A O 11
ATOM 19787 N N . ASP A 1 14 ? 75.907 -12.286 -0.214 1.00 0.00 14 ASP A N 11
ATOM 19788 C CA . ASP A 1 14 ? 76.537 -11.229 0.580 1.00 0.00 14 ASP A CA 11
ATOM 19789 C C . ASP A 1 14 ? 76.574 -11.596 2.066 1.00 0.00 14 ASP A C 11
ATOM 19790 O O . ASP A 1 14 ? 75.535 -11.752 2.708 1.00 0.00 14 ASP A O 11
ATOM 19799 N N . GLN A 1 15 ? 77.786 -11.727 2.600 1.00 0.00 15 GLN A N 11
ATOM 19800 C CA . GLN A 1 15 ? 77.980 -12.073 4.010 1.00 0.00 15 GLN A CA 11
ATOM 19801 C C . GLN A 1 15 ? 77.681 -10.876 4.913 1.00 0.00 15 GLN A C 11
ATOM 19802 O O . GLN A 1 15 ? 78.060 -9.745 4.605 1.00 0.00 15 GLN A O 11
ATOM 19816 N N . LYS A 1 16 ? 77.011 -11.133 6.042 1.00 0.00 16 LYS A N 11
ATOM 19817 C CA . LYS A 1 16 ? 76.676 -10.074 7.001 1.00 0.00 16 LYS A CA 11
ATOM 19818 C C . LYS A 1 16 ? 77.312 -10.362 8.358 1.00 0.00 16 LYS A C 11
ATOM 19819 O O . LYS A 1 16 ? 77.043 -9.665 9.338 1.00 0.00 16 LYS A O 11
ATOM 19838 N N . GLU A 1 17 ? 78.168 -11.379 8.409 1.00 0.00 17 GLU A N 11
ATOM 19839 C CA . GLU A 1 17 ? 78.846 -11.730 9.653 1.00 0.00 17 GLU A CA 11
ATOM 19840 C C . GLU A 1 17 ? 79.821 -10.614 10.035 1.00 0.00 17 GLU A C 11
ATOM 19841 O O . GLU A 1 17 ? 80.647 -10.198 9.223 1.00 0.00 17 GLU A O 11
ATOM 19853 N N . LYS A 1 18 ? 79.703 -10.117 11.260 1.00 0.00 18 LYS A N 11
ATOM 19854 C CA . LYS A 1 18 ? 80.565 -9.028 11.711 1.00 0.00 18 LYS A CA 11
ATOM 19855 C C . LYS A 1 18 ? 82.036 -9.428 11.677 1.00 0.00 18 LYS A C 11
ATOM 19856 O O . LYS A 1 18 ? 82.459 -10.372 12.344 1.00 0.00 18 LYS A O 11
ATOM 19875 N N . GLN A 1 19 ? 82.806 -8.701 10.867 1.00 0.00 19 GLN A N 11
ATOM 19876 C CA . GLN A 1 19 ? 84.236 -8.970 10.703 1.00 0.00 19 GLN A CA 11
ATOM 19877 C C . GLN A 1 19 ? 85.074 -7.807 11.238 1.00 0.00 19 GLN A C 11
ATOM 19878 O O . GLN A 1 19 ? 84.710 -6.640 11.084 1.00 0.00 19 GLN A O 11
ATOM 19892 N N . LYS A 1 20 ? 86.201 -8.141 11.873 1.00 0.00 20 LYS A N 11
ATOM 19893 C CA . LYS A 1 20 ? 87.094 -7.128 12.440 1.00 0.00 20 LYS A CA 11
ATOM 19894 C C . LYS A 1 20 ? 88.062 -6.601 11.366 1.00 0.00 20 LYS A C 11
ATOM 19895 O O . LYS A 1 20 ? 88.388 -7.315 10.418 1.00 0.00 20 LYS A O 11
ATOM 19914 N N . PRO A 1 21 ? 88.517 -5.373 11.495 1.00 0.00 21 PRO A N 11
ATOM 19915 C CA . PRO A 1 21 ? 89.455 -4.762 10.505 1.00 0.00 21 PRO A CA 11
ATOM 19916 C C . PRO A 1 21 ? 90.676 -5.650 10.230 1.00 0.00 21 PRO A C 11
ATOM 19917 O O . PRO A 1 21 ? 91.060 -6.477 11.057 1.00 0.00 21 PRO A O 11
ATOM 19928 N N . ASP A 1 22 ? 91.303 -5.434 9.069 1.00 0.00 22 ASP A N 11
ATOM 19929 C CA . ASP A 1 22 ? 92.504 -6.181 8.692 1.00 0.00 22 ASP A CA 11
ATOM 19930 C C . ASP A 1 22 ? 93.074 -5.634 7.383 1.00 0.00 22 ASP A C 11
ATOM 19931 O O . ASP A 1 22 ? 92.535 -5.884 6.307 1.00 0.00 22 ASP A O 11
ATOM 19940 N N . ILE A 1 23 ? 94.141 -4.847 7.483 1.00 0.00 23 ILE A N 11
ATOM 19941 C CA . ILE A 1 23 ? 94.735 -4.245 6.293 1.00 0.00 23 ILE A CA 11
ATOM 19942 C C . ILE A 1 23 ? 95.635 -5.210 5.531 1.00 0.00 23 ILE A C 11
ATOM 19943 O O . ILE A 1 23 ? 96.339 -6.032 6.117 1.00 0.00 23 ILE A O 11
ATOM 19959 N N . VAL A 1 24 ? 95.625 -5.062 4.207 1.00 0.00 24 VAL A N 11
ATOM 19960 C CA . VAL A 1 24 ? 96.462 -5.866 3.325 1.00 0.00 24 VAL A CA 11
ATOM 19961 C C . VAL A 1 24 ? 97.523 -4.952 2.726 1.00 0.00 24 VAL A C 11
ATOM 19962 O O . VAL A 1 24 ? 97.221 -3.828 2.310 1.00 0.00 24 VAL A O 11
ATOM 19975 N N . LEU A 1 25 ? 98.765 -5.420 2.700 1.00 0.00 25 LEU A N 11
ATOM 19976 C CA . LEU A 1 25 ? 99.857 -4.616 2.172 1.00 0.00 25 LEU A CA 11
ATOM 19977 C C . LEU A 1 25 ? 100.996 -5.515 1.675 1.00 0.00 25 LEU A C 11
ATOM 19978 O O . LEU A 1 25 ? 100.769 -6.675 1.333 1.00 0.00 25 LEU A O 11
ATOM 19994 N N . TYR A 1 26 ? 102.218 -4.976 1.633 1.00 0.00 26 TYR A N 11
ATOM 19995 C CA . TYR A 1 26 ? 103.388 -5.741 1.183 1.00 0.00 26 TYR A CA 11
ATOM 19996 C C . TYR A 1 26 ? 104.348 -5.979 2.362 1.00 0.00 26 TYR A C 11
ATOM 19997 O O . TYR A 1 26 ? 105.215 -5.144 2.627 1.00 0.00 26 TYR A O 11
ATOM 20015 N N . PRO A 1 27 ? 104.235 -7.089 3.063 1.00 0.00 27 PRO A N 11
ATOM 20016 C CA . PRO A 1 27 ? 105.144 -7.387 4.204 1.00 0.00 27 PRO A CA 11
ATOM 20017 C C . PRO A 1 27 ? 106.564 -7.645 3.703 1.00 0.00 27 PRO A C 11
ATOM 20018 O O . PRO A 1 27 ? 107.536 -7.506 4.445 1.00 0.00 27 PRO A O 11
ATOM 20029 N N . GLU A 1 28 ? 106.662 -8.022 2.431 1.00 0.00 28 GLU A N 11
ATOM 20030 C CA . GLU A 1 28 ? 107.952 -8.304 1.813 1.00 0.00 28 GLU A CA 11
ATOM 20031 C C . GLU A 1 28 ? 108.576 -7.009 1.273 1.00 0.00 28 GLU A C 11
ATOM 20032 O O . GLU A 1 28 ? 107.999 -6.381 0.386 1.00 0.00 28 GLU A O 11
ATOM 20044 N N . PRO A 1 29 ? 109.729 -6.586 1.753 1.00 0.00 29 PRO A N 11
ATOM 20045 C CA . PRO A 1 29 ? 110.353 -5.344 1.232 1.00 0.00 29 PRO A CA 11
ATOM 20046 C C . PRO A 1 29 ? 110.611 -5.471 -0.268 1.00 0.00 29 PRO A C 11
ATOM 20047 O O . PRO A 1 29 ? 110.920 -6.557 -0.759 1.00 0.00 29 PRO A O 11
ATOM 20058 N N . VAL A 1 30 ? 110.495 -4.361 -0.994 1.00 0.00 30 VAL A N 11
ATOM 20059 C CA . VAL A 1 30 ? 110.735 -4.376 -2.443 1.00 0.00 30 VAL A CA 11
ATOM 20060 C C . VAL A 1 30 ? 111.601 -3.186 -2.851 1.00 0.00 30 VAL A C 11
ATOM 20061 O O . VAL A 1 30 ? 111.407 -2.069 -2.370 1.00 0.00 30 VAL A O 11
ATOM 20074 N N . ARG A 1 31 ? 112.567 -3.445 -3.732 1.00 0.00 31 ARG A N 11
ATOM 20075 C CA . ARG A 1 31 ? 113.488 -2.412 -4.211 1.00 0.00 31 ARG A CA 11
ATOM 20076 C C . ARG A 1 31 ? 113.513 -2.390 -5.739 1.00 0.00 31 ARG A C 11
ATOM 20077 O O . ARG A 1 31 ? 113.525 -3.441 -6.378 1.00 0.00 31 ARG A O 11
ATOM 20098 N N . VAL A 1 32 ? 113.512 -1.186 -6.326 1.00 0.00 32 VAL A N 11
ATOM 20099 C CA . VAL A 1 32 ? 113.525 -1.046 -7.790 1.00 0.00 32 VAL A CA 11
ATOM 20100 C C . VAL A 1 32 ? 114.569 -0.017 -8.223 1.00 0.00 32 VAL A C 11
ATOM 20101 O O . VAL A 1 32 ? 114.937 0.869 -7.456 1.00 0.00 32 VAL A O 11
ATOM 20114 N N . LEU A 1 33 ? 115.040 -0.146 -9.460 1.00 0.00 33 LEU A N 11
ATOM 20115 C CA . LEU A 1 33 ? 116.035 0.774 -10.002 1.00 0.00 33 LEU A CA 11
ATOM 20116 C C . LEU A 1 33 ? 115.329 1.960 -10.656 1.00 0.00 33 LEU A C 11
ATOM 20117 O O . LEU A 1 33 ? 114.390 1.779 -11.429 1.00 0.00 33 LEU A O 11
ATOM 20133 N N . GLU A 1 34 ? 115.759 3.175 -10.325 1.00 0.00 34 GLU A N 11
ATOM 20134 C CA . GLU A 1 34 ? 115.113 4.359 -10.878 1.00 0.00 34 GLU A CA 11
ATOM 20135 C C . GLU A 1 34 ? 114.937 4.233 -12.386 1.00 0.00 34 GLU A C 11
ATOM 20136 O O . GLU A 1 34 ? 115.788 3.679 -13.084 1.00 0.00 34 GLU A O 11
ATOM 20148 N N . GLY A 1 35 ? 113.808 4.740 -12.871 1.00 0.00 35 GLY A N 11
ATOM 20149 C CA . GLY A 1 35 ? 113.483 4.675 -14.296 1.00 0.00 35 GLY A CA 11
ATOM 20150 C C . GLY A 1 35 ? 112.565 3.491 -14.558 1.00 0.00 35 GLY A C 11
ATOM 20151 O O . GLY A 1 35 ? 112.194 3.210 -15.699 1.00 0.00 35 GLY A O 11
ATOM 20155 N N . GLU A 1 36 ? 112.195 2.809 -13.475 1.00 0.00 36 GLU A N 11
ATOM 20156 C CA . GLU A 1 36 ? 111.304 1.651 -13.543 1.00 0.00 36 GLU A CA 11
ATOM 20157 C C . GLU A 1 36 ? 110.020 1.934 -12.782 1.00 0.00 36 GLU A C 11
ATOM 20158 O O . GLU A 1 36 ? 110.030 2.621 -11.760 1.00 0.00 36 GLU A O 11
ATOM 20170 N N . THR A 1 37 ? 108.922 1.389 -13.278 1.00 0.00 37 THR A N 11
ATOM 20171 C CA . THR A 1 37 ? 107.625 1.574 -12.633 1.00 0.00 37 THR A CA 11
ATOM 20172 C C . THR A 1 37 ? 107.429 0.516 -11.554 1.00 0.00 37 THR A C 11
ATOM 20173 O O . THR A 1 37 ? 107.814 -0.641 -11.730 1.00 0.00 37 THR A O 11
ATOM 20184 N N . ALA A 1 38 ? 106.843 0.921 -10.428 1.00 0.00 38 ALA A N 11
ATOM 20185 C CA . ALA A 1 38 ? 106.611 0.010 -9.308 1.00 0.00 38 ALA A CA 11
ATOM 20186 C C . ALA A 1 38 ? 105.117 -0.226 -9.145 1.00 0.00 38 ALA A C 11
ATOM 20187 O O . ALA A 1 38 ? 104.314 0.669 -9.413 1.00 0.00 38 ALA A O 11
ATOM 20194 N N . ARG A 1 39 ? 104.739 -1.436 -8.728 1.00 0.00 39 ARG A N 11
ATOM 20195 C CA . ARG A 1 39 ? 103.324 -1.767 -8.562 1.00 0.00 39 ARG A CA 11
ATOM 20196 C C . ARG A 1 39 ? 103.057 -2.421 -7.212 1.00 0.00 39 ARG A C 11
ATOM 20197 O O . ARG A 1 39 ? 103.463 -3.557 -6.959 1.00 0.00 39 ARG A O 11
ATOM 20218 N N . PHE A 1 40 ? 102.336 -1.698 -6.360 1.00 0.00 40 PHE A N 11
ATOM 20219 C CA . PHE A 1 40 ? 101.962 -2.196 -5.037 1.00 0.00 40 PHE A CA 11
ATOM 20220 C C . PHE A 1 40 ? 100.485 -1.904 -4.816 1.00 0.00 40 PHE A C 11
ATOM 20221 O O . PHE A 1 40 ? 99.928 -1.003 -5.444 1.00 0.00 40 PHE A O 11
ATOM 20238 N N . ARG A 1 41 ? 99.848 -2.661 -3.930 1.00 0.00 41 ARG A N 11
ATOM 20239 C CA . ARG A 1 41 ? 98.425 -2.466 -3.641 1.00 0.00 41 ARG A CA 11
ATOM 20240 C C . ARG A 1 41 ? 98.231 -2.178 -2.160 1.00 0.00 41 ARG A C 11
ATOM 20241 O O . ARG A 1 41 ? 98.956 -2.703 -1.315 1.00 0.00 41 ARG A O 11
ATOM 20262 N N . CYS A 1 42 ? 97.234 -1.355 -1.853 1.00 0.00 42 CYS A N 11
ATOM 20263 C CA . CYS A 1 42 ? 96.925 -1.014 -0.465 1.00 0.00 42 CYS A CA 11
ATOM 20264 C C . CYS A 1 42 ? 95.420 -0.936 -0.300 1.00 0.00 42 CYS A C 11
ATOM 20265 O O . CYS A 1 42 ? 94.796 0.023 -0.732 1.00 0.00 42 CYS A O 11
ATOM 20273 N N . ARG A 1 43 ? 94.838 -1.955 0.319 1.00 0.00 43 ARG A N 11
ATOM 20274 C CA . ARG A 1 43 ? 93.386 -1.996 0.522 1.00 0.00 43 ARG A CA 11
ATOM 20275 C C . ARG A 1 43 ? 93.125 -2.298 1.984 1.00 0.00 43 ARG A C 11
ATOM 20276 O O . ARG A 1 43 ? 94.068 -2.562 2.729 1.00 0.00 43 ARG A O 11
ATOM 20297 N N . VAL A 1 44 ? 91.869 -2.276 2.425 1.00 0.00 44 VAL A N 11
ATOM 20298 C CA . VAL A 1 44 ? 91.544 -2.570 3.813 1.00 0.00 44 VAL A CA 11
ATOM 20299 C C . VAL A 1 44 ? 90.336 -3.509 3.795 1.00 0.00 44 VAL A C 11
ATOM 20300 O O . VAL A 1 44 ? 89.756 -3.728 2.733 1.00 0.00 44 VAL A O 11
ATOM 20313 N N . THR A 1 45 ? 89.931 -4.056 4.937 1.00 0.00 45 THR A N 11
ATOM 20314 C CA . THR A 1 45 ? 88.768 -4.942 4.943 1.00 0.00 45 THR A CA 11
ATOM 20315 C C . THR A 1 45 ? 88.211 -5.095 6.353 1.00 0.00 45 THR A C 11
ATOM 20316 O O . THR A 1 45 ? 88.766 -4.561 7.307 1.00 0.00 45 THR A O 11
ATOM 20327 N N . GLY A 1 46 ? 87.115 -5.841 6.467 1.00 0.00 46 GLY A N 11
ATOM 20328 C CA . GLY A 1 46 ? 86.480 -6.087 7.757 1.00 0.00 46 GLY A CA 11
ATOM 20329 C C . GLY A 1 46 ? 85.359 -5.088 8.015 1.00 0.00 46 GLY A C 11
ATOM 20330 O O . GLY A 1 46 ? 84.400 -5.384 8.728 1.00 0.00 46 GLY A O 11
ATOM 20334 N N . TYR A 1 47 ? 85.490 -3.898 7.432 1.00 0.00 47 TYR A N 11
ATOM 20335 C CA . TYR A 1 47 ? 84.485 -2.842 7.597 1.00 0.00 47 TYR A CA 11
ATOM 20336 C C . TYR A 1 47 ? 84.265 -2.102 6.256 1.00 0.00 47 TYR A C 11
ATOM 20337 O O . TYR A 1 47 ? 85.194 -1.482 5.748 1.00 0.00 47 TYR A O 11
ATOM 20355 N N . PRO A 1 48 ? 83.084 -2.133 5.666 1.00 0.00 48 PRO A N 11
ATOM 20356 C CA . PRO A 1 48 ? 82.852 -1.411 4.378 1.00 0.00 48 PRO A CA 11
ATOM 20357 C C . PRO A 1 48 ? 83.012 0.116 4.510 1.00 0.00 48 PRO A C 11
ATOM 20358 O O . PRO A 1 48 ? 82.251 0.768 5.225 1.00 0.00 48 PRO A O 11
ATOM 20369 N N . GLN A 1 49 ? 83.990 0.670 3.795 1.00 0.00 49 GLN A N 11
ATOM 20370 C CA . GLN A 1 49 ? 84.249 2.114 3.796 1.00 0.00 49 GLN A CA 11
ATOM 20371 C C . GLN A 1 49 ? 84.735 2.642 5.149 1.00 0.00 49 GLN A C 11
ATOM 20372 O O . GLN A 1 49 ? 84.042 3.428 5.795 1.00 0.00 49 GLN A O 11
ATOM 20386 N N . PRO A 1 50 ? 85.931 2.290 5.559 1.00 0.00 50 PRO A N 11
ATOM 20387 C CA . PRO A 1 50 ? 86.540 2.803 6.816 1.00 0.00 50 PRO A CA 11
ATOM 20388 C C . PRO A 1 50 ? 87.214 4.147 6.548 1.00 0.00 50 PRO A C 11
ATOM 20389 O O . PRO A 1 50 ? 86.969 4.772 5.517 1.00 0.00 50 PRO A O 11
ATOM 20400 N N . LYS A 1 51 ? 88.086 4.570 7.459 1.00 0.00 51 LYS A N 11
ATOM 20401 C CA . LYS A 1 51 ? 88.818 5.820 7.287 1.00 0.00 51 LYS A CA 11
ATOM 20402 C C . LYS A 1 51 ? 90.300 5.566 7.528 1.00 0.00 51 LYS A C 11
ATOM 20403 O O . LYS A 1 51 ? 90.770 5.666 8.660 1.00 0.00 51 LYS A O 11
ATOM 20422 N N . VAL A 1 52 ? 91.038 5.191 6.473 1.00 0.00 52 VAL A N 11
ATOM 20423 C CA . VAL A 1 52 ? 92.461 4.870 6.606 1.00 0.00 52 VAL A CA 11
ATOM 20424 C C . VAL A 1 52 ? 93.349 5.943 5.972 1.00 0.00 52 VAL A C 11
ATOM 20425 O O . VAL A 1 52 ? 92.888 6.793 5.211 1.00 0.00 52 VAL A O 11
ATOM 20438 N N . ASN A 1 53 ? 94.636 5.865 6.296 1.00 0.00 53 ASN A N 11
ATOM 20439 C CA . ASN A 1 53 ? 95.638 6.789 5.773 1.00 0.00 53 ASN A CA 11
ATOM 20440 C C . ASN A 1 53 ? 96.919 6.011 5.493 1.00 0.00 53 ASN A C 11
ATOM 20441 O O . ASN A 1 53 ? 97.115 4.928 6.049 1.00 0.00 53 ASN A O 11
ATOM 20452 N N . TRP A 1 54 ? 97.792 6.530 4.627 1.00 0.00 54 TRP A N 11
ATOM 20453 C CA . TRP A 1 54 ? 99.032 5.810 4.316 1.00 0.00 54 TRP A CA 11
ATOM 20454 C C . TRP A 1 54 ? 100.176 6.784 4.054 1.00 0.00 54 TRP A C 11
ATOM 20455 O O . TRP A 1 54 ? 99.959 7.985 3.919 1.00 0.00 54 TRP A O 11
ATOM 20476 N N . TYR A 1 55 ? 101.405 6.262 4.011 1.00 0.00 55 TYR A N 11
ATOM 20477 C CA . TYR A 1 55 ? 102.577 7.109 3.792 1.00 0.00 55 TYR A CA 11
ATOM 20478 C C . TYR A 1 55 ? 103.575 6.470 2.818 1.00 0.00 55 TYR A C 11
ATOM 20479 O O . TYR A 1 55 ? 104.126 5.404 3.094 1.00 0.00 55 TYR A O 11
ATOM 20497 N N . LEU A 1 56 ? 103.835 7.148 1.696 1.00 0.00 56 LEU A N 11
ATOM 20498 C CA . LEU A 1 56 ? 104.807 6.650 0.717 1.00 0.00 56 LEU A CA 11
ATOM 20499 C C . LEU A 1 56 ? 106.184 7.126 1.146 1.00 0.00 56 LEU A C 11
ATOM 20500 O O . LEU A 1 56 ? 106.337 8.291 1.511 1.00 0.00 56 LEU A O 11
ATOM 20516 N N . ASN A 1 57 ? 107.199 6.263 1.100 1.00 0.00 57 ASN A N 11
ATOM 20517 C CA . ASN A 1 57 ? 108.539 6.677 1.503 1.00 0.00 57 ASN A CA 11
ATOM 20518 C C . ASN A 1 57 ? 108.499 7.458 2.817 1.00 0.00 57 ASN A C 11
ATOM 20519 O O . ASN A 1 57 ? 109.495 8.063 3.206 1.00 0.00 57 ASN A O 11
ATOM 20530 N N . GLY A 1 58 ? 107.345 7.437 3.494 1.00 0.00 58 GLY A N 11
ATOM 20531 C CA . GLY A 1 58 ? 107.174 8.157 4.757 1.00 0.00 58 GLY A CA 11
ATOM 20532 C C . GLY A 1 58 ? 106.494 9.511 4.520 1.00 0.00 58 GLY A C 11
ATOM 20533 O O . GLY A 1 58 ? 106.684 10.453 5.289 1.00 0.00 58 GLY A O 11
ATOM 20537 N N . GLN A 1 59 ? 105.705 9.601 3.439 1.00 0.00 59 GLN A N 11
ATOM 20538 C CA . GLN A 1 59 ? 104.998 10.845 3.087 1.00 0.00 59 GLN A CA 11
ATOM 20539 C C . GLN A 1 59 ? 103.492 10.601 2.938 1.00 0.00 59 GLN A C 11
ATOM 20540 O O . GLN A 1 59 ? 103.063 9.796 2.111 1.00 0.00 59 GLN A O 11
ATOM 20554 N N . LEU A 1 60 ? 102.702 11.307 3.747 1.00 0.00 60 LEU A N 11
ATOM 20555 C CA . LEU A 1 60 ? 101.236 11.191 3.742 1.00 0.00 60 LEU A CA 11
ATOM 20556 C C . LEU A 1 60 ? 100.595 11.960 2.587 1.00 0.00 60 LEU A C 11
ATOM 20557 O O . LEU A 1 60 ? 101.149 12.950 2.127 1.00 0.00 60 LEU A O 11
ATOM 20573 N N . ILE A 1 61 ? 99.426 11.468 2.139 1.00 0.00 61 ILE A N 11
ATOM 20574 C CA . ILE A 1 61 ? 98.648 12.093 1.047 1.00 0.00 61 ILE A CA 11
ATOM 20575 C C . ILE A 1 61 ? 99.410 12.127 -0.280 1.00 0.00 61 ILE A C 11
ATOM 20576 O O . ILE A 1 61 ? 100.355 12.891 -0.467 1.00 0.00 61 ILE A O 11
ATOM 20592 N N . ARG A 1 62 ? 98.918 11.303 -1.206 1.00 0.00 62 ARG A N 11
ATOM 20593 C CA . ARG A 1 62 ? 99.447 11.205 -2.565 1.00 0.00 62 ARG A CA 11
ATOM 20594 C C . ARG A 1 62 ? 98.500 11.968 -3.480 1.00 0.00 62 ARG A C 11
ATOM 20595 O O . ARG A 1 62 ? 97.320 12.118 -3.166 1.00 0.00 62 ARG A O 11
ATOM 20616 N N . LYS A 1 63 ? 99.005 12.485 -4.582 1.00 0.00 63 LYS A N 11
ATOM 20617 C CA . LYS A 1 63 ? 98.157 13.265 -5.469 1.00 0.00 63 LYS A CA 11
ATOM 20618 C C . LYS A 1 63 ? 96.979 12.445 -5.996 1.00 0.00 63 LYS A C 11
ATOM 20619 O O . LYS A 1 63 ? 97.070 11.231 -6.184 1.00 0.00 63 LYS A O 11
ATOM 20638 N N . SER A 1 64 ? 95.865 13.143 -6.193 1.00 0.00 64 SER A N 11
ATOM 20639 C CA . SER A 1 64 ? 94.621 12.538 -6.658 1.00 0.00 64 SER A CA 11
ATOM 20640 C C . SER A 1 64 ? 94.668 12.183 -8.146 1.00 0.00 64 SER A C 11
ATOM 20641 O O . SER A 1 64 ? 95.649 11.623 -8.624 1.00 0.00 64 SER A O 11
ATOM 20649 N N . LYS A 1 65 ? 93.558 12.478 -8.832 1.00 0.00 65 LYS A N 11
ATOM 20650 C CA . LYS A 1 65 ? 93.362 12.189 -10.260 1.00 0.00 65 LYS A CA 11
ATOM 20651 C C . LYS A 1 65 ? 94.658 11.979 -11.053 1.00 0.00 65 LYS A C 11
ATOM 20652 O O . LYS A 1 65 ? 94.660 11.220 -12.023 1.00 0.00 65 LYS A O 11
ATOM 20671 N N . ARG A 1 66 ? 95.754 12.619 -10.664 1.00 0.00 66 ARG A N 11
ATOM 20672 C CA . ARG A 1 66 ? 97.002 12.430 -11.395 1.00 0.00 66 ARG A CA 11
ATOM 20673 C C . ARG A 1 66 ? 97.404 10.957 -11.329 1.00 0.00 66 ARG A C 11
ATOM 20674 O O . ARG A 1 66 ? 97.852 10.379 -12.320 1.00 0.00 66 ARG A O 11
ATOM 20695 N N . PHE A 1 67 ? 97.217 10.352 -10.156 1.00 0.00 67 PHE A N 11
ATOM 20696 C CA . PHE A 1 67 ? 97.531 8.931 -9.947 1.00 0.00 67 PHE A CA 11
ATOM 20697 C C . PHE A 1 67 ? 96.289 8.204 -9.443 1.00 0.00 67 PHE A C 11
ATOM 20698 O O . PHE A 1 67 ? 95.389 8.831 -8.880 1.00 0.00 67 PHE A O 11
ATOM 20715 N N . ARG A 1 68 ? 96.217 6.892 -9.658 1.00 0.00 68 ARG A N 11
ATOM 20716 C CA . ARG A 1 68 ? 95.049 6.132 -9.228 1.00 0.00 68 ARG A CA 11
ATOM 20717 C C . ARG A 1 68 ? 94.989 6.039 -7.713 1.00 0.00 68 ARG A C 11
ATOM 20718 O O . ARG A 1 68 ? 95.718 5.265 -7.095 1.00 0.00 68 ARG A O 11
ATOM 20739 N N . VAL A 1 69 ? 94.093 6.821 -7.125 1.00 0.00 69 VAL A N 11
ATOM 20740 C CA . VAL A 1 69 ? 93.907 6.810 -5.682 1.00 0.00 69 VAL A CA 11
ATOM 20741 C C . VAL A 1 69 ? 92.508 7.290 -5.329 1.00 0.00 69 VAL A C 11
ATOM 20742 O O . VAL A 1 69 ? 92.083 8.359 -5.765 1.00 0.00 69 VAL A O 11
ATOM 20755 N N . ARG A 1 70 ? 91.794 6.507 -4.529 1.00 0.00 70 ARG A N 11
ATOM 20756 C CA . ARG A 1 70 ? 90.442 6.885 -4.117 1.00 0.00 70 ARG A CA 11
ATOM 20757 C C . ARG A 1 70 ? 90.281 6.613 -2.628 1.00 0.00 70 ARG A C 11
ATOM 20758 O O . ARG A 1 70 ? 90.424 5.483 -2.166 1.00 0.00 70 ARG A O 11
ATOM 20779 N N . TYR A 1 71 ? 90.006 7.658 -1.863 1.00 0.00 71 TYR A N 11
ATOM 20780 C CA . TYR A 1 71 ? 89.873 7.488 -0.427 1.00 0.00 71 TYR A CA 11
ATOM 20781 C C . TYR A 1 71 ? 88.525 6.886 -0.081 1.00 0.00 71 TYR A C 11
ATOM 20782 O O . TYR A 1 71 ? 87.541 7.590 0.145 1.00 0.00 71 TYR A O 11
ATOM 20800 N N . ASP A 1 72 ? 88.513 5.565 -0.038 1.00 0.00 72 ASP A N 11
ATOM 20801 C CA . ASP A 1 72 ? 87.324 4.802 0.282 1.00 0.00 72 ASP A CA 11
ATOM 20802 C C . ASP A 1 72 ? 87.764 3.396 0.652 1.00 0.00 72 ASP A C 11
ATOM 20803 O O . ASP A 1 72 ? 87.023 2.427 0.486 1.00 0.00 72 ASP A O 11
ATOM 20812 N N . GLY A 1 73 ? 89.003 3.304 1.137 1.00 0.00 73 GLY A N 11
ATOM 20813 C CA . GLY A 1 73 ? 89.599 2.032 1.518 1.00 0.00 73 GLY A CA 11
ATOM 20814 C C . GLY A 1 73 ? 90.572 1.553 0.444 1.00 0.00 73 GLY A C 11
ATOM 20815 O O . GLY A 1 73 ? 91.348 0.624 0.675 1.00 0.00 73 GLY A O 11
ATOM 20819 N N . ILE A 1 74 ? 90.496 2.162 -0.752 1.00 0.00 74 ILE A N 11
ATOM 20820 C CA . ILE A 1 74 ? 91.353 1.757 -1.876 1.00 0.00 74 ILE A CA 11
ATOM 20821 C C . ILE A 1 74 ? 92.381 2.821 -2.249 1.00 0.00 74 ILE A C 11
ATOM 20822 O O . ILE A 1 74 ? 92.050 3.961 -2.550 1.00 0.00 74 ILE A O 11
ATOM 20838 N N . HIS A 1 75 ? 93.640 2.416 -2.241 1.00 0.00 75 HIS A N 11
ATOM 20839 C CA . HIS A 1 75 ? 94.740 3.309 -2.588 1.00 0.00 75 HIS A CA 11
ATOM 20840 C C . HIS A 1 75 ? 95.753 2.544 -3.444 1.00 0.00 75 HIS A C 11
ATOM 20841 O O . HIS A 1 75 ? 96.507 1.715 -2.931 1.00 0.00 75 HIS A O 11
ATOM 20855 N N . TYR A 1 76 ? 95.762 2.822 -4.746 1.00 0.00 76 TYR A N 11
ATOM 20856 C CA . TYR A 1 76 ? 96.688 2.145 -5.655 1.00 0.00 76 TYR A CA 11
ATOM 20857 C C . TYR A 1 76 ? 98.017 2.892 -5.680 1.00 0.00 76 TYR A C 11
ATOM 20858 O O . TYR A 1 76 ? 98.079 4.091 -5.954 1.00 0.00 76 TYR A O 11
ATOM 20876 N N . LEU A 1 77 ? 99.074 2.149 -5.390 1.00 0.00 77 LEU A N 11
ATOM 20877 C CA . LEU A 1 77 ? 100.439 2.662 -5.363 1.00 0.00 77 LEU A CA 11
ATOM 20878 C C . LEU A 1 77 ? 101.137 2.438 -6.709 1.00 0.00 77 LEU A C 11
ATOM 20879 O O . LEU A 1 77 ? 101.922 1.497 -6.836 1.00 0.00 77 LEU A O 11
ATOM 20895 N N . ASP A 1 78 ? 100.868 3.279 -7.708 1.00 0.00 78 ASP A N 11
ATOM 20896 C CA . ASP A 1 78 ? 101.510 3.118 -9.026 1.00 0.00 78 ASP A CA 11
ATOM 20897 C C . ASP A 1 78 ? 102.377 4.325 -9.375 1.00 0.00 78 ASP A C 11
ATOM 20898 O O . ASP A 1 78 ? 101.865 5.389 -9.721 1.00 0.00 78 ASP A O 11
ATOM 20907 N N . ILE A 1 79 ? 103.699 4.144 -9.304 1.00 0.00 79 ILE A N 11
ATOM 20908 C CA . ILE A 1 79 ? 104.643 5.219 -9.638 1.00 0.00 79 ILE A CA 11
ATOM 20909 C C . ILE A 1 79 ? 105.334 4.912 -10.964 1.00 0.00 79 ILE A C 11
ATOM 20910 O O . ILE A 1 79 ? 106.076 3.942 -11.077 1.00 0.00 79 ILE A O 11
ATOM 20926 N N . VAL A 1 80 ? 105.080 5.737 -11.967 1.00 0.00 80 VAL A N 11
ATOM 20927 C CA . VAL A 1 80 ? 105.678 5.530 -13.279 1.00 0.00 80 VAL A CA 11
ATOM 20928 C C . VAL A 1 80 ? 107.085 6.117 -13.291 1.00 0.00 80 VAL A C 11
ATOM 20929 O O . VAL A 1 80 ? 107.761 6.138 -12.263 1.00 0.00 80 VAL A O 11
ATOM 20942 N N . ASP A 1 81 ? 107.519 6.595 -14.449 1.00 0.00 81 ASP A N 11
ATOM 20943 C CA . ASP A 1 81 ? 108.845 7.181 -14.570 1.00 0.00 81 ASP A CA 11
ATOM 20944 C C . ASP A 1 81 ? 108.810 8.649 -14.165 1.00 0.00 81 ASP A C 11
ATOM 20945 O O . ASP A 1 81 ? 109.174 9.526 -14.948 1.00 0.00 81 ASP A O 11
ATOM 20954 N N . CYS A 1 82 ? 108.379 8.915 -12.931 1.00 0.00 82 CYS A N 11
ATOM 20955 C CA . CYS A 1 82 ? 108.314 10.285 -12.424 1.00 0.00 82 CYS A CA 11
ATOM 20956 C C . CYS A 1 82 ? 109.461 10.511 -11.456 1.00 0.00 82 CYS A C 11
ATOM 20957 O O . CYS A 1 82 ? 110.515 11.033 -11.820 1.00 0.00 82 CYS A O 11
ATOM 20965 N N . LYS A 1 83 ? 109.241 10.086 -10.219 1.00 0.00 83 LYS A N 11
ATOM 20966 C CA . LYS A 1 83 ? 110.240 10.200 -9.164 1.00 0.00 83 LYS A CA 11
ATOM 20967 C C . LYS A 1 83 ? 110.338 8.864 -8.433 1.00 0.00 83 LYS A C 11
ATOM 20968 O O . LYS A 1 83 ? 109.339 8.344 -7.939 1.00 0.00 83 LYS A O 11
ATOM 20987 N N . SER A 1 84 ? 111.535 8.279 -8.398 1.00 0.00 84 SER A N 11
ATOM 20988 C CA . SER A 1 84 ? 111.716 6.991 -7.753 1.00 0.00 84 SER A CA 11
ATOM 20989 C C . SER A 1 84 ? 113.075 6.920 -7.044 1.00 0.00 84 SER A C 11
ATOM 20990 O O . SER A 1 84 ? 113.182 6.350 -5.973 1.00 0.00 84 SER A O 11
ATOM 20998 N N . TYR A 1 85 ? 114.100 7.476 -7.690 1.00 0.00 85 TYR A N 11
ATOM 20999 C CA . TYR A 1 85 ? 115.485 7.449 -7.179 1.00 0.00 85 TYR A CA 11
ATOM 21000 C C . TYR A 1 85 ? 115.651 7.972 -5.741 1.00 0.00 85 TYR A C 11
ATOM 21001 O O . TYR A 1 85 ? 116.382 8.931 -5.497 1.00 0.00 85 TYR A O 11
ATOM 21019 N N . ASP A 1 86 ? 114.983 7.343 -4.786 1.00 0.00 86 ASP A N 11
ATOM 21020 C CA . ASP A 1 86 ? 115.084 7.769 -3.392 1.00 0.00 86 ASP A CA 11
ATOM 21021 C C . ASP A 1 86 ? 114.667 6.642 -2.455 1.00 0.00 86 ASP A C 11
ATOM 21022 O O . ASP A 1 86 ? 113.532 6.160 -2.494 1.00 0.00 86 ASP A O 11
ATOM 21031 N N . THR A 1 87 ? 115.601 6.187 -1.636 1.00 0.00 87 THR A N 11
ATOM 21032 C CA . THR A 1 87 ? 115.310 5.101 -0.714 1.00 0.00 87 THR A CA 11
ATOM 21033 C C . THR A 1 87 ? 114.595 5.628 0.526 1.00 0.00 87 THR A C 11
ATOM 21034 O O . THR A 1 87 ? 115.129 6.466 1.255 1.00 0.00 87 THR A O 11
ATOM 21045 N N . GLY A 1 88 ? 113.378 5.132 0.760 1.00 0.00 88 GLY A N 11
ATOM 21046 C CA . GLY A 1 88 ? 112.586 5.554 1.914 1.00 0.00 88 GLY A CA 11
ATOM 21047 C C . GLY A 1 88 ? 111.879 4.359 2.538 1.00 0.00 88 GLY A C 11
ATOM 21048 O O . GLY A 1 88 ? 112.378 3.233 2.489 1.00 0.00 88 GLY A O 11
ATOM 21052 N N . GLU A 1 89 ? 110.706 4.599 3.119 1.00 0.00 89 GLU A N 11
ATOM 21053 C CA . GLU A 1 89 ? 109.949 3.515 3.746 1.00 0.00 89 GLU A CA 11
ATOM 21054 C C . GLU A 1 89 ? 108.450 3.740 3.602 1.00 0.00 89 GLU A C 11
ATOM 21055 O O . GLU A 1 89 ? 107.984 4.879 3.551 1.00 0.00 89 GLU A O 11
ATOM 21067 N N . VAL A 1 90 ? 107.694 2.642 3.518 1.00 0.00 90 VAL A N 11
ATOM 21068 C CA . VAL A 1 90 ? 106.242 2.713 3.366 1.00 0.00 90 VAL A CA 11
ATOM 21069 C C . VAL A 1 90 ? 105.558 2.098 4.586 1.00 0.00 90 VAL A C 11
ATOM 21070 O O . VAL A 1 90 ? 105.936 1.024 5.050 1.00 0.00 90 VAL A O 11
ATOM 21083 N N . LYS A 1 91 ? 104.550 2.797 5.101 1.00 0.00 91 LYS A N 11
ATOM 21084 C CA . LYS A 1 91 ? 103.799 2.335 6.274 1.00 0.00 91 LYS A CA 11
ATOM 21085 C C . LYS A 1 91 ? 102.302 2.504 6.031 1.00 0.00 91 LYS A C 11
ATOM 21086 O O . LYS A 1 91 ? 101.858 3.578 5.630 1.00 0.00 91 LYS A O 11
ATOM 21105 N N . VAL A 1 92 ? 101.525 1.441 6.254 1.00 0.00 92 VAL A N 11
ATOM 21106 C CA . VAL A 1 92 ? 100.076 1.494 6.035 1.00 0.00 92 VAL A CA 11
ATOM 21107 C C . VAL A 1 92 ? 99.342 1.199 7.341 1.00 0.00 92 VAL A C 11
ATOM 21108 O O . VAL A 1 92 ? 99.667 0.248 8.049 1.00 0.00 92 VAL A O 11
ATOM 21121 N N . THR A 1 93 ? 98.338 2.021 7.642 1.00 0.00 93 THR A N 11
ATOM 21122 C CA . THR A 1 93 ? 97.543 1.848 8.862 1.00 0.00 93 THR A CA 11
ATOM 21123 C C . THR A 1 93 ? 96.088 2.195 8.592 1.00 0.00 93 THR A C 11
ATOM 21124 O O . THR A 1 93 ? 95.788 3.009 7.720 1.00 0.00 93 THR A O 11
ATOM 21135 N N . ALA A 1 94 ? 95.182 1.565 9.341 1.00 0.00 94 ALA A N 11
ATOM 21136 C CA . ALA A 1 94 ? 93.747 1.804 9.171 1.00 0.00 94 ALA A CA 11
ATOM 21137 C C . ALA A 1 94 ? 93.118 2.232 10.481 1.00 0.00 94 ALA A C 11
ATOM 21138 O O . ALA A 1 94 ? 93.532 1.798 11.552 1.00 0.00 94 ALA A O 11
ATOM 21145 N N . GLU A 1 95 ? 92.107 3.089 10.391 1.00 0.00 95 GLU A N 11
ATOM 21146 C CA . GLU A 1 95 ? 91.418 3.567 11.582 1.00 0.00 95 GLU A CA 11
ATOM 21147 C C . GLU A 1 95 ? 89.913 3.550 11.375 1.00 0.00 95 GLU A C 11
ATOM 21148 O O . GLU A 1 95 ? 89.322 4.528 10.905 1.00 0.00 95 GLU A O 11
ATOM 21160 N N . ASN A 1 96 ? 89.290 2.433 11.739 1.00 0.00 96 ASN A N 11
ATOM 21161 C CA . ASN A 1 96 ? 87.847 2.290 11.624 1.00 0.00 96 ASN A CA 11
ATOM 21162 C C . ASN A 1 96 ? 87.235 2.683 12.970 1.00 0.00 96 ASN A C 11
ATOM 21163 O O . ASN A 1 96 ? 87.969 2.937 13.927 1.00 0.00 96 ASN A O 11
ATOM 21174 N N . PRO A 1 97 ? 85.940 2.754 13.080 1.00 0.00 97 PRO A N 11
ATOM 21175 C CA . PRO A 1 97 ? 85.297 3.150 14.357 1.00 0.00 97 PRO A CA 11
ATOM 21176 C C . PRO A 1 97 ? 85.475 2.093 15.457 1.00 0.00 97 PRO A C 11
ATOM 21177 O O . PRO A 1 97 ? 85.277 2.389 16.635 1.00 0.00 97 PRO A O 11
ATOM 21188 N N . GLU A 1 98 ? 85.803 0.852 15.070 1.00 0.00 98 GLU A N 11
ATOM 21189 C CA . GLU A 1 98 ? 85.943 -0.238 16.049 1.00 0.00 98 GLU A CA 11
ATOM 21190 C C . GLU A 1 98 ? 87.361 -0.813 16.158 1.00 0.00 98 GLU A C 11
ATOM 21191 O O . GLU A 1 98 ? 87.561 -1.772 16.902 1.00 0.00 98 GLU A O 11
ATOM 21203 N N . GLY A 1 99 ? 88.348 -0.273 15.442 1.00 0.00 99 GLY A N 11
ATOM 21204 C CA . GLY A 1 99 ? 89.682 -0.840 15.552 1.00 0.00 99 GLY A CA 11
ATOM 21205 C C . GLY A 1 99 ? 90.738 0.005 14.858 1.00 0.00 99 GLY A C 11
ATOM 21206 O O . GLY A 1 99 ? 90.435 0.961 14.150 1.00 0.00 99 GLY A O 11
ATOM 21210 N N . VAL A 1 100 ? 91.986 -0.390 15.071 1.00 0.00 100 VAL A N 11
ATOM 21211 C CA . VAL A 1 100 ? 93.140 0.282 14.478 1.00 0.00 100 VAL A CA 11
ATOM 21212 C C . VAL A 1 100 ? 94.220 -0.747 14.150 1.00 0.00 100 VAL A C 11
ATOM 21213 O O . VAL A 1 100 ? 94.362 -1.747 14.851 1.00 0.00 100 VAL A O 11
ATOM 21226 N N . ILE A 1 101 ? 94.979 -0.499 13.081 1.00 0.00 101 ILE A N 11
ATOM 21227 C CA . ILE A 1 101 ? 96.043 -1.416 12.671 1.00 0.00 101 ILE A CA 11
ATOM 21228 C C . ILE A 1 101 ? 97.238 -0.633 12.125 1.00 0.00 101 ILE A C 11
ATOM 21229 O O . ILE A 1 101 ? 97.084 0.483 11.632 1.00 0.00 101 ILE A O 11
ATOM 21245 N N . GLU A 1 102 ? 98.425 -1.232 12.207 1.00 0.00 102 GLU A N 11
ATOM 21246 C CA . GLU A 1 102 ? 99.642 -0.590 11.708 1.00 0.00 102 GLU A CA 11
ATOM 21247 C C . GLU A 1 102 ? 100.649 -1.650 11.260 1.00 0.00 102 GLU A C 11
ATOM 21248 O O . GLU A 1 102 ? 100.849 -2.656 11.941 1.00 0.00 102 GLU A O 11
ATOM 21260 N N . HIS A 1 103 ? 101.279 -1.424 10.104 1.00 0.00 103 HIS A N 11
ATOM 21261 C CA . HIS A 1 103 ? 102.266 -2.368 9.561 1.00 0.00 103 HIS A CA 11
ATOM 21262 C C . HIS A 1 103 ? 103.486 -1.618 9.022 1.00 0.00 103 HIS A C 11
ATOM 21263 O O . HIS A 1 103 ? 103.348 -0.672 8.250 1.00 0.00 103 HIS A O 11
ATOM 21277 N N . LYS A 1 104 ? 104.677 -2.070 9.414 1.00 0.00 104 LYS A N 11
ATOM 21278 C CA . LYS A 1 104 ? 105.921 -1.454 8.951 1.00 0.00 104 LYS A CA 11
ATOM 21279 C C . LYS A 1 104 ? 106.457 -2.187 7.727 1.00 0.00 104 LYS A C 11
ATOM 21280 O O . LYS A 1 104 ? 106.510 -3.416 7.695 1.00 0.00 104 LYS A O 11
ATOM 21299 N N . VAL A 1 105 ? 106.857 -1.416 6.722 1.00 0.00 105 VAL A N 11
ATOM 21300 C CA . VAL A 1 105 ? 107.398 -1.974 5.484 1.00 0.00 105 VAL A CA 11
ATOM 21301 C C . VAL A 1 105 ? 108.482 -1.048 4.940 1.00 0.00 105 VAL A C 11
ATOM 21302 O O . VAL A 1 105 ? 108.380 0.170 5.079 1.00 0.00 105 VAL A O 11
ATOM 21315 N N . LYS A 1 106 ? 109.530 -1.624 4.341 1.00 0.00 106 LYS A N 11
ATOM 21316 C CA . LYS A 1 106 ? 110.638 -0.822 3.798 1.00 0.00 106 LYS A CA 11
ATOM 21317 C C . LYS A 1 106 ? 110.815 -1.018 2.294 1.00 0.00 106 LYS A C 11
ATOM 21318 O O . LYS A 1 106 ? 110.961 -2.141 1.803 1.00 0.00 106 LYS A O 11
ATOM 21337 N N . LEU A 1 107 ? 110.844 0.102 1.572 1.00 0.00 107 LEU A N 11
ATOM 21338 C CA . LEU A 1 107 ? 111.052 0.090 0.121 1.00 0.00 107 LEU A CA 11
ATOM 21339 C C . LEU A 1 107 ? 112.249 0.977 -0.192 1.00 0.00 107 LEU A C 11
ATOM 21340 O O . LEU A 1 107 ? 112.241 2.166 0.125 1.00 0.00 107 LEU A O 11
ATOM 21356 N N . GLU A 1 108 ? 113.280 0.401 -0.807 1.00 0.00 108 GLU A N 11
ATOM 21357 C CA . GLU A 1 108 ? 114.484 1.164 -1.144 1.00 0.00 108 GLU A CA 11
ATOM 21358 C C . GLU A 1 108 ? 114.619 1.285 -2.657 1.00 0.00 108 GLU A C 11
ATOM 21359 O O . GLU A 1 108 ? 114.739 0.275 -3.353 1.00 0.00 108 GLU A O 11
ATOM 21371 N N . ILE A 1 109 ? 114.603 2.520 -3.175 1.00 0.00 109 ILE A N 11
ATOM 21372 C CA . ILE A 1 109 ? 114.727 2.723 -4.618 1.00 0.00 109 ILE A CA 11
ATOM 21373 C C . ILE A 1 109 ? 116.137 3.205 -4.957 1.00 0.00 109 ILE A C 11
ATOM 21374 O O . ILE A 1 109 ? 116.531 4.315 -4.587 1.00 0.00 109 ILE A O 11
ATOM 21390 N N . GLN A 1 110 ? 116.880 2.352 -5.664 1.00 0.00 110 GLN A N 11
ATOM 21391 C CA . GLN A 1 110 ? 118.256 2.668 -6.056 1.00 0.00 110 GLN A CA 11
ATOM 21392 C C . GLN A 1 110 ? 118.287 3.440 -7.378 1.00 0.00 110 GLN A C 11
ATOM 21393 O O . GLN A 1 110 ? 117.567 4.427 -7.537 1.00 0.00 110 GLN A O 11
ATOM 21407 N N . GLN A 1 111 ? 119.124 2.999 -8.324 1.00 0.00 111 GLN A N 11
ATOM 21408 C CA . GLN A 1 111 ? 119.230 3.675 -9.615 1.00 0.00 111 GLN A CA 11
ATOM 21409 C C . GLN A 1 111 ? 119.640 2.694 -10.717 1.00 0.00 111 GLN A C 11
ATOM 21410 O O . GLN A 1 111 ? 120.300 1.688 -10.456 1.00 0.00 111 GLN A O 11
ATOM 21424 N N . LEU A 1 112 ? 119.244 3.006 -11.952 1.00 0.00 112 LEU A N 11
ATOM 21425 C CA . LEU A 1 112 ? 119.563 2.166 -13.108 1.00 0.00 112 LEU A CA 11
ATOM 21426 C C . LEU A 1 112 ? 120.722 2.771 -13.900 1.00 0.00 112 LEU A C 11
ATOM 21427 O O . LEU A 1 112 ? 121.383 2.084 -14.681 1.00 0.00 112 LEU A O 11
ATOM 21443 N N . GLU A 1 113 ? 120.954 4.070 -13.702 1.00 0.00 113 GLU A N 11
ATOM 21444 C CA . GLU A 1 113 ? 122.020 4.777 -14.414 1.00 0.00 113 GLU A CA 11
ATOM 21445 C C . GLU A 1 113 ? 123.302 4.826 -13.588 1.00 0.00 113 GLU A C 11
ATOM 21446 O O . GLU A 1 113 ? 123.320 5.354 -12.477 1.00 0.00 113 GLU A O 11
ATOM 21458 N N . HIS A 1 114 ? 124.380 4.278 -14.151 1.00 0.00 114 HIS A N 11
ATOM 21459 C CA . HIS A 1 114 ? 125.685 4.261 -13.485 1.00 0.00 114 HIS A CA 11
ATOM 21460 C C . HIS A 1 114 ? 126.762 4.751 -14.446 1.00 0.00 114 HIS A C 11
ATOM 21461 O O . HIS A 1 114 ? 127.958 4.599 -14.188 1.00 0.00 114 HIS A O 11
ATOM 21475 N N . HIS A 1 115 ? 126.323 5.333 -15.556 1.00 0.00 115 HIS A N 11
ATOM 21476 C CA . HIS A 1 115 ? 127.243 5.841 -16.565 1.00 0.00 115 HIS A CA 11
ATOM 21477 C C . HIS A 1 115 ? 127.967 7.078 -16.050 1.00 0.00 115 HIS A C 11
ATOM 21478 O O . HIS A 1 115 ? 129.051 7.416 -16.523 1.00 0.00 115 HIS A O 11
ATOM 21492 N N . HIS A 1 116 ? 127.356 7.748 -15.078 1.00 0.00 116 HIS A N 11
ATOM 21493 C CA . HIS A 1 116 ? 127.943 8.952 -14.497 1.00 0.00 116 HIS A CA 11
ATOM 21494 C C . HIS A 1 116 ? 128.869 8.593 -13.338 1.00 0.00 116 HIS A C 11
ATOM 21495 O O . HIS A 1 116 ? 128.418 8.388 -12.211 1.00 0.00 116 HIS A O 11
ATOM 21509 N N . HIS A 1 117 ? 130.167 8.518 -13.625 1.00 0.00 117 HIS A N 11
ATOM 21510 C CA . HIS A 1 117 ? 131.158 8.185 -12.600 1.00 0.00 117 HIS A CA 11
ATOM 21511 C C . HIS A 1 117 ? 131.764 9.449 -12.003 1.00 0.00 117 HIS A C 11
ATOM 21512 O O . HIS A 1 117 ? 131.661 9.689 -10.799 1.00 0.00 117 HIS A O 11
ATOM 21526 N N . HIS A 1 118 ? 132.397 10.254 -12.848 1.00 0.00 118 HIS A N 11
ATOM 21527 C CA . HIS A 1 118 ? 133.017 11.489 -12.384 1.00 0.00 118 HIS A CA 11
ATOM 21528 C C . HIS A 1 118 ? 131.953 12.470 -11.900 1.00 0.00 118 HIS A C 11
ATOM 21529 O O . HIS A 1 118 ? 132.090 13.081 -10.839 1.00 0.00 118 HIS A O 11
ATOM 21543 N N . HIS A 1 119 ? 130.891 12.613 -12.687 1.00 0.00 119 HIS A N 11
ATOM 21544 C CA . HIS A 1 119 ? 129.805 13.519 -12.336 1.00 0.00 119 HIS A CA 11
ATOM 21545 C C . HIS A 1 119 ? 128.560 13.195 -13.156 1.00 0.00 119 HIS A C 11
ATOM 21546 O O . HIS A 1 119 ? 127.513 13.006 -12.559 1.00 0.00 119 HIS A O 11
ATOM 21561 N N . ARG A 1 1 ? 75.669 -28.403 2.133 1.00 0.00 1 ARG A N 12
ATOM 21562 C CA . ARG A 1 1 ? 75.948 -28.186 3.578 1.00 0.00 1 ARG A CA 12
ATOM 21563 C C . ARG A 1 1 ? 76.081 -29.548 4.273 1.00 0.00 1 ARG A C 12
ATOM 21564 O O . ARG A 1 1 ? 77.094 -29.851 4.907 1.00 0.00 1 ARG A O 12
ATOM 21587 N N . MET A 1 2 ? 75.035 -30.373 4.181 1.00 0.00 2 MET A N 12
ATOM 21588 C CA . MET A 1 2 ? 75.056 -31.686 4.806 1.00 0.00 2 MET A CA 12
ATOM 21589 C C . MET A 1 2 ? 76.146 -32.521 4.148 1.00 0.00 2 MET A C 12
ATOM 21590 O O . MET A 1 2 ? 76.881 -33.244 4.821 1.00 0.00 2 MET A O 12
ATOM 21604 N N . ALA A 1 3 ? 76.244 -32.408 2.826 1.00 0.00 3 ALA A N 12
ATOM 21605 C CA . ALA A 1 3 ? 77.243 -33.156 2.081 1.00 0.00 3 ALA A CA 12
ATOM 21606 C C . ALA A 1 3 ? 78.653 -32.638 2.341 1.00 0.00 3 ALA A C 12
ATOM 21607 O O . ALA A 1 3 ? 78.860 -31.452 2.596 1.00 0.00 3 ALA A O 12
ATOM 21614 N N . HIS A 1 4 ? 79.632 -33.549 2.278 1.00 0.00 4 HIS A N 12
ATOM 21615 C CA . HIS A 1 4 ? 81.037 -33.186 2.502 1.00 0.00 4 HIS A CA 12
ATOM 21616 C C . HIS A 1 4 ? 81.801 -33.047 1.183 1.00 0.00 4 HIS A C 12
ATOM 21617 O O . HIS A 1 4 ? 83.020 -32.815 1.187 1.00 0.00 4 HIS A O 12
ATOM 21631 N N . GLU A 1 5 ? 81.098 -33.203 0.056 1.00 0.00 5 GLU A N 12
ATOM 21632 C CA . GLU A 1 5 ? 81.749 -33.094 -1.252 1.00 0.00 5 GLU A CA 12
ATOM 21633 C C . GLU A 1 5 ? 82.228 -31.668 -1.522 1.00 0.00 5 GLU A C 12
ATOM 21634 O O . GLU A 1 5 ? 83.301 -31.456 -2.098 1.00 0.00 5 GLU A O 12
ATOM 21646 N N . GLY A 1 6 ? 81.422 -30.690 -1.134 1.00 0.00 6 GLY A N 12
ATOM 21647 C CA . GLY A 1 6 ? 81.791 -29.298 -1.378 1.00 0.00 6 GLY A CA 12
ATOM 21648 C C . GLY A 1 6 ? 82.991 -28.876 -0.532 1.00 0.00 6 GLY A C 12
ATOM 21649 O O . GLY A 1 6 ? 83.002 -29.058 0.698 1.00 0.00 6 GLY A O 12
ATOM 21653 N N . ALA A 1 7 ? 84.009 -28.326 -1.210 1.00 0.00 7 ALA A N 12
ATOM 21654 C CA . ALA A 1 7 ? 85.213 -27.882 -0.524 1.00 0.00 7 ALA A CA 12
ATOM 21655 C C . ALA A 1 7 ? 84.905 -26.660 0.330 1.00 0.00 7 ALA A C 12
ATOM 21656 O O . ALA A 1 7 ? 84.072 -25.828 -0.035 1.00 0.00 7 ALA A O 12
ATOM 21663 N N . LEU A 1 8 ? 85.577 -26.550 1.480 1.00 0.00 8 LEU A N 12
ATOM 21664 C CA . LEU A 1 8 ? 85.361 -25.421 2.370 1.00 0.00 8 LEU A CA 12
ATOM 21665 C C . LEU A 1 8 ? 86.200 -24.217 1.919 1.00 0.00 8 LEU A C 12
ATOM 21666 O O . LEU A 1 8 ? 87.392 -24.370 1.651 1.00 0.00 8 LEU A O 12
ATOM 21682 N N . THR A 1 9 ? 85.560 -23.047 1.809 1.00 0.00 9 THR A N 12
ATOM 21683 C CA . THR A 1 9 ? 86.249 -21.830 1.352 1.00 0.00 9 THR A CA 12
ATOM 21684 C C . THR A 1 9 ? 86.986 -21.165 2.490 1.00 0.00 9 THR A C 12
ATOM 21685 O O . THR A 1 9 ? 86.703 -21.408 3.655 1.00 0.00 9 THR A O 12
ATOM 21696 N N . GLY A 1 10 ? 87.947 -20.332 2.131 1.00 0.00 10 GLY A N 12
ATOM 21697 C CA . GLY A 1 10 ? 88.751 -19.633 3.127 1.00 0.00 10 GLY A CA 12
ATOM 21698 C C . GLY A 1 10 ? 88.086 -18.336 3.549 1.00 0.00 10 GLY A C 12
ATOM 21699 O O . GLY A 1 10 ? 87.295 -17.778 2.809 1.00 0.00 10 GLY A O 12
ATOM 21703 N N . VAL A 1 11 ? 88.387 -17.883 4.765 1.00 0.00 11 VAL A N 12
ATOM 21704 C CA . VAL A 1 11 ? 87.798 -16.640 5.299 1.00 0.00 11 VAL A CA 12
ATOM 21705 C C . VAL A 1 11 ? 86.321 -16.570 4.950 1.00 0.00 11 VAL A C 12
ATOM 21706 O O . VAL A 1 11 ? 85.956 -16.050 3.893 1.00 0.00 11 VAL A O 12
ATOM 21719 N N . THR A 1 12 ? 85.486 -17.091 5.866 1.00 0.00 12 THR A N 12
ATOM 21720 C CA . THR A 1 12 ? 84.036 -17.103 5.691 1.00 0.00 12 THR A CA 12
ATOM 21721 C C . THR A 1 12 ? 83.581 -15.977 4.769 1.00 0.00 12 THR A C 12
ATOM 21722 O O . THR A 1 12 ? 83.100 -16.234 3.664 1.00 0.00 12 THR A O 12
ATOM 21733 N N . THR A 1 13 ? 83.735 -14.743 5.223 1.00 0.00 13 THR A N 12
ATOM 21734 C CA . THR A 1 13 ? 83.345 -13.583 4.435 1.00 0.00 13 THR A CA 12
ATOM 21735 C C . THR A 1 13 ? 81.944 -13.756 3.861 1.00 0.00 13 THR A C 12
ATOM 21736 O O . THR A 1 13 ? 81.781 -14.011 2.660 1.00 0.00 13 THR A O 12
ATOM 21747 N N . ASP A 1 14 ? 80.938 -13.616 4.715 1.00 0.00 14 ASP A N 12
ATOM 21748 C CA . ASP A 1 14 ? 79.550 -13.746 4.279 1.00 0.00 14 ASP A CA 12
ATOM 21749 C C . ASP A 1 14 ? 79.342 -13.004 2.961 1.00 0.00 14 ASP A C 12
ATOM 21750 O O . ASP A 1 14 ? 79.438 -13.604 1.875 1.00 0.00 14 ASP A O 12
ATOM 21759 N N . GLN A 1 15 ? 79.048 -11.703 3.067 1.00 0.00 15 GLN A N 12
ATOM 21760 C CA . GLN A 1 15 ? 78.830 -10.849 1.895 1.00 0.00 15 GLN A CA 12
ATOM 21761 C C . GLN A 1 15 ? 79.396 -9.458 2.138 1.00 0.00 15 GLN A C 12
ATOM 21762 O O . GLN A 1 15 ? 80.573 -9.201 1.882 1.00 0.00 15 GLN A O 12
ATOM 21776 N N . LYS A 1 16 ? 78.543 -8.552 2.635 1.00 0.00 16 LYS A N 12
ATOM 21777 C CA . LYS A 1 16 ? 78.953 -7.165 2.925 1.00 0.00 16 LYS A CA 12
ATOM 21778 C C . LYS A 1 16 ? 78.677 -6.806 4.385 1.00 0.00 16 LYS A C 12
ATOM 21779 O O . LYS A 1 16 ? 78.720 -5.638 4.771 1.00 0.00 16 LYS A O 12
ATOM 21798 N N . GLU A 1 17 ? 78.410 -7.823 5.180 1.00 0.00 17 GLU A N 12
ATOM 21799 C CA . GLU A 1 17 ? 78.121 -7.634 6.580 1.00 0.00 17 GLU A CA 12
ATOM 21800 C C . GLU A 1 17 ? 79.380 -7.238 7.351 1.00 0.00 17 GLU A C 12
ATOM 21801 O O . GLU A 1 17 ? 80.512 -7.321 6.827 1.00 0.00 17 GLU A O 12
ATOM 21813 N N . LYS A 1 18 ? 79.190 -6.831 8.612 1.00 0.00 18 LYS A N 12
ATOM 21814 C CA . LYS A 1 18 ? 80.329 -6.463 9.433 1.00 0.00 18 LYS A CA 12
ATOM 21815 C C . LYS A 1 18 ? 81.249 -7.665 9.574 1.00 0.00 18 LYS A C 12
ATOM 21816 O O . LYS A 1 18 ? 80.788 -8.786 9.814 1.00 0.00 18 LYS A O 12
ATOM 21835 N N . GLN A 1 19 ? 82.552 -7.435 9.382 1.00 0.00 19 GLN A N 12
ATOM 21836 C CA . GLN A 1 19 ? 83.539 -8.496 9.449 1.00 0.00 19 GLN A CA 12
ATOM 21837 C C . GLN A 1 19 ? 84.759 -7.971 10.186 1.00 0.00 19 GLN A C 12
ATOM 21838 O O . GLN A 1 19 ? 84.798 -6.793 10.549 1.00 0.00 19 GLN A O 12
ATOM 21852 N N . LYS A 1 20 ? 85.726 -8.835 10.441 1.00 0.00 20 LYS A N 12
ATOM 21853 C CA . LYS A 1 20 ? 86.917 -8.415 11.176 1.00 0.00 20 LYS A CA 12
ATOM 21854 C C . LYS A 1 20 ? 87.904 -7.708 10.243 1.00 0.00 20 LYS A C 12
ATOM 21855 O O . LYS A 1 20 ? 88.009 -8.071 9.071 1.00 0.00 20 LYS A O 12
ATOM 21874 N N . PRO A 1 21 ? 88.630 -6.710 10.720 1.00 0.00 21 PRO A N 12
ATOM 21875 C CA . PRO A 1 21 ? 89.600 -5.973 9.875 1.00 0.00 21 PRO A CA 12
ATOM 21876 C C . PRO A 1 21 ? 90.565 -6.901 9.144 1.00 0.00 21 PRO A C 12
ATOM 21877 O O . PRO A 1 21 ? 91.117 -7.832 9.720 1.00 0.00 21 PRO A O 12
ATOM 21888 N N . ASP A 1 22 ? 90.780 -6.594 7.871 1.00 0.00 22 ASP A N 12
ATOM 21889 C CA . ASP A 1 22 ? 91.702 -7.333 7.016 1.00 0.00 22 ASP A CA 12
ATOM 21890 C C . ASP A 1 22 ? 92.573 -6.296 6.310 1.00 0.00 22 ASP A C 12
ATOM 21891 O O . ASP A 1 22 ? 92.058 -5.318 5.750 1.00 0.00 22 ASP A O 12
ATOM 21900 N N . ILE A 1 23 ? 93.890 -6.488 6.347 1.00 0.00 23 ILE A N 12
ATOM 21901 C CA . ILE A 1 23 ? 94.816 -5.547 5.734 1.00 0.00 23 ILE A CA 12
ATOM 21902 C C . ILE A 1 23 ? 95.734 -6.270 4.743 1.00 0.00 23 ILE A C 12
ATOM 21903 O O . ILE A 1 23 ? 96.486 -7.158 5.129 1.00 0.00 23 ILE A O 12
ATOM 21919 N N . VAL A 1 24 ? 95.664 -5.889 3.456 1.00 0.00 24 VAL A N 12
ATOM 21920 C CA . VAL A 1 24 ? 96.508 -6.520 2.433 1.00 0.00 24 VAL A CA 12
ATOM 21921 C C . VAL A 1 24 ? 97.532 -5.501 1.903 1.00 0.00 24 VAL A C 12
ATOM 21922 O O . VAL A 1 24 ? 97.172 -4.407 1.475 1.00 0.00 24 VAL A O 12
ATOM 21935 N N . LEU A 1 25 ? 98.807 -5.874 1.951 1.00 0.00 25 LEU A N 12
ATOM 21936 C CA . LEU A 1 25 ? 99.899 -5.006 1.489 1.00 0.00 25 LEU A CA 12
ATOM 21937 C C . LEU A 1 25 ? 101.131 -5.868 1.198 1.00 0.00 25 LEU A C 12
ATOM 21938 O O . LEU A 1 25 ? 101.006 -7.039 0.895 1.00 0.00 25 LEU A O 12
ATOM 21954 N N . TYR A 1 26 ? 102.313 -5.278 1.299 1.00 0.00 26 TYR A N 12
ATOM 21955 C CA . TYR A 1 26 ? 103.575 -5.982 1.055 1.00 0.00 26 TYR A CA 12
ATOM 21956 C C . TYR A 1 26 ? 104.387 -6.086 2.359 1.00 0.00 26 TYR A C 12
ATOM 21957 O O . TYR A 1 26 ? 105.152 -5.177 2.678 1.00 0.00 26 TYR A O 12
ATOM 21975 N N . PRO A 1 27 ? 104.252 -7.163 3.107 1.00 0.00 27 PRO A N 12
ATOM 21976 C CA . PRO A 1 27 ? 105.012 -7.343 4.380 1.00 0.00 27 PRO A CA 12
ATOM 21977 C C . PRO A 1 27 ? 106.525 -7.490 4.135 1.00 0.00 27 PRO A C 12
ATOM 21978 O O . PRO A 1 27 ? 107.339 -7.315 5.039 1.00 0.00 27 PRO A O 12
ATOM 21989 N N . GLU A 1 28 ? 106.881 -7.813 2.892 1.00 0.00 28 GLU A N 12
ATOM 21990 C CA . GLU A 1 28 ? 108.288 -7.985 2.505 1.00 0.00 28 GLU A CA 12
ATOM 21991 C C . GLU A 1 28 ? 108.857 -6.703 1.868 1.00 0.00 28 GLU A C 12
ATOM 21992 O O . GLU A 1 28 ? 108.210 -6.113 1.009 1.00 0.00 28 GLU A O 12
ATOM 22004 N N . PRO A 1 29 ? 110.033 -6.253 2.251 1.00 0.00 29 PRO A N 12
ATOM 22005 C CA . PRO A 1 29 ? 110.613 -5.015 1.661 1.00 0.00 29 PRO A CA 12
ATOM 22006 C C . PRO A 1 29 ? 110.787 -5.139 0.146 1.00 0.00 29 PRO A C 12
ATOM 22007 O O . PRO A 1 29 ? 111.098 -6.205 -0.362 1.00 0.00 29 PRO A O 12
ATOM 22018 N N . VAL A 1 30 ? 110.600 -4.020 -0.577 1.00 0.00 30 VAL A N 12
ATOM 22019 C CA . VAL A 1 30 ? 110.748 -4.015 -2.052 1.00 0.00 30 VAL A CA 12
ATOM 22020 C C . VAL A 1 30 ? 111.646 -2.863 -2.491 1.00 0.00 30 VAL A C 12
ATOM 22021 O O . VAL A 1 30 ? 111.483 -1.720 -2.051 1.00 0.00 30 VAL A O 12
ATOM 22034 N N . ARG A 1 31 ? 112.592 -3.171 -3.364 1.00 0.00 31 ARG A N 12
ATOM 22035 C CA . ARG A 1 31 ? 113.531 -2.178 -3.871 1.00 0.00 31 ARG A CA 12
ATOM 22036 C C . ARG A 1 31 ? 113.738 -2.395 -5.374 1.00 0.00 31 ARG A C 12
ATOM 22037 O O . ARG A 1 31 ? 113.782 -3.535 -5.835 1.00 0.00 31 ARG A O 12
ATOM 22058 N N . VAL A 1 32 ? 113.826 -1.317 -6.145 1.00 0.00 32 VAL A N 12
ATOM 22059 C CA . VAL A 1 32 ? 113.990 -1.439 -7.611 1.00 0.00 32 VAL A CA 12
ATOM 22060 C C . VAL A 1 32 ? 115.063 -0.477 -8.099 1.00 0.00 32 VAL A C 12
ATOM 22061 O O . VAL A 1 32 ? 115.405 0.470 -7.395 1.00 0.00 32 VAL A O 12
ATOM 22074 N N . LEU A 1 33 ? 115.607 -0.739 -9.283 1.00 0.00 33 LEU A N 12
ATOM 22075 C CA . LEU A 1 33 ? 116.647 0.110 -9.846 1.00 0.00 33 LEU A CA 12
ATOM 22076 C C . LEU A 1 33 ? 116.039 1.111 -10.839 1.00 0.00 33 LEU A C 12
ATOM 22077 O O . LEU A 1 33 ? 115.263 0.740 -11.708 1.00 0.00 33 LEU A O 12
ATOM 22093 N N . GLU A 1 34 ? 116.396 2.382 -10.689 1.00 0.00 34 GLU A N 12
ATOM 22094 C CA . GLU A 1 34 ? 115.875 3.441 -11.562 1.00 0.00 34 GLU A CA 12
ATOM 22095 C C . GLU A 1 34 ? 115.777 2.969 -13.001 1.00 0.00 34 GLU A C 12
ATOM 22096 O O . GLU A 1 34 ? 116.743 2.420 -13.542 1.00 0.00 34 GLU A O 12
ATOM 22108 N N . GLY A 1 35 ? 114.601 3.170 -13.614 1.00 0.00 35 GLY A N 12
ATOM 22109 C CA . GLY A 1 35 ? 114.387 2.751 -15.005 1.00 0.00 35 GLY A CA 12
ATOM 22110 C C . GLY A 1 35 ? 113.414 1.594 -15.058 1.00 0.00 35 GLY A C 12
ATOM 22111 O O . GLY A 1 35 ? 113.181 1.020 -16.113 1.00 0.00 35 GLY A O 12
ATOM 22115 N N . GLU A 1 36 ? 112.845 1.242 -13.902 1.00 0.00 36 GLU A N 12
ATOM 22116 C CA . GLU A 1 36 ? 111.894 0.128 -13.822 1.00 0.00 36 GLU A CA 12
ATOM 22117 C C . GLU A 1 36 ? 110.580 0.565 -13.196 1.00 0.00 36 GLU A C 12
ATOM 22118 O O . GLU A 1 36 ? 110.560 1.328 -12.241 1.00 0.00 36 GLU A O 12
ATOM 22130 N N . THR A 1 37 ? 109.488 0.057 -13.740 1.00 0.00 37 THR A N 12
ATOM 22131 C CA . THR A 1 37 ? 108.169 0.395 -13.226 1.00 0.00 37 THR A CA 12
ATOM 22132 C C . THR A 1 37 ? 107.771 -0.598 -12.136 1.00 0.00 37 THR A C 12
ATOM 22133 O O . THR A 1 37 ? 108.047 -1.786 -12.250 1.00 0.00 37 THR A O 12
ATOM 22144 N N . ALA A 1 38 ? 107.165 -0.088 -11.062 1.00 0.00 38 ALA A N 12
ATOM 22145 C CA . ALA A 1 38 ? 106.761 -0.930 -9.919 1.00 0.00 38 ALA A CA 12
ATOM 22146 C C . ALA A 1 38 ? 105.262 -0.838 -9.667 1.00 0.00 38 ALA A C 12
ATOM 22147 O O . ALA A 1 38 ? 104.602 0.075 -10.135 1.00 0.00 38 ALA A O 12
ATOM 22154 N N . ARG A 1 39 ? 104.745 -1.786 -8.900 1.00 0.00 39 ARG A N 12
ATOM 22155 C CA . ARG A 1 39 ? 103.324 -1.815 -8.561 1.00 0.00 39 ARG A CA 12
ATOM 22156 C C . ARG A 1 39 ? 103.126 -2.148 -7.082 1.00 0.00 39 ARG A C 12
ATOM 22157 O O . ARG A 1 39 ? 103.698 -3.107 -6.568 1.00 0.00 39 ARG A O 12
ATOM 22178 N N . PHE A 1 40 ? 102.259 -1.369 -6.416 1.00 0.00 40 PHE A N 12
ATOM 22179 C CA . PHE A 1 40 ? 101.929 -1.595 -5.006 1.00 0.00 40 PHE A CA 12
ATOM 22180 C C . PHE A 1 40 ? 100.431 -1.417 -4.807 1.00 0.00 40 PHE A C 12
ATOM 22181 O O . PHE A 1 40 ? 99.835 -0.571 -5.451 1.00 0.00 40 PHE A O 12
ATOM 22198 N N . ARG A 1 41 ? 99.825 -2.220 -3.931 1.00 0.00 41 ARG A N 12
ATOM 22199 C CA . ARG A 1 41 ? 98.387 -2.126 -3.687 1.00 0.00 41 ARG A CA 12
ATOM 22200 C C . ARG A 1 41 ? 98.096 -2.147 -2.195 1.00 0.00 41 ARG A C 12
ATOM 22201 O O . ARG A 1 41 ? 98.797 -2.799 -1.422 1.00 0.00 41 ARG A O 12
ATOM 22222 N N . CYS A 1 42 ? 97.059 -1.422 -1.795 1.00 0.00 42 CYS A N 12
ATOM 22223 C CA . CYS A 1 42 ? 96.688 -1.378 -0.377 1.00 0.00 42 CYS A CA 12
ATOM 22224 C C . CYS A 1 42 ? 95.185 -1.258 -0.202 1.00 0.00 42 CYS A C 12
ATOM 22225 O O . CYS A 1 42 ? 94.566 -0.308 -0.669 1.00 0.00 42 CYS A O 12
ATOM 22233 N N . ARG A 1 43 ? 94.605 -2.228 0.487 1.00 0.00 43 ARG A N 12
ATOM 22234 C CA . ARG A 1 43 ? 93.164 -2.234 0.744 1.00 0.00 43 ARG A CA 12
ATOM 22235 C C . ARG A 1 43 ? 92.924 -2.490 2.221 1.00 0.00 43 ARG A C 12
ATOM 22236 O O . ARG A 1 43 ? 93.862 -2.816 2.970 1.00 0.00 43 ARG A O 12
ATOM 22257 N N . VAL A 1 44 ? 91.676 -2.366 2.645 1.00 0.00 44 VAL A N 12
ATOM 22258 C CA . VAL A 1 44 ? 91.322 -2.607 4.028 1.00 0.00 44 VAL A CA 12
ATOM 22259 C C . VAL A 1 44 ? 89.828 -2.920 4.095 1.00 0.00 44 VAL A C 12
ATOM 22260 O O . VAL A 1 44 ? 89.004 -2.014 4.014 1.00 0.00 44 VAL A O 12
ATOM 22273 N N . THR A 1 45 ? 89.457 -4.199 4.192 1.00 0.00 45 THR A N 12
ATOM 22274 C CA . THR A 1 45 ? 88.035 -4.568 4.206 1.00 0.00 45 THR A CA 12
ATOM 22275 C C . THR A 1 45 ? 87.693 -5.385 5.423 1.00 0.00 45 THR A C 12
ATOM 22276 O O . THR A 1 45 ? 88.367 -6.360 5.737 1.00 0.00 45 THR A O 12
ATOM 22287 N N . GLY A 1 46 ? 86.657 -4.953 6.121 1.00 0.00 46 GLY A N 12
ATOM 22288 C CA . GLY A 1 46 ? 86.224 -5.638 7.327 1.00 0.00 46 GLY A CA 12
ATOM 22289 C C . GLY A 1 46 ? 85.098 -4.869 7.999 1.00 0.00 46 GLY A C 12
ATOM 22290 O O . GLY A 1 46 ? 84.254 -5.457 8.678 1.00 0.00 46 GLY A O 12
ATOM 22294 N N . TYR A 1 47 ? 85.084 -3.549 7.792 1.00 0.00 47 TYR A N 12
ATOM 22295 C CA . TYR A 1 47 ? 84.060 -2.682 8.363 1.00 0.00 47 TYR A CA 12
ATOM 22296 C C . TYR A 1 47 ? 83.616 -1.685 7.286 1.00 0.00 47 TYR A C 12
ATOM 22297 O O . TYR A 1 47 ? 84.456 -1.190 6.541 1.00 0.00 47 TYR A O 12
ATOM 22315 N N . PRO A 1 48 ? 82.344 -1.387 7.161 1.00 0.00 48 PRO A N 12
ATOM 22316 C CA . PRO A 1 48 ? 81.894 -0.430 6.125 1.00 0.00 48 PRO A CA 12
ATOM 22317 C C . PRO A 1 48 ? 82.652 0.902 6.194 1.00 0.00 48 PRO A C 12
ATOM 22318 O O . PRO A 1 48 ? 82.957 1.403 7.267 1.00 0.00 48 PRO A O 12
ATOM 22329 N N . GLN A 1 49 ? 82.930 1.474 5.027 1.00 0.00 49 GLN A N 12
ATOM 22330 C CA . GLN A 1 49 ? 83.634 2.763 4.943 1.00 0.00 49 GLN A CA 12
ATOM 22331 C C . GLN A 1 49 ? 84.723 2.908 6.007 1.00 0.00 49 GLN A C 12
ATOM 22332 O O . GLN A 1 49 ? 84.569 3.677 6.955 1.00 0.00 49 GLN A O 12
ATOM 22346 N N . PRO A 1 50 ? 85.805 2.212 5.873 1.00 0.00 50 PRO A N 12
ATOM 22347 C CA . PRO A 1 50 ? 86.939 2.286 6.844 1.00 0.00 50 PRO A CA 12
ATOM 22348 C C . PRO A 1 50 ? 87.750 3.572 6.657 1.00 0.00 50 PRO A C 12
ATOM 22349 O O . PRO A 1 50 ? 87.802 4.117 5.550 1.00 0.00 50 PRO A O 12
ATOM 22360 N N . LYS A 1 51 ? 88.402 4.035 7.726 1.00 0.00 51 LYS A N 12
ATOM 22361 C CA . LYS A 1 51 ? 89.231 5.237 7.645 1.00 0.00 51 LYS A CA 12
ATOM 22362 C C . LYS A 1 51 ? 90.677 4.809 7.476 1.00 0.00 51 LYS A C 12
ATOM 22363 O O . LYS A 1 51 ? 91.129 3.899 8.166 1.00 0.00 51 LYS A O 12
ATOM 22382 N N . VAL A 1 52 ? 91.418 5.474 6.569 1.00 0.00 52 VAL A N 12
ATOM 22383 C CA . VAL A 1 52 ? 92.839 5.139 6.368 1.00 0.00 52 VAL A CA 12
ATOM 22384 C C . VAL A 1 52 ? 93.663 6.364 5.989 1.00 0.00 52 VAL A C 12
ATOM 22385 O O . VAL A 1 52 ? 93.125 7.413 5.619 1.00 0.00 52 VAL A O 12
ATOM 22398 N N . ASN A 1 53 ? 94.981 6.203 6.054 1.00 0.00 53 ASN A N 12
ATOM 22399 C CA . ASN A 1 53 ? 95.915 7.271 5.678 1.00 0.00 53 ASN A CA 12
ATOM 22400 C C . ASN A 1 53 ? 97.163 6.658 5.052 1.00 0.00 53 ASN A C 12
ATOM 22401 O O . ASN A 1 53 ? 97.708 5.686 5.587 1.00 0.00 53 ASN A O 12
ATOM 22412 N N . TRP A 1 54 ? 97.653 7.241 3.938 1.00 0.00 54 TRP A N 12
ATOM 22413 C CA . TRP A 1 54 ? 98.880 6.704 3.304 1.00 0.00 54 TRP A CA 12
ATOM 22414 C C . TRP A 1 54 ? 100.053 7.627 3.547 1.00 0.00 54 TRP A C 12
ATOM 22415 O O . TRP A 1 54 ? 99.933 8.848 3.435 1.00 0.00 54 TRP A O 12
ATOM 22436 N N . TYR A 1 55 ? 101.186 7.004 3.857 1.00 0.00 55 TYR A N 12
ATOM 22437 C CA . TYR A 1 55 ? 102.429 7.729 4.095 1.00 0.00 55 TYR A CA 12
ATOM 22438 C C . TYR A 1 55 ? 103.488 7.227 3.121 1.00 0.00 55 TYR A C 12
ATOM 22439 O O . TYR A 1 55 ? 104.083 6.173 3.315 1.00 0.00 55 TYR A O 12
ATOM 22457 N N . LEU A 1 56 ? 103.718 7.969 2.056 1.00 0.00 56 LEU A N 12
ATOM 22458 C CA . LEU A 1 56 ? 104.703 7.563 1.046 1.00 0.00 56 LEU A CA 12
ATOM 22459 C C . LEU A 1 56 ? 106.042 8.190 1.370 1.00 0.00 56 LEU A C 12
ATOM 22460 O O . LEU A 1 56 ? 106.097 9.361 1.744 1.00 0.00 56 LEU A O 12
ATOM 22476 N N . ASN A 1 57 ? 107.129 7.424 1.240 1.00 0.00 57 ASN A N 12
ATOM 22477 C CA . ASN A 1 57 ? 108.455 7.946 1.548 1.00 0.00 57 ASN A CA 12
ATOM 22478 C C . ASN A 1 57 ? 108.487 8.577 2.948 1.00 0.00 57 ASN A C 12
ATOM 22479 O O . ASN A 1 57 ? 109.480 9.196 3.339 1.00 0.00 57 ASN A O 12
ATOM 22490 N N . GLY A 1 58 ? 107.399 8.413 3.694 1.00 0.00 58 GLY A N 12
ATOM 22491 C CA . GLY A 1 58 ? 107.296 8.978 5.033 1.00 0.00 58 GLY A CA 12
ATOM 22492 C C . GLY A 1 58 ? 106.533 10.300 4.999 1.00 0.00 58 GLY A C 12
ATOM 22493 O O . GLY A 1 58 ? 106.663 11.127 5.887 1.00 0.00 58 GLY A O 12
ATOM 22497 N N . GLN A 1 59 ? 105.735 10.501 3.955 1.00 0.00 59 GLN A N 12
ATOM 22498 C CA . GLN A 1 59 ? 104.952 11.737 3.803 1.00 0.00 59 GLN A CA 12
ATOM 22499 C C . GLN A 1 59 ? 103.473 11.413 3.615 1.00 0.00 59 GLN A C 12
ATOM 22500 O O . GLN A 1 59 ? 103.117 10.616 2.763 1.00 0.00 59 GLN A O 12
ATOM 22514 N N . LEU A 1 60 ? 102.612 12.041 4.404 1.00 0.00 60 LEU A N 12
ATOM 22515 C CA . LEU A 1 60 ? 101.175 11.819 4.345 1.00 0.00 60 LEU A CA 12
ATOM 22516 C C . LEU A 1 60 ? 100.522 12.519 3.141 1.00 0.00 60 LEU A C 12
ATOM 22517 O O . LEU A 1 60 ? 101.035 13.525 2.665 1.00 0.00 60 LEU A O 12
ATOM 22533 N N . ILE A 1 61 ? 99.368 11.969 2.689 1.00 0.00 61 ILE A N 12
ATOM 22534 C CA . ILE A 1 61 ? 98.586 12.533 1.577 1.00 0.00 61 ILE A CA 12
ATOM 22535 C C . ILE A 1 61 ? 99.376 12.585 0.271 1.00 0.00 61 ILE A C 12
ATOM 22536 O O . ILE A 1 61 ? 100.302 13.372 0.104 1.00 0.00 61 ILE A O 12
ATOM 22552 N N . ARG A 1 62 ? 98.932 11.766 -0.675 1.00 0.00 62 ARG A N 12
ATOM 22553 C CA . ARG A 1 62 ? 99.516 11.722 -2.010 1.00 0.00 62 ARG A CA 12
ATOM 22554 C C . ARG A 1 62 ? 98.553 12.430 -2.967 1.00 0.00 62 ARG A C 12
ATOM 22555 O O . ARG A 1 62 ? 97.334 12.319 -2.832 1.00 0.00 62 ARG A O 12
ATOM 22576 N N . LYS A 1 63 ? 99.091 13.200 -3.888 1.00 0.00 63 LYS A N 12
ATOM 22577 C CA . LYS A 1 63 ? 98.257 13.968 -4.804 1.00 0.00 63 LYS A CA 12
ATOM 22578 C C . LYS A 1 63 ? 97.191 13.106 -5.463 1.00 0.00 63 LYS A C 12
ATOM 22579 O O . LYS A 1 63 ? 97.347 11.900 -5.600 1.00 0.00 63 LYS A O 12
ATOM 22598 N N . SER A 1 64 ? 96.086 13.738 -5.843 1.00 0.00 64 SER A N 12
ATOM 22599 C CA . SER A 1 64 ? 94.965 13.027 -6.459 1.00 0.00 64 SER A CA 12
ATOM 22600 C C . SER A 1 64 ? 95.280 12.604 -7.882 1.00 0.00 64 SER A C 12
ATOM 22601 O O . SER A 1 64 ? 96.358 12.095 -8.145 1.00 0.00 64 SER A O 12
ATOM 22609 N N . LYS A 1 65 ? 94.294 12.795 -8.767 1.00 0.00 65 LYS A N 12
ATOM 22610 C CA . LYS A 1 65 ? 94.362 12.433 -10.189 1.00 0.00 65 LYS A CA 12
ATOM 22611 C C . LYS A 1 65 ? 95.783 12.100 -10.695 1.00 0.00 65 LYS A C 12
ATOM 22612 O O . LYS A 1 65 ? 95.955 11.204 -11.537 1.00 0.00 65 LYS A O 12
ATOM 22631 N N . ARG A 1 66 ? 96.818 12.788 -10.180 1.00 0.00 66 ARG A N 12
ATOM 22632 C CA . ARG A 1 66 ? 98.182 12.502 -10.598 1.00 0.00 66 ARG A CA 12
ATOM 22633 C C . ARG A 1 66 ? 98.537 11.070 -10.228 1.00 0.00 66 ARG A C 12
ATOM 22634 O O . ARG A 1 66 ? 99.228 10.383 -10.985 1.00 0.00 66 ARG A O 12
ATOM 22655 N N . PHE A 1 67 ? 98.047 10.633 -9.071 1.00 0.00 67 PHE A N 12
ATOM 22656 C CA . PHE A 1 67 ? 98.262 9.273 -8.575 1.00 0.00 67 PHE A CA 12
ATOM 22657 C C . PHE A 1 67 ? 96.917 8.612 -8.336 1.00 0.00 67 PHE A C 12
ATOM 22658 O O . PHE A 1 67 ? 95.926 9.301 -8.054 1.00 0.00 67 PHE A O 12
ATOM 22675 N N . ARG A 1 68 ? 96.861 7.288 -8.491 1.00 0.00 68 ARG A N 12
ATOM 22676 C CA . ARG A 1 68 ? 95.603 6.560 -8.320 1.00 0.00 68 ARG A CA 12
ATOM 22677 C C . ARG A 1 68 ? 95.248 6.419 -6.829 1.00 0.00 68 ARG A C 12
ATOM 22678 O O . ARG A 1 68 ? 95.910 5.688 -6.083 1.00 0.00 68 ARG A O 12
ATOM 22699 N N . VAL A 1 69 ? 94.190 7.129 -6.410 1.00 0.00 69 VAL A N 12
ATOM 22700 C CA . VAL A 1 69 ? 93.731 7.074 -5.006 1.00 0.00 69 VAL A CA 12
ATOM 22701 C C . VAL A 1 69 ? 92.220 7.242 -4.903 1.00 0.00 69 VAL A C 12
ATOM 22702 O O . VAL A 1 69 ? 91.636 8.129 -5.522 1.00 0.00 69 VAL A O 12
ATOM 22715 N N . ARG A 1 70 ? 91.608 6.415 -4.076 1.00 0.00 70 ARG A N 12
ATOM 22716 C CA . ARG A 1 70 ? 90.185 6.472 -3.831 1.00 0.00 70 ARG A CA 12
ATOM 22717 C C . ARG A 1 70 ? 89.950 6.386 -2.322 1.00 0.00 70 ARG A C 12
ATOM 22718 O O . ARG A 1 70 ? 90.055 5.309 -1.716 1.00 0.00 70 ARG A O 12
ATOM 22739 N N . TYR A 1 71 ? 89.627 7.529 -1.697 1.00 0.00 71 TYR A N 12
ATOM 22740 C CA . TYR A 1 71 ? 89.411 7.515 -0.252 1.00 0.00 71 TYR A CA 12
ATOM 22741 C C . TYR A 1 71 ? 88.072 6.809 0.084 1.00 0.00 71 TYR A C 12
ATOM 22742 O O . TYR A 1 71 ? 87.024 7.436 0.237 1.00 0.00 71 TYR A O 12
ATOM 22760 N N . ASP A 1 72 ? 88.130 5.480 0.198 1.00 0.00 72 ASP A N 12
ATOM 22761 C CA . ASP A 1 72 ? 86.961 4.671 0.505 1.00 0.00 72 ASP A CA 12
ATOM 22762 C C . ASP A 1 72 ? 87.414 3.243 0.832 1.00 0.00 72 ASP A C 12
ATOM 22763 O O . ASP A 1 72 ? 86.677 2.285 0.619 1.00 0.00 72 ASP A O 12
ATOM 22772 N N . GLY A 1 73 ? 88.648 3.124 1.320 1.00 0.00 73 GLY A N 12
ATOM 22773 C CA . GLY A 1 73 ? 89.242 1.836 1.666 1.00 0.00 73 GLY A CA 12
ATOM 22774 C C . GLY A 1 73 ? 90.191 1.377 0.549 1.00 0.00 73 GLY A C 12
ATOM 22775 O O . GLY A 1 73 ? 91.012 0.466 0.761 1.00 0.00 73 GLY A O 12
ATOM 22779 N N . ILE A 1 74 ? 90.033 1.988 -0.650 1.00 0.00 74 ILE A N 12
ATOM 22780 C CA . ILE A 1 74 ? 90.829 1.630 -1.834 1.00 0.00 74 ILE A CA 12
ATOM 22781 C C . ILE A 1 74 ? 91.931 2.649 -2.098 1.00 0.00 74 ILE A C 12
ATOM 22782 O O . ILE A 1 74 ? 91.657 3.805 -2.376 1.00 0.00 74 ILE A O 12
ATOM 22798 N N . HIS A 1 75 ? 93.175 2.198 -1.996 1.00 0.00 75 HIS A N 12
ATOM 22799 C CA . HIS A 1 75 ? 94.338 3.059 -2.203 1.00 0.00 75 HIS A CA 12
ATOM 22800 C C . HIS A 1 75 ? 95.465 2.319 -2.949 1.00 0.00 75 HIS A C 12
ATOM 22801 O O . HIS A 1 75 ? 96.171 1.489 -2.371 1.00 0.00 75 HIS A O 12
ATOM 22815 N N . TYR A 1 76 ? 95.620 2.642 -4.240 1.00 0.00 76 TYR A N 12
ATOM 22816 C CA . TYR A 1 76 ? 96.652 2.012 -5.080 1.00 0.00 76 TYR A CA 12
ATOM 22817 C C . TYR A 1 76 ? 97.816 2.963 -5.339 1.00 0.00 76 TYR A C 12
ATOM 22818 O O . TYR A 1 76 ? 97.612 4.064 -5.835 1.00 0.00 76 TYR A O 12
ATOM 22836 N N . LEU A 1 77 ? 99.046 2.515 -5.043 1.00 0.00 77 LEU A N 12
ATOM 22837 C CA . LEU A 1 77 ? 100.250 3.328 -5.301 1.00 0.00 77 LEU A CA 12
ATOM 22838 C C . LEU A 1 77 ? 101.068 2.737 -6.450 1.00 0.00 77 LEU A C 12
ATOM 22839 O O . LEU A 1 77 ? 101.724 1.706 -6.289 1.00 0.00 77 LEU A O 12
ATOM 22855 N N . ASP A 1 78 ? 101.001 3.388 -7.619 1.00 0.00 78 ASP A N 12
ATOM 22856 C CA . ASP A 1 78 ? 101.711 2.919 -8.815 1.00 0.00 78 ASP A CA 12
ATOM 22857 C C . ASP A 1 78 ? 102.769 3.936 -9.277 1.00 0.00 78 ASP A C 12
ATOM 22858 O O . ASP A 1 78 ? 102.560 5.149 -9.235 1.00 0.00 78 ASP A O 12
ATOM 22867 N N . ILE A 1 79 ? 103.899 3.414 -9.754 1.00 0.00 79 ILE A N 12
ATOM 22868 C CA . ILE A 1 79 ? 104.999 4.246 -10.258 1.00 0.00 79 ILE A CA 12
ATOM 22869 C C . ILE A 1 79 ? 105.385 3.752 -11.638 1.00 0.00 79 ILE A C 12
ATOM 22870 O O . ILE A 1 79 ? 105.014 2.637 -12.025 1.00 0.00 79 ILE A O 12
ATOM 22886 N N . VAL A 1 80 ? 106.125 4.568 -12.376 1.00 0.00 80 VAL A N 12
ATOM 22887 C CA . VAL A 1 80 ? 106.549 4.215 -13.719 1.00 0.00 80 VAL A CA 12
ATOM 22888 C C . VAL A 1 80 ? 107.991 4.611 -13.933 1.00 0.00 80 VAL A C 12
ATOM 22889 O O . VAL A 1 80 ? 108.700 4.934 -12.977 1.00 0.00 80 VAL A O 12
ATOM 22902 N N . ASP A 1 81 ? 108.421 4.574 -15.195 1.00 0.00 81 ASP A N 12
ATOM 22903 C CA . ASP A 1 81 ? 109.786 4.932 -15.542 1.00 0.00 81 ASP A CA 12
ATOM 22904 C C . ASP A 1 81 ? 109.932 6.446 -15.657 1.00 0.00 81 ASP A C 12
ATOM 22905 O O . ASP A 1 81 ? 110.426 6.970 -16.671 1.00 0.00 81 ASP A O 12
ATOM 22914 N N . CYS A 1 82 ? 109.510 7.159 -14.610 1.00 0.00 82 CYS A N 12
ATOM 22915 C CA . CYS A 1 82 ? 109.597 8.619 -14.589 1.00 0.00 82 CYS A CA 12
ATOM 22916 C C . CYS A 1 82 ? 110.668 9.037 -13.579 1.00 0.00 82 CYS A C 12
ATOM 22917 O O . CYS A 1 82 ? 111.768 9.443 -13.941 1.00 0.00 82 CYS A O 12
ATOM 22925 N N . LYS A 1 83 ? 110.330 8.898 -12.313 1.00 0.00 83 LYS A N 12
ATOM 22926 C CA . LYS A 1 83 ? 111.250 9.207 -11.222 1.00 0.00 83 LYS A CA 12
ATOM 22927 C C . LYS A 1 83 ? 111.180 8.073 -10.203 1.00 0.00 83 LYS A C 12
ATOM 22928 O O . LYS A 1 83 ? 110.084 7.646 -9.804 1.00 0.00 83 LYS A O 12
ATOM 22947 N N . SER A 1 84 ? 112.341 7.529 -9.819 1.00 0.00 84 SER A N 12
ATOM 22948 C CA . SER A 1 84 ? 112.373 6.419 -8.890 1.00 0.00 84 SER A CA 12
ATOM 22949 C C . SER A 1 84 ? 113.617 6.462 -7.998 1.00 0.00 84 SER A C 12
ATOM 22950 O O . SER A 1 84 ? 113.526 6.116 -6.830 1.00 0.00 84 SER A O 12
ATOM 22958 N N . TYR A 1 85 ? 114.762 6.868 -8.564 1.00 0.00 85 TYR A N 12
ATOM 22959 C CA . TYR A 1 85 ? 116.041 6.932 -7.829 1.00 0.00 85 TYR A CA 12
ATOM 22960 C C . TYR A 1 85 ? 115.952 7.728 -6.521 1.00 0.00 85 TYR A C 12
ATOM 22961 O O . TYR A 1 85 ? 116.604 8.762 -6.351 1.00 0.00 85 TYR A O 12
ATOM 22979 N N . ASP A 1 86 ? 115.144 7.255 -5.579 1.00 0.00 86 ASP A N 12
ATOM 22980 C CA . ASP A 1 86 ? 114.993 7.953 -4.307 1.00 0.00 86 ASP A CA 12
ATOM 22981 C C . ASP A 1 86 ? 114.543 6.979 -3.223 1.00 0.00 86 ASP A C 12
ATOM 22982 O O . ASP A 1 86 ? 113.449 6.406 -3.301 1.00 0.00 86 ASP A O 12
ATOM 22991 N N . THR A 1 87 ? 115.395 6.730 -2.244 1.00 0.00 87 THR A N 12
ATOM 22992 C CA . THR A 1 87 ? 115.050 5.763 -1.198 1.00 0.00 87 THR A CA 12
ATOM 22993 C C . THR A 1 87 ? 114.215 6.422 -0.091 1.00 0.00 87 THR A C 12
ATOM 22994 O O . THR A 1 87 ? 114.566 7.490 0.395 1.00 0.00 87 THR A O 12
ATOM 23005 N N . GLY A 1 88 ? 113.093 5.786 0.296 1.00 0.00 88 GLY A N 12
ATOM 23006 C CA . GLY A 1 88 ? 112.222 6.338 1.349 1.00 0.00 88 GLY A CA 12
ATOM 23007 C C . GLY A 1 88 ? 111.561 5.233 2.184 1.00 0.00 88 GLY A C 12
ATOM 23008 O O . GLY A 1 88 ? 112.040 4.098 2.258 1.00 0.00 88 GLY A O 12
ATOM 23012 N N . GLU A 1 89 ? 110.440 5.580 2.832 1.00 0.00 89 GLU A N 12
ATOM 23013 C CA . GLU A 1 89 ? 109.720 4.621 3.674 1.00 0.00 89 GLU A CA 12
ATOM 23014 C C . GLU A 1 89 ? 108.231 4.749 3.489 1.00 0.00 89 GLU A C 12
ATOM 23015 O O . GLU A 1 89 ? 107.693 5.858 3.435 1.00 0.00 89 GLU A O 12
ATOM 23027 N N . VAL A 1 90 ? 107.559 3.599 3.379 1.00 0.00 90 VAL A N 12
ATOM 23028 C CA . VAL A 1 90 ? 106.116 3.572 3.188 1.00 0.00 90 VAL A CA 12
ATOM 23029 C C . VAL A 1 90 ? 105.469 2.936 4.407 1.00 0.00 90 VAL A C 12
ATOM 23030 O O . VAL A 1 90 ? 105.937 1.902 4.883 1.00 0.00 90 VAL A O 12
ATOM 23043 N N . LYS A 1 91 ? 104.396 3.563 4.909 1.00 0.00 91 LYS A N 12
ATOM 23044 C CA . LYS A 1 91 ? 103.680 3.065 6.070 1.00 0.00 91 LYS A CA 12
ATOM 23045 C C . LYS A 1 91 ? 102.205 3.390 5.920 1.00 0.00 91 LYS A C 12
ATOM 23046 O O . LYS A 1 91 ? 101.868 4.447 5.424 1.00 0.00 91 LYS A O 12
ATOM 23065 N N . VAL A 1 92 ? 101.329 2.476 6.339 1.00 0.00 92 VAL A N 12
ATOM 23066 C CA . VAL A 1 92 ? 99.873 2.705 6.233 1.00 0.00 92 VAL A CA 12
ATOM 23067 C C . VAL A 1 92 ? 99.216 2.544 7.597 1.00 0.00 92 VAL A C 12
ATOM 23068 O O . VAL A 1 92 ? 99.522 1.609 8.350 1.00 0.00 92 VAL A O 12
ATOM 23081 N N . THR A 1 93 ? 98.308 3.470 7.912 1.00 0.00 93 THR A N 12
ATOM 23082 C CA . THR A 1 93 ? 97.575 3.431 9.176 1.00 0.00 93 THR A CA 12
ATOM 23083 C C . THR A 1 93 ? 96.085 3.401 8.884 1.00 0.00 93 THR A C 12
ATOM 23084 O O . THR A 1 93 ? 95.527 4.354 8.348 1.00 0.00 93 THR A O 12
ATOM 23095 N N . ALA A 1 94 ? 95.437 2.291 9.251 1.00 0.00 94 ALA A N 12
ATOM 23096 C CA . ALA A 1 94 ? 93.997 2.135 9.043 1.00 0.00 94 ALA A CA 12
ATOM 23097 C C . ALA A 1 94 ? 93.347 1.728 10.353 1.00 0.00 94 ALA A C 12
ATOM 23098 O O . ALA A 1 94 ? 93.972 1.106 11.203 1.00 0.00 94 ALA A O 12
ATOM 23105 N N . GLU A 1 95 ? 92.098 2.096 10.522 1.00 0.00 95 GLU A N 12
ATOM 23106 C CA . GLU A 1 95 ? 91.409 1.770 11.743 1.00 0.00 95 GLU A CA 12
ATOM 23107 C C . GLU A 1 95 ? 89.895 1.935 11.618 1.00 0.00 95 GLU A C 12
ATOM 23108 O O . GLU A 1 95 ? 89.385 2.913 11.057 1.00 0.00 95 GLU A O 12
ATOM 23120 N N . ASN A 1 96 ? 89.182 0.960 12.156 1.00 0.00 96 ASN A N 12
ATOM 23121 C CA . ASN A 1 96 ? 87.720 0.961 12.155 1.00 0.00 96 ASN A CA 12
ATOM 23122 C C . ASN A 1 96 ? 87.238 1.257 13.575 1.00 0.00 96 ASN A C 12
ATOM 23123 O O . ASN A 1 96 ? 88.053 1.355 14.493 1.00 0.00 96 ASN A O 12
ATOM 23134 N N . PRO A 1 97 ? 85.966 1.418 13.797 1.00 0.00 97 PRO A N 12
ATOM 23135 C CA . PRO A 1 97 ? 85.455 1.738 15.155 1.00 0.00 97 PRO A CA 12
ATOM 23136 C C . PRO A 1 97 ? 85.563 0.572 16.142 1.00 0.00 97 PRO A C 12
ATOM 23137 O O . PRO A 1 97 ? 85.428 0.769 17.343 1.00 0.00 97 PRO A O 12
ATOM 23148 N N . GLU A 1 98 ? 85.794 -0.632 15.646 1.00 0.00 98 GLU A N 12
ATOM 23149 C CA . GLU A 1 98 ? 85.888 -1.817 16.509 1.00 0.00 98 GLU A CA 12
ATOM 23150 C C . GLU A 1 98 ? 87.334 -2.292 16.687 1.00 0.00 98 GLU A C 12
ATOM 23151 O O . GLU A 1 98 ? 87.598 -3.127 17.539 1.00 0.00 98 GLU A O 12
ATOM 23163 N N . GLY A 1 99 ? 88.280 -1.748 15.926 1.00 0.00 99 GLY A N 12
ATOM 23164 C CA . GLY A 1 99 ? 89.661 -2.161 16.079 1.00 0.00 99 GLY A CA 12
ATOM 23165 C C . GLY A 1 99 ? 90.620 -1.243 15.317 1.00 0.00 99 GLY A C 12
ATOM 23166 O O . GLY A 1 99 ? 90.195 -0.286 14.668 1.00 0.00 99 GLY A O 12
ATOM 23170 N N . VAL A 1 100 ? 91.919 -1.546 15.414 1.00 0.00 100 VAL A N 12
ATOM 23171 C CA . VAL A 1 100 ? 92.950 -0.759 14.732 1.00 0.00 100 VAL A CA 12
ATOM 23172 C C . VAL A 1 100 ? 94.051 -1.683 14.181 1.00 0.00 100 VAL A C 12
ATOM 23173 O O . VAL A 1 100 ? 94.534 -2.578 14.874 1.00 0.00 100 VAL A O 12
ATOM 23186 N N . ILE A 1 101 ? 94.457 -1.439 12.929 1.00 0.00 101 ILE A N 12
ATOM 23187 C CA . ILE A 1 101 ? 95.522 -2.222 12.283 1.00 0.00 101 ILE A CA 12
ATOM 23188 C C . ILE A 1 101 ? 96.390 -1.331 11.394 1.00 0.00 101 ILE A C 12
ATOM 23189 O O . ILE A 1 101 ? 95.933 -0.324 10.864 1.00 0.00 101 ILE A O 12
ATOM 23205 N N . GLU A 1 102 ? 97.653 -1.722 11.262 1.00 0.00 102 GLU A N 12
ATOM 23206 C CA . GLU A 1 102 ? 98.626 -0.984 10.457 1.00 0.00 102 GLU A CA 12
ATOM 23207 C C . GLU A 1 102 ? 99.884 -1.842 10.235 1.00 0.00 102 GLU A C 12
ATOM 23208 O O . GLU A 1 102 ? 100.100 -2.824 10.957 1.00 0.00 102 GLU A O 12
ATOM 23220 N N . HIS A 1 103 ? 100.712 -1.478 9.247 1.00 0.00 103 HIS A N 12
ATOM 23221 C CA . HIS A 1 103 ? 101.934 -2.235 8.959 1.00 0.00 103 HIS A CA 12
ATOM 23222 C C . HIS A 1 103 ? 103.027 -1.295 8.461 1.00 0.00 103 HIS A C 12
ATOM 23223 O O . HIS A 1 103 ? 102.767 -0.390 7.656 1.00 0.00 103 HIS A O 12
ATOM 23237 N N . LYS A 1 104 ? 104.244 -1.517 8.943 1.00 0.00 104 LYS A N 12
ATOM 23238 C CA . LYS A 1 104 ? 105.393 -0.705 8.541 1.00 0.00 104 LYS A CA 12
ATOM 23239 C C . LYS A 1 104 ? 106.239 -1.471 7.539 1.00 0.00 104 LYS A C 12
ATOM 23240 O O . LYS A 1 104 ? 106.551 -2.639 7.754 1.00 0.00 104 LYS A O 12
ATOM 23259 N N . VAL A 1 105 ? 106.651 -0.803 6.471 1.00 0.00 105 VAL A N 12
ATOM 23260 C CA . VAL A 1 105 ? 107.505 -1.442 5.466 1.00 0.00 105 VAL A CA 12
ATOM 23261 C C . VAL A 1 105 ? 108.613 -0.494 5.031 1.00 0.00 105 VAL A C 12
ATOM 23262 O O . VAL A 1 105 ? 108.508 0.715 5.227 1.00 0.00 105 VAL A O 12
ATOM 23275 N N . LYS A 1 106 ? 109.682 -1.057 4.461 1.00 0.00 106 LYS A N 12
ATOM 23276 C CA . LYS A 1 106 ? 110.819 -0.267 3.989 1.00 0.00 106 LYS A CA 12
ATOM 23277 C C . LYS A 1 106 ? 111.024 -0.467 2.488 1.00 0.00 106 LYS A C 12
ATOM 23278 O O . LYS A 1 106 ? 111.274 -1.582 2.017 1.00 0.00 106 LYS A O 12
ATOM 23297 N N . LEU A 1 107 ? 110.900 0.631 1.744 1.00 0.00 107 LEU A N 12
ATOM 23298 C CA . LEU A 1 107 ? 111.057 0.600 0.288 1.00 0.00 107 LEU A CA 12
ATOM 23299 C C . LEU A 1 107 ? 112.189 1.559 -0.103 1.00 0.00 107 LEU A C 12
ATOM 23300 O O . LEU A 1 107 ? 112.135 2.754 0.208 1.00 0.00 107 LEU A O 12
ATOM 23316 N N . GLU A 1 108 ? 113.211 1.037 -0.783 1.00 0.00 108 GLU A N 12
ATOM 23317 C CA . GLU A 1 108 ? 114.366 1.842 -1.206 1.00 0.00 108 GLU A CA 12
ATOM 23318 C C . GLU A 1 108 ? 114.623 1.638 -2.691 1.00 0.00 108 GLU A C 12
ATOM 23319 O O . GLU A 1 108 ? 114.699 0.501 -3.173 1.00 0.00 108 GLU A O 12
ATOM 23331 N N . ILE A 1 109 ? 114.735 2.749 -3.421 1.00 0.00 109 ILE A N 12
ATOM 23332 C CA . ILE A 1 109 ? 114.966 2.686 -4.862 1.00 0.00 109 ILE A CA 12
ATOM 23333 C C . ILE A 1 109 ? 116.366 3.156 -5.201 1.00 0.00 109 ILE A C 12
ATOM 23334 O O . ILE A 1 109 ? 116.710 4.318 -4.978 1.00 0.00 109 ILE A O 12
ATOM 23350 N N . GLN A 1 110 ? 117.168 2.241 -5.751 1.00 0.00 110 GLN A N 12
ATOM 23351 C CA . GLN A 1 110 ? 118.541 2.558 -6.126 1.00 0.00 110 GLN A CA 12
ATOM 23352 C C . GLN A 1 110 ? 118.618 3.139 -7.537 1.00 0.00 110 GLN A C 12
ATOM 23353 O O . GLN A 1 110 ? 117.956 4.131 -7.846 1.00 0.00 110 GLN A O 12
ATOM 23367 N N . GLN A 1 111 ? 119.441 2.535 -8.394 1.00 0.00 111 GLN A N 12
ATOM 23368 C CA . GLN A 1 111 ? 119.596 3.040 -9.764 1.00 0.00 111 GLN A CA 12
ATOM 23369 C C . GLN A 1 111 ? 120.184 1.969 -10.687 1.00 0.00 111 GLN A C 12
ATOM 23370 O O . GLN A 1 111 ? 120.774 0.989 -10.227 1.00 0.00 111 GLN A O 12
ATOM 23384 N N . LEU A 1 112 ? 120.040 2.188 -11.975 1.00 0.00 112 LEU A N 12
ATOM 23385 C CA . LEU A 1 112 ? 120.565 1.262 -12.952 1.00 0.00 112 LEU A CA 12
ATOM 23386 C C . LEU A 1 112 ? 122.088 1.247 -12.916 1.00 0.00 112 LEU A C 12
ATOM 23387 O O . LEU A 1 112 ? 122.732 2.292 -12.922 1.00 0.00 112 LEU A O 12
ATOM 23403 N N . GLU A 1 113 ? 122.660 0.046 -12.860 1.00 0.00 113 GLU A N 12
ATOM 23404 C CA . GLU A 1 113 ? 124.124 -0.119 -12.810 1.00 0.00 113 GLU A CA 12
ATOM 23405 C C . GLU A 1 113 ? 124.648 -0.757 -14.119 1.00 0.00 113 GLU A C 12
ATOM 23406 O O . GLU A 1 113 ? 124.482 -0.196 -15.206 1.00 0.00 113 GLU A O 12
ATOM 23418 N N . HIS A 1 114 ? 125.290 -1.926 -14.000 1.00 0.00 114 HIS A N 12
ATOM 23419 C CA . HIS A 1 114 ? 125.840 -2.625 -15.163 1.00 0.00 114 HIS A CA 12
ATOM 23420 C C . HIS A 1 114 ? 125.120 -3.950 -15.357 1.00 0.00 114 HIS A C 12
ATOM 23421 O O . HIS A 1 114 ? 125.001 -4.763 -14.431 1.00 0.00 114 HIS A O 12
ATOM 23435 N N . HIS A 1 115 ? 124.627 -4.160 -16.561 1.00 0.00 115 HIS A N 12
ATOM 23436 C CA . HIS A 1 115 ? 123.914 -5.390 -16.863 1.00 0.00 115 HIS A CA 12
ATOM 23437 C C . HIS A 1 115 ? 124.864 -6.569 -16.806 1.00 0.00 115 HIS A C 12
ATOM 23438 O O . HIS A 1 115 ? 125.874 -6.598 -17.514 1.00 0.00 115 HIS A O 12
ATOM 23452 N N . HIS A 1 116 ? 124.517 -7.543 -15.963 1.00 0.00 116 HIS A N 12
ATOM 23453 C CA . HIS A 1 116 ? 125.329 -8.742 -15.805 1.00 0.00 116 HIS A CA 12
ATOM 23454 C C . HIS A 1 116 ? 125.097 -9.693 -16.979 1.00 0.00 116 HIS A C 12
ATOM 23455 O O . HIS A 1 116 ? 125.652 -10.788 -17.017 1.00 0.00 116 HIS A O 12
ATOM 23469 N N . HIS A 1 117 ? 124.268 -9.274 -17.949 1.00 0.00 117 HIS A N 12
ATOM 23470 C CA . HIS A 1 117 ? 123.991 -10.117 -19.106 1.00 0.00 117 HIS A CA 12
ATOM 23471 C C . HIS A 1 117 ? 125.172 -10.134 -20.058 1.00 0.00 117 HIS A C 12
ATOM 23472 O O . HIS A 1 117 ? 125.571 -9.099 -20.581 1.00 0.00 117 HIS A O 12
ATOM 23486 N N . HIS A 1 118 ? 125.738 -11.316 -20.272 1.00 0.00 118 HIS A N 12
ATOM 23487 C CA . HIS A 1 118 ? 126.880 -11.456 -21.166 1.00 0.00 118 HIS A CA 12
ATOM 23488 C C . HIS A 1 118 ? 126.429 -11.504 -22.633 1.00 0.00 118 HIS A C 12
ATOM 23489 O O . HIS A 1 118 ? 127.191 -11.140 -23.529 1.00 0.00 118 HIS A O 12
ATOM 23503 N N . HIS A 1 119 ? 125.203 -11.981 -22.869 1.00 0.00 119 HIS A N 12
ATOM 23504 C CA . HIS A 1 119 ? 124.678 -12.109 -24.236 1.00 0.00 119 HIS A CA 12
ATOM 23505 C C . HIS A 1 119 ? 124.729 -10.767 -24.972 1.00 0.00 119 HIS A C 12
ATOM 23506 O O . HIS A 1 119 ? 125.377 -10.712 -25.997 1.00 0.00 119 HIS A O 12
ATOM 23521 N N . ARG A 1 1 ? 52.735 2.957 -3.286 1.00 0.00 1 ARG A N 13
ATOM 23522 C CA . ARG A 1 1 ? 52.986 4.424 -3.330 1.00 0.00 1 ARG A CA 13
ATOM 23523 C C . ARG A 1 1 ? 54.218 4.771 -2.493 1.00 0.00 1 ARG A C 13
ATOM 23524 O O . ARG A 1 1 ? 54.976 5.679 -2.840 1.00 0.00 1 ARG A O 13
ATOM 23547 N N . MET A 1 2 ? 54.408 4.049 -1.390 1.00 0.00 2 MET A N 13
ATOM 23548 C CA . MET A 1 2 ? 55.546 4.296 -0.506 1.00 0.00 2 MET A CA 13
ATOM 23549 C C . MET A 1 2 ? 56.861 3.994 -1.209 1.00 0.00 2 MET A C 13
ATOM 23550 O O . MET A 1 2 ? 57.835 4.735 -1.068 1.00 0.00 2 MET A O 13
ATOM 23564 N N . ALA A 1 3 ? 56.886 2.902 -1.963 1.00 0.00 3 ALA A N 13
ATOM 23565 C CA . ALA A 1 3 ? 58.091 2.498 -2.687 1.00 0.00 3 ALA A CA 13
ATOM 23566 C C . ALA A 1 3 ? 57.730 1.938 -4.059 1.00 0.00 3 ALA A C 13
ATOM 23567 O O . ALA A 1 3 ? 57.404 0.759 -4.195 1.00 0.00 3 ALA A O 13
ATOM 23574 N N . HIS A 1 4 ? 57.802 2.795 -5.070 1.00 0.00 4 HIS A N 13
ATOM 23575 C CA . HIS A 1 4 ? 57.491 2.398 -6.437 1.00 0.00 4 HIS A CA 13
ATOM 23576 C C . HIS A 1 4 ? 58.716 1.783 -7.110 1.00 0.00 4 HIS A C 13
ATOM 23577 O O . HIS A 1 4 ? 58.656 1.360 -8.266 1.00 0.00 4 HIS A O 13
ATOM 23591 N N . GLU A 1 5 ? 59.823 1.724 -6.373 1.00 0.00 5 GLU A N 13
ATOM 23592 C CA . GLU A 1 5 ? 61.068 1.146 -6.890 1.00 0.00 5 GLU A CA 13
ATOM 23593 C C . GLU A 1 5 ? 61.508 0.007 -5.978 1.00 0.00 5 GLU A C 13
ATOM 23594 O O . GLU A 1 5 ? 61.283 0.048 -4.768 1.00 0.00 5 GLU A O 13
ATOM 23606 N N . GLY A 1 6 ? 62.131 -1.012 -6.568 1.00 0.00 6 GLY A N 13
ATOM 23607 C CA . GLY A 1 6 ? 62.593 -2.168 -5.804 1.00 0.00 6 GLY A CA 13
ATOM 23608 C C . GLY A 1 6 ? 63.748 -1.800 -4.875 1.00 0.00 6 GLY A C 13
ATOM 23609 O O . GLY A 1 6 ? 64.073 -0.625 -4.707 1.00 0.00 6 GLY A O 13
ATOM 23613 N N . ALA A 1 7 ? 64.356 -2.812 -4.262 1.00 0.00 7 ALA A N 13
ATOM 23614 C CA . ALA A 1 7 ? 65.458 -2.573 -3.334 1.00 0.00 7 ALA A CA 13
ATOM 23615 C C . ALA A 1 7 ? 66.590 -1.802 -4.011 1.00 0.00 7 ALA A C 13
ATOM 23616 O O . ALA A 1 7 ? 66.925 -2.053 -5.168 1.00 0.00 7 ALA A O 13
ATOM 23623 N N . LEU A 1 8 ? 67.182 -0.871 -3.265 1.00 0.00 8 LEU A N 13
ATOM 23624 C CA . LEU A 1 8 ? 68.285 -0.068 -3.783 1.00 0.00 8 LEU A CA 13
ATOM 23625 C C . LEU A 1 8 ? 69.582 -0.859 -3.677 1.00 0.00 8 LEU A C 13
ATOM 23626 O O . LEU A 1 8 ? 69.906 -1.395 -2.617 1.00 0.00 8 LEU A O 13
ATOM 23642 N N . THR A 1 9 ? 70.326 -0.931 -4.777 1.00 0.00 9 THR A N 13
ATOM 23643 C CA . THR A 1 9 ? 71.585 -1.664 -4.779 1.00 0.00 9 THR A CA 13
ATOM 23644 C C . THR A 1 9 ? 72.627 -0.916 -3.962 1.00 0.00 9 THR A C 13
ATOM 23645 O O . THR A 1 9 ? 72.759 0.302 -4.071 1.00 0.00 9 THR A O 13
ATOM 23656 N N . GLY A 1 10 ? 73.372 -1.660 -3.154 1.00 0.00 10 GLY A N 13
ATOM 23657 C CA . GLY A 1 10 ? 74.417 -1.063 -2.335 1.00 0.00 10 GLY A CA 13
ATOM 23658 C C . GLY A 1 10 ? 74.741 -1.944 -1.141 1.00 0.00 10 GLY A C 13
ATOM 23659 O O . GLY A 1 10 ? 75.675 -2.746 -1.179 1.00 0.00 10 GLY A O 13
ATOM 23663 N N . VAL A 1 11 ? 73.962 -1.787 -0.080 1.00 0.00 11 VAL A N 13
ATOM 23664 C CA . VAL A 1 11 ? 74.157 -2.563 1.138 1.00 0.00 11 VAL A CA 13
ATOM 23665 C C . VAL A 1 11 ? 73.230 -3.771 1.134 1.00 0.00 11 VAL A C 13
ATOM 23666 O O . VAL A 1 11 ? 73.510 -4.793 1.761 1.00 0.00 11 VAL A O 13
ATOM 23679 N N . THR A 1 12 ? 72.112 -3.631 0.417 1.00 0.00 12 THR A N 13
ATOM 23680 C CA . THR A 1 12 ? 71.116 -4.703 0.316 1.00 0.00 12 THR A CA 13
ATOM 23681 C C . THR A 1 12 ? 71.697 -5.985 -0.279 1.00 0.00 12 THR A C 13
ATOM 23682 O O . THR A 1 12 ? 70.951 -6.908 -0.598 1.00 0.00 12 THR A O 13
ATOM 23693 N N . THR A 1 13 ? 73.014 -6.050 -0.430 1.00 0.00 13 THR A N 13
ATOM 23694 C CA . THR A 1 13 ? 73.635 -7.246 -1.003 1.00 0.00 13 THR A CA 13
ATOM 23695 C C . THR A 1 13 ? 73.652 -8.382 0.022 1.00 0.00 13 THR A C 13
ATOM 23696 O O . THR A 1 13 ? 73.467 -8.153 1.217 1.00 0.00 13 THR A O 13
ATOM 23707 N N . ASP A 1 14 ? 73.880 -9.608 -0.454 1.00 0.00 14 ASP A N 13
ATOM 23708 C CA . ASP A 1 14 ? 73.922 -10.765 0.442 1.00 0.00 14 ASP A CA 13
ATOM 23709 C C . ASP A 1 14 ? 75.109 -10.664 1.399 1.00 0.00 14 ASP A C 13
ATOM 23710 O O . ASP A 1 14 ? 75.005 -11.016 2.576 1.00 0.00 14 ASP A O 13
ATOM 23719 N N . GLN A 1 15 ? 76.233 -10.177 0.874 1.00 0.00 15 GLN A N 13
ATOM 23720 C CA . GLN A 1 15 ? 77.458 -10.015 1.658 1.00 0.00 15 GLN A CA 13
ATOM 23721 C C . GLN A 1 15 ? 77.478 -8.655 2.333 1.00 0.00 15 GLN A C 13
ATOM 23722 O O . GLN A 1 15 ? 78.143 -7.733 1.862 1.00 0.00 15 GLN A O 13
ATOM 23736 N N . LYS A 1 16 ? 76.740 -8.525 3.429 1.00 0.00 16 LYS A N 13
ATOM 23737 C CA . LYS A 1 16 ? 76.672 -7.256 4.149 1.00 0.00 16 LYS A CA 13
ATOM 23738 C C . LYS A 1 16 ? 77.042 -7.437 5.621 1.00 0.00 16 LYS A C 13
ATOM 23739 O O . LYS A 1 16 ? 76.934 -6.501 6.411 1.00 0.00 16 LYS A O 13
ATOM 23758 N N . GLU A 1 17 ? 77.478 -8.646 5.977 1.00 0.00 17 GLU A N 13
ATOM 23759 C CA . GLU A 1 17 ? 77.856 -8.948 7.357 1.00 0.00 17 GLU A CA 13
ATOM 23760 C C . GLU A 1 17 ? 79.041 -8.102 7.798 1.00 0.00 17 GLU A C 13
ATOM 23761 O O . GLU A 1 17 ? 79.958 -7.842 7.018 1.00 0.00 17 GLU A O 13
ATOM 23773 N N . LYS A 1 18 ? 79.022 -7.671 9.057 1.00 0.00 18 LYS A N 13
ATOM 23774 C CA . LYS A 1 18 ? 80.114 -6.855 9.572 1.00 0.00 18 LYS A CA 13
ATOM 23775 C C . LYS A 1 18 ? 81.320 -7.739 9.846 1.00 0.00 18 LYS A C 13
ATOM 23776 O O . LYS A 1 18 ? 81.263 -8.635 10.687 1.00 0.00 18 LYS A O 13
ATOM 23795 N N . GLN A 1 19 ? 82.408 -7.504 9.107 1.00 0.00 19 GLN A N 13
ATOM 23796 C CA . GLN A 1 19 ? 83.624 -8.309 9.254 1.00 0.00 19 GLN A CA 13
ATOM 23797 C C . GLN A 1 19 ? 84.620 -7.623 10.183 1.00 0.00 19 GLN A C 13
ATOM 23798 O O . GLN A 1 19 ? 84.439 -6.464 10.561 1.00 0.00 19 GLN A O 13
ATOM 23812 N N . LYS A 1 20 ? 85.671 -8.351 10.559 1.00 0.00 20 LYS A N 13
ATOM 23813 C CA . LYS A 1 20 ? 86.682 -7.808 11.460 1.00 0.00 20 LYS A CA 13
ATOM 23814 C C . LYS A 1 20 ? 87.721 -6.993 10.684 1.00 0.00 20 LYS A C 13
ATOM 23815 O O . LYS A 1 20 ? 88.139 -7.410 9.610 1.00 0.00 20 LYS A O 13
ATOM 23834 N N . PRO A 1 21 ? 88.149 -5.850 11.188 1.00 0.00 21 PRO A N 13
ATOM 23835 C CA . PRO A 1 21 ? 89.166 -5.024 10.480 1.00 0.00 21 PRO A CA 13
ATOM 23836 C C . PRO A 1 21 ? 90.473 -5.795 10.243 1.00 0.00 21 PRO A C 13
ATOM 23837 O O . PRO A 1 21 ? 90.881 -6.613 11.065 1.00 0.00 21 PRO A O 13
ATOM 23848 N N . ASP A 1 22 ? 91.137 -5.468 9.133 1.00 0.00 22 ASP A N 13
ATOM 23849 C CA . ASP A 1 22 ? 92.431 -6.065 8.788 1.00 0.00 22 ASP A CA 13
ATOM 23850 C C . ASP A 1 22 ? 92.884 -5.625 7.397 1.00 0.00 22 ASP A C 13
ATOM 23851 O O . ASP A 1 22 ? 92.287 -5.989 6.377 1.00 0.00 22 ASP A O 13
ATOM 23860 N N . ILE A 1 23 ? 93.908 -4.776 7.382 1.00 0.00 23 ILE A N 13
ATOM 23861 C CA . ILE A 1 23 ? 94.435 -4.238 6.134 1.00 0.00 23 ILE A CA 13
ATOM 23862 C C . ILE A 1 23 ? 95.400 -5.200 5.457 1.00 0.00 23 ILE A C 13
ATOM 23863 O O . ILE A 1 23 ? 96.074 -5.993 6.110 1.00 0.00 23 ILE A O 13
ATOM 23879 N N . VAL A 1 24 ? 95.479 -5.077 4.136 1.00 0.00 24 VAL A N 13
ATOM 23880 C CA . VAL A 1 24 ? 96.383 -5.885 3.328 1.00 0.00 24 VAL A CA 13
ATOM 23881 C C . VAL A 1 24 ? 97.406 -4.963 2.671 1.00 0.00 24 VAL A C 13
ATOM 23882 O O . VAL A 1 24 ? 97.043 -3.919 2.124 1.00 0.00 24 VAL A O 13
ATOM 23895 N N . LEU A 1 25 ? 98.676 -5.364 2.711 1.00 0.00 25 LEU A N 13
ATOM 23896 C CA . LEU A 1 25 ? 99.746 -4.579 2.106 1.00 0.00 25 LEU A CA 13
ATOM 23897 C C . LEU A 1 25 ? 100.892 -5.510 1.674 1.00 0.00 25 LEU A C 13
ATOM 23898 O O . LEU A 1 25 ? 100.660 -6.691 1.438 1.00 0.00 25 LEU A O 13
ATOM 23914 N N . TYR A 1 26 ? 102.119 -4.976 1.560 1.00 0.00 26 TYR A N 13
ATOM 23915 C CA . TYR A 1 26 ? 103.288 -5.784 1.156 1.00 0.00 26 TYR A CA 13
ATOM 23916 C C . TYR A 1 26 ? 104.210 -6.059 2.363 1.00 0.00 26 TYR A C 13
ATOM 23917 O O . TYR A 1 26 ? 105.056 -5.226 2.690 1.00 0.00 26 TYR A O 13
ATOM 23935 N N . PRO A 1 27 ? 104.101 -7.199 3.016 1.00 0.00 27 PRO A N 13
ATOM 23936 C CA . PRO A 1 27 ? 104.991 -7.517 4.167 1.00 0.00 27 PRO A CA 13
ATOM 23937 C C . PRO A 1 27 ? 106.436 -7.717 3.708 1.00 0.00 27 PRO A C 13
ATOM 23938 O O . PRO A 1 27 ? 107.373 -7.599 4.499 1.00 0.00 27 PRO A O 13
ATOM 23949 N N . GLU A 1 28 ? 106.598 -8.026 2.426 1.00 0.00 28 GLU A N 13
ATOM 23950 C CA . GLU A 1 28 ? 107.920 -8.254 1.856 1.00 0.00 28 GLU A CA 13
ATOM 23951 C C . GLU A 1 28 ? 108.513 -6.930 1.337 1.00 0.00 28 GLU A C 13
ATOM 23952 O O . GLU A 1 28 ? 107.903 -6.283 0.485 1.00 0.00 28 GLU A O 13
ATOM 23964 N N . PRO A 1 29 ? 109.677 -6.505 1.806 1.00 0.00 29 PRO A N 13
ATOM 23965 C CA . PRO A 1 29 ? 110.292 -5.234 1.315 1.00 0.00 29 PRO A CA 13
ATOM 23966 C C . PRO A 1 29 ? 110.524 -5.293 -0.199 1.00 0.00 29 PRO A C 13
ATOM 23967 O O . PRO A 1 29 ? 110.828 -6.359 -0.733 1.00 0.00 29 PRO A O 13
ATOM 23978 N N . VAL A 1 30 ? 110.394 -4.151 -0.891 1.00 0.00 30 VAL A N 13
ATOM 23979 C CA . VAL A 1 30 ? 110.609 -4.125 -2.355 1.00 0.00 30 VAL A CA 13
ATOM 23980 C C . VAL A 1 30 ? 111.568 -3.004 -2.757 1.00 0.00 30 VAL A C 13
ATOM 23981 O O . VAL A 1 30 ? 111.433 -1.865 -2.311 1.00 0.00 30 VAL A O 13
ATOM 23994 N N . ARG A 1 31 ? 112.524 -3.342 -3.626 1.00 0.00 31 ARG A N 13
ATOM 23995 C CA . ARG A 1 31 ? 113.504 -2.371 -4.121 1.00 0.00 31 ARG A CA 13
ATOM 23996 C C . ARG A 1 31 ? 113.555 -2.418 -5.650 1.00 0.00 31 ARG A C 13
ATOM 23997 O O . ARG A 1 31 ? 113.540 -3.503 -6.238 1.00 0.00 31 ARG A O 13
ATOM 24018 N N . VAL A 1 32 ? 113.606 -1.248 -6.296 1.00 0.00 32 VAL A N 13
ATOM 24019 C CA . VAL A 1 32 ? 113.644 -1.191 -7.766 1.00 0.00 32 VAL A CA 13
ATOM 24020 C C . VAL A 1 32 ? 114.748 -0.245 -8.230 1.00 0.00 32 VAL A C 13
ATOM 24021 O O . VAL A 1 32 ? 115.184 0.620 -7.480 1.00 0.00 32 VAL A O 13
ATOM 24034 N N . LEU A 1 33 ? 115.184 -0.413 -9.474 1.00 0.00 33 LEU A N 13
ATOM 24035 C CA . LEU A 1 33 ? 116.229 0.440 -10.034 1.00 0.00 33 LEU A CA 13
ATOM 24036 C C . LEU A 1 33 ? 115.587 1.612 -10.782 1.00 0.00 33 LEU A C 13
ATOM 24037 O O . LEU A 1 33 ? 114.694 1.417 -11.607 1.00 0.00 33 LEU A O 13
ATOM 24053 N N . GLU A 1 34 ? 116.021 2.834 -10.471 1.00 0.00 34 GLU A N 13
ATOM 24054 C CA . GLU A 1 34 ? 115.441 4.016 -11.107 1.00 0.00 34 GLU A CA 13
ATOM 24055 C C . GLU A 1 34 ? 115.304 3.830 -12.607 1.00 0.00 34 GLU A C 13
ATOM 24056 O O . GLU A 1 34 ? 116.164 3.242 -13.251 1.00 0.00 34 GLU A O 13
ATOM 24068 N N . GLY A 1 35 ? 114.190 4.326 -13.150 1.00 0.00 35 GLY A N 13
ATOM 24069 C CA . GLY A 1 35 ? 113.916 4.201 -14.582 1.00 0.00 35 GLY A CA 13
ATOM 24070 C C . GLY A 1 35 ? 113.105 2.939 -14.851 1.00 0.00 35 GLY A C 13
ATOM 24071 O O . GLY A 1 35 ? 112.826 2.594 -16.001 1.00 0.00 35 GLY A O 13
ATOM 24075 N N . GLU A 1 36 ? 112.736 2.260 -13.768 1.00 0.00 36 GLU A N 13
ATOM 24076 C CA . GLU A 1 36 ? 111.957 1.022 -13.842 1.00 0.00 36 GLU A CA 13
ATOM 24077 C C . GLU A 1 36 ? 110.571 1.243 -13.233 1.00 0.00 36 GLU A C 13
ATOM 24078 O O . GLU A 1 36 ? 110.451 1.725 -12.107 1.00 0.00 36 GLU A O 13
ATOM 24090 N N . THR A 1 37 ? 109.527 0.884 -13.979 1.00 0.00 37 THR A N 13
ATOM 24091 C CA . THR A 1 37 ? 108.161 1.049 -13.485 1.00 0.00 37 THR A CA 13
ATOM 24092 C C . THR A 1 37 ? 107.838 -0.042 -12.480 1.00 0.00 37 THR A C 13
ATOM 24093 O O . THR A 1 37 ? 108.223 -1.200 -12.661 1.00 0.00 37 THR A O 13
ATOM 24104 N N . ALA A 1 38 ? 107.138 0.336 -11.411 1.00 0.00 38 ALA A N 13
ATOM 24105 C CA . ALA A 1 38 ? 106.778 -0.617 -10.353 1.00 0.00 38 ALA A CA 13
ATOM 24106 C C . ALA A 1 38 ? 105.266 -0.625 -10.133 1.00 0.00 38 ALA A C 13
ATOM 24107 O O . ALA A 1 38 ? 104.559 0.269 -10.601 1.00 0.00 38 ALA A O 13
ATOM 24114 N N . ARG A 1 39 ? 104.768 -1.638 -9.414 1.00 0.00 39 ARG A N 13
ATOM 24115 C CA . ARG A 1 39 ? 103.332 -1.736 -9.152 1.00 0.00 39 ARG A CA 13
ATOM 24116 C C . ARG A 1 39 ? 103.074 -2.146 -7.707 1.00 0.00 39 ARG A C 13
ATOM 24117 O O . ARG A 1 39 ? 103.554 -3.182 -7.247 1.00 0.00 39 ARG A O 13
ATOM 24138 N N . PHE A 1 40 ? 102.286 -1.338 -7.002 1.00 0.00 40 PHE A N 13
ATOM 24139 C CA . PHE A 1 40 ? 101.929 -1.621 -5.613 1.00 0.00 40 PHE A CA 13
ATOM 24140 C C . PHE A 1 40 ? 100.421 -1.449 -5.449 1.00 0.00 40 PHE A C 13
ATOM 24141 O O . PHE A 1 40 ? 99.823 -0.554 -6.043 1.00 0.00 40 PHE A O 13
ATOM 24158 N N . ARG A 1 41 ? 99.810 -2.308 -4.641 1.00 0.00 41 ARG A N 13
ATOM 24159 C CA . ARG A 1 41 ? 98.370 -2.245 -4.400 1.00 0.00 41 ARG A CA 13
ATOM 24160 C C . ARG A 1 41 ? 98.107 -2.392 -2.914 1.00 0.00 41 ARG A C 13
ATOM 24161 O O . ARG A 1 41 ? 98.879 -3.044 -2.210 1.00 0.00 41 ARG A O 13
ATOM 24182 N N . CYS A 1 42 ? 97.022 -1.801 -2.428 1.00 0.00 42 CYS A N 13
ATOM 24183 C CA . CYS A 1 42 ? 96.701 -1.917 -1.016 1.00 0.00 42 CYS A CA 13
ATOM 24184 C C . CYS A 1 42 ? 95.223 -1.610 -0.785 1.00 0.00 42 CYS A C 13
ATOM 24185 O O . CYS A 1 42 ? 94.679 -0.648 -1.328 1.00 0.00 42 CYS A O 13
ATOM 24193 N N . ARG A 1 43 ? 94.587 -2.457 0.022 1.00 0.00 43 ARG A N 13
ATOM 24194 C CA . ARG A 1 43 ? 93.157 -2.329 0.345 1.00 0.00 43 ARG A CA 13
ATOM 24195 C C . ARG A 1 43 ? 92.950 -2.490 1.839 1.00 0.00 43 ARG A C 13
ATOM 24196 O O . ARG A 1 43 ? 93.902 -2.760 2.566 1.00 0.00 43 ARG A O 13
ATOM 24217 N N . VAL A 1 44 ? 91.703 -2.367 2.304 1.00 0.00 44 VAL A N 13
ATOM 24218 C CA . VAL A 1 44 ? 91.383 -2.547 3.716 1.00 0.00 44 VAL A CA 13
ATOM 24219 C C . VAL A 1 44 ? 90.199 -3.509 3.787 1.00 0.00 44 VAL A C 13
ATOM 24220 O O . VAL A 1 44 ? 89.623 -3.833 2.751 1.00 0.00 44 VAL A O 13
ATOM 24233 N N . THR A 1 45 ? 89.786 -3.937 4.979 1.00 0.00 45 THR A N 13
ATOM 24234 C CA . THR A 1 45 ? 88.621 -4.812 5.073 1.00 0.00 45 THR A CA 13
ATOM 24235 C C . THR A 1 45 ? 87.935 -4.617 6.432 1.00 0.00 45 THR A C 13
ATOM 24236 O O . THR A 1 45 ? 88.483 -3.951 7.312 1.00 0.00 45 THR A O 13
ATOM 24247 N N . GLY A 1 46 ? 86.739 -5.195 6.600 1.00 0.00 46 GLY A N 13
ATOM 24248 C CA . GLY A 1 46 ? 85.997 -5.062 7.867 1.00 0.00 46 GLY A CA 13
ATOM 24249 C C . GLY A 1 46 ? 84.559 -4.588 7.641 1.00 0.00 46 GLY A C 13
ATOM 24250 O O . GLY A 1 46 ? 83.673 -5.378 7.303 1.00 0.00 46 GLY A O 13
ATOM 24254 N N . TYR A 1 47 ? 84.340 -3.284 7.852 1.00 0.00 47 TYR A N 13
ATOM 24255 C CA . TYR A 1 47 ? 83.008 -2.671 7.694 1.00 0.00 47 TYR A CA 13
ATOM 24256 C C . TYR A 1 47 ? 83.074 -1.479 6.721 1.00 0.00 47 TYR A C 13
ATOM 24257 O O . TYR A 1 47 ? 84.158 -1.127 6.255 1.00 0.00 47 TYR A O 13
ATOM 24275 N N . PRO A 1 48 ? 81.950 -0.864 6.390 1.00 0.00 48 PRO A N 13
ATOM 24276 C CA . PRO A 1 48 ? 81.918 0.286 5.428 1.00 0.00 48 PRO A CA 13
ATOM 24277 C C . PRO A 1 48 ? 82.486 1.607 6.006 1.00 0.00 48 PRO A C 13
ATOM 24278 O O . PRO A 1 48 ? 82.690 1.748 7.213 1.00 0.00 48 PRO A O 13
ATOM 24289 N N . GLN A 1 49 ? 82.712 2.563 5.093 1.00 0.00 49 GLN A N 13
ATOM 24290 C CA . GLN A 1 49 ? 83.232 3.905 5.412 1.00 0.00 49 GLN A CA 13
ATOM 24291 C C . GLN A 1 49 ? 84.244 3.917 6.569 1.00 0.00 49 GLN A C 13
ATOM 24292 O O . GLN A 1 49 ? 83.969 4.475 7.634 1.00 0.00 49 GLN A O 13
ATOM 24306 N N . PRO A 1 50 ? 85.424 3.373 6.371 1.00 0.00 50 PRO A N 13
ATOM 24307 C CA . PRO A 1 50 ? 86.508 3.378 7.396 1.00 0.00 50 PRO A CA 13
ATOM 24308 C C . PRO A 1 50 ? 87.344 4.656 7.287 1.00 0.00 50 PRO A C 13
ATOM 24309 O O . PRO A 1 50 ? 87.368 5.289 6.234 1.00 0.00 50 PRO A O 13
ATOM 24320 N N . LYS A 1 51 ? 88.089 5.005 8.336 1.00 0.00 51 LYS A N 13
ATOM 24321 C CA . LYS A 1 51 ? 88.964 6.169 8.233 1.00 0.00 51 LYS A CA 13
ATOM 24322 C C . LYS A 1 51 ? 90.226 5.681 7.543 1.00 0.00 51 LYS A C 13
ATOM 24323 O O . LYS A 1 51 ? 90.801 4.672 7.951 1.00 0.00 51 LYS A O 13
ATOM 24342 N N . VAL A 1 52 ? 90.628 6.351 6.463 1.00 0.00 52 VAL A N 13
ATOM 24343 C CA . VAL A 1 52 ? 91.798 5.905 5.698 1.00 0.00 52 VAL A CA 13
ATOM 24344 C C . VAL A 1 52 ? 92.810 7.026 5.435 1.00 0.00 52 VAL A C 13
ATOM 24345 O O . VAL A 1 52 ? 92.455 8.120 4.995 1.00 0.00 52 VAL A O 13
ATOM 24358 N N . ASN A 1 53 ? 94.083 6.698 5.681 1.00 0.00 53 ASN A N 13
ATOM 24359 C CA . ASN A 1 53 ? 95.211 7.604 5.460 1.00 0.00 53 ASN A CA 13
ATOM 24360 C C . ASN A 1 53 ? 96.468 6.753 5.283 1.00 0.00 53 ASN A C 13
ATOM 24361 O O . ASN A 1 53 ? 96.668 5.806 6.038 1.00 0.00 53 ASN A O 13
ATOM 24372 N N . TRP A 1 54 ? 97.310 7.064 4.287 1.00 0.00 54 TRP A N 13
ATOM 24373 C CA . TRP A 1 54 ? 98.532 6.269 4.057 1.00 0.00 54 TRP A CA 13
ATOM 24374 C C . TRP A 1 54 ? 99.777 7.142 4.131 1.00 0.00 54 TRP A C 13
ATOM 24375 O O . TRP A 1 54 ? 99.701 8.355 3.966 1.00 0.00 54 TRP A O 13
ATOM 24396 N N . TYR A 1 55 ? 100.925 6.506 4.391 1.00 0.00 55 TYR A N 13
ATOM 24397 C CA . TYR A 1 55 ? 102.206 7.220 4.504 1.00 0.00 55 TYR A CA 13
ATOM 24398 C C . TYR A 1 55 ? 103.251 6.648 3.534 1.00 0.00 55 TYR A C 13
ATOM 24399 O O . TYR A 1 55 ? 103.857 5.624 3.808 1.00 0.00 55 TYR A O 13
ATOM 24417 N N . LEU A 1 56 ? 103.480 7.331 2.412 1.00 0.00 56 LEU A N 13
ATOM 24418 C CA . LEU A 1 56 ? 104.475 6.871 1.432 1.00 0.00 56 LEU A CA 13
ATOM 24419 C C . LEU A 1 56 ? 105.836 7.485 1.745 1.00 0.00 56 LEU A C 13
ATOM 24420 O O . LEU A 1 56 ? 105.931 8.673 2.046 1.00 0.00 56 LEU A O 13
ATOM 24436 N N . ASN A 1 57 ? 106.900 6.684 1.652 1.00 0.00 57 ASN A N 13
ATOM 24437 C CA . ASN A 1 57 ? 108.244 7.176 1.914 1.00 0.00 57 ASN A CA 13
ATOM 24438 C C . ASN A 1 57 ? 108.306 7.940 3.228 1.00 0.00 57 ASN A C 13
ATOM 24439 O O . ASN A 1 57 ? 109.331 8.539 3.542 1.00 0.00 57 ASN A O 13
ATOM 24450 N N . GLY A 1 58 ? 107.213 7.897 3.997 1.00 0.00 58 GLY A N 13
ATOM 24451 C CA . GLY A 1 58 ? 107.138 8.597 5.280 1.00 0.00 58 GLY A CA 13
ATOM 24452 C C . GLY A 1 58 ? 106.391 9.924 5.116 1.00 0.00 58 GLY A C 13
ATOM 24453 O O . GLY A 1 58 ? 106.554 10.845 5.919 1.00 0.00 58 GLY A O 13
ATOM 24457 N N . GLN A 1 59 ? 105.562 9.998 4.065 1.00 0.00 59 GLN A N 13
ATOM 24458 C CA . GLN A 1 59 ? 104.756 11.197 3.770 1.00 0.00 59 GLN A CA 13
ATOM 24459 C C . GLN A 1 59 ? 103.278 10.833 3.674 1.00 0.00 59 GLN A C 13
ATOM 24460 O O . GLN A 1 59 ? 102.907 9.914 2.947 1.00 0.00 59 GLN A O 13
ATOM 24474 N N . LEU A 1 60 ? 102.441 11.556 4.409 1.00 0.00 60 LEU A N 13
ATOM 24475 C CA . LEU A 1 60 ? 101.001 11.297 4.416 1.00 0.00 60 LEU A CA 13
ATOM 24476 C C . LEU A 1 60 ? 100.304 11.848 3.169 1.00 0.00 60 LEU A C 13
ATOM 24477 O O . LEU A 1 60 ? 100.700 12.883 2.644 1.00 0.00 60 LEU A O 13
ATOM 24493 N N . ILE A 1 61 ? 99.224 11.172 2.741 1.00 0.00 61 ILE A N 13
ATOM 24494 C CA . ILE A 1 61 ? 98.431 11.637 1.594 1.00 0.00 61 ILE A CA 13
ATOM 24495 C C . ILE A 1 61 ? 99.036 11.263 0.244 1.00 0.00 61 ILE A C 13
ATOM 24496 O O . ILE A 1 61 ? 100.062 11.797 -0.176 1.00 0.00 61 ILE A O 13
ATOM 24512 N N . ARG A 1 62 ? 98.351 10.365 -0.448 1.00 0.00 62 ARG A N 13
ATOM 24513 C CA . ARG A 1 62 ? 98.769 9.955 -1.783 1.00 0.00 62 ARG A CA 13
ATOM 24514 C C . ARG A 1 62 ? 98.224 10.973 -2.783 1.00 0.00 62 ARG A C 13
ATOM 24515 O O . ARG A 1 62 ? 97.118 11.488 -2.610 1.00 0.00 62 ARG A O 13
ATOM 24536 N N . LYS A 1 63 ? 98.995 11.268 -3.819 1.00 0.00 63 LYS A N 13
ATOM 24537 C CA . LYS A 1 63 ? 98.560 12.235 -4.819 1.00 0.00 63 LYS A CA 13
ATOM 24538 C C . LYS A 1 63 ? 97.290 11.753 -5.512 1.00 0.00 63 LYS A C 13
ATOM 24539 O O . LYS A 1 63 ? 97.173 10.583 -5.869 1.00 0.00 63 LYS A O 13
ATOM 24558 N N . SER A 1 64 ? 96.323 12.658 -5.658 1.00 0.00 64 SER A N 13
ATOM 24559 C CA . SER A 1 64 ? 95.038 12.314 -6.263 1.00 0.00 64 SER A CA 13
ATOM 24560 C C . SER A 1 64 ? 95.126 12.135 -7.780 1.00 0.00 64 SER A C 13
ATOM 24561 O O . SER A 1 64 ? 96.070 11.538 -8.282 1.00 0.00 64 SER A O 13
ATOM 24569 N N . LYS A 1 65 ? 94.089 12.613 -8.480 1.00 0.00 65 LYS A N 13
ATOM 24570 C CA . LYS A 1 65 ? 93.965 12.494 -9.942 1.00 0.00 65 LYS A CA 13
ATOM 24571 C C . LYS A 1 65 ? 95.291 12.245 -10.677 1.00 0.00 65 LYS A C 13
ATOM 24572 O O . LYS A 1 65 ? 95.299 11.547 -11.691 1.00 0.00 65 LYS A O 13
ATOM 24591 N N . ARG A 1 66 ? 96.405 12.788 -10.196 1.00 0.00 66 ARG A N 13
ATOM 24592 C CA . ARG A 1 66 ? 97.675 12.551 -10.886 1.00 0.00 66 ARG A CA 13
ATOM 24593 C C . ARG A 1 66 ? 97.994 11.058 -10.841 1.00 0.00 66 ARG A C 13
ATOM 24594 O O . ARG A 1 66 ? 98.451 10.469 -11.821 1.00 0.00 66 ARG A O 13
ATOM 24615 N N . PHE A 1 67 ? 97.716 10.458 -9.683 1.00 0.00 67 PHE A N 13
ATOM 24616 C CA . PHE A 1 67 ? 97.928 9.025 -9.453 1.00 0.00 67 PHE A CA 13
ATOM 24617 C C . PHE A 1 67 ? 96.591 8.380 -9.091 1.00 0.00 67 PHE A C 13
ATOM 24618 O O . PHE A 1 67 ? 95.717 9.033 -8.522 1.00 0.00 67 PHE A O 13
ATOM 24635 N N . ARG A 1 68 ? 96.421 7.114 -9.451 1.00 0.00 68 ARG A N 13
ATOM 24636 C CA . ARG A 1 68 ? 95.169 6.417 -9.185 1.00 0.00 68 ARG A CA 13
ATOM 24637 C C . ARG A 1 68 ? 94.996 6.140 -7.691 1.00 0.00 68 ARG A C 13
ATOM 24638 O O . ARG A 1 68 ? 95.759 5.383 -7.091 1.00 0.00 68 ARG A O 13
ATOM 24659 N N . VAL A 1 69 ? 93.964 6.746 -7.104 1.00 0.00 69 VAL A N 13
ATOM 24660 C CA . VAL A 1 69 ? 93.664 6.551 -5.686 1.00 0.00 69 VAL A CA 13
ATOM 24661 C C . VAL A 1 69 ? 92.178 6.809 -5.425 1.00 0.00 69 VAL A C 13
ATOM 24662 O O . VAL A 1 69 ? 91.595 7.736 -5.986 1.00 0.00 69 VAL A O 13
ATOM 24675 N N . ARG A 1 70 ? 91.576 5.993 -4.568 1.00 0.00 70 ARG A N 13
ATOM 24676 C CA . ARG A 1 70 ? 90.162 6.140 -4.227 1.00 0.00 70 ARG A CA 13
ATOM 24677 C C . ARG A 1 70 ? 90.013 6.117 -2.718 1.00 0.00 70 ARG A C 13
ATOM 24678 O O . ARG A 1 70 ? 90.031 5.053 -2.100 1.00 0.00 70 ARG A O 13
ATOM 24699 N N . TYR A 1 71 ? 89.873 7.289 -2.128 1.00 0.00 71 TYR A N 13
ATOM 24700 C CA . TYR A 1 71 ? 89.746 7.367 -0.689 1.00 0.00 71 TYR A CA 13
ATOM 24701 C C . TYR A 1 71 ? 88.383 6.879 -0.249 1.00 0.00 71 TYR A C 13
ATOM 24702 O O . TYR A 1 71 ? 87.402 7.623 -0.287 1.00 0.00 71 TYR A O 13
ATOM 24720 N N . ASP A 1 72 ? 88.339 5.626 0.170 1.00 0.00 72 ASP A N 13
ATOM 24721 C CA . ASP A 1 72 ? 87.099 5.011 0.622 1.00 0.00 72 ASP A CA 13
ATOM 24722 C C . ASP A 1 72 ? 87.391 3.597 1.130 1.00 0.00 72 ASP A C 13
ATOM 24723 O O . ASP A 1 72 ? 86.685 3.072 1.992 1.00 0.00 72 ASP A O 13
ATOM 24732 N N . GLY A 1 73 ? 88.450 2.995 0.586 1.00 0.00 73 GLY A N 13
ATOM 24733 C CA . GLY A 1 73 ? 88.856 1.647 0.973 1.00 0.00 73 GLY A CA 13
ATOM 24734 C C . GLY A 1 73 ? 89.954 1.140 0.043 1.00 0.00 73 GLY A C 13
ATOM 24735 O O . GLY A 1 73 ? 90.743 0.266 0.403 1.00 0.00 73 GLY A O 13
ATOM 24739 N N . ILE A 1 74 ? 89.975 1.687 -1.171 1.00 0.00 74 ILE A N 13
ATOM 24740 C CA . ILE A 1 74 ? 90.946 1.291 -2.188 1.00 0.00 74 ILE A CA 13
ATOM 24741 C C . ILE A 1 74 ? 91.970 2.388 -2.470 1.00 0.00 74 ILE A C 13
ATOM 24742 O O . ILE A 1 74 ? 91.606 3.495 -2.851 1.00 0.00 74 ILE A O 13
ATOM 24758 N N . HIS A 1 75 ? 93.257 2.059 -2.336 1.00 0.00 75 HIS A N 13
ATOM 24759 C CA . HIS A 1 75 ? 94.320 3.020 -2.633 1.00 0.00 75 HIS A CA 13
ATOM 24760 C C . HIS A 1 75 ? 95.414 2.365 -3.468 1.00 0.00 75 HIS A C 13
ATOM 24761 O O . HIS A 1 75 ? 96.150 1.503 -2.988 1.00 0.00 75 HIS A O 13
ATOM 24775 N N . TYR A 1 76 ? 95.502 2.779 -4.730 1.00 0.00 76 TYR A N 13
ATOM 24776 C CA . TYR A 1 76 ? 96.501 2.235 -5.652 1.00 0.00 76 TYR A CA 13
ATOM 24777 C C . TYR A 1 76 ? 97.711 3.164 -5.711 1.00 0.00 76 TYR A C 13
ATOM 24778 O O . TYR A 1 76 ? 97.635 4.272 -6.241 1.00 0.00 76 TYR A O 13
ATOM 24796 N N . LEU A 1 77 ? 98.839 2.675 -5.205 1.00 0.00 77 LEU A N 13
ATOM 24797 C CA . LEU A 1 77 ? 100.093 3.425 -5.235 1.00 0.00 77 LEU A CA 13
ATOM 24798 C C . LEU A 1 77 ? 100.887 2.968 -6.458 1.00 0.00 77 LEU A C 13
ATOM 24799 O O . LEU A 1 77 ? 101.548 1.935 -6.408 1.00 0.00 77 LEU A O 13
ATOM 24815 N N . ASP A 1 78 ? 100.777 3.691 -7.573 1.00 0.00 78 ASP A N 13
ATOM 24816 C CA . ASP A 1 78 ? 101.462 3.286 -8.814 1.00 0.00 78 ASP A CA 13
ATOM 24817 C C . ASP A 1 78 ? 102.609 4.226 -9.192 1.00 0.00 78 ASP A C 13
ATOM 24818 O O . ASP A 1 78 ? 102.513 5.441 -9.034 1.00 0.00 78 ASP A O 13
ATOM 24827 N N . ILE A 1 79 ? 103.689 3.644 -9.732 1.00 0.00 79 ILE A N 13
ATOM 24828 C CA . ILE A 1 79 ? 104.852 4.421 -10.186 1.00 0.00 79 ILE A CA 13
ATOM 24829 C C . ILE A 1 79 ? 105.146 4.043 -11.638 1.00 0.00 79 ILE A C 13
ATOM 24830 O O . ILE A 1 79 ? 104.718 2.988 -12.107 1.00 0.00 79 ILE A O 13
ATOM 24846 N N . VAL A 1 80 ? 105.909 4.878 -12.339 1.00 0.00 80 VAL A N 13
ATOM 24847 C CA . VAL A 1 80 ? 106.273 4.606 -13.728 1.00 0.00 80 VAL A CA 13
ATOM 24848 C C . VAL A 1 80 ? 107.745 4.956 -13.939 1.00 0.00 80 VAL A C 13
ATOM 24849 O O . VAL A 1 80 ? 108.634 4.227 -13.502 1.00 0.00 80 VAL A O 13
ATOM 24862 N N . ASP A 1 81 ? 107.993 6.094 -14.590 1.00 0.00 81 ASP A N 13
ATOM 24863 C CA . ASP A 1 81 ? 109.353 6.564 -14.839 1.00 0.00 81 ASP A CA 13
ATOM 24864 C C . ASP A 1 81 ? 109.434 8.057 -14.551 1.00 0.00 81 ASP A C 13
ATOM 24865 O O . ASP A 1 81 ? 109.819 8.843 -15.416 1.00 0.00 81 ASP A O 13
ATOM 24874 N N . CYS A 1 82 ? 109.069 8.450 -13.330 1.00 0.00 82 CYS A N 13
ATOM 24875 C CA . CYS A 1 82 ? 109.107 9.861 -12.944 1.00 0.00 82 CYS A CA 13
ATOM 24876 C C . CYS A 1 82 ? 110.299 10.112 -12.034 1.00 0.00 82 CYS A C 13
ATOM 24877 O O . CYS A 1 82 ? 111.382 10.469 -12.492 1.00 0.00 82 CYS A O 13
ATOM 24885 N N . LYS A 1 83 ? 110.087 9.891 -10.743 1.00 0.00 83 LYS A N 13
ATOM 24886 C CA . LYS A 1 83 ? 111.131 10.051 -9.733 1.00 0.00 83 LYS A CA 13
ATOM 24887 C C . LYS A 1 83 ? 111.145 8.792 -8.868 1.00 0.00 83 LYS A C 13
ATOM 24888 O O . LYS A 1 83 ? 110.109 8.394 -8.329 1.00 0.00 83 LYS A O 13
ATOM 24907 N N . SER A 1 84 ? 112.302 8.126 -8.774 1.00 0.00 84 SER A N 13
ATOM 24908 C CA . SER A 1 84 ? 112.391 6.880 -8.016 1.00 0.00 84 SER A CA 13
ATOM 24909 C C . SER A 1 84 ? 113.699 6.773 -7.216 1.00 0.00 84 SER A C 13
ATOM 24910 O O . SER A 1 84 ? 113.692 6.255 -6.115 1.00 0.00 84 SER A O 13
ATOM 24918 N N . TYR A 1 85 ? 114.807 7.225 -7.806 1.00 0.00 85 TYR A N 13
ATOM 24919 C CA . TYR A 1 85 ? 116.142 7.141 -7.182 1.00 0.00 85 TYR A CA 13
ATOM 24920 C C . TYR A 1 85 ? 116.193 7.753 -5.773 1.00 0.00 85 TYR A C 13
ATOM 24921 O O . TYR A 1 85 ? 116.885 8.741 -5.537 1.00 0.00 85 TYR A O 13
ATOM 24939 N N . ASP A 1 86 ? 115.452 7.176 -4.837 1.00 0.00 86 ASP A N 13
ATOM 24940 C CA . ASP A 1 86 ? 115.442 7.687 -3.478 1.00 0.00 86 ASP A CA 13
ATOM 24941 C C . ASP A 1 86 ? 114.924 6.620 -2.518 1.00 0.00 86 ASP A C 13
ATOM 24942 O O . ASP A 1 86 ? 113.790 6.157 -2.630 1.00 0.00 86 ASP A O 13
ATOM 24951 N N . THR A 1 87 ? 115.776 6.196 -1.594 1.00 0.00 87 THR A N 13
ATOM 24952 C CA . THR A 1 87 ? 115.387 5.165 -0.647 1.00 0.00 87 THR A CA 13
ATOM 24953 C C . THR A 1 87 ? 114.539 5.762 0.473 1.00 0.00 87 THR A C 13
ATOM 24954 O O . THR A 1 87 ? 115.021 6.576 1.261 1.00 0.00 87 THR A O 13
ATOM 24965 N N . GLY A 1 88 ? 113.266 5.358 0.536 1.00 0.00 88 GLY A N 13
ATOM 24966 C CA . GLY A 1 88 ? 112.350 5.857 1.561 1.00 0.00 88 GLY A CA 13
ATOM 24967 C C . GLY A 1 88 ? 111.740 4.701 2.341 1.00 0.00 88 GLY A C 13
ATOM 24968 O O . GLY A 1 88 ? 112.248 3.575 2.311 1.00 0.00 88 GLY A O 13
ATOM 24972 N N . GLU A 1 89 ? 110.632 4.974 3.027 1.00 0.00 89 GLU A N 13
ATOM 24973 C CA . GLU A 1 89 ? 109.955 3.928 3.804 1.00 0.00 89 GLU A CA 13
ATOM 24974 C C . GLU A 1 89 ? 108.451 4.030 3.626 1.00 0.00 89 GLU A C 13
ATOM 24975 O O . GLU A 1 89 ? 107.890 5.125 3.692 1.00 0.00 89 GLU A O 13
ATOM 24987 N N . VAL A 1 90 ? 107.788 2.891 3.415 1.00 0.00 90 VAL A N 13
ATOM 24988 C CA . VAL A 1 90 ? 106.335 2.873 3.246 1.00 0.00 90 VAL A CA 13
ATOM 24989 C C . VAL A 1 90 ? 105.692 2.282 4.491 1.00 0.00 90 VAL A C 13
ATOM 24990 O O . VAL A 1 90 ? 106.137 1.267 5.022 1.00 0.00 90 VAL A O 13
ATOM 25003 N N . LYS A 1 91 ? 104.637 2.929 4.932 1.00 0.00 91 LYS A N 13
ATOM 25004 C CA . LYS A 1 91 ? 103.892 2.515 6.093 1.00 0.00 91 LYS A CA 13
ATOM 25005 C C . LYS A 1 91 ? 102.457 2.843 5.812 1.00 0.00 91 LYS A C 13
ATOM 25006 O O . LYS A 1 91 ? 102.151 3.944 5.371 1.00 0.00 91 LYS A O 13
ATOM 25025 N N . VAL A 1 92 ? 101.582 1.893 6.043 1.00 0.00 92 VAL A N 13
ATOM 25026 C CA . VAL A 1 92 ? 100.167 2.100 5.783 1.00 0.00 92 VAL A CA 13
ATOM 25027 C C . VAL A 1 92 ? 99.398 2.101 7.089 1.00 0.00 92 VAL A C 13
ATOM 25028 O O . VAL A 1 92 ? 99.709 1.327 7.992 1.00 0.00 92 VAL A O 13
ATOM 25041 N N . THR A 1 93 ? 98.408 2.992 7.207 1.00 0.00 93 THR A N 13
ATOM 25042 C CA . THR A 1 93 ? 97.632 3.073 8.453 1.00 0.00 93 THR A CA 13
ATOM 25043 C C . THR A 1 93 ? 96.137 3.259 8.215 1.00 0.00 93 THR A C 13
ATOM 25044 O O . THR A 1 93 ? 95.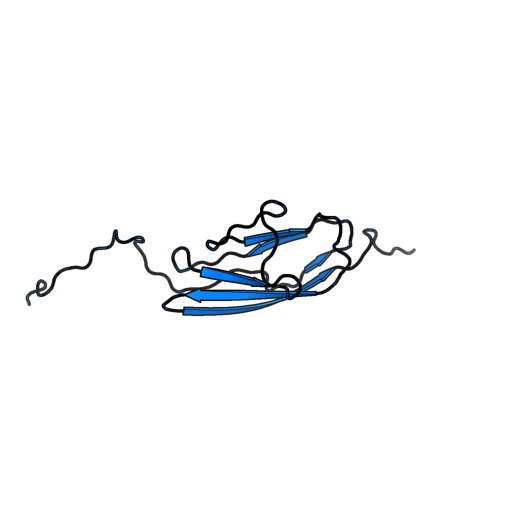712 4.152 7.480 1.00 0.00 93 THR A O 13
ATOM 25055 N N . ALA A 1 94 ? 95.353 2.420 8.892 1.00 0.00 94 ALA A N 13
ATOM 25056 C CA . ALA A 1 94 ? 93.893 2.472 8.829 1.00 0.00 94 ALA A CA 13
ATOM 25057 C C . ALA A 1 94 ? 93.378 2.609 10.256 1.00 0.00 94 ALA A C 13
ATOM 25058 O O . ALA A 1 94 ? 94.111 2.315 11.200 1.00 0.00 94 ALA A O 13
ATOM 25065 N N . GLU A 1 95 ? 92.141 3.066 10.437 1.00 0.00 95 GLU A N 13
ATOM 25066 C CA . GLU A 1 95 ? 91.613 3.226 11.792 1.00 0.00 95 GLU A CA 13
ATOM 25067 C C . GLU A 1 95 ? 90.094 3.123 11.821 1.00 0.00 95 GLU A C 13
ATOM 25068 O O . GLU A 1 95 ? 89.388 4.101 11.573 1.00 0.00 95 GLU A O 13
ATOM 25080 N N . ASN A 1 96 ? 89.584 1.942 12.143 1.00 0.00 96 ASN A N 13
ATOM 25081 C CA . ASN A 1 96 ? 88.142 1.754 12.220 1.00 0.00 96 ASN A CA 13
ATOM 25082 C C . ASN A 1 96 ? 87.654 2.260 13.591 1.00 0.00 96 ASN A C 13
ATOM 25083 O O . ASN A 1 96 ? 88.482 2.584 14.444 1.00 0.00 96 ASN A O 13
ATOM 25094 N N . PRO A 1 97 ? 86.357 2.361 13.837 1.00 0.00 97 PRO A N 13
ATOM 25095 C CA . PRO A 1 97 ? 85.849 2.858 15.153 1.00 0.00 97 PRO A CA 13
ATOM 25096 C C . PRO A 1 97 ? 86.064 1.848 16.288 1.00 0.00 97 PRO A C 13
ATOM 25097 O O . PRO A 1 97 ? 86.042 2.216 17.465 1.00 0.00 97 PRO A O 13
ATOM 25108 N N . GLU A 1 98 ? 86.252 0.571 15.934 1.00 0.00 98 GLU A N 13
ATOM 25109 C CA . GLU A 1 98 ? 86.444 -0.481 16.946 1.00 0.00 98 GLU A CA 13
ATOM 25110 C C . GLU A 1 98 ? 87.898 -0.951 17.040 1.00 0.00 98 GLU A C 13
ATOM 25111 O O . GLU A 1 98 ? 88.216 -1.805 17.871 1.00 0.00 98 GLU A O 13
ATOM 25123 N N . GLY A 1 99 ? 88.786 -0.402 16.216 1.00 0.00 99 GLY A N 13
ATOM 25124 C CA . GLY A 1 99 ? 90.179 -0.809 16.277 1.00 0.00 99 GLY A CA 13
ATOM 25125 C C . GLY A 1 99 ? 91.074 0.102 15.455 1.00 0.00 99 GLY A C 13
ATOM 25126 O O . GLY A 1 99 ? 90.609 1.006 14.763 1.00 0.00 99 GLY A O 13
ATOM 25130 N N . VAL A 1 100 ? 92.371 -0.166 15.547 1.00 0.00 100 VAL A N 13
ATOM 25131 C CA . VAL A 1 100 ? 93.390 0.594 14.820 1.00 0.00 100 VAL A CA 13
ATOM 25132 C C . VAL A 1 100 ? 94.499 -0.351 14.354 1.00 0.00 100 VAL A C 13
ATOM 25133 O O . VAL A 1 100 ? 94.900 -1.257 15.086 1.00 0.00 100 VAL A O 13
ATOM 25146 N N . ILE A 1 101 ? 94.980 -0.144 13.123 1.00 0.00 101 ILE A N 13
ATOM 25147 C CA . ILE A 1 101 ? 96.029 -1.001 12.560 1.00 0.00 101 ILE A CA 13
ATOM 25148 C C . ILE A 1 101 ? 97.105 -0.188 11.853 1.00 0.00 101 ILE A C 13
ATOM 25149 O O . ILE A 1 101 ? 96.843 0.883 11.304 1.00 0.00 101 ILE A O 13
ATOM 25165 N N . GLU A 1 102 ? 98.305 -0.748 11.842 1.00 0.00 102 GLU A N 13
ATOM 25166 C CA . GLU A 1 102 ? 99.445 -0.141 11.172 1.00 0.00 102 GLU A CA 13
ATOM 25167 C C . GLU A 1 102 ? 100.440 -1.238 10.793 1.00 0.00 102 GLU A C 13
ATOM 25168 O O . GLU A 1 102 ? 100.666 -2.170 11.565 1.00 0.00 102 GLU A O 13
ATOM 25180 N N . HIS A 1 103 ? 101.026 -1.128 9.601 1.00 0.00 103 HIS A N 13
ATOM 25181 C CA . HIS A 1 103 ? 101.997 -2.118 9.115 1.00 0.00 103 HIS A CA 13
ATOM 25182 C C . HIS A 1 103 ? 103.246 -1.402 8.591 1.00 0.00 103 HIS A C 13
ATOM 25183 O O . HIS A 1 103 ? 103.146 -0.424 7.851 1.00 0.00 103 HIS A O 13
ATOM 25197 N N . LYS A 1 104 ? 104.424 -1.875 9.009 1.00 0.00 104 LYS A N 13
ATOM 25198 C CA . LYS A 1 104 ? 105.693 -1.254 8.602 1.00 0.00 104 LYS A CA 13
ATOM 25199 C C . LYS A 1 104 ? 106.475 -2.133 7.620 1.00 0.00 104 LYS A C 13
ATOM 25200 O O . LYS A 1 104 ? 106.811 -3.284 7.905 1.00 0.00 104 LYS A O 13
ATOM 25219 N N . VAL A 1 105 ? 106.770 -1.549 6.462 1.00 0.00 105 VAL A N 13
ATOM 25220 C CA . VAL A 1 105 ? 107.533 -2.219 5.409 1.00 0.00 105 VAL A CA 13
ATOM 25221 C C . VAL A 1 105 ? 108.436 -1.180 4.750 1.00 0.00 105 VAL A C 13
ATOM 25222 O O . VAL A 1 105 ? 108.025 -0.043 4.532 1.00 0.00 105 VAL A O 13
ATOM 25235 N N . LYS A 1 106 ? 109.681 -1.556 4.478 1.00 0.00 106 LYS A N 13
ATOM 25236 C CA . LYS A 1 106 ? 110.645 -0.616 3.899 1.00 0.00 106 LYS A CA 13
ATOM 25237 C C . LYS A 1 106 ? 110.878 -0.855 2.407 1.00 0.00 106 LYS A C 13
ATOM 25238 O O . LYS A 1 106 ? 111.056 -1.990 1.949 1.00 0.00 106 LYS A O 13
ATOM 25257 N N . LEU A 1 107 ? 110.897 0.248 1.652 1.00 0.00 107 LEU A N 13
ATOM 25258 C CA . LEU A 1 107 ? 111.138 0.199 0.210 1.00 0.00 107 LEU A CA 13
ATOM 25259 C C . LEU A 1 107 ? 112.351 1.069 -0.096 1.00 0.00 107 LEU A C 13
ATOM 25260 O O . LEU A 1 107 ? 112.392 2.236 0.298 1.00 0.00 107 LEU A O 13
ATOM 25276 N N . GLU A 1 108 ? 113.349 0.496 -0.768 1.00 0.00 108 GLU A N 13
ATOM 25277 C CA . GLU A 1 108 ? 114.575 1.231 -1.093 1.00 0.00 108 GLU A CA 13
ATOM 25278 C C . GLU A 1 108 ? 114.760 1.282 -2.601 1.00 0.00 108 GLU A C 13
ATOM 25279 O O . GLU A 1 108 ? 114.871 0.239 -3.254 1.00 0.00 108 GLU A O 13
ATOM 25291 N N . ILE A 1 109 ? 114.785 2.490 -3.167 1.00 0.00 109 ILE A N 13
ATOM 25292 C CA . ILE A 1 109 ? 114.953 2.626 -4.613 1.00 0.00 109 ILE A CA 13
ATOM 25293 C C . ILE A 1 109 ? 116.369 3.059 -4.958 1.00 0.00 109 ILE A C 13
ATOM 25294 O O . ILE A 1 109 ? 116.821 4.130 -4.547 1.00 0.00 109 ILE A O 13
ATOM 25310 N N . GLN A 1 110 ? 117.060 2.220 -5.725 1.00 0.00 110 GLN A N 13
ATOM 25311 C CA . GLN A 1 110 ? 118.433 2.505 -6.139 1.00 0.00 110 GLN A CA 13
ATOM 25312 C C . GLN A 1 110 ? 118.454 3.194 -7.510 1.00 0.00 110 GLN A C 13
ATOM 25313 O O . GLN A 1 110 ? 117.701 4.137 -7.749 1.00 0.00 110 GLN A O 13
ATOM 25327 N N . GLN A 1 111 ? 119.310 2.710 -8.412 1.00 0.00 111 GLN A N 13
ATOM 25328 C CA . GLN A 1 111 ? 119.416 3.283 -9.753 1.00 0.00 111 GLN A CA 13
ATOM 25329 C C . GLN A 1 111 ? 119.926 2.240 -10.747 1.00 0.00 111 GLN A C 13
ATOM 25330 O O . GLN A 1 111 ? 120.562 1.260 -10.356 1.00 0.00 111 GLN A O 13
ATOM 25344 N N . LEU A 1 112 ? 119.660 2.459 -12.035 1.00 0.00 112 LEU A N 13
ATOM 25345 C CA . LEU A 1 112 ? 120.122 1.523 -13.064 1.00 0.00 112 LEU A CA 13
ATOM 25346 C C . LEU A 1 112 ? 121.577 1.138 -12.813 1.00 0.00 112 LEU A C 13
ATOM 25347 O O . LEU A 1 112 ? 122.350 1.941 -12.293 1.00 0.00 112 LEU A O 13
ATOM 25363 N N . GLU A 1 113 ? 121.941 -0.091 -13.177 1.00 0.00 113 GLU A N 13
ATOM 25364 C CA . GLU A 1 113 ? 123.312 -0.560 -12.976 1.00 0.00 113 GLU A CA 13
ATOM 25365 C C . GLU A 1 113 ? 124.251 0.055 -14.012 1.00 0.00 113 GLU A C 13
ATOM 25366 O O . GLU A 1 113 ? 124.217 -0.300 -15.190 1.00 0.00 113 GLU A O 13
ATOM 25378 N N . HIS A 1 114 ? 125.095 0.977 -13.556 1.00 0.00 114 HIS A N 13
ATOM 25379 C CA . HIS A 1 114 ? 126.048 1.639 -14.438 1.00 0.00 114 HIS A CA 13
ATOM 25380 C C . HIS A 1 114 ? 127.314 0.802 -14.565 1.00 0.00 114 HIS A C 13
ATOM 25381 O O . HIS A 1 114 ? 127.916 0.412 -13.563 1.00 0.00 114 HIS A O 13
ATOM 25395 N N . HIS A 1 115 ? 127.710 0.516 -15.800 1.00 0.00 115 HIS A N 13
ATOM 25396 C CA . HIS A 1 115 ? 128.901 -0.285 -16.043 1.00 0.00 115 HIS A CA 13
ATOM 25397 C C . HIS A 1 115 ? 130.142 0.438 -15.539 1.00 0.00 115 HIS A C 13
ATOM 25398 O O . HIS A 1 115 ? 130.047 1.420 -14.801 1.00 0.00 115 HIS A O 13
ATOM 25412 N N . HIS A 1 116 ? 131.305 -0.051 -15.943 1.00 0.00 116 HIS A N 13
ATOM 25413 C CA . HIS A 1 116 ? 132.559 0.552 -15.532 1.00 0.00 116 HIS A CA 13
ATOM 25414 C C . HIS A 1 116 ? 132.771 1.869 -16.266 1.00 0.00 116 HIS A C 13
ATOM 25415 O O . HIS A 1 116 ? 132.495 1.978 -17.461 1.00 0.00 116 HIS A O 13
ATOM 25429 N N . HIS A 1 117 ? 133.260 2.865 -15.539 1.00 0.00 117 HIS A N 13
ATOM 25430 C CA . HIS A 1 117 ? 133.509 4.181 -16.115 1.00 0.00 117 HIS A CA 13
ATOM 25431 C C . HIS A 1 117 ? 134.774 4.137 -16.958 1.00 0.00 117 HIS A C 13
ATOM 25432 O O . HIS A 1 117 ? 135.160 5.128 -17.576 1.00 0.00 117 HIS A O 13
ATOM 25446 N N . HIS A 1 118 ? 135.409 2.971 -16.972 1.00 0.00 118 HIS A N 13
ATOM 25447 C CA . HIS A 1 118 ? 136.628 2.780 -17.738 1.00 0.00 118 HIS A CA 13
ATOM 25448 C C . HIS A 1 118 ? 136.346 2.884 -19.234 1.00 0.00 118 HIS A C 13
ATOM 25449 O O . HIS A 1 118 ? 137.107 3.502 -19.976 1.00 0.00 118 HIS A O 13
ATOM 25463 N N . HIS A 1 119 ? 135.256 2.261 -19.671 1.00 0.00 119 HIS A N 13
ATOM 25464 C CA . HIS A 1 119 ? 134.887 2.271 -21.085 1.00 0.00 119 HIS A CA 13
ATOM 25465 C C . HIS A 1 119 ? 135.996 1.640 -21.921 1.00 0.00 119 HIS A C 13
ATOM 25466 O O . HIS A 1 119 ? 135.835 1.575 -23.126 1.00 0.00 119 HIS A O 13
ATOM 25481 N N . ARG A 1 1 ? 72.963 17.779 -7.421 1.00 0.00 1 ARG A N 14
ATOM 25482 C CA . ARG A 1 1 ? 74.028 17.390 -8.388 1.00 0.00 1 ARG A CA 14
ATOM 25483 C C . ARG A 1 1 ? 74.984 16.433 -7.694 1.00 0.00 1 ARG A C 14
ATOM 25484 O O . ARG A 1 1 ? 75.718 15.687 -8.340 1.00 0.00 1 ARG A O 14
ATOM 25507 N N . MET A 1 2 ? 74.969 16.465 -6.365 1.00 0.00 2 MET A N 14
ATOM 25508 C CA . MET A 1 2 ? 75.839 15.600 -5.584 1.00 0.00 2 MET A CA 14
ATOM 25509 C C . MET A 1 2 ? 75.507 14.133 -5.832 1.00 0.00 2 MET A C 14
ATOM 25510 O O . MET A 1 2 ? 76.404 13.308 -5.980 1.00 0.00 2 MET A O 14
ATOM 25524 N N . ALA A 1 3 ? 74.218 13.811 -5.885 1.00 0.00 3 ALA A N 14
ATOM 25525 C CA . ALA A 1 3 ? 73.791 12.430 -6.127 1.00 0.00 3 ALA A CA 14
ATOM 25526 C C . ALA A 1 3 ? 73.776 12.130 -7.624 1.00 0.00 3 ALA A C 14
ATOM 25527 O O . ALA A 1 3 ? 73.471 13.004 -8.433 1.00 0.00 3 ALA A O 14
ATOM 25534 N N . HIS A 1 4 ? 74.106 10.887 -7.990 1.00 0.00 4 HIS A N 14
ATOM 25535 C CA . HIS A 1 4 ? 74.127 10.481 -9.404 1.00 0.00 4 HIS A CA 14
ATOM 25536 C C . HIS A 1 4 ? 72.912 9.611 -9.752 1.00 0.00 4 HIS A C 14
ATOM 25537 O O . HIS A 1 4 ? 72.703 8.554 -9.157 1.00 0.00 4 HIS A O 14
ATOM 25551 N N . GLU A 1 5 ? 72.113 10.067 -10.725 1.00 0.00 5 GLU A N 14
ATOM 25552 C CA . GLU A 1 5 ? 70.919 9.325 -11.153 1.00 0.00 5 GLU A CA 14
ATOM 25553 C C . GLU A 1 5 ? 71.246 8.377 -12.305 1.00 0.00 5 GLU A C 14
ATOM 25554 O O . GLU A 1 5 ? 70.450 7.500 -12.640 1.00 0.00 5 GLU A O 14
ATOM 25566 N N . GLY A 1 6 ? 72.415 8.560 -12.914 1.00 0.00 6 GLY A N 14
ATOM 25567 C CA . GLY A 1 6 ? 72.831 7.716 -14.033 1.00 0.00 6 GLY A CA 14
ATOM 25568 C C . GLY A 1 6 ? 73.192 6.311 -13.560 1.00 0.00 6 GLY A C 14
ATOM 25569 O O . GLY A 1 6 ? 73.364 6.076 -12.365 1.00 0.00 6 GLY A O 14
ATOM 25573 N N . ALA A 1 7 ? 73.301 5.384 -14.507 1.00 0.00 7 ALA A N 14
ATOM 25574 C CA . ALA A 1 7 ? 73.639 4.005 -14.177 1.00 0.00 7 ALA A CA 14
ATOM 25575 C C . ALA A 1 7 ? 74.984 3.943 -13.462 1.00 0.00 7 ALA A C 14
ATOM 25576 O O . ALA A 1 7 ? 75.874 4.757 -13.711 1.00 0.00 7 ALA A O 14
ATOM 25583 N N . LEU A 1 8 ? 75.116 2.975 -12.564 1.00 0.00 8 LEU A N 14
ATOM 25584 C CA . LEU A 1 8 ? 76.346 2.806 -11.798 1.00 0.00 8 LEU A CA 14
ATOM 25585 C C . LEU A 1 8 ? 77.450 2.235 -12.689 1.00 0.00 8 LEU A C 14
ATOM 25586 O O . LEU A 1 8 ? 77.227 1.284 -13.435 1.00 0.00 8 LEU A O 14
ATOM 25602 N N . THR A 1 9 ? 78.637 2.835 -12.612 1.00 0.00 9 THR A N 14
ATOM 25603 C CA . THR A 1 9 ? 79.763 2.389 -13.429 1.00 0.00 9 THR A CA 14
ATOM 25604 C C . THR A 1 9 ? 80.160 0.963 -13.077 1.00 0.00 9 THR A C 14
ATOM 25605 O O . THR A 1 9 ? 80.225 0.592 -11.903 1.00 0.00 9 THR A O 14
ATOM 25616 N N . GLY A 1 10 ? 80.424 0.172 -14.107 1.00 0.00 10 GLY A N 14
ATOM 25617 C CA . GLY A 1 10 ? 80.818 -1.217 -13.915 1.00 0.00 10 GLY A CA 14
ATOM 25618 C C . GLY A 1 10 ? 79.721 -2.012 -13.220 1.00 0.00 10 GLY A C 14
ATOM 25619 O O . GLY A 1 10 ? 78.543 -1.877 -13.549 1.00 0.00 10 GLY A O 14
ATOM 25623 N N . VAL A 1 11 ? 80.118 -2.845 -12.260 1.00 0.00 11 VAL A N 14
ATOM 25624 C CA . VAL A 1 11 ? 79.157 -3.673 -11.529 1.00 0.00 11 VAL A CA 14
ATOM 25625 C C . VAL A 1 11 ? 78.224 -2.807 -10.692 1.00 0.00 11 VAL A C 14
ATOM 25626 O O . VAL A 1 11 ? 78.671 -1.947 -9.935 1.00 0.00 11 VAL A O 14
ATOM 25639 N N . THR A 1 12 ? 76.920 -3.043 -10.842 1.00 0.00 12 THR A N 14
ATOM 25640 C CA . THR A 1 12 ? 75.922 -2.284 -10.101 1.00 0.00 12 THR A CA 14
ATOM 25641 C C . THR A 1 12 ? 76.247 -2.272 -8.612 1.00 0.00 12 THR A C 14
ATOM 25642 O O . THR A 1 12 ? 76.886 -1.347 -8.114 1.00 0.00 12 THR A O 14
ATOM 25653 N N . THR A 1 13 ? 75.797 -3.311 -7.905 1.00 0.00 13 THR A N 14
ATOM 25654 C CA . THR A 1 13 ? 76.035 -3.427 -6.465 1.00 0.00 13 THR A CA 14
ATOM 25655 C C . THR A 1 13 ? 76.277 -4.883 -6.077 1.00 0.00 13 THR A C 14
ATOM 25656 O O . THR A 1 13 ? 75.763 -5.800 -6.716 1.00 0.00 13 THR A O 14
ATOM 25667 N N . ASP A 1 14 ? 77.060 -5.088 -5.024 1.00 0.00 14 ASP A N 14
ATOM 25668 C CA . ASP A 1 14 ? 77.352 -6.441 -4.570 1.00 0.00 14 ASP A CA 14
ATOM 25669 C C . ASP A 1 14 ? 77.991 -6.432 -3.180 1.00 0.00 14 ASP A C 14
ATOM 25670 O O . ASP A 1 14 ? 78.516 -7.449 -2.722 1.00 0.00 14 ASP A O 14
ATOM 25679 N N . GLN A 1 15 ? 77.937 -5.285 -2.509 1.00 0.00 15 GLN A N 14
ATOM 25680 C CA . GLN A 1 15 ? 78.508 -5.160 -1.169 1.00 0.00 15 GLN A CA 14
ATOM 25681 C C . GLN A 1 15 ? 77.799 -4.049 -0.404 1.00 0.00 15 GLN A C 14
ATOM 25682 O O . GLN A 1 15 ? 78.110 -2.867 -0.566 1.00 0.00 15 GLN A O 14
ATOM 25696 N N . LYS A 1 16 ? 76.831 -4.451 0.425 1.00 0.00 16 LYS A N 14
ATOM 25697 C CA . LYS A 1 16 ? 76.052 -3.505 1.225 1.00 0.00 16 LYS A CA 14
ATOM 25698 C C . LYS A 1 16 ? 76.135 -3.846 2.709 1.00 0.00 16 LYS A C 14
ATOM 25699 O O . LYS A 1 16 ? 76.081 -2.956 3.562 1.00 0.00 16 LYS A O 14
ATOM 25718 N N . GLU A 1 17 ? 76.258 -5.134 3.015 1.00 0.00 17 GLU A N 14
ATOM 25719 C CA . GLU A 1 17 ? 76.330 -5.582 4.402 1.00 0.00 17 GLU A CA 14
ATOM 25720 C C . GLU A 1 17 ? 77.720 -5.337 4.983 1.00 0.00 17 GLU A C 14
ATOM 25721 O O . GLU A 1 17 ? 78.690 -5.158 4.250 1.00 0.00 17 GLU A O 14
ATOM 25733 N N . LYS A 1 18 ? 77.791 -5.334 6.310 1.00 0.00 18 LYS A N 14
ATOM 25734 C CA . LYS A 1 18 ? 79.051 -5.120 7.015 1.00 0.00 18 LYS A CA 14
ATOM 25735 C C . LYS A 1 18 ? 79.942 -6.349 6.889 1.00 0.00 18 LYS A C 14
ATOM 25736 O O . LYS A 1 18 ? 79.460 -7.478 6.972 1.00 0.00 18 LYS A O 14
ATOM 25755 N N . GLN A 1 19 ? 81.244 -6.134 6.687 1.00 0.00 19 GLN A N 14
ATOM 25756 C CA . GLN A 1 19 ? 82.200 -7.236 6.547 1.00 0.00 19 GLN A CA 14
ATOM 25757 C C . GLN A 1 19 ? 83.193 -7.207 7.706 1.00 0.00 19 GLN A C 14
ATOM 25758 O O . GLN A 1 19 ? 83.061 -6.409 8.636 1.00 0.00 19 GLN A O 14
ATOM 25772 N N . LYS A 1 20 ? 84.195 -8.074 7.636 1.00 0.00 20 LYS A N 14
ATOM 25773 C CA . LYS A 1 20 ? 85.219 -8.138 8.672 1.00 0.00 20 LYS A CA 14
ATOM 25774 C C . LYS A 1 20 ? 86.309 -7.085 8.391 1.00 0.00 20 LYS A C 14
ATOM 25775 O O . LYS A 1 20 ? 86.965 -7.151 7.352 1.00 0.00 20 LYS A O 14
ATOM 25794 N N . PRO A 1 21 ? 86.534 -6.126 9.268 1.00 0.00 21 PRO A N 14
ATOM 25795 C CA . PRO A 1 21 ? 87.584 -5.101 9.021 1.00 0.00 21 PRO A CA 14
ATOM 25796 C C . PRO A 1 21 ? 88.965 -5.744 8.876 1.00 0.00 21 PRO A C 14
ATOM 25797 O O . PRO A 1 21 ? 89.296 -6.693 9.585 1.00 0.00 21 PRO A O 14
ATOM 25808 N N . ASP A 1 22 ? 89.765 -5.217 7.953 1.00 0.00 22 ASP A N 14
ATOM 25809 C CA . ASP A 1 22 ? 91.110 -5.754 7.731 1.00 0.00 22 ASP A CA 14
ATOM 25810 C C . ASP A 1 22 ? 91.901 -4.838 6.809 1.00 0.00 22 ASP A C 14
ATOM 25811 O O . ASP A 1 22 ? 91.344 -3.915 6.226 1.00 0.00 22 ASP A O 14
ATOM 25820 N N . ILE A 1 23 ? 93.198 -5.110 6.665 1.00 0.00 23 ILE A N 14
ATOM 25821 C CA . ILE A 1 23 ? 94.055 -4.303 5.785 1.00 0.00 23 ILE A CA 14
ATOM 25822 C C . ILE A 1 23 ? 95.041 -5.178 5.019 1.00 0.00 23 ILE A C 14
ATOM 25823 O O . ILE A 1 23 ? 95.736 -6.009 5.602 1.00 0.00 23 ILE A O 14
ATOM 25839 N N . VAL A 1 24 ? 95.118 -4.957 3.707 1.00 0.00 24 VAL A N 14
ATOM 25840 C CA . VAL A 1 24 ? 96.052 -5.697 2.856 1.00 0.00 24 VAL A CA 14
ATOM 25841 C C . VAL A 1 24 ? 97.235 -4.789 2.514 1.00 0.00 24 VAL A C 14
ATOM 25842 O O . VAL A 1 24 ? 97.042 -3.627 2.132 1.00 0.00 24 VAL A O 14
ATOM 25855 N N . LEU A 1 25 ? 98.451 -5.322 2.666 1.00 0.00 25 LEU A N 14
ATOM 25856 C CA . LEU A 1 25 ? 99.673 -4.557 2.389 1.00 0.00 25 LEU A CA 14
ATOM 25857 C C . LEU A 1 25 ? 100.788 -5.451 1.847 1.00 0.00 25 LEU A C 14
ATOM 25858 O O . LEU A 1 25 ? 100.556 -6.603 1.484 1.00 0.00 25 LEU A O 14
ATOM 25874 N N . TYR A 1 26 ? 102.006 -4.894 1.817 1.00 0.00 26 TYR A N 14
ATOM 25875 C CA . TYR A 1 26 ? 103.197 -5.604 1.344 1.00 0.00 26 TYR A CA 14
ATOM 25876 C C . TYR A 1 26 ? 104.133 -5.887 2.537 1.00 0.00 26 TYR A C 14
ATOM 25877 O O . TYR A 1 26 ? 104.942 -5.029 2.890 1.00 0.00 26 TYR A O 14
ATOM 25895 N N . PRO A 1 27 ? 104.057 -7.043 3.164 1.00 0.00 27 PRO A N 14
ATOM 25896 C CA . PRO A 1 27 ? 104.943 -7.361 4.317 1.00 0.00 27 PRO A CA 14
ATOM 25897 C C . PRO A 1 27 ? 106.384 -7.561 3.860 1.00 0.00 27 PRO A C 14
ATOM 25898 O O . PRO A 1 27 ? 107.324 -7.407 4.639 1.00 0.00 27 PRO A O 14
ATOM 25909 N N . GLU A 1 28 ? 106.535 -7.906 2.585 1.00 0.00 28 GLU A N 14
ATOM 25910 C CA . GLU A 1 28 ? 107.850 -8.134 2.004 1.00 0.00 28 GLU A CA 14
ATOM 25911 C C . GLU A 1 28 ? 108.449 -6.809 1.507 1.00 0.00 28 GLU A C 14
ATOM 25912 O O . GLU A 1 28 ? 107.858 -6.167 0.638 1.00 0.00 28 GLU A O 14
ATOM 25924 N N . PRO A 1 29 ? 109.600 -6.384 1.990 1.00 0.00 29 PRO A N 14
ATOM 25925 C CA . PRO A 1 29 ? 110.207 -5.116 1.497 1.00 0.00 29 PRO A CA 14
ATOM 25926 C C . PRO A 1 29 ? 110.451 -5.212 -0.015 1.00 0.00 29 PRO A C 14
ATOM 25927 O O . PRO A 1 29 ? 110.734 -6.292 -0.530 1.00 0.00 29 PRO A O 14
ATOM 25938 N N . VAL A 1 30 ? 110.315 -4.092 -0.732 1.00 0.00 30 VAL A N 14
ATOM 25939 C CA . VAL A 1 30 ? 110.504 -4.102 -2.198 1.00 0.00 30 VAL A CA 14
ATOM 25940 C C . VAL A 1 30 ? 111.504 -3.029 -2.643 1.00 0.00 30 VAL A C 14
ATOM 25941 O O . VAL A 1 30 ? 111.411 -1.872 -2.234 1.00 0.00 30 VAL A O 14
ATOM 25954 N N . ARG A 1 31 ? 112.463 -3.429 -3.495 1.00 0.00 31 ARG A N 14
ATOM 25955 C CA . ARG A 1 31 ? 113.487 -2.509 -4.014 1.00 0.00 31 ARG A CA 14
ATOM 25956 C C . ARG A 1 31 ? 113.325 -2.342 -5.525 1.00 0.00 31 ARG A C 14
ATOM 25957 O O . ARG A 1 31 ? 113.353 -3.318 -6.274 1.00 0.00 31 ARG A O 14
ATOM 25978 N N . VAL A 1 32 ? 113.151 -1.097 -5.967 1.00 0.00 32 VAL A N 14
ATOM 25979 C CA . VAL A 1 32 ? 112.980 -0.792 -7.384 1.00 0.00 32 VAL A CA 14
ATOM 25980 C C . VAL A 1 32 ? 114.197 -0.039 -7.903 1.00 0.00 32 VAL A C 14
ATOM 25981 O O . VAL A 1 32 ? 114.781 0.776 -7.202 1.00 0.00 32 VAL A O 14
ATOM 25994 N N . LEU A 1 33 ? 114.568 -0.332 -9.140 1.00 0.00 33 LEU A N 14
ATOM 25995 C CA . LEU A 1 33 ? 115.707 0.313 -9.777 1.00 0.00 33 LEU A CA 14
ATOM 25996 C C . LEU A 1 33 ? 115.206 1.444 -10.674 1.00 0.00 33 LEU A C 14
ATOM 25997 O O . LEU A 1 33 ? 114.362 1.229 -11.542 1.00 0.00 33 LEU A O 14
ATOM 26013 N N . GLU A 1 34 ? 115.708 2.650 -10.431 1.00 0.00 34 GLU A N 14
ATOM 26014 C CA . GLU A 1 34 ? 115.287 3.830 -11.194 1.00 0.00 34 GLU A CA 14
ATOM 26015 C C . GLU A 1 34 ? 114.994 3.497 -12.647 1.00 0.00 34 GLU A C 14
ATOM 26016 O O . GLU A 1 34 ? 115.893 3.120 -13.402 1.00 0.00 34 GLU A O 14
ATOM 26028 N N . GLY A 1 35 ? 113.733 3.673 -13.043 1.00 0.00 35 GLY A N 14
ATOM 26029 C CA . GLY A 1 35 ? 113.333 3.424 -14.434 1.00 0.00 35 GLY A CA 14
ATOM 26030 C C . GLY A 1 35 ? 112.400 2.231 -14.555 1.00 0.00 35 GLY A C 14
ATOM 26031 O O . GLY A 1 35 ? 112.115 1.776 -15.660 1.00 0.00 35 GLY A O 14
ATOM 26035 N N . GLU A 1 36 ? 111.915 1.735 -13.421 1.00 0.00 36 GLU A N 14
ATOM 26036 C CA . GLU A 1 36 ? 110.997 0.595 -13.418 1.00 0.00 36 GLU A CA 14
ATOM 26037 C C . GLU A 1 36 ? 109.667 0.976 -12.786 1.00 0.00 36 GLU A C 14
ATOM 26038 O O . GLU A 1 36 ? 109.619 1.561 -11.704 1.00 0.00 36 GLU A O 14
ATOM 26050 N N . THR A 1 37 ? 108.588 0.623 -13.473 1.00 0.00 37 THR A N 14
ATOM 26051 C CA . THR A 1 37 ? 107.248 0.911 -12.979 1.00 0.00 37 THR A CA 14
ATOM 26052 C C . THR A 1 37 ? 106.930 -0.036 -11.847 1.00 0.00 37 THR A C 14
ATOM 26053 O O . THR A 1 37 ? 107.299 -1.212 -11.898 1.00 0.00 37 THR A O 14
ATOM 26064 N N . ALA A 1 38 ? 106.268 0.472 -10.817 1.00 0.00 38 ALA A N 14
ATOM 26065 C CA . ALA A 1 38 ? 105.928 -0.351 -9.658 1.00 0.00 38 ALA A CA 14
ATOM 26066 C C . ALA A 1 38 ? 104.427 -0.365 -9.440 1.00 0.00 38 ALA A C 14
ATOM 26067 O O . ALA A 1 38 ? 103.708 0.518 -9.905 1.00 0.00 38 ALA A O 14
ATOM 26074 N N . ARG A 1 39 ? 103.961 -1.391 -8.741 1.00 0.00 39 ARG A N 14
ATOM 26075 C CA . ARG A 1 39 ? 102.539 -1.546 -8.466 1.00 0.00 39 ARG A CA 14
ATOM 26076 C C . ARG A 1 39 ? 102.331 -2.060 -7.042 1.00 0.00 39 ARG A C 14
ATOM 26077 O O . ARG A 1 39 ? 102.818 -3.131 -6.684 1.00 0.00 39 ARG A O 14
ATOM 26098 N N . PHE A 1 40 ? 101.591 -1.299 -6.234 1.00 0.00 40 PHE A N 14
ATOM 26099 C CA . PHE A 1 40 ? 101.309 -1.698 -4.847 1.00 0.00 40 PHE A CA 14
ATOM 26100 C C . PHE A 1 40 ? 99.815 -1.544 -4.561 1.00 0.00 40 PHE A C 14
ATOM 26101 O O . PHE A 1 40 ? 99.163 -0.656 -5.110 1.00 0.00 40 PHE A O 14
ATOM 26118 N N . ARG A 1 41 ? 99.271 -2.411 -3.698 1.00 0.00 41 ARG A N 14
ATOM 26119 C CA . ARG A 1 41 ? 97.846 -2.353 -3.351 1.00 0.00 41 ARG A CA 14
ATOM 26120 C C . ARG A 1 41 ? 97.661 -2.104 -1.854 1.00 0.00 41 ARG A C 14
ATOM 26121 O O . ARG A 1 41 ? 98.359 -2.686 -1.024 1.00 0.00 41 ARG A O 14
ATOM 26142 N N . CYS A 1 42 ? 96.704 -1.234 -1.524 1.00 0.00 42 CYS A N 14
ATOM 26143 C CA . CYS A 1 42 ? 96.404 -0.896 -0.131 1.00 0.00 42 CYS A CA 14
ATOM 26144 C C . CYS A 1 42 ? 94.898 -0.742 0.037 1.00 0.00 42 CYS A C 14
ATOM 26145 O O . CYS A 1 42 ? 94.306 0.199 -0.478 1.00 0.00 42 CYS A O 14
ATOM 26153 N N . ARG A 1 43 ? 94.281 -1.669 0.758 1.00 0.00 43 ARG A N 14
ATOM 26154 C CA . ARG A 1 43 ? 92.823 -1.623 0.974 1.00 0.00 43 ARG A CA 14
ATOM 26155 C C . ARG A 1 43 ? 92.533 -1.629 2.474 1.00 0.00 43 ARG A C 14
ATOM 26156 O O . ARG A 1 43 ? 93.422 -1.922 3.272 1.00 0.00 43 ARG A O 14
ATOM 26177 N N . VAL A 1 44 ? 91.284 -1.361 2.857 1.00 0.00 44 VAL A N 14
ATOM 26178 C CA . VAL A 1 44 ? 90.872 -1.392 4.255 1.00 0.00 44 VAL A CA 14
ATOM 26179 C C . VAL A 1 44 ? 89.381 -1.705 4.271 1.00 0.00 44 VAL A C 14
ATOM 26180 O O . VAL A 1 44 ? 88.561 -0.811 4.058 1.00 0.00 44 VAL A O 14
ATOM 26193 N N . THR A 1 45 ? 89.019 -2.978 4.447 1.00 0.00 45 THR A N 14
ATOM 26194 C CA . THR A 1 45 ? 87.613 -3.375 4.394 1.00 0.00 45 THR A CA 14
ATOM 26195 C C . THR A 1 45 ? 86.893 -3.202 5.723 1.00 0.00 45 THR A C 14
ATOM 26196 O O . THR A 1 45 ? 87.433 -2.646 6.682 1.00 0.00 45 THR A O 14
ATOM 26207 N N . GLY A 1 46 ? 85.664 -3.728 5.747 1.00 0.00 46 GLY A N 14
ATOM 26208 C CA . GLY A 1 46 ? 84.801 -3.679 6.928 1.00 0.00 46 GLY A CA 14
ATOM 26209 C C . GLY A 1 46 ? 83.440 -3.070 6.582 1.00 0.00 46 GLY A C 14
ATOM 26210 O O . GLY A 1 46 ? 82.497 -3.781 6.233 1.00 0.00 46 GLY A O 14
ATOM 26214 N N . TYR A 1 47 ? 83.351 -1.745 6.690 1.00 0.00 47 TYR A N 14
ATOM 26215 C CA . TYR A 1 47 ? 82.108 -1.012 6.401 1.00 0.00 47 TYR A CA 14
ATOM 26216 C C . TYR A 1 47 ? 82.415 0.255 5.596 1.00 0.00 47 TYR A C 14
ATOM 26217 O O . TYR A 1 47 ? 83.558 0.707 5.555 1.00 0.00 47 TYR A O 14
ATOM 26235 N N . PRO A 1 48 ? 81.416 0.828 4.964 1.00 0.00 48 PRO A N 14
ATOM 26236 C CA . PRO A 1 48 ? 81.585 2.068 4.154 1.00 0.00 48 PRO A CA 14
ATOM 26237 C C . PRO A 1 48 ? 82.326 3.182 4.916 1.00 0.00 48 PRO A C 14
ATOM 26238 O O . PRO A 1 48 ? 82.331 3.233 6.146 1.00 0.00 48 PRO A O 14
ATOM 26249 N N . GLN A 1 49 ? 82.911 4.078 4.133 1.00 0.00 49 GLN A N 14
ATOM 26250 C CA . GLN A 1 49 ? 83.641 5.249 4.625 1.00 0.00 49 GLN A CA 14
ATOM 26251 C C . GLN A 1 49 ? 84.425 5.028 5.925 1.00 0.00 49 GLN A C 14
ATOM 26252 O O . GLN A 1 49 ? 84.096 5.616 6.954 1.00 0.00 49 GLN A O 14
ATOM 26266 N N . PRO A 1 50 ? 85.491 4.268 5.886 1.00 0.00 50 PRO A N 14
ATOM 26267 C CA . PRO A 1 50 ? 86.388 4.059 7.059 1.00 0.00 50 PRO A CA 14
ATOM 26268 C C . PRO A 1 50 ? 87.398 5.212 7.173 1.00 0.00 50 PRO A C 14
ATOM 26269 O O . PRO A 1 50 ? 87.544 6.000 6.237 1.00 0.00 50 PRO A O 14
ATOM 26280 N N . LYS A 1 51 ? 88.141 5.280 8.281 1.00 0.00 51 LYS A N 14
ATOM 26281 C CA . LYS A 1 51 ? 89.171 6.310 8.415 1.00 0.00 51 LYS A CA 14
ATOM 26282 C C . LYS A 1 51 ? 90.489 5.672 8.003 1.00 0.00 51 LYS A C 14
ATOM 26283 O O . LYS A 1 51 ? 90.927 4.693 8.606 1.00 0.00 51 LYS A O 14
ATOM 26302 N N . VAL A 1 52 ? 91.099 6.191 6.939 1.00 0.00 52 VAL A N 14
ATOM 26303 C CA . VAL A 1 52 ? 92.341 5.611 6.428 1.00 0.00 52 VAL A CA 14
ATOM 26304 C C . VAL A 1 52 ? 93.350 6.671 6.002 1.00 0.00 52 VAL A C 14
ATOM 26305 O O . VAL A 1 52 ? 93.007 7.643 5.329 1.00 0.00 52 VAL A O 14
ATOM 26318 N N . ASN A 1 53 ? 94.607 6.442 6.368 1.00 0.00 53 ASN A N 14
ATOM 26319 C CA . ASN A 1 53 ? 95.703 7.333 5.998 1.00 0.00 53 ASN A CA 14
ATOM 26320 C C . ASN A 1 53 ? 96.953 6.489 5.754 1.00 0.00 53 ASN A C 14
ATOM 26321 O O . ASN A 1 53 ? 97.173 5.494 6.448 1.00 0.00 53 ASN A O 14
ATOM 26332 N N . TRP A 1 54 ? 97.782 6.875 4.777 1.00 0.00 54 TRP A N 14
ATOM 26333 C CA . TRP A 1 54 ? 99.006 6.110 4.490 1.00 0.00 54 TRP A CA 14
ATOM 26334 C C . TRP A 1 54 ? 100.154 7.059 4.194 1.00 0.00 54 TRP A C 14
ATOM 26335 O O . TRP A 1 54 ? 99.934 8.242 3.967 1.00 0.00 54 TRP A O 14
ATOM 26356 N N . TYR A 1 55 ? 101.386 6.549 4.224 1.00 0.00 55 TYR A N 14
ATOM 26357 C CA . TYR A 1 55 ? 102.549 7.401 3.982 1.00 0.00 55 TYR A CA 14
ATOM 26358 C C . TYR A 1 55 ? 103.575 6.726 3.081 1.00 0.00 55 TYR A C 14
ATOM 26359 O O . TYR A 1 55 ? 104.161 5.709 3.445 1.00 0.00 55 TYR A O 14
ATOM 26377 N N . LEU A 1 56 ? 103.830 7.332 1.923 1.00 0.00 56 LEU A N 14
ATOM 26378 C CA . LEU A 1 56 ? 104.838 6.811 1.006 1.00 0.00 56 LEU A CA 14
ATOM 26379 C C . LEU A 1 56 ? 106.180 7.376 1.441 1.00 0.00 56 LEU A C 14
ATOM 26380 O O . LEU A 1 56 ? 106.264 8.553 1.790 1.00 0.00 56 LEU A O 14
ATOM 26396 N N . ASN A 1 57 ? 107.234 6.571 1.416 1.00 0.00 57 ASN A N 14
ATOM 26397 C CA . ASN A 1 57 ? 108.542 7.052 1.816 1.00 0.00 57 ASN A CA 14
ATOM 26398 C C . ASN A 1 57 ? 108.481 7.837 3.124 1.00 0.00 57 ASN A C 14
ATOM 26399 O O . ASN A 1 57 ? 109.472 8.442 3.518 1.00 0.00 57 ASN A O 14
ATOM 26410 N N . GLY A 1 58 ? 107.325 7.808 3.806 1.00 0.00 58 GLY A N 14
ATOM 26411 C CA . GLY A 1 58 ? 107.161 8.531 5.073 1.00 0.00 58 GLY A CA 14
ATOM 26412 C C . GLY A 1 58 ? 106.420 9.860 4.864 1.00 0.00 58 GLY A C 14
ATOM 26413 O O . GLY A 1 58 ? 106.524 10.771 5.687 1.00 0.00 58 GLY A O 14
ATOM 26417 N N . GLN A 1 59 ? 105.676 9.968 3.754 1.00 0.00 59 GLN A N 14
ATOM 26418 C CA . GLN A 1 59 ? 104.919 11.194 3.432 1.00 0.00 59 GLN A CA 14
ATOM 26419 C C . GLN A 1 59 ? 103.439 10.888 3.149 1.00 0.00 59 GLN A C 14
ATOM 26420 O O . GLN A 1 59 ? 103.121 10.063 2.292 1.00 0.00 59 GLN A O 14
ATOM 26434 N N . LEU A 1 60 ? 102.541 11.567 3.873 1.00 0.00 60 LEU A N 14
ATOM 26435 C CA . LEU A 1 60 ? 101.086 11.392 3.730 1.00 0.00 60 LEU A CA 14
ATOM 26436 C C . LEU A 1 60 ? 100.533 12.111 2.501 1.00 0.00 60 LEU A C 14
ATOM 26437 O O . LEU A 1 60 ? 101.093 13.109 2.064 1.00 0.00 60 LEU A O 14
ATOM 26453 N N . ILE A 1 61 ? 99.420 11.575 1.969 1.00 0.00 61 ILE A N 14
ATOM 26454 C CA . ILE A 1 61 ? 98.723 12.153 0.799 1.00 0.00 61 ILE A CA 14
ATOM 26455 C C . ILE A 1 61 ? 99.593 12.192 -0.458 1.00 0.00 61 ILE A C 14
ATOM 26456 O O . ILE A 1 61 ? 100.548 12.961 -0.567 1.00 0.00 61 ILE A O 14
ATOM 26472 N N . ARG A 1 62 ? 99.189 11.369 -1.425 1.00 0.00 62 ARG A N 14
ATOM 26473 C CA . ARG A 1 62 ? 99.837 11.290 -2.729 1.00 0.00 62 ARG A CA 14
ATOM 26474 C C . ARG A 1 62 ? 98.985 12.055 -3.743 1.00 0.00 62 ARG A C 14
ATOM 26475 O O . ARG A 1 62 ? 97.764 12.111 -3.611 1.00 0.00 62 ARG A O 14
ATOM 26496 N N . LYS A 1 63 ? 99.625 12.659 -4.739 1.00 0.00 63 LYS A N 14
ATOM 26497 C CA . LYS A 1 63 ? 98.888 13.433 -5.739 1.00 0.00 63 LYS A CA 14
ATOM 26498 C C . LYS A 1 63 ? 97.751 12.604 -6.350 1.00 0.00 63 LYS A C 14
ATOM 26499 O O . LYS A 1 63 ? 97.851 11.382 -6.476 1.00 0.00 63 LYS A O 14
ATOM 26518 N N . SER A 1 64 ? 96.655 13.287 -6.684 1.00 0.00 64 SER A N 14
ATOM 26519 C CA . SER A 1 64 ? 95.464 12.635 -7.234 1.00 0.00 64 SER A CA 14
ATOM 26520 C C . SER A 1 64 ? 95.694 12.153 -8.661 1.00 0.00 64 SER A C 14
ATOM 26521 O O . SER A 1 64 ? 96.719 11.552 -8.956 1.00 0.00 64 SER A O 14
ATOM 26529 N N . LYS A 1 65 ? 94.686 12.386 -9.506 1.00 0.00 65 LYS A N 14
ATOM 26530 C CA . LYS A 1 65 ? 94.681 11.974 -10.918 1.00 0.00 65 LYS A CA 14
ATOM 26531 C C . LYS A 1 65 ? 96.077 11.732 -11.508 1.00 0.00 65 LYS A C 14
ATOM 26532 O O . LYS A 1 65 ? 96.215 10.948 -12.446 1.00 0.00 65 LYS A O 14
ATOM 26551 N N . ARG A 1 66 ? 97.109 12.379 -10.975 1.00 0.00 66 ARG A N 14
ATOM 26552 C CA . ARG A 1 66 ? 98.455 12.167 -11.498 1.00 0.00 66 ARG A CA 14
ATOM 26553 C C . ARG A 1 66 ? 98.811 10.697 -11.319 1.00 0.00 66 ARG A C 14
ATOM 26554 O O . ARG A 1 66 ? 99.397 10.068 -12.201 1.00 0.00 66 ARG A O 14
ATOM 26575 N N . PHE A 1 67 ? 98.403 10.152 -10.176 1.00 0.00 67 PHE A N 14
ATOM 26576 C CA . PHE A 1 67 ? 98.612 8.747 -9.850 1.00 0.00 67 PHE A CA 14
ATOM 26577 C C . PHE A 1 67 ? 97.252 8.113 -9.570 1.00 0.00 67 PHE A C 14
ATOM 26578 O O . PHE A 1 67 ? 96.292 8.821 -9.264 1.00 0.00 67 PHE A O 14
ATOM 26595 N N . ARG A 1 68 ? 97.159 6.798 -9.684 1.00 0.00 68 ARG A N 14
ATOM 26596 C CA . ARG A 1 68 ? 95.888 6.128 -9.446 1.00 0.00 68 ARG A CA 14
ATOM 26597 C C . ARG A 1 68 ? 95.544 6.206 -7.961 1.00 0.00 68 ARG A C 14
ATOM 26598 O O . ARG A 1 68 ? 96.137 5.504 -7.143 1.00 0.00 68 ARG A O 14
ATOM 26619 N N . VAL A 1 69 ? 94.579 7.070 -7.616 1.00 0.00 69 VAL A N 14
ATOM 26620 C CA . VAL A 1 69 ? 94.171 7.226 -6.211 1.00 0.00 69 VAL A CA 14
ATOM 26621 C C . VAL A 1 69 ? 92.658 7.384 -6.089 1.00 0.00 69 VAL A C 14
ATOM 26622 O O . VAL A 1 69 ? 92.037 8.133 -6.842 1.00 0.00 69 VAL A O 14
ATOM 26635 N N . ARG A 1 70 ? 92.075 6.699 -5.108 1.00 0.00 70 ARG A N 14
ATOM 26636 C CA . ARG A 1 70 ? 90.640 6.791 -4.864 1.00 0.00 70 ARG A CA 14
ATOM 26637 C C . ARG A 1 70 ? 90.393 6.816 -3.363 1.00 0.00 70 ARG A C 14
ATOM 26638 O O . ARG A 1 70 ? 90.459 5.780 -2.702 1.00 0.00 70 ARG A O 14
ATOM 26659 N N . TYR A 1 71 ? 90.110 7.994 -2.817 1.00 0.00 71 TYR A N 14
ATOM 26660 C CA . TYR A 1 71 ? 89.876 8.091 -1.388 1.00 0.00 71 TYR A CA 14
ATOM 26661 C C . TYR A 1 71 ? 88.518 7.504 -1.048 1.00 0.00 71 TYR A C 14
ATOM 26662 O O . TYR A 1 71 ? 87.505 8.202 -1.039 1.00 0.00 71 TYR A O 14
ATOM 26680 N N . ASP A 1 72 ? 88.522 6.211 -0.765 1.00 0.00 72 ASP A N 14
ATOM 26681 C CA . ASP A 1 72 ? 87.309 5.492 -0.413 1.00 0.00 72 ASP A CA 14
ATOM 26682 C C . ASP A 1 72 ? 87.688 4.111 0.094 1.00 0.00 72 ASP A C 14
ATOM 26683 O O . ASP A 1 72 ? 86.923 3.154 -0.030 1.00 0.00 72 ASP A O 14
ATOM 26692 N N . GLY A 1 73 ? 88.890 4.021 0.660 1.00 0.00 73 GLY A N 14
ATOM 26693 C CA . GLY A 1 73 ? 89.411 2.761 1.186 1.00 0.00 73 GLY A CA 14
ATOM 26694 C C . GLY A 1 73 ? 90.476 2.184 0.252 1.00 0.00 73 GLY A C 14
ATOM 26695 O O . GLY A 1 73 ? 91.232 1.292 0.642 1.00 0.00 73 GLY A O 14
ATOM 26699 N N . ILE A 1 74 ? 90.509 2.681 -0.993 1.00 0.00 74 ILE A N 14
ATOM 26700 C CA . ILE A 1 74 ? 91.469 2.191 -2.000 1.00 0.00 74 ILE A CA 14
ATOM 26701 C C . ILE A 1 74 ? 92.553 3.220 -2.305 1.00 0.00 74 ILE A C 14
ATOM 26702 O O . ILE A 1 74 ? 92.270 4.365 -2.645 1.00 0.00 74 ILE A O 14
ATOM 26718 N N . HIS A 1 75 ? 93.804 2.790 -2.190 1.00 0.00 75 HIS A N 14
ATOM 26719 C CA . HIS A 1 75 ? 94.949 3.667 -2.459 1.00 0.00 75 HIS A CA 14
ATOM 26720 C C . HIS A 1 75 ? 96.023 2.893 -3.235 1.00 0.00 75 HIS A C 14
ATOM 26721 O O . HIS A 1 75 ? 96.719 2.052 -2.666 1.00 0.00 75 HIS A O 14
ATOM 26735 N N . TYR A 1 76 ? 96.135 3.168 -4.537 1.00 0.00 76 TYR A N 14
ATOM 26736 C CA . TYR A 1 76 ? 97.115 2.475 -5.391 1.00 0.00 76 TYR A CA 14
ATOM 26737 C C . TYR A 1 76 ? 98.347 3.358 -5.626 1.00 0.00 76 TYR A C 14
ATOM 26738 O O . TYR A 1 76 ? 98.239 4.480 -6.125 1.00 0.00 76 TYR A O 14
ATOM 26756 N N . LEU A 1 77 ? 99.518 2.812 -5.298 1.00 0.00 77 LEU A N 14
ATOM 26757 C CA . LEU A 1 77 ? 100.797 3.499 -5.498 1.00 0.00 77 LEU A CA 14
ATOM 26758 C C . LEU A 1 77 ? 101.378 3.083 -6.858 1.00 0.00 77 LEU A C 14
ATOM 26759 O O . LEU A 1 77 ? 102.179 2.148 -6.932 1.00 0.00 77 LEU A O 14
ATOM 26775 N N . ASP A 1 78 ? 100.951 3.735 -7.939 1.00 0.00 78 ASP A N 14
ATOM 26776 C CA . ASP A 1 78 ? 101.429 3.368 -9.280 1.00 0.00 78 ASP A CA 14
ATOM 26777 C C . ASP A 1 78 ? 102.510 4.311 -9.814 1.00 0.00 78 ASP A C 14
ATOM 26778 O O . ASP A 1 78 ? 102.260 5.486 -10.079 1.00 0.00 78 ASP A O 14
ATOM 26787 N N . ILE A 1 79 ? 103.709 3.755 -10.016 1.00 0.00 79 ILE A N 14
ATOM 26788 C CA . ILE A 1 79 ? 104.832 4.509 -10.579 1.00 0.00 79 ILE A CA 14
ATOM 26789 C C . ILE A 1 79 ? 104.903 4.208 -12.070 1.00 0.00 79 ILE A C 14
ATOM 26790 O O . ILE A 1 79 ? 104.488 3.131 -12.501 1.00 0.00 79 ILE A O 14
ATOM 26806 N N . VAL A 1 80 ? 105.446 5.139 -12.850 1.00 0.00 80 VAL A N 14
ATOM 26807 C CA . VAL A 1 80 ? 105.575 4.943 -14.293 1.00 0.00 80 VAL A CA 14
ATOM 26808 C C . VAL A 1 80 ? 106.996 5.272 -14.730 1.00 0.00 80 VAL A C 14
ATOM 26809 O O . VAL A 1 80 ? 107.863 4.402 -14.749 1.00 0.00 80 VAL A O 14
ATOM 26822 N N . ASP A 1 81 ? 107.230 6.533 -15.071 1.00 0.00 81 ASP A N 14
ATOM 26823 C CA . ASP A 1 81 ? 108.554 6.968 -15.503 1.00 0.00 81 ASP A CA 14
ATOM 26824 C C . ASP A 1 81 ? 108.758 8.438 -15.169 1.00 0.00 81 ASP A C 14
ATOM 26825 O O . ASP A 1 81 ? 109.156 9.228 -16.023 1.00 0.00 81 ASP A O 14
ATOM 26834 N N . CYS A 1 82 ? 108.488 8.802 -13.918 1.00 0.00 82 CYS A N 14
ATOM 26835 C CA . CYS A 1 82 ? 108.654 10.188 -13.478 1.00 0.00 82 CYS A CA 14
ATOM 26836 C C . CYS A 1 82 ? 109.868 10.291 -12.562 1.00 0.00 82 CYS A C 14
ATOM 26837 O O . CYS A 1 82 ? 110.967 10.634 -12.996 1.00 0.00 82 CYS A O 14
ATOM 26845 N N . LYS A 1 83 ? 109.657 9.966 -11.292 1.00 0.00 83 LYS A N 14
ATOM 26846 C CA . LYS A 1 83 ? 110.726 9.985 -10.297 1.00 0.00 83 LYS A CA 14
ATOM 26847 C C . LYS A 1 83 ? 110.732 8.654 -9.554 1.00 0.00 83 LYS A C 14
ATOM 26848 O O . LYS A 1 83 ? 109.682 8.178 -9.120 1.00 0.00 83 LYS A O 14
ATOM 26867 N N . SER A 1 84 ? 111.904 8.024 -9.431 1.00 0.00 84 SER A N 14
ATOM 26868 C CA . SER A 1 84 ? 111.996 6.735 -8.755 1.00 0.00 84 SER A CA 14
ATOM 26869 C C . SER A 1 84 ? 113.200 6.695 -7.805 1.00 0.00 84 SER A C 14
ATOM 26870 O O . SER A 1 84 ? 113.088 6.249 -6.669 1.00 0.00 84 SER A O 14
ATOM 26878 N N . TYR A 1 85 ? 114.348 7.134 -8.308 1.00 0.00 85 TYR A N 14
ATOM 26879 C CA . TYR A 1 85 ? 115.607 7.117 -7.549 1.00 0.00 85 TYR A CA 14
ATOM 26880 C C . TYR A 1 85 ? 115.522 7.803 -6.181 1.00 0.00 85 TYR A C 14
ATOM 26881 O O . TYR A 1 85 ? 116.177 8.820 -5.951 1.00 0.00 85 TYR A O 14
ATOM 26899 N N . ASP A 1 86 ? 114.723 7.256 -5.264 1.00 0.00 86 ASP A N 14
ATOM 26900 C CA . ASP A 1 86 ? 114.594 7.850 -3.935 1.00 0.00 86 ASP A CA 14
ATOM 26901 C C . ASP A 1 86 ? 114.190 6.795 -2.907 1.00 0.00 86 ASP A C 14
ATOM 26902 O O . ASP A 1 86 ? 113.090 6.246 -2.962 1.00 0.00 86 ASP A O 14
ATOM 26911 N N . THR A 1 87 ? 115.104 6.483 -1.988 1.00 0.00 87 THR A N 14
ATOM 26912 C CA . THR A 1 87 ? 114.830 5.471 -0.972 1.00 0.00 87 THR A CA 14
ATOM 26913 C C . THR A 1 87 ? 114.099 6.061 0.230 1.00 0.00 87 THR A C 14
ATOM 26914 O O . THR A 1 87 ? 114.505 7.089 0.771 1.00 0.00 87 THR A O 14
ATOM 26925 N N . GLY A 1 88 ? 113.021 5.396 0.651 1.00 0.00 88 GLY A N 14
ATOM 26926 C CA . GLY A 1 88 ? 112.242 5.850 1.799 1.00 0.00 88 GLY A CA 14
ATOM 26927 C C . GLY A 1 88 ? 111.689 4.653 2.569 1.00 0.00 88 GLY A C 14
ATOM 26928 O O . GLY A 1 88 ? 112.221 3.544 2.480 1.00 0.00 88 GLY A O 14
ATOM 26932 N N . GLU A 1 89 ? 110.594 4.864 3.297 1.00 0.00 89 GLU A N 14
ATOM 26933 C CA . GLU A 1 89 ? 109.960 3.776 4.050 1.00 0.00 89 GLU A CA 14
ATOM 26934 C C . GLU A 1 89 ? 108.454 3.880 3.890 1.00 0.00 89 GLU A C 14
ATOM 26935 O O . GLU A 1 89 ? 107.914 4.987 3.845 1.00 0.00 89 GLU A O 14
ATOM 26947 N N . VAL A 1 90 ? 107.768 2.740 3.802 1.00 0.00 90 VAL A N 14
ATOM 26948 C CA . VAL A 1 90 ? 106.313 2.737 3.650 1.00 0.00 90 VAL A CA 14
ATOM 26949 C C . VAL A 1 90 ? 105.681 2.176 4.924 1.00 0.00 90 VAL A C 14
ATOM 26950 O O . VAL A 1 90 ? 106.167 1.213 5.506 1.00 0.00 90 VAL A O 14
ATOM 26963 N N . LYS A 1 91 ? 104.618 2.827 5.364 1.00 0.00 91 LYS A N 14
ATOM 26964 C CA . LYS A 1 91 ? 103.912 2.452 6.577 1.00 0.00 91 LYS A CA 14
ATOM 26965 C C . LYS A 1 91 ? 102.478 2.897 6.435 1.00 0.00 91 LYS A C 14
ATOM 26966 O O . LYS A 1 91 ? 102.222 3.943 5.847 1.00 0.00 91 LYS A O 14
ATOM 26985 N N . VAL A 1 92 ? 101.539 2.105 6.936 1.00 0.00 92 VAL A N 14
ATOM 26986 C CA . VAL A 1 92 ? 100.127 2.457 6.811 1.00 0.00 92 VAL A CA 14
ATOM 26987 C C . VAL A 1 92 ? 99.436 2.442 8.164 1.00 0.00 92 VAL A C 14
ATOM 26988 O O . VAL A 1 92 ? 99.546 1.486 8.928 1.00 0.00 92 VAL A O 14
ATOM 27001 N N . THR A 1 93 ? 98.701 3.512 8.437 1.00 0.00 93 THR A N 14
ATOM 27002 C CA . THR A 1 93 ? 97.956 3.637 9.683 1.00 0.00 93 THR A CA 14
ATOM 27003 C C . THR A 1 93 ? 96.474 3.638 9.346 1.00 0.00 93 THR A C 14
ATOM 27004 O O . THR A 1 93 ? 95.956 4.596 8.768 1.00 0.00 93 THR A O 14
ATOM 27015 N N . ALA A 1 94 ? 95.798 2.549 9.699 1.00 0.00 94 ALA A N 14
ATOM 27016 C CA . ALA A 1 94 ? 94.372 2.415 9.420 1.00 0.00 94 ALA A CA 14
ATOM 27017 C C . ALA A 1 94 ? 93.628 2.275 10.723 1.00 0.00 94 ALA A C 14
ATOM 27018 O O . ALA A 1 94 ? 94.095 1.598 11.635 1.00 0.00 94 ALA A O 14
ATOM 27025 N N . GLU A 1 95 ? 92.480 2.930 10.831 1.00 0.00 95 GLU A N 14
ATOM 27026 C CA . GLU A 1 95 ? 91.717 2.865 12.064 1.00 0.00 95 GLU A CA 14
ATOM 27027 C C . GLU A 1 95 ? 90.212 2.851 11.819 1.00 0.00 95 GLU A C 14
ATOM 27028 O O . GLU A 1 95 ? 89.602 3.840 11.384 1.00 0.00 95 GLU A O 14
ATOM 27040 N N . ASN A 1 96 ? 89.618 1.707 12.132 1.00 0.00 96 ASN A N 14
ATOM 27041 C CA . ASN A 1 96 ? 88.184 1.517 12.014 1.00 0.00 96 ASN A CA 14
ATOM 27042 C C . ASN A 1 96 ? 87.586 1.726 13.411 1.00 0.00 96 ASN A C 14
ATOM 27043 O O . ASN A 1 96 ? 88.296 1.607 14.410 1.00 0.00 96 ASN A O 14
ATOM 27054 N N . PRO A 1 97 ? 86.329 2.051 13.514 1.00 0.00 97 PRO A N 14
ATOM 27055 C CA . PRO A 1 97 ? 85.694 2.289 14.837 1.00 0.00 97 PRO A CA 14
ATOM 27056 C C . PRO A 1 97 ? 85.825 1.090 15.791 1.00 0.00 97 PRO A C 14
ATOM 27057 O O . PRO A 1 97 ? 85.643 1.247 16.997 1.00 0.00 97 PRO A O 14
ATOM 27068 N N . GLU A 1 98 ? 86.088 -0.112 15.261 1.00 0.00 98 GLU A N 14
ATOM 27069 C CA . GLU A 1 98 ? 86.174 -1.311 16.117 1.00 0.00 98 GLU A CA 14
ATOM 27070 C C . GLU A 1 98 ? 87.605 -1.806 16.360 1.00 0.00 98 GLU A C 14
ATOM 27071 O O . GLU A 1 98 ? 87.811 -2.679 17.205 1.00 0.00 98 GLU A O 14
ATOM 27083 N N . GLY A 1 99 ? 88.594 -1.281 15.648 1.00 0.00 99 GLY A N 14
ATOM 27084 C CA . GLY A 1 99 ? 89.959 -1.739 15.858 1.00 0.00 99 GLY A CA 14
ATOM 27085 C C . GLY A 1 99 ? 90.946 -0.875 15.096 1.00 0.00 99 GLY A C 14
ATOM 27086 O O . GLY A 1 99 ? 90.563 0.017 14.351 1.00 0.00 99 GLY A O 14
ATOM 27090 N N . VAL A 1 100 ? 92.226 -1.160 15.281 1.00 0.00 100 VAL A N 14
ATOM 27091 C CA . VAL A 1 100 ? 93.285 -0.419 14.590 1.00 0.00 100 VAL A CA 14
ATOM 27092 C C . VAL A 1 100 ? 94.359 -1.378 14.081 1.00 0.00 100 VAL A C 14
ATOM 27093 O O . VAL A 1 100 ? 94.832 -2.240 14.822 1.00 0.00 100 VAL A O 14
ATOM 27106 N N . ILE A 1 101 ? 94.754 -1.215 12.817 1.00 0.00 101 ILE A N 14
ATOM 27107 C CA . ILE A 1 101 ? 95.793 -2.063 12.229 1.00 0.00 101 ILE A CA 14
ATOM 27108 C C . ILE A 1 101 ? 96.829 -1.209 11.511 1.00 0.00 101 ILE A C 14
ATOM 27109 O O . ILE A 1 101 ? 96.488 -0.371 10.680 1.00 0.00 101 ILE A O 14
ATOM 27125 N N . GLU A 1 102 ? 98.098 -1.447 11.828 1.00 0.00 102 GLU A N 14
ATOM 27126 C CA . GLU A 1 102 ? 99.204 -0.717 11.206 1.00 0.00 102 GLU A CA 14
ATOM 27127 C C . GLU A 1 102 ? 100.362 -1.674 10.957 1.00 0.00 102 GLU A C 14
ATOM 27128 O O . GLU A 1 102 ? 100.518 -2.659 11.678 1.00 0.00 102 GLU A O 14
ATOM 27140 N N . HIS A 1 103 ? 101.165 -1.409 9.922 1.00 0.00 103 HIS A N 14
ATOM 27141 C CA . HIS A 1 103 ? 102.290 -2.293 9.591 1.00 0.00 103 HIS A CA 14
ATOM 27142 C C . HIS A 1 103 ? 103.539 -1.498 9.206 1.00 0.00 103 HIS A C 14
ATOM 27143 O O . HIS A 1 103 ? 103.446 -0.480 8.523 1.00 0.00 103 HIS A O 14
ATOM 27157 N N . LYS A 1 104 ? 104.705 -1.995 9.632 1.00 0.00 104 LYS A N 14
ATOM 27158 C CA . LYS A 1 104 ? 105.990 -1.348 9.319 1.00 0.00 104 LYS A CA 14
ATOM 27159 C C . LYS A 1 104 ? 106.755 -2.106 8.228 1.00 0.00 104 LYS A C 14
ATOM 27160 O O . LYS A 1 104 ? 107.173 -3.245 8.428 1.00 0.00 104 LYS A O 14
ATOM 27179 N N . VAL A 1 105 ? 106.964 -1.444 7.089 1.00 0.00 105 VAL A N 14
ATOM 27180 C CA . VAL A 1 105 ? 107.716 -2.032 5.972 1.00 0.00 105 VAL A CA 14
ATOM 27181 C C . VAL A 1 105 ? 108.686 -0.990 5.421 1.00 0.00 105 VAL A C 14
ATOM 27182 O O . VAL A 1 105 ? 108.540 0.203 5.699 1.00 0.00 105 VAL A O 14
ATOM 27195 N N . LYS A 1 106 ? 109.676 -1.432 4.641 1.00 0.00 106 LYS A N 14
ATOM 27196 C CA . LYS A 1 106 ? 110.655 -0.505 4.065 1.00 0.00 106 LYS A CA 14
ATOM 27197 C C . LYS A 1 106 ? 110.854 -0.753 2.565 1.00 0.00 106 LYS A C 14
ATOM 27198 O O . LYS A 1 106 ? 111.042 -1.885 2.109 1.00 0.00 106 LYS A O 14
ATOM 27217 N N . LEU A 1 107 ? 110.812 0.333 1.804 1.00 0.00 107 LEU A N 14
ATOM 27218 C CA . LEU A 1 107 ? 111.005 0.271 0.357 1.00 0.00 107 LEU A CA 14
ATOM 27219 C C . LEU A 1 107 ? 112.123 1.233 -0.020 1.00 0.00 107 LEU A C 14
ATOM 27220 O O . LEU A 1 107 ? 112.049 2.421 0.293 1.00 0.00 107 LEU A O 14
ATOM 27236 N N . GLU A 1 108 ? 113.158 0.724 -0.688 1.00 0.00 108 GLU A N 14
ATOM 27237 C CA . GLU A 1 108 ? 114.289 1.558 -1.100 1.00 0.00 108 GLU A CA 14
ATOM 27238 C C . GLU A 1 108 ? 114.433 1.532 -2.623 1.00 0.00 108 GLU A C 14
ATOM 27239 O O . GLU A 1 108 ? 114.545 0.466 -3.219 1.00 0.00 108 GLU A O 14
ATOM 27251 N N . ILE A 1 109 ? 114.410 2.708 -3.266 1.00 0.00 109 ILE A N 14
ATOM 27252 C CA . ILE A 1 109 ? 114.523 2.757 -4.731 1.00 0.00 109 ILE A CA 14
ATOM 27253 C C . ILE A 1 109 ? 115.938 3.172 -5.141 1.00 0.00 109 ILE A C 14
ATOM 27254 O O . ILE A 1 109 ? 116.320 4.331 -4.978 1.00 0.00 109 ILE A O 14
ATOM 27270 N N . GLN A 1 110 ? 116.720 2.213 -5.663 1.00 0.00 110 GLN A N 14
ATOM 27271 C CA . GLN A 1 110 ? 118.100 2.492 -6.075 1.00 0.00 110 GLN A CA 14
ATOM 27272 C C . GLN A 1 110 ? 118.154 3.049 -7.498 1.00 0.00 110 GLN A C 14
ATOM 27273 O O . GLN A 1 110 ? 117.466 4.020 -7.812 1.00 0.00 110 GLN A O 14
ATOM 27287 N N . GLN A 1 111 ? 118.982 2.441 -8.358 1.00 0.00 111 GLN A N 14
ATOM 27288 C CA . GLN A 1 111 ? 119.121 2.903 -9.738 1.00 0.00 111 GLN A CA 14
ATOM 27289 C C . GLN A 1 111 ? 119.438 1.743 -10.675 1.00 0.00 111 GLN A C 14
ATOM 27290 O O . GLN A 1 111 ? 119.970 0.716 -10.253 1.00 0.00 111 GLN A O 14
ATOM 27304 N N . LEU A 1 112 ? 119.110 1.917 -11.952 1.00 0.00 112 LEU A N 14
ATOM 27305 C CA . LEU A 1 112 ? 119.363 0.886 -12.952 1.00 0.00 112 LEU A CA 14
ATOM 27306 C C . LEU A 1 112 ? 120.862 0.663 -13.133 1.00 0.00 112 LEU A C 14
ATOM 27307 O O . LEU A 1 112 ? 121.628 1.613 -13.294 1.00 0.00 112 LEU A O 14
ATOM 27323 N N . GLU A 1 113 ? 121.273 -0.607 -13.106 1.00 0.00 113 GLU A N 14
ATOM 27324 C CA . GLU A 1 113 ? 122.685 -0.958 -13.265 1.00 0.00 113 GLU A CA 14
ATOM 27325 C C . GLU A 1 113 ? 122.821 -2.295 -13.996 1.00 0.00 113 GLU A C 14
ATOM 27326 O O . GLU A 1 113 ? 122.630 -3.359 -13.407 1.00 0.00 113 GLU A O 14
ATOM 27338 N N . HIS A 1 114 ? 123.162 -2.226 -15.282 1.00 0.00 114 HIS A N 14
ATOM 27339 C CA . HIS A 1 114 ? 123.336 -3.429 -16.099 1.00 0.00 114 HIS A CA 14
ATOM 27340 C C . HIS A 1 114 ? 124.793 -3.865 -16.109 1.00 0.00 114 HIS A C 14
ATOM 27341 O O . HIS A 1 114 ? 125.143 -4.883 -16.707 1.00 0.00 114 HIS A O 14
ATOM 27355 N N . HIS A 1 115 ? 125.640 -3.084 -15.455 1.00 0.00 115 HIS A N 14
ATOM 27356 C CA . HIS A 1 115 ? 127.062 -3.396 -15.404 1.00 0.00 115 HIS A CA 14
ATOM 27357 C C . HIS A 1 115 ? 127.286 -4.793 -14.822 1.00 0.00 115 HIS A C 14
ATOM 27358 O O . HIS A 1 115 ? 128.372 -5.355 -14.941 1.00 0.00 115 HIS A O 14
ATOM 27372 N N . HIS A 1 116 ? 126.247 -5.350 -14.190 1.00 0.00 116 HIS A N 14
ATOM 27373 C CA . HIS A 1 116 ? 126.340 -6.688 -13.586 1.00 0.00 116 HIS A CA 14
ATOM 27374 C C . HIS A 1 116 ? 125.585 -7.711 -14.425 1.00 0.00 116 HIS A C 14
ATOM 27375 O O . HIS A 1 116 ? 124.890 -8.568 -13.883 1.00 0.00 116 HIS A O 14
ATOM 27389 N N . HIS A 1 117 ? 125.711 -7.622 -15.749 1.00 0.00 117 HIS A N 14
ATOM 27390 C CA . HIS A 1 117 ? 125.020 -8.557 -16.643 1.00 0.00 117 HIS A CA 14
ATOM 27391 C C . HIS A 1 117 ? 125.972 -9.107 -17.702 1.00 0.00 117 HIS A C 14
ATOM 27392 O O . HIS A 1 117 ? 126.730 -10.043 -17.440 1.00 0.00 117 HIS A O 14
ATOM 27406 N N . HIS A 1 118 ? 125.924 -8.528 -18.900 1.00 0.00 118 HIS A N 14
ATOM 27407 C CA . HIS A 1 118 ? 126.787 -8.982 -19.988 1.00 0.00 118 HIS A CA 14
ATOM 27408 C C . HIS A 1 118 ? 128.242 -8.617 -19.720 1.00 0.00 118 HIS A C 14
ATOM 27409 O O . HIS A 1 118 ? 129.136 -9.040 -20.448 1.00 0.00 118 HIS A O 14
ATOM 27423 N N . HIS A 1 119 ? 128.469 -7.824 -18.677 1.00 0.00 119 HIS A N 14
ATOM 27424 C CA . HIS A 1 119 ? 129.826 -7.403 -18.329 1.00 0.00 119 HIS A CA 14
ATOM 27425 C C . HIS A 1 119 ? 130.555 -6.875 -19.559 1.00 0.00 119 HIS A C 14
ATOM 27426 O O . HIS A 1 119 ? 129.888 -6.581 -20.536 1.00 0.00 119 HIS A O 14
ATOM 27441 N N . ARG A 1 1 ? 94.145 -19.823 -0.163 1.00 0.00 1 ARG A N 15
ATOM 27442 C CA . ARG A 1 1 ? 92.930 -20.243 0.588 1.00 0.00 1 ARG A CA 15
ATOM 27443 C C . ARG A 1 1 ? 93.340 -20.871 1.911 1.00 0.00 1 ARG A C 15
ATOM 27444 O O . ARG A 1 1 ? 92.541 -21.540 2.564 1.00 0.00 1 ARG A O 15
ATOM 27467 N N . MET A 1 2 ? 94.587 -20.649 2.301 1.00 0.00 2 MET A N 15
ATOM 27468 C CA . MET A 1 2 ? 95.088 -21.196 3.554 1.00 0.00 2 MET A CA 15
ATOM 27469 C C . MET A 1 2 ? 94.340 -20.596 4.740 1.00 0.00 2 MET A C 15
ATOM 27470 O O . MET A 1 2 ? 94.015 -21.296 5.698 1.00 0.00 2 MET A O 15
ATOM 27484 N N . ALA A 1 3 ? 94.071 -19.295 4.672 1.00 0.00 3 ALA A N 15
ATOM 27485 C CA . ALA A 1 3 ? 93.363 -18.619 5.752 1.00 0.00 3 ALA A CA 15
ATOM 27486 C C . ALA A 1 3 ? 91.927 -19.122 5.850 1.00 0.00 3 ALA A C 15
ATOM 27487 O O . ALA A 1 3 ? 91.249 -19.304 4.837 1.00 0.00 3 ALA A O 15
ATOM 27494 N N . HIS A 1 4 ? 91.472 -19.346 7.076 1.00 0.00 4 HIS A N 15
ATOM 27495 C CA . HIS A 1 4 ? 90.117 -19.833 7.302 1.00 0.00 4 HIS A CA 15
ATOM 27496 C C . HIS A 1 4 ? 89.094 -18.762 6.945 1.00 0.00 4 HIS A C 15
ATOM 27497 O O . HIS A 1 4 ? 88.589 -18.052 7.813 1.00 0.00 4 HIS A O 15
ATOM 27511 N N . GLU A 1 5 ? 88.795 -18.657 5.655 1.00 0.00 5 GLU A N 15
ATOM 27512 C CA . GLU A 1 5 ? 87.831 -17.674 5.180 1.00 0.00 5 GLU A CA 15
ATOM 27513 C C . GLU A 1 5 ? 87.441 -17.968 3.734 1.00 0.00 5 GLU A C 15
ATOM 27514 O O . GLU A 1 5 ? 87.473 -17.085 2.877 1.00 0.00 5 GLU A O 15
ATOM 27526 N N . GLY A 1 6 ? 87.071 -19.217 3.474 1.00 0.00 6 GLY A N 15
ATOM 27527 C CA . GLY A 1 6 ? 86.677 -19.620 2.131 1.00 0.00 6 GLY A CA 15
ATOM 27528 C C . GLY A 1 6 ? 85.291 -19.091 1.791 1.00 0.00 6 GLY A C 15
ATOM 27529 O O . GLY A 1 6 ? 84.791 -19.301 0.686 1.00 0.00 6 GLY A O 15
ATOM 27533 N N . ALA A 1 7 ? 84.672 -18.405 2.746 1.00 0.00 7 ALA A N 15
ATOM 27534 C CA . ALA A 1 7 ? 83.340 -17.856 2.527 1.00 0.00 7 ALA A CA 15
ATOM 27535 C C . ALA A 1 7 ? 83.360 -16.856 1.378 1.00 0.00 7 ALA A C 15
ATOM 27536 O O . ALA A 1 7 ? 84.259 -16.019 1.285 1.00 0.00 7 ALA A O 15
ATOM 27543 N N . LEU A 1 8 ? 82.358 -16.945 0.512 1.00 0.00 8 LEU A N 15
ATOM 27544 C CA . LEU A 1 8 ? 82.262 -16.040 -0.626 1.00 0.00 8 LEU A CA 15
ATOM 27545 C C . LEU A 1 8 ? 81.795 -14.663 -0.159 1.00 0.00 8 LEU A C 15
ATOM 27546 O O . LEU A 1 8 ? 80.890 -14.556 0.667 1.00 0.00 8 LEU A O 15
ATOM 27562 N N . THR A 1 9 ? 82.418 -13.611 -0.688 1.00 0.00 9 THR A N 15
ATOM 27563 C CA . THR A 1 9 ? 82.048 -12.249 -0.309 1.00 0.00 9 THR A CA 15
ATOM 27564 C C . THR A 1 9 ? 80.813 -11.798 -1.080 1.00 0.00 9 THR A C 15
ATOM 27565 O O . THR A 1 9 ? 80.475 -12.367 -2.118 1.00 0.00 9 THR A O 15
ATOM 27576 N N . GLY A 1 10 ? 80.141 -10.776 -0.564 1.00 0.00 10 GLY A N 15
ATOM 27577 C CA . GLY A 1 10 ? 78.940 -10.256 -1.210 1.00 0.00 10 GLY A CA 15
ATOM 27578 C C . GLY A 1 10 ? 79.283 -9.451 -2.459 1.00 0.00 10 GLY A C 15
ATOM 27579 O O . GLY A 1 10 ? 80.369 -8.880 -2.566 1.00 0.00 10 GLY A O 15
ATOM 27583 N N . VAL A 1 11 ? 78.344 -9.405 -3.400 1.00 0.00 11 VAL A N 15
ATOM 27584 C CA . VAL A 1 11 ? 78.550 -8.656 -4.639 1.00 0.00 11 VAL A CA 15
ATOM 27585 C C . VAL A 1 11 ? 78.268 -7.175 -4.408 1.00 0.00 11 VAL A C 15
ATOM 27586 O O . VAL A 1 11 ? 77.237 -6.808 -3.844 1.00 0.00 11 VAL A O 15
ATOM 27599 N N . THR A 1 12 ? 79.192 -6.324 -4.838 1.00 0.00 12 THR A N 15
ATOM 27600 C CA . THR A 1 12 ? 79.028 -4.885 -4.662 1.00 0.00 12 THR A CA 15
ATOM 27601 C C . THR A 1 12 ? 78.627 -4.570 -3.220 1.00 0.00 12 THR A C 15
ATOM 27602 O O . THR A 1 12 ? 79.225 -5.079 -2.271 1.00 0.00 12 THR A O 15
ATOM 27613 N N . THR A 1 13 ? 77.610 -3.728 -3.070 1.00 0.00 13 THR A N 15
ATOM 27614 C CA . THR A 1 13 ? 77.127 -3.345 -1.752 1.00 0.00 13 THR A CA 15
ATOM 27615 C C . THR A 1 13 ? 76.639 -4.571 -0.983 1.00 0.00 13 THR A C 15
ATOM 27616 O O . THR A 1 13 ? 77.420 -5.473 -0.685 1.00 0.00 13 THR A O 15
ATOM 27627 N N . ASP A 1 14 ? 75.345 -4.604 -0.669 1.00 0.00 14 ASP A N 15
ATOM 27628 C CA . ASP A 1 14 ? 74.773 -5.736 0.058 1.00 0.00 14 ASP A CA 15
ATOM 27629 C C . ASP A 1 14 ? 75.668 -6.139 1.226 1.00 0.00 14 ASP A C 15
ATOM 27630 O O . ASP A 1 14 ? 75.955 -7.322 1.415 1.00 0.00 14 ASP A O 15
ATOM 27639 N N . GLN A 1 15 ? 76.109 -5.159 2.007 1.00 0.00 15 GLN A N 15
ATOM 27640 C CA . GLN A 1 15 ? 76.970 -5.448 3.147 1.00 0.00 15 GLN A CA 15
ATOM 27641 C C . GLN A 1 15 ? 77.076 -4.240 4.071 1.00 0.00 15 GLN A C 15
ATOM 27642 O O . GLN A 1 15 ? 77.907 -3.356 3.862 1.00 0.00 15 GLN A O 15
ATOM 27656 N N . LYS A 1 16 ? 76.233 -4.219 5.107 1.00 0.00 16 LYS A N 15
ATOM 27657 C CA . LYS A 1 16 ? 76.236 -3.125 6.084 1.00 0.00 16 LYS A CA 15
ATOM 27658 C C . LYS A 1 16 ? 76.433 -3.681 7.488 1.00 0.00 16 LYS A C 15
ATOM 27659 O O . LYS A 1 16 ? 76.312 -2.954 8.476 1.00 0.00 16 LYS A O 15
ATOM 27678 N N . GLU A 1 17 ? 76.728 -4.975 7.571 1.00 0.00 17 GLU A N 15
ATOM 27679 C CA . GLU A 1 17 ? 76.930 -5.623 8.864 1.00 0.00 17 GLU A CA 15
ATOM 27680 C C . GLU A 1 17 ? 78.373 -5.454 9.331 1.00 0.00 17 GLU A C 15
ATOM 27681 O O . GLU A 1 17 ? 79.291 -5.330 8.519 1.00 0.00 17 GLU A O 15
ATOM 27693 N N . LYS A 1 18 ? 78.563 -5.459 10.644 1.00 0.00 18 LYS A N 15
ATOM 27694 C CA . LYS A 1 18 ? 79.900 -5.316 11.208 1.00 0.00 18 LYS A CA 15
ATOM 27695 C C . LYS A 1 18 ? 80.712 -6.575 10.929 1.00 0.00 18 LYS A C 15
ATOM 27696 O O . LYS A 1 18 ? 80.221 -7.689 11.115 1.00 0.00 18 LYS A O 15
ATOM 27715 N N . GLN A 1 19 ? 81.951 -6.403 10.473 1.00 0.00 19 GLN A N 15
ATOM 27716 C CA . GLN A 1 19 ? 82.819 -7.537 10.156 1.00 0.00 19 GLN A CA 15
ATOM 27717 C C . GLN A 1 19 ? 84.236 -7.271 10.661 1.00 0.00 19 GLN A C 15
ATOM 27718 O O . GLN A 1 19 ? 84.565 -6.151 11.056 1.00 0.00 19 GLN A O 15
ATOM 27732 N N . LYS A 1 20 ? 85.070 -8.306 10.661 1.00 0.00 20 LYS A N 15
ATOM 27733 C CA . LYS A 1 20 ? 86.441 -8.170 11.137 1.00 0.00 20 LYS A CA 15
ATOM 27734 C C . LYS A 1 20 ? 87.337 -7.575 10.034 1.00 0.00 20 LYS A C 15
ATOM 27735 O O . LYS A 1 20 ? 87.512 -8.200 8.987 1.00 0.00 20 LYS A O 15
ATOM 27754 N N . PRO A 1 21 ? 87.906 -6.392 10.224 1.00 0.00 21 PRO A N 15
ATOM 27755 C CA . PRO A 1 21 ? 88.778 -5.771 9.184 1.00 0.00 21 PRO A CA 15
ATOM 27756 C C . PRO A 1 21 ? 90.001 -6.633 8.876 1.00 0.00 21 PRO A C 15
ATOM 27757 O O . PRO A 1 21 ? 90.447 -7.417 9.713 1.00 0.00 21 PRO A O 15
ATOM 27768 N N . ASP A 1 22 ? 90.550 -6.457 7.678 1.00 0.00 22 ASP A N 15
ATOM 27769 C CA . ASP A 1 22 ? 91.738 -7.199 7.280 1.00 0.00 22 ASP A CA 15
ATOM 27770 C C . ASP A 1 22 ? 92.472 -6.481 6.151 1.00 0.00 22 ASP A C 15
ATOM 27771 O O . ASP A 1 22 ? 92.038 -6.494 4.995 1.00 0.00 22 ASP A O 15
ATOM 27780 N N . ILE A 1 23 ? 93.553 -5.801 6.521 1.00 0.00 23 ILE A N 15
ATOM 27781 C CA . ILE A 1 23 ? 94.336 -5.019 5.569 1.00 0.00 23 ILE A CA 15
ATOM 27782 C C . ILE A 1 23 ? 95.385 -5.858 4.847 1.00 0.00 23 ILE A C 15
ATOM 27783 O O . ILE A 1 23 ? 96.100 -6.653 5.457 1.00 0.00 23 ILE A O 15
ATOM 27799 N N . VAL A 1 24 ? 95.486 -5.631 3.540 1.00 0.00 24 VAL A N 15
ATOM 27800 C CA . VAL A 1 24 ? 96.470 -6.313 2.703 1.00 0.00 24 VAL A CA 15
ATOM 27801 C C . VAL A 1 24 ? 97.498 -5.285 2.227 1.00 0.00 24 VAL A C 15
ATOM 27802 O O . VAL A 1 24 ? 97.138 -4.228 1.693 1.00 0.00 24 VAL A O 15
ATOM 27815 N N . LEU A 1 25 ? 98.775 -5.612 2.432 1.00 0.00 25 LEU A N 15
ATOM 27816 C CA . LEU A 1 25 ? 99.875 -4.736 2.038 1.00 0.00 25 LEU A CA 15
ATOM 27817 C C . LEU A 1 25 ? 101.139 -5.565 1.812 1.00 0.00 25 LEU A C 15
ATOM 27818 O O . LEU A 1 25 ? 101.077 -6.788 1.863 1.00 0.00 25 LEU A O 15
ATOM 27834 N N . TYR A 1 26 ? 102.277 -4.907 1.561 1.00 0.00 26 TYR A N 15
ATOM 27835 C CA . TYR A 1 26 ? 103.540 -5.632 1.333 1.00 0.00 26 TYR A CA 15
ATOM 27836 C C . TYR A 1 26 ? 104.125 -6.129 2.674 1.00 0.00 26 TYR A C 15
ATOM 27837 O O . TYR A 1 26 ? 104.590 -5.311 3.468 1.00 0.00 26 TYR A O 15
ATOM 27855 N N . PRO A 1 27 ? 104.119 -7.428 2.970 1.00 0.00 27 PRO A N 15
ATOM 27856 C CA . PRO A 1 27 ? 104.669 -7.927 4.267 1.00 0.00 27 PRO A CA 15
ATOM 27857 C C . PRO A 1 27 ? 106.198 -7.853 4.345 1.00 0.00 27 PRO A C 15
ATOM 27858 O O . PRO A 1 27 ? 106.760 -7.853 5.441 1.00 0.00 27 PRO A O 15
ATOM 27869 N N . GLU A 1 28 ? 106.872 -7.812 3.188 1.00 0.00 28 GLU A N 15
ATOM 27870 C CA . GLU A 1 28 ? 108.343 -7.764 3.163 1.00 0.00 28 GLU A CA 15
ATOM 27871 C C . GLU A 1 28 ? 108.859 -6.561 2.348 1.00 0.00 28 GLU A C 15
ATOM 27872 O O . GLU A 1 28 ? 108.289 -6.229 1.309 1.00 0.00 28 GLU A O 15
ATOM 27884 N N . PRO A 1 29 ? 109.929 -5.911 2.779 1.00 0.00 29 PRO A N 15
ATOM 27885 C CA . PRO A 1 29 ? 110.499 -4.750 2.033 1.00 0.00 29 PRO A CA 15
ATOM 27886 C C . PRO A 1 29 ? 110.872 -5.141 0.599 1.00 0.00 29 PRO A C 15
ATOM 27887 O O . PRO A 1 29 ? 111.220 -6.292 0.333 1.00 0.00 29 PRO A O 15
ATOM 27898 N N . VAL A 1 30 ? 110.820 -4.170 -0.314 1.00 0.00 30 VAL A N 15
ATOM 27899 C CA . VAL A 1 30 ? 111.184 -4.422 -1.717 1.00 0.00 30 VAL A CA 15
ATOM 27900 C C . VAL A 1 30 ? 111.851 -3.183 -2.327 1.00 0.00 30 VAL A C 15
ATOM 27901 O O . VAL A 1 30 ? 111.547 -2.050 -1.948 1.00 0.00 30 VAL A O 15
ATOM 27914 N N . ARG A 1 31 ? 112.777 -3.413 -3.260 1.00 0.00 31 ARG A N 15
ATOM 27915 C CA . ARG A 1 31 ? 113.511 -2.323 -3.915 1.00 0.00 31 ARG A CA 15
ATOM 27916 C C . ARG A 1 31 ? 113.454 -2.448 -5.438 1.00 0.00 31 ARG A C 15
ATOM 27917 O O . ARG A 1 31 ? 113.498 -3.549 -5.986 1.00 0.00 31 ARG A O 15
ATOM 27938 N N . VAL A 1 32 ? 113.361 -1.295 -6.110 1.00 0.00 32 VAL A N 15
ATOM 27939 C CA . VAL A 1 32 ? 113.302 -1.233 -7.578 1.00 0.00 32 VAL A CA 15
ATOM 27940 C C . VAL A 1 32 ? 114.467 -0.385 -8.090 1.00 0.00 32 VAL A C 15
ATOM 27941 O O . VAL A 1 32 ? 114.977 0.472 -7.377 1.00 0.00 32 VAL A O 15
ATOM 27954 N N . LEU A 1 33 ? 114.893 -0.647 -9.325 1.00 0.00 33 LEU A N 15
ATOM 27955 C CA . LEU A 1 33 ? 116.015 0.083 -9.919 1.00 0.00 33 LEU A CA 15
ATOM 27956 C C . LEU A 1 33 ? 115.520 1.163 -10.881 1.00 0.00 33 LEU A C 15
ATOM 27957 O O . LEU A 1 33 ? 114.642 0.917 -11.705 1.00 0.00 33 LEU A O 15
ATOM 27973 N N . GLU A 1 34 ? 116.084 2.364 -10.762 1.00 0.00 34 GLU A N 15
ATOM 27974 C CA . GLU A 1 34 ? 115.684 3.482 -11.618 1.00 0.00 34 GLU A CA 15
ATOM 27975 C C . GLU A 1 34 ? 115.458 3.029 -13.049 1.00 0.00 34 GLU A C 15
ATOM 27976 O O . GLU A 1 34 ? 116.379 2.540 -13.711 1.00 0.00 34 GLU A O 15
ATOM 27988 N N . GLY A 1 35 ? 114.227 3.227 -13.526 1.00 0.00 35 GLY A N 15
ATOM 27989 C CA . GLY A 1 35 ? 113.862 2.869 -14.901 1.00 0.00 35 GLY A CA 15
ATOM 27990 C C . GLY A 1 35 ? 112.905 1.685 -14.939 1.00 0.00 35 GLY A C 15
ATOM 27991 O O . GLY A 1 35 ? 112.589 1.167 -16.010 1.00 0.00 35 GLY A O 15
ATOM 27995 N N . GLU A 1 36 ? 112.440 1.263 -13.767 1.00 0.00 36 GLU A N 15
ATOM 27996 C CA . GLU A 1 36 ? 111.507 0.136 -13.669 1.00 0.00 36 GLU A CA 15
ATOM 27997 C C . GLU A 1 36 ? 110.207 0.578 -12.994 1.00 0.00 36 GLU A C 15
ATOM 27998 O O . GLU A 1 36 ? 110.221 1.045 -11.856 1.00 0.00 36 GLU A O 15
ATOM 28010 N N . THR A 1 37 ? 109.083 0.406 -13.690 1.00 0.00 37 THR A N 15
ATOM 28011 C CA . THR A 1 37 ? 107.788 0.774 -13.121 1.00 0.00 37 THR A CA 15
ATOM 28012 C C . THR A 1 37 ? 107.405 -0.273 -12.083 1.00 0.00 37 THR A C 15
ATOM 28013 O O . THR A 1 37 ? 107.925 -1.388 -12.124 1.00 0.00 37 THR A O 15
ATOM 28024 N N . ALA A 1 38 ? 106.521 0.067 -11.134 1.00 0.00 38 ALA A N 15
ATOM 28025 C CA . ALA A 1 38 ? 106.148 -0.908 -10.100 1.00 0.00 38 ALA A CA 15
ATOM 28026 C C . ALA A 1 38 ? 104.659 -0.887 -9.824 1.00 0.00 38 ALA A C 15
ATOM 28027 O O . ALA A 1 38 ? 103.930 -0.006 -10.289 1.00 0.00 38 ALA A O 15
ATOM 28034 N N . ARG A 1 39 ? 104.221 -1.881 -9.054 1.00 0.00 39 ARG A N 15
ATOM 28035 C CA . ARG A 1 39 ? 102.814 -2.013 -8.706 1.00 0.00 39 ARG A CA 15
ATOM 28036 C C . ARG A 1 39 ? 102.643 -2.408 -7.246 1.00 0.00 39 ARG A C 15
ATOM 28037 O O . ARG A 1 39 ? 102.956 -3.529 -6.846 1.00 0.00 39 ARG A O 15
ATOM 28058 N N . PHE A 1 40 ? 102.110 -1.475 -6.470 1.00 0.00 40 PHE A N 15
ATOM 28059 C CA . PHE A 1 40 ? 101.843 -1.692 -5.052 1.00 0.00 40 PHE A CA 15
ATOM 28060 C C . PHE A 1 40 ? 100.362 -1.430 -4.824 1.00 0.00 40 PHE A C 15
ATOM 28061 O O . PHE A 1 40 ? 99.765 -0.621 -5.533 1.00 0.00 40 PHE A O 15
ATOM 28078 N N . ARG A 1 41 ? 99.756 -2.115 -3.861 1.00 0.00 41 ARG A N 15
ATOM 28079 C CA . ARG A 1 41 ? 98.327 -1.929 -3.601 1.00 0.00 41 ARG A CA 15
ATOM 28080 C C . ARG A 1 41 ? 98.045 -1.889 -2.111 1.00 0.00 41 ARG A C 15
ATOM 28081 O O . ARG A 1 41 ? 98.801 -2.433 -1.306 1.00 0.00 41 ARG A O 15
ATOM 28102 N N . CYS A 1 42 ? 96.942 -1.238 -1.753 1.00 0.00 42 CYS A N 15
ATOM 28103 C CA . CYS A 1 42 ? 96.538 -1.120 -0.359 1.00 0.00 42 CYS A CA 15
ATOM 28104 C C . CYS A 1 42 ? 95.014 -1.109 -0.258 1.00 0.00 42 CYS A C 15
ATOM 28105 O O . CYS A 1 42 ? 94.363 -0.150 -0.667 1.00 0.00 42 CYS A O 15
ATOM 28113 N N . ARG A 1 43 ? 94.462 -2.174 0.316 1.00 0.00 43 ARG A N 15
ATOM 28114 C CA . ARG A 1 43 ? 93.007 -2.286 0.505 1.00 0.00 43 ARG A CA 15
ATOM 28115 C C . ARG A 1 43 ? 92.728 -2.455 1.990 1.00 0.00 43 ARG A C 15
ATOM 28116 O O . ARG A 1 43 ? 93.652 -2.716 2.755 1.00 0.00 43 ARG A O 15
ATOM 28137 N N . VAL A 1 44 ? 91.469 -2.339 2.410 1.00 0.00 44 VAL A N 15
ATOM 28138 C CA . VAL A 1 44 ? 91.118 -2.510 3.816 1.00 0.00 44 VAL A CA 15
ATOM 28139 C C . VAL A 1 44 ? 89.644 -2.911 3.878 1.00 0.00 44 VAL A C 15
ATOM 28140 O O . VAL A 1 44 ? 88.780 -2.038 3.810 1.00 0.00 44 VAL A O 15
ATOM 28153 N N . THR A 1 45 ? 89.329 -4.212 3.963 1.00 0.00 45 THR A N 15
ATOM 28154 C CA . THR A 1 45 ? 87.916 -4.628 3.970 1.00 0.00 45 THR A CA 15
ATOM 28155 C C . THR A 1 45 ? 87.433 -5.067 5.348 1.00 0.00 45 THR A C 15
ATOM 28156 O O . THR A 1 45 ? 87.929 -6.035 5.920 1.00 0.00 45 THR A O 15
ATOM 28167 N N . GLY A 1 46 ? 86.444 -4.340 5.858 1.00 0.00 46 GLY A N 15
ATOM 28168 C CA . GLY A 1 46 ? 85.854 -4.635 7.157 1.00 0.00 46 GLY A CA 15
ATOM 28169 C C . GLY A 1 46 ? 84.451 -4.053 7.211 1.00 0.00 46 GLY A C 15
ATOM 28170 O O . GLY A 1 46 ? 83.456 -4.772 7.129 1.00 0.00 46 GLY A O 15
ATOM 28174 N N . TYR A 1 47 ? 84.391 -2.731 7.323 1.00 0.00 47 TYR A N 15
ATOM 28175 C CA . TYR A 1 47 ? 83.121 -2.004 7.363 1.00 0.00 47 TYR A CA 15
ATOM 28176 C C . TYR A 1 47 ? 83.126 -0.925 6.266 1.00 0.00 47 TYR A C 15
ATOM 28177 O O . TYR A 1 47 ? 84.115 -0.206 6.129 1.00 0.00 47 TYR A O 15
ATOM 28195 N N . PRO A 1 48 ? 82.080 -0.789 5.473 1.00 0.00 48 PRO A N 15
ATOM 28196 C CA . PRO A 1 48 ? 82.066 0.239 4.391 1.00 0.00 48 PRO A CA 15
ATOM 28197 C C . PRO A 1 48 ? 82.327 1.648 4.937 1.00 0.00 48 PRO A C 15
ATOM 28198 O O . PRO A 1 48 ? 81.856 2.005 6.016 1.00 0.00 48 PRO A O 15
ATOM 28209 N N . GLN A 1 49 ? 83.090 2.430 4.177 1.00 0.00 49 GLN A N 15
ATOM 28210 C CA . GLN A 1 49 ? 83.442 3.795 4.560 1.00 0.00 49 GLN A CA 15
ATOM 28211 C C . GLN A 1 49 ? 84.418 3.796 5.740 1.00 0.00 49 GLN A C 15
ATOM 28212 O O . GLN A 1 49 ? 84.073 4.232 6.837 1.00 0.00 49 GLN A O 15
ATOM 28226 N N . PRO A 1 50 ? 85.635 3.342 5.531 1.00 0.00 50 PRO A N 15
ATOM 28227 C CA . PRO A 1 50 ? 86.690 3.312 6.585 1.00 0.00 50 PRO A CA 15
ATOM 28228 C C . PRO A 1 50 ? 87.458 4.639 6.658 1.00 0.00 50 PRO A C 15
ATOM 28229 O O . PRO A 1 50 ? 87.518 5.383 5.679 1.00 0.00 50 PRO A O 15
ATOM 28240 N N . LYS A 1 51 ? 88.099 4.890 7.799 1.00 0.00 51 LYS A N 15
ATOM 28241 C CA . LYS A 1 51 ? 88.928 6.086 7.969 1.00 0.00 51 LYS A CA 15
ATOM 28242 C C . LYS A 1 51 ? 90.377 5.633 7.886 1.00 0.00 51 LYS A C 15
ATOM 28243 O O . LYS A 1 51 ? 90.808 4.827 8.703 1.00 0.00 51 LYS A O 15
ATOM 28262 N N . VAL A 1 52 ? 91.134 6.138 6.907 1.00 0.00 52 VAL A N 15
ATOM 28263 C CA . VAL A 1 52 ? 92.536 5.730 6.765 1.00 0.00 52 VAL A CA 15
ATOM 28264 C C . VAL A 1 52 ? 93.408 6.849 6.206 1.00 0.00 52 VAL A C 15
ATOM 28265 O O . VAL A 1 52 ? 92.921 7.822 5.629 1.00 0.00 52 VAL A O 15
ATOM 28278 N N . ASN A 1 53 ? 94.707 6.657 6.357 1.00 0.00 53 ASN A N 15
ATOM 28279 C CA . ASN A 1 53 ? 95.707 7.586 5.854 1.00 0.00 53 ASN A CA 15
ATOM 28280 C C . ASN A 1 53 ? 96.968 6.789 5.566 1.00 0.00 53 ASN A C 15
ATOM 28281 O O . ASN A 1 53 ? 97.301 5.882 6.325 1.00 0.00 53 ASN A O 15
ATOM 28292 N N . TRP A 1 54 ? 97.670 7.108 4.479 1.00 0.00 54 TRP A N 15
ATOM 28293 C CA . TRP A 1 54 ? 98.898 6.379 4.140 1.00 0.00 54 TRP A CA 15
ATOM 28294 C C . TRP A 1 54 ? 100.074 7.340 4.176 1.00 0.00 54 TRP A C 15
ATOM 28295 O O . TRP A 1 54 ? 99.917 8.526 3.891 1.00 0.00 54 TRP A O 15
ATOM 28316 N N . TYR A 1 55 ? 101.250 6.835 4.542 1.00 0.00 55 TYR A N 15
ATOM 28317 C CA . TYR A 1 55 ? 102.442 7.674 4.632 1.00 0.00 55 TYR A CA 15
ATOM 28318 C C . TYR A 1 55 ? 103.472 7.273 3.580 1.00 0.00 55 TYR A C 15
ATOM 28319 O O . TYR A 1 55 ? 104.170 6.275 3.738 1.00 0.00 55 TYR A O 15
ATOM 28337 N N . LEU A 1 56 ? 103.583 8.065 2.519 1.00 0.00 56 LEU A N 15
ATOM 28338 C CA . LEU A 1 56 ? 104.559 7.777 1.471 1.00 0.00 56 LEU A CA 15
ATOM 28339 C C . LEU A 1 56 ? 105.901 8.354 1.893 1.00 0.00 56 LEU A C 15
ATOM 28340 O O . LEU A 1 56 ? 105.974 9.505 2.322 1.00 0.00 56 LEU A O 15
ATOM 28356 N N . ASN A 1 57 ? 106.962 7.564 1.782 1.00 0.00 57 ASN A N 15
ATOM 28357 C CA . ASN A 1 57 ? 108.282 8.024 2.170 1.00 0.00 57 ASN A CA 15
ATOM 28358 C C . ASN A 1 57 ? 108.263 8.633 3.569 1.00 0.00 57 ASN A C 15
ATOM 28359 O O . ASN A 1 57 ? 109.275 9.155 4.026 1.00 0.00 57 ASN A O 15
ATOM 28370 N N . GLY A 1 58 ? 107.119 8.530 4.261 1.00 0.00 58 GLY A N 15
ATOM 28371 C CA . GLY A 1 58 ? 106.987 9.072 5.620 1.00 0.00 58 GLY A CA 15
ATOM 28372 C C . GLY A 1 58 ? 106.136 10.349 5.629 1.00 0.00 58 GLY A C 15
ATOM 28373 O O . GLY A 1 58 ? 106.154 11.107 6.599 1.00 0.00 58 GLY A O 15
ATOM 28377 N N . GLN A 1 59 ? 105.390 10.578 4.542 1.00 0.00 59 GLN A N 15
ATOM 28378 C CA . GLN A 1 59 ? 104.527 11.765 4.419 1.00 0.00 59 GLN A CA 15
ATOM 28379 C C . GLN A 1 59 ? 103.067 11.340 4.242 1.00 0.00 59 GLN A C 15
ATOM 28380 O O . GLN A 1 59 ? 102.749 10.585 3.327 1.00 0.00 59 GLN A O 15
ATOM 28394 N N . LEU A 1 60 ? 102.188 11.840 5.114 1.00 0.00 60 LEU A N 15
ATOM 28395 C CA . LEU A 1 60 ? 100.759 11.510 5.052 1.00 0.00 60 LEU A CA 15
ATOM 28396 C C . LEU A 1 60 ? 100.078 12.134 3.836 1.00 0.00 60 LEU A C 15
ATOM 28397 O O . LEU A 1 60 ? 100.486 13.196 3.382 1.00 0.00 60 LEU A O 15
ATOM 28413 N N . ILE A 1 61 ? 99.011 11.480 3.345 1.00 0.00 61 ILE A N 15
ATOM 28414 C CA . ILE A 1 61 ? 98.235 11.996 2.205 1.00 0.00 61 ILE A CA 15
ATOM 28415 C C . ILE A 1 61 ? 98.832 11.591 0.864 1.00 0.00 61 ILE A C 15
ATOM 28416 O O . ILE A 1 61 ? 99.859 12.109 0.427 1.00 0.00 61 ILE A O 15
ATOM 28432 N N . ARG A 1 62 ? 98.149 10.683 0.198 1.00 0.00 62 ARG A N 15
ATOM 28433 C CA . ARG A 1 62 ? 98.569 10.239 -1.126 1.00 0.00 62 ARG A CA 15
ATOM 28434 C C . ARG A 1 62 ? 98.109 11.275 -2.150 1.00 0.00 62 ARG A C 15
ATOM 28435 O O . ARG A 1 62 ? 97.047 11.879 -1.993 1.00 0.00 62 ARG A O 15
ATOM 28456 N N . LYS A 1 63 ? 98.910 11.488 -3.183 1.00 0.00 63 LYS A N 15
ATOM 28457 C CA . LYS A 1 63 ? 98.572 12.467 -4.213 1.00 0.00 63 LYS A CA 15
ATOM 28458 C C . LYS A 1 63 ? 97.404 11.965 -5.070 1.00 0.00 63 LYS A C 15
ATOM 28459 O O . LYS A 1 63 ? 97.306 10.776 -5.366 1.00 0.00 63 LYS A O 15
ATOM 28478 N N . SER A 1 64 ? 96.497 12.880 -5.425 1.00 0.00 64 SER A N 15
ATOM 28479 C CA . SER A 1 64 ? 95.309 12.529 -6.204 1.00 0.00 64 SER A CA 15
ATOM 28480 C C . SER A 1 64 ? 95.624 12.263 -7.678 1.00 0.00 64 SER A C 15
ATOM 28481 O O . SER A 1 64 ? 96.600 11.603 -7.997 1.00 0.00 64 SER A O 15
ATOM 28489 N N . LYS A 1 65 ? 94.737 12.744 -8.550 1.00 0.00 65 LYS A N 15
ATOM 28490 C CA . LYS A 1 65 ? 94.831 12.554 -10.004 1.00 0.00 65 LYS A CA 15
ATOM 28491 C C . LYS A 1 65 ? 96.240 12.212 -10.511 1.00 0.00 65 LYS A C 15
ATOM 28492 O O . LYS A 1 65 ? 96.373 11.418 -11.443 1.00 0.00 65 LYS A O 15
ATOM 28511 N N . ARG A 1 66 ? 97.287 12.787 -9.925 1.00 0.00 66 ARG A N 15
ATOM 28512 C CA . ARG A 1 66 ? 98.639 12.473 -10.396 1.00 0.00 66 ARG A CA 15
ATOM 28513 C C . ARG A 1 66 ? 98.923 10.993 -10.156 1.00 0.00 66 ARG A C 15
ATOM 28514 O O . ARG A 1 66 ? 99.516 10.307 -10.990 1.00 0.00 66 ARG A O 15
ATOM 28535 N N . PHE A 1 67 ? 98.457 10.518 -9.010 1.00 0.00 67 PHE A N 15
ATOM 28536 C CA . PHE A 1 67 ? 98.595 9.120 -8.607 1.00 0.00 67 PHE A CA 15
ATOM 28537 C C . PHE A 1 67 ? 97.204 8.537 -8.370 1.00 0.00 67 PHE A C 15
ATOM 28538 O O . PHE A 1 67 ? 96.285 9.259 -7.980 1.00 0.00 67 PHE A O 15
ATOM 28555 N N . ARG A 1 68 ? 97.037 7.245 -8.625 1.00 0.00 68 ARG A N 15
ATOM 28556 C CA . ARG A 1 68 ? 95.731 6.613 -8.448 1.00 0.00 68 ARG A CA 15
ATOM 28557 C C . ARG A 1 68 ? 95.389 6.451 -6.966 1.00 0.00 68 ARG A C 15
ATOM 28558 O O . ARG A 1 68 ? 96.081 5.742 -6.231 1.00 0.00 68 ARG A O 15
ATOM 28579 N N . VAL A 1 69 ? 94.285 7.075 -6.540 1.00 0.00 69 VAL A N 15
ATOM 28580 C CA . VAL A 1 69 ? 93.835 6.953 -5.153 1.00 0.00 69 VAL A CA 15
ATOM 28581 C C . VAL A 1 69 ? 92.329 7.203 -5.047 1.00 0.00 69 VAL A C 15
ATOM 28582 O O . VAL A 1 69 ? 91.793 8.101 -5.697 1.00 0.00 69 VAL A O 15
ATOM 28595 N N . ARG A 1 70 ? 91.660 6.425 -4.202 1.00 0.00 70 ARG A N 15
ATOM 28596 C CA . ARG A 1 70 ? 90.223 6.584 -3.980 1.00 0.00 70 ARG A CA 15
ATOM 28597 C C . ARG A 1 70 ? 89.955 6.484 -2.485 1.00 0.00 70 ARG A C 15
ATOM 28598 O O . ARG A 1 70 ? 90.013 5.403 -1.900 1.00 0.00 70 ARG A O 15
ATOM 28619 N N . TYR A 1 71 ? 89.688 7.616 -1.858 1.00 0.00 71 TYR A N 15
ATOM 28620 C CA . TYR A 1 71 ? 89.465 7.615 -0.425 1.00 0.00 71 TYR A CA 15
ATOM 28621 C C . TYR A 1 71 ? 88.139 6.961 -0.086 1.00 0.00 71 TYR A C 15
ATOM 28622 O O . TYR A 1 71 ? 87.107 7.624 0.016 1.00 0.00 71 TYR A O 15
ATOM 28640 N N . ASP A 1 72 ? 88.184 5.646 0.088 1.00 0.00 72 ASP A N 15
ATOM 28641 C CA . ASP A 1 72 ? 87.003 4.873 0.418 1.00 0.00 72 ASP A CA 15
ATOM 28642 C C . ASP A 1 72 ? 87.423 3.435 0.713 1.00 0.00 72 ASP A C 15
ATOM 28643 O O . ASP A 1 72 ? 86.676 2.489 0.466 1.00 0.00 72 ASP A O 15
ATOM 28652 N N . GLY A 1 73 ? 88.646 3.292 1.231 1.00 0.00 73 GLY A N 15
ATOM 28653 C CA . GLY A 1 73 ? 89.208 1.981 1.556 1.00 0.00 73 GLY A CA 15
ATOM 28654 C C . GLY A 1 73 ? 90.138 1.508 0.443 1.00 0.00 73 GLY A C 15
ATOM 28655 O O . GLY A 1 73 ? 90.962 0.610 0.642 1.00 0.00 73 GLY A O 15
ATOM 28659 N N . ILE A 1 74 ? 89.957 2.092 -0.744 1.00 0.00 74 ILE A N 15
ATOM 28660 C CA . ILE A 1 74 ? 90.736 1.720 -1.924 1.00 0.00 74 ILE A CA 15
ATOM 28661 C C . ILE A 1 74 ? 91.793 2.774 -2.237 1.00 0.00 74 ILE A C 15
ATOM 28662 O O . ILE A 1 74 ? 91.476 3.864 -2.691 1.00 0.00 74 ILE A O 15
ATOM 28678 N N . HIS A 1 75 ? 93.053 2.433 -2.000 1.00 0.00 75 HIS A N 15
ATOM 28679 C CA . HIS A 1 75 ? 94.162 3.354 -2.255 1.00 0.00 75 HIS A CA 15
ATOM 28680 C C . HIS A 1 75 ? 95.310 2.621 -2.968 1.00 0.00 75 HIS A C 15
ATOM 28681 O O . HIS A 1 75 ? 96.005 1.809 -2.364 1.00 0.00 75 HIS A O 15
ATOM 28695 N N . TYR A 1 76 ? 95.481 2.888 -4.268 1.00 0.00 76 TYR A N 15
ATOM 28696 C CA . TYR A 1 76 ? 96.528 2.210 -5.050 1.00 0.00 76 TYR A CA 15
ATOM 28697 C C . TYR A 1 76 ? 97.807 3.041 -5.151 1.00 0.00 76 TYR A C 15
ATOM 28698 O O . TYR A 1 76 ? 97.793 4.185 -5.606 1.00 0.00 76 TYR A O 15
ATOM 28716 N N . LEU A 1 77 ? 98.918 2.417 -4.758 1.00 0.00 77 LEU A N 15
ATOM 28717 C CA . LEU A 1 77 ? 100.250 3.025 -4.823 1.00 0.00 77 LEU A CA 15
ATOM 28718 C C . LEU A 1 77 ? 100.958 2.632 -6.131 1.00 0.00 77 LEU A C 15
ATOM 28719 O O . LEU A 1 77 ? 101.760 1.707 -6.132 1.00 0.00 77 LEU A O 15
ATOM 28735 N N . ASP A 1 78 ? 100.671 3.304 -7.246 1.00 0.00 78 ASP A N 15
ATOM 28736 C CA . ASP A 1 78 ? 101.316 2.946 -8.529 1.00 0.00 78 ASP A CA 15
ATOM 28737 C C . ASP A 1 78 ? 102.361 3.972 -8.974 1.00 0.00 78 ASP A C 15
ATOM 28738 O O . ASP A 1 78 ? 102.073 5.166 -9.061 1.00 0.00 78 ASP A O 15
ATOM 28747 N N . ILE A 1 79 ? 103.567 3.482 -9.304 1.00 0.00 79 ILE A N 15
ATOM 28748 C CA . ILE A 1 79 ? 104.647 4.348 -9.802 1.00 0.00 79 ILE A CA 15
ATOM 28749 C C . ILE A 1 79 ? 104.873 4.044 -11.278 1.00 0.00 79 ILE A C 15
ATOM 28750 O O . ILE A 1 79 ? 104.445 2.995 -11.769 1.00 0.00 79 ILE A O 15
ATOM 28766 N N . VAL A 1 80 ? 105.550 4.945 -11.992 1.00 0.00 80 VAL A N 15
ATOM 28767 C CA . VAL A 1 80 ? 105.814 4.742 -13.416 1.00 0.00 80 VAL A CA 15
ATOM 28768 C C . VAL A 1 80 ? 107.244 5.140 -13.758 1.00 0.00 80 VAL A C 15
ATOM 28769 O O . VAL A 1 80 ? 107.986 5.614 -12.899 1.00 0.00 80 VAL A O 15
ATOM 28782 N N . ASP A 1 81 ? 107.625 4.940 -15.015 1.00 0.00 81 ASP A N 15
ATOM 28783 C CA . ASP A 1 81 ? 108.970 5.282 -15.461 1.00 0.00 81 ASP A CA 15
ATOM 28784 C C . ASP A 1 81 ? 109.159 6.797 -15.481 1.00 0.00 81 ASP A C 15
ATOM 28785 O O . ASP A 1 81 ? 109.483 7.380 -16.515 1.00 0.00 81 ASP A O 15
ATOM 28794 N N . CYS A 1 82 ? 108.964 7.423 -14.321 1.00 0.00 82 CYS A N 15
ATOM 28795 C CA . CYS A 1 82 ? 109.123 8.871 -14.181 1.00 0.00 82 CYS A CA 15
ATOM 28796 C C . CYS A 1 82 ? 110.344 9.141 -13.311 1.00 0.00 82 CYS A C 15
ATOM 28797 O O . CYS A 1 82 ? 111.464 9.264 -13.808 1.00 0.00 82 CYS A O 15
ATOM 28805 N N . LYS A 1 83 ? 110.115 9.188 -12.005 1.00 0.00 83 LYS A N 15
ATOM 28806 C CA . LYS A 1 83 ? 111.185 9.393 -11.033 1.00 0.00 83 LYS A CA 15
ATOM 28807 C C . LYS A 1 83 ? 111.092 8.294 -9.987 1.00 0.00 83 LYS A C 15
ATOM 28808 O O . LYS A 1 83 ? 110.014 8.013 -9.463 1.00 0.00 83 LYS A O 15
ATOM 28827 N N . SER A 1 84 ? 112.210 7.632 -9.713 1.00 0.00 84 SER A N 15
ATOM 28828 C CA . SER A 1 84 ? 112.206 6.533 -8.758 1.00 0.00 84 SER A CA 15
ATOM 28829 C C . SER A 1 84 ? 113.483 6.515 -7.915 1.00 0.00 84 SER A C 15
ATOM 28830 O O . SER A 1 84 ? 113.435 6.157 -6.748 1.00 0.00 84 SER A O 15
ATOM 28838 N N . TYR A 1 85 ? 114.610 6.865 -8.535 1.00 0.00 85 TYR A N 15
ATOM 28839 C CA . TYR A 1 85 ? 115.928 6.852 -7.874 1.00 0.00 85 TYR A CA 15
ATOM 28840 C C . TYR A 1 85 ? 115.961 7.619 -6.534 1.00 0.00 85 TYR A C 15
ATOM 28841 O O . TYR A 1 85 ? 116.666 8.615 -6.381 1.00 0.00 85 TYR A O 15
ATOM 28859 N N . ASP A 1 86 ? 115.194 7.136 -5.559 1.00 0.00 86 ASP A N 15
ATOM 28860 C CA . ASP A 1 86 ? 115.139 7.771 -4.244 1.00 0.00 86 ASP A CA 15
ATOM 28861 C C . ASP A 1 86 ? 114.625 6.789 -3.179 1.00 0.00 86 ASP A C 15
ATOM 28862 O O . ASP A 1 86 ? 113.503 6.288 -3.263 1.00 0.00 86 ASP A O 15
ATOM 28871 N N . THR A 1 87 ? 115.465 6.482 -2.192 1.00 0.00 87 THR A N 15
ATOM 28872 C CA . THR A 1 87 ? 115.073 5.549 -1.133 1.00 0.00 87 THR A CA 15
ATOM 28873 C C . THR A 1 87 ? 114.307 6.288 -0.031 1.00 0.00 87 THR A C 15
ATOM 28874 O O . THR A 1 87 ? 114.749 7.336 0.437 1.00 0.00 87 THR A O 15
ATOM 28885 N N . GLY A 1 88 ? 113.153 5.744 0.382 1.00 0.00 88 GLY A N 15
ATOM 28886 C CA . GLY A 1 88 ? 112.341 6.377 1.427 1.00 0.00 88 GLY A CA 15
ATOM 28887 C C . GLY A 1 88 ? 111.736 5.341 2.376 1.00 0.00 88 GLY A C 15
ATOM 28888 O O . GLY A 1 88 ? 112.179 4.184 2.431 1.00 0.00 88 GLY A O 15
ATOM 28892 N N . GLU A 1 89 ? 110.694 5.754 3.107 1.00 0.00 89 GLU A N 15
ATOM 28893 C CA . GLU A 1 89 ? 110.017 4.851 4.046 1.00 0.00 89 GLU A CA 15
ATOM 28894 C C . GLU A 1 89 ? 108.505 4.960 3.905 1.00 0.00 89 GLU A C 15
ATOM 28895 O O . GLU A 1 89 ? 107.953 6.059 3.934 1.00 0.00 89 GLU A O 15
ATOM 28907 N N . VAL A 1 90 ? 107.833 3.816 3.765 1.00 0.00 90 VAL A N 15
ATOM 28908 C CA . VAL A 1 90 ? 106.388 3.793 3.627 1.00 0.00 90 VAL A CA 15
ATOM 28909 C C . VAL A 1 90 ? 105.761 3.021 4.773 1.00 0.00 90 VAL A C 15
ATOM 28910 O O . VAL A 1 90 ? 106.204 1.934 5.133 1.00 0.00 90 VAL A O 15
ATOM 28923 N N . LYS A 1 91 ? 104.713 3.586 5.330 1.00 0.00 91 LYS A N 15
ATOM 28924 C CA . LYS A 1 91 ? 103.992 2.965 6.421 1.00 0.00 91 LYS A CA 15
ATOM 28925 C C . LYS A 1 91 ? 102.525 2.984 6.075 1.00 0.00 91 LYS A C 15
ATOM 28926 O O . LYS A 1 91 ? 101.929 4.040 5.885 1.00 0.00 91 LYS A O 15
ATOM 28945 N N . VAL A 1 92 ? 101.950 1.807 5.981 1.00 0.00 92 VAL A N 15
ATOM 28946 C CA . VAL A 1 92 ? 100.551 1.686 5.640 1.00 0.00 92 VAL A CA 15
ATOM 28947 C C . VAL A 1 92 ? 99.740 1.801 6.921 1.00 0.00 92 VAL A C 15
ATOM 28948 O O . VAL A 1 92 ? 99.942 1.017 7.849 1.00 0.00 92 VAL A O 15
ATOM 28961 N N . THR A 1 93 ? 98.843 2.798 6.995 1.00 0.00 93 THR A N 15
ATOM 28962 C CA . THR A 1 93 ? 98.051 2.996 8.221 1.00 0.00 93 THR A CA 15
ATOM 28963 C C . THR A 1 93 ? 96.558 3.048 7.947 1.00 0.00 93 THR A C 15
ATOM 28964 O O . THR A 1 93 ? 96.080 3.843 7.139 1.00 0.00 93 THR A O 15
ATOM 28975 N N . ALA A 1 94 ? 95.829 2.191 8.656 1.00 0.00 94 ALA A N 15
ATOM 28976 C CA . ALA A 1 94 ? 94.381 2.115 8.544 1.00 0.00 94 ALA A CA 15
ATOM 28977 C C . ALA A 1 94 ? 93.771 2.329 9.921 1.00 0.00 94 ALA A C 15
ATOM 28978 O O . ALA A 1 94 ? 94.405 2.045 10.937 1.00 0.00 94 ALA A O 15
ATOM 28985 N N . GLU A 1 95 ? 92.552 2.847 9.958 1.00 0.00 95 GLU A N 15
ATOM 28986 C CA . GLU A 1 95 ? 91.883 3.110 11.228 1.00 0.00 95 GLU A CA 15
ATOM 28987 C C . GLU A 1 95 ? 90.375 2.961 11.093 1.00 0.00 95 GLU A C 15
ATOM 28988 O O . GLU A 1 95 ? 89.673 3.927 10.792 1.00 0.00 95 GLU A O 15
ATOM 29000 N N . ASN A 1 96 ? 89.875 1.753 11.339 1.00 0.00 96 ASN A N 15
ATOM 29001 C CA . ASN A 1 96 ? 88.442 1.517 11.260 1.00 0.00 96 ASN A CA 15
ATOM 29002 C C . ASN A 1 96 ? 87.800 2.019 12.555 1.00 0.00 96 ASN A C 15
ATOM 29003 O O . ASN A 1 96 ? 88.513 2.366 13.496 1.00 0.00 96 ASN A O 15
ATOM 29014 N N . PRO A 1 97 ? 86.493 2.078 12.643 1.00 0.00 97 PRO A N 15
ATOM 29015 C CA . PRO A 1 97 ? 85.823 2.570 13.876 1.00 0.00 97 PRO A CA 15
ATOM 29016 C C . PRO A 1 97 ? 85.901 1.555 15.021 1.00 0.00 97 PRO A C 15
ATOM 29017 O O . PRO A 1 97 ? 85.736 1.912 16.187 1.00 0.00 97 PRO A O 15
ATOM 29028 N N . GLU A 1 98 ? 86.124 0.281 14.681 1.00 0.00 98 GLU A N 15
ATOM 29029 C CA . GLU A 1 98 ? 86.185 -0.779 15.692 1.00 0.00 98 GLU A CA 15
ATOM 29030 C C . GLU A 1 98 ? 87.617 -1.234 15.986 1.00 0.00 98 GLU A C 15
ATOM 29031 O O . GLU A 1 98 ? 87.823 -2.073 16.861 1.00 0.00 98 GLU A O 15
ATOM 29043 N N . GLY A 1 99 ? 88.604 -0.700 15.266 1.00 0.00 99 GLY A N 15
ATOM 29044 C CA . GLY A 1 99 ? 89.981 -1.104 15.503 1.00 0.00 99 GLY A CA 15
ATOM 29045 C C . GLY A 1 99 ? 90.958 -0.270 14.687 1.00 0.00 99 GLY A C 15
ATOM 29046 O O . GLY A 1 99 ? 90.562 0.614 13.926 1.00 0.00 99 GLY A O 15
ATOM 29050 N N . VAL A 1 100 ? 92.241 -0.568 14.862 1.00 0.00 100 VAL A N 15
ATOM 29051 C CA . VAL A 1 100 ? 93.310 0.138 14.153 1.00 0.00 100 VAL A CA 15
ATOM 29052 C C . VAL A 1 100 ? 94.423 -0.835 13.760 1.00 0.00 100 VAL A C 15
ATOM 29053 O O . VAL A 1 100 ? 94.804 -1.704 14.545 1.00 0.00 100 VAL A O 15
ATOM 29066 N N . ILE A 1 101 ? 94.953 -0.679 12.540 1.00 0.00 101 ILE A N 15
ATOM 29067 C CA . ILE A 1 101 ? 96.034 -1.547 12.055 1.00 0.00 101 ILE A CA 15
ATOM 29068 C C . ILE A 1 101 ? 97.164 -0.705 11.477 1.00 0.00 101 ILE A C 15
ATOM 29069 O O . ILE A 1 101 ? 96.927 0.346 10.900 1.00 0.00 101 ILE A O 15
ATOM 29085 N N . GLU A 1 102 ? 98.395 -1.176 11.633 1.00 0.00 102 GLU A N 15
ATOM 29086 C CA . GLU A 1 102 ? 99.555 -0.454 11.111 1.00 0.00 102 GLU A CA 15
ATOM 29087 C C . GLU A 1 102 ? 100.713 -1.412 10.839 1.00 0.00 102 GLU A C 15
ATOM 29088 O O . GLU A 1 102 ? 100.980 -2.320 11.626 1.00 0.00 102 GLU A O 15
ATOM 29100 N N . HIS A 1 103 ? 101.398 -1.208 9.710 1.00 0.00 103 HIS A N 15
ATOM 29101 C CA . HIS A 1 103 ? 102.529 -2.060 9.329 1.00 0.00 103 HIS A CA 15
ATOM 29102 C C . HIS A 1 103 ? 103.695 -1.214 8.814 1.00 0.00 103 HIS A C 15
ATOM 29103 O O . HIS A 1 103 ? 103.512 -0.346 7.962 1.00 0.00 103 HIS A O 15
ATOM 29117 N N . LYS A 1 104 ? 104.894 -1.479 9.335 1.00 0.00 104 LYS A N 15
ATOM 29118 C CA . LYS A 1 104 ? 106.090 -0.741 8.920 1.00 0.00 104 LYS A CA 15
ATOM 29119 C C . LYS A 1 104 ? 106.779 -1.474 7.776 1.00 0.00 104 LYS A C 15
ATOM 29120 O O . LYS A 1 104 ? 107.218 -2.616 7.925 1.00 0.00 104 LYS A O 15
ATOM 29139 N N . VAL A 1 105 ? 106.860 -0.805 6.631 1.00 0.00 105 VAL A N 15
ATOM 29140 C CA . VAL A 1 105 ? 107.483 -1.377 5.438 1.00 0.00 105 VAL A CA 15
ATOM 29141 C C . VAL A 1 105 ? 108.469 -0.372 4.830 1.00 0.00 105 VAL A C 15
ATOM 29142 O O . VAL A 1 105 ? 108.177 0.818 4.747 1.00 0.00 105 VAL A O 15
ATOM 29155 N N . LYS A 1 106 ? 109.651 -0.846 4.431 1.00 0.00 106 LYS A N 15
ATOM 29156 C CA . LYS A 1 106 ? 110.677 0.037 3.866 1.00 0.00 106 LYS A CA 15
ATOM 29157 C C . LYS A 1 106 ? 110.908 -0.240 2.379 1.00 0.00 106 LYS A C 15
ATOM 29158 O O . LYS A 1 106 ? 111.139 -1.384 1.976 1.00 0.00 106 LYS A O 15
ATOM 29177 N N . LEU A 1 107 ? 110.871 0.823 1.567 1.00 0.00 107 LEU A N 15
ATOM 29178 C CA . LEU A 1 107 ? 111.107 0.696 0.120 1.00 0.00 107 LEU A CA 15
ATOM 29179 C C . LEU A 1 107 ? 112.354 1.488 -0.251 1.00 0.00 107 LEU A C 15
ATOM 29180 O O . LEU A 1 107 ? 112.434 2.683 0.028 1.00 0.00 107 LEU A O 15
ATOM 29196 N N . GLU A 1 108 ? 113.333 0.833 -0.880 1.00 0.00 108 GLU A N 15
ATOM 29197 C CA . GLU A 1 108 ? 114.569 1.513 -1.275 1.00 0.00 108 GLU A CA 15
ATOM 29198 C C . GLU A 1 108 ? 114.699 1.481 -2.787 1.00 0.00 108 GLU A C 15
ATOM 29199 O O . GLU A 1 108 ? 114.792 0.406 -3.372 1.00 0.00 108 GLU A O 15
ATOM 29211 N N . ILE A 1 109 ? 114.705 2.648 -3.432 1.00 0.00 109 ILE A N 15
ATOM 29212 C CA . ILE A 1 109 ? 114.827 2.682 -4.891 1.00 0.00 109 ILE A CA 15
ATOM 29213 C C . ILE A 1 109 ? 116.238 3.109 -5.291 1.00 0.00 109 ILE A C 15
ATOM 29214 O O . ILE A 1 109 ? 116.657 4.232 -5.013 1.00 0.00 109 ILE A O 15
ATOM 29230 N N . GLN A 1 110 ? 116.973 2.191 -5.932 1.00 0.00 110 GLN A N 15
ATOM 29231 C CA . GLN A 1 110 ? 118.352 2.471 -6.350 1.00 0.00 110 GLN A CA 15
ATOM 29232 C C . GLN A 1 110 ? 118.413 2.869 -7.831 1.00 0.00 110 GLN A C 15
ATOM 29233 O O . GLN A 1 110 ? 117.727 3.796 -8.256 1.00 0.00 110 GLN A O 15
ATOM 29247 N N . GLN A 1 111 ? 119.243 2.166 -8.611 1.00 0.00 111 GLN A N 15
ATOM 29248 C CA . GLN A 1 111 ? 119.399 2.457 -10.040 1.00 0.00 111 GLN A CA 15
ATOM 29249 C C . GLN A 1 111 ? 119.787 1.194 -10.806 1.00 0.00 111 GLN A C 15
ATOM 29250 O O . GLN A 1 111 ? 120.264 0.228 -10.210 1.00 0.00 111 GLN A O 15
ATOM 29264 N N . LEU A 1 112 ? 119.610 1.209 -12.131 1.00 0.00 112 LEU A N 15
ATOM 29265 C CA . LEU A 1 112 ? 119.989 0.049 -12.939 1.00 0.00 112 LEU A CA 15
ATOM 29266 C C . LEU A 1 112 ? 121.498 -0.163 -12.870 1.00 0.00 112 LEU A C 15
ATOM 29267 O O . LEU A 1 112 ? 122.268 0.795 -12.789 1.00 0.00 112 LEU A O 15
ATOM 29283 N N . GLU A 1 113 ? 121.910 -1.428 -12.878 1.00 0.00 113 GLU A N 15
ATOM 29284 C CA . GLU A 1 113 ? 123.327 -1.769 -12.789 1.00 0.00 113 GLU A CA 15
ATOM 29285 C C . GLU A 1 113 ? 124.110 -1.243 -13.991 1.00 0.00 113 GLU A C 15
ATOM 29286 O O . GLU A 1 113 ? 125.305 -1.506 -14.120 1.00 0.00 113 GLU A O 15
ATOM 29298 N N . HIS A 1 114 ? 123.438 -0.484 -14.858 1.00 0.00 114 HIS A N 15
ATOM 29299 C CA . HIS A 1 114 ? 124.090 0.093 -16.041 1.00 0.00 114 HIS A CA 15
ATOM 29300 C C . HIS A 1 114 ? 124.015 1.617 -15.997 1.00 0.00 114 HIS A C 15
ATOM 29301 O O . HIS A 1 114 ? 123.281 2.228 -16.774 1.00 0.00 114 HIS A O 15
ATOM 29315 N N . HIS A 1 115 ? 124.778 2.228 -15.090 1.00 0.00 115 HIS A N 15
ATOM 29316 C CA . HIS A 1 115 ? 124.787 3.687 -14.963 1.00 0.00 115 HIS A CA 15
ATOM 29317 C C . HIS A 1 115 ? 126.003 4.276 -15.670 1.00 0.00 115 HIS A C 15
ATOM 29318 O O . HIS A 1 115 ? 127.138 4.105 -15.227 1.00 0.00 115 HIS A O 15
ATOM 29332 N N . HIS A 1 116 ? 125.751 4.974 -16.771 1.00 0.00 116 HIS A N 15
ATOM 29333 C CA . HIS A 1 116 ? 126.822 5.594 -17.540 1.00 0.00 116 HIS A CA 15
ATOM 29334 C C . HIS A 1 116 ? 126.246 6.641 -18.490 1.00 0.00 116 HIS A C 15
ATOM 29335 O O . HIS A 1 116 ? 126.695 7.787 -18.515 1.00 0.00 116 HIS A O 15
ATOM 29349 N N . HIS A 1 117 ? 125.243 6.235 -19.264 1.00 0.00 117 HIS A N 15
ATOM 29350 C CA . HIS A 1 117 ? 124.598 7.141 -20.209 1.00 0.00 117 HIS A CA 15
ATOM 29351 C C . HIS A 1 117 ? 123.578 8.010 -19.475 1.00 0.00 117 HIS A C 15
ATOM 29352 O O . HIS A 1 117 ? 122.930 7.550 -18.536 1.00 0.00 117 HIS A O 15
ATOM 29366 N N . HIS A 1 118 ? 123.453 9.270 -19.890 1.00 0.00 118 HIS A N 15
ATOM 29367 C CA . HIS A 1 118 ? 122.521 10.194 -19.237 1.00 0.00 118 HIS A CA 15
ATOM 29368 C C . HIS A 1 118 ? 121.879 11.144 -20.246 1.00 0.00 118 HIS A C 15
ATOM 29369 O O . HIS A 1 118 ? 122.474 11.487 -21.267 1.00 0.00 118 HIS A O 15
ATOM 29383 N N . HIS A 1 119 ? 120.657 11.574 -19.937 1.00 0.00 119 HIS A N 15
ATOM 29384 C CA . HIS A 1 119 ? 119.930 12.494 -20.805 1.00 0.00 119 HIS A CA 15
ATOM 29385 C C . HIS A 1 119 ? 119.922 11.989 -22.245 1.00 0.00 119 HIS A C 15
ATOM 29386 O O . HIS A 1 119 ? 119.689 10.807 -22.439 1.00 0.00 119 HIS A O 15
ATOM 29401 N N . ARG A 1 1 ? 82.716 -28.962 -2.530 1.00 0.00 1 ARG A N 16
ATOM 29402 C CA . ARG A 1 1 ? 81.807 -29.780 -1.678 1.00 0.00 1 ARG A CA 16
ATOM 29403 C C . ARG A 1 1 ? 82.274 -31.236 -1.698 1.00 0.00 1 ARG A C 16
ATOM 29404 O O . ARG A 1 1 ? 81.511 -32.142 -2.042 1.00 0.00 1 ARG A O 16
ATOM 29427 N N . MET A 1 2 ? 83.538 -31.444 -1.325 1.00 0.00 2 MET A N 16
ATOM 29428 C CA . MET A 1 2 ? 84.134 -32.785 -1.287 1.00 0.00 2 MET A CA 16
ATOM 29429 C C . MET A 1 2 ? 84.454 -33.180 0.154 1.00 0.00 2 MET A C 16
ATOM 29430 O O . MET A 1 2 ? 84.987 -32.378 0.920 1.00 0.00 2 MET A O 16
ATOM 29444 N N . ALA A 1 3 ? 84.133 -34.420 0.514 1.00 0.00 3 ALA A N 16
ATOM 29445 C CA . ALA A 1 3 ? 84.399 -34.916 1.865 1.00 0.00 3 ALA A CA 16
ATOM 29446 C C . ALA A 1 3 ? 85.681 -35.728 1.870 1.00 0.00 3 ALA A C 16
ATOM 29447 O O . ALA A 1 3 ? 85.672 -36.908 2.214 1.00 0.00 3 ALA A O 16
ATOM 29454 N N . HIS A 1 4 ? 86.783 -35.107 1.480 1.00 0.00 4 HIS A N 16
ATOM 29455 C CA . HIS A 1 4 ? 88.049 -35.818 1.447 1.00 0.00 4 HIS A CA 16
ATOM 29456 C C . HIS A 1 4 ? 88.401 -36.327 2.841 1.00 0.00 4 HIS A C 16
ATOM 29457 O O . HIS A 1 4 ? 88.840 -37.465 3.004 1.00 0.00 4 HIS A O 16
ATOM 29471 N N . GLU A 1 5 ? 88.205 -35.477 3.844 1.00 0.00 5 GLU A N 16
ATOM 29472 C CA . GLU A 1 5 ? 88.508 -35.854 5.221 1.00 0.00 5 GLU A CA 16
ATOM 29473 C C . GLU A 1 5 ? 87.722 -34.990 6.201 1.00 0.00 5 GLU A C 16
ATOM 29474 O O . GLU A 1 5 ? 86.729 -35.433 6.773 1.00 0.00 5 GLU A O 16
ATOM 29486 N N . GLY A 1 6 ? 88.186 -33.757 6.406 1.00 0.00 6 GLY A N 16
ATOM 29487 C CA . GLY A 1 6 ? 87.524 -32.848 7.338 1.00 0.00 6 GLY A CA 16
ATOM 29488 C C . GLY A 1 6 ? 86.372 -32.103 6.674 1.00 0.00 6 GLY A C 16
ATOM 29489 O O . GLY A 1 6 ? 86.472 -31.678 5.522 1.00 0.00 6 GLY A O 16
ATOM 29493 N N . ALA A 1 7 ? 85.286 -31.931 7.418 1.00 0.00 7 ALA A N 16
ATOM 29494 C CA . ALA A 1 7 ? 84.126 -31.219 6.909 1.00 0.00 7 ALA A CA 16
ATOM 29495 C C . ALA A 1 7 ? 84.375 -29.720 6.997 1.00 0.00 7 ALA A C 16
ATOM 29496 O O . ALA A 1 7 ? 85.169 -29.266 7.817 1.00 0.00 7 ALA A O 16
ATOM 29503 N N . LEU A 1 8 ? 83.713 -28.957 6.145 1.00 0.00 8 LEU A N 16
ATOM 29504 C CA . LEU A 1 8 ? 83.914 -27.519 6.141 1.00 0.00 8 LEU A CA 16
ATOM 29505 C C . LEU A 1 8 ? 83.286 -26.907 7.381 1.00 0.00 8 LEU A C 16
ATOM 29506 O O . LEU A 1 8 ? 82.083 -27.033 7.616 1.00 0.00 8 LEU A O 16
ATOM 29522 N N . THR A 1 9 ? 84.112 -26.234 8.172 1.00 0.00 9 THR A N 16
ATOM 29523 C CA . THR A 1 9 ? 83.628 -25.601 9.376 1.00 0.00 9 THR A CA 16
ATOM 29524 C C . THR A 1 9 ? 82.692 -24.457 9.012 1.00 0.00 9 THR A C 16
ATOM 29525 O O . THR A 1 9 ? 83.013 -23.624 8.166 1.00 0.00 9 THR A O 16
ATOM 29536 N N . GLY A 1 10 ? 81.536 -24.436 9.658 1.00 0.00 10 GLY A N 16
ATOM 29537 C CA . GLY A 1 10 ? 80.539 -23.403 9.414 1.00 0.00 10 GLY A CA 16
ATOM 29538 C C . GLY A 1 10 ? 79.995 -23.479 7.993 1.00 0.00 10 GLY A C 16
ATOM 29539 O O . GLY A 1 10 ? 80.431 -24.299 7.186 1.00 0.00 10 GLY A O 16
ATOM 29543 N N . VAL A 1 11 ? 79.029 -22.607 7.703 1.00 0.00 11 VAL A N 16
ATOM 29544 C CA . VAL A 1 11 ? 78.398 -22.546 6.383 1.00 0.00 11 VAL A CA 16
ATOM 29545 C C . VAL A 1 11 ? 78.648 -21.169 5.756 1.00 0.00 11 VAL A C 16
ATOM 29546 O O . VAL A 1 11 ? 78.477 -20.142 6.413 1.00 0.00 11 VAL A O 16
ATOM 29559 N N . THR A 1 12 ? 79.060 -21.152 4.488 1.00 0.00 12 THR A N 16
ATOM 29560 C CA . THR A 1 12 ? 79.339 -19.889 3.792 1.00 0.00 12 THR A CA 16
ATOM 29561 C C . THR A 1 12 ? 78.057 -19.057 3.648 1.00 0.00 12 THR A C 16
ATOM 29562 O O . THR A 1 12 ? 77.483 -18.962 2.562 1.00 0.00 12 THR A O 16
ATOM 29573 N N . THR A 1 13 ? 77.610 -18.466 4.763 1.00 0.00 13 THR A N 16
ATOM 29574 C CA . THR A 1 13 ? 76.384 -17.655 4.786 1.00 0.00 13 THR A CA 16
ATOM 29575 C C . THR A 1 13 ? 76.706 -16.174 5.022 1.00 0.00 13 THR A C 16
ATOM 29576 O O . THR A 1 13 ? 75.835 -15.311 4.905 1.00 0.00 13 THR A O 16
ATOM 29587 N N . ASP A 1 14 ? 77.959 -15.890 5.358 1.00 0.00 14 ASP A N 16
ATOM 29588 C CA . ASP A 1 14 ? 78.378 -14.515 5.611 1.00 0.00 14 ASP A CA 16
ATOM 29589 C C . ASP A 1 14 ? 78.536 -13.734 4.307 1.00 0.00 14 ASP A C 16
ATOM 29590 O O . ASP A 1 14 ? 79.617 -13.227 4.011 1.00 0.00 14 ASP A O 16
ATOM 29599 N N . GLN A 1 15 ? 77.463 -13.627 3.530 1.00 0.00 15 GLN A N 16
ATOM 29600 C CA . GLN A 1 15 ? 77.529 -12.889 2.275 1.00 0.00 15 GLN A CA 16
ATOM 29601 C C . GLN A 1 15 ? 77.823 -11.420 2.556 1.00 0.00 15 GLN A C 16
ATOM 29602 O O . GLN A 1 15 ? 78.753 -10.843 1.997 1.00 0.00 15 GLN A O 16
ATOM 29616 N N . LYS A 1 16 ? 77.020 -10.825 3.445 1.00 0.00 16 LYS A N 16
ATOM 29617 C CA . LYS A 1 16 ? 77.189 -9.416 3.821 1.00 0.00 16 LYS A CA 16
ATOM 29618 C C . LYS A 1 16 ? 77.296 -9.279 5.342 1.00 0.00 16 LYS A C 16
ATOM 29619 O O . LYS A 1 16 ? 77.213 -8.178 5.881 1.00 0.00 16 LYS A O 16
ATOM 29638 N N . GLU A 1 17 ? 77.477 -10.402 6.033 1.00 0.00 17 GLU A N 16
ATOM 29639 C CA . GLU A 1 17 ? 77.583 -10.374 7.489 1.00 0.00 17 GLU A CA 16
ATOM 29640 C C . GLU A 1 17 ? 78.889 -9.702 7.914 1.00 0.00 17 GLU A C 16
ATOM 29641 O O . GLU A 1 17 ? 79.880 -9.741 7.184 1.00 0.00 17 GLU A O 16
ATOM 29653 N N . LYS A 1 18 ? 78.878 -9.089 9.099 1.00 0.00 18 LYS A N 16
ATOM 29654 C CA . LYS A 1 18 ? 80.071 -8.415 9.621 1.00 0.00 18 LYS A CA 16
ATOM 29655 C C . LYS A 1 18 ? 81.222 -9.401 9.758 1.00 0.00 18 LYS A C 16
ATOM 29656 O O . LYS A 1 18 ? 81.062 -10.466 10.353 1.00 0.00 18 LYS A O 16
ATOM 29675 N N . GLN A 1 19 ? 82.388 -9.049 9.211 1.00 0.00 19 GLN A N 16
ATOM 29676 C CA . GLN A 1 19 ? 83.567 -9.918 9.284 1.00 0.00 19 GLN A CA 16
ATOM 29677 C C . GLN A 1 19 ? 84.646 -9.263 10.140 1.00 0.00 19 GLN A C 16
ATOM 29678 O O . GLN A 1 19 ? 84.469 -8.151 10.646 1.00 0.00 19 GLN A O 16
ATOM 29692 N N . LYS A 1 20 ? 85.773 -9.953 10.271 1.00 0.00 20 LYS A N 16
ATOM 29693 C CA . LYS A 1 20 ? 86.903 -9.435 11.031 1.00 0.00 20 LYS A CA 16
ATOM 29694 C C . LYS A 1 20 ? 87.797 -8.576 10.119 1.00 0.00 20 LYS A C 16
ATOM 29695 O O . LYS A 1 20 ? 88.240 -9.063 9.080 1.00 0.00 20 LYS A O 16
ATOM 29714 N N . PRO A 1 21 ? 88.109 -7.343 10.468 1.00 0.00 21 PRO A N 16
ATOM 29715 C CA . PRO A 1 21 ? 89.003 -6.512 9.610 1.00 0.00 21 PRO A CA 16
ATOM 29716 C C . PRO A 1 21 ? 90.357 -7.212 9.387 1.00 0.00 21 PRO A C 16
ATOM 29717 O O . PRO A 1 21 ? 90.813 -7.976 10.239 1.00 0.00 21 PRO A O 16
ATOM 29728 N N . ASP A 1 22 ? 90.995 -6.927 8.243 1.00 0.00 22 ASP A N 16
ATOM 29729 C CA . ASP A 1 22 ? 92.301 -7.515 7.915 1.00 0.00 22 ASP A CA 16
ATOM 29730 C C . ASP A 1 22 ? 92.962 -6.740 6.769 1.00 0.00 22 ASP A C 16
ATOM 29731 O O . ASP A 1 22 ? 92.573 -6.888 5.608 1.00 0.00 22 ASP A O 16
ATOM 29740 N N . ILE A 1 23 ? 93.943 -5.898 7.105 1.00 0.00 23 ILE A N 16
ATOM 29741 C CA . ILE A 1 23 ? 94.631 -5.085 6.089 1.00 0.00 23 ILE A CA 16
ATOM 29742 C C . ILE A 1 23 ? 95.658 -5.886 5.298 1.00 0.00 23 ILE A C 16
ATOM 29743 O O . ILE A 1 23 ? 96.390 -6.714 5.843 1.00 0.00 23 ILE A O 16
ATOM 29759 N N . VAL A 1 24 ? 95.685 -5.620 3.990 1.00 0.00 24 VAL A N 16
ATOM 29760 C CA . VAL A 1 24 ? 96.593 -6.296 3.066 1.00 0.00 24 VAL A CA 16
ATOM 29761 C C . VAL A 1 24 ? 97.689 -5.341 2.570 1.00 0.00 24 VAL A C 16
ATOM 29762 O O . VAL A 1 24 ? 97.395 -4.244 2.076 1.00 0.00 24 VAL A O 16
ATOM 29775 N N . LEU A 1 25 ? 98.949 -5.795 2.675 1.00 0.00 25 LEU A N 16
ATOM 29776 C CA . LEU A 1 25 ? 100.113 -5.031 2.220 1.00 0.00 25 LEU A CA 16
ATOM 29777 C C . LEU A 1 25 ? 101.178 -6.016 1.730 1.00 0.00 25 LEU A C 16
ATOM 29778 O O . LEU A 1 25 ? 100.889 -7.196 1.538 1.00 0.00 25 LEU A O 16
ATOM 29794 N N . TYR A 1 26 ? 102.419 -5.544 1.564 1.00 0.00 26 TYR A N 16
ATOM 29795 C CA . TYR A 1 26 ? 103.515 -6.420 1.143 1.00 0.00 26 TYR A CA 16
ATOM 29796 C C . TYR A 1 26 ? 104.161 -7.041 2.407 1.00 0.00 26 TYR A C 16
ATOM 29797 O O . TYR A 1 26 ? 104.687 -6.301 3.236 1.00 0.00 26 TYR A O 16
ATOM 29815 N N . PRO A 1 27 ? 104.125 -8.353 2.603 1.00 0.00 27 PRO A N 16
ATOM 29816 C CA . PRO A 1 27 ? 104.720 -8.969 3.831 1.00 0.00 27 PRO A CA 16
ATOM 29817 C C . PRO A 1 27 ? 106.236 -8.764 3.930 1.00 0.00 27 PRO A C 16
ATOM 29818 O O . PRO A 1 27 ? 106.790 -8.790 5.030 1.00 0.00 27 PRO A O 16
ATOM 29829 N N . GLU A 1 28 ? 106.906 -8.586 2.783 1.00 0.00 28 GLU A N 16
ATOM 29830 C CA . GLU A 1 28 ? 108.369 -8.407 2.768 1.00 0.00 28 GLU A CA 16
ATOM 29831 C C . GLU A 1 28 ? 108.756 -7.107 2.026 1.00 0.00 28 GLU A C 16
ATOM 29832 O O . GLU A 1 28 ? 107.955 -6.590 1.250 1.00 0.00 28 GLU A O 16
ATOM 29844 N N . PRO A 1 29 ? 109.950 -6.553 2.241 1.00 0.00 29 PRO A N 16
ATOM 29845 C CA . PRO A 1 29 ? 110.371 -5.289 1.549 1.00 0.00 29 PRO A CA 16
ATOM 29846 C C . PRO A 1 29 ? 110.560 -5.492 0.047 1.00 0.00 29 PRO A C 16
ATOM 29847 O O . PRO A 1 29 ? 110.880 -6.596 -0.401 1.00 0.00 29 PRO A O 16
ATOM 29858 N N . VAL A 1 30 ? 110.383 -4.421 -0.736 1.00 0.00 30 VAL A N 16
ATOM 29859 C CA . VAL A 1 30 ? 110.560 -4.514 -2.194 1.00 0.00 30 VAL A CA 16
ATOM 29860 C C . VAL A 1 30 ? 111.426 -3.367 -2.695 1.00 0.00 30 VAL A C 16
ATOM 29861 O O . VAL A 1 30 ? 111.264 -2.223 -2.269 1.00 0.00 30 VAL A O 16
ATOM 29874 N N . ARG A 1 31 ? 112.356 -3.676 -3.602 1.00 0.00 31 ARG A N 16
ATOM 29875 C CA . ARG A 1 31 ? 113.250 -2.655 -4.150 1.00 0.00 31 ARG A CA 16
ATOM 29876 C C . ARG A 1 31 ? 113.225 -2.684 -5.676 1.00 0.00 31 ARG A C 16
ATOM 29877 O O . ARG A 1 31 ? 113.274 -3.757 -6.275 1.00 0.00 31 ARG A O 16
ATOM 29898 N N . VAL A 1 32 ? 113.195 -1.506 -6.307 1.00 0.00 32 VAL A N 16
ATOM 29899 C CA . VAL A 1 32 ? 113.211 -1.437 -7.776 1.00 0.00 32 VAL A CA 16
ATOM 29900 C C . VAL A 1 32 ? 114.396 -0.579 -8.221 1.00 0.00 32 VAL A C 16
ATOM 29901 O O . VAL A 1 32 ? 115.096 -0.018 -7.386 1.00 0.00 32 VAL A O 16
ATOM 29914 N N . LEU A 1 33 ? 114.651 -0.515 -9.530 1.00 0.00 33 LEU A N 16
ATOM 29915 C CA . LEU A 1 33 ? 115.794 0.251 -10.053 1.00 0.00 33 LEU A CA 16
ATOM 29916 C C . LEU A 1 33 ? 115.332 1.436 -10.909 1.00 0.00 33 LEU A C 16
ATOM 29917 O O . LEU A 1 33 ? 114.385 1.320 -11.686 1.00 0.00 33 LEU A O 16
ATOM 29933 N N . GLU A 1 34 ? 116.005 2.580 -10.762 1.00 0.00 34 GLU A N 16
ATOM 29934 C CA . GLU A 1 34 ? 115.642 3.769 -11.546 1.00 0.00 34 GLU A CA 16
ATOM 29935 C C . GLU A 1 34 ? 115.386 3.377 -12.994 1.00 0.00 34 GLU A C 16
ATOM 29936 O O . GLU A 1 34 ? 116.263 2.807 -13.650 1.00 0.00 34 GLU A O 16
ATOM 29948 N N . GLY A 1 35 ? 114.180 3.668 -13.488 1.00 0.00 35 GLY A N 16
ATOM 29949 C CA . GLY A 1 35 ? 113.817 3.326 -14.864 1.00 0.00 35 GLY A CA 16
ATOM 29950 C C . GLY A 1 35 ? 112.883 2.121 -14.890 1.00 0.00 35 GLY A C 16
ATOM 29951 O O . GLY A 1 35 ? 112.495 1.647 -15.955 1.00 0.00 35 GLY A O 16
ATOM 29955 N N . GLU A 1 36 ? 112.518 1.631 -13.704 1.00 0.00 36 GLU A N 16
ATOM 29956 C CA . GLU A 1 36 ? 111.612 0.484 -13.588 1.00 0.00 36 GLU A CA 16
ATOM 29957 C C . GLU A 1 36 ? 110.373 0.877 -12.793 1.00 0.00 36 GLU A C 16
ATOM 29958 O O . GLU A 1 36 ? 110.483 1.404 -11.685 1.00 0.00 36 GLU A O 16
ATOM 29970 N N . THR A 1 37 ? 109.196 0.606 -13.348 1.00 0.00 37 THR A N 16
ATOM 29971 C CA . THR A 1 37 ? 107.953 0.925 -12.658 1.00 0.00 37 THR A CA 16
ATOM 29972 C C . THR A 1 37 ? 107.691 -0.117 -11.585 1.00 0.00 37 THR A C 16
ATOM 29973 O O . THR A 1 37 ? 108.116 -1.264 -11.713 1.00 0.00 37 THR A O 16
ATOM 29984 N N . ALA A 1 38 ? 107.003 0.286 -10.519 1.00 0.00 38 ALA A N 16
ATOM 29985 C CA . ALA A 1 38 ? 106.711 -0.633 -9.411 1.00 0.00 38 ALA A CA 16
ATOM 29986 C C . ALA A 1 38 ? 105.216 -0.806 -9.245 1.00 0.00 38 ALA A C 16
ATOM 29987 O O . ALA A 1 38 ? 104.435 0.101 -9.542 1.00 0.00 38 ALA A O 16
ATOM 29994 N N . ARG A 1 39 ? 104.829 -1.987 -8.766 1.00 0.00 39 ARG A N 16
ATOM 29995 C CA . ARG A 1 39 ? 103.421 -2.308 -8.552 1.00 0.00 39 ARG A CA 16
ATOM 29996 C C . ARG A 1 39 ? 103.144 -2.583 -7.081 1.00 0.00 39 ARG A C 16
ATOM 29997 O O . ARG A 1 39 ? 103.446 -3.660 -6.569 1.00 0.00 39 ARG A O 16
ATOM 30018 N N . PHE A 1 40 ? 102.537 -1.605 -6.412 1.00 0.00 40 PHE A N 16
ATOM 30019 C CA . PHE A 1 40 ? 102.175 -1.744 -5.000 1.00 0.00 40 PHE A CA 16
ATOM 30020 C C . PHE A 1 40 ? 100.707 -1.390 -4.841 1.00 0.00 40 PHE A C 16
ATOM 30021 O O . PHE A 1 40 ? 100.168 -0.578 -5.595 1.00 0.00 40 PHE A O 16
ATOM 30038 N N . ARG A 1 41 ? 100.064 -2.002 -3.859 1.00 0.00 41 ARG A N 16
ATOM 30039 C CA . ARG A 1 41 ? 98.652 -1.747 -3.599 1.00 0.00 41 ARG A CA 16
ATOM 30040 C C . ARG A 1 41 ? 98.413 -1.696 -2.099 1.00 0.00 41 ARG A C 16
ATOM 30041 O O . ARG A 1 41 ? 99.151 -2.299 -1.323 1.00 0.00 41 ARG A O 16
ATOM 30062 N N . CYS A 1 42 ? 97.367 -0.989 -1.695 1.00 0.00 42 CYS A N 16
ATOM 30063 C CA . CYS A 1 42 ? 97.016 -0.874 -0.283 1.00 0.00 42 CYS A CA 16
ATOM 30064 C C . CYS A 1 42 ? 95.498 -0.921 -0.165 1.00 0.00 42 CYS A C 16
ATOM 30065 O O . CYS A 1 42 ? 94.812 0.014 -0.569 1.00 0.00 42 CYS A O 16
ATOM 30073 N N . ARG A 1 43 ? 94.975 -2.021 0.356 1.00 0.00 43 ARG A N 16
ATOM 30074 C CA . ARG A 1 43 ? 93.524 -2.180 0.480 1.00 0.00 43 ARG A CA 16
ATOM 30075 C C . ARG A 1 43 ? 93.193 -2.670 1.878 1.00 0.00 43 ARG A C 16
ATOM 30076 O O . ARG A 1 43 ? 94.101 -3.052 2.617 1.00 0.00 43 ARG A O 16
ATOM 30097 N N . VAL A 1 44 ? 91.909 -2.729 2.244 1.00 0.00 44 VAL A N 16
ATOM 30098 C CA . VAL A 1 44 ? 91.501 -3.248 3.545 1.00 0.00 44 VAL A CA 16
ATOM 30099 C C . VAL A 1 44 ? 90.450 -4.307 3.236 1.00 0.00 44 VAL A C 16
ATOM 30100 O O . VAL A 1 44 ? 89.964 -4.339 2.109 1.00 0.00 44 VAL A O 16
ATOM 30113 N N . THR A 1 45 ? 90.048 -5.152 4.182 1.00 0.00 45 THR A N 16
ATOM 30114 C CA . THR A 1 45 ? 89.010 -6.131 3.830 1.00 0.00 45 THR A CA 16
ATOM 30115 C C . THR A 1 45 ? 88.376 -6.832 5.026 1.00 0.00 45 THR A C 16
ATOM 30116 O O . THR A 1 45 ? 88.988 -7.706 5.640 1.00 0.00 45 THR A O 16
ATOM 30127 N N . GLY A 1 46 ? 87.137 -6.457 5.333 1.00 0.00 46 GLY A N 16
ATOM 30128 C CA . GLY A 1 46 ? 86.408 -7.078 6.438 1.00 0.00 46 GLY A CA 16
ATOM 30129 C C . GLY A 1 46 ? 85.455 -6.096 7.106 1.00 0.00 46 GLY A C 16
ATOM 30130 O O . GLY A 1 46 ? 84.436 -6.501 7.669 1.00 0.00 46 GLY A O 16
ATOM 30134 N N . TYR A 1 47 ? 85.788 -4.805 7.041 1.00 0.00 47 TYR A N 16
ATOM 30135 C CA . TYR A 1 47 ? 84.951 -3.763 7.648 1.00 0.00 47 TYR A CA 16
ATOM 30136 C C . TYR A 1 47 ? 84.410 -2.814 6.562 1.00 0.00 47 TYR A C 16
ATOM 30137 O O . TYR A 1 47 ? 85.171 -2.380 5.696 1.00 0.00 47 TYR A O 16
ATOM 30155 N N . PRO A 1 48 ? 83.132 -2.477 6.581 1.00 0.00 48 PRO A N 16
ATOM 30156 C CA . PRO A 1 48 ? 82.544 -1.563 5.557 1.00 0.00 48 PRO A CA 16
ATOM 30157 C C . PRO A 1 48 ? 83.248 -0.196 5.528 1.00 0.00 48 PRO A C 16
ATOM 30158 O O . PRO A 1 48 ? 83.674 0.319 6.557 1.00 0.00 48 PRO A O 16
ATOM 30169 N N . GLN A 1 49 ? 83.314 0.378 4.327 1.00 0.00 49 GLN A N 16
ATOM 30170 C CA . GLN A 1 49 ? 83.919 1.698 4.079 1.00 0.00 49 GLN A CA 16
ATOM 30171 C C . GLN A 1 49 ? 84.774 2.216 5.252 1.00 0.00 49 GLN A C 16
ATOM 30172 O O . GLN A 1 49 ? 84.374 3.143 5.960 1.00 0.00 49 GLN A O 16
ATOM 30186 N N . PRO A 1 50 ? 85.947 1.667 5.441 1.00 0.00 50 PRO A N 16
ATOM 30187 C CA . PRO A 1 50 ? 86.889 2.104 6.518 1.00 0.00 50 PRO A CA 16
ATOM 30188 C C . PRO A 1 50 ? 87.560 3.434 6.135 1.00 0.00 50 PRO A C 16
ATOM 30189 O O . PRO A 1 50 ? 87.595 3.783 4.953 1.00 0.00 50 PRO A O 16
ATOM 30200 N N . LYS A 1 51 ? 88.094 4.181 7.120 1.00 0.00 51 LYS A N 16
ATOM 30201 C CA . LYS A 1 51 ? 88.755 5.468 6.829 1.00 0.00 51 LYS A CA 16
ATOM 30202 C C . LYS A 1 51 ? 90.239 5.389 7.170 1.00 0.00 51 LYS A C 16
ATOM 30203 O O . LYS A 1 51 ? 90.628 5.572 8.326 1.00 0.00 51 LYS A O 16
ATOM 30222 N N . VAL A 1 52 ? 91.067 5.082 6.167 1.00 0.00 52 VAL A N 16
ATOM 30223 C CA . VAL A 1 52 ? 92.510 4.941 6.365 1.00 0.00 52 VAL A CA 16
ATOM 30224 C C . VAL A 1 52 ? 93.287 5.963 5.533 1.00 0.00 52 VAL A C 16
ATOM 30225 O O . VAL A 1 52 ? 92.755 6.562 4.600 1.00 0.00 52 VAL A O 16
ATOM 30238 N N . ASN A 1 53 ? 94.565 6.109 5.860 1.00 0.00 53 ASN A N 16
ATOM 30239 C CA . ASN A 1 53 ? 95.464 7.006 5.137 1.00 0.00 53 ASN A CA 16
ATOM 30240 C C . ASN A 1 53 ? 96.814 6.306 5.026 1.00 0.00 53 ASN A C 16
ATOM 30241 O O . ASN A 1 53 ? 96.992 5.239 5.612 1.00 0.00 53 ASN A O 16
ATOM 30252 N N . TRP A 1 54 ? 97.764 6.861 4.273 1.00 0.00 54 TRP A N 16
ATOM 30253 C CA . TRP A 1 54 ? 99.069 6.190 4.136 1.00 0.00 54 TRP A CA 16
ATOM 30254 C C . TRP A 1 54 ? 100.199 7.212 4.022 1.00 0.00 54 TRP A C 16
ATOM 30255 O O . TRP A 1 54 ? 99.957 8.393 3.789 1.00 0.00 54 TRP A O 16
ATOM 30276 N N . TYR A 1 55 ? 101.439 6.727 4.182 1.00 0.00 55 TYR A N 16
ATOM 30277 C CA . TYR A 1 55 ? 102.635 7.581 4.101 1.00 0.00 55 TYR A CA 16
ATOM 30278 C C . TYR A 1 55 ? 103.592 7.082 3.018 1.00 0.00 55 TYR A C 16
ATOM 30279 O O . TYR A 1 55 ? 104.230 6.050 3.190 1.00 0.00 55 TYR A O 16
ATOM 30297 N N . LEU A 1 56 ? 103.731 7.826 1.925 1.00 0.00 56 LEU A N 16
ATOM 30298 C CA . LEU A 1 56 ? 104.668 7.429 0.869 1.00 0.00 56 LEU A CA 16
ATOM 30299 C C . LEU A 1 56 ? 106.061 7.912 1.258 1.00 0.00 56 LEU A C 16
ATOM 30300 O O . LEU A 1 56 ? 106.210 9.048 1.701 1.00 0.00 56 LEU A O 16
ATOM 30316 N N . ASN A 1 57 ? 107.093 7.074 1.096 1.00 0.00 57 ASN A N 16
ATOM 30317 C CA . ASN A 1 57 ? 108.456 7.468 1.458 1.00 0.00 57 ASN A CA 16
ATOM 30318 C C . ASN A 1 57 ? 108.494 8.176 2.809 1.00 0.00 57 ASN A C 16
ATOM 30319 O O . ASN A 1 57 ? 109.527 8.724 3.188 1.00 0.00 57 ASN A O 16
ATOM 30330 N N . GLY A 1 58 ? 107.372 8.143 3.537 1.00 0.00 58 GLY A N 16
ATOM 30331 C CA . GLY A 1 58 ? 107.278 8.786 4.846 1.00 0.00 58 GLY A CA 16
ATOM 30332 C C . GLY A 1 58 ? 106.521 10.111 4.753 1.00 0.00 58 GLY A C 16
ATOM 30333 O O . GLY A 1 58 ? 106.711 10.999 5.583 1.00 0.00 58 GLY A O 16
ATOM 30337 N N . GLN A 1 59 ? 105.658 10.246 3.743 1.00 0.00 59 GLN A N 16
ATOM 30338 C CA . GLN A 1 59 ? 104.870 11.471 3.562 1.00 0.00 59 GLN A CA 16
ATOM 30339 C C . GLN A 1 59 ? 103.384 11.127 3.455 1.00 0.00 59 GLN A C 16
ATOM 30340 O O . GLN A 1 59 ? 102.982 10.354 2.586 1.00 0.00 59 GLN A O 16
ATOM 30354 N N . LEU A 1 60 ? 102.585 11.705 4.353 1.00 0.00 60 LEU A N 16
ATOM 30355 C CA . LEU A 1 60 ? 101.137 11.476 4.411 1.00 0.00 60 LEU A CA 16
ATOM 30356 C C . LEU A 1 60 ? 100.387 12.276 3.348 1.00 0.00 60 LEU A C 16
ATOM 30357 O O . LEU A 1 60 ? 100.877 13.300 2.888 1.00 0.00 60 LEU A O 16
ATOM 30373 N N . ILE A 1 61 ? 99.206 11.774 2.952 1.00 0.00 61 ILE A N 16
ATOM 30374 C CA . ILE A 1 61 ? 98.370 12.433 1.928 1.00 0.00 61 ILE A CA 16
ATOM 30375 C C . ILE A 1 61 ? 99.100 12.519 0.592 1.00 0.00 61 ILE A C 16
ATOM 30376 O O . ILE A 1 61 ? 100.048 13.286 0.416 1.00 0.00 61 ILE A O 16
ATOM 30392 N N . ARG A 1 62 ? 98.598 11.712 -0.349 1.00 0.00 62 ARG A N 16
ATOM 30393 C CA . ARG A 1 62 ? 99.115 11.646 -1.713 1.00 0.00 62 ARG A CA 16
ATOM 30394 C C . ARG A 1 62 ? 98.142 12.367 -2.643 1.00 0.00 62 ARG A C 16
ATOM 30395 O O . ARG A 1 62 ? 96.925 12.252 -2.495 1.00 0.00 62 ARG A O 16
ATOM 30416 N N . LYS A 1 63 ? 98.686 13.132 -3.571 1.00 0.00 63 LYS A N 16
ATOM 30417 C CA . LYS A 1 63 ? 97.874 13.907 -4.503 1.00 0.00 63 LYS A CA 16
ATOM 30418 C C . LYS A 1 63 ? 96.855 13.028 -5.246 1.00 0.00 63 LYS A C 16
ATOM 30419 O O . LYS A 1 63 ? 97.061 11.832 -5.451 1.00 0.00 63 LYS A O 16
ATOM 30438 N N . SER A 1 64 ? 95.734 13.657 -5.606 1.00 0.00 64 SER A N 16
ATOM 30439 C CA . SER A 1 64 ? 94.623 12.994 -6.290 1.00 0.00 64 SER A CA 16
ATOM 30440 C C . SER A 1 64 ? 94.927 12.734 -7.767 1.00 0.00 64 SER A C 16
ATOM 30441 O O . SER A 1 64 ? 96.008 12.266 -8.100 1.00 0.00 64 SER A O 16
ATOM 30449 N N . LYS A 1 65 ? 93.928 12.997 -8.617 1.00 0.00 65 LYS A N 16
ATOM 30450 C CA . LYS A 1 65 ? 94.006 12.780 -10.076 1.00 0.00 65 LYS A CA 16
ATOM 30451 C C . LYS A 1 65 ? 95.414 12.485 -10.615 1.00 0.00 65 LYS A C 16
ATOM 30452 O O . LYS A 1 65 ? 95.557 11.637 -11.495 1.00 0.00 65 LYS A O 16
ATOM 30471 N N . ARG A 1 66 ? 96.448 13.162 -10.119 1.00 0.00 66 ARG A N 16
ATOM 30472 C CA . ARG A 1 66 ? 97.794 12.900 -10.629 1.00 0.00 66 ARG A CA 16
ATOM 30473 C C . ARG A 1 66 ? 98.163 11.439 -10.365 1.00 0.00 66 ARG A C 16
ATOM 30474 O O . ARG A 1 66 ? 98.726 10.763 -11.227 1.00 0.00 66 ARG A O 16
ATOM 30495 N N . PHE A 1 67 ? 97.802 10.953 -9.183 1.00 0.00 67 PHE A N 16
ATOM 30496 C CA . PHE A 1 67 ? 98.045 9.564 -8.800 1.00 0.00 67 PHE A CA 16
ATOM 30497 C C . PHE A 1 67 ? 96.697 8.911 -8.487 1.00 0.00 67 PHE A C 16
ATOM 30498 O O . PHE A 1 67 ? 95.800 9.575 -7.968 1.00 0.00 67 PHE A O 16
ATOM 30515 N N . ARG A 1 68 ? 96.534 7.629 -8.815 1.00 0.00 68 ARG A N 16
ATOM 30516 C CA . ARG A 1 68 ? 95.254 6.963 -8.558 1.00 0.00 68 ARG A CA 16
ATOM 30517 C C . ARG A 1 68 ? 95.062 6.752 -7.057 1.00 0.00 68 ARG A C 16
ATOM 30518 O O . ARG A 1 68 ? 95.840 6.043 -6.410 1.00 0.00 68 ARG A O 16
ATOM 30539 N N . VAL A 1 69 ? 94.004 7.363 -6.516 1.00 0.00 69 VAL A N 16
ATOM 30540 C CA . VAL A 1 69 ? 93.690 7.235 -5.091 1.00 0.00 69 VAL A CA 16
ATOM 30541 C C . VAL A 1 69 ? 92.191 7.438 -4.835 1.00 0.00 69 VAL A C 16
ATOM 30542 O O . VAL A 1 69 ? 91.583 8.375 -5.355 1.00 0.00 69 VAL A O 16
ATOM 30555 N N . ARG A 1 70 ? 91.613 6.579 -3.995 1.00 0.00 70 ARG A N 16
ATOM 30556 C CA . ARG A 1 70 ? 90.193 6.683 -3.621 1.00 0.00 70 ARG A CA 16
ATOM 30557 C C . ARG A 1 70 ? 90.079 6.453 -2.120 1.00 0.00 70 ARG A C 16
ATOM 30558 O O . ARG A 1 70 ? 90.215 5.330 -1.648 1.00 0.00 70 ARG A O 16
ATOM 30579 N N . TYR A 1 71 ? 89.866 7.521 -1.364 1.00 0.00 71 TYR A N 16
ATOM 30580 C CA . TYR A 1 71 ? 89.793 7.389 0.086 1.00 0.00 71 TYR A CA 16
ATOM 30581 C C . TYR A 1 71 ? 88.482 6.720 0.496 1.00 0.00 71 TYR A C 16
ATOM 30582 O O . TYR A 1 71 ? 87.476 7.383 0.750 1.00 0.00 71 TYR A O 16
ATOM 30600 N N . ASP A 1 72 ? 88.522 5.396 0.563 1.00 0.00 72 ASP A N 16
ATOM 30601 C CA . ASP A 1 72 ? 87.362 4.599 0.944 1.00 0.00 72 ASP A CA 16
ATOM 30602 C C . ASP A 1 72 ? 87.808 3.151 1.103 1.00 0.00 72 ASP A C 16
ATOM 30603 O O . ASP A 1 72 ? 87.047 2.219 0.859 1.00 0.00 72 ASP A O 16
ATOM 30612 N N . GLY A 1 73 ? 89.064 2.982 1.513 1.00 0.00 73 GLY A N 16
ATOM 30613 C CA . GLY A 1 73 ? 89.641 1.655 1.706 1.00 0.00 73 GLY A CA 16
ATOM 30614 C C . GLY A 1 73 ? 90.614 1.307 0.577 1.00 0.00 73 GLY A C 16
ATOM 30615 O O . GLY A 1 73 ? 91.424 0.389 0.717 1.00 0.00 73 GLY A O 16
ATOM 30619 N N . ILE A 1 74 ? 90.483 2.009 -0.559 1.00 0.00 74 ILE A N 16
ATOM 30620 C CA . ILE A 1 74 ? 91.315 1.740 -1.748 1.00 0.00 74 ILE A CA 16
ATOM 30621 C C . ILE A 1 74 ? 92.279 2.890 -2.073 1.00 0.00 74 ILE A C 16
ATOM 30622 O O . ILE A 1 74 ? 91.856 3.971 -2.461 1.00 0.00 74 ILE A O 16
ATOM 30638 N N . HIS A 1 75 ? 93.578 2.631 -1.953 1.00 0.00 75 HIS A N 16
ATOM 30639 C CA . HIS A 1 75 ? 94.603 3.633 -2.275 1.00 0.00 75 HIS A CA 16
ATOM 30640 C C . HIS A 1 75 ? 95.789 2.948 -2.951 1.00 0.00 75 HIS A C 16
ATOM 30641 O O . HIS A 1 75 ? 96.469 2.123 -2.342 1.00 0.00 75 HIS A O 16
ATOM 30655 N N . TYR A 1 76 ? 95.998 3.265 -4.219 1.00 0.00 76 TYR A N 16
ATOM 30656 C CA . TYR A 1 76 ? 97.077 2.637 -5.006 1.00 0.00 76 TYR A CA 16
ATOM 30657 C C . TYR A 1 76 ? 98.357 3.485 -5.053 1.00 0.00 76 TYR A C 16
ATOM 30658 O O . TYR A 1 76 ? 98.312 4.713 -5.111 1.00 0.00 76 TYR A O 16
ATOM 30676 N N . LEU A 1 77 ? 99.496 2.776 -5.044 1.00 0.00 77 LEU A N 16
ATOM 30677 C CA . LEU A 1 77 ? 100.833 3.389 -5.102 1.00 0.00 77 LEU A CA 16
ATOM 30678 C C . LEU A 1 77 ? 101.667 2.779 -6.230 1.00 0.00 77 LEU A C 16
ATOM 30679 O O . LEU A 1 77 ? 102.391 1.808 -6.015 1.00 0.00 77 LEU A O 16
ATOM 30695 N N . ASP A 1 78 ? 101.569 3.351 -7.430 1.00 0.00 78 ASP A N 16
ATOM 30696 C CA . ASP A 1 78 ? 102.326 2.848 -8.587 1.00 0.00 78 ASP A CA 16
ATOM 30697 C C . ASP A 1 78 ? 103.358 3.868 -9.072 1.00 0.00 78 ASP A C 16
ATOM 30698 O O . ASP A 1 78 ? 103.079 5.062 -9.168 1.00 0.00 78 ASP A O 16
ATOM 30707 N N . ILE A 1 79 ? 104.547 3.369 -9.401 1.00 0.00 79 ILE A N 16
ATOM 30708 C CA . ILE A 1 79 ? 105.624 4.210 -9.913 1.00 0.00 79 ILE A CA 16
ATOM 30709 C C . ILE A 1 79 ? 105.642 4.111 -11.423 1.00 0.00 79 ILE A C 16
ATOM 30710 O O . ILE A 1 79 ? 105.116 3.144 -11.978 1.00 0.00 79 ILE A O 16
ATOM 30726 N N . VAL A 1 80 ? 106.264 5.083 -12.090 1.00 0.00 80 VAL A N 16
ATOM 30727 C CA . VAL A 1 80 ? 106.340 5.070 -13.545 1.00 0.00 80 VAL A CA 16
ATOM 30728 C C . VAL A 1 80 ? 107.793 5.174 -13.969 1.00 0.00 80 VAL A C 16
ATOM 30729 O O . VAL A 1 80 ? 108.654 5.498 -13.154 1.00 0.00 80 VAL A O 16
ATOM 30742 N N . ASP A 1 81 ? 108.064 4.866 -15.229 1.00 0.00 81 ASP A N 16
ATOM 30743 C CA . ASP A 1 81 ? 109.430 4.909 -15.731 1.00 0.00 81 ASP A CA 16
ATOM 30744 C C . ASP A 1 81 ? 110.001 6.322 -15.637 1.00 0.00 81 ASP A C 16
ATOM 30745 O O . ASP A 1 81 ? 110.216 6.979 -16.655 1.00 0.00 81 ASP A O 16
ATOM 30754 N N . CYS A 1 82 ? 110.251 6.758 -14.400 1.00 0.00 82 CYS A N 16
ATOM 30755 C CA . CYS A 1 82 ? 110.812 8.082 -14.114 1.00 0.00 82 CYS A CA 16
ATOM 30756 C C . CYS A 1 82 ? 110.331 8.540 -12.739 1.00 0.00 82 CYS A C 16
ATOM 30757 O O . CYS A 1 82 ? 109.238 8.176 -12.310 1.00 0.00 82 CYS A O 16
ATOM 30765 N N . LYS A 1 83 ? 111.150 9.336 -12.052 1.00 0.00 83 LYS A N 16
ATOM 30766 C CA . LYS A 1 83 ? 110.791 9.826 -10.729 1.00 0.00 83 LYS A CA 16
ATOM 30767 C C . LYS A 1 83 ? 110.733 8.669 -9.734 1.00 0.00 83 LYS A C 16
ATOM 30768 O O . LYS A 1 83 ? 109.690 8.409 -9.136 1.00 0.00 83 LYS A O 16
ATOM 30787 N N . SER A 1 84 ? 111.858 7.965 -9.575 1.00 0.00 84 SER A N 16
ATOM 30788 C CA . SER A 1 84 ? 111.933 6.828 -8.672 1.00 0.00 84 SER A CA 16
ATOM 30789 C C . SER A 1 84 ? 113.295 6.769 -7.969 1.00 0.00 84 SER A C 16
ATOM 30790 O O . SER A 1 84 ? 113.371 6.309 -6.852 1.00 0.00 84 SER A O 16
ATOM 30798 N N . TYR A 1 85 ? 114.361 7.208 -8.652 1.00 0.00 85 TYR A N 16
ATOM 30799 C CA . TYR A 1 85 ? 115.740 7.169 -8.102 1.00 0.00 85 TYR A CA 16
ATOM 30800 C C . TYR A 1 85 ? 115.874 7.783 -6.696 1.00 0.00 85 TYR A C 16
ATOM 30801 O O . TYR A 1 85 ? 116.585 8.765 -6.495 1.00 0.00 85 TYR A O 16
ATOM 30819 N N . ASP A 1 86 ? 115.195 7.192 -5.718 1.00 0.00 86 ASP A N 16
ATOM 30820 C CA . ASP A 1 86 ? 115.261 7.686 -4.348 1.00 0.00 86 ASP A CA 16
ATOM 30821 C C . ASP A 1 86 ? 114.755 6.628 -3.356 1.00 0.00 86 ASP A C 16
ATOM 30822 O O . ASP A 1 86 ? 113.632 6.144 -3.457 1.00 0.00 86 ASP A O 16
ATOM 30831 N N . THR A 1 87 ? 115.597 6.239 -2.412 1.00 0.00 87 THR A N 16
ATOM 30832 C CA . THR A 1 87 ? 115.198 5.220 -1.443 1.00 0.00 87 THR A CA 16
ATOM 30833 C C . THR A 1 87 ? 114.432 5.863 -0.283 1.00 0.00 87 THR A C 16
ATOM 30834 O O . THR A 1 87 ? 114.855 6.897 0.231 1.00 0.00 87 THR A O 16
ATOM 30845 N N . GLY A 1 88 ? 113.286 5.276 0.121 1.00 0.00 88 GLY A N 16
ATOM 30846 C CA . GLY A 1 88 ? 112.491 5.865 1.209 1.00 0.00 88 GLY A CA 16
ATOM 30847 C C . GLY A 1 88 ? 111.814 4.799 2.075 1.00 0.00 88 GLY A C 16
ATOM 30848 O O . GLY A 1 88 ? 112.224 3.630 2.102 1.00 0.00 88 GLY A O 16
ATOM 30852 N N . GLU A 1 89 ? 110.753 5.208 2.777 1.00 0.00 89 GLU A N 16
ATOM 30853 C CA . GLU A 1 89 ? 110.015 4.277 3.640 1.00 0.00 89 GLU A CA 16
ATOM 30854 C C . GLU A 1 89 ? 108.519 4.553 3.588 1.00 0.00 89 GLU A C 16
ATOM 30855 O O . GLU A 1 89 ? 108.085 5.699 3.461 1.00 0.00 89 GLU A O 16
ATOM 30867 N N . VAL A 1 90 ? 107.728 3.486 3.681 1.00 0.00 90 VAL A N 16
ATOM 30868 C CA . VAL A 1 90 ? 106.275 3.603 3.644 1.00 0.00 90 VAL A CA 16
ATOM 30869 C C . VAL A 1 90 ? 105.687 3.136 4.969 1.00 0.00 90 VAL A C 16
ATOM 30870 O O . VAL A 1 90 ? 105.965 2.026 5.426 1.00 0.00 90 VAL A O 16
ATOM 30883 N N . LYS A 1 91 ? 104.844 3.972 5.561 1.00 0.00 91 LYS A N 16
ATOM 30884 C CA . LYS A 1 91 ? 104.188 3.625 6.816 1.00 0.00 91 LYS A CA 16
ATOM 30885 C C . LYS A 1 91 ? 102.693 3.752 6.624 1.00 0.00 91 LYS A C 16
ATOM 30886 O O . LYS A 1 91 ? 102.194 4.794 6.223 1.00 0.00 91 LYS A O 16
ATOM 30905 N N . VAL A 1 92 ? 101.982 2.673 6.867 1.00 0.00 92 VAL A N 16
ATOM 30906 C CA . VAL A 1 92 ? 100.544 2.660 6.664 1.00 0.00 92 VAL A CA 16
ATOM 30907 C C . VAL A 1 92 ? 99.807 2.672 7.986 1.00 0.00 92 VAL A C 16
ATOM 30908 O O . VAL A 1 92 ? 100.126 1.911 8.899 1.00 0.00 92 VAL A O 16
ATOM 30921 N N . THR A 1 93 ? 98.807 3.543 8.079 1.00 0.00 93 THR A N 16
ATOM 30922 C CA . THR A 1 93 ? 98.014 3.649 9.299 1.00 0.00 93 THR A CA 16
ATOM 30923 C C . THR A 1 93 ? 96.532 3.630 8.965 1.00 0.00 93 THR A C 16
ATOM 30924 O O . THR A 1 93 ? 96.032 4.503 8.258 1.00 0.00 93 THR A O 16
ATOM 30935 N N . ALA A 1 94 ? 95.822 2.626 9.480 1.00 0.00 94 ALA A N 16
ATOM 30936 C CA . ALA A 1 94 ? 94.385 2.506 9.221 1.00 0.00 94 ALA A CA 16
ATOM 30937 C C . ALA A 1 94 ? 93.597 2.800 10.487 1.00 0.00 94 ALA A C 16
ATOM 30938 O O . ALA A 1 94 ? 94.103 2.630 11.594 1.00 0.00 94 ALA A O 16
ATOM 30945 N N . GLU A 1 95 ? 92.354 3.246 10.332 1.00 0.00 95 GLU A N 16
ATOM 30946 C CA . GLU A 1 95 ? 91.539 3.545 11.505 1.00 0.00 95 GLU A CA 16
ATOM 30947 C C . GLU A 1 95 ? 90.053 3.598 11.184 1.00 0.00 95 GLU A C 16
ATOM 30948 O O . GLU A 1 95 ? 89.561 4.502 10.495 1.00 0.00 95 GLU A O 16
ATOM 30960 N N . ASN A 1 96 ? 89.342 2.606 11.706 1.00 0.00 96 ASN A N 16
ATOM 30961 C CA . ASN A 1 96 ? 87.905 2.494 11.535 1.00 0.00 96 ASN A CA 16
ATOM 30962 C C . ASN A 1 96 ? 87.263 2.781 12.896 1.00 0.00 96 ASN A C 16
ATOM 30963 O O . ASN A 1 96 ? 87.975 2.883 13.897 1.00 0.00 96 ASN A O 16
ATOM 30974 N N . PRO A 1 97 ? 85.969 2.925 12.977 1.00 0.00 97 PRO A N 16
ATOM 30975 C CA . PRO A 1 97 ? 85.306 3.219 14.276 1.00 0.00 97 PRO A CA 16
ATOM 30976 C C . PRO A 1 97 ? 85.378 2.055 15.273 1.00 0.00 97 PRO A C 16
ATOM 30977 O O . PRO A 1 97 ? 85.175 2.256 16.471 1.00 0.00 97 PRO A O 16
ATOM 30988 N N . GLU A 1 98 ? 85.614 0.839 14.787 1.00 0.00 98 GLU A N 16
ATOM 30989 C CA . GLU A 1 98 ? 85.643 -0.334 15.664 1.00 0.00 98 GLU A CA 16
ATOM 30990 C C . GLU A 1 98 ? 87.065 -0.711 16.114 1.00 0.00 98 GLU A C 16
ATOM 30991 O O . GLU A 1 98 ? 87.238 -1.552 16.996 1.00 0.00 98 GLU A O 16
ATOM 31003 N N . GLY A 1 99 ? 88.084 -0.071 15.556 1.00 0.00 99 GLY A N 16
ATOM 31004 C CA . GLY A 1 99 ? 89.442 -0.373 15.978 1.00 0.00 99 GLY A CA 16
ATOM 31005 C C . GLY A 1 99 ? 90.455 0.426 15.182 1.00 0.00 99 GLY A C 16
ATOM 31006 O O . GLY A 1 99 ? 90.106 1.363 14.462 1.00 0.00 99 GLY A O 16
ATOM 31010 N N . VAL A 1 100 ? 91.715 0.035 15.317 1.00 0.00 100 VAL A N 16
ATOM 31011 C CA . VAL A 1 100 ? 92.809 0.694 14.610 1.00 0.00 100 VAL A CA 16
ATOM 31012 C C . VAL A 1 100 ? 93.916 -0.322 14.296 1.00 0.00 100 VAL A C 16
ATOM 31013 O O . VAL A 1 100 ? 94.049 -1.328 14.992 1.00 0.00 100 VAL A O 16
ATOM 31026 N N . ILE A 1 101 ? 94.717 -0.057 13.254 1.00 0.00 101 ILE A N 16
ATOM 31027 C CA . ILE A 1 101 ? 95.815 -0.966 12.881 1.00 0.00 101 ILE A CA 16
ATOM 31028 C C . ILE A 1 101 ? 97.033 -0.166 12.423 1.00 0.00 101 ILE A C 16
ATOM 31029 O O . ILE A 1 101 ? 96.914 0.988 12.009 1.00 0.00 101 ILE A O 16
ATOM 31045 N N . GLU A 1 102 ? 98.207 -0.795 12.490 1.00 0.00 102 GLU A N 16
ATOM 31046 C CA . GLU A 1 102 ? 99.451 -0.150 12.068 1.00 0.00 102 GLU A CA 16
ATOM 31047 C C . GLU A 1 102 ? 100.412 -1.192 11.504 1.00 0.00 102 GLU A C 16
ATOM 31048 O O . GLU A 1 102 ? 100.784 -2.145 12.192 1.00 0.00 102 GLU A O 16
ATOM 31060 N N . HIS A 1 103 ? 100.818 -0.992 10.250 1.00 0.00 103 HIS A N 16
ATOM 31061 C CA . HIS A 1 103 ? 101.747 -1.903 9.571 1.00 0.00 103 HIS A CA 16
ATOM 31062 C C . HIS A 1 103 ? 102.850 -1.102 8.885 1.00 0.00 103 HIS A C 16
ATOM 31063 O O . HIS A 1 103 ? 102.570 -0.180 8.125 1.00 0.00 103 HIS A O 16
ATOM 31077 N N . LYS A 1 104 ? 104.105 -1.463 9.153 1.00 0.00 104 LYS A N 16
ATOM 31078 C CA . LYS A 1 104 ? 105.246 -0.765 8.553 1.00 0.00 104 LYS A CA 16
ATOM 31079 C C . LYS A 1 104 ? 105.957 -1.647 7.525 1.00 0.00 104 LYS A C 16
ATOM 31080 O O . LYS A 1 104 ? 106.206 -2.829 7.762 1.00 0.00 104 LYS A O 16
ATOM 31099 N N . VAL A 1 105 ? 106.299 -1.052 6.383 1.00 0.00 105 VAL A N 16
ATOM 31100 C CA . VAL A 1 105 ? 107.004 -1.763 5.321 1.00 0.00 105 VAL A CA 16
ATOM 31101 C C . VAL A 1 105 ? 107.999 -0.804 4.674 1.00 0.00 105 VAL A C 16
ATOM 31102 O O . VAL A 1 105 ? 107.689 0.369 4.466 1.00 0.00 105 VAL A O 16
ATOM 31115 N N . LYS A 1 106 ? 109.211 -1.287 4.400 1.00 0.00 106 LYS A N 16
ATOM 31116 C CA . LYS A 1 106 ? 110.254 -0.435 3.819 1.00 0.00 106 LYS A CA 16
ATOM 31117 C C . LYS A 1 106 ? 110.362 -0.598 2.300 1.00 0.00 106 LYS A C 16
ATOM 31118 O O . LYS A 1 106 ? 110.494 -1.716 1.787 1.00 0.00 106 LYS A O 16
ATOM 31137 N N . LEU A 1 107 ? 110.332 0.538 1.584 1.00 0.00 107 LEU A N 16
ATOM 31138 C CA . LEU A 1 107 ? 110.456 0.535 0.119 1.00 0.00 107 LEU A CA 16
ATOM 31139 C C . LEU A 1 107 ? 111.682 1.354 -0.258 1.00 0.00 107 LEU A C 16
ATOM 31140 O O . LEU A 1 107 ? 111.756 2.532 0.086 1.00 0.00 107 LEU A O 16
ATOM 31156 N N . GLU A 1 108 ? 112.641 0.759 -0.965 1.00 0.00 108 GLU A N 16
ATOM 31157 C CA . GLU A 1 108 ? 113.838 1.500 -1.360 1.00 0.00 108 GLU A CA 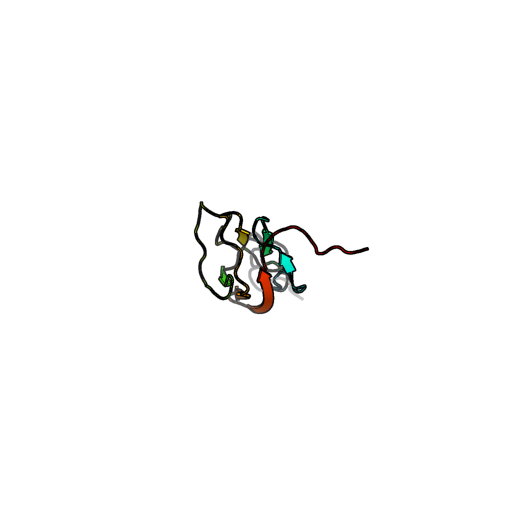16
ATOM 31158 C C . GLU A 1 108 ? 114.153 1.254 -2.832 1.00 0.00 108 GLU A C 16
ATOM 31159 O O . GLU A 1 108 ? 114.228 0.112 -3.276 1.00 0.00 108 GLU A O 16
ATOM 31171 N N . ILE A 1 109 ? 114.319 2.331 -3.599 1.00 0.00 109 ILE A N 16
ATOM 31172 C CA . ILE A 1 109 ? 114.609 2.201 -5.031 1.00 0.00 109 ILE A CA 16
ATOM 31173 C C . ILE A 1 109 ? 115.979 2.816 -5.340 1.00 0.00 109 ILE A C 16
ATOM 31174 O O . ILE A 1 109 ? 116.252 3.978 -5.021 1.00 0.00 109 ILE A O 16
ATOM 31190 N N . GLN A 1 110 ? 116.845 1.978 -5.917 1.00 0.00 110 GLN A N 16
ATOM 31191 C CA . GLN A 1 110 ? 118.232 2.371 -6.233 1.00 0.00 110 GLN A CA 16
ATOM 31192 C C . GLN A 1 110 ? 118.393 2.862 -7.687 1.00 0.00 110 GLN A C 16
ATOM 31193 O O . GLN A 1 110 ? 117.842 3.895 -8.057 1.00 0.00 110 GLN A O 16
ATOM 31207 N N . GLN A 1 111 ? 119.200 2.162 -8.495 1.00 0.00 111 GLN A N 16
ATOM 31208 C CA . GLN A 1 111 ? 119.442 2.587 -9.877 1.00 0.00 111 GLN A CA 16
ATOM 31209 C C . GLN A 1 111 ? 119.801 1.398 -10.768 1.00 0.00 111 GLN A C 16
ATOM 31210 O O . GLN A 1 111 ? 120.368 0.403 -10.303 1.00 0.00 111 GLN A O 16
ATOM 31224 N N . LEU A 1 112 ? 119.481 1.524 -12.058 1.00 0.00 112 LEU A N 16
ATOM 31225 C CA . LEU A 1 112 ? 119.782 0.466 -13.022 1.00 0.00 112 LEU A CA 16
ATOM 31226 C C . LEU A 1 112 ? 121.296 0.239 -13.081 1.00 0.00 112 LEU A C 16
ATOM 31227 O O . LEU A 1 112 ? 121.767 -0.896 -13.038 1.00 0.00 112 LEU A O 16
ATOM 31243 N N . GLU A 1 113 ? 122.058 1.325 -13.164 1.00 0.00 113 GLU A N 16
ATOM 31244 C CA . GLU A 1 113 ? 123.510 1.207 -13.217 1.00 0.00 113 GLU A CA 16
ATOM 31245 C C . GLU A 1 113 ? 124.017 0.542 -11.947 1.00 0.00 113 GLU A C 16
ATOM 31246 O O . GLU A 1 113 ? 123.486 0.772 -10.861 1.00 0.00 113 GLU A O 16
ATOM 31258 N N . HIS A 1 114 ? 125.045 -0.285 -12.086 1.00 0.00 114 HIS A N 16
ATOM 31259 C CA . HIS A 1 114 ? 125.616 -0.979 -10.940 1.00 0.00 114 HIS A CA 16
ATOM 31260 C C . HIS A 1 114 ? 126.659 -0.103 -10.269 1.00 0.00 114 HIS A C 16
ATOM 31261 O O . HIS A 1 114 ? 127.473 0.534 -10.938 1.00 0.00 114 HIS A O 16
ATOM 31275 N N . HIS A 1 115 ? 126.641 -0.074 -8.947 1.00 0.00 115 HIS A N 16
ATOM 31276 C CA . HIS A 1 115 ? 127.601 0.727 -8.215 1.00 0.00 115 HIS A CA 16
ATOM 31277 C C . HIS A 1 115 ? 129.017 0.203 -8.473 1.00 0.00 115 HIS A C 16
ATOM 31278 O O . HIS A 1 115 ? 129.951 0.984 -8.666 1.00 0.00 115 HIS A O 16
ATOM 31292 N N . HIS A 1 116 ? 129.168 -1.122 -8.500 1.00 0.00 116 HIS A N 16
ATOM 31293 C CA . HIS A 1 116 ? 130.469 -1.736 -8.762 1.00 0.00 116 HIS A CA 16
ATOM 31294 C C . HIS A 1 116 ? 130.302 -3.169 -9.261 1.00 0.00 116 HIS A C 16
ATOM 31295 O O . HIS A 1 116 ? 129.395 -3.883 -8.828 1.00 0.00 116 HIS A O 16
ATOM 31309 N N . HIS A 1 117 ? 131.204 -3.595 -10.144 1.00 0.00 117 HIS A N 16
ATOM 31310 C CA . HIS A 1 117 ? 131.184 -4.963 -10.672 1.00 0.00 117 HIS A CA 16
ATOM 31311 C C . HIS A 1 117 ? 132.582 -5.559 -10.564 1.00 0.00 117 HIS A C 16
ATOM 31312 O O . HIS A 1 117 ? 133.542 -5.006 -11.099 1.00 0.00 117 HIS A O 16
ATOM 31326 N N . HIS A 1 118 ? 132.693 -6.684 -9.861 1.00 0.00 118 HIS A N 16
ATOM 31327 C CA . HIS A 1 118 ? 133.986 -7.352 -9.677 1.00 0.00 118 HIS A CA 16
ATOM 31328 C C . HIS A 1 118 ? 133.932 -8.774 -10.230 1.00 0.00 118 HIS A C 16
ATOM 31329 O O . HIS A 1 118 ? 134.360 -9.024 -11.354 1.00 0.00 118 HIS A O 16
ATOM 31343 N N . HIS A 1 119 ? 133.399 -9.698 -9.437 1.00 0.00 119 HIS A N 16
ATOM 31344 C CA . HIS A 1 119 ? 133.295 -11.089 -9.866 1.00 0.00 119 HIS A CA 16
ATOM 31345 C C . HIS A 1 119 ? 132.252 -11.832 -9.037 1.00 0.00 119 HIS A C 16
ATOM 31346 O O . HIS A 1 119 ? 131.575 -12.682 -9.596 1.00 0.00 119 HIS A O 16
ATOM 31361 N N . ARG A 1 1 ? 64.792 19.210 -9.845 1.00 0.00 1 ARG A N 17
ATOM 31362 C CA . ARG A 1 1 ? 64.306 19.762 -8.551 1.00 0.00 1 ARG A CA 17
ATOM 31363 C C . ARG A 1 1 ? 63.748 18.629 -7.698 1.00 0.00 1 ARG A C 17
ATOM 31364 O O . ARG A 1 1 ? 63.033 17.757 -8.195 1.00 0.00 1 ARG A O 17
ATOM 31387 N N . MET A 1 2 ? 64.086 18.646 -6.411 1.00 0.00 2 MET A N 17
ATOM 31388 C CA . MET A 1 2 ? 63.626 17.614 -5.486 1.00 0.00 2 MET A CA 17
ATOM 31389 C C . MET A 1 2 ? 62.252 17.965 -4.921 1.00 0.00 2 MET A C 17
ATOM 31390 O O . MET A 1 2 ? 61.981 19.119 -4.591 1.00 0.00 2 MET A O 17
ATOM 31404 N N . ALA A 1 3 ? 61.389 16.956 -4.806 1.00 0.00 3 ALA A N 17
ATOM 31405 C CA . ALA A 1 3 ? 60.043 17.157 -4.272 1.00 0.00 3 ALA A CA 17
ATOM 31406 C C . ALA A 1 3 ? 60.012 16.834 -2.781 1.00 0.00 3 ALA A C 17
ATOM 31407 O O . ALA A 1 3 ? 60.787 16.008 -2.300 1.00 0.00 3 ALA A O 17
ATOM 31414 N N . HIS A 1 4 ? 59.112 17.488 -2.056 1.00 0.00 4 HIS A N 17
ATOM 31415 C CA . HIS A 1 4 ? 58.994 17.259 -0.622 1.00 0.00 4 HIS A CA 17
ATOM 31416 C C . HIS A 1 4 ? 58.528 15.831 -0.349 1.00 0.00 4 HIS A C 17
ATOM 31417 O O . HIS A 1 4 ? 58.994 15.184 0.589 1.00 0.00 4 HIS A O 17
ATOM 31431 N N . GLU A 1 5 ? 57.609 15.343 -1.181 1.00 0.00 5 GLU A N 17
ATOM 31432 C CA . GLU A 1 5 ? 57.086 13.984 -1.030 1.00 0.00 5 GLU A CA 17
ATOM 31433 C C . GLU A 1 5 ? 58.024 12.988 -1.715 1.00 0.00 5 GLU A C 17
ATOM 31434 O O . GLU A 1 5 ? 57.923 11.779 -1.504 1.00 0.00 5 GLU A O 17
ATOM 31446 N N . GLY A 1 6 ? 58.934 13.507 -2.532 1.00 0.00 6 GLY A N 17
ATOM 31447 C CA . GLY A 1 6 ? 59.885 12.657 -3.240 1.00 0.00 6 GLY A CA 17
ATOM 31448 C C . GLY A 1 6 ? 60.927 12.098 -2.280 1.00 0.00 6 GLY A C 17
ATOM 31449 O O . GLY A 1 6 ? 62.024 12.644 -2.152 1.00 0.00 6 GLY A O 17
ATOM 31453 N N . ALA A 1 7 ? 60.580 11.008 -1.605 1.00 0.00 7 ALA A N 17
ATOM 31454 C CA . ALA A 1 7 ? 61.497 10.389 -0.658 1.00 0.00 7 ALA A CA 17
ATOM 31455 C C . ALA A 1 7 ? 62.755 9.912 -1.371 1.00 0.00 7 ALA A C 17
ATOM 31456 O O . ALA A 1 7 ? 62.687 9.319 -2.447 1.00 0.00 7 ALA A O 17
ATOM 31463 N N . LEU A 1 8 ? 63.905 10.177 -0.756 1.00 0.00 8 LEU A N 17
ATOM 31464 C CA . LEU A 1 8 ? 65.196 9.780 -1.320 1.00 0.00 8 LEU A CA 17
ATOM 31465 C C . LEU A 1 8 ? 65.720 8.536 -0.603 1.00 0.00 8 LEU A C 17
ATOM 31466 O O . LEU A 1 8 ? 65.648 8.443 0.622 1.00 0.00 8 LEU A O 17
ATOM 31482 N N . THR A 1 9 ? 66.231 7.576 -1.373 1.00 0.00 9 THR A N 17
ATOM 31483 C CA . THR A 1 9 ? 66.745 6.337 -0.789 1.00 0.00 9 THR A CA 17
ATOM 31484 C C . THR A 1 9 ? 67.966 6.606 0.083 1.00 0.00 9 THR A C 17
ATOM 31485 O O . THR A 1 9 ? 68.670 7.598 -0.101 1.00 0.00 9 THR A O 17
ATOM 31496 N N . GLY A 1 10 ? 68.206 5.710 1.035 1.00 0.00 10 GLY A N 17
ATOM 31497 C CA . GLY A 1 10 ? 69.340 5.847 1.935 1.00 0.00 10 GLY A CA 17
ATOM 31498 C C . GLY A 1 10 ? 69.687 4.507 2.571 1.00 0.00 10 GLY A C 17
ATOM 31499 O O . GLY A 1 10 ? 69.067 4.097 3.553 1.00 0.00 10 GLY A O 17
ATOM 31503 N N . VAL A 1 11 ? 70.686 3.831 2.014 1.00 0.00 11 VAL A N 17
ATOM 31504 C CA . VAL A 1 11 ? 71.103 2.544 2.552 1.00 0.00 11 VAL A CA 17
ATOM 31505 C C . VAL A 1 11 ? 71.610 2.737 3.974 1.00 0.00 11 VAL A C 17
ATOM 31506 O O . VAL A 1 11 ? 71.987 3.842 4.362 1.00 0.00 11 VAL A O 17
ATOM 31519 N N . THR A 1 12 ? 71.600 1.667 4.753 1.00 0.00 12 THR A N 17
ATOM 31520 C CA . THR A 1 12 ? 72.044 1.750 6.135 1.00 0.00 12 THR A CA 17
ATOM 31521 C C . THR A 1 12 ? 73.480 2.262 6.213 1.00 0.00 12 THR A C 17
ATOM 31522 O O . THR A 1 12 ? 74.426 1.476 6.262 1.00 0.00 12 THR A O 17
ATOM 31533 N N . THR A 1 13 ? 73.639 3.589 6.241 1.00 0.00 13 THR A N 17
ATOM 31534 C CA . THR A 1 13 ? 74.963 4.191 6.325 1.00 0.00 13 THR A CA 17
ATOM 31535 C C . THR A 1 13 ? 75.664 3.770 7.612 1.00 0.00 13 THR A C 17
ATOM 31536 O O . THR A 1 13 ? 76.459 2.830 7.619 1.00 0.00 13 THR A O 17
ATOM 31547 N N . ASP A 1 14 ? 75.359 4.469 8.701 1.00 0.00 14 ASP A N 17
ATOM 31548 C CA . ASP A 1 14 ? 75.961 4.157 9.991 1.00 0.00 14 ASP A CA 17
ATOM 31549 C C . ASP A 1 14 ? 75.341 2.894 10.576 1.00 0.00 14 ASP A C 17
ATOM 31550 O O . ASP A 1 14 ? 74.125 2.808 10.743 1.00 0.00 14 ASP A O 17
ATOM 31559 N N . GLN A 1 15 ? 76.189 1.913 10.881 1.00 0.00 15 GLN A N 17
ATOM 31560 C CA . GLN A 1 15 ? 75.725 0.643 11.445 1.00 0.00 15 GLN A CA 17
ATOM 31561 C C . GLN A 1 15 ? 76.522 0.290 12.699 1.00 0.00 15 GLN A C 17
ATOM 31562 O O . GLN A 1 15 ? 77.572 0.874 12.967 1.00 0.00 15 GLN A O 17
ATOM 31576 N N . LYS A 1 16 ? 76.009 -0.671 13.468 1.00 0.00 16 LYS A N 17
ATOM 31577 C CA . LYS A 1 16 ? 76.667 -1.108 14.703 1.00 0.00 16 LYS A CA 17
ATOM 31578 C C . LYS A 1 16 ? 76.961 -2.600 14.642 1.00 0.00 16 LYS A C 17
ATOM 31579 O O . LYS A 1 16 ? 77.293 -3.220 15.654 1.00 0.00 16 LYS A O 17
ATOM 31598 N N . GLU A 1 17 ? 76.842 -3.170 13.450 1.00 0.00 17 GLU A N 17
ATOM 31599 C CA . GLU A 1 17 ? 77.102 -4.590 13.268 1.00 0.00 17 GLU A CA 17
ATOM 31600 C C . GLU A 1 17 ? 78.591 -4.872 13.442 1.00 0.00 17 GLU A C 17
ATOM 31601 O O . GLU A 1 17 ? 79.436 -4.185 12.867 1.00 0.00 17 GLU A O 17
ATOM 31613 N N . LYS A 1 18 ? 78.904 -5.882 14.244 1.00 0.00 18 LYS A N 17
ATOM 31614 C CA . LYS A 1 18 ? 80.292 -6.240 14.496 1.00 0.00 18 LYS A CA 17
ATOM 31615 C C . LYS A 1 18 ? 80.877 -6.996 13.310 1.00 0.00 18 LYS A C 17
ATOM 31616 O O . LYS A 1 18 ? 80.256 -7.915 12.776 1.00 0.00 18 LYS A O 17
ATOM 31635 N N . GLN A 1 19 ? 82.089 -6.608 12.913 1.00 0.00 19 GLN A N 17
ATOM 31636 C CA . GLN A 1 19 ? 82.783 -7.255 11.799 1.00 0.00 19 GLN A CA 17
ATOM 31637 C C . GLN A 1 19 ? 84.267 -7.360 12.133 1.00 0.00 19 GLN A C 17
ATOM 31638 O O . GLN A 1 19 ? 84.775 -6.562 12.914 1.00 0.00 19 GLN A O 17
ATOM 31652 N N . LYS A 1 20 ? 84.954 -8.338 11.545 1.00 0.00 20 LYS A N 17
ATOM 31653 C CA . LYS A 1 20 ? 86.387 -8.521 11.796 1.00 0.00 20 LYS A CA 17
ATOM 31654 C C . LYS A 1 20 ? 87.233 -7.686 10.812 1.00 0.00 20 LYS A C 17
ATOM 31655 O O . LYS A 1 20 ? 87.297 -8.031 9.632 1.00 0.00 20 LYS A O 17
ATOM 31674 N N . PRO A 1 21 ? 87.906 -6.624 11.237 1.00 0.00 21 PRO A N 17
ATOM 31675 C CA . PRO A 1 21 ? 88.756 -5.825 10.305 1.00 0.00 21 PRO A CA 17
ATOM 31676 C C . PRO A 1 21 ? 90.030 -6.584 9.936 1.00 0.00 21 PRO A C 17
ATOM 31677 O O . PRO A 1 21 ? 90.470 -7.460 10.682 1.00 0.00 21 PRO A O 17
ATOM 31688 N N . ASP A 1 22 ? 90.643 -6.224 8.813 1.00 0.00 22 ASP A N 17
ATOM 31689 C CA . ASP A 1 22 ? 91.889 -6.869 8.416 1.00 0.00 22 ASP A CA 17
ATOM 31690 C C . ASP A 1 22 ? 92.527 -6.169 7.219 1.00 0.00 22 ASP A C 17
ATOM 31691 O O . ASP A 1 22 ? 92.069 -6.298 6.081 1.00 0.00 22 ASP A O 17
ATOM 31700 N N . ILE A 1 23 ? 93.556 -5.377 7.501 1.00 0.00 23 ILE A N 17
ATOM 31701 C CA . ILE A 1 23 ? 94.242 -4.615 6.456 1.00 0.00 23 ILE A CA 17
ATOM 31702 C C . ILE A 1 23 ? 95.323 -5.443 5.759 1.00 0.00 23 ILE A C 17
ATOM 31703 O O . ILE A 1 23 ? 95.951 -6.317 6.359 1.00 0.00 23 ILE A O 17
ATOM 31719 N N . VAL A 1 24 ? 95.495 -5.174 4.462 1.00 0.00 24 VAL A N 17
ATOM 31720 C CA . VAL A 1 24 ? 96.467 -5.888 3.626 1.00 0.00 24 VAL A CA 17
ATOM 31721 C C . VAL A 1 24 ? 97.501 -4.913 3.052 1.00 0.00 24 VAL A C 17
ATOM 31722 O O . VAL A 1 24 ? 97.149 -3.830 2.579 1.00 0.00 24 VAL A O 17
ATOM 31735 N N . LEU A 1 25 ? 98.773 -5.322 3.068 1.00 0.00 25 LEU A N 17
ATOM 31736 C CA . LEU A 1 25 ? 99.856 -4.500 2.523 1.00 0.00 25 LEU A CA 17
ATOM 31737 C C . LEU A 1 25 ? 100.939 -5.409 1.928 1.00 0.00 25 LEU A C 17
ATOM 31738 O O . LEU A 1 25 ? 100.651 -6.543 1.550 1.00 0.00 25 LEU A O 17
ATOM 31754 N N . TYR A 1 26 ? 102.183 -4.921 1.861 1.00 0.00 26 TYR A N 17
ATOM 31755 C CA . TYR A 1 26 ? 103.299 -5.719 1.333 1.00 0.00 26 TYR A CA 17
ATOM 31756 C C . TYR A 1 26 ? 104.269 -6.054 2.483 1.00 0.00 26 TYR A C 17
ATOM 31757 O O . TYR A 1 26 ? 105.144 -5.252 2.800 1.00 0.00 26 TYR A O 17
ATOM 31775 N N . PRO A 1 27 ? 104.143 -7.205 3.113 1.00 0.00 27 PRO A N 17
ATOM 31776 C CA . PRO A 1 27 ? 105.056 -7.581 4.226 1.00 0.00 27 PRO A CA 17
ATOM 31777 C C . PRO A 1 27 ? 106.483 -7.784 3.720 1.00 0.00 27 PRO A C 17
ATOM 31778 O O . PRO A 1 27 ? 107.436 -7.793 4.498 1.00 0.00 27 PRO A O 17
ATOM 31789 N N . GLU A 1 28 ? 106.614 -7.953 2.405 1.00 0.00 28 GLU A N 17
ATOM 31790 C CA . GLU A 1 28 ? 107.918 -8.161 1.781 1.00 0.00 28 GLU A CA 17
ATOM 31791 C C . GLU A 1 28 ? 108.483 -6.831 1.258 1.00 0.00 28 GLU A C 17
ATOM 31792 O O . GLU A 1 28 ? 107.872 -6.214 0.386 1.00 0.00 28 GLU A O 17
ATOM 31804 N N . PRO A 1 29 ? 109.628 -6.370 1.729 1.00 0.00 29 PRO A N 17
ATOM 31805 C CA . PRO A 1 29 ? 110.201 -5.097 1.216 1.00 0.00 29 PRO A CA 17
ATOM 31806 C C . PRO A 1 29 ? 110.466 -5.211 -0.287 1.00 0.00 29 PRO A C 17
ATOM 31807 O O . PRO A 1 29 ? 110.814 -6.289 -0.773 1.00 0.00 29 PRO A O 17
ATOM 31818 N N . VAL A 1 30 ? 110.309 -4.106 -1.021 1.00 0.00 30 VAL A N 17
ATOM 31819 C CA . VAL A 1 30 ? 110.548 -4.123 -2.477 1.00 0.00 30 VAL A CA 17
ATOM 31820 C C . VAL A 1 30 ? 111.439 -2.954 -2.895 1.00 0.00 30 VAL A C 17
ATOM 31821 O O . VAL A 1 30 ? 111.213 -1.809 -2.506 1.00 0.00 30 VAL A O 17
ATOM 31834 N N . ARG A 1 31 ? 112.451 -3.262 -3.705 1.00 0.00 31 ARG A N 17
ATOM 31835 C CA . ARG A 1 31 ? 113.388 -2.259 -4.206 1.00 0.00 31 ARG A CA 17
ATOM 31836 C C . ARG A 1 31 ? 113.495 -2.373 -5.727 1.00 0.00 31 ARG A C 17
ATOM 31837 O O . ARG A 1 31 ? 113.535 -3.478 -6.265 1.00 0.00 31 ARG A O 17
ATOM 31858 N N . VAL A 1 32 ? 113.520 -1.230 -6.426 1.00 0.00 32 VAL A N 17
ATOM 31859 C CA . VAL A 1 32 ? 113.599 -1.236 -7.897 1.00 0.00 32 VAL A CA 17
ATOM 31860 C C . VAL A 1 32 ? 114.703 -0.288 -8.372 1.00 0.00 32 VAL A C 17
ATOM 31861 O O . VAL A 1 32 ? 115.152 0.572 -7.623 1.00 0.00 32 VAL A O 17
ATOM 31874 N N . LEU A 1 33 ? 115.152 -0.463 -9.616 1.00 0.00 33 LEU A N 17
ATOM 31875 C CA . LEU A 1 33 ? 116.223 0.372 -10.168 1.00 0.00 33 LEU A CA 17
ATOM 31876 C C . LEU A 1 33 ? 115.662 1.508 -11.028 1.00 0.00 33 LEU A C 17
ATOM 31877 O O . LEU A 1 33 ? 114.815 1.293 -11.892 1.00 0.00 33 LEU A O 17
ATOM 31893 N N . GLU A 1 34 ? 116.146 2.723 -10.767 1.00 0.00 34 GLU A N 17
ATOM 31894 C CA . GLU A 1 34 ? 115.702 3.910 -11.503 1.00 0.00 34 GLU A CA 17
ATOM 31895 C C . GLU A 1 34 ? 115.479 3.600 -12.979 1.00 0.00 34 GLU A C 17
ATOM 31896 O O . GLU A 1 34 ? 116.383 3.120 -13.664 1.00 0.00 34 GLU A O 17
ATOM 31908 N N . GLY A 1 35 ? 114.273 3.890 -13.469 1.00 0.00 35 GLY A N 17
ATOM 31909 C CA . GLY A 1 35 ? 113.940 3.647 -14.879 1.00 0.00 35 GLY A CA 17
ATOM 31910 C C . GLY A 1 35 ? 113.013 2.448 -15.022 1.00 0.00 35 GLY A C 17
ATOM 31911 O O . GLY A 1 35 ? 112.703 2.013 -16.131 1.00 0.00 35 GLY A O 17
ATOM 31915 N N . GLU A 1 36 ? 112.559 1.930 -13.885 1.00 0.00 36 GLU A N 17
ATOM 31916 C CA . GLU A 1 36 ? 111.645 0.787 -13.857 1.00 0.00 36 GLU A CA 17
ATOM 31917 C C . GLU A 1 36 ? 110.372 1.174 -13.104 1.00 0.00 36 GLU A C 17
ATOM 31918 O O . GLU A 1 36 ? 110.440 1.654 -11.973 1.00 0.00 36 GLU A O 17
ATOM 31930 N N . THR A 1 37 ? 109.215 0.960 -13.725 1.00 0.00 37 THR A N 17
ATOM 31931 C CA . THR A 1 37 ? 107.951 1.293 -13.074 1.00 0.00 37 THR A CA 17
ATOM 31932 C C . THR A 1 37 ? 107.593 0.210 -12.065 1.00 0.00 37 THR A C 17
ATOM 31933 O O . THR A 1 37 ? 108.080 -0.916 -12.163 1.00 0.00 37 THR A O 17
ATOM 31944 N N . ALA A 1 38 ? 106.754 0.551 -11.086 1.00 0.00 38 ALA A N 17
ATOM 31945 C CA . ALA A 1 38 ? 106.360 -0.418 -10.056 1.00 0.00 38 ALA A CA 17
ATOM 31946 C C . ALA A 1 38 ? 104.858 -0.369 -9.819 1.00 0.00 38 ALA A C 17
ATOM 31947 O O . ALA A 1 38 ? 104.171 0.546 -10.277 1.00 0.00 38 ALA A O 17
ATOM 31954 N N . ARG A 1 39 ? 104.361 -1.361 -9.085 1.00 0.00 39 ARG A N 17
ATOM 31955 C CA . ARG A 1 39 ? 102.939 -1.441 -8.770 1.00 0.00 39 ARG A CA 17
ATOM 31956 C C . ARG A 1 39 ? 102.741 -2.027 -7.382 1.00 0.00 39 ARG A C 17
ATOM 31957 O O . ARG A 1 39 ? 103.228 -3.118 -7.083 1.00 0.00 39 ARG A O 17
ATOM 31978 N N . PHE A 1 40 ? 102.010 -1.307 -6.541 1.00 0.00 40 PHE A N 17
ATOM 31979 C CA . PHE A 1 40 ? 101.729 -1.768 -5.183 1.00 0.00 40 PHE A CA 17
ATOM 31980 C C . PHE A 1 40 ? 100.249 -1.608 -4.890 1.00 0.00 40 PHE A C 17
ATOM 31981 O O . PHE A 1 40 ? 99.598 -0.705 -5.417 1.00 0.00 40 PHE A O 17
ATOM 31998 N N . ARG A 1 41 ? 99.721 -2.488 -4.048 1.00 0.00 41 ARG A N 17
ATOM 31999 C CA . ARG A 1 41 ? 98.307 -2.443 -3.686 1.00 0.00 41 ARG A CA 17
ATOM 32000 C C . ARG A 1 41 ? 98.140 -2.334 -2.183 1.00 0.00 41 ARG A C 17
ATOM 32001 O O . ARG A 1 41 ? 98.845 -2.989 -1.413 1.00 0.00 41 ARG A O 17
ATOM 32022 N N . CYS A 1 42 ? 97.179 -1.514 -1.776 1.00 0.00 42 CYS A N 17
ATOM 32023 C CA . CYS A 1 42 ? 96.877 -1.323 -0.366 1.00 0.00 42 CYS A CA 17
ATOM 32024 C C . CYS A 1 42 ? 95.366 -1.227 -0.209 1.00 0.00 42 CYS A C 17
ATOM 32025 O O . CYS A 1 42 ? 94.740 -0.303 -0.715 1.00 0.00 42 CYS A O 17
ATOM 32033 N N . ARG A 1 43 ? 94.782 -2.207 0.465 1.00 0.00 43 ARG A N 17
ATOM 32034 C CA . ARG A 1 43 ? 93.330 -2.251 0.656 1.00 0.00 43 ARG A CA 17
ATOM 32035 C C . ARG A 1 43 ? 93.030 -2.476 2.129 1.00 0.00 43 ARG A C 17
ATOM 32036 O O . ARG A 1 43 ? 93.944 -2.741 2.910 1.00 0.00 43 ARG A O 17
ATOM 32057 N N . VAL A 1 44 ? 91.758 -2.412 2.520 1.00 0.00 44 VAL A N 17
ATOM 32058 C CA . VAL A 1 44 ? 91.359 -2.652 3.905 1.00 0.00 44 VAL A CA 17
ATOM 32059 C C . VAL A 1 44 ? 90.201 -3.650 3.886 1.00 0.00 44 VAL A C 17
ATOM 32060 O O . VAL A 1 44 ? 89.682 -3.957 2.813 1.00 0.00 44 VAL A O 17
ATOM 32073 N N . THR A 1 45 ? 89.748 -4.131 5.048 1.00 0.00 45 THR A N 17
ATOM 32074 C CA . THR A 1 45 ? 88.602 -5.051 5.078 1.00 0.00 45 THR A CA 17
ATOM 32075 C C . THR A 1 45 ? 87.721 -4.764 6.287 1.00 0.00 45 THR A C 17
ATOM 32076 O O . THR A 1 45 ? 88.185 -4.223 7.291 1.00 0.00 45 THR A O 17
ATOM 32087 N N . GLY A 1 46 ? 86.447 -5.155 6.193 1.00 0.00 46 GLY A N 17
ATOM 32088 C CA . GLY A 1 46 ? 85.504 -4.961 7.298 1.00 0.00 46 GLY A CA 17
ATOM 32089 C C . GLY A 1 46 ? 84.213 -4.272 6.856 1.00 0.00 46 GLY A C 17
ATOM 32090 O O . GLY A 1 46 ? 83.274 -4.923 6.398 1.00 0.00 46 GLY A O 17
ATOM 32094 N N . TYR A 1 47 ? 84.166 -2.951 7.041 1.00 0.00 47 TYR A N 17
ATOM 32095 C CA . TYR A 1 47 ? 82.969 -2.156 6.707 1.00 0.00 47 TYR A CA 17
ATOM 32096 C C . TYR A 1 47 ? 83.338 -0.955 5.823 1.00 0.00 47 TYR A C 17
ATOM 32097 O O . TYR A 1 47 ? 84.505 -0.571 5.738 1.00 0.00 47 TYR A O 17
ATOM 32115 N N . PRO A 1 48 ? 82.362 -0.369 5.163 1.00 0.00 48 PRO A N 17
ATOM 32116 C CA . PRO A 1 48 ? 82.572 0.801 4.259 1.00 0.00 48 PRO A CA 17
ATOM 32117 C C . PRO A 1 48 ? 83.492 1.889 4.842 1.00 0.00 48 PRO A C 17
ATOM 32118 O O . PRO A 1 48 ? 83.646 2.031 6.056 1.00 0.00 48 PRO A O 17
ATOM 32129 N N . GLN A 1 49 ? 84.071 2.643 3.911 1.00 0.00 49 GLN A N 17
ATOM 32130 C CA . GLN A 1 49 ? 84.982 3.762 4.181 1.00 0.00 49 GLN A CA 17
ATOM 32131 C C . GLN A 1 49 ? 85.169 4.094 5.667 1.00 0.00 49 GLN A C 17
ATOM 32132 O O . GLN A 1 49 ? 84.558 5.033 6.176 1.00 0.00 49 GLN A O 17
ATOM 32146 N N . PRO A 1 50 ? 86.047 3.403 6.346 1.00 0.00 50 PRO A N 17
ATOM 32147 C CA . PRO A 1 50 ? 86.368 3.697 7.769 1.00 0.00 50 PRO A CA 17
ATOM 32148 C C . PRO A 1 50 ? 87.325 4.895 7.828 1.00 0.00 50 PRO A C 17
ATOM 32149 O O . PRO A 1 50 ? 87.431 5.648 6.861 1.00 0.00 50 PRO A O 17
ATOM 32160 N N . LYS A 1 51 ? 88.071 5.033 8.926 1.00 0.00 51 LYS A N 17
ATOM 32161 C CA . LYS A 1 51 ? 89.069 6.107 9.029 1.00 0.00 51 LYS A CA 17
ATOM 32162 C C . LYS A 1 51 ? 90.433 5.481 8.785 1.00 0.00 51 LYS A C 17
ATOM 32163 O O . LYS A 1 51 ? 90.849 4.605 9.535 1.00 0.00 51 LYS A O 17
ATOM 32182 N N . VAL A 1 52 ? 91.137 5.925 7.743 1.00 0.00 52 VAL A N 17
ATOM 32183 C CA . VAL A 1 52 ? 92.459 5.365 7.442 1.00 0.00 52 VAL A CA 17
ATOM 32184 C C . VAL A 1 52 ? 93.384 6.429 6.849 1.00 0.00 52 VAL A C 17
ATOM 32185 O O . VAL A 1 52 ? 92.932 7.472 6.380 1.00 0.00 52 VAL A O 17
ATOM 32198 N N . ASN A 1 53 ? 94.680 6.137 6.860 1.00 0.00 53 ASN A N 17
ATOM 32199 C CA . ASN A 1 53 ? 95.672 7.047 6.306 1.00 0.00 53 ASN A CA 17
ATOM 32200 C C . ASN A 1 53 ? 96.943 6.274 5.976 1.00 0.00 53 ASN A C 17
ATOM 32201 O O . ASN A 1 53 ? 97.235 5.257 6.609 1.00 0.00 53 ASN A O 17
ATOM 32212 N N . TRP A 1 54 ? 97.702 6.742 4.982 1.00 0.00 54 TRP A N 17
ATOM 32213 C CA . TRP A 1 54 ? 98.936 6.052 4.594 1.00 0.00 54 TRP A CA 17
ATOM 32214 C C . TRP A 1 54 ? 100.017 7.057 4.237 1.00 0.00 54 TRP A C 17
ATOM 32215 O O . TRP A 1 54 ? 99.723 8.220 3.984 1.00 0.00 54 TRP A O 17
ATOM 32236 N N . TYR A 1 55 ? 101.276 6.607 4.225 1.00 0.00 55 TYR A N 17
ATOM 32237 C CA . TYR A 1 55 ? 102.393 7.495 3.911 1.00 0.00 55 TYR A CA 17
ATOM 32238 C C . TYR A 1 55 ? 103.368 6.868 2.915 1.00 0.00 55 TYR A C 17
ATOM 32239 O O . TYR A 1 55 ? 103.990 5.850 3.211 1.00 0.00 55 TYR A O 17
ATOM 32257 N N . LEU A 1 56 ? 103.547 7.508 1.763 1.00 0.00 56 LEU A N 17
ATOM 32258 C CA . LEU A 1 56 ? 104.510 7.016 0.781 1.00 0.00 56 LEU A CA 17
ATOM 32259 C C . LEU A 1 56 ? 105.860 7.611 1.136 1.00 0.00 56 LEU A C 17
ATOM 32260 O O . LEU A 1 56 ? 105.929 8.771 1.544 1.00 0.00 56 LEU A O 17
ATOM 32276 N N . ASN A 1 57 ? 106.939 6.849 1.001 1.00 0.00 57 ASN A N 17
ATOM 32277 C CA . ASN A 1 57 ? 108.257 7.370 1.339 1.00 0.00 57 ASN A CA 17
ATOM 32278 C C . ASN A 1 57 ? 108.244 8.029 2.720 1.00 0.00 57 ASN A C 17
ATOM 32279 O O . ASN A 1 57 ? 109.233 8.631 3.129 1.00 0.00 57 ASN A O 17
ATOM 32290 N N . GLY A 1 58 ? 107.133 7.881 3.451 1.00 0.00 58 GLY A N 17
ATOM 32291 C CA . GLY A 1 58 ? 107.012 8.455 4.794 1.00 0.00 58 GLY A CA 17
ATOM 32292 C C . GLY A 1 58 ? 106.261 9.794 4.787 1.00 0.00 58 GLY A C 17
ATOM 32293 O O . GLY A 1 58 ? 106.359 10.570 5.737 1.00 0.00 58 GLY A O 17
ATOM 32297 N N . GLN A 1 59 ? 105.500 10.058 3.719 1.00 0.00 59 GLN A N 17
ATOM 32298 C CA . GLN A 1 59 ? 104.717 11.304 3.607 1.00 0.00 59 GLN A CA 17
ATOM 32299 C C . GLN A 1 59 ? 103.238 10.979 3.399 1.00 0.00 59 GLN A C 17
ATOM 32300 O O . GLN A 1 59 ? 102.890 10.240 2.482 1.00 0.00 59 GLN A O 17
ATOM 32314 N N . LEU A 1 60 ? 102.368 11.550 4.238 1.00 0.00 60 LEU A N 17
ATOM 32315 C CA . LEU A 1 60 ? 100.921 11.323 4.140 1.00 0.00 60 LEU A CA 17
ATOM 32316 C C . LEU A 1 60 ? 100.329 12.083 2.949 1.00 0.00 60 LEU A C 17
ATOM 32317 O O . LEU A 1 60 ? 100.867 13.111 2.558 1.00 0.00 60 LEU A O 17
ATOM 32333 N N . ILE A 1 61 ? 99.232 11.550 2.391 1.00 0.00 61 ILE A N 17
ATOM 32334 C CA . ILE A 1 61 ? 98.533 12.175 1.256 1.00 0.00 61 ILE A CA 17
ATOM 32335 C C . ILE A 1 61 ? 99.407 12.294 0.008 1.00 0.00 61 ILE A C 17
ATOM 32336 O O . ILE A 1 61 ? 100.341 13.094 -0.059 1.00 0.00 61 ILE A O 17
ATOM 32352 N N . ARG A 1 62 ? 99.021 11.506 -0.995 1.00 0.00 62 ARG A N 17
ATOM 32353 C CA . ARG A 1 62 ? 99.669 11.500 -2.305 1.00 0.00 62 ARG A CA 17
ATOM 32354 C C . ARG A 1 62 ? 98.837 12.363 -3.241 1.00 0.00 62 ARG A C 17
ATOM 32355 O O . ARG A 1 62 ? 97.642 12.551 -3.015 1.00 0.00 62 ARG A O 17
ATOM 32376 N N . LYS A 1 63 ? 99.449 12.887 -4.289 1.00 0.00 63 LYS A N 17
ATOM 32377 C CA . LYS A 1 63 ? 98.710 13.717 -5.223 1.00 0.00 63 LYS A CA 17
ATOM 32378 C C . LYS A 1 63 ? 97.601 12.902 -5.891 1.00 0.00 63 LYS A C 17
ATOM 32379 O O . LYS A 1 63 ? 97.718 11.690 -6.063 1.00 0.00 63 LYS A O 17
ATOM 32398 N N . SER A 1 64 ? 96.511 13.581 -6.227 1.00 0.00 64 SER A N 17
ATOM 32399 C CA . SER A 1 64 ? 95.350 12.936 -6.833 1.00 0.00 64 SER A CA 17
ATOM 32400 C C . SER A 1 64 ? 95.587 12.550 -8.297 1.00 0.00 64 SER A C 17
ATOM 32401 O O . SER A 1 64 ? 96.648 12.052 -8.647 1.00 0.00 64 SER A O 17
ATOM 32409 N N . LYS A 1 65 ? 94.545 12.754 -9.108 1.00 0.00 65 LYS A N 17
ATOM 32410 C CA . LYS A 1 65 ? 94.518 12.424 -10.546 1.00 0.00 65 LYS A CA 17
ATOM 32411 C C . LYS A 1 65 ? 95.870 12.025 -11.159 1.00 0.00 65 LYS A C 17
ATOM 32412 O O . LYS A 1 65 ? 95.918 11.107 -11.978 1.00 0.00 65 LYS A O 17
ATOM 32431 N N . ARG A 1 66 ? 96.957 12.692 -10.794 1.00 0.00 66 ARG A N 17
ATOM 32432 C CA . ARG A 1 66 ? 98.256 12.344 -11.368 1.00 0.00 66 ARG A CA 17
ATOM 32433 C C . ARG A 1 66 ? 98.636 10.904 -11.007 1.00 0.00 66 ARG A C 17
ATOM 32434 O O . ARG A 1 66 ? 99.235 10.193 -11.813 1.00 0.00 66 ARG A O 17
ATOM 32455 N N . PHE A 1 67 ? 98.252 10.467 -9.806 1.00 0.00 67 PHE A N 17
ATOM 32456 C CA . PHE A 1 67 ? 98.519 9.094 -9.357 1.00 0.00 67 PHE A CA 17
ATOM 32457 C C . PHE A 1 67 ? 97.202 8.414 -9.004 1.00 0.00 67 PHE A C 17
ATOM 32458 O O . PHE A 1 67 ? 96.250 9.077 -8.590 1.00 0.00 67 PHE A O 17
ATOM 32475 N N . ARG A 1 68 ? 97.139 7.098 -9.173 1.00 0.00 68 ARG A N 17
ATOM 32476 C CA . ARG A 1 68 ? 95.913 6.368 -8.874 1.00 0.00 68 ARG A CA 17
ATOM 32477 C C . ARG A 1 68 ? 95.658 6.327 -7.376 1.00 0.00 68 ARG A C 17
ATOM 32478 O O . ARG A 1 68 ? 96.347 5.627 -6.636 1.00 0.00 68 ARG A O 17
ATOM 32499 N N . VAL A 1 69 ? 94.643 7.073 -6.934 1.00 0.00 69 VAL A N 17
ATOM 32500 C CA . VAL A 1 69 ? 94.291 7.098 -5.517 1.00 0.00 69 VAL A CA 17
ATOM 32501 C C . VAL A 1 69 ? 92.784 7.270 -5.346 1.00 0.00 69 VAL A C 17
ATOM 32502 O O . VAL A 1 69 ? 92.158 8.066 -6.046 1.00 0.00 69 VAL A O 17
ATOM 32515 N N . ARG A 1 70 ? 92.213 6.539 -4.396 1.00 0.00 70 ARG A N 17
ATOM 32516 C CA . ARG A 1 70 ? 90.782 6.637 -4.119 1.00 0.00 70 ARG A CA 17
ATOM 32517 C C . ARG A 1 70 ? 90.553 6.483 -2.623 1.00 0.00 70 ARG A C 17
ATOM 32518 O O . ARG A 1 70 ? 90.577 5.373 -2.090 1.00 0.00 70 ARG A O 17
ATOM 32539 N N . TYR A 1 71 ? 90.335 7.599 -1.942 1.00 0.00 71 TYR A N 17
ATOM 32540 C CA . TYR A 1 71 ? 90.126 7.552 -0.506 1.00 0.00 71 TYR A CA 17
ATOM 32541 C C . TYR A 1 71 ? 88.778 6.913 -0.207 1.00 0.00 71 TYR A C 17
ATOM 32542 O O . TYR A 1 71 ? 87.746 7.583 -0.163 1.00 0.00 71 TYR A O 17
ATOM 32560 N N . ASP A 1 72 ? 88.802 5.598 -0.028 1.00 0.00 72 ASP A N 17
ATOM 32561 C CA . ASP A 1 72 ? 87.598 4.833 0.247 1.00 0.00 72 ASP A CA 17
ATOM 32562 C C . ASP A 1 72 ? 87.994 3.401 0.582 1.00 0.00 72 ASP A C 17
ATOM 32563 O O . ASP A 1 72 ? 87.246 2.458 0.328 1.00 0.00 72 ASP A O 17
ATOM 32572 N N . GLY A 1 73 ? 89.198 3.252 1.138 1.00 0.00 73 GLY A N 17
ATOM 32573 C CA . GLY A 1 73 ? 89.733 1.939 1.495 1.00 0.00 73 GLY A CA 17
ATOM 32574 C C . GLY A 1 73 ? 90.783 1.492 0.477 1.00 0.00 73 GLY A C 17
ATOM 32575 O O . GLY A 1 73 ? 91.574 0.582 0.750 1.00 0.00 73 GLY A O 17
ATOM 32579 N N . ILE A 1 74 ? 90.750 2.111 -0.718 1.00 0.00 74 ILE A N 17
ATOM 32580 C CA . ILE A 1 74 ? 91.675 1.756 -1.809 1.00 0.00 74 ILE A CA 17
ATOM 32581 C C . ILE A 1 74 ? 92.714 2.844 -2.085 1.00 0.00 74 ILE A C 17
ATOM 32582 O O . ILE A 1 74 ? 92.375 3.979 -2.405 1.00 0.00 74 ILE A O 17
ATOM 32598 N N . HIS A 1 75 ? 93.986 2.476 -1.985 1.00 0.00 75 HIS A N 17
ATOM 32599 C CA . HIS A 1 75 ? 95.086 3.414 -2.249 1.00 0.00 75 HIS A CA 17
ATOM 32600 C C . HIS A 1 75 ? 96.219 2.725 -3.015 1.00 0.00 75 HIS A C 17
ATOM 32601 O O . HIS A 1 75 ? 96.915 1.869 -2.472 1.00 0.00 75 HIS A O 17
ATOM 32615 N N . TYR A 1 76 ? 96.385 3.084 -4.288 1.00 0.00 76 TYR A N 17
ATOM 32616 C CA . TYR A 1 76 ? 97.428 2.467 -5.119 1.00 0.00 76 TYR A CA 17
ATOM 32617 C C . TYR A 1 76 ? 98.693 3.328 -5.178 1.00 0.00 76 TYR A C 17
ATOM 32618 O O . TYR A 1 76 ? 98.659 4.464 -5.653 1.00 0.00 76 TYR A O 17
ATOM 32636 N N . LEU A 1 77 ? 99.826 2.752 -4.755 1.00 0.00 77 LEU A N 17
ATOM 32637 C CA . LEU A 1 77 ? 101.124 3.436 -4.830 1.00 0.00 77 LEU A CA 17
ATOM 32638 C C . LEU A 1 77 ? 101.771 3.055 -6.167 1.00 0.00 77 LEU A C 17
ATOM 32639 O O . LEU A 1 77 ? 102.606 2.151 -6.223 1.00 0.00 77 LEU A O 17
ATOM 32655 N N . ASP A 1 78 ? 101.365 3.718 -7.244 1.00 0.00 78 ASP A N 17
ATOM 32656 C CA . ASP A 1 78 ? 101.900 3.405 -8.577 1.00 0.00 78 ASP A CA 17
ATOM 32657 C C . ASP A 1 78 ? 102.919 4.441 -9.050 1.00 0.00 78 ASP A C 17
ATOM 32658 O O . ASP A 1 78 ? 102.595 5.619 -9.209 1.00 0.00 78 ASP A O 17
ATOM 32667 N N . ILE A 1 79 ? 104.150 3.982 -9.302 1.00 0.00 79 ILE A N 17
ATOM 32668 C CA . ILE A 1 79 ? 105.222 4.859 -9.796 1.00 0.00 79 ILE A CA 17
ATOM 32669 C C . ILE A 1 79 ? 105.444 4.599 -11.286 1.00 0.00 79 ILE A C 17
ATOM 32670 O O . ILE A 1 79 ? 105.013 3.573 -11.815 1.00 0.00 79 ILE A O 17
ATOM 32686 N N . VAL A 1 80 ? 106.120 5.530 -11.961 1.00 0.00 80 VAL A N 17
ATOM 32687 C CA . VAL A 1 80 ? 106.393 5.400 -13.393 1.00 0.00 80 VAL A CA 17
ATOM 32688 C C . VAL A 1 80 ? 107.827 5.830 -13.681 1.00 0.00 80 VAL A C 17
ATOM 32689 O O . VAL A 1 80 ? 108.515 6.324 -12.789 1.00 0.00 80 VAL A O 17
ATOM 32702 N N . ASP A 1 81 ? 108.274 5.643 -14.920 1.00 0.00 81 ASP A N 17
ATOM 32703 C CA . ASP A 1 81 ? 109.629 6.033 -15.296 1.00 0.00 81 ASP A CA 17
ATOM 32704 C C . ASP A 1 81 ? 109.766 7.556 -15.280 1.00 0.00 81 ASP A C 17
ATOM 32705 O O . ASP A 1 81 ? 110.169 8.164 -16.270 1.00 0.00 81 ASP A O 17
ATOM 32714 N N . CYS A 1 82 ? 109.451 8.160 -14.133 1.00 0.00 82 CYS A N 17
ATOM 32715 C CA . CYS A 1 82 ? 109.561 9.609 -13.962 1.00 0.00 82 CYS A CA 17
ATOM 32716 C C . CYS A 1 82 ? 110.647 9.897 -12.931 1.00 0.00 82 CYS A C 17
ATOM 32717 O O . CYS A 1 82 ? 111.734 10.371 -13.263 1.00 0.00 82 CYS A O 17
ATOM 32725 N N . LYS A 1 83 ? 110.343 9.567 -11.679 1.00 0.00 83 LYS A N 17
ATOM 32726 C CA . LYS A 1 83 ? 111.285 9.741 -10.576 1.00 0.00 83 LYS A CA 17
ATOM 32727 C C . LYS A 1 83 ? 111.185 8.534 -9.651 1.00 0.00 83 LYS A C 17
ATOM 32728 O O . LYS A 1 83 ? 110.094 8.155 -9.224 1.00 0.00 83 LYS A O 17
ATOM 32747 N N . SER A 1 84 ? 112.317 7.896 -9.379 1.00 0.00 84 SER A N 17
ATOM 32748 C CA . SER A 1 84 ? 112.321 6.706 -8.539 1.00 0.00 84 SER A CA 17
ATOM 32749 C C . SER A 1 84 ? 113.587 6.635 -7.681 1.00 0.00 84 SER A C 17
ATOM 32750 O O . SER A 1 84 ? 113.532 6.173 -6.556 1.00 0.00 84 SER A O 17
ATOM 32758 N N . TYR A 1 85 ? 114.713 7.076 -8.244 1.00 0.00 85 TYR A N 17
ATOM 32759 C CA . TYR A 1 85 ? 116.022 7.038 -7.566 1.00 0.00 85 TYR A CA 17
ATOM 32760 C C . TYR A 1 85 ? 116.022 7.678 -6.169 1.00 0.00 85 TYR A C 17
ATOM 32761 O O . TYR A 1 85 ? 116.744 8.640 -5.909 1.00 0.00 85 TYR A O 17
ATOM 32779 N N . ASP A 1 86 ? 115.229 7.124 -5.266 1.00 0.00 86 ASP A N 17
ATOM 32780 C CA . ASP A 1 86 ? 115.162 7.634 -3.904 1.00 0.00 86 ASP A CA 17
ATOM 32781 C C . ASP A 1 86 ? 114.570 6.583 -2.962 1.00 0.00 86 ASP A C 17
ATOM 32782 O O . ASP A 1 86 ? 113.445 6.119 -3.156 1.00 0.00 86 ASP A O 17
ATOM 32791 N N . THR A 1 87 ? 115.340 6.188 -1.954 1.00 0.00 87 THR A N 17
ATOM 32792 C CA . THR A 1 87 ? 114.875 5.186 -1.000 1.00 0.00 87 THR A CA 17
ATOM 32793 C C . THR A 1 87 ? 114.063 5.847 0.109 1.00 0.00 87 THR A C 17
ATOM 32794 O O . THR A 1 87 ? 114.474 6.870 0.656 1.00 0.00 87 THR A O 17
ATOM 32805 N N . GLY A 1 88 ? 112.904 5.267 0.440 1.00 0.00 88 GLY A N 17
ATOM 32806 C CA . GLY A 1 88 ? 112.051 5.829 1.488 1.00 0.00 88 GLY A CA 17
ATOM 32807 C C . GLY A 1 88 ? 111.382 4.731 2.308 1.00 0.00 88 GLY A C 17
ATOM 32808 O O . GLY A 1 88 ? 111.877 3.602 2.386 1.00 0.00 88 GLY A O 17
ATOM 32812 N N . GLU A 1 89 ? 110.245 5.072 2.920 1.00 0.00 89 GLU A N 17
ATOM 32813 C CA . GLU A 1 89 ? 109.505 4.113 3.745 1.00 0.00 89 GLU A CA 17
ATOM 32814 C C . GLU A 1 89 ? 108.006 4.241 3.510 1.00 0.00 89 GLU A C 17
ATOM 32815 O O . GLU A 1 89 ? 107.467 5.347 3.472 1.00 0.00 89 GLU A O 17
ATOM 32827 N N . VAL A 1 90 ? 107.332 3.098 3.356 1.00 0.00 90 VAL A N 17
ATOM 32828 C CA . VAL A 1 90 ? 105.886 3.076 3.129 1.00 0.00 90 VAL A CA 17
ATOM 32829 C C . VAL A 1 90 ? 105.197 2.446 4.333 1.00 0.00 90 VAL A C 17
ATOM 32830 O O . VAL A 1 90 ? 105.626 1.407 4.833 1.00 0.00 90 VAL A O 17
ATOM 32843 N N . LYS A 1 91 ? 104.137 3.089 4.807 1.00 0.00 91 LYS A N 17
ATOM 32844 C CA . LYS A 1 91 ? 103.403 2.594 5.969 1.00 0.00 91 LYS A CA 17
ATOM 32845 C C . LYS A 1 91 ? 101.903 2.639 5.722 1.00 0.00 91 LYS A C 17
ATOM 32846 O O . LYS A 1 91 ? 101.356 3.684 5.385 1.00 0.00 91 LYS A O 17
ATOM 32865 N N . VAL A 1 92 ? 101.233 1.505 5.905 1.00 0.00 92 VAL A N 17
ATOM 32866 C CA . VAL A 1 92 ? 99.785 1.432 5.717 1.00 0.00 92 VAL A CA 17
ATOM 32867 C C . VAL A 1 92 ? 99.141 1.159 7.066 1.00 0.00 92 VAL A C 17
ATOM 32868 O O . VAL A 1 92 ? 99.571 0.271 7.802 1.00 0.00 92 VAL A O 17
ATOM 32881 N N . THR A 1 93 ? 98.119 1.938 7.391 1.00 0.00 93 THR A N 17
ATOM 32882 C CA . THR A 1 93 ? 97.435 1.782 8.667 1.00 0.00 93 THR A CA 17
ATOM 32883 C C . THR A 1 93 ? 95.979 2.202 8.562 1.00 0.00 93 THR A C 17
ATOM 32884 O O . THR A 1 93 ? 95.616 3.053 7.749 1.00 0.00 93 THR A O 17
ATOM 32895 N N . ALA A 1 94 ? 95.154 1.600 9.407 1.00 0.00 94 ALA A N 17
ATOM 32896 C CA . ALA A 1 94 ? 93.728 1.897 9.451 1.00 0.00 94 ALA A CA 17
ATOM 32897 C C . ALA A 1 94 ? 93.339 2.261 10.878 1.00 0.00 94 ALA A C 17
ATOM 32898 O O . ALA A 1 94 ? 94.165 2.209 11.788 1.00 0.00 94 ALA A O 17
ATOM 32905 N N . GLU A 1 95 ? 92.085 2.634 11.065 1.00 0.00 95 GLU A N 17
ATOM 32906 C CA . GLU A 1 95 ? 91.604 3.010 12.384 1.00 0.00 95 GLU A CA 17
ATOM 32907 C C . GLU A 1 95 ? 90.085 2.960 12.428 1.00 0.00 95 GLU A C 17
ATOM 32908 O O . GLU A 1 95 ? 89.408 3.931 12.094 1.00 0.00 95 GLU A O 17
ATOM 32920 N N . ASN A 1 96 ? 89.551 1.807 12.820 1.00 0.00 96 ASN A N 17
ATOM 32921 C CA . ASN A 1 96 ? 88.106 1.622 12.894 1.00 0.00 96 ASN A CA 17
ATOM 32922 C C . ASN A 1 96 ? 87.602 2.041 14.280 1.00 0.00 96 ASN A C 17
ATOM 32923 O O . ASN A 1 96 ? 88.406 2.317 15.170 1.00 0.00 96 ASN A O 17
ATOM 32934 N N . PRO A 1 97 ? 86.308 2.095 14.495 1.00 0.00 97 PRO A N 17
ATOM 32935 C CA . PRO A 1 97 ? 85.757 2.490 15.819 1.00 0.00 97 PRO A CA 17
ATOM 32936 C C . PRO A 1 97 ? 85.972 1.398 16.873 1.00 0.00 97 PRO A C 17
ATOM 32937 O O . PRO A 1 97 ? 85.852 1.652 18.072 1.00 0.00 97 PRO A O 17
ATOM 32948 N N . GLU A 1 98 ? 86.249 0.174 16.416 1.00 0.00 98 GLU A N 17
ATOM 32949 C CA . GLU A 1 98 ? 86.428 -0.963 17.325 1.00 0.00 98 GLU A CA 17
ATOM 32950 C C . GLU A 1 98 ? 87.896 -1.376 17.484 1.00 0.00 98 GLU A C 17
ATOM 32951 O O . GLU A 1 98 ? 88.199 -2.247 18.299 1.00 0.00 98 GLU A O 17
ATOM 32963 N N . GLY A 1 99 ? 88.809 -0.776 16.721 1.00 0.00 99 GLY A N 17
ATOM 32964 C CA . GLY A 1 99 ? 90.208 -1.147 16.841 1.00 0.00 99 GLY A CA 17
ATOM 32965 C C . GLY A 1 99 ? 91.106 -0.252 15.998 1.00 0.00 99 GLY A C 17
ATOM 32966 O O . GLY A 1 99 ? 90.644 0.661 15.314 1.00 0.00 99 GLY A O 17
ATOM 32970 N N . VAL A 1 100 ? 92.396 -0.545 16.058 1.00 0.00 100 VAL A N 17
ATOM 32971 C CA . VAL A 1 100 ? 93.405 0.201 15.309 1.00 0.00 100 VAL A CA 17
ATOM 32972 C C . VAL A 1 100 ? 94.498 -0.749 14.832 1.00 0.00 100 VAL A C 17
ATOM 32973 O O . VAL A 1 100 ? 94.861 -1.688 15.540 1.00 0.00 100 VAL A O 17
ATOM 32986 N N . ILE A 1 101 ? 95.019 -0.507 13.629 1.00 0.00 101 ILE A N 17
ATOM 32987 C CA . ILE A 1 101 ? 96.072 -1.363 13.074 1.00 0.00 101 ILE A CA 17
ATOM 32988 C C . ILE A 1 101 ? 97.190 -0.531 12.459 1.00 0.00 101 ILE A C 17
ATOM 32989 O O . ILE A 1 101 ? 96.969 0.589 12.001 1.00 0.00 101 ILE A O 17
ATOM 33005 N N . GLU A 1 102 ? 98.389 -1.104 12.439 1.00 0.00 102 GLU A N 17
ATOM 33006 C CA . GLU A 1 102 ? 99.547 -0.431 11.862 1.00 0.00 102 GLU A CA 17
ATOM 33007 C C . GLU A 1 102 ? 100.563 -1.461 11.376 1.00 0.00 102 GLU A C 17
ATOM 33008 O O . GLU A 1 102 ? 100.920 -2.387 12.102 1.00 0.00 102 GLU A O 17
ATOM 33020 N N . HIS A 1 103 ? 101.030 -1.286 10.140 1.00 0.00 103 HIS A N 17
ATOM 33021 C CA . HIS A 1 103 ? 102.016 -2.196 9.548 1.00 0.00 103 HIS A CA 17
ATOM 33022 C C . HIS A 1 103 ? 103.144 -1.388 8.915 1.00 0.00 103 HIS A C 17
ATOM 33023 O O . HIS A 1 103 ? 102.899 -0.441 8.166 1.00 0.00 103 HIS A O 17
ATOM 33037 N N . LYS A 1 104 ? 104.386 -1.756 9.229 1.00 0.00 104 LYS A N 17
ATOM 33038 C CA . LYS A 1 104 ? 105.547 -1.045 8.694 1.00 0.00 104 LYS A CA 17
ATOM 33039 C C . LYS A 1 104 ? 106.247 -1.858 7.606 1.00 0.00 104 LYS A C 17
ATOM 33040 O O . LYS A 1 104 ? 106.557 -3.035 7.794 1.00 0.00 104 LYS A O 17
ATOM 33059 N N . VAL A 1 105 ? 106.520 -1.201 6.480 1.00 0.00 105 VAL A N 17
ATOM 33060 C CA . VAL A 1 105 ? 107.220 -1.832 5.360 1.00 0.00 105 VAL A CA 17
ATOM 33061 C C . VAL A 1 105 ? 108.169 -0.812 4.743 1.00 0.00 105 VAL A C 17
ATOM 33062 O O . VAL A 1 105 ? 107.876 0.385 4.735 1.00 0.00 105 VAL A O 17
ATOM 33075 N N . LYS A 1 106 ? 109.319 -1.281 4.249 1.00 0.00 106 LYS A N 17
ATOM 33076 C CA . LYS A 1 106 ? 110.319 -0.383 3.658 1.00 0.00 106 LYS A CA 17
ATOM 33077 C C . LYS A 1 106 ? 110.574 -0.677 2.182 1.00 0.00 106 LYS A C 17
ATOM 33078 O O . LYS A 1 106 ? 110.798 -1.823 1.778 1.00 0.00 106 LYS A O 17
ATOM 33097 N N . LEU A 1 107 ? 110.569 0.394 1.390 1.00 0.00 107 LEU A N 17
ATOM 33098 C CA . LEU A 1 107 ? 110.832 0.306 -0.046 1.00 0.00 107 LEU A CA 17
ATOM 33099 C C . LEU A 1 107 ? 112.061 1.134 -0.352 1.00 0.00 107 LEU A C 17
ATOM 33100 O O . LEU A 1 107 ? 112.110 2.306 0.007 1.00 0.00 107 LEU A O 17
ATOM 33116 N N . GLU A 1 108 ? 113.067 0.540 -0.994 1.00 0.00 108 GLU A N 17
ATOM 33117 C CA . GLU A 1 108 ? 114.293 1.270 -1.306 1.00 0.00 108 GLU A CA 17
ATOM 33118 C C . GLU A 1 108 ? 114.522 1.298 -2.806 1.00 0.00 108 GLU A C 17
ATOM 33119 O O . GLU A 1 108 ? 114.712 0.256 -3.424 1.00 0.00 108 GLU A O 17
ATOM 33131 N N . ILE A 1 109 ? 114.517 2.488 -3.401 1.00 0.00 109 ILE A N 17
ATOM 33132 C CA . ILE A 1 109 ? 114.743 2.592 -4.838 1.00 0.00 109 ILE A CA 17
ATOM 33133 C C . ILE A 1 109 ? 116.175 3.031 -5.112 1.00 0.00 109 ILE A C 17
ATOM 33134 O O . ILE A 1 109 ? 116.583 4.124 -4.717 1.00 0.00 109 ILE A O 17
ATOM 33150 N N . GLN A 1 110 ? 116.938 2.172 -5.788 1.00 0.00 110 GLN A N 17
ATOM 33151 C CA . GLN A 1 110 ? 118.331 2.481 -6.105 1.00 0.00 110 GLN A CA 17
ATOM 33152 C C . GLN A 1 110 ? 118.429 3.090 -7.506 1.00 0.00 110 GLN A C 17
ATOM 33153 O O . GLN A 1 110 ? 117.742 4.066 -7.805 1.00 0.00 110 GLN A O 17
ATOM 33167 N N . GLN A 1 111 ? 119.288 2.528 -8.365 1.00 0.00 111 GLN A N 17
ATOM 33168 C CA . GLN A 1 111 ? 119.446 3.066 -9.720 1.00 0.00 111 GLN A CA 17
ATOM 33169 C C . GLN A 1 111 ? 119.906 1.994 -10.713 1.00 0.00 111 GLN A C 17
ATOM 33170 O O . GLN A 1 111 ? 120.551 1.015 -10.337 1.00 0.00 111 GLN A O 17
ATOM 33184 N N . LEU A 1 112 ? 119.575 2.205 -11.988 1.00 0.00 112 LEU A N 17
ATOM 33185 C CA . LEU A 1 112 ? 119.959 1.272 -13.046 1.00 0.00 112 LEU A CA 17
ATOM 33186 C C . LEU A 1 112 ? 121.375 1.577 -13.527 1.00 0.00 112 LEU A C 17
ATOM 33187 O O . LEU A 1 112 ? 121.703 2.726 -13.820 1.00 0.00 112 LEU A O 17
ATOM 33203 N N . GLU A 1 113 ? 122.209 0.545 -13.608 1.00 0.00 113 GLU A N 17
ATOM 33204 C CA . GLU A 1 113 ? 123.590 0.720 -14.058 1.00 0.00 113 GLU A CA 17
ATOM 33205 C C . GLU A 1 113 ? 124.084 -0.534 -14.775 1.00 0.00 113 GLU A C 17
ATOM 33206 O O . GLU A 1 113 ? 124.624 -0.457 -15.880 1.00 0.00 113 GLU A O 17
ATOM 33218 N N . HIS A 1 114 ? 123.898 -1.688 -14.140 1.00 0.00 114 HIS A N 17
ATOM 33219 C CA . HIS A 1 114 ? 124.332 -2.956 -14.724 1.00 0.00 114 HIS A CA 17
ATOM 33220 C C . HIS A 1 114 ? 123.245 -3.530 -15.628 1.00 0.00 114 HIS A C 17
ATOM 33221 O O . HIS A 1 114 ? 122.096 -3.679 -15.214 1.00 0.00 114 HIS A O 17
ATOM 33235 N N . HIS A 1 115 ? 123.620 -3.856 -16.862 1.00 0.00 115 HIS A N 17
ATOM 33236 C CA . HIS A 1 115 ? 122.675 -4.422 -17.821 1.00 0.00 115 HIS A CA 17
ATOM 33237 C C . HIS A 1 115 ? 123.409 -5.242 -18.875 1.00 0.00 115 HIS A C 17
ATOM 33238 O O . HIS A 1 115 ? 124.632 -5.166 -18.997 1.00 0.00 115 HIS A O 17
ATOM 33252 N N . HIS A 1 116 ? 122.653 -6.029 -19.636 1.00 0.00 116 HIS A N 17
ATOM 33253 C CA . HIS A 1 116 ? 123.234 -6.865 -20.684 1.00 0.00 116 HIS A CA 17
ATOM 33254 C C . HIS A 1 116 ? 123.287 -6.101 -22.004 1.00 0.00 116 HIS A C 17
ATOM 33255 O O . HIS A 1 116 ? 122.306 -5.475 -22.407 1.00 0.00 116 HIS A O 17
ATOM 33269 N N . HIS A 1 117 ? 124.433 -6.153 -22.677 1.00 0.00 117 HIS A N 17
ATOM 33270 C CA . HIS A 1 117 ? 124.584 -5.459 -23.952 1.00 0.00 117 HIS A CA 17
ATOM 33271 C C . HIS A 1 117 ? 123.679 -6.080 -25.009 1.00 0.00 117 HIS A C 17
ATOM 33272 O O . HIS A 1 117 ? 123.058 -5.372 -25.802 1.00 0.00 117 HIS A O 17
ATOM 33286 N N . HIS A 1 118 ? 123.611 -7.406 -25.018 1.00 0.00 118 HIS A N 17
ATOM 33287 C CA . HIS A 1 118 ? 122.779 -8.111 -25.986 1.00 0.00 118 HIS A CA 17
ATOM 33288 C C . HIS A 1 118 ? 121.310 -8.047 -25.575 1.00 0.00 118 HIS A C 17
ATOM 33289 O O . HIS A 1 118 ? 120.963 -8.330 -24.427 1.00 0.00 118 HIS A O 17
ATOM 33303 N N . HIS A 1 119 ? 120.452 -7.667 -26.522 1.00 0.00 119 HIS A N 17
ATOM 33304 C CA . HIS A 1 119 ? 119.013 -7.558 -26.261 1.00 0.00 119 HIS A CA 17
ATOM 33305 C C . HIS A 1 119 ? 118.281 -8.795 -26.774 1.00 0.00 119 HIS A C 17
ATOM 33306 O O . HIS A 1 119 ? 117.809 -8.759 -27.900 1.00 0.00 119 HIS A O 17
ATOM 33321 N N . ARG A 1 1 ? 71.780 -9.303 -11.609 1.00 0.00 1 ARG A N 18
ATOM 33322 C CA . ARG A 1 1 ? 71.199 -10.190 -12.655 1.00 0.00 1 ARG A CA 18
ATOM 33323 C C . ARG A 1 1 ? 69.723 -10.408 -12.347 1.00 0.00 1 ARG A C 18
ATOM 33324 O O . ARG A 1 1 ? 68.896 -10.511 -13.252 1.00 0.00 1 ARG A O 18
ATOM 33347 N N . MET A 1 2 ? 69.402 -10.471 -11.060 1.00 0.00 2 MET A N 18
ATOM 33348 C CA . MET A 1 2 ? 68.024 -10.672 -10.632 1.00 0.00 2 MET A CA 18
ATOM 33349 C C . MET A 1 2 ? 67.148 -9.512 -11.090 1.00 0.00 2 MET A C 18
ATOM 33350 O O . MET A 1 2 ? 66.009 -9.709 -11.513 1.00 0.00 2 MET A O 18
ATOM 33364 N N . ALA A 1 3 ? 67.688 -8.304 -10.995 1.00 0.00 3 ALA A N 18
ATOM 33365 C CA . ALA A 1 3 ? 66.949 -7.114 -11.394 1.00 0.00 3 ALA A CA 18
ATOM 33366 C C . ALA A 1 3 ? 66.607 -7.164 -12.880 1.00 0.00 3 ALA A C 18
ATOM 33367 O O . ALA A 1 3 ? 67.457 -7.483 -13.712 1.00 0.00 3 ALA A O 18
ATOM 33374 N N . HIS A 1 4 ? 65.356 -6.841 -13.209 1.00 0.00 4 HIS A N 18
ATOM 33375 C CA . HIS A 1 4 ? 64.912 -6.845 -14.599 1.00 0.00 4 HIS A CA 18
ATOM 33376 C C . HIS A 1 4 ? 65.312 -5.545 -15.291 1.00 0.00 4 HIS A C 18
ATOM 33377 O O . HIS A 1 4 ? 65.368 -5.474 -16.518 1.00 0.00 4 HIS A O 18
ATOM 33391 N N . GLU A 1 5 ? 65.598 -4.516 -14.492 1.00 0.00 5 GLU A N 18
ATOM 33392 C CA . GLU A 1 5 ? 66.003 -3.214 -15.028 1.00 0.00 5 GLU A CA 18
ATOM 33393 C C . GLU A 1 5 ? 67.192 -2.665 -14.239 1.00 0.00 5 GLU A C 18
ATOM 33394 O O . GLU A 1 5 ? 68.311 -2.600 -14.748 1.00 0.00 5 GLU A O 18
ATOM 33406 N N . GLY A 1 6 ? 66.937 -2.275 -12.992 1.00 0.00 6 GLY A N 18
ATOM 33407 C CA . GLY A 1 6 ? 67.986 -1.733 -12.130 1.00 0.00 6 GLY A CA 18
ATOM 33408 C C . GLY A 1 6 ? 67.474 -1.570 -10.701 1.00 0.00 6 GLY A C 18
ATOM 33409 O O . GLY A 1 6 ? 66.279 -1.709 -10.448 1.00 0.00 6 GLY A O 18
ATOM 33413 N N . ALA A 1 7 ? 68.376 -1.269 -9.768 1.00 0.00 7 ALA A N 18
ATOM 33414 C CA . ALA A 1 7 ? 67.976 -1.085 -8.375 1.00 0.00 7 ALA A CA 18
ATOM 33415 C C . ALA A 1 7 ? 67.044 0.115 -8.250 1.00 0.00 7 ALA A C 18
ATOM 33416 O O . ALA A 1 7 ? 67.187 1.101 -8.971 1.00 0.00 7 ALA A O 18
ATOM 33423 N N . LEU A 1 8 ? 66.084 0.022 -7.336 1.00 0.00 8 LEU A N 18
ATOM 33424 C CA . LEU A 1 8 ? 65.131 1.109 -7.139 1.00 0.00 8 LEU A CA 18
ATOM 33425 C C . LEU A 1 8 ? 65.795 2.258 -6.389 1.00 0.00 8 LEU A C 18
ATOM 33426 O O . LEU A 1 8 ? 66.552 2.040 -5.444 1.00 0.00 8 LEU A O 18
ATOM 33442 N N . THR A 1 9 ? 65.509 3.484 -6.819 1.00 0.00 9 THR A N 18
ATOM 33443 C CA . THR A 1 9 ? 66.093 4.663 -6.181 1.00 0.00 9 THR A CA 18
ATOM 33444 C C . THR A 1 9 ? 65.513 4.868 -4.783 1.00 0.00 9 THR A C 18
ATOM 33445 O O . THR A 1 9 ? 64.337 4.590 -4.539 1.00 0.00 9 THR A O 18
ATOM 33456 N N . GLY A 1 10 ? 66.351 5.350 -3.864 1.00 0.00 10 GLY A N 18
ATOM 33457 C CA . GLY A 1 10 ? 65.924 5.588 -2.482 1.00 0.00 10 GLY A CA 18
ATOM 33458 C C . GLY A 1 10 ? 67.067 5.314 -1.506 1.00 0.00 10 GLY A C 18
ATOM 33459 O O . GLY A 1 10 ? 68.177 5.817 -1.678 1.00 0.00 10 GLY A O 18
ATOM 33463 N N . VAL A 1 11 ? 66.787 4.506 -0.480 1.00 0.00 11 VAL A N 18
ATOM 33464 C CA . VAL A 1 11 ? 67.798 4.162 0.522 1.00 0.00 11 VAL A CA 18
ATOM 33465 C C . VAL A 1 11 ? 68.476 2.849 0.144 1.00 0.00 11 VAL A C 18
ATOM 33466 O O . VAL A 1 11 ? 67.807 1.848 -0.113 1.00 0.00 11 VAL A O 18
ATOM 33479 N N . THR A 1 12 ? 69.809 2.860 0.114 1.00 0.00 12 THR A N 18
ATOM 33480 C CA . THR A 1 12 ? 70.583 1.664 -0.234 1.00 0.00 12 THR A CA 18
ATOM 33481 C C . THR A 1 12 ? 71.489 1.270 0.927 1.00 0.00 12 THR A C 18
ATOM 33482 O O . THR A 1 12 ? 71.195 0.329 1.666 1.00 0.00 12 THR A O 18
ATOM 33493 N N . THR A 1 13 ? 72.593 1.993 1.081 1.00 0.00 13 THR A N 18
ATOM 33494 C CA . THR A 1 13 ? 73.540 1.718 2.150 1.00 0.00 13 THR A CA 18
ATOM 33495 C C . THR A 1 13 ? 74.189 0.351 1.949 1.00 0.00 13 THR A C 18
ATOM 33496 O O . THR A 1 13 ? 74.630 0.022 0.849 1.00 0.00 13 THR A O 18
ATOM 33507 N N . ASP A 1 14 ? 74.251 -0.442 3.012 1.00 0.00 14 ASP A N 18
ATOM 33508 C CA . ASP A 1 14 ? 74.856 -1.765 2.914 1.00 0.00 14 ASP A CA 18
ATOM 33509 C C . ASP A 1 14 ? 74.560 -2.584 4.167 1.00 0.00 14 ASP A C 18
ATOM 33510 O O . ASP A 1 14 ? 73.728 -2.200 4.991 1.00 0.00 14 ASP A O 18
ATOM 33519 N N . GLN A 1 15 ? 75.236 -3.721 4.297 1.00 0.00 15 GLN A N 18
ATOM 33520 C CA . GLN A 1 15 ? 75.028 -4.597 5.445 1.00 0.00 15 GLN A CA 18
ATOM 33521 C C . GLN A 1 15 ? 75.725 -4.054 6.691 1.00 0.00 15 GLN A C 18
ATOM 33522 O O . GLN A 1 15 ? 76.724 -3.342 6.599 1.00 0.00 15 GLN A O 18
ATOM 33536 N N . LYS A 1 16 ? 75.179 -4.403 7.858 1.00 0.00 16 LYS A N 18
ATOM 33537 C CA . LYS A 1 16 ? 75.732 -3.963 9.144 1.00 0.00 16 LYS A CA 18
ATOM 33538 C C . LYS A 1 16 ? 76.024 -5.169 10.027 1.00 0.00 16 LYS A C 18
ATOM 33539 O O . LYS A 1 16 ? 76.288 -5.030 11.223 1.00 0.00 16 LYS A O 18
ATOM 33558 N N . GLU A 1 17 ? 75.969 -6.353 9.430 1.00 0.00 17 GLU A N 18
ATOM 33559 C CA . GLU A 1 17 ? 76.218 -7.584 10.167 1.00 0.00 17 GLU A CA 18
ATOM 33560 C C . GLU A 1 17 ? 77.691 -7.724 10.522 1.00 0.00 17 GLU A C 18
ATOM 33561 O O . GLU A 1 17 ? 78.512 -6.875 10.174 1.00 0.00 17 GLU A O 18
ATOM 33573 N N . LYS A 1 18 ? 78.007 -8.796 11.235 1.00 0.00 18 LYS A N 18
ATOM 33574 C CA . LYS A 1 18 ? 79.377 -9.036 11.658 1.00 0.00 18 LYS A CA 18
ATOM 33575 C C . LYS A 1 18 ? 80.303 -8.998 10.448 1.00 0.00 18 LYS A C 18
ATOM 33576 O O . LYS A 1 18 ? 79.924 -9.414 9.353 1.00 0.00 18 LYS A O 18
ATOM 33595 N N . GLN A 1 19 ? 81.535 -8.535 10.653 1.00 0.00 19 GLN A N 18
ATOM 33596 C CA . GLN A 1 19 ? 82.535 -8.484 9.590 1.00 0.00 19 GLN A CA 18
ATOM 33597 C C . GLN A 1 19 ? 83.901 -8.763 10.203 1.00 0.00 19 GLN A C 18
ATOM 33598 O O . GLN A 1 19 ? 84.148 -8.374 11.339 1.00 0.00 19 GLN A O 18
ATOM 33612 N N . LYS A 1 20 ? 84.789 -9.418 9.460 1.00 0.00 20 LYS A N 18
ATOM 33613 C CA . LYS A 1 20 ? 86.134 -9.704 9.975 1.00 0.00 20 LYS A CA 18
ATOM 33614 C C . LYS A 1 20 ? 87.112 -8.592 9.550 1.00 0.00 20 LYS A C 18
ATOM 33615 O O . LYS A 1 20 ? 87.478 -8.532 8.379 1.00 0.00 20 LYS A O 18
ATOM 33634 N N . PRO A 1 21 ? 87.574 -7.718 10.434 1.00 0.00 21 PRO A N 18
ATOM 33635 C CA . PRO A 1 21 ? 88.539 -6.658 10.024 1.00 0.00 21 PRO A CA 18
ATOM 33636 C C . PRO A 1 21 ? 89.922 -7.252 9.754 1.00 0.00 21 PRO A C 18
ATOM 33637 O O . PRO A 1 21 ? 90.375 -8.125 10.494 1.00 0.00 21 PRO A O 18
ATOM 33648 N N . ASP A 1 22 ? 90.588 -6.761 8.704 1.00 0.00 22 ASP A N 18
ATOM 33649 C CA . ASP A 1 22 ? 91.925 -7.248 8.349 1.00 0.00 22 ASP A CA 18
ATOM 33650 C C . ASP A 1 22 ? 92.460 -6.531 7.104 1.00 0.00 22 ASP A C 18
ATOM 33651 O O . ASP A 1 22 ? 91.986 -6.764 5.992 1.00 0.00 22 ASP A O 18
ATOM 33660 N N . ILE A 1 23 ? 93.420 -5.622 7.278 1.00 0.00 23 ILE A N 18
ATOM 33661 C CA . ILE A 1 23 ? 93.951 -4.899 6.122 1.00 0.00 23 ILE A CA 18
ATOM 33662 C C . ILE A 1 23 ? 95.015 -5.714 5.395 1.00 0.00 23 ILE A C 18
ATOM 33663 O O . ILE A 1 23 ? 95.736 -6.507 6.000 1.00 0.00 23 ILE A O 18
ATOM 33679 N N . VAL A 1 24 ? 95.115 -5.486 4.089 1.00 0.00 24 VAL A N 18
ATOM 33680 C CA . VAL A 1 24 ? 96.105 -6.162 3.247 1.00 0.00 24 VAL A CA 18
ATOM 33681 C C . VAL A 1 24 ? 97.084 -5.123 2.717 1.00 0.00 24 VAL A C 18
ATOM 33682 O O . VAL A 1 24 ? 96.673 -4.052 2.268 1.00 0.00 24 VAL A O 18
ATOM 33695 N N . LEU A 1 25 ? 98.377 -5.432 2.779 1.00 0.00 25 LEU A N 18
ATOM 33696 C CA . LEU A 1 25 ? 99.390 -4.493 2.303 1.00 0.00 25 LEU A CA 18
ATOM 33697 C C . LEU A 1 25 ? 100.629 -5.220 1.779 1.00 0.00 25 LEU A C 18
ATOM 33698 O O . LEU A 1 25 ? 100.613 -6.432 1.571 1.00 0.00 25 LEU A O 18
ATOM 33714 N N . TYR A 1 26 ? 101.696 -4.456 1.571 1.00 0.00 26 TYR A N 18
ATOM 33715 C CA . TYR A 1 26 ? 102.956 -5.000 1.068 1.00 0.00 26 TYR A CA 18
ATOM 33716 C C . TYR A 1 26 ? 103.302 -6.324 1.771 1.00 0.00 26 TYR A C 18
ATOM 33717 O O . TYR A 1 26 ? 103.737 -6.312 2.922 1.00 0.00 26 TYR A O 18
ATOM 33735 N N . PRO A 1 27 ? 103.131 -7.465 1.124 1.00 0.00 27 PRO A N 18
ATOM 33736 C CA . PRO A 1 27 ? 103.457 -8.773 1.764 1.00 0.00 27 PRO A CA 18
ATOM 33737 C C . PRO A 1 27 ? 104.961 -8.927 2.033 1.00 0.00 27 PRO A C 18
ATOM 33738 O O . PRO A 1 27 ? 105.370 -9.740 2.862 1.00 0.00 27 PRO A O 18
ATOM 33749 N N . GLU A 1 28 ? 105.775 -8.147 1.327 1.00 0.00 28 GLU A N 18
ATOM 33750 C CA . GLU A 1 28 ? 107.225 -8.214 1.498 1.00 0.00 28 GLU A CA 18
ATOM 33751 C C . GLU A 1 28 ? 107.869 -6.916 0.977 1.00 0.00 28 GLU A C 18
ATOM 33752 O O . GLU A 1 28 ? 107.511 -6.458 -0.108 1.00 0.00 28 GLU A O 18
ATOM 33764 N N . PRO A 1 29 ? 108.797 -6.296 1.699 1.00 0.00 29 PRO A N 18
ATOM 33765 C CA . PRO A 1 29 ? 109.428 -5.027 1.223 1.00 0.00 29 PRO A CA 18
ATOM 33766 C C . PRO A 1 29 ? 109.842 -5.147 -0.244 1.00 0.00 29 PRO A C 18
ATOM 33767 O O . PRO A 1 29 ? 110.089 -6.251 -0.729 1.00 0.00 29 PRO A O 18
ATOM 33778 N N . VAL A 1 30 ? 109.893 -4.017 -0.966 1.00 0.00 30 VAL A N 18
ATOM 33779 C CA . VAL A 1 30 ? 110.257 -4.065 -2.391 1.00 0.00 30 VAL A CA 18
ATOM 33780 C C . VAL A 1 30 ? 111.186 -2.920 -2.789 1.00 0.00 30 VAL A C 18
ATOM 33781 O O . VAL A 1 30 ? 111.016 -1.776 -2.361 1.00 0.00 30 VAL A O 18
ATOM 33794 N N . ARG A 1 31 ? 112.165 -3.251 -3.633 1.00 0.00 31 ARG A N 18
ATOM 33795 C CA . ARG A 1 31 ? 113.135 -2.274 -4.136 1.00 0.00 31 ARG A CA 18
ATOM 33796 C C . ARG A 1 31 ? 113.154 -2.310 -5.664 1.00 0.00 31 ARG A C 18
ATOM 33797 O O . ARG A 1 31 ? 113.073 -3.384 -6.263 1.00 0.00 31 ARG A O 18
ATOM 33818 N N . VAL A 1 32 ? 113.243 -1.139 -6.298 1.00 0.00 32 VAL A N 18
ATOM 33819 C CA . VAL A 1 32 ? 113.258 -1.062 -7.766 1.00 0.00 32 VAL A CA 18
ATOM 33820 C C . VAL A 1 32 ? 114.441 -0.203 -8.234 1.00 0.00 32 VAL A C 18
ATOM 33821 O O . VAL A 1 32 ? 114.995 0.565 -7.456 1.00 0.00 32 VAL A O 18
ATOM 33834 N N . LEU A 1 33 ? 114.839 -0.354 -9.500 1.00 0.00 33 LEU A N 18
ATOM 33835 C CA . LEU A 1 33 ? 115.973 0.405 -10.044 1.00 0.00 33 LEU A CA 18
ATOM 33836 C C . LEU A 1 33 ? 115.473 1.579 -10.895 1.00 0.00 33 LEU A C 18
ATOM 33837 O O . LEU A 1 33 ? 114.554 1.426 -11.698 1.00 0.00 33 LEU A O 18
ATOM 33853 N N . GLU A 1 34 ? 116.079 2.751 -10.702 1.00 0.00 34 GLU A N 18
ATOM 33854 C CA . GLU A 1 34 ? 115.682 3.949 -11.447 1.00 0.00 34 GLU A CA 18
ATOM 33855 C C . GLU A 1 34 ? 115.414 3.619 -12.911 1.00 0.00 34 GLU A C 18
ATOM 33856 O O . GLU A 1 34 ? 116.264 3.048 -13.591 1.00 0.00 34 GLU A O 18
ATOM 33868 N N . GLY A 1 35 ? 114.225 3.986 -13.390 1.00 0.00 35 GLY A N 18
ATOM 33869 C CA . GLY A 1 35 ? 113.848 3.725 -14.784 1.00 0.00 35 GLY A CA 18
ATOM 33870 C C . GLY A 1 35 ? 112.944 2.499 -14.887 1.00 0.00 35 GLY A C 18
ATOM 33871 O O . GLY A 1 35 ? 112.581 2.072 -15.984 1.00 0.00 35 GLY A O 18
ATOM 33875 N N . GLU A 1 36 ? 112.569 1.951 -13.733 1.00 0.00 36 GLU A N 18
ATOM 33876 C CA . GLU A 1 36 ? 111.686 0.784 -13.678 1.00 0.00 36 GLU A CA 18
ATOM 33877 C C . GLU A 1 36 ? 110.374 1.174 -12.996 1.00 0.00 36 GLU A C 18
ATOM 33878 O O . GLU A 1 36 ? 110.383 1.661 -11.866 1.00 0.00 36 GLU A O 18
ATOM 33890 N N . THR A 1 37 ? 109.252 0.971 -13.682 1.00 0.00 37 THR A N 18
ATOM 33891 C CA . THR A 1 37 ? 107.950 1.325 -13.112 1.00 0.00 37 THR A CA 18
ATOM 33892 C C . THR A 1 37 ? 107.464 0.243 -12.155 1.00 0.00 37 THR A C 18
ATOM 33893 O O . THR A 1 37 ? 107.458 -0.940 -12.493 1.00 0.00 37 THR A O 18
ATOM 33904 N N . ALA A 1 38 ? 107.051 0.659 -10.952 1.00 0.00 38 ALA A N 18
ATOM 33905 C CA . ALA A 1 38 ? 106.560 -0.289 -9.944 1.00 0.00 38 ALA A CA 18
ATOM 33906 C C . ALA A 1 38 ? 105.041 -0.240 -9.862 1.00 0.00 38 ALA A C 18
ATOM 33907 O O . ALA A 1 38 ? 104.399 0.650 -10.425 1.00 0.00 38 ALA A O 18
ATOM 33914 N N . ARG A 1 39 ? 104.483 -1.201 -9.138 1.00 0.00 39 ARG A N 18
ATOM 33915 C CA . ARG A 1 39 ? 103.043 -1.285 -8.959 1.00 0.00 39 ARG A CA 18
ATOM 33916 C C . ARG A 1 39 ? 102.729 -1.977 -7.649 1.00 0.00 39 ARG A C 18
ATOM 33917 O O . ARG A 1 39 ? 103.129 -3.120 -7.430 1.00 0.00 39 ARG A O 18
ATOM 33938 N N . PHE A 1 40 ? 101.999 -1.289 -6.788 1.00 0.00 40 PHE A N 18
ATOM 33939 C CA . PHE A 1 40 ? 101.611 -1.852 -5.502 1.00 0.00 40 PHE A CA 18
ATOM 33940 C C . PHE A 1 40 ? 100.121 -1.648 -5.300 1.00 0.00 40 PHE A C 18
ATOM 33941 O O . PHE A 1 40 ? 99.525 -0.737 -5.875 1.00 0.00 40 PHE A O 18
ATOM 33958 N N . ARG A 1 41 ? 99.528 -2.492 -4.470 1.00 0.00 41 ARG A N 18
ATOM 33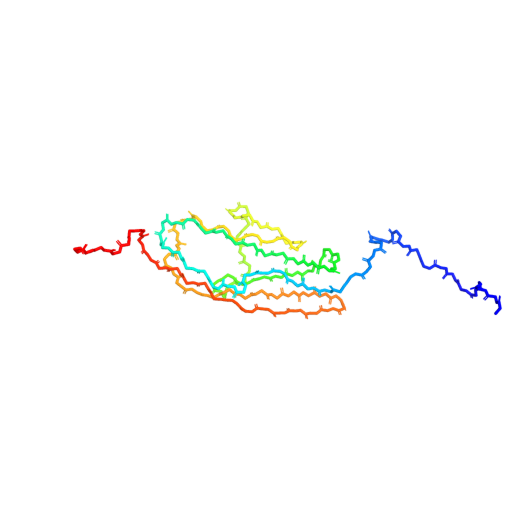959 C CA . ARG A 1 41 ? 98.102 -2.399 -4.174 1.00 0.00 41 ARG A CA 18
ATOM 33960 C C . ARG A 1 41 ? 97.900 -2.395 -2.676 1.00 0.00 41 ARG A C 18
ATOM 33961 O O . ARG A 1 41 ? 98.667 -3.007 -1.932 1.00 0.00 41 ARG A O 18
ATOM 33982 N N . CYS A 1 42 ? 96.859 -1.718 -2.234 1.00 0.00 42 CYS A N 18
ATOM 33983 C CA . CYS A 1 42 ? 96.552 -1.659 -0.819 1.00 0.00 42 CYS A CA 18
ATOM 33984 C C . CYS A 1 42 ? 95.046 -1.568 -0.637 1.00 0.00 42 CYS A C 18
ATOM 33985 O O . CYS A 1 42 ? 94.398 -0.704 -1.210 1.00 0.00 42 CYS A O 18
ATOM 33993 N N . ARG A 1 43 ? 94.489 -2.484 0.139 1.00 0.00 43 ARG A N 18
ATOM 33994 C CA . ARG A 1 43 ? 93.043 -2.520 0.380 1.00 0.00 43 ARG A CA 18
ATOM 33995 C C . ARG A 1 43 ? 92.817 -2.698 1.874 1.00 0.00 43 ARG A C 18
ATOM 33996 O O . ARG A 1 43 ? 93.775 -2.942 2.608 1.00 0.00 43 ARG A O 18
ATOM 34017 N N . VAL A 1 44 ? 91.570 -2.623 2.343 1.00 0.00 44 VAL A N 18
ATOM 34018 C CA . VAL A 1 44 ? 91.267 -2.832 3.756 1.00 0.00 44 VAL A CA 18
ATOM 34019 C C . VAL A 1 44 ? 90.154 -3.880 3.837 1.00 0.00 44 VAL A C 18
ATOM 34020 O O . VAL A 1 44 ? 89.566 -4.216 2.809 1.00 0.00 44 VAL A O 18
ATOM 34033 N N . THR A 1 45 ? 89.819 -4.369 5.037 1.00 0.00 45 THR A N 18
ATOM 34034 C CA . THR A 1 45 ? 88.721 -5.337 5.171 1.00 0.00 45 THR A CA 18
ATOM 34035 C C . THR A 1 45 ? 87.770 -4.888 6.269 1.00 0.00 45 THR A C 18
ATOM 34036 O O . THR A 1 45 ? 88.189 -4.566 7.380 1.00 0.00 45 THR A O 18
ATOM 34047 N N . GLY A 1 46 ? 86.483 -4.876 5.941 1.00 0.00 46 GLY A N 18
ATOM 34048 C CA . GLY A 1 46 ? 85.468 -4.468 6.900 1.00 0.00 46 GLY A CA 18
ATOM 34049 C C . GLY A 1 46 ? 84.210 -3.964 6.208 1.00 0.00 46 GLY A C 18
ATOM 34050 O O . GLY A 1 46 ? 83.361 -4.751 5.791 1.00 0.00 46 GLY A O 18
ATOM 34054 N N . TYR A 1 47 ? 84.087 -2.640 6.103 1.00 0.00 47 TYR A N 18
ATOM 34055 C CA . TYR A 1 47 ? 82.902 -2.028 5.479 1.00 0.00 47 TYR A CA 18
ATOM 34056 C C . TYR A 1 47 ? 83.296 -0.859 4.551 1.00 0.00 47 TYR A C 18
ATOM 34057 O O . TYR A 1 47 ? 84.466 -0.478 4.500 1.00 0.00 47 TYR A O 18
ATOM 34075 N N . PRO A 1 48 ? 82.354 -0.300 3.805 1.00 0.00 48 PRO A N 18
ATOM 34076 C CA . PRO A 1 48 ? 82.636 0.822 2.859 1.00 0.00 48 PRO A CA 18
ATOM 34077 C C . PRO A 1 48 ? 82.884 2.174 3.542 1.00 0.00 48 PRO A C 18
ATOM 34078 O O . PRO A 1 48 ? 82.402 2.443 4.643 1.00 0.00 48 PRO A O 18
ATOM 34089 N N . GLN A 1 49 ? 83.642 3.009 2.841 1.00 0.00 49 GLN A N 18
ATOM 34090 C CA . GLN A 1 49 ? 83.995 4.353 3.294 1.00 0.00 49 GLN A CA 18
ATOM 34091 C C . GLN A 1 49 ? 84.457 4.398 4.751 1.00 0.00 49 GLN A C 18
ATOM 34092 O O . GLN A 1 49 ? 83.799 5.008 5.594 1.00 0.00 49 GLN A O 18
ATOM 34106 N N . PRO A 1 50 ? 85.599 3.833 5.052 1.00 0.00 50 PRO A N 18
ATOM 34107 C CA . PRO A 1 50 ? 86.192 3.876 6.415 1.00 0.00 50 PRO A CA 18
ATOM 34108 C C . PRO A 1 50 ? 87.053 5.138 6.565 1.00 0.00 50 PRO A C 18
ATOM 34109 O O . PRO A 1 50 ? 87.137 5.942 5.636 1.00 0.00 50 PRO A O 18
ATOM 34120 N N . LYS A 1 51 ? 87.737 5.281 7.703 1.00 0.00 51 LYS A N 18
ATOM 34121 C CA . LYS A 1 51 ? 88.632 6.420 7.913 1.00 0.00 51 LYS A CA 18
ATOM 34122 C C . LYS A 1 51 ? 90.059 5.875 7.878 1.00 0.00 51 LYS A C 18
ATOM 34123 O O . LYS A 1 51 ? 90.454 5.143 8.779 1.00 0.00 51 LYS A O 18
ATOM 34142 N N . VAL A 1 52 ? 90.827 6.218 6.837 1.00 0.00 52 VAL A N 18
ATOM 34143 C CA . VAL A 1 52 ? 92.207 5.720 6.719 1.00 0.00 52 VAL A CA 18
ATOM 34144 C C . VAL A 1 52 ? 93.107 6.709 5.969 1.00 0.00 52 VAL A C 18
ATOM 34145 O O . VAL A 1 52 ? 92.626 7.608 5.284 1.00 0.00 52 VAL A O 18
ATOM 34158 N N . ASN A 1 53 ? 94.415 6.488 6.070 1.00 0.00 53 ASN A N 18
ATOM 34159 C CA . ASN A 1 53 ? 95.405 7.307 5.365 1.00 0.00 53 ASN A CA 18
ATOM 34160 C C . ASN A 1 53 ? 96.726 6.541 5.314 1.00 0.00 53 ASN A C 18
ATOM 34161 O O . ASN A 1 53 ? 96.850 5.499 5.957 1.00 0.00 53 ASN A O 18
ATOM 34172 N N . TRP A 1 54 ? 97.713 7.017 4.540 1.00 0.00 54 TRP A N 18
ATOM 34173 C CA . TRP A 1 54 ? 98.991 6.284 4.447 1.00 0.00 54 TRP A CA 18
ATOM 34174 C C . TRP A 1 54 ? 100.182 7.242 4.332 1.00 0.00 54 TRP A C 18
ATOM 34175 O O . TRP A 1 54 ? 100.015 8.446 4.133 1.00 0.00 54 TRP A O 18
ATOM 34196 N N . TYR A 1 55 ? 101.388 6.682 4.475 1.00 0.00 55 TYR A N 18
ATOM 34197 C CA . TYR A 1 55 ? 102.628 7.464 4.410 1.00 0.00 55 TYR A CA 18
ATOM 34198 C C . TYR A 1 55 ? 103.585 6.928 3.329 1.00 0.00 55 TYR A C 18
ATOM 34199 O O . TYR A 1 55 ? 104.242 5.910 3.535 1.00 0.00 55 TYR A O 18
ATOM 34217 N N . LEU A 1 56 ? 103.694 7.624 2.193 1.00 0.00 56 LEU A N 18
ATOM 34218 C CA . LEU A 1 56 ? 104.616 7.191 1.127 1.00 0.00 56 LEU A CA 18
ATOM 34219 C C . LEU A 1 56 ? 106.012 7.720 1.432 1.00 0.00 56 LEU A C 18
ATOM 34220 O O . LEU A 1 56 ? 106.161 8.882 1.793 1.00 0.00 56 LEU A O 18
ATOM 34236 N N . ASN A 1 57 ? 107.044 6.889 1.275 1.00 0.00 57 ASN A N 18
ATOM 34237 C CA . ASN A 1 57 ? 108.407 7.334 1.549 1.00 0.00 57 ASN A CA 18
ATOM 34238 C C . ASN A 1 57 ? 108.481 8.103 2.867 1.00 0.00 57 ASN A C 18
ATOM 34239 O O . ASN A 1 57 ? 109.504 8.711 3.169 1.00 0.00 57 ASN A O 18
ATOM 34250 N N . GLY A 1 58 ? 107.396 8.059 3.652 1.00 0.00 58 GLY A N 18
ATOM 34251 C CA . GLY A 1 58 ? 107.337 8.764 4.934 1.00 0.00 58 GLY A CA 18
ATOM 34252 C C . GLY A 1 58 ? 106.591 10.101 4.783 1.00 0.00 58 GLY A C 18
ATOM 34253 O O . GLY A 1 58 ? 106.794 11.027 5.569 1.00 0.00 58 GLY A O 18
ATOM 34257 N N . GLN A 1 59 ? 105.729 10.185 3.759 1.00 0.00 59 GLN A N 18
ATOM 34258 C CA . GLN A 1 59 ? 104.942 11.401 3.477 1.00 0.00 59 GLN A CA 18
ATOM 34259 C C . GLN A 1 59 ? 103.442 11.074 3.441 1.00 0.00 59 GLN A C 18
ATOM 34260 O O . GLN A 1 59 ? 103.016 10.159 2.741 1.00 0.00 59 GLN A O 18
ATOM 34274 N N . LEU A 1 60 ? 102.655 11.832 4.206 1.00 0.00 60 LEU A N 18
ATOM 34275 C CA . LEU A 1 60 ? 101.199 11.647 4.300 1.00 0.00 60 LEU A CA 18
ATOM 34276 C C . LEU A 1 60 ? 100.456 12.330 3.148 1.00 0.00 60 LEU A C 18
ATOM 34277 O O . LEU A 1 60 ? 100.981 13.269 2.562 1.00 0.00 60 LEU A O 18
ATOM 34293 N N . ILE A 1 61 ? 99.251 11.809 2.823 1.00 0.00 61 ILE A N 18
ATOM 34294 C CA . ILE A 1 61 ? 98.403 12.342 1.729 1.00 0.00 61 ILE A CA 18
ATOM 34295 C C . ILE A 1 61 ? 99.086 12.227 0.370 1.00 0.00 61 ILE A C 18
ATOM 34296 O O . ILE A 1 61 ? 100.041 12.939 0.066 1.00 0.00 61 ILE A O 18
ATOM 34312 N N . ARG A 1 62 ? 98.546 11.324 -0.449 1.00 0.00 62 ARG A N 18
ATOM 34313 C CA . ARG A 1 62 ? 99.048 11.095 -1.797 1.00 0.00 62 ARG A CA 18
ATOM 34314 C C . ARG A 1 62 ? 98.299 11.980 -2.782 1.00 0.00 62 ARG A C 18
ATOM 34315 O O . ARG A 1 62 ? 97.148 12.349 -2.543 1.00 0.00 62 ARG A O 18
ATOM 34336 N N . LYS A 1 63 ? 98.946 12.308 -3.892 1.00 0.00 63 LYS A N 18
ATOM 34337 C CA . LYS A 1 63 ? 98.310 13.143 -4.901 1.00 0.00 63 LYS A CA 18
ATOM 34338 C C . LYS A 1 63 ? 97.208 12.362 -5.612 1.00 0.00 63 LYS A C 18
ATOM 34339 O O . LYS A 1 63 ? 97.277 11.139 -5.741 1.00 0.00 63 LYS A O 18
ATOM 34358 N N . SER A 1 64 ? 96.179 13.085 -6.033 1.00 0.00 64 SER A N 18
ATOM 34359 C CA . SER A 1 64 ? 95.024 12.488 -6.698 1.00 0.00 64 SER A CA 18
ATOM 34360 C C . SER A 1 64 ? 95.302 12.116 -8.157 1.00 0.00 64 SER A C 18
ATOM 34361 O O . SER A 1 64 ? 96.356 11.582 -8.477 1.00 0.00 64 SER A O 18
ATOM 34369 N N . LYS A 1 65 ? 94.300 12.369 -9.006 1.00 0.00 65 LYS A N 18
ATOM 34370 C CA . LYS A 1 65 ? 94.331 12.051 -10.447 1.00 0.00 65 LYS A CA 18
ATOM 34371 C C . LYS A 1 65 ? 95.726 11.765 -11.016 1.00 0.00 65 LYS A C 18
ATOM 34372 O O . LYS A 1 65 ? 95.857 10.905 -11.889 1.00 0.00 65 LYS A O 18
ATOM 34391 N N . ARG A 1 66 ? 96.763 12.462 -10.563 1.00 0.00 66 ARG A N 18
ATOM 34392 C CA . ARG A 1 66 ? 98.091 12.207 -11.112 1.00 0.00 66 ARG A CA 18
ATOM 34393 C C . ARG A 1 66 ? 98.467 10.753 -10.816 1.00 0.00 66 ARG A C 18
ATOM 34394 O O . ARG A 1 66 ? 99.004 10.050 -11.672 1.00 0.00 66 ARG A O 18
ATOM 34415 N N . PHE A 1 67 ? 98.128 10.302 -9.606 1.00 0.00 67 PHE A N 18
ATOM 34416 C CA . PHE A 1 67 ? 98.368 8.917 -9.181 1.00 0.00 67 PHE A CA 18
ATOM 34417 C C . PHE A 1 67 ? 97.031 8.270 -8.812 1.00 0.00 67 PHE A C 18
ATOM 34418 O O . PHE A 1 67 ? 96.118 8.956 -8.349 1.00 0.00 67 PHE A O 18
ATOM 34435 N N . ARG A 1 68 ? 96.898 6.963 -9.036 1.00 0.00 68 ARG A N 18
ATOM 34436 C CA . ARG A 1 68 ? 95.640 6.280 -8.735 1.00 0.00 68 ARG A CA 18
ATOM 34437 C C . ARG A 1 68 ? 95.413 6.173 -7.236 1.00 0.00 68 ARG A C 18
ATOM 34438 O O . ARG A 1 68 ? 96.186 5.531 -6.521 1.00 0.00 68 ARG A O 18
ATOM 34459 N N . VAL A 1 69 ? 94.333 6.794 -6.768 1.00 0.00 69 VAL A N 18
ATOM 34460 C CA . VAL A 1 69 ? 93.993 6.750 -5.353 1.00 0.00 69 VAL A CA 18
ATOM 34461 C C . VAL A 1 69 ? 92.489 6.954 -5.151 1.00 0.00 69 VAL A C 18
ATOM 34462 O O . VAL A 1 69 ? 91.880 7.820 -5.777 1.00 0.00 69 VAL A O 18
ATOM 34475 N N . ARG A 1 70 ? 91.907 6.175 -4.248 1.00 0.00 70 ARG A N 18
ATOM 34476 C CA . ARG A 1 70 ? 90.483 6.294 -3.932 1.00 0.00 70 ARG A CA 18
ATOM 34477 C C . ARG A 1 70 ? 90.321 6.249 -2.422 1.00 0.00 70 ARG A C 18
ATOM 34478 O O . ARG A 1 70 ? 90.383 5.184 -1.813 1.00 0.00 70 ARG A O 18
ATOM 34499 N N . TYR A 1 71 ? 90.132 7.409 -1.811 1.00 0.00 71 TYR A N 18
ATOM 34500 C CA . TYR A 1 71 ? 90.001 7.456 -0.367 1.00 0.00 71 TYR A CA 18
ATOM 34501 C C . TYR A 1 71 ? 88.685 6.822 0.050 1.00 0.00 71 TYR A C 18
ATOM 34502 O O . TYR A 1 71 ? 87.664 7.497 0.173 1.00 0.00 71 TYR A O 18
ATOM 34520 N N . ASP A 1 72 ? 88.722 5.508 0.247 1.00 0.00 72 ASP A N 18
ATOM 34521 C CA . ASP A 1 72 ? 87.538 4.756 0.627 1.00 0.00 72 ASP A CA 18
ATOM 34522 C C . ASP A 1 72 ? 87.922 3.308 0.918 1.00 0.00 72 ASP A C 18
ATOM 34523 O O . ASP A 1 72 ? 87.126 2.390 0.718 1.00 0.00 72 ASP A O 18
ATOM 34532 N N . GLY A 1 73 ? 89.159 3.114 1.378 1.00 0.00 73 GLY A N 18
ATOM 34533 C CA . GLY A 1 73 ? 89.670 1.776 1.688 1.00 0.00 73 GLY A CA 18
ATOM 34534 C C . GLY A 1 73 ? 90.652 1.306 0.615 1.00 0.00 73 GLY A C 18
ATOM 34535 O O . GLY A 1 73 ? 91.453 0.394 0.852 1.00 0.00 73 GLY A O 18
ATOM 34539 N N . ILE A 1 74 ? 90.548 1.903 -0.580 1.00 0.00 74 ILE A N 18
ATOM 34540 C CA . ILE A 1 74 ? 91.402 1.526 -1.715 1.00 0.00 74 ILE A CA 18
ATOM 34541 C C . ILE A 1 74 ? 92.432 2.599 -2.040 1.00 0.00 74 ILE A C 18
ATOM 34542 O O . ILE A 1 74 ? 92.093 3.730 -2.368 1.00 0.00 74 ILE A O 18
ATOM 34558 N N . HIS A 1 75 ? 93.696 2.220 -1.953 1.00 0.00 75 HIS A N 18
ATOM 34559 C CA . HIS A 1 75 ? 94.790 3.135 -2.242 1.00 0.00 75 HIS A CA 18
ATOM 34560 C C . HIS A 1 75 ? 95.890 2.445 -3.049 1.00 0.00 75 HIS A C 18
ATOM 34561 O O . HIS A 1 75 ? 96.644 1.627 -2.521 1.00 0.00 75 HIS A O 18
ATOM 34575 N N . TYR A 1 76 ? 95.974 2.780 -4.337 1.00 0.00 76 TYR A N 18
ATOM 34576 C CA . TYR A 1 76 ? 96.990 2.187 -5.208 1.00 0.00 76 TYR A CA 18
ATOM 34577 C C . TYR A 1 76 ? 98.228 3.084 -5.213 1.00 0.00 76 TYR A C 18
ATOM 34578 O O . TYR A 1 76 ? 98.176 4.218 -5.688 1.00 0.00 76 TYR A O 18
ATOM 34596 N N . LEU A 1 77 ? 99.347 2.563 -4.700 1.00 0.00 77 LEU A N 18
ATOM 34597 C CA . LEU A 1 77 ? 100.612 3.309 -4.661 1.00 0.00 77 LEU A CA 18
ATOM 34598 C C . LEU A 1 77 ? 101.498 2.900 -5.840 1.00 0.00 77 LEU A C 18
ATOM 34599 O O . LEU A 1 77 ? 102.201 1.893 -5.765 1.00 0.00 77 LEU A O 18
ATOM 34615 N N . ASP A 1 78 ? 101.441 3.659 -6.941 1.00 0.00 78 ASP A N 18
ATOM 34616 C CA . ASP A 1 78 ? 102.228 3.329 -8.145 1.00 0.00 78 ASP A CA 18
ATOM 34617 C C . ASP A 1 78 ? 103.228 4.431 -8.524 1.00 0.00 78 ASP A C 18
ATOM 34618 O O . ASP A 1 78 ? 102.999 5.613 -8.276 1.00 0.00 78 ASP A O 18
ATOM 34627 N N . ILE A 1 79 ? 104.331 4.008 -9.158 1.00 0.00 79 ILE A N 18
ATOM 34628 C CA . ILE A 1 79 ? 105.389 4.920 -9.628 1.00 0.00 79 ILE A CA 18
ATOM 34629 C C . ILE A 1 79 ? 105.644 4.676 -11.124 1.00 0.00 79 ILE A C 18
ATOM 34630 O O . ILE A 1 79 ? 105.198 3.662 -11.665 1.00 0.00 79 ILE A O 18
ATOM 34646 N N . VAL A 1 80 ? 106.368 5.591 -11.793 1.00 0.00 80 VAL A N 18
ATOM 34647 C CA . VAL A 1 80 ? 106.662 5.446 -13.227 1.00 0.00 80 VAL A CA 18
ATOM 34648 C C . VAL A 1 80 ? 108.136 5.747 -13.477 1.00 0.00 80 VAL A C 18
ATOM 34649 O O . VAL A 1 80 ? 108.831 6.216 -12.580 1.00 0.00 80 VAL A O 18
ATOM 34662 N N . ASP A 1 81 ? 108.606 5.471 -14.692 1.00 0.00 81 ASP A N 18
ATOM 34663 C CA . ASP A 1 81 ? 109.999 5.721 -15.046 1.00 0.00 81 ASP A CA 18
ATOM 34664 C C . ASP A 1 81 ? 110.311 7.214 -14.955 1.00 0.00 81 ASP A C 18
ATOM 34665 O O . ASP A 1 81 ? 110.578 7.873 -15.959 1.00 0.00 81 ASP A O 18
ATOM 34674 N N . CYS A 1 82 ? 110.273 7.728 -13.734 1.00 0.00 82 CYS A N 18
ATOM 34675 C CA . CYS A 1 82 ? 110.547 9.132 -13.468 1.00 0.00 82 CYS A CA 18
ATOM 34676 C C . CYS A 1 82 ? 110.329 9.406 -11.986 1.00 0.00 82 CYS A C 18
ATOM 34677 O O . CYS A 1 82 ? 109.296 9.031 -11.433 1.00 0.00 82 CYS A O 18
ATOM 34685 N N . LYS A 1 83 ? 111.310 10.033 -11.341 1.00 0.00 83 LYS A N 18
ATOM 34686 C CA . LYS A 1 83 ? 111.214 10.322 -9.916 1.00 0.00 83 LYS A CA 18
ATOM 34687 C C . LYS A 1 83 ? 111.156 9.021 -9.133 1.00 0.00 83 LYS A C 18
ATOM 34688 O O . LYS A 1 83 ? 110.154 8.724 -8.483 1.00 0.00 83 LYS A O 18
ATOM 34707 N N . SER A 1 84 ? 112.236 8.236 -9.201 1.00 0.00 84 SER A N 18
ATOM 34708 C CA . SER A 1 84 ? 112.294 6.962 -8.500 1.00 0.00 84 SER A CA 18
ATOM 34709 C C . SER A 1 84 ? 113.617 6.816 -7.737 1.00 0.00 84 SER A C 18
ATOM 34710 O O . SER A 1 84 ? 113.638 6.283 -6.637 1.00 0.00 84 SER A O 18
ATOM 34718 N N . TYR A 1 85 ? 114.711 7.286 -8.345 1.00 0.00 85 TYR A N 18
ATOM 34719 C CA . TYR A 1 85 ? 116.057 7.194 -7.744 1.00 0.00 85 TYR A CA 18
ATOM 34720 C C . TYR A 1 85 ? 116.135 7.812 -6.348 1.00 0.00 85 TYR A C 18
ATOM 34721 O O . TYR A 1 85 ? 116.831 8.806 -6.141 1.00 0.00 85 TYR A O 18
ATOM 34739 N N . ASP A 1 86 ? 115.420 7.242 -5.387 1.00 0.00 86 ASP A N 18
ATOM 34740 C CA . ASP A 1 86 ? 115.440 7.774 -4.035 1.00 0.00 86 ASP A CA 18
ATOM 34741 C C . ASP A 1 86 ? 114.877 6.747 -3.054 1.00 0.00 86 ASP A C 18
ATOM 34742 O O . ASP A 1 86 ? 113.737 6.300 -3.190 1.00 0.00 86 ASP A O 18
ATOM 34751 N N . THR A 1 87 ? 115.695 6.335 -2.091 1.00 0.00 87 THR A N 18
ATOM 34752 C CA . THR A 1 87 ? 115.263 5.334 -1.119 1.00 0.00 87 THR A CA 18
ATOM 34753 C C . THR A 1 87 ? 114.511 5.979 0.045 1.00 0.00 87 THR A C 18
ATOM 34754 O O . THR A 1 87 ? 115.003 6.924 0.664 1.00 0.00 87 THR A O 18
ATOM 34765 N N . GLY A 1 88 ? 113.312 5.460 0.344 1.00 0.00 88 GLY A N 18
ATOM 34766 C CA . GLY A 1 88 ? 112.497 5.994 1.437 1.00 0.00 88 GLY A CA 18
ATOM 34767 C C . GLY A 1 88 ? 111.828 4.867 2.227 1.00 0.00 88 GLY A C 18
ATOM 34768 O O . GLY A 1 88 ? 112.306 3.725 2.238 1.00 0.00 88 GLY A O 18
ATOM 34772 N N . GLU A 1 89 ? 110.705 5.179 2.877 1.00 0.00 89 GLU A N 18
ATOM 34773 C CA . GLU A 1 89 ? 109.988 4.164 3.657 1.00 0.00 89 GLU A CA 18
ATOM 34774 C C . GLU A 1 89 ? 108.486 4.312 3.486 1.00 0.00 89 GLU A C 18
ATOM 34775 O O . GLU A 1 89 ? 107.957 5.423 3.479 1.00 0.00 89 GLU A O 18
ATOM 34787 N N . VAL A 1 90 ? 107.799 3.175 3.363 1.00 0.00 90 VAL A N 18
ATOM 34788 C CA . VAL A 1 90 ? 106.348 3.161 3.206 1.00 0.00 90 VAL A CA 18
ATOM 34789 C C . VAL A 1 90 ? 105.730 2.486 4.420 1.00 0.00 90 VAL A C 18
ATOM 34790 O O . VAL A 1 90 ? 106.243 1.487 4.917 1.00 0.00 90 VAL A O 18
ATOM 34803 N N . LYS A 1 91 ? 104.634 3.050 4.886 1.00 0.00 91 LYS A N 18
ATOM 34804 C CA . LYS A 1 91 ? 103.918 2.539 6.037 1.00 0.00 91 LYS A CA 18
ATOM 34805 C C . LYS A 1 91 ? 102.450 2.774 5.782 1.00 0.00 91 LYS A C 18
ATOM 34806 O O . LYS A 1 91 ? 102.077 3.826 5.284 1.00 0.00 91 LYS A O 18
ATOM 34825 N N . VAL A 1 92 ? 101.620 1.799 6.091 1.00 0.00 92 VAL A N 18
ATOM 34826 C CA . VAL A 1 92 ? 100.189 1.933 5.849 1.00 0.00 92 VAL A CA 18
ATOM 34827 C C . VAL A 1 92 ? 99.426 1.925 7.165 1.00 0.00 92 VAL A C 18
ATOM 34828 O O . VAL A 1 92 ? 99.641 1.059 8.010 1.00 0.00 92 VAL A O 18
ATOM 34841 N N . THR A 1 93 ? 98.525 2.891 7.331 1.00 0.00 93 THR A N 18
ATOM 34842 C CA . THR A 1 93 ? 97.727 2.976 8.556 1.00 0.00 93 THR A CA 18
ATOM 34843 C C . THR A 1 93 ? 96.247 3.093 8.222 1.00 0.00 93 THR A C 18
ATOM 34844 O O . THR A 1 93 ? 95.849 3.856 7.340 1.00 0.00 93 THR A O 18
ATOM 34855 N N . ALA A 1 94 ? 95.438 2.326 8.946 1.00 0.00 94 ALA A N 18
ATOM 34856 C CA . ALA A 1 94 ? 93.999 2.316 8.771 1.00 0.00 94 ALA A CA 18
ATOM 34857 C C . ALA A 1 94 ? 93.373 2.506 10.136 1.00 0.00 94 ALA A C 18
ATOM 34858 O O . ALA A 1 94 ? 93.930 2.071 11.141 1.00 0.00 94 ALA A O 18
ATOM 34865 N N . GLU A 1 95 ? 92.240 3.178 10.186 1.00 0.00 95 GLU A N 18
ATOM 34866 C CA . GLU A 1 95 ? 91.588 3.432 11.462 1.00 0.00 95 GLU A CA 18
ATOM 34867 C C . GLU A 1 95 ? 90.063 3.416 11.336 1.00 0.00 95 GLU A C 18
ATOM 34868 O O . GLU A 1 95 ? 89.456 4.339 10.776 1.00 0.00 95 GLU A O 18
ATOM 34880 N N . ASN A 1 96 ? 89.451 2.354 11.867 1.00 0.00 96 ASN A N 18
ATOM 34881 C CA . ASN A 1 96 ? 87.997 2.202 11.846 1.00 0.00 96 ASN A CA 18
ATOM 34882 C C . ASN A 1 96 ? 87.439 2.646 13.208 1.00 0.00 96 ASN A C 18
ATOM 34883 O O . ASN A 1 96 ? 88.216 2.902 14.129 1.00 0.00 96 ASN A O 18
ATOM 34894 N N . PRO A 1 97 ? 86.138 2.752 13.376 1.00 0.00 97 PRO A N 18
ATOM 34895 C CA . PRO A 1 97 ? 85.559 3.191 14.674 1.00 0.00 97 PRO A CA 18
ATOM 34896 C C . PRO A 1 97 ? 85.682 2.122 15.764 1.00 0.00 97 PRO A C 18
ATOM 34897 O O . PRO A 1 97 ? 85.545 2.425 16.949 1.00 0.00 97 PRO A O 18
ATOM 34908 N N . GLU A 1 98 ? 85.892 0.867 15.362 1.00 0.00 98 GLU A N 18
ATOM 34909 C CA . GLU A 1 98 ? 85.979 -0.236 16.325 1.00 0.00 98 GLU A CA 18
ATOM 34910 C C . GLU A 1 98 ? 87.420 -0.711 16.564 1.00 0.00 98 GLU A C 18
ATOM 34911 O O . GLU A 1 98 ? 87.664 -1.483 17.489 1.00 0.00 98 GLU A O 18
ATOM 34923 N N . GLY A 1 99 ? 88.383 -0.254 15.764 1.00 0.00 99 GLY A N 18
ATOM 34924 C CA . GLY A 1 99 ? 89.754 -0.686 15.976 1.00 0.00 99 GLY A CA 18
ATOM 34925 C C . GLY A 1 99 ? 90.729 0.100 15.118 1.00 0.00 99 GLY A C 18
ATOM 34926 O O . GLY A 1 99 ? 90.341 0.975 14.352 1.00 0.00 99 GLY A O 18
ATOM 34930 N N . VAL A 1 100 ? 92.004 -0.232 15.263 1.00 0.00 100 VAL A N 18
ATOM 34931 C CA . VAL A 1 100 ? 93.068 0.421 14.508 1.00 0.00 100 VAL A CA 18
ATOM 34932 C C . VAL A 1 100 ? 94.150 -0.595 14.127 1.00 0.00 100 VAL A C 18
ATOM 34933 O O . VAL A 1 100 ? 94.560 -1.408 14.953 1.00 0.00 100 VAL A O 18
ATOM 34946 N N . ILE A 1 101 ? 94.612 -0.537 12.873 1.00 0.00 101 ILE A N 18
ATOM 34947 C CA . ILE A 1 101 ? 95.655 -1.456 12.393 1.00 0.00 101 ILE A CA 18
ATOM 34948 C C . ILE A 1 101 ? 96.751 -0.680 11.668 1.00 0.00 101 ILE A C 18
ATOM 34949 O O . ILE A 1 101 ? 96.490 0.361 11.086 1.00 0.00 101 ILE A O 18
ATOM 34965 N N . GLU A 1 102 ? 97.976 -1.191 11.712 1.00 0.00 102 GLU A N 18
ATOM 34966 C CA . GLU A 1 102 ? 99.097 -0.524 11.049 1.00 0.00 102 GLU A CA 18
ATOM 34967 C C . GLU A 1 102 ? 100.249 -1.498 10.799 1.00 0.00 102 GLU A C 18
ATOM 34968 O O . GLU A 1 102 ? 100.474 -2.422 11.578 1.00 0.00 102 GLU A O 18
ATOM 34980 N N . HIS A 1 103 ? 100.988 -1.271 9.714 1.00 0.00 103 HIS A N 18
ATOM 34981 C CA . HIS A 1 103 ? 102.134 -2.116 9.370 1.00 0.00 103 HIS A CA 18
ATOM 34982 C C . HIS A 1 103 ? 103.266 -1.266 8.798 1.00 0.00 103 HIS A C 18
ATOM 34983 O O . HIS A 1 103 ? 103.030 -0.386 7.971 1.00 0.00 103 HIS A O 18
ATOM 34997 N N . LYS A 1 104 ? 104.498 -1.538 9.235 1.00 0.00 104 LYS A N 18
ATOM 34998 C CA . LYS A 1 104 ? 105.665 -0.792 8.751 1.00 0.00 104 LYS A CA 18
ATOM 34999 C C . LYS A 1 104 ? 106.482 -1.637 7.781 1.00 0.00 104 LYS A C 18
ATOM 35000 O O . LYS A 1 104 ? 106.840 -2.779 8.071 1.00 0.00 104 LYS A O 18
ATOM 35019 N N . VAL A 1 105 ? 106.767 -1.057 6.618 1.00 0.00 105 VAL A N 18
ATOM 35020 C CA . VAL A 1 105 ? 107.542 -1.737 5.582 1.00 0.00 105 VAL A CA 18
ATOM 35021 C C . VAL A 1 105 ? 108.584 -0.785 5.019 1.00 0.00 105 VAL A C 18
ATOM 35022 O O . VAL A 1 105 ? 108.464 0.430 5.175 1.00 0.00 105 VAL A O 18
ATOM 35035 N N . LYS A 1 106 ? 109.618 -1.336 4.384 1.00 0.00 106 LYS A N 18
ATOM 35036 C CA . LYS A 1 106 ? 110.694 -0.512 3.830 1.00 0.00 106 LYS A CA 18
ATOM 35037 C C . LYS A 1 106 ? 110.833 -0.697 2.316 1.00 0.00 106 LYS A C 18
ATOM 35038 O O . LYS A 1 106 ? 110.980 -1.815 1.802 1.00 0.00 106 LYS A O 18
ATOM 35057 N N . LEU A 1 107 ? 110.792 0.426 1.601 1.00 0.00 107 LEU A N 18
ATOM 35058 C CA . LEU A 1 107 ? 110.933 0.420 0.144 1.00 0.00 107 LEU A CA 18
ATOM 35059 C C . LEU A 1 107 ? 112.125 1.285 -0.210 1.00 0.00 107 LEU A C 18
ATOM 35060 O O . LEU A 1 107 ? 112.177 2.452 0.180 1.00 0.00 107 LEU A O 18
ATOM 35076 N N . GLU A 1 108 ? 113.089 0.722 -0.931 1.00 0.00 108 GLU A N 18
ATOM 35077 C CA . GLU A 1 108 ? 114.284 1.476 -1.307 1.00 0.00 108 GLU A CA 18
ATOM 35078 C C . GLU A 1 108 ? 114.501 1.424 -2.810 1.00 0.00 108 GLU A C 18
ATOM 35079 O O . GLU A 1 108 ? 114.559 0.349 -3.406 1.00 0.00 108 GLU A O 18
ATOM 35091 N N . ILE A 1 109 ? 114.612 2.600 -3.431 1.00 0.00 109 ILE A N 18
ATOM 35092 C CA . ILE A 1 109 ? 114.818 2.667 -4.875 1.00 0.00 109 ILE A CA 18
ATOM 35093 C C . ILE A 1 109 ? 116.265 3.023 -5.193 1.00 0.00 109 ILE A C 18
ATOM 35094 O O . ILE A 1 109 ? 116.716 4.129 -4.896 1.00 0.00 109 ILE A O 18
ATOM 35110 N N . GLN A 1 110 ? 116.984 2.085 -5.814 1.00 0.00 110 GLN A N 18
ATOM 35111 C CA . GLN A 1 110 ? 118.378 2.317 -6.180 1.00 0.00 110 GLN A CA 18
ATOM 35112 C C . GLN A 1 110 ? 118.448 2.976 -7.559 1.00 0.00 110 GLN A C 18
ATOM 35113 O O . GLN A 1 110 ? 117.680 3.893 -7.844 1.00 0.00 110 GLN A O 18
ATOM 35127 N N . GLN A 1 111 ? 119.351 2.507 -8.424 1.00 0.00 111 GLN A N 18
ATOM 35128 C CA . GLN A 1 111 ? 119.478 3.078 -9.764 1.00 0.00 111 GLN A CA 18
ATOM 35129 C C . GLN A 1 111 ? 119.926 2.029 -10.777 1.00 0.00 111 GLN A C 18
ATOM 35130 O O . GLN A 1 111 ? 120.601 1.059 -10.432 1.00 0.00 111 GLN A O 18
ATOM 35144 N N . LEU A 1 112 ? 119.537 2.242 -12.035 1.00 0.00 112 LEU A N 18
ATOM 35145 C CA . LEU A 1 112 ? 119.884 1.324 -13.123 1.00 0.00 112 LEU A CA 18
ATOM 35146 C C . LEU A 1 112 ? 121.166 1.795 -13.801 1.00 0.00 112 LEU A C 18
ATOM 35147 O O . LEU A 1 112 ? 121.213 2.887 -14.368 1.00 0.00 112 LEU A O 18
ATOM 35163 N N . GLU A 1 113 ? 122.200 0.961 -13.753 1.00 0.00 113 GLU A N 18
ATOM 35164 C CA . GLU A 1 113 ? 123.473 1.300 -14.378 1.00 0.00 113 GLU A CA 18
ATOM 35165 C C . GLU A 1 113 ? 123.275 1.487 -15.879 1.00 0.00 113 GLU A C 18
ATOM 35166 O O . GLU A 1 113 ? 123.011 0.529 -16.604 1.00 0.00 113 GLU A O 18
ATOM 35178 N N . HIS A 1 114 ? 123.400 2.730 -16.346 1.00 0.00 114 HIS A N 18
ATOM 35179 C CA . HIS A 1 114 ? 123.229 3.027 -17.768 1.00 0.00 114 HIS A CA 18
ATOM 35180 C C . HIS A 1 114 ? 124.585 3.178 -18.445 1.00 0.00 114 HIS A C 18
ATOM 35181 O O . HIS A 1 114 ? 125.208 4.237 -18.377 1.00 0.00 114 HIS A O 18
ATOM 35195 N N . HIS A 1 115 ? 125.030 2.115 -19.107 1.00 0.00 115 HIS A N 18
ATOM 35196 C CA . HIS A 1 115 ? 126.307 2.145 -19.806 1.00 0.00 115 HIS A CA 18
ATOM 35197 C C . HIS A 1 115 ? 126.227 3.113 -20.980 1.00 0.00 115 HIS A C 18
ATOM 35198 O O . HIS A 1 115 ? 127.160 3.872 -21.242 1.00 0.00 115 HIS A O 18
ATOM 35212 N N . HIS A 1 116 ? 125.094 3.087 -21.677 1.00 0.00 116 HIS A N 18
ATOM 35213 C CA . HIS A 1 116 ? 124.879 3.974 -22.815 1.00 0.00 116 HIS A CA 18
ATOM 35214 C C . HIS A 1 116 ? 124.359 5.323 -22.325 1.00 0.00 116 HIS A C 18
ATOM 35215 O O . HIS A 1 116 ? 123.659 5.394 -21.316 1.00 0.00 116 HIS A O 18
ATOM 35229 N N . HIS A 1 117 ? 124.715 6.389 -23.030 1.00 0.00 117 HIS A N 18
ATOM 35230 C CA . HIS A 1 117 ? 124.283 7.724 -22.629 1.00 0.00 117 HIS A CA 18
ATOM 35231 C C . HIS A 1 117 ? 122.771 7.876 -22.788 1.00 0.00 117 HIS A C 18
ATOM 35232 O O . HIS A 1 117 ? 122.226 7.674 -23.872 1.00 0.00 117 HIS A O 18
ATOM 35246 N N . HIS A 1 118 ? 122.102 8.238 -21.691 1.00 0.00 118 HIS A N 18
ATOM 35247 C CA . HIS A 1 118 ? 120.648 8.425 -21.694 1.00 0.00 118 HIS A CA 18
ATOM 35248 C C . HIS A 1 118 ? 120.301 9.911 -21.699 1.00 0.00 118 HIS A C 18
ATOM 35249 O O . HIS A 1 118 ? 120.869 10.694 -20.936 1.00 0.00 118 HIS A O 18
ATOM 35263 N N . HIS A 1 119 ? 119.365 10.292 -22.565 1.00 0.00 119 HIS A N 18
ATOM 35264 C CA . HIS A 1 119 ? 118.940 11.686 -22.674 1.00 0.00 119 HIS A CA 18
ATOM 35265 C C . HIS A 1 119 ? 117.448 11.761 -22.981 1.00 0.00 119 HIS A C 18
ATOM 35266 O O . HIS A 1 119 ? 116.882 12.831 -22.825 1.00 0.00 119 HIS A O 18
ATOM 35281 N N . ARG A 1 1 ? 89.945 -15.784 29.208 1.00 0.00 1 ARG A N 19
ATOM 35282 C CA . ARG A 1 1 ? 88.516 -15.373 29.316 1.00 0.00 1 ARG A CA 19
ATOM 35283 C C . ARG A 1 1 ? 87.668 -16.314 28.465 1.00 0.00 1 ARG A C 19
ATOM 35284 O O . ARG A 1 1 ? 88.153 -16.886 27.489 1.00 0.00 1 ARG A O 19
ATOM 35307 N N . MET A 1 2 ? 86.401 -16.476 28.836 1.00 0.00 2 MET A N 19
ATOM 35308 C CA . MET A 1 2 ? 85.503 -17.356 28.088 1.00 0.00 2 MET A CA 19
ATOM 35309 C C . MET A 1 2 ? 84.770 -16.574 26.997 1.00 0.00 2 MET A C 19
ATOM 35310 O O . MET A 1 2 ? 84.047 -15.621 27.286 1.00 0.00 2 MET A O 19
ATOM 35324 N N . ALA A 1 3 ? 84.965 -16.984 25.743 1.00 0.00 3 ALA A N 19
ATOM 35325 C CA . ALA A 1 3 ? 84.320 -16.315 24.607 1.00 0.00 3 ALA A CA 19
ATOM 35326 C C . ALA A 1 3 ? 82.979 -16.969 24.275 1.00 0.00 3 ALA A C 19
ATOM 35327 O O . ALA A 1 3 ? 82.764 -18.146 24.570 1.00 0.00 3 ALA A O 19
ATOM 35334 N N . HIS A 1 4 ? 82.079 -16.201 23.650 1.00 0.00 4 HIS A N 19
ATOM 35335 C CA . HIS A 1 4 ? 80.756 -16.715 23.270 1.00 0.00 4 HIS A CA 19
ATOM 35336 C C . HIS A 1 4 ? 80.638 -16.842 21.754 1.00 0.00 4 HIS A C 19
ATOM 35337 O O . HIS A 1 4 ? 81.228 -16.060 21.004 1.00 0.00 4 HIS A O 19
ATOM 35351 N N . GLU A 1 5 ? 79.874 -17.843 21.316 1.00 0.00 5 GLU A N 19
ATOM 35352 C CA . GLU A 1 5 ? 79.671 -18.101 19.887 1.00 0.00 5 GLU A CA 19
ATOM 35353 C C . GLU A 1 5 ? 78.231 -18.521 19.611 1.00 0.00 5 GLU A C 19
ATOM 35354 O O . GLU A 1 5 ? 77.532 -19.006 20.502 1.00 0.00 5 GLU A O 19
ATOM 35366 N N . GLY A 1 6 ? 77.800 -18.345 18.366 1.00 0.00 6 GLY A N 19
ATOM 35367 C CA . GLY A 1 6 ? 76.446 -18.719 17.968 1.00 0.00 6 GLY A CA 19
ATOM 35368 C C . GLY A 1 6 ? 76.345 -18.827 16.449 1.00 0.00 6 GLY A C 19
ATOM 35369 O O . GLY A 1 6 ? 77.355 -18.770 15.751 1.00 0.00 6 GLY A O 19
ATOM 35373 N N . ALA A 1 7 ? 75.125 -18.988 15.942 1.00 0.00 7 ALA A N 19
ATOM 35374 C CA . ALA A 1 7 ? 74.916 -19.111 14.499 1.00 0.00 7 ALA A CA 19
ATOM 35375 C C . ALA A 1 7 ? 75.417 -17.867 13.769 1.00 0.00 7 ALA A C 19
ATOM 35376 O O . ALA A 1 7 ? 75.280 -16.749 14.263 1.00 0.00 7 ALA A O 19
ATOM 35383 N N . LEU A 1 8 ? 75.994 -18.072 12.583 1.00 0.00 8 LEU A N 19
ATOM 35384 C CA . LEU A 1 8 ? 76.509 -16.960 11.785 1.00 0.00 8 LEU A CA 19
ATOM 35385 C C . LEU A 1 8 ? 75.412 -16.411 10.877 1.00 0.00 8 LEU A C 19
ATOM 35386 O O . LEU A 1 8 ? 74.795 -17.153 10.112 1.00 0.00 8 LEU A O 19
ATOM 35402 N N . THR A 1 9 ? 75.187 -15.104 10.960 1.00 0.00 9 THR A N 19
ATOM 35403 C CA . THR A 1 9 ? 74.172 -14.449 10.138 1.00 0.00 9 THR A CA 19
ATOM 35404 C C . THR A 1 9 ? 74.756 -14.078 8.776 1.00 0.00 9 THR A C 19
ATOM 35405 O O . THR A 1 9 ? 75.973 -13.997 8.618 1.00 0.00 9 THR A O 19
ATOM 35416 N N . GLY A 1 10 ? 73.887 -13.859 7.792 1.00 0.00 10 GLY A N 19
ATOM 35417 C CA . GLY A 1 10 ? 74.347 -13.506 6.451 1.00 0.00 10 GLY A CA 19
ATOM 35418 C C . GLY A 1 10 ? 73.171 -13.189 5.528 1.00 0.00 10 GLY A C 19
ATOM 35419 O O . GLY A 1 10 ? 72.184 -12.585 5.948 1.00 0.00 10 GLY A O 19
ATOM 35423 N N . VAL A 1 11 ? 73.289 -13.592 4.263 1.00 0.00 11 VAL A N 19
ATOM 35424 C CA . VAL A 1 11 ? 72.235 -13.340 3.280 1.00 0.00 11 VAL A CA 19
ATOM 35425 C C . VAL A 1 11 ? 71.887 -11.856 3.227 1.00 0.00 11 VAL A C 19
ATOM 35426 O O . VAL A 1 11 ? 71.081 -11.371 4.019 1.00 0.00 11 VAL A O 19
ATOM 35439 N N . THR A 1 12 ? 72.505 -11.138 2.294 1.00 0.00 12 THR A N 19
ATOM 35440 C CA . THR A 1 12 ? 72.257 -9.705 2.157 1.00 0.00 12 THR A CA 19
ATOM 35441 C C . THR A 1 12 ? 72.269 -9.042 3.529 1.00 0.00 12 THR A C 19
ATOM 35442 O O . THR A 1 12 ? 72.805 -9.597 4.489 1.00 0.00 12 THR A O 19
ATOM 35453 N N . THR A 1 13 ? 71.680 -7.856 3.620 1.00 0.00 13 THR A N 19
ATOM 35454 C CA . THR A 1 13 ? 71.633 -7.141 4.891 1.00 0.00 13 THR A CA 19
ATOM 35455 C C . THR A 1 13 ? 73.044 -6.939 5.445 1.00 0.00 13 THR A C 19
ATOM 35456 O O . THR A 1 13 ? 73.220 -6.631 6.624 1.00 0.00 13 THR A O 19
ATOM 35467 N N . ASP A 1 14 ? 74.048 -7.134 4.591 1.00 0.00 14 ASP A N 19
ATOM 35468 C CA . ASP A 1 14 ? 75.444 -6.989 5.009 1.00 0.00 14 ASP A CA 19
ATOM 35469 C C . ASP A 1 14 ? 75.930 -5.549 4.829 1.00 0.00 14 ASP A C 19
ATOM 35470 O O . ASP A 1 14 ? 77.122 -5.268 4.952 1.00 0.00 14 ASP A O 19
ATOM 35479 N N . GLN A 1 15 ? 74.999 -4.645 4.536 1.00 0.00 15 GLN A N 19
ATOM 35480 C CA . GLN A 1 15 ? 75.342 -3.239 4.337 1.00 0.00 15 GLN A CA 19
ATOM 35481 C C . GLN A 1 15 ? 75.911 -2.604 5.608 1.00 0.00 15 GLN A C 19
ATOM 35482 O O . GLN A 1 15 ? 76.901 -1.875 5.547 1.00 0.00 15 GLN A O 19
ATOM 35496 N N . LYS A 1 16 ? 75.279 -2.867 6.760 1.00 0.00 16 LYS A N 19
ATOM 35497 C CA . LYS A 1 16 ? 75.739 -2.287 8.034 1.00 0.00 16 LYS A CA 19
ATOM 35498 C C . LYS A 1 16 ? 76.050 -3.363 9.066 1.00 0.00 16 LYS A C 19
ATOM 35499 O O . LYS A 1 16 ? 76.233 -3.067 10.247 1.00 0.00 16 LYS A O 19
ATOM 35518 N N . GLU A 1 17 ? 76.122 -4.609 8.620 1.00 0.00 17 GLU A N 19
ATOM 35519 C CA . GLU A 1 17 ? 76.427 -5.713 9.522 1.00 0.00 17 GLU A CA 19
ATOM 35520 C C . GLU A 1 17 ? 77.914 -5.742 9.856 1.00 0.00 17 GLU A C 19
ATOM 35521 O O . GLU A 1 17 ? 78.749 -5.284 9.077 1.00 0.00 17 GLU A O 19
ATOM 35533 N N . LYS A 1 18 ? 78.232 -6.312 11.009 1.00 0.00 18 LYS A N 19
ATOM 35534 C CA . LYS A 1 18 ? 79.621 -6.424 11.426 1.00 0.00 18 LYS A CA 19
ATOM 35535 C C . LYS A 1 18 ? 80.355 -7.404 10.518 1.00 0.00 18 LYS A C 19
ATOM 35536 O O . LYS A 1 18 ? 79.752 -8.313 9.954 1.00 0.00 18 LYS A O 19
ATOM 35555 N N . GLN A 1 19 ? 81.662 -7.200 10.371 1.00 0.00 19 GLN A N 19
ATOM 35556 C CA . GLN A 1 19 ? 82.483 -8.056 9.516 1.00 0.00 19 GLN A CA 19
ATOM 35557 C C . GLN A 1 19 ? 83.839 -8.264 10.176 1.00 0.00 19 GLN A C 19
ATOM 35558 O O . GLN A 1 19 ? 84.162 -7.583 11.144 1.00 0.00 19 GLN A O 19
ATOM 35572 N N . LYS A 1 20 ? 84.633 -9.191 9.651 1.00 0.00 20 LYS A N 19
ATOM 35573 C CA . LYS A 1 20 ? 85.957 -9.443 10.209 1.00 0.00 20 LYS A CA 19
ATOM 35574 C C . LYS A 1 20 ? 86.936 -8.394 9.653 1.00 0.00 20 LYS A C 19
ATOM 35575 O O . LYS A 1 20 ? 87.206 -8.393 8.452 1.00 0.00 20 LYS A O 19
ATOM 35594 N N . PRO A 1 21 ? 87.465 -7.490 10.465 1.00 0.00 21 PRO A N 19
ATOM 35595 C CA . PRO A 1 21 ? 88.403 -6.449 9.948 1.00 0.00 21 PRO A CA 19
ATOM 35596 C C . PRO A 1 21 ? 89.673 -7.075 9.367 1.00 0.00 21 PRO A C 19
ATOM 35597 O O . PRO A 1 21 ? 90.190 -8.055 9.903 1.00 0.00 21 PRO A O 19
ATOM 35608 N N . ASP A 1 22 ? 90.168 -6.507 8.267 1.00 0.00 22 ASP A N 19
ATOM 35609 C CA . ASP A 1 22 ? 91.380 -7.031 7.630 1.00 0.00 22 ASP A CA 19
ATOM 35610 C C . ASP A 1 22 ? 92.080 -5.940 6.824 1.00 0.00 22 ASP A C 19
ATOM 35611 O O . ASP A 1 22 ? 91.451 -4.979 6.381 1.00 0.00 22 ASP A O 19
ATOM 35620 N N . ILE A 1 23 ? 93.389 -6.101 6.637 1.00 0.00 23 ILE A N 19
ATOM 35621 C CA . ILE A 1 23 ? 94.184 -5.135 5.880 1.00 0.00 23 ILE A CA 19
ATOM 35622 C C . ILE A 1 23 ? 95.210 -5.849 4.997 1.00 0.00 23 ILE A C 19
ATOM 35623 O O . ILE A 1 23 ? 95.913 -6.753 5.447 1.00 0.00 23 ILE A O 19
ATOM 35639 N N . VAL A 1 24 ? 95.273 -5.446 3.727 1.00 0.00 24 VAL A N 19
ATOM 35640 C CA . VAL A 1 24 ? 96.207 -6.062 2.774 1.00 0.00 24 VAL A CA 19
ATOM 35641 C C . VAL A 1 24 ? 97.330 -5.082 2.400 1.00 0.00 24 VAL A C 19
ATOM 35642 O O . VAL A 1 24 ? 97.068 -3.932 2.042 1.00 0.00 24 VAL A O 19
ATOM 35655 N N . LEU A 1 25 ? 98.587 -5.550 2.490 1.00 0.00 25 LEU A N 19
ATOM 35656 C CA . LEU A 1 25 ? 99.750 -4.712 2.153 1.00 0.00 25 LEU A CA 19
ATOM 35657 C C . LEU A 1 25 ? 100.903 -5.561 1.603 1.00 0.00 25 LEU A C 19
ATOM 35658 O O . LEU A 1 25 ? 100.688 -6.661 1.095 1.00 0.00 25 LEU A O 19
ATOM 35674 N N . TYR A 1 26 ? 102.127 -5.042 1.724 1.00 0.00 26 TYR A N 19
ATOM 35675 C CA . TYR A 1 26 ? 103.324 -5.751 1.257 1.00 0.00 26 TYR A CA 19
ATOM 35676 C C . TYR A 1 26 ? 104.212 -6.118 2.470 1.00 0.00 26 TYR A C 19
ATOM 35677 O O . TYR A 1 26 ? 105.048 -5.315 2.883 1.00 0.00 26 TYR A O 19
ATOM 35695 N N . PRO A 1 27 ? 104.061 -7.300 3.045 1.00 0.00 27 PRO A N 19
ATOM 35696 C CA . PRO A 1 27 ? 104.884 -7.721 4.221 1.00 0.00 27 PRO A CA 19
ATOM 35697 C C . PRO A 1 27 ? 106.351 -7.946 3.858 1.00 0.00 27 PRO A C 19
ATOM 35698 O O . PRO A 1 27 ? 107.213 -7.993 4.737 1.00 0.00 27 PRO A O 19
ATOM 35709 N N . GLU A 1 28 ? 106.626 -8.092 2.568 1.00 0.00 28 GLU A N 19
ATOM 35710 C CA . GLU A 1 28 ? 107.992 -8.315 2.101 1.00 0.00 28 GLU A CA 19
ATOM 35711 C C . GLU A 1 28 ? 108.562 -7.024 1.493 1.00 0.00 28 GLU A C 19
ATOM 35712 O O . GLU A 1 28 ? 107.959 -6.469 0.576 1.00 0.00 28 GLU A O 19
ATOM 35724 N N . PRO A 1 29 ? 109.701 -6.529 1.946 1.00 0.00 29 PRO A N 19
ATOM 35725 C CA . PRO A 1 29 ? 110.284 -5.288 1.357 1.00 0.00 29 PRO A CA 19
ATOM 35726 C C . PRO A 1 29 ? 110.588 -5.464 -0.136 1.00 0.00 29 PRO A C 19
ATOM 35727 O O . PRO A 1 29 ? 110.945 -6.555 -0.579 1.00 0.00 29 PRO A O 19
ATOM 35738 N N . VAL A 1 30 ? 110.455 -4.376 -0.906 1.00 0.00 30 VAL A N 19
ATOM 35739 C CA . VAL A 1 30 ? 110.731 -4.418 -2.353 1.00 0.00 30 VAL A CA 19
ATOM 35740 C C . VAL A 1 30 ? 111.633 -3.245 -2.746 1.00 0.00 30 VAL A C 19
ATOM 35741 O O . VAL A 1 30 ? 111.544 -2.159 -2.169 1.00 0.00 30 VAL A O 19
ATOM 35754 N N . ARG A 1 31 ? 112.514 -3.474 -3.727 1.00 0.00 31 ARG A N 19
ATOM 35755 C CA . ARG A 1 31 ? 113.438 -2.435 -4.188 1.00 0.00 31 ARG A CA 19
ATOM 35756 C C . ARG A 1 31 ? 113.439 -2.376 -5.714 1.00 0.00 31 ARG A C 19
ATOM 35757 O O . ARG A 1 31 ? 113.480 -3.412 -6.376 1.00 0.00 31 ARG A O 19
ATOM 35778 N N . VAL A 1 32 ? 113.388 -1.162 -6.273 1.00 0.00 32 VAL A N 19
ATOM 35779 C CA . VAL A 1 32 ? 113.379 -0.989 -7.738 1.00 0.00 32 VAL A CA 19
ATOM 35780 C C . VAL A 1 32 ? 114.480 -0.003 -8.143 1.00 0.00 32 VAL A C 19
ATOM 35781 O O . VAL A 1 32 ? 114.909 0.815 -7.340 1.00 0.00 32 VAL A O 19
ATOM 35794 N N . LEU A 1 33 ? 114.953 -0.116 -9.388 1.00 0.00 33 LEU A N 19
ATOM 35795 C CA . LEU A 1 33 ? 116.031 0.748 -9.893 1.00 0.00 33 LEU A CA 19
ATOM 35796 C C . LEU A 1 33 ? 115.474 1.863 -10.792 1.00 0.00 33 LEU A C 19
ATOM 35797 O O . LEU A 1 33 ? 114.620 1.613 -11.641 1.00 0.00 33 LEU A O 19
ATOM 35813 N N . GLU A 1 34 ? 115.963 3.092 -10.593 1.00 0.00 34 GLU A N 19
ATOM 35814 C CA . GLU A 1 34 ? 115.509 4.240 -11.395 1.00 0.00 34 GLU A CA 19
ATOM 35815 C C . GLU A 1 34 ? 115.303 3.839 -12.851 1.00 0.00 34 GLU A C 19
ATOM 35816 O O . GLU A 1 34 ? 116.220 3.325 -13.491 1.00 0.00 34 GLU A O 19
ATOM 35828 N N . GLY A 1 35 ? 114.102 4.077 -13.378 1.00 0.00 35 GLY A N 19
ATOM 35829 C CA . GLY A 1 35 ? 113.808 3.735 -14.775 1.00 0.00 35 GLY A CA 19
ATOM 35830 C C . GLY A 1 35 ? 112.916 2.503 -14.867 1.00 0.00 35 GLY A C 19
ATOM 35831 O O . GLY A 1 35 ? 112.590 2.044 -15.963 1.00 0.00 35 GLY A O 19
ATOM 35835 N N . GLU A 1 36 ? 112.513 1.979 -13.710 1.00 0.00 36 GLU A N 19
ATOM 35836 C CA . GLU A 1 36 ? 111.640 0.802 -13.659 1.00 0.00 36 GLU A CA 19
ATOM 35837 C C . GLU A 1 36 ? 110.282 1.192 -13.072 1.00 0.00 36 GLU A C 19
ATOM 35838 O O . GLU A 1 36 ? 110.131 2.269 -12.491 1.00 0.00 36 GLU A O 19
ATOM 35850 N N . THR A 1 37 ? 109.300 0.307 -13.226 1.00 0.00 37 THR A N 19
ATOM 35851 C CA . THR A 1 37 ? 107.946 0.534 -12.710 1.00 0.00 37 THR A CA 19
ATOM 35852 C C . THR A 1 37 ? 107.614 -0.525 -11.671 1.00 0.00 37 THR A C 19
ATOM 35853 O O . THR A 1 37 ? 107.970 -1.694 -11.831 1.00 0.00 37 THR A O 19
ATOM 35864 N N . ALA A 1 38 ? 106.945 -0.109 -10.601 1.00 0.00 38 ALA A N 19
ATOM 35865 C CA . ALA A 1 38 ? 106.581 -1.026 -9.518 1.00 0.00 38 ALA A CA 19
ATOM 35866 C C . ALA A 1 38 ? 105.076 -1.062 -9.324 1.00 0.00 38 ALA A C 19
ATOM 35867 O O . ALA A 1 38 ? 104.355 -0.178 -9.785 1.00 0.00 38 ALA A O 19
ATOM 35874 N N . ARG A 1 39 ? 104.610 -2.100 -8.636 1.00 0.00 39 ARG A N 19
ATOM 35875 C CA . ARG A 1 39 ? 103.187 -2.268 -8.369 1.00 0.00 39 ARG A CA 19
ATOM 35876 C C . ARG A 1 39 ? 102.950 -2.514 -6.881 1.00 0.00 39 ARG A C 19
ATOM 35877 O O . ARG A 1 39 ? 103.296 -3.571 -6.355 1.00 0.00 39 ARG A O 19
ATOM 35898 N N . PHE A 1 40 ? 102.345 -1.530 -6.214 1.00 0.00 40 PHE A N 19
ATOM 35899 C CA . PHE A 1 40 ? 102.039 -1.635 -4.784 1.00 0.00 40 PHE A CA 19
ATOM 35900 C C . PHE A 1 40 ? 100.596 -1.224 -4.534 1.00 0.00 40 PHE A C 19
ATOM 35901 O O . PHE A 1 40 ? 100.041 -0.407 -5.269 1.00 0.00 40 PHE A O 19
ATOM 35918 N N . ARG A 1 41 ? 99.987 -1.797 -3.500 1.00 0.00 41 ARG A N 19
ATOM 35919 C CA . ARG A 1 41 ? 98.600 -1.480 -3.168 1.00 0.00 41 ARG A CA 19
ATOM 35920 C C . ARG A 1 41 ? 98.399 -1.430 -1.661 1.00 0.00 41 ARG A C 19
ATOM 35921 O O . ARG A 1 41 ? 99.124 -2.073 -0.899 1.00 0.00 41 ARG A O 19
ATOM 35942 N N . CYS A 1 42 ? 97.384 -0.679 -1.248 1.00 0.00 42 CYS A N 19
ATOM 35943 C CA . CYS A 1 42 ? 97.037 -0.546 0.164 1.00 0.00 42 CYS A CA 19
ATOM 35944 C C . CYS A 1 42 ? 95.516 -0.536 0.294 1.00 0.00 42 CYS A C 19
ATOM 35945 O O . CYS A 1 42 ? 94.860 0.399 -0.159 1.00 0.00 42 CYS A O 19
ATOM 35953 N N . ARG A 1 43 ? 94.955 -1.582 0.899 1.00 0.00 43 ARG A N 19
ATOM 35954 C CA . ARG A 1 43 ? 93.501 -1.687 1.071 1.00 0.00 43 ARG A CA 19
ATOM 35955 C C . ARG A 1 43 ? 93.164 -1.839 2.548 1.00 0.00 43 ARG A C 19
ATOM 35956 O O . ARG A 1 43 ? 94.057 -2.061 3.369 1.00 0.00 43 ARG A O 19
ATOM 35977 N N . VAL A 1 44 ? 91.875 -1.755 2.892 1.00 0.00 44 VAL A N 19
ATOM 35978 C CA . VAL A 1 44 ? 91.412 -1.907 4.269 1.00 0.00 44 VAL A CA 19
ATOM 35979 C C . VAL A 1 44 ? 90.218 -2.866 4.231 1.00 0.00 44 VAL A C 19
ATOM 35980 O O . VAL A 1 44 ? 89.772 -3.238 3.145 1.00 0.00 44 VAL A O 19
ATOM 35993 N N . THR A 1 45 ? 89.678 -3.258 5.383 1.00 0.00 45 THR A N 19
ATOM 35994 C CA . THR A 1 45 ? 88.516 -4.156 5.391 1.00 0.00 45 THR A CA 19
ATOM 35995 C C . THR A 1 45 ? 87.748 -4.037 6.708 1.00 0.00 45 THR A C 19
ATOM 35996 O O . THR A 1 45 ? 88.256 -3.492 7.688 1.00 0.00 45 THR A O 19
ATOM 36007 N N . GLY A 1 46 ? 86.533 -4.593 6.724 1.00 0.00 46 GLY A N 19
ATOM 36008 C CA . GLY A 1 46 ? 85.690 -4.592 7.914 1.00 0.00 46 GLY A CA 19
ATOM 36009 C C . GLY A 1 46 ? 84.430 -3.759 7.711 1.00 0.00 46 GLY A C 19
ATOM 36010 O O . GLY A 1 46 ? 83.373 -4.291 7.368 1.00 0.00 46 GLY A O 19
ATOM 36014 N N . TYR A 1 47 ? 84.539 -2.455 7.962 1.00 0.00 47 TYR A N 19
ATOM 36015 C CA . TYR A 1 47 ? 83.387 -1.551 7.854 1.00 0.00 47 TYR A CA 19
ATOM 36016 C C . TYR A 1 47 ? 83.588 -0.485 6.760 1.00 0.00 47 TYR A C 19
ATOM 36017 O O . TYR A 1 47 ? 84.708 -0.021 6.550 1.00 0.00 47 TYR A O 19
ATOM 36035 N N . PRO A 1 48 ? 82.528 -0.053 6.097 1.00 0.00 48 PRO A N 19
ATOM 36036 C CA . PRO A 1 48 ? 82.635 1.013 5.065 1.00 0.00 48 PRO A CA 19
ATOM 36037 C C . PRO A 1 48 ? 83.327 2.256 5.635 1.00 0.00 48 PRO A C 19
ATOM 36038 O O . PRO A 1 48 ? 83.491 2.386 6.849 1.00 0.00 48 PRO A O 19
ATOM 36049 N N . GLN A 1 49 ? 83.725 3.153 4.736 1.00 0.00 49 GLN A N 19
ATOM 36050 C CA . GLN A 1 49 ? 84.416 4.397 5.100 1.00 0.00 49 GLN A CA 19
ATOM 36051 C C . GLN A 1 49 ? 85.249 4.226 6.367 1.00 0.00 49 GLN A C 19
ATOM 36052 O O . GLN A 1 49 ? 84.910 4.767 7.419 1.00 0.00 49 GLN A O 19
ATOM 36066 N N . PRO A 1 50 ? 86.330 3.495 6.284 1.00 0.00 50 PRO A N 19
ATOM 36067 C CA . PRO A 1 50 ? 87.241 3.258 7.436 1.00 0.00 50 PRO A CA 19
ATOM 36068 C C . PRO A 1 50 ? 88.175 4.448 7.663 1.00 0.00 50 PRO A C 19
ATOM 36069 O O . PRO A 1 50 ? 88.334 5.299 6.787 1.00 0.00 50 PRO A O 19
ATOM 36080 N N . LYS A 1 51 ? 88.835 4.470 8.820 1.00 0.00 51 LYS A N 19
ATOM 36081 C CA . LYS A 1 51 ? 89.802 5.525 9.122 1.00 0.00 51 LYS A CA 19
ATOM 36082 C C . LYS A 1 51 ? 91.166 5.018 8.685 1.00 0.00 51 LYS A C 19
ATOM 36083 O O . LYS A 1 51 ? 91.717 4.119 9.306 1.00 0.00 51 LYS A O 19
ATOM 36102 N N . VAL A 1 52 ? 91.719 5.583 7.622 1.00 0.00 52 VAL A N 19
ATOM 36103 C CA . VAL A 1 52 ? 93.024 5.135 7.140 1.00 0.00 52 VAL A CA 19
ATOM 36104 C C . VAL A 1 52 ? 93.815 6.271 6.508 1.00 0.00 52 VAL A C 19
ATOM 36105 O O . VAL A 1 52 ? 93.283 7.079 5.749 1.00 0.00 52 VAL A O 19
ATOM 36118 N N . ASN A 1 53 ? 95.107 6.276 6.796 1.00 0.00 53 ASN A N 19
ATOM 36119 C CA . ASN A 1 53 ? 96.034 7.248 6.238 1.00 0.00 53 ASN A CA 19
ATOM 36120 C C . ASN A 1 53 ? 97.282 6.480 5.844 1.00 0.00 53 ASN A C 19
ATOM 36121 O O . ASN A 1 53 ? 97.613 5.486 6.488 1.00 0.00 53 ASN A O 19
ATOM 36132 N N . TRP A 1 54 ? 97.966 6.897 4.787 1.00 0.00 54 TRP A N 19
ATOM 36133 C CA . TRP A 1 54 ? 99.162 6.170 4.353 1.00 0.00 54 TRP A CA 19
ATOM 36134 C C . TRP A 1 54 ? 100.265 7.134 3.987 1.00 0.00 54 TRP A C 19
ATOM 36135 O O . TRP A 1 54 ? 100.014 8.314 3.772 1.00 0.00 54 TRP A O 19
ATOM 36156 N N . TYR A 1 55 ? 101.497 6.629 3.947 1.00 0.00 55 TYR A N 19
ATOM 36157 C CA . TYR A 1 55 ? 102.646 7.474 3.645 1.00 0.00 55 TYR A CA 19
ATOM 36158 C C . TYR A 1 55 ? 103.623 6.809 2.694 1.00 0.00 55 TYR A C 19
ATOM 36159 O O . TYR A 1 55 ? 104.182 5.771 3.016 1.00 0.00 55 TYR A O 19
ATOM 36177 N N . LEU A 1 56 ? 103.877 7.436 1.557 1.00 0.00 56 LEU A N 19
ATOM 36178 C CA . LEU A 1 56 ? 104.857 6.907 0.618 1.00 0.00 56 LEU A CA 19
ATOM 36179 C C . LEU A 1 56 ? 106.209 7.495 0.999 1.00 0.00 56 LEU A C 19
ATOM 36180 O O . LEU A 1 56 ? 106.281 8.674 1.341 1.00 0.00 56 LEU A O 19
ATOM 36196 N N . ASN A 1 57 ? 107.288 6.717 0.947 1.00 0.00 57 ASN A N 19
ATOM 36197 C CA . ASN A 1 57 ? 108.593 7.251 1.300 1.00 0.00 57 ASN A CA 19
ATOM 36198 C C . ASN A 1 57 ? 108.548 7.972 2.651 1.00 0.00 57 ASN A C 19
ATOM 36199 O O . ASN A 1 57 ? 109.531 8.584 3.058 1.00 0.00 57 ASN A O 19
ATOM 36210 N N . GLY A 1 58 ? 107.412 7.861 3.354 1.00 0.00 58 GLY A N 19
ATOM 36211 C CA . GLY A 1 58 ? 107.246 8.492 4.669 1.00 0.00 58 GLY A CA 19
ATOM 36212 C C . GLY A 1 58 ? 106.500 9.830 4.567 1.00 0.00 58 GLY A C 19
ATOM 36213 O O . GLY A 1 58 ? 106.545 10.643 5.490 1.00 0.00 58 GLY A O 19
ATOM 36217 N N . GLN A 1 59 ? 105.806 10.046 3.444 1.00 0.00 59 GLN A N 19
ATOM 36218 C CA . GLN A 1 59 ? 105.037 11.287 3.226 1.00 0.00 59 GLN A CA 19
ATOM 36219 C C . GLN A 1 59 ? 103.559 10.961 3.015 1.00 0.00 59 GLN A C 19
ATOM 36220 O O . GLN A 1 59 ? 103.219 10.163 2.148 1.00 0.00 59 GLN A O 19
ATOM 36234 N N . LEU A 1 60 ? 102.689 11.587 3.809 1.00 0.00 60 LEU A N 19
ATOM 36235 C CA . LEU A 1 60 ? 101.238 11.370 3.729 1.00 0.00 60 LEU A CA 19
ATOM 36236 C C . LEU A 1 60 ? 100.609 12.152 2.582 1.00 0.00 60 LEU A C 19
ATOM 36237 O O . LEU A 1 60 ? 101.125 13.194 2.194 1.00 0.00 60 LEU A O 19
ATOM 36253 N N . ILE A 1 61 ? 99.480 11.642 2.074 1.00 0.00 61 ILE A N 19
ATOM 36254 C CA . ILE A 1 61 ? 98.718 12.313 1.005 1.00 0.00 61 ILE A CA 19
ATOM 36255 C C . ILE A 1 61 ? 99.517 12.511 -0.283 1.00 0.00 61 ILE A C 19
ATOM 36256 O O . ILE A 1 61 ? 100.455 13.306 -0.343 1.00 0.00 61 ILE A O 19
ATOM 36272 N N . ARG A 1 62 ? 99.067 11.808 -1.326 1.00 0.00 62 ARG A N 19
ATOM 36273 C CA . ARG A 1 62 ? 99.646 11.905 -2.671 1.00 0.00 62 ARG A CA 19
ATOM 36274 C C . ARG A 1 62 ? 98.589 12.495 -3.617 1.00 0.00 62 ARG A C 19
ATOM 36275 O O . ARG A 1 62 ? 97.389 12.350 -3.381 1.00 0.00 62 ARG A O 19
ATOM 36296 N N . LYS A 1 63 ? 99.037 13.190 -4.659 1.00 0.00 63 LYS A N 19
ATOM 36297 C CA . LYS A 1 63 ? 98.113 13.834 -5.596 1.00 0.00 63 LYS A CA 19
ATOM 36298 C C . LYS A 1 63 ? 97.095 12.850 -6.162 1.00 0.00 63 LYS A C 19
ATOM 36299 O O . LYS A 1 63 ? 97.370 11.667 -6.338 1.00 0.00 63 LYS A O 19
ATOM 36318 N N . SER A 1 64 ? 95.908 13.377 -6.434 1.00 0.00 64 SER A N 19
ATOM 36319 C CA . SER A 1 64 ? 94.808 12.589 -6.964 1.00 0.00 64 SER A CA 19
ATOM 36320 C C . SER A 1 64 ? 95.022 12.251 -8.432 1.00 0.00 64 SER A C 19
ATOM 36321 O O . SER A 1 64 ? 96.109 11.862 -8.825 1.00 0.00 64 SER A O 19
ATOM 36329 N N . LYS A 1 65 ? 93.936 12.378 -9.194 1.00 0.00 65 LYS A N 19
ATOM 36330 C CA . LYS A 1 65 ? 93.878 12.084 -10.632 1.00 0.00 65 LYS A CA 19
ATOM 36331 C C . LYS A 1 65 ? 95.239 11.854 -11.301 1.00 0.00 65 LYS A C 19
ATOM 36332 O O . LYS A 1 65 ? 95.342 11.011 -12.190 1.00 0.00 65 LYS A O 19
ATOM 36351 N N . ARG A 1 66 ? 96.276 12.574 -10.896 1.00 0.00 66 ARG A N 19
ATOM 36352 C CA . ARG A 1 66 ? 97.581 12.369 -11.510 1.00 0.00 66 ARG A CA 19
ATOM 36353 C C . ARG A 1 66 ? 98.039 10.935 -11.237 1.00 0.00 66 ARG A C 19
ATOM 36354 O O . ARG A 1 66 ? 98.627 10.281 -12.099 1.00 0.00 66 ARG A O 19
ATOM 36375 N N . PHE A 1 67 ? 97.724 10.448 -10.036 1.00 0.00 67 PHE A N 19
ATOM 36376 C CA . PHE A 1 67 ? 98.048 9.081 -9.618 1.00 0.00 67 PHE A CA 19
ATOM 36377 C C . PHE A 1 67 ? 96.757 8.353 -9.251 1.00 0.00 67 PHE A C 19
ATOM 36378 O O . PHE A 1 67 ? 95.810 8.974 -8.768 1.00 0.00 67 PHE A O 19
ATOM 36395 N N . ARG A 1 68 ? 96.707 7.046 -9.484 1.00 0.00 68 ARG A N 19
ATOM 36396 C CA . ARG A 1 68 ? 95.498 6.289 -9.173 1.00 0.00 68 ARG A CA 19
ATOM 36397 C C . ARG A 1 68 ? 95.320 6.158 -7.663 1.00 0.00 68 ARG A C 19
ATOM 36398 O O . ARG A 1 68 ? 96.044 5.414 -6.998 1.00 0.00 68 ARG A O 19
ATOM 36419 N N . VAL A 1 69 ? 94.339 6.887 -7.133 1.00 0.00 69 VAL A N 19
ATOM 36420 C CA . VAL A 1 69 ? 94.042 6.855 -5.701 1.00 0.00 69 VAL A CA 19
ATOM 36421 C C . VAL A 1 69 ? 92.587 7.245 -5.451 1.00 0.00 69 VAL A C 19
ATOM 36422 O O . VAL A 1 69 ? 92.081 8.196 -6.047 1.00 0.00 69 VAL A O 19
ATOM 36435 N N . ARG A 1 70 ? 91.924 6.515 -4.553 1.00 0.00 70 ARG A N 19
ATOM 36436 C CA . ARG A 1 70 ? 90.526 6.798 -4.211 1.00 0.00 70 ARG A CA 19
ATOM 36437 C C . ARG A 1 70 ? 90.342 6.730 -2.704 1.00 0.00 70 ARG A C 19
ATOM 36438 O O . ARG A 1 70 ? 90.451 5.665 -2.102 1.00 0.00 70 ARG A O 19
ATOM 36459 N N . TYR A 1 71 ? 90.073 7.871 -2.090 1.00 0.00 71 TYR A N 19
ATOM 36460 C CA . TYR A 1 71 ? 89.907 7.896 -0.650 1.00 0.00 71 TYR A CA 19
ATOM 36461 C C . TYR A 1 71 ? 88.575 7.272 -0.245 1.00 0.00 71 TYR A C 19
ATOM 36462 O O . TYR A 1 71 ? 87.568 7.963 -0.118 1.00 0.00 71 TYR A O 19
ATOM 36480 N N . ASP A 1 72 ? 88.607 5.964 -0.023 1.00 0.00 72 ASP A N 19
ATOM 36481 C CA . ASP A 1 72 ? 87.432 5.199 0.401 1.00 0.00 72 ASP A CA 19
ATOM 36482 C C . ASP A 1 72 ? 87.884 3.800 0.820 1.00 0.00 72 ASP A C 19
ATOM 36483 O O . ASP A 1 72 ? 87.110 2.845 0.772 1.00 0.00 72 ASP A O 19
ATOM 36492 N N . GLY A 1 73 ? 89.156 3.687 1.218 1.00 0.00 73 GLY A N 19
ATOM 36493 C CA . GLY A 1 73 ? 89.729 2.403 1.628 1.00 0.00 73 GLY A CA 19
ATOM 36494 C C . GLY A 1 73 ? 90.707 1.891 0.571 1.00 0.00 73 GLY A C 19
ATOM 36495 O O . GLY A 1 73 ? 91.513 0.998 0.840 1.00 0.00 73 GLY A O 19
ATOM 36499 N N . ILE A 1 74 ? 90.607 2.448 -0.642 1.00 0.00 74 ILE A N 19
ATOM 36500 C CA . ILE A 1 74 ? 91.468 2.038 -1.760 1.00 0.00 74 ILE A CA 19
ATOM 36501 C C . ILE A 1 74 ? 92.517 3.104 -2.059 1.00 0.00 74 ILE A C 19
ATOM 36502 O O . ILE A 1 74 ? 92.194 4.233 -2.413 1.00 0.00 74 ILE A O 19
ATOM 36518 N N . HIS A 1 75 ? 93.775 2.730 -1.914 1.00 0.00 75 HIS A N 19
ATOM 36519 C CA . HIS A 1 75 ? 94.889 3.649 -2.158 1.00 0.00 75 HIS A CA 19
ATOM 36520 C C . HIS A 1 75 ? 96.021 2.927 -2.906 1.00 0.00 75 HIS A C 19
ATOM 36521 O O . HIS A 1 75 ? 96.696 2.072 -2.341 1.00 0.00 75 HIS A O 19
ATOM 36535 N N . TYR A 1 76 ? 96.180 3.249 -4.199 1.00 0.00 76 TYR A N 19
ATOM 36536 C CA . TYR A 1 76 ? 97.197 2.598 -5.048 1.00 0.00 76 TYR A CA 19
ATOM 36537 C C . TYR A 1 76 ? 98.470 3.456 -5.176 1.00 0.00 76 TYR A C 19
ATOM 36538 O O . TYR A 1 76 ? 98.405 4.651 -5.466 1.00 0.00 76 TYR A O 19
ATOM 36556 N N . LEU A 1 77 ? 99.632 2.812 -4.977 1.00 0.00 77 LEU A N 19
ATOM 36557 C CA . LEU A 1 77 ? 100.940 3.478 -5.082 1.00 0.00 77 LEU A CA 19
ATOM 36558 C C . LEU A 1 77 ? 101.724 2.866 -6.254 1.00 0.00 77 LEU A C 19
ATOM 36559 O O . LEU A 1 77 ? 102.428 1.874 -6.068 1.00 0.00 77 LEU A O 19
ATOM 36575 N N . ASP A 1 78 ? 101.598 3.442 -7.454 1.00 0.00 78 ASP A N 19
ATOM 36576 C CA . ASP A 1 78 ? 102.306 2.906 -8.631 1.00 0.00 78 ASP A CA 19
ATOM 36577 C C . ASP A 1 78 ? 103.440 3.821 -9.078 1.00 0.00 78 ASP A C 19
ATOM 36578 O O . ASP A 1 78 ? 103.298 5.042 -9.113 1.00 0.00 78 ASP A O 19
ATOM 36587 N N . ILE A 1 79 ? 104.564 3.205 -9.453 1.00 0.00 79 ILE A N 19
ATOM 36588 C CA . ILE A 1 79 ? 105.735 3.943 -9.938 1.00 0.00 79 ILE A CA 19
ATOM 36589 C C . ILE A 1 79 ? 105.839 3.784 -11.454 1.00 0.00 79 ILE A C 19
ATOM 36590 O O . ILE A 1 79 ? 105.375 2.788 -12.009 1.00 0.00 79 ILE A O 19
ATOM 36606 N N . VAL A 1 80 ? 106.468 4.756 -12.116 1.00 0.00 80 VAL A N 19
ATOM 36607 C CA . VAL A 1 80 ? 106.640 4.714 -13.569 1.00 0.00 80 VAL A CA 19
ATOM 36608 C C . VAL A 1 80 ? 108.122 4.879 -13.870 1.00 0.00 80 VAL A C 19
ATOM 36609 O O . VAL A 1 80 ? 108.861 5.352 -13.016 1.00 0.00 80 VAL A O 19
ATOM 36622 N N . ASP A 1 81 ? 108.555 4.456 -15.057 1.00 0.00 81 ASP A N 19
ATOM 36623 C CA . ASP A 1 81 ? 109.971 4.543 -15.424 1.00 0.00 81 ASP A CA 19
ATOM 36624 C C . ASP A 1 81 ? 110.478 5.984 -15.338 1.00 0.00 81 ASP A C 19
ATOM 36625 O O . ASP A 1 81 ? 110.811 6.595 -16.352 1.00 0.00 81 ASP A O 19
ATOM 36634 N N . CYS A 1 82 ? 110.547 6.500 -14.105 1.00 0.00 82 CYS A N 19
ATOM 36635 C CA . CYS A 1 82 ? 111.020 7.863 -13.830 1.00 0.00 82 CYS A CA 19
ATOM 36636 C C . CYS A 1 82 ? 110.400 8.374 -12.528 1.00 0.00 82 CYS A C 19
ATOM 36637 O O . CYS A 1 82 ? 109.314 7.941 -12.140 1.00 0.00 82 CYS A O 19
ATOM 36645 N N . LYS A 1 83 ? 111.114 9.279 -11.852 1.00 0.00 83 LYS A N 19
ATOM 36646 C CA . LYS A 1 83 ? 110.661 9.843 -10.578 1.00 0.00 83 LYS A CA 19
ATOM 36647 C C . LYS A 1 83 ? 110.581 8.742 -9.523 1.00 0.00 83 LYS A C 19
ATOM 36648 O O . LYS A 1 83 ? 109.501 8.433 -9.020 1.00 0.00 83 LYS A O 19
ATOM 36667 N N . SER A 1 84 ? 111.729 8.137 -9.202 1.00 0.00 84 SER A N 19
ATOM 36668 C CA . SER A 1 84 ? 111.769 7.057 -8.222 1.00 0.00 84 SER A CA 19
ATOM 36669 C C . SER A 1 84 ? 113.109 7.025 -7.479 1.00 0.00 84 SER A C 19
ATOM 36670 O O . SER A 1 84 ? 113.158 6.630 -6.318 1.00 0.00 84 SER A O 19
ATOM 36678 N N . TYR A 1 85 ? 114.186 7.377 -8.189 1.00 0.00 85 TYR A N 19
ATOM 36679 C CA . TYR A 1 85 ? 115.559 7.323 -7.650 1.00 0.00 85 TYR A CA 19
ATOM 36680 C C . TYR A 1 85 ? 115.712 7.967 -6.264 1.00 0.00 85 TYR A C 19
ATOM 36681 O O . TYR A 1 85 ? 116.388 8.977 -6.084 1.00 0.00 85 TYR A O 19
ATOM 36699 N N . ASP A 1 86 ? 115.085 7.358 -5.277 1.00 0.00 86 ASP A N 19
ATOM 36700 C CA . ASP A 1 86 ? 115.158 7.856 -3.920 1.00 0.00 86 ASP A CA 19
ATOM 36701 C C . ASP A 1 86 ? 114.697 6.782 -2.951 1.00 0.00 86 ASP A C 19
ATOM 36702 O O . ASP A 1 86 ? 113.587 6.264 -3.059 1.00 0.00 86 ASP A O 19
ATOM 36711 N N . THR A 1 87 ? 115.558 6.413 -2.025 1.00 0.00 87 THR A N 19
ATOM 36712 C CA . THR A 1 87 ? 115.208 5.371 -1.075 1.00 0.00 87 THR A CA 19
ATOM 36713 C C . THR A 1 87 ? 114.372 5.927 0.079 1.00 0.00 87 THR A C 19
ATOM 36714 O O . THR A 1 87 ? 114.767 6.907 0.709 1.00 0.00 87 THR A O 19
ATOM 36725 N N . GLY A 1 88 ? 113.204 5.312 0.358 1.00 0.00 88 GLY A N 19
ATOM 36726 C CA . GLY A 1 88 ? 112.346 5.803 1.447 1.00 0.00 88 GLY A CA 19
ATOM 36727 C C . GLY A 1 88 ? 111.637 4.661 2.179 1.00 0.00 88 GLY A C 19
ATOM 36728 O O . GLY A 1 88 ? 112.112 3.522 2.185 1.00 0.00 88 GLY A O 19
ATOM 36732 N N . GLU A 1 89 ? 110.483 4.967 2.788 1.00 0.00 89 GLU A N 19
ATOM 36733 C CA . GLU A 1 89 ? 109.716 3.942 3.509 1.00 0.00 89 GLU A CA 19
ATOM 36734 C C . GLU A 1 89 ? 108.212 4.162 3.360 1.00 0.00 89 GLU A C 19
ATOM 36735 O O . GLU A 1 89 ? 107.738 5.300 3.351 1.00 0.00 89 GLU A O 19
ATOM 36747 N N . VAL A 1 90 ? 107.463 3.055 3.254 1.00 0.00 90 VAL A N 19
ATOM 36748 C CA . VAL A 1 90 ? 106.004 3.117 3.115 1.00 0.00 90 VAL A CA 19
ATOM 36749 C C . VAL A 1 90 ? 105.332 2.432 4.304 1.00 0.00 90 VAL A C 19
ATOM 36750 O O . VAL A 1 90 ? 105.653 1.294 4.634 1.00 0.00 90 VAL A O 19
ATOM 36763 N N . LYS A 1 91 ? 104.399 3.136 4.945 1.00 0.00 91 LYS A N 19
ATOM 36764 C CA . LYS A 1 91 ? 103.683 2.595 6.105 1.00 0.00 91 LYS A CA 19
ATOM 36765 C C . LYS A 1 91 ? 102.189 2.841 5.956 1.00 0.00 91 LYS A C 19
ATOM 36766 O O . LYS A 1 91 ? 101.774 3.897 5.491 1.00 0.00 91 LYS A O 19
ATOM 36785 N N . VAL A 1 92 ? 101.381 1.854 6.335 1.00 0.00 92 VAL A N 19
ATOM 36786 C CA . VAL A 1 92 ? 99.926 1.973 6.219 1.00 0.00 92 VAL A CA 19
ATOM 36787 C C . VAL A 1 92 ? 99.261 1.659 7.552 1.00 0.00 92 VAL A C 19
ATOM 36788 O O . VAL A 1 92 ? 99.743 0.827 8.319 1.00 0.00 92 VAL A O 19
ATOM 36801 N N . THR A 1 93 ? 98.142 2.327 7.814 1.00 0.00 93 THR A N 19
ATOM 36802 C CA . THR A 1 93 ? 97.393 2.107 9.050 1.00 0.00 93 THR A CA 19
ATOM 36803 C C . THR A 1 93 ? 95.901 2.271 8.793 1.00 0.00 93 THR A C 19
ATOM 36804 O O . THR A 1 93 ? 95.486 3.136 8.022 1.00 0.00 93 THR A O 19
ATOM 36815 N N . ALA A 1 94 ? 95.096 1.446 9.456 1.00 0.00 94 ALA A N 19
ATOM 36816 C CA . ALA A 1 94 ? 93.654 1.495 9.323 1.00 0.00 94 ALA A CA 19
ATOM 36817 C C . ALA A 1 94 ? 93.064 1.265 10.703 1.00 0.00 94 ALA A C 19
ATOM 36818 O O . ALA A 1 94 ? 93.707 0.675 11.568 1.00 0.00 94 ALA A O 19
ATOM 36825 N N . GLU A 1 95 ? 91.858 1.740 10.926 1.00 0.00 95 GLU A N 19
ATOM 36826 C CA . GLU A 1 95 ? 91.237 1.574 12.226 1.00 0.00 95 GLU A CA 19
ATOM 36827 C C . GLU A 1 95 ? 89.733 1.475 12.091 1.00 0.00 95 GLU A C 19
ATOM 36828 O O . GLU A 1 95 ? 89.059 2.463 11.783 1.00 0.00 95 GLU A O 19
ATOM 36840 N N . ASN A 1 96 ? 89.211 0.279 12.327 1.00 0.00 96 ASN A N 19
ATOM 36841 C CA . ASN A 1 96 ? 87.780 0.048 12.250 1.00 0.00 96 ASN A CA 19
ATOM 36842 C C . ASN A 1 96 ? 87.170 0.365 13.616 1.00 0.00 96 ASN A C 19
ATOM 36843 O O . ASN A 1 96 ? 87.903 0.631 14.568 1.00 0.00 96 ASN A O 19
ATOM 36854 N N . PRO A 1 97 ? 85.871 0.362 13.744 1.00 0.00 97 PRO A N 19
ATOM 36855 C CA . PRO A 1 97 ? 85.211 0.695 15.034 1.00 0.00 97 PRO A CA 19
ATOM 36856 C C . PRO A 1 97 ? 85.405 -0.372 16.112 1.00 0.00 97 PRO A C 19
ATOM 36857 O O . PRO A 1 97 ? 85.155 -0.111 17.290 1.00 0.00 97 PRO A O 19
ATOM 36868 N N . GLU A 1 98 ? 85.808 -1.582 15.716 1.00 0.00 98 GLU A N 19
ATOM 36869 C CA . GLU A 1 98 ? 85.980 -2.679 16.680 1.00 0.00 98 GLU A CA 19
ATOM 36870 C C . GLU A 1 98 ? 87.401 -3.250 16.706 1.00 0.00 98 GLU A C 19
ATOM 36871 O O . GLU A 1 98 ? 87.657 -4.208 17.433 1.00 0.00 98 GLU A O 19
ATOM 36883 N N . GLY A 1 99 ? 88.324 -2.695 15.919 1.00 0.00 99 GLY A N 19
ATOM 36884 C CA . GLY A 1 99 ? 89.679 -3.226 15.906 1.00 0.00 99 GLY A CA 19
ATOM 36885 C C . GLY A 1 99 ? 90.660 -2.222 15.331 1.00 0.00 99 GLY A C 19
ATOM 36886 O O . GLY A 1 99 ? 90.275 -1.276 14.643 1.00 0.00 99 GLY A O 19
ATOM 36890 N N . VAL A 1 100 ? 91.933 -2.439 15.626 1.00 0.00 100 VAL A N 19
ATOM 36891 C CA . VAL A 1 100 ? 93.003 -1.560 15.153 1.00 0.00 100 VAL A CA 19
ATOM 36892 C C . VAL A 1 100 ? 94.137 -2.379 14.539 1.00 0.00 100 VAL A C 19
ATOM 36893 O O . VAL A 1 100 ? 94.606 -3.348 15.137 1.00 0.00 100 VAL A O 19
ATOM 36906 N N . ILE A 1 101 ? 94.579 -1.976 13.346 1.00 0.00 101 ILE A N 19
ATOM 36907 C CA . ILE A 1 101 ? 95.673 -2.677 12.656 1.00 0.00 101 ILE A CA 19
ATOM 36908 C C . ILE A 1 101 ? 96.602 -1.720 11.911 1.00 0.00 101 ILE A C 19
ATOM 36909 O O . ILE A 1 101 ? 96.218 -0.615 11.548 1.00 0.00 101 ILE A O 19
ATOM 36925 N N . GLU A 1 102 ? 97.837 -2.180 11.700 1.00 0.00 102 GLU A N 19
ATOM 36926 C CA . GLU A 1 102 ? 98.850 -1.394 10.997 1.00 0.00 102 GLU A CA 19
ATOM 36927 C C . GLU A 1 102 ? 100.110 -2.230 10.755 1.00 0.00 102 GLU A C 19
ATOM 36928 O O . GLU A 1 102 ? 100.342 -3.223 11.445 1.00 0.00 102 GLU A O 19
ATOM 36940 N N . HIS A 1 103 ? 100.930 -1.817 9.786 1.00 0.00 103 HIS A N 19
ATOM 36941 C CA . HIS A 1 103 ? 102.172 -2.535 9.481 1.00 0.00 103 HIS A CA 19
ATOM 36942 C C . HIS A 1 103 ? 103.202 -1.607 8.842 1.00 0.00 103 HIS A C 19
ATOM 36943 O O . HIS A 1 103 ? 102.845 -0.697 8.094 1.00 0.00 103 HIS A O 19
ATOM 36957 N N . LYS A 1 104 ? 104.487 -1.854 9.120 1.00 0.00 104 LYS A N 19
ATOM 36958 C CA . LYS A 1 104 ? 105.564 -1.043 8.540 1.00 0.00 104 LYS A CA 19
ATOM 36959 C C . LYS A 1 104 ? 106.229 -1.813 7.403 1.00 0.00 104 LYS A C 19
ATOM 36960 O O . LYS A 1 104 ? 106.542 -2.995 7.533 1.00 0.00 104 LYS A O 19
ATOM 36979 N N . VAL A 1 105 ? 106.418 -1.129 6.278 1.00 0.00 105 VAL A N 19
ATOM 36980 C CA . VAL A 1 105 ? 107.024 -1.731 5.087 1.00 0.00 105 VAL A CA 19
ATOM 36981 C C . VAL A 1 105 ? 108.179 -0.860 4.601 1.00 0.00 105 VAL A C 19
ATOM 36982 O O . VAL A 1 105 ? 108.078 0.365 4.592 1.00 0.00 105 VAL A O 19
ATOM 36995 N N . LYS A 1 106 ? 109.292 -1.493 4.226 1.00 0.00 106 LYS A N 19
ATOM 36996 C CA . LYS A 1 106 ? 110.474 -0.757 3.771 1.00 0.00 106 LYS A CA 19
ATOM 36997 C C . LYS A 1 106 ? 110.668 -0.863 2.259 1.00 0.00 106 LYS A C 19
ATOM 36998 O O . LYS A 1 106 ? 110.888 -1.953 1.719 1.00 0.00 106 LYS A O 19
ATOM 37017 N N . LEU A 1 107 ? 110.616 0.291 1.585 1.00 0.00 107 LEU A N 19
ATOM 37018 C CA . LEU A 1 107 ? 110.815 0.347 0.136 1.00 0.00 107 LEU A CA 19
ATOM 37019 C C . LEU A 1 107 ? 111.943 1.294 -0.182 1.00 0.00 107 LEU A C 19
ATOM 37020 O O . LEU A 1 107 ? 111.863 2.480 0.129 1.00 0.00 107 LEU A O 19
ATOM 37036 N N . GLU A 1 108 ? 112.983 0.788 -0.829 1.00 0.00 108 GLU A N 19
ATOM 37037 C CA . GLU A 1 108 ? 114.106 1.628 -1.209 1.00 0.00 108 GLU A CA 19
ATOM 37038 C C . GLU A 1 108 ? 114.417 1.428 -2.680 1.00 0.00 108 GLU A C 19
ATOM 37039 O O . GLU A 1 108 ? 114.536 0.292 -3.145 1.00 0.00 108 GLU A O 19
ATOM 37051 N N . ILE A 1 109 ? 114.540 2.532 -3.425 1.00 0.00 109 ILE A N 19
ATOM 37052 C CA . ILE A 1 109 ? 114.845 2.435 -4.857 1.00 0.00 109 ILE A CA 19
ATOM 37053 C C . ILE A 1 109 ? 116.195 3.094 -5.141 1.00 0.00 109 ILE A C 19
ATOM 37054 O O . ILE A 1 109 ? 116.440 4.250 -4.789 1.00 0.00 109 ILE A O 19
ATOM 37070 N N . GLN A 1 110 ? 117.052 2.303 -5.778 1.00 0.00 110 GLN A N 19
ATOM 37071 C CA . GLN A 1 110 ? 118.403 2.737 -6.134 1.00 0.00 110 GLN A CA 19
ATOM 37072 C C . GLN A 1 110 ? 118.394 3.457 -7.488 1.00 0.00 110 GLN A C 19
ATOM 37073 O O . GLN A 1 110 ? 117.661 4.431 -7.671 1.00 0.00 110 GLN A O 19
ATOM 37087 N N . GLN A 1 111 ? 119.210 2.980 -8.429 1.00 0.00 111 GLN A N 19
ATOM 37088 C CA . GLN A 1 111 ? 119.283 3.590 -9.754 1.00 0.00 111 GLN A CA 19
ATOM 37089 C C . GLN A 1 111 ? 119.804 2.589 -10.783 1.00 0.00 111 GLN A C 19
ATOM 37090 O O . GLN A 1 111 ? 120.438 1.595 -10.428 1.00 0.00 111 GLN A O 19
ATOM 37104 N N . LEU A 1 112 ? 119.534 2.859 -12.059 1.00 0.00 112 LEU A N 19
ATOM 37105 C CA . LEU A 1 112 ? 119.985 1.976 -13.132 1.00 0.00 112 LEU A CA 19
ATOM 37106 C C . LEU A 1 112 ? 121.491 2.128 -13.333 1.00 0.00 112 LEU A C 19
ATOM 37107 O O . LEU A 1 112 ? 121.983 3.227 -13.588 1.00 0.00 112 LEU A O 19
ATOM 37123 N N . GLU A 1 113 ? 122.222 1.016 -13.207 1.00 0.00 113 GLU A N 19
ATOM 37124 C CA . GLU A 1 113 ? 123.683 1.025 -13.368 1.00 0.00 113 GLU A CA 19
ATOM 37125 C C . GLU A 1 113 ? 124.099 0.232 -14.606 1.00 0.00 113 GLU A C 19
ATOM 37126 O O . GLU A 1 113 ? 123.751 -0.938 -14.754 1.00 0.00 113 GLU A O 19
ATOM 37138 N N . HIS A 1 114 ? 124.840 0.886 -15.500 1.00 0.00 114 HIS A N 19
ATOM 37139 C CA . HIS A 1 114 ? 125.292 0.234 -16.727 1.00 0.00 114 HIS A CA 19
ATOM 37140 C C . HIS A 1 114 ? 126.520 0.937 -17.303 1.00 0.00 114 HIS A C 19
ATOM 37141 O O . HIS A 1 114 ? 126.802 2.088 -16.967 1.00 0.00 114 HIS A O 19
ATOM 37155 N N . HIS A 1 115 ? 127.240 0.239 -18.181 1.00 0.00 115 HIS A N 19
ATOM 37156 C CA . HIS A 1 115 ? 128.433 0.800 -18.811 1.00 0.00 115 HIS A CA 19
ATOM 37157 C C . HIS A 1 115 ? 128.050 1.704 -19.986 1.00 0.00 115 HIS A C 19
ATOM 37158 O O . HIS A 1 115 ? 128.899 2.400 -20.543 1.00 0.00 115 HIS A O 19
ATOM 37172 N N . HIS A 1 116 ? 126.772 1.690 -20.368 1.00 0.00 116 HIS A N 19
ATOM 37173 C CA . HIS A 1 116 ? 126.315 2.516 -21.489 1.00 0.00 116 HIS A CA 19
ATOM 37174 C C . HIS A 1 116 ? 126.195 3.984 -21.074 1.00 0.00 116 HIS A C 19
ATOM 37175 O O . HIS A 1 116 ? 125.721 4.296 -19.980 1.00 0.00 116 HIS A O 19
ATOM 37189 N N . HIS A 1 117 ? 126.634 4.881 -21.963 1.00 0.00 117 HIS A N 19
ATOM 37190 C CA . HIS A 1 117 ? 126.584 6.323 -21.703 1.00 0.00 117 HIS A CA 19
ATOM 37191 C C . HIS A 1 117 ? 125.333 6.921 -22.351 1.00 0.00 117 HIS A C 19
ATOM 37192 O O . HIS A 1 117 ? 124.946 6.520 -23.447 1.00 0.00 117 HIS A O 19
ATOM 37206 N N . HIS A 1 118 ? 124.699 7.869 -21.667 1.00 0.00 118 HIS A N 19
ATOM 37207 C CA . HIS A 1 118 ? 123.487 8.493 -22.194 1.00 0.00 118 HIS A CA 19
ATOM 37208 C C . HIS A 1 118 ? 123.815 9.492 -23.303 1.00 0.00 118 HIS A C 19
ATOM 37209 O O . HIS A 1 118 ? 122.937 9.883 -24.074 1.00 0.00 118 HIS A O 19
ATOM 37223 N N . HIS A 1 119 ? 125.074 9.906 -23.375 1.00 0.00 119 HIS A N 19
ATOM 37224 C CA . HIS A 1 119 ? 125.494 10.867 -24.392 1.00 0.00 119 HIS A CA 19
ATOM 37225 C C . HIS A 1 119 ? 126.993 10.754 -24.652 1.00 0.00 119 HIS A C 19
ATOM 37226 O O . HIS A 1 119 ? 127.417 11.140 -25.729 1.00 0.00 119 HIS A O 19
ATOM 37241 N N . ARG A 1 1 ? 65.838 -4.818 -3.076 1.00 0.00 1 ARG A N 20
ATOM 37242 C CA . ARG A 1 1 ? 64.818 -5.902 -3.026 1.00 0.00 1 ARG A CA 20
ATOM 37243 C C . ARG A 1 1 ? 64.862 -6.688 -4.333 1.00 0.00 1 ARG A C 20
ATOM 37244 O O . ARG A 1 1 ? 64.169 -7.687 -4.488 1.00 0.00 1 ARG A O 20
ATOM 37267 N N . MET A 1 2 ? 65.680 -6.241 -5.276 1.00 0.00 2 MET A N 20
ATOM 37268 C CA . MET A 1 2 ? 65.791 -6.941 -6.557 1.00 0.00 2 MET A CA 20
ATOM 37269 C C . MET A 1 2 ? 66.757 -8.122 -6.432 1.00 0.00 2 MET A C 20
ATOM 37270 O O . MET A 1 2 ? 67.717 -8.055 -5.673 1.00 0.00 2 MET A O 20
ATOM 37284 N N . ALA A 1 3 ? 66.505 -9.205 -7.184 1.00 0.00 3 ALA A N 20
ATOM 37285 C CA . ALA A 1 3 ? 67.385 -10.387 -7.139 1.00 0.00 3 ALA A CA 20
ATOM 37286 C C . ALA A 1 3 ? 67.406 -11.094 -8.492 1.00 0.00 3 ALA A C 20
ATOM 37287 O O . ALA A 1 3 ? 66.417 -11.060 -9.224 1.00 0.00 3 ALA A O 20
ATOM 37294 N N . HIS A 1 4 ? 68.539 -11.729 -8.825 1.00 0.00 4 HIS A N 20
ATOM 37295 C CA . HIS A 1 4 ? 68.674 -12.429 -10.107 1.00 0.00 4 HIS A CA 20
ATOM 37296 C C . HIS A 1 4 ? 68.163 -13.874 -10.017 1.00 0.00 4 HIS A C 20
ATOM 37297 O O . HIS A 1 4 ? 67.879 -14.377 -8.934 1.00 0.00 4 HIS A O 20
ATOM 37311 N N . GLU A 1 5 ? 68.034 -14.526 -11.172 1.00 0.00 5 GLU A N 20
ATOM 37312 C CA . GLU A 1 5 ? 67.542 -15.902 -11.220 1.00 0.00 5 GLU A CA 20
ATOM 37313 C C . GLU A 1 5 ? 68.552 -16.867 -10.592 1.00 0.00 5 GLU A C 20
ATOM 37314 O O . GLU A 1 5 ? 68.164 -17.839 -9.936 1.00 0.00 5 GLU A O 20
ATOM 37326 N N . GLY A 1 6 ? 69.847 -16.572 -10.792 1.00 0.00 6 GLY A N 20
ATOM 37327 C CA . GLY A 1 6 ? 70.936 -17.387 -10.239 1.00 0.00 6 GLY A CA 20
ATOM 37328 C C . GLY A 1 6 ? 71.999 -16.489 -9.603 1.00 0.00 6 GLY A C 20
ATOM 37329 O O . GLY A 1 6 ? 72.548 -15.600 -10.256 1.00 0.00 6 GLY A O 20
ATOM 37333 N N . ALA A 1 7 ? 72.283 -16.728 -8.328 1.00 0.00 7 ALA A N 20
ATOM 37334 C CA . ALA A 1 7 ? 73.283 -15.931 -7.611 1.00 0.00 7 ALA A CA 20
ATOM 37335 C C . ALA A 1 7 ? 74.690 -16.195 -8.139 1.00 0.00 7 ALA A C 20
ATOM 37336 O O . ALA A 1 7 ? 75.021 -17.318 -8.538 1.00 0.00 7 ALA A O 20
ATOM 37343 N N . LEU A 1 8 ? 75.526 -15.152 -8.122 1.00 0.00 8 LEU A N 20
ATOM 37344 C CA . LEU A 1 8 ? 76.897 -15.285 -8.589 1.00 0.00 8 LEU A CA 20
ATOM 37345 C C . LEU A 1 8 ? 77.695 -16.095 -7.567 1.00 0.00 8 LEU A C 20
ATOM 37346 O O . LEU A 1 8 ? 77.599 -15.847 -6.364 1.00 0.00 8 LEU A O 20
ATOM 37362 N N . THR A 1 9 ? 78.468 -17.063 -8.049 1.00 0.00 9 THR A N 20
ATOM 37363 C CA . THR A 1 9 ? 79.285 -17.903 -7.169 1.00 0.00 9 THR A CA 20
ATOM 37364 C C . THR A 1 9 ? 80.474 -17.089 -6.629 1.00 0.00 9 THR A C 20
ATOM 37365 O O . THR A 1 9 ? 81.149 -16.395 -7.385 1.00 0.00 9 THR A O 20
ATOM 37376 N N . GLY A 1 10 ? 80.717 -17.177 -5.318 1.00 0.00 10 GLY A N 20
ATOM 37377 C CA . GLY A 1 10 ? 81.817 -16.443 -4.673 1.00 0.00 10 GLY A CA 20
ATOM 37378 C C . GLY A 1 10 ? 81.288 -15.613 -3.501 1.00 0.00 10 GLY A C 20
ATOM 37379 O O . GLY A 1 10 ? 80.076 -15.428 -3.359 1.00 0.00 10 GLY A O 20
ATOM 37383 N N . VAL A 1 11 ? 82.204 -15.128 -2.659 1.00 0.00 11 VAL A N 20
ATOM 37384 C CA . VAL A 1 11 ? 81.843 -14.323 -1.491 1.00 0.00 11 VAL A CA 20
ATOM 37385 C C . VAL A 1 11 ? 82.101 -12.835 -1.754 1.00 0.00 11 VAL A C 20
ATOM 37386 O O . VAL A 1 11 ? 81.996 -12.013 -0.846 1.00 0.00 11 VAL A O 20
ATOM 37399 N N . THR A 1 12 ? 82.436 -12.490 -2.993 1.00 0.00 12 THR A N 20
ATOM 37400 C CA . THR A 1 12 ? 82.717 -11.088 -3.343 1.00 0.00 12 THR A CA 20
ATOM 37401 C C . THR A 1 12 ? 81.461 -10.204 -3.210 1.00 0.00 12 THR A C 20
ATOM 37402 O O . THR A 1 12 ? 80.935 -9.689 -4.193 1.00 0.00 12 THR A O 20
ATOM 37413 N N . THR A 1 13 ? 80.995 -10.040 -1.965 1.00 0.00 13 THR A N 20
ATOM 37414 C CA . THR A 1 13 ? 79.809 -9.222 -1.676 1.00 0.00 13 THR A CA 20
ATOM 37415 C C . THR A 1 13 ? 80.088 -8.240 -0.547 1.00 0.00 13 THR A C 20
ATOM 37416 O O . THR A 1 13 ? 80.437 -7.078 -0.782 1.00 0.00 13 THR A O 20
ATOM 37427 N N . ASP A 1 14 ? 79.937 -8.732 0.678 1.00 0.00 14 ASP A N 20
ATOM 37428 C CA . ASP A 1 14 ? 80.168 -7.926 1.860 1.00 0.00 14 ASP A CA 20
ATOM 37429 C C . ASP A 1 14 ? 79.503 -6.562 1.703 1.00 0.00 14 ASP A C 20
ATOM 37430 O O . ASP A 1 14 ? 79.975 -5.562 2.238 1.00 0.00 14 ASP A O 20
ATOM 37439 N N . GLN A 1 15 ? 78.400 -6.531 0.954 1.00 0.00 15 GLN A N 20
ATOM 37440 C CA . GLN A 1 15 ? 77.665 -5.285 0.724 1.00 0.00 15 GLN A CA 20
ATOM 37441 C C . GLN A 1 15 ? 76.999 -4.792 2.003 1.00 0.00 15 GLN A C 20
ATOM 37442 O O . GLN A 1 15 ? 77.018 -3.600 2.303 1.00 0.00 15 GLN A O 20
ATOM 37456 N N . LYS A 1 16 ? 76.410 -5.724 2.752 1.00 0.00 16 LYS A N 20
ATOM 37457 C CA . LYS A 1 16 ? 75.719 -5.397 4.007 1.00 0.00 16 LYS A CA 20
ATOM 37458 C C . LYS A 1 16 ? 76.283 -6.211 5.164 1.00 0.00 16 LYS A C 20
ATOM 37459 O O . LYS A 1 16 ? 76.318 -5.750 6.306 1.00 0.00 16 LYS A O 20
ATOM 37478 N N . GLU A 1 17 ? 76.728 -7.424 4.873 1.00 0.00 17 GLU A N 20
ATOM 37479 C CA . GLU A 1 17 ? 77.280 -8.266 5.917 1.00 0.00 17 GLU A CA 20
ATOM 37480 C C . GLU A 1 17 ? 78.571 -7.653 6.465 1.00 0.00 17 GLU A C 20
ATOM 37481 O O . GLU A 1 17 ? 79.485 -7.319 5.713 1.00 0.00 17 GLU A O 20
ATOM 37493 N N . LYS A 1 18 ? 78.647 -7.518 7.783 1.00 0.00 18 LYS A N 20
ATOM 37494 C CA . LYS A 1 18 ? 79.849 -6.962 8.411 1.00 0.00 18 LYS A CA 20
ATOM 37495 C C . LYS A 1 18 ? 80.893 -8.062 8.555 1.00 0.00 18 LYS A C 20
ATOM 37496 O O . LYS A 1 18 ? 80.594 -9.147 9.064 1.00 0.00 18 LYS A O 20
ATOM 37515 N N . GLN A 1 19 ? 82.114 -7.785 8.087 1.00 0.00 19 GLN A N 20
ATOM 37516 C CA . GLN A 1 19 ? 83.204 -8.753 8.145 1.00 0.00 19 GLN A CA 20
ATOM 37517 C C . GLN A 1 19 ? 84.233 -8.357 9.204 1.00 0.00 19 GLN A C 20
ATOM 37518 O O . GLN A 1 19 ? 84.104 -7.319 9.860 1.00 0.00 19 GLN A O 20
ATOM 37532 N N . LYS A 1 20 ? 85.251 -9.204 9.373 1.00 0.00 20 LYS A N 20
ATOM 37533 C CA . LYS A 1 20 ? 86.305 -8.947 10.360 1.00 0.00 20 LYS A CA 20
ATOM 37534 C C . LYS A 1 20 ? 87.392 -8.017 9.762 1.00 0.00 20 LYS A C 20
ATOM 37535 O O . LYS A 1 20 ? 87.876 -8.283 8.663 1.00 0.00 20 LYS A O 20
ATOM 37554 N N . PRO A 1 21 ? 87.796 -6.946 10.432 1.00 0.00 21 PRO A N 20
ATOM 37555 C CA . PRO A 1 21 ? 88.838 -6.032 9.866 1.00 0.00 21 PRO A CA 20
ATOM 37556 C C . PRO A 1 21 ? 90.168 -6.746 9.608 1.00 0.00 21 PRO A C 20
ATOM 37557 O O . PRO A 1 21 ? 90.595 -7.582 10.405 1.00 0.00 21 PRO A O 20
ATOM 37568 N N . ASP A 1 22 ? 90.840 -6.372 8.517 1.00 0.00 22 ASP A N 20
ATOM 37569 C CA . ASP A 1 22 ? 92.134 -6.951 8.199 1.00 0.00 22 ASP A CA 20
ATOM 37570 C C . ASP A 1 22 ? 92.796 -6.204 7.039 1.00 0.00 22 ASP A C 20
ATOM 37571 O O . ASP A 1 22 ? 92.393 -6.348 5.875 1.00 0.00 22 ASP A O 20
ATOM 37580 N N . ILE A 1 23 ? 93.779 -5.370 7.376 1.00 0.00 23 ILE A N 20
ATOM 37581 C CA . ILE A 1 23 ? 94.483 -4.560 6.396 1.00 0.00 23 ILE A CA 20
ATOM 37582 C C . ILE A 1 23 ? 95.477 -5.386 5.570 1.00 0.00 23 ILE A C 20
ATOM 37583 O O . ILE A 1 23 ? 96.207 -6.225 6.100 1.00 0.00 23 ILE A O 20
ATOM 37599 N N . VAL A 1 24 ? 95.492 -5.138 4.263 1.00 0.00 24 VAL A N 20
ATOM 37600 C CA . VAL A 1 24 ? 96.387 -5.851 3.341 1.00 0.00 24 VAL A CA 20
ATOM 37601 C C . VAL A 1 24 ? 97.399 -4.885 2.723 1.00 0.00 24 VAL A C 20
ATOM 37602 O O . VAL A 1 24 ? 97.041 -3.801 2.272 1.00 0.00 24 VAL A O 20
ATOM 37615 N N . LEU A 1 25 ? 98.660 -5.306 2.706 1.00 0.00 25 LEU A N 20
ATOM 37616 C CA . LEU A 1 25 ? 99.741 -4.506 2.146 1.00 0.00 25 LEU A CA 20
ATOM 37617 C C . LEU A 1 25 ? 100.915 -5.425 1.819 1.00 0.00 25 LEU A C 20
ATOM 37618 O O . LEU A 1 25 ? 100.719 -6.613 1.560 1.00 0.00 25 LEU A O 20
ATOM 37634 N N . TYR A 1 26 ? 102.127 -4.866 1.825 1.00 0.00 26 TYR A N 20
ATOM 37635 C CA . TYR A 1 26 ? 103.344 -5.624 1.529 1.00 0.00 26 TYR A CA 20
ATOM 37636 C C . TYR A 1 26 ? 104.194 -5.760 2.799 1.00 0.00 26 TYR A C 20
ATOM 37637 O O . TYR A 1 26 ? 104.987 -4.867 3.090 1.00 0.00 26 TYR A O 20
ATOM 37655 N N . PRO A 1 27 ? 104.059 -6.836 3.558 1.00 0.00 27 PRO A N 20
ATOM 37656 C CA . PRO A 1 27 ? 104.863 -7.028 4.797 1.00 0.00 27 PRO A CA 20
ATOM 37657 C C . PRO A 1 27 ? 106.349 -7.239 4.491 1.00 0.00 27 PRO A C 20
ATOM 37658 O O . PRO A 1 27 ? 107.200 -6.958 5.329 1.00 0.00 27 PRO A O 20
ATOM 37669 N N . GLU A 1 28 ? 106.655 -7.729 3.287 1.00 0.00 28 GLU A N 20
ATOM 37670 C CA . GLU A 1 28 ? 108.049 -7.968 2.891 1.00 0.00 28 GLU A CA 20
ATOM 37671 C C . GLU A 1 28 ? 108.633 -6.730 2.204 1.00 0.00 28 GLU A C 20
ATOM 37672 O O . GLU A 1 28 ? 108.027 -6.212 1.277 1.00 0.00 28 GLU A O 20
ATOM 37684 N N . PRO A 1 29 ? 109.791 -6.244 2.599 1.00 0.00 29 PRO A N 20
ATOM 37685 C CA . PRO A 1 29 ? 110.381 -5.054 1.924 1.00 0.00 29 PRO A CA 20
ATOM 37686 C C . PRO A 1 29 ? 110.598 -5.299 0.415 1.00 0.00 29 PRO A C 20
ATOM 37687 O O . PRO A 1 29 ? 110.899 -6.416 -0.002 1.00 0.00 29 PRO A O 20
ATOM 37698 N N . VAL A 1 30 ? 110.453 -4.245 -0.403 1.00 0.00 30 VAL A N 20
ATOM 37699 C CA . VAL A 1 30 ? 110.650 -4.375 -1.860 1.00 0.00 30 VAL A CA 20
ATOM 37700 C C . VAL A 1 30 ? 111.546 -3.235 -2.372 1.00 0.00 30 VAL A C 20
ATOM 37701 O O . VAL A 1 30 ? 111.377 -2.084 -1.976 1.00 0.00 30 VAL A O 20
ATOM 37714 N N . ARG A 1 31 ? 112.497 -3.564 -3.250 1.00 0.00 31 ARG A N 20
ATOM 37715 C CA . ARG A 1 31 ? 113.406 -2.563 -3.816 1.00 0.00 31 ARG A CA 20
ATOM 37716 C C . ARG A 1 31 ? 113.608 -2.810 -5.311 1.00 0.00 31 ARG A C 20
ATOM 37717 O O . ARG A 1 31 ? 113.684 -3.957 -5.753 1.00 0.00 31 ARG A O 20
ATOM 37738 N N . VAL A 1 32 ? 113.695 -1.729 -6.097 1.00 0.00 32 VAL A N 20
ATOM 37739 C CA . VAL A 1 32 ? 113.892 -1.865 -7.549 1.00 0.00 32 VAL A CA 20
ATOM 37740 C C . VAL A 1 32 ? 114.974 -0.898 -8.040 1.00 0.00 32 VAL A C 20
ATOM 37741 O O . VAL A 1 32 ? 115.306 0.080 -7.368 1.00 0.00 32 VAL A O 20
ATOM 37754 N N . LEU A 1 33 ? 115.521 -1.204 -9.214 1.00 0.00 33 LEU A N 20
ATOM 37755 C CA . LEU A 1 33 ? 116.571 -0.385 -9.824 1.00 0.00 33 LEU A CA 20
ATOM 37756 C C . LEU A 1 33 ? 115.969 0.627 -10.795 1.00 0.00 33 LEU A C 20
ATOM 37757 O O . LEU A 1 33 ? 115.130 0.292 -11.640 1.00 0.00 33 LEU A O 20
ATOM 37773 N N . GLU A 1 34 ? 116.409 1.875 -10.669 1.00 0.00 34 GLU A N 20
ATOM 37774 C CA . GLU A 1 34 ? 115.920 2.943 -11.543 1.00 0.00 34 GLU A CA 20
ATOM 37775 C C . GLU A 1 34 ? 115.831 2.452 -12.980 1.00 0.00 34 GLU A C 20
ATOM 37776 O O . GLU A 1 34 ? 116.784 1.879 -13.509 1.00 0.00 34 GLU A O 20
ATOM 37788 N N . GLY A 1 35 ? 114.676 2.670 -13.599 1.00 0.00 35 GLY A N 20
ATOM 37789 C CA . GLY A 1 35 ? 114.438 2.235 -14.980 1.00 0.00 35 GLY A CA 20
ATOM 37790 C C . GLY A 1 35 ? 113.556 1.005 -14.989 1.00 0.00 35 GLY A C 20
ATOM 37791 O O . GLY A 1 35 ? 113.224 0.466 -16.044 1.00 0.00 35 GLY A O 20
ATOM 37795 N N . GLU A 1 36 ? 113.164 0.574 -13.797 1.00 0.00 36 GLU A N 20
ATOM 37796 C CA . GLU A 1 36 ? 112.293 -0.590 -13.655 1.00 0.00 36 GLU A CA 20
ATOM 37797 C C . GLU A 1 36 ? 110.971 -0.180 -13.044 1.00 0.00 36 GLU A C 20
ATOM 37798 O O . GLU A 1 36 ? 110.917 0.632 -12.121 1.00 0.00 36 GLU A O 20
ATOM 37810 N N . THR A 1 37 ? 109.900 -0.735 -13.578 1.00 0.00 37 THR A N 20
ATOM 37811 C CA . THR A 1 37 ? 108.571 -0.411 -13.082 1.00 0.00 37 THR A CA 20
ATOM 37812 C C . THR A 1 37 ? 108.163 -1.366 -11.964 1.00 0.00 37 THR A C 20
ATOM 37813 O O . THR A 1 37 ? 108.457 -2.558 -12.013 1.00 0.00 37 THR A O 20
ATOM 37824 N N . ALA A 1 38 ? 107.477 -0.836 -10.948 1.00 0.00 38 ALA A N 20
ATOM 37825 C CA . ALA A 1 38 ? 107.022 -1.660 -9.819 1.00 0.00 38 ALA A CA 20
ATOM 37826 C C . ALA A 1 38 ? 105.506 -1.532 -9.671 1.00 0.00 38 ALA A C 20
ATOM 37827 O O . ALA A 1 38 ? 104.883 -0.689 -10.329 1.00 0.00 38 ALA A O 20
ATOM 37834 N N . ARG A 1 39 ? 104.913 -2.365 -8.811 1.00 0.00 39 ARG A N 20
ATOM 37835 C CA . ARG A 1 39 ? 103.459 -2.333 -8.580 1.00 0.00 39 ARG A CA 20
ATOM 37836 C C . ARG A 1 39 ? 103.148 -2.539 -7.100 1.00 0.00 39 ARG A C 20
ATOM 37837 O O . ARG A 1 39 ? 103.531 -3.546 -6.512 1.00 0.00 39 ARG A O 20
ATOM 37858 N N . PHE A 1 40 ? 102.442 -1.588 -6.505 1.00 0.00 40 PHE A N 20
ATOM 37859 C CA . PHE A 1 40 ? 102.068 -1.666 -5.089 1.00 0.00 40 PHE A CA 20
ATOM 37860 C C . PHE A 1 40 ? 100.633 -1.208 -4.934 1.00 0.00 40 PHE A C 20
ATOM 37861 O O . PHE A 1 40 ? 100.148 -0.412 -5.731 1.00 0.00 40 PHE A O 20
ATOM 37878 N N . ARG A 1 41 ? 99.953 -1.701 -3.911 1.00 0.00 41 ARG A N 20
ATOM 37879 C CA . ARG A 1 41 ? 98.563 -1.317 -3.673 1.00 0.00 41 ARG A CA 20
ATOM 37880 C C . ARG A 1 41 ? 98.251 -1.351 -2.185 1.00 0.00 41 ARG A C 20
ATOM 37881 O O . ARG A 1 41 ? 98.996 -1.938 -1.404 1.00 0.00 41 ARG A O 20
ATOM 37902 N N . CYS A 1 42 ? 97.137 -0.727 -1.798 1.00 0.00 42 CYS A N 20
ATOM 37903 C CA . CYS A 1 42 ? 96.727 -0.697 -0.395 1.00 0.00 42 CYS A CA 20
ATOM 37904 C C . CYS A 1 42 ? 95.229 -0.917 -0.289 1.00 0.00 42 CYS A C 20
ATOM 37905 O O . CYS A 1 42 ? 94.450 0.009 -0.511 1.00 0.00 42 CYS A O 20
ATOM 37913 N N . ARG A 1 43 ? 94.829 -2.124 0.062 1.00 0.00 43 ARG A N 20
ATOM 37914 C CA . ARG A 1 43 ? 93.410 -2.443 0.202 1.00 0.00 43 ARG A CA 20
ATOM 37915 C C . ARG A 1 43 ? 93.127 -2.667 1.681 1.00 0.00 43 ARG A C 20
ATOM 37916 O O . ARG A 1 43 ? 94.058 -2.878 2.456 1.00 0.00 43 ARG A O 20
ATOM 37937 N N . VAL A 1 44 ? 91.859 -2.646 2.084 1.00 0.00 44 VAL A N 20
ATOM 37938 C CA . VAL A 1 44 ? 91.480 -2.871 3.479 1.00 0.00 44 VAL A CA 20
ATOM 37939 C C . VAL A 1 44 ? 90.425 -3.970 3.495 1.00 0.00 44 VAL A C 20
ATOM 37940 O O . VAL A 1 44 ? 89.940 -4.368 2.436 1.00 0.00 44 VAL A O 20
ATOM 37953 N N . THR A 1 45 ? 90.044 -4.452 4.673 1.00 0.00 45 THR A N 20
ATOM 37954 C CA . THR A 1 45 ? 89.023 -5.496 4.761 1.00 0.00 45 THR A CA 20
ATOM 37955 C C . THR A 1 45 ? 88.029 -5.139 5.845 1.00 0.00 45 THR A C 20
ATOM 37956 O O . THR A 1 45 ? 88.411 -4.629 6.894 1.00 0.00 45 THR A O 20
ATOM 37967 N N . GLY A 1 46 ? 86.744 -5.388 5.585 1.00 0.00 46 GLY A N 20
ATOM 37968 C CA . GLY A 1 46 ? 85.698 -5.066 6.563 1.00 0.00 46 GLY A CA 20
ATOM 37969 C C . GLY A 1 46 ? 84.397 -4.659 5.885 1.00 0.00 46 GLY A C 20
ATOM 37970 O O . GLY A 1 46 ? 83.586 -5.508 5.512 1.00 0.00 46 GLY A O 20
ATOM 37974 N N . TYR A 1 47 ? 84.203 -3.347 5.738 1.00 0.00 47 TYR A N 20
ATOM 37975 C CA . TYR A 1 47 ? 82.999 -2.800 5.101 1.00 0.00 47 TYR A CA 20
ATOM 37976 C C . TYR A 1 47 ? 83.427 -1.655 4.168 1.00 0.00 47 TYR A C 20
ATOM 37977 O O . TYR A 1 47 ? 84.582 -1.238 4.228 1.00 0.00 47 TYR A O 20
ATOM 37995 N N . PRO A 1 48 ? 82.559 -1.141 3.309 1.00 0.00 48 PRO A N 20
ATOM 37996 C CA . PRO A 1 48 ? 82.935 -0.034 2.376 1.00 0.00 48 PRO A CA 20
ATOM 37997 C C . PRO A 1 48 ? 83.125 1.311 3.090 1.00 0.00 48 PRO A C 20
ATOM 37998 O O . PRO A 1 48 ? 82.446 1.603 4.075 1.00 0.00 48 PRO A O 20
ATOM 38009 N N . GLN A 1 49 ? 84.046 2.115 2.562 1.00 0.00 49 GLN A N 20
ATOM 38010 C CA . GLN A 1 49 ? 84.347 3.446 3.103 1.00 0.00 49 GLN A CA 20
ATOM 38011 C C . GLN A 1 49 ? 84.707 3.420 4.593 1.00 0.00 49 GLN A C 20
ATOM 38012 O O . GLN A 1 49 ? 83.980 3.987 5.414 1.00 0.00 49 GLN A O 20
ATOM 38026 N N . PRO A 1 50 ? 85.843 2.846 4.945 1.00 0.00 50 PRO A N 20
ATOM 38027 C CA . PRO A 1 50 ? 86.356 2.821 6.346 1.00 0.00 50 PRO A CA 20
ATOM 38028 C C . PRO A 1 50 ? 87.119 4.118 6.637 1.00 0.00 50 PRO A C 20
ATOM 38029 O O . PRO A 1 50 ? 87.178 5.013 5.789 1.00 0.00 50 PRO A O 20
ATOM 38040 N N . LYS A 1 51 ? 87.738 4.204 7.809 1.00 0.00 51 LYS A N 20
ATOM 38041 C CA . LYS A 1 51 ? 88.538 5.379 8.159 1.00 0.00 51 LYS A CA 20
ATOM 38042 C C . LYS A 1 51 ? 89.997 4.954 8.091 1.00 0.00 51 LYS A C 20
ATOM 38043 O O . LYS A 1 51 ? 90.457 4.211 8.953 1.00 0.00 51 LYS A O 20
ATOM 38062 N N . VAL A 1 52 ? 90.732 5.423 7.074 1.00 0.00 52 VAL A N 20
ATOM 38063 C CA . VAL A 1 52 ? 92.146 5.058 6.931 1.00 0.00 52 VAL A CA 20
ATOM 38064 C C . VAL A 1 52 ? 92.954 6.193 6.296 1.00 0.00 52 VAL A C 20
ATOM 38065 O O . VAL A 1 52 ? 92.413 7.065 5.617 1.00 0.00 52 VAL A O 20
ATOM 38078 N N . ASN A 1 53 ? 94.262 6.124 6.485 1.00 0.00 53 ASN A N 20
ATOM 38079 C CA . ASN A 1 53 ? 95.198 7.089 5.915 1.00 0.00 53 ASN A CA 20
ATOM 38080 C C . ASN A 1 53 ? 96.486 6.345 5.598 1.00 0.00 53 ASN A C 20
ATOM 38081 O O . ASN A 1 53 ? 96.756 5.307 6.208 1.00 0.00 53 ASN A O 20
ATOM 38092 N N . TRP A 1 54 ? 97.271 6.837 4.633 1.00 0.00 54 TRP A N 20
ATOM 38093 C CA . TRP A 1 54 ? 98.508 6.148 4.260 1.00 0.00 54 TRP A CA 20
ATOM 38094 C C . TRP A 1 54 ? 99.666 7.126 4.041 1.00 0.00 54 TRP A C 20
ATOM 38095 O O . TRP A 1 54 ? 99.472 8.332 3.915 1.00 0.00 54 TRP A O 20
ATOM 38116 N N . TYR A 1 55 ? 100.881 6.579 4.035 1.00 0.00 55 TYR A N 20
ATOM 38117 C CA . TYR A 1 55 ? 102.086 7.377 3.863 1.00 0.00 55 TYR A CA 20
ATOM 38118 C C . TYR A 1 55 ? 103.093 6.655 2.971 1.00 0.00 55 TYR A C 20
ATOM 38119 O O . TYR A 1 55 ? 103.640 5.637 3.381 1.00 0.00 55 TYR A O 20
ATOM 38137 N N . LEU A 1 56 ? 103.387 7.193 1.780 1.00 0.00 56 LEU A N 20
ATOM 38138 C CA . LEU A 1 56 ? 104.387 6.572 0.900 1.00 0.00 56 LEU A CA 20
ATOM 38139 C C . LEU A 1 56 ? 105.713 7.311 1.087 1.00 0.00 56 LEU A C 20
ATOM 38140 O O . LEU A 1 56 ? 105.727 8.473 1.489 1.00 0.00 56 LEU A O 20
ATOM 38156 N N . ASN A 1 57 ? 106.824 6.648 0.820 1.00 0.00 57 ASN A N 20
ATOM 38157 C CA . ASN A 1 57 ? 108.134 7.272 0.987 1.00 0.00 57 ASN A CA 20
ATOM 38158 C C . ASN A 1 57 ? 108.260 7.995 2.331 1.00 0.00 57 ASN A C 20
ATOM 38159 O O . ASN A 1 57 ? 109.256 8.671 2.561 1.00 0.00 57 ASN A O 20
ATOM 38170 N N . GLY A 1 58 ? 107.269 7.836 3.218 1.00 0.00 58 GLY A N 20
ATOM 38171 C CA . GLY A 1 58 ? 107.306 8.481 4.539 1.00 0.00 58 GLY A CA 20
ATOM 38172 C C . GLY A 1 58 ? 106.505 9.783 4.571 1.00 0.00 58 GLY A C 20
ATOM 38173 O O . GLY A 1 58 ? 106.464 10.471 5.591 1.00 0.00 58 GLY A O 20
ATOM 38177 N N . GLN A 1 59 ? 105.861 10.105 3.459 1.00 0.00 59 GLN A N 20
ATOM 38178 C CA . GLN A 1 59 ? 105.039 11.316 3.352 1.00 0.00 59 GLN A CA 20
ATOM 38179 C C . GLN A 1 59 ? 103.568 10.937 3.284 1.00 0.00 59 GLN A C 20
ATOM 38180 O O . GLN A 1 59 ? 103.216 9.932 2.670 1.00 0.00 59 GLN A O 20
ATOM 38194 N N . LEU A 1 60 ? 102.713 11.745 3.913 1.00 0.00 60 LEU A N 20
ATOM 38195 C CA . LEU A 1 60 ? 101.267 11.491 3.924 1.00 0.00 60 LEU A CA 20
ATOM 38196 C C . LEU A 1 60 ? 100.572 12.209 2.775 1.00 0.00 60 LEU A C 20
ATOM 38197 O O . LEU A 1 60 ? 101.032 13.267 2.352 1.00 0.00 60 LEU A O 20
ATOM 38213 N N . ILE A 1 61 ? 99.444 11.635 2.311 1.00 0.00 61 ILE A N 20
ATOM 38214 C CA . ILE A 1 61 ? 98.644 12.250 1.246 1.00 0.00 61 ILE A CA 20
ATOM 38215 C C . ILE A 1 61 ? 99.475 12.526 -0.008 1.00 0.00 61 ILE A C 20
ATOM 38216 O O . ILE A 1 61 ? 100.365 13.375 -0.028 1.00 0.00 61 ILE A O 20
ATOM 38232 N N . ARG A 1 62 ? 99.120 11.825 -1.074 1.00 0.00 62 ARG A N 20
ATOM 38233 C CA . ARG A 1 62 ? 99.771 12.014 -2.374 1.00 0.00 62 ARG A CA 20
ATOM 38234 C C . ARG A 1 62 ? 98.826 12.785 -3.290 1.00 0.00 62 ARG A C 20
ATOM 38235 O O . ARG A 1 62 ? 97.618 12.757 -3.093 1.00 0.00 62 ARG A O 20
ATOM 38256 N N . LYS A 1 63 ? 99.374 13.488 -4.279 1.00 0.00 63 LYS A N 20
ATOM 38257 C CA . LYS A 1 63 ? 98.539 14.273 -5.189 1.00 0.00 63 LYS A CA 20
ATOM 38258 C C . LYS A 1 63 ? 97.405 13.416 -5.772 1.00 0.00 63 LYS A C 20
ATOM 38259 O O . LYS A 1 63 ? 97.530 12.195 -5.919 1.00 0.00 63 LYS A O 20
ATOM 38278 N N . SER A 1 64 ? 96.289 14.083 -6.063 1.00 0.00 64 SER A N 20
ATOM 38279 C CA . SER A 1 64 ? 95.088 13.436 -6.587 1.00 0.00 64 SER A CA 20
ATOM 38280 C C . SER A 1 64 ? 95.258 12.998 -8.041 1.00 0.00 64 SER A C 20
ATOM 38281 O O . SER A 1 64 ? 96.284 12.432 -8.391 1.00 0.00 64 SER A O 20
ATOM 38289 N N . LYS A 1 65 ? 94.203 13.223 -8.833 1.00 0.00 65 LYS A N 20
ATOM 38290 C CA . LYS A 1 65 ? 94.129 12.839 -10.255 1.00 0.00 65 LYS A CA 20
ATOM 38291 C C . LYS A 1 65 ? 95.496 12.573 -10.920 1.00 0.00 65 LYS A C 20
ATOM 38292 O O . LYS A 1 65 ? 95.582 11.777 -11.855 1.00 0.00 65 LYS A O 20
ATOM 38311 N N . ARG A 1 66 ? 96.554 13.224 -10.452 1.00 0.00 66 ARG A N 20
ATOM 38312 C CA . ARG A 1 66 ? 97.889 13.011 -11.029 1.00 0.00 66 ARG A CA 20
ATOM 38313 C C . ARG A 1 66 ? 98.306 11.558 -10.823 1.00 0.00 66 ARG A C 20
ATOM 38314 O O . ARG A 1 66 ? 98.857 10.925 -11.720 1.00 0.00 66 ARG A O 20
ATOM 38335 N N . PHE A 1 67 ? 97.992 11.032 -9.644 1.00 0.00 67 PHE A N 20
ATOM 38336 C CA . PHE A 1 67 ? 98.277 9.636 -9.303 1.00 0.00 67 PHE A CA 20
ATOM 38337 C C . PHE A 1 67 ? 96.963 8.921 -8.945 1.00 0.00 67 PHE A C 20
ATOM 38338 O O . PHE A 1 67 ? 96.014 9.557 -8.489 1.00 0.00 67 PHE A O 20
ATOM 38355 N N . ARG A 1 68 ? 96.897 7.607 -9.181 1.00 0.00 68 ARG A N 20
ATOM 38356 C CA . ARG A 1 68 ? 95.666 6.848 -8.900 1.00 0.00 68 ARG A CA 20
ATOM 38357 C C . ARG A 1 68 ? 95.414 6.697 -7.393 1.00 0.00 68 ARG A C 20
ATOM 38358 O O . ARG A 1 68 ? 96.199 6.074 -6.674 1.00 0.00 68 ARG A O 20
ATOM 38379 N N . VAL A 1 69 ? 94.303 7.285 -6.923 1.00 0.00 69 VAL A N 20
ATOM 38380 C CA . VAL A 1 69 ? 93.943 7.228 -5.496 1.00 0.00 69 VAL A CA 20
ATOM 38381 C C . VAL A 1 69 ? 92.430 7.310 -5.290 1.00 0.00 69 VAL A C 20
ATOM 38382 O O . VAL A 1 69 ? 91.759 8.186 -5.847 1.00 0.00 69 VAL A O 20
ATOM 38395 N N . ARG A 1 70 ? 91.901 6.415 -4.458 1.00 0.00 70 ARG A N 20
ATOM 38396 C CA . ARG A 1 70 ? 90.466 6.407 -4.148 1.00 0.00 70 ARG A CA 20
ATOM 38397 C C . ARG A 1 70 ? 90.286 6.301 -2.640 1.00 0.00 70 ARG A C 20
ATOM 38398 O O . ARG A 1 70 ? 90.453 5.234 -2.061 1.00 0.00 70 ARG A O 20
ATOM 38419 N N . TYR A 1 71 ? 89.962 7.412 -1.994 1.00 0.00 71 TYR A N 20
ATOM 38420 C CA . TYR A 1 71 ? 89.795 7.394 -0.546 1.00 0.00 71 TYR A CA 20
ATOM 38421 C C . TYR A 1 71 ? 88.513 6.687 -0.149 1.00 0.00 71 TYR A C 20
ATOM 38422 O O . TYR A 1 71 ? 87.474 7.314 0.003 1.00 0.00 71 TYR A O 20
ATOM 38440 N N . ASP A 1 72 ? 88.608 5.376 0.027 1.00 0.00 72 ASP A N 20
ATOM 38441 C CA . ASP A 1 72 ? 87.465 4.563 0.416 1.00 0.00 72 ASP A CA 20
ATOM 38442 C C . ASP A 1 72 ? 87.940 3.130 0.681 1.00 0.00 72 ASP A C 20
ATOM 38443 O O . ASP A 1 72 ? 87.196 2.165 0.507 1.00 0.00 72 ASP A O 20
ATOM 38452 N N . GLY A 1 73 ? 89.204 3.007 1.120 1.00 0.00 73 GLY A N 20
ATOM 38453 C CA . GLY A 1 73 ? 89.792 1.699 1.427 1.00 0.00 73 GLY A CA 20
ATOM 38454 C C . GLY A 1 73 ? 90.831 1.294 0.373 1.00 0.00 73 GLY A C 20
ATOM 38455 O O . GLY A 1 73 ? 91.640 0.378 0.593 1.00 0.00 73 GLY A O 20
ATOM 38459 N N . ILE A 1 74 ? 90.751 1.943 -0.789 1.00 0.00 74 ILE A N 20
ATOM 38460 C CA . ILE A 1 74 ? 91.642 1.639 -1.920 1.00 0.00 74 ILE A CA 20
ATOM 38461 C C . ILE A 1 74 ? 92.588 2.809 -2.262 1.00 0.00 74 ILE A C 20
ATOM 38462 O O . ILE A 1 74 ? 92.138 3.886 -2.630 1.00 0.00 74 ILE A O 20
ATOM 38478 N N . HIS A 1 75 ? 93.901 2.572 -2.173 1.00 0.00 75 HIS A N 20
ATOM 38479 C CA . HIS A 1 75 ? 94.907 3.604 -2.506 1.00 0.00 75 HIS A CA 20
ATOM 38480 C C . HIS A 1 75 ? 95.996 2.965 -3.375 1.00 0.00 75 HIS A C 20
ATOM 38481 O O . HIS A 1 75 ? 96.803 2.181 -2.879 1.00 0.00 75 HIS A O 20
ATOM 38495 N N . TYR A 1 76 ? 95.997 3.280 -4.677 1.00 0.00 76 TYR A N 20
ATOM 38496 C CA . TYR A 1 76 ? 96.980 2.687 -5.598 1.00 0.00 76 TYR A CA 20
ATOM 38497 C C . TYR A 1 76 ? 98.294 3.433 -5.578 1.00 0.00 76 TYR A C 20
ATOM 38498 O O . TYR A 1 76 ? 98.327 4.659 -5.554 1.00 0.00 76 TYR A O 20
ATOM 38516 N N . LEU A 1 77 ? 99.376 2.662 -5.607 1.00 0.00 77 LEU A N 20
ATOM 38517 C CA . LEU A 1 77 ? 100.729 3.209 -5.598 1.00 0.00 77 LEU A CA 20
ATOM 38518 C C . LEU A 1 77 ? 101.591 2.545 -6.674 1.00 0.00 77 LEU A C 20
ATOM 38519 O O . LEU A 1 77 ? 102.286 1.570 -6.397 1.00 0.00 77 LEU A O 20
ATOM 38535 N N . ASP A 1 78 ? 101.529 3.045 -7.911 1.00 0.00 78 ASP A N 20
ATOM 38536 C CA . ASP A 1 78 ? 102.328 2.467 -9.006 1.00 0.00 78 ASP A CA 20
ATOM 38537 C C . ASP A 1 78 ? 103.403 3.428 -9.527 1.00 0.00 78 ASP A C 20
ATOM 38538 O O . ASP A 1 78 ? 103.186 4.636 -9.651 1.00 0.00 78 ASP A O 20
ATOM 38547 N N . ILE A 1 79 ? 104.565 2.862 -9.852 1.00 0.00 79 ILE A N 20
ATOM 38548 C CA . ILE A 1 79 ? 105.687 3.628 -10.394 1.00 0.00 79 ILE A CA 20
ATOM 38549 C C . ILE A 1 79 ? 106.035 3.075 -11.773 1.00 0.00 79 ILE A C 20
ATOM 38550 O O . ILE A 1 79 ? 105.625 1.971 -12.125 1.00 0.00 79 ILE A O 20
ATOM 38566 N N . VAL A 1 80 ? 106.789 3.844 -12.553 1.00 0.00 80 VAL A N 20
ATOM 38567 C CA . VAL A 1 80 ? 107.167 3.439 -13.904 1.00 0.00 80 VAL A CA 20
ATOM 38568 C C . VAL A 1 80 ? 108.660 3.672 -14.122 1.00 0.00 80 VAL A C 20
ATOM 38569 O O . VAL A 1 80 ? 109.341 4.221 -13.250 1.00 0.00 80 VAL A O 20
ATOM 38582 N N . ASP A 1 81 ? 109.181 3.224 -15.269 1.00 0.00 81 ASP A N 20
ATOM 38583 C CA . ASP A 1 81 ? 110.601 3.394 -15.537 1.00 0.00 81 ASP A CA 20
ATOM 38584 C C . ASP A 1 81 ? 110.927 4.877 -15.706 1.00 0.00 81 ASP A C 20
ATOM 38585 O O . ASP A 1 81 ? 111.343 5.317 -16.774 1.00 0.00 81 ASP A O 20
ATOM 38594 N N . CYS A 1 82 ? 110.766 5.620 -14.612 1.00 0.00 82 CYS A N 20
ATOM 38595 C CA . CYS A 1 82 ? 111.047 7.054 -14.575 1.00 0.00 82 CYS A CA 20
ATOM 38596 C C . CYS A 1 82 ? 110.678 7.608 -13.208 1.00 0.00 82 CYS A C 20
ATOM 38597 O O . CYS A 1 82 ? 109.603 7.306 -12.705 1.00 0.00 82 CYS A O 20
ATOM 38605 N N . LYS A 1 83 ? 111.554 8.409 -1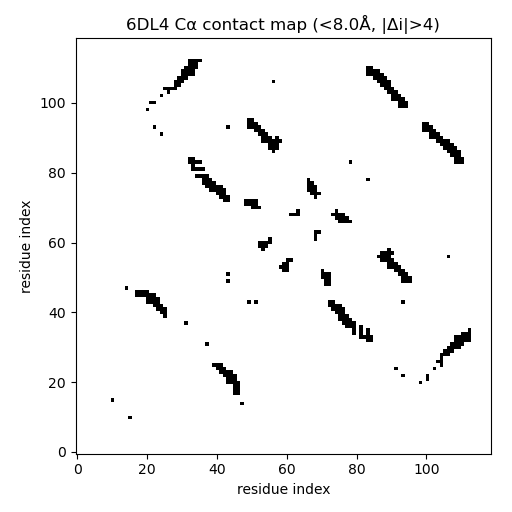2.600 1.00 0.00 83 LYS A N 20
ATOM 38606 C CA . LYS A 1 83 ? 111.261 8.979 -11.284 1.00 0.00 83 LYS A CA 20
ATOM 38607 C C . LYS A 1 83 ? 111.088 7.877 -10.251 1.00 0.00 83 LYS A C 20
ATOM 38608 O O . LYS A 1 83 ? 110.007 7.705 -9.691 1.00 0.00 83 LYS A O 20
ATOM 38627 N N . SER A 1 84 ? 112.168 7.141 -9.993 1.00 0.00 84 SER A N 20
ATOM 38628 C CA . SER A 1 84 ? 112.146 6.068 -9.019 1.00 0.00 84 SER A CA 20
ATOM 38629 C C . SER A 1 84 ? 113.399 6.145 -8.136 1.00 0.00 84 SER A C 20
ATOM 38630 O O . SER A 1 84 ? 113.354 5.799 -6.965 1.00 0.00 84 SER A O 20
ATOM 38638 N N . TYR A 1 85 ? 114.521 6.576 -8.734 1.00 0.00 85 TYR A N 20
ATOM 38639 C CA . TYR A 1 85 ? 115.816 6.670 -8.028 1.00 0.00 85 TYR A CA 20
ATOM 38640 C C . TYR A 1 85 ? 115.732 7.445 -6.696 1.00 0.00 85 TYR A C 20
ATOM 38641 O O . TYR A 1 85 ? 116.337 8.505 -6.548 1.00 0.00 85 TYR A O 20
ATOM 38659 N N . ASP A 1 86 ? 114.979 6.929 -5.724 1.00 0.00 86 ASP A N 20
ATOM 38660 C CA . ASP A 1 86 ? 114.851 7.609 -4.434 1.00 0.00 86 ASP A CA 20
ATOM 38661 C C . ASP A 1 86 ? 114.409 6.622 -3.358 1.00 0.00 86 ASP A C 20
ATOM 38662 O O . ASP A 1 86 ? 113.328 6.039 -3.448 1.00 0.00 86 ASP A O 20
ATOM 38671 N N . THR A 1 87 ? 115.262 6.393 -2.365 1.00 0.00 87 THR A N 20
ATOM 38672 C CA . THR A 1 87 ? 114.929 5.445 -1.313 1.00 0.00 87 THR A CA 20
ATOM 38673 C C . THR A 1 87 ? 114.079 6.106 -0.244 1.00 0.00 87 THR A C 20
ATOM 38674 O O . THR A 1 87 ? 114.436 7.175 0.253 1.00 0.00 87 THR A O 20
ATOM 38685 N N . GLY A 1 88 ? 112.947 5.478 0.111 1.00 0.00 88 GLY A N 20
ATOM 38686 C CA . GLY A 1 88 ? 112.053 6.034 1.126 1.00 0.00 88 GLY A CA 20
ATOM 38687 C C . GLY A 1 88 ? 111.467 4.919 1.983 1.00 0.00 88 GLY A C 20
ATOM 38688 O O . GLY A 1 88 ? 111.997 3.803 2.028 1.00 0.00 88 GLY A O 20
ATOM 38692 N N . GLU A 1 89 ? 110.357 5.218 2.648 1.00 0.00 89 GLU A N 20
ATOM 38693 C CA . GLU A 1 89 ? 109.681 4.220 3.504 1.00 0.00 89 GLU A CA 20
ATOM 38694 C C . GLU A 1 89 ? 108.167 4.290 3.329 1.00 0.00 89 GLU A C 20
ATOM 38695 O O . GLU A 1 89 ? 107.595 5.378 3.289 1.00 0.00 89 GLU A O 20
ATOM 38707 N N . VAL A 1 90 ? 107.508 3.125 3.208 1.00 0.00 90 VAL A N 20
ATOM 38708 C CA . VAL A 1 90 ? 106.057 3.086 3.033 1.00 0.00 90 VAL A CA 20
ATOM 38709 C C . VAL A 1 90 ? 105.381 2.566 4.303 1.00 0.00 90 VAL A C 20
ATOM 38710 O O . VAL A 1 90 ? 105.384 1.367 4.574 1.00 0.00 90 VAL A O 20
ATOM 38723 N N . LYS A 1 91 ? 104.788 3.481 5.070 1.00 0.00 91 LYS A N 20
ATOM 38724 C CA . LYS A 1 91 ? 104.084 3.118 6.309 1.00 0.00 91 LYS A CA 20
ATOM 38725 C C . LYS A 1 91 ? 102.602 3.468 6.160 1.00 0.00 91 LYS A C 20
ATOM 38726 O O . LYS A 1 91 ? 102.262 4.562 5.714 1.00 0.00 91 LYS A O 20
ATOM 38745 N N . VAL A 1 92 ? 101.718 2.532 6.517 1.00 0.00 92 VAL A N 20
ATOM 38746 C CA . VAL A 1 92 ? 100.275 2.762 6.393 1.00 0.00 92 VAL A CA 20
ATOM 38747 C C . VAL A 1 92 ? 99.531 2.239 7.614 1.00 0.00 92 VAL A C 20
ATOM 38748 O O . VAL A 1 92 ? 100.025 1.377 8.339 1.00 0.00 92 VAL A O 20
ATOM 38761 N N . THR A 1 93 ? 98.333 2.767 7.834 1.00 0.00 93 THR A N 20
ATOM 38762 C CA . THR A 1 93 ? 97.522 2.356 8.977 1.00 0.00 93 THR A CA 20
ATOM 38763 C C . THR A 1 93 ? 96.057 2.448 8.611 1.00 0.00 93 THR A C 20
ATOM 38764 O O . THR A 1 93 ? 95.649 3.338 7.873 1.00 0.00 93 THR A O 20
ATOM 38775 N N . ALA A 1 94 ? 95.274 1.518 9.129 1.00 0.00 94 ALA A N 20
ATOM 38776 C CA . ALA A 1 94 ? 93.849 1.486 8.860 1.00 0.00 94 ALA A CA 20
ATOM 38777 C C . ALA A 1 94 ? 93.113 1.227 10.152 1.00 0.00 94 ALA A C 20
ATOM 38778 O O . ALA A 1 94 ? 93.533 0.386 10.941 1.00 0.00 94 ALA A O 20
ATOM 38785 N N . GLU A 1 95 ? 92.039 1.980 10.394 1.00 0.00 95 GLU A N 20
ATOM 38786 C CA . GLU A 1 95 ? 91.293 1.829 11.630 1.00 0.00 95 GLU A CA 20
ATOM 38787 C C . GLU A 1 95 ? 89.817 2.159 11.477 1.00 0.00 95 GLU A C 20
ATOM 38788 O O . GLU A 1 95 ? 89.426 3.116 10.799 1.00 0.00 95 GLU A O 20
ATOM 38800 N N . ASN A 1 96 ? 89.001 1.334 12.130 1.00 0.00 96 ASN A N 20
ATOM 38801 C CA . ASN A 1 96 ? 87.550 1.483 12.135 1.00 0.00 96 ASN A CA 20
ATOM 38802 C C . ASN A 1 96 ? 87.136 2.000 13.525 1.00 0.00 96 ASN A C 20
ATOM 38803 O O . ASN A 1 96 ? 87.990 2.139 14.397 1.00 0.00 96 ASN A O 20
ATOM 38814 N N . PRO A 1 97 ? 85.891 2.304 13.768 1.00 0.00 97 PRO A N 20
ATOM 38815 C CA . PRO A 1 97 ? 85.468 2.824 15.100 1.00 0.00 97 PRO A CA 20
ATOM 38816 C C . PRO A 1 97 ? 85.577 1.784 16.233 1.00 0.00 97 PRO A C 20
ATOM 38817 O O . PRO A 1 97 ? 85.487 2.145 17.406 1.00 0.00 97 PRO A O 20
ATOM 38828 N N . GLU A 1 98 ? 85.753 0.499 15.883 1.00 0.00 98 GLU A N 20
ATOM 38829 C CA . GLU A 1 98 ? 85.842 -0.568 16.894 1.00 0.00 98 GLU A CA 20
ATOM 38830 C C . GLU A 1 98 ? 87.248 -1.186 16.978 1.00 0.00 98 GLU A C 20
ATOM 38831 O O . GLU A 1 98 ? 87.462 -2.123 17.746 1.00 0.00 98 GLU A O 20
ATOM 38843 N N . GLY A 1 99 ? 88.210 -0.673 16.201 1.00 0.00 99 GLY A N 20
ATOM 38844 C CA . GLY A 1 99 ? 89.554 -1.225 16.256 1.00 0.00 99 GLY A CA 20
ATOM 38845 C C . GLY A 1 99 ? 90.571 -0.393 15.479 1.00 0.00 99 GLY A C 20
ATOM 38846 O O . GLY A 1 99 ? 90.227 0.560 14.789 1.00 0.00 99 GLY A O 20
ATOM 38850 N N . VAL A 1 100 ? 91.836 -0.783 15.605 1.00 0.00 100 VAL A N 20
ATOM 38851 C CA . VAL A 1 100 ? 92.938 -0.103 14.916 1.00 0.00 100 VAL A CA 20
ATOM 38852 C C . VAL A 1 100 ? 93.886 -1.125 14.318 1.00 0.00 100 VAL A C 20
ATOM 38853 O O . VAL A 1 100 ? 93.943 -2.273 14.769 1.00 0.00 100 VAL A O 20
ATOM 38866 N N . ILE A 1 101 ? 94.635 -0.700 13.301 1.00 0.00 101 ILE A N 20
ATOM 38867 C CA . ILE A 1 101 ? 95.594 -1.587 12.640 1.00 0.00 101 ILE A CA 20
ATOM 38868 C C . ILE A 1 101 ? 96.857 -0.805 12.242 1.00 0.00 101 ILE A C 20
ATOM 38869 O O . ILE A 1 101 ? 96.814 0.411 12.044 1.00 0.00 101 ILE A O 20
ATOM 38885 N N . GLU A 1 102 ? 97.977 -1.521 12.123 1.00 0.00 102 GLU A N 20
ATOM 38886 C CA . GLU A 1 102 ? 99.262 -0.909 11.743 1.00 0.00 102 GLU A CA 20
ATOM 38887 C C . GLU A 1 102 ? 99.940 -1.765 10.678 1.00 0.00 102 GLU A C 20
ATOM 38888 O O . GLU A 1 102 ? 99.498 -2.879 10.411 1.00 0.00 102 GLU A O 20
ATOM 38900 N N . HIS A 1 103 ? 101.012 -1.245 10.066 1.00 0.00 103 HIS A N 20
ATOM 38901 C CA . HIS A 1 103 ? 101.738 -1.988 9.031 1.00 0.00 103 HIS A CA 20
ATOM 38902 C C . HIS A 1 103 ? 102.960 -1.183 8.574 1.00 0.00 103 HIS A C 20
ATOM 38903 O O . HIS A 1 103 ? 102.829 -0.165 7.897 1.00 0.00 103 HIS A O 20
ATOM 38917 N N . LYS A 1 104 ? 104.146 -1.639 8.967 1.00 0.00 104 LYS A N 20
ATOM 38918 C CA . LYS A 1 104 ? 105.390 -0.939 8.612 1.00 0.00 104 LYS A CA 20
ATOM 38919 C C . LYS A 1 104 ? 106.265 -1.785 7.691 1.00 0.00 104 LYS A C 20
ATOM 38920 O O . LYS A 1 104 ? 106.633 -2.912 8.016 1.00 0.00 104 LYS A O 20
ATOM 38939 N N . VAL A 1 105 ? 106.591 -1.209 6.534 1.00 0.00 105 VAL A N 20
ATOM 38940 C CA . VAL A 1 105 ? 107.435 -1.875 5.542 1.00 0.00 105 VAL A CA 20
ATOM 38941 C C . VAL A 1 105 ? 108.305 -0.821 4.849 1.00 0.00 105 VAL A C 20
ATOM 38942 O O . VAL A 1 105 ? 107.847 0.286 4.573 1.00 0.00 105 VAL A O 20
ATOM 38955 N N . LYS A 1 106 ? 109.571 -1.159 4.592 1.00 0.00 106 LYS A N 20
ATOM 38956 C CA . LYS A 1 106 ? 110.499 -0.212 3.962 1.00 0.00 106 LYS A CA 20
ATOM 38957 C C . LYS A 1 106 ? 110.753 -0.567 2.500 1.00 0.00 106 LYS A C 20
ATOM 38958 O O . LYS A 1 106 ? 111.013 -1.725 2.153 1.00 0.00 106 LYS A O 20
ATOM 38977 N N . LEU A 1 107 ? 110.700 0.455 1.646 1.00 0.00 107 LEU A N 20
ATOM 38978 C CA . LEU A 1 107 ? 110.955 0.283 0.216 1.00 0.00 107 LEU A CA 20
ATOM 38979 C C . LEU A 1 107 ? 112.069 1.226 -0.190 1.00 0.00 107 LEU A C 20
ATOM 38980 O O . LEU A 1 107 ? 111.956 2.440 0.008 1.00 0.00 107 LEU A O 20
ATOM 38996 N N . GLU A 1 108 ? 113.126 0.689 -0.774 1.00 0.00 108 GLU A N 20
ATOM 38997 C CA . GLU A 1 108 ? 114.248 1.519 -1.217 1.00 0.00 108 GLU A CA 20
ATOM 38998 C C . GLU A 1 108 ? 114.473 1.349 -2.711 1.00 0.00 108 GLU A C 20
ATOM 38999 O O . GLU A 1 108 ? 114.545 0.226 -3.221 1.00 0.00 108 GLU A O 20
ATOM 39011 N N . ILE A 1 109 ? 114.569 2.474 -3.424 1.00 0.00 109 ILE A N 20
ATOM 39012 C CA . ILE A 1 109 ? 114.781 2.431 -4.875 1.00 0.00 109 ILE A CA 20
ATOM 39013 C C . ILE A 1 109 ? 116.226 2.834 -5.195 1.00 0.00 109 ILE A C 20
ATOM 39014 O O . ILE A 1 109 ? 116.591 3.996 -5.012 1.00 0.00 109 ILE A O 20
ATOM 39030 N N . GLN A 1 110 ? 117.042 1.881 -5.681 1.00 0.00 110 GLN A N 20
ATOM 39031 C CA . GLN A 1 110 ? 118.444 2.175 -6.015 1.00 0.00 110 GLN A CA 20
ATOM 39032 C C . GLN A 1 110 ? 118.557 2.727 -7.440 1.00 0.00 110 GLN A C 20
ATOM 39033 O O . GLN A 1 110 ? 117.863 3.673 -7.802 1.00 0.00 110 GLN A O 20
ATOM 39047 N N . GLN A 1 111 ? 119.441 2.135 -8.245 1.00 0.00 111 GLN A N 20
ATOM 39048 C CA . GLN A 1 111 ? 119.626 2.597 -9.628 1.00 0.00 111 GLN A CA 20
ATOM 39049 C C . GLN A 1 111 ? 120.200 1.504 -10.539 1.00 0.00 111 GLN A C 20
ATOM 39050 O O . GLN A 1 111 ? 120.782 0.519 -10.073 1.00 0.00 111 GLN A O 20
ATOM 39064 N N . LEU A 1 112 ? 120.032 1.691 -11.846 1.00 0.00 112 LEU A N 20
ATOM 39065 C CA . LEU A 1 112 ? 120.541 0.718 -12.809 1.00 0.00 112 LEU A CA 20
ATOM 39066 C C . LEU A 1 112 ? 122.063 0.645 -12.745 1.00 0.00 112 LEU A C 20
ATOM 39067 O O . LEU A 1 112 ? 122.735 1.678 -12.719 1.00 0.00 112 LEU A O 20
ATOM 39083 N N . GLU A 1 113 ? 122.603 -0.580 -12.731 1.00 0.00 113 GLU A N 20
ATOM 39084 C CA . GLU A 1 113 ? 124.050 -0.766 -12.676 1.00 0.00 113 GLU A CA 20
ATOM 39085 C C . GLU A 1 113 ? 124.759 0.238 -13.580 1.00 0.00 113 GLU A C 20
ATOM 39086 O O . GLU A 1 113 ? 124.995 -0.024 -14.754 1.00 0.00 113 GLU A O 20
ATOM 39098 N N . HIS A 1 114 ? 125.096 1.383 -13.016 1.00 0.00 114 HIS A N 20
ATOM 39099 C CA . HIS A 1 114 ? 125.782 2.432 -13.772 1.00 0.00 114 HIS A CA 20
ATOM 39100 C C . HIS A 1 114 ? 127.164 1.954 -14.240 1.00 0.00 114 HIS A C 20
ATOM 39101 O O . HIS A 1 114 ? 127.576 2.245 -15.364 1.00 0.00 114 HIS A O 20
ATOM 39115 N N . HIS A 1 115 ? 127.872 1.221 -13.379 1.00 0.00 115 HIS A N 20
ATOM 39116 C CA . HIS A 1 115 ? 129.198 0.710 -13.728 1.00 0.00 115 HIS A CA 20
ATOM 39117 C C . HIS A 1 115 ? 129.112 -0.213 -14.932 1.00 0.00 115 HIS A C 20
ATOM 39118 O O . HIS A 1 115 ? 128.200 -1.032 -15.029 1.00 0.00 115 HIS A O 20
ATOM 39132 N N . HIS A 1 116 ? 130.056 -0.076 -15.847 1.00 0.00 116 HIS A N 20
ATOM 39133 C CA . HIS A 1 116 ? 130.077 -0.908 -17.041 1.00 0.00 116 HIS A CA 20
ATOM 39134 C C . HIS A 1 116 ? 131.512 -1.111 -17.506 1.00 0.00 116 HIS A C 20
ATOM 39135 O O . HIS A 1 116 ? 131.914 -2.225 -17.818 1.00 0.00 116 HIS A O 20
ATOM 39149 N N . HIS A 1 117 ? 132.281 -0.033 -17.541 1.00 0.00 117 HIS A N 20
ATOM 39150 C CA . HIS A 1 117 ? 133.680 -0.103 -17.969 1.00 0.00 117 HIS A CA 20
ATOM 39151 C C . HIS A 1 117 ? 134.585 0.723 -17.060 1.00 0.00 117 HIS A C 20
ATOM 39152 O O . HIS A 1 117 ? 135.569 1.312 -17.512 1.00 0.00 117 HIS A O 20
ATOM 39166 N N . HIS A 1 118 ? 134.256 0.766 -15.776 1.00 0.00 118 HIS A N 20
ATOM 39167 C CA . HIS A 1 118 ? 135.068 1.527 -14.826 1.00 0.00 118 HIS A CA 20
ATOM 39168 C C . HIS A 1 118 ? 136.479 0.952 -14.744 1.00 0.00 118 HIS A C 20
ATOM 39169 O O . HIS A 1 118 ? 136.673 -0.267 -14.759 1.00 0.00 118 HIS A O 20
ATOM 39183 N N . HIS A 1 119 ? 137.468 1.830 -14.656 1.00 0.00 119 HIS A N 20
ATOM 39184 C CA . HIS A 1 119 ? 138.855 1.386 -14.570 1.00 0.00 119 HIS A CA 20
ATOM 39185 C C . HIS A 1 119 ? 139.738 2.464 -13.967 1.00 0.00 119 HIS A C 20
ATOM 39186 O O . HIS A 1 119 ? 140.241 2.223 -12.887 1.00 0.00 119 HIS A O 20
#

InterPro domains:
  IPR000719 Protein kinase domain [PF00069] (32179-32432)
  IPR000719 Protein kinase domain [PS50011] (32178-32432)
  IPR003598 Immunoglobulin subtype 2 [SM00408] (18-87)
  IPR003598 Immunoglobulin subtype 2 [SM00408] (116-183)
  IPR003598 Immunoglobulin subtype 2 [SM00408] (955-1022)
  IPR003598 Immunoglobulin subtype 2 [SM00408] (1094-1163)
  IPR003598 Immunoglobulin subtype 2 [SM00408] (1303-1371)
  IPR003598 Immunoglobulin subtype 2 [SM00408] (1469-1537)
  IPR003598 Immunoglobulin subtype 2 [SM00408] (1568-1637)
  IPR003598 Immunoglobulin subtype 2 [SM00408] (1853-1919)
  IPR003598 Immunoglobulin subtype 2 [SM00408] (2187-2253)
  IPR003598 Immunoglobulin subtype 2 [SM00408] (2279-2345)
  IPR003598 Immunoglobulin subtype 2 [SM00408] (2457-2523)
  IPR003598 Immunoglobulin subtype 2 [SM00408] (2632-2698)
  IPR003598 Immunoglobulin subtype 2 [SM00408] (3070-3136)
  IPR003598 Immunoglobulin subtype 2 [SM00408] (3251-3318)
  IPR003598 Immunoglobulin subtype 2 [SM00408] (3357-3423)
  IPR003598 Immunoglobulin subtype 2 [SM00408] (3515-3582)
  IPR003598 Immunoglobulin subtype 2 [SM00408] (3633-3701)
  IPR003598 Immunoglobulin subtype 2 [SM00408] (4301-4367)

Radius of gyration: 20.43 Å; Cα contacts (8 Å, |Δi|>4): 223; chains: 1; bounding box: 74×33×44 Å

Nearest PDB structures (foldseek):
  6dl4-assembly1_A  TM=8.264E-01  e=7.527E-18  Homo sapiens
  6hci-assembly1_C  TM=7.316E-01  e=1.319E-05  Homo sapiens
  1tlk-assembly1_A-2  TM=7.223E-01  e=1.472E-05  Meleagris gallopavo
  5xx0-assembly1_A  TM=6.143E-01  e=7.640E-04  Mus musculus
  5k6x-assembly1_A  TM=6.675E-01  e=3.549E-03  Mus musculus

Sequence (119 aa):
RMAHEGALTGVTTDQKEKQKPDIVLYPEPVRVLEGETARFRCRVTGYPQPKVNWYLNGQLIRKSKRFRVRYDGIHYLDIVDCKSYDTGEVKVTAENPEGVIEHKVKLEIQQLEHHHHHHRMAHEGALTGVTTDQKEKQKPDIVLYPEPVRVLEGETARFRCRVTGYPQPKVNWYLNGQLIRKSKRFRVRYDGIHYLDIVDCKSYDTGEVKVTAENPEGVIEHKVKLEIQQLEHHHHHHRMAHEGALTGVTTDQKEKQKPDIVLYPEPVRVLEGETARFRCRVTGYPQPKVNWYLNGQLIRKSKRFRVRYDGIHYLDIVDCKSYDTGEVKVTAENPEGVIEHKVKLEIQQLEHHHHHHRMAHEGALTGVTTDQKEKQKPDIVLYPEPVRVLEGETARFRCRVTGYPQPKVNWYLNGQLIRKSKRFRVRYDGIHYLDIVDCKSYDTGEVKVTAENPEGVIEHKVKLEIQQLEHHHHHHRMAHEGALTGVTTDQKEKQKPDIVLYPEPVRVLEGETARFRCRVTGYPQPKVNWYLNGQLIRKSKRFRVRYDGIHYLDIVDCKSYDTGEVKVTAENPEGVIEHKVKLEIQQLEHHHHHHRMAHEGALTGVTTDQKEKQKPDIVLYPEPVRVLEGETARFRCRVTGYPQPKVNWYLNGQLIRKSKRFRVRYDGIHYLDIVDCKSYDTGEVKVTAENPEGVIEHKVKLEIQQLEHHHHHHRMAHEGALTGVTTDQKEKQKPDIVLYPEPVRVLEGETARFRCRVTGYPQPKVNWYLNGQLIRKSKRFRVRYDGIHYLDIVDCKSYDTGEVKVTAENPEGVIEHKVKLEIQQLEHHHHHHRMAHEGALTGVTTDQKEKQKPDIVLYPEPVRVLEGETARFRCRVTGYPQPKVNWYLNGQLIRKSKRFRVRYDGIHYLDIVDCKSYDTGEVKVTAENPEGVIEHKVKLEIQQLEHHHHHHRMAHEGALTGVTTDQKEKQKPDIVLYPEPVRVLEGETARFRCRVTGYPQPKVNWYLNGQLIRKSKRFRVRYDGIHYLDIVDCKSYDTGEVKVTAENPEGVIEHKVKLEIQQLEHHHHHHRMAHEGALTGVTTDQKEKQKPDIVLYPEPVRVLEGETARFRCRVTGYPQPKVNWYLNGQLIRKSKRFRVRYDGIHYLDIVDCKSYDTGEVKVTAENPEGVIEHKVKLEIQQLEHHHHHHRMAHEGALTGVTTDQKEKQKPDIVLYPEPVRVLEGETARFRCRVTGYPQPKVNWYLNGQLIRKSKRFRVRYDGIHYLDIVDCKSYDTGEVKVTAENPEGVIEHKVKLEIQQLEHHHHHHRMAHEGALTGVTTDQKEKQKPDIVLYPEPVRVLEGETARFRCRVTGYPQPKVNWYLNGQLIRKSKRFRVRYDGIHYLDIVDCKSYDTGEVKVTAENPEGVIEHKVKLEIQQLEHHHHHHRMAHEGALTGVTTDQKEKQKPDIVLYPEPVRVLEGETARFRCRVTGYPQPKVNWYLNGQLIRKSKRFRVRYDGIHYLDIVDCKSYDTGEVKV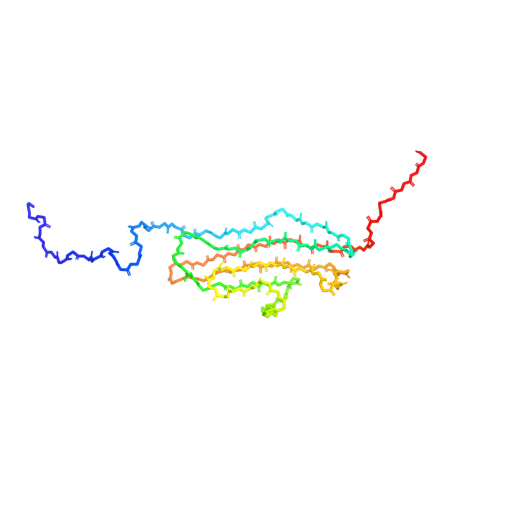TAENPEGVIEHKVKLEIQQLEHHHHHHRMAHEGALTGVTTDQKEKQKPDIVLYPEPVRVLEGETARFRCRVTGYPQPKVNWYLNGQLIRKSKRFRVRYDGIHYLDIVDCKSYDTGEVKVTAENPEGVIEHKVKLEIQQLEHHHHHHRMAHEGALTGVTTDQKEKQKPDIVLYPEPVRVLEGETARFRCRVTGYPQPKVNWYLNGQLIRKSKRFRVRYDGIHYLDIVDCKSYDTGEVKVTAENPEGVIEHKVKLEIQQLEHHHHHHRMAHEGALTGVTTDQKEKQKPDIVLYPEPVRVLEGETARFRCRVTGYPQPKVNWYLNGQLIRKSKRFRVRYDGIHYLDIVDCKSYDTGEVKVTAENPEGVIEHKVKLEIQQLEHHHHHHRMAHEGALTGVTTDQKEKQKPDIVLYPEPVRVLEGETARFRCRVTGYPQPKVNWYLNGQLIRKSKRFRVRYDGIHYLDIVDCKSYDTGEVKVTAENPEGVIEHKVKLEIQQLEHHHHHHRMAHEGALTGVTTDQKEKQKPDIVLYPEPVRVLEGETARFRCRVTGYPQPKVNWYLNGQLIRKSKRFRVRYDGIHYLDIVDCKSYDTGEVKVTAENPEGVIEHKVKLEIQQLEHHHHHHRMAHEGALTGVTTDQKEKQKPDIVLYPEPVRVLEGETARFRCRVTGYPQPKVNWYLNGQLIRKSKRFRVRYDGIHYLDIVDCKSYDTGEVKVTAENPEGVIEHKVKLEIQQLEHHHHHHRMAHEGALTGVTTDQKEKQKPDIVLYPEPVRVLEGETARFRCRVTGYPQPKVNWYLNGQLIRKSKRFRVRYDGIHYLDIVDCKSYDTGEVKVTAENPEGVIEHKVKLEIQQLEHHHHHH

Secondary structure (DSSP, 8-state):
--S-SSPPPPSTTS-SS------B---S-EEE-TTS-EEEEEE--SSSS-EEEEEETTEE---STTS-EETTTEEEEEE-SS-----EEEEEEEEETTEEEEEEEEEEE---SPPP---

Solvent-accessible surface area: 10013 Å² total; per-residue (Å²): 284,136,112,138,168,66,112,170,109,50,88,126,104,92,98,160,148,159,98,158,47,52,21,70,24,76,98,125,85,51,134,29,54,46,52,83,55,7,171,25,127,7,129,16,52,12,43,53,150,14,170,18,60,3,69,15,68,47,121,77,118,59,139,63,201,161,16,153,30,137,99,76,2,56,4,62,16,37,23,88,32,93,144,6,133,92,77,22,77,8,103,7,43,10,108,17,130,115,17,114,41,130,84,159,12,115,14,53,17,72,84,99,97,121,154,178,164,163,231

Foldseek 3Di:
DDDDPDDDPDPPPLAPPWDDKDWDWDQEEEEEAQQAKDWTWTAIDTYWQFDWWWAPLNHTDDDPPVADQDRIRIGTDIDHNPDQQAWGWTWIWGDHPVGTGTGTYGYTYHHDPPDDPDD

GO terms:
  GO:0004713 protein tyrosine kinase activity (F, IDA)
  GO:0035995 detection of muscle stretch (P, IDA)
  GO:0030018 Z disc (C, IDA)
  GO:0005576 extracellular region (C, TAS)
  GO:0005829 cytosol (C, TAS)
  GO:0042802 identical protein binding (F, IPI)
  GO:0005515 protein binding (F, IPI)
  GO:0051015 actin filament binding (F, IDA)
  GO:0097493 structural molecule activity conferring elasticity (F, IDA)
  GO:0004674 protein serine/threonine kinase activity (F, IDA)
  GO:0031674 I band (C, IDA)
  GO:0005509 calcium ion binding (F, IDA)
  GO:0000794 condensed nuclear chromosome (C, IDA)
  GO:0005865 striated muscle thin filament (C, IDA)
  GO:0031430 M band (C, IDA)
  GO:0042805 actinin binding (F, IDA)
  GO:0051592 response to calcium ion (P, IDA)
  GO:0007076 mitotic chromosome condensation (P, IEP)
  GO:0097493 structural molecule activity conferring elasticity (F, TAS)
  GO:0035995 detection of muscle stretch (P, TAS)